Protein 9NJR (pdb70)

Sequence (1776 aa):
ILSVDELQNYGINASDLQKLKSGGIYTVNTVLSTTRRHLCKIKGLSEVKVEKIKEAAGKIIQVGFIPATVQLDIRQRVYSLSTGSKQLDSILGGGIMTMSITEVFGEFRCGKTQMSHTLCVTTQLPREMGGGEGKVAYIDTEGTFRPERIKQIAEGYELDPESCLANVSYARALNSEHQMELVEQLGEELSSGDYRLIVVDSIMANFRVDYELSERQQKLNQHLFKLNRLAEEFNVAVFLTNQVVLAHASATRILLRKGRGDERVAKLQDSPDMPEKECVYVIGEKGITDSSDILSVDELQNYGINASDLQKLKSGGIYTVNTVLSTTRRHLCKIKGLSEVKVEKIKEAAGKIIQVGFIPATVQLDIRQRVYSLSTGSKQLDSILGGGIMTMSITEVFGEFRCGKTQMSHTLCVTTQLPREMGGGEGKVAYIDTEGTFRPERIKQIAEGYELDPESCLANVSYARALNSEHQMELVEQLGEELSSGDYRLIVVDSIMANFRVDYCGRGELSERQKLNQHLFKLNRLAEEFNVAVFLTNQVQHVLAHASATRILLRKGRGDERVAKLQDSPDMPEKECVYVIGEKGITDSSDILSVDELQNYGINASDLQKLKSGGIYTVNTVLSTTRRHLCKIKGLSEVKVEKIKEAAGKIIQVGFIPATVQLDIRQRVYSLSTGSKQLDSILGGGIMTMSITEVFGEFRCGKTQMSHTLCVTTQLPREMGGGEGKVAYIDTEGTFRPERIKQIAEGYELDPESCLANVSYARALNSEHQMELVEQLGEELSSGDYRLIVVDSIMANFRVDYCGRGELSERQQKLNQHLFKLNRLAEEFNVAVFLTNQVPIGGHVLAHASATRILLRKGRGDERVAKLQDSPDMPEKECVYVIGEKGITDSSDILSVDELQNYGINASDLQKLKSGGIYTVNTVLSTTRRHLCKIKGLSEVKVEKIKEAAGKIIQVGFIPATVQLDIRQRVYSLSTGSKQLDSILGGGIMTMSITEVFGEFRCGKTQMSHTLCVTTQLPREMGGGEGKVAYIDTEGTFRPERIKQIAEGYELDPESCLANVSYARALNSEHQMELVEQLGEELSSGDYRLIVVDSIMANFRVDYCGRGELSERQQKLNQHLFKLNRLAEEFNVAVFLTNQVASATRILLRKGRGDERVAKLQDSPDMPEKECVYVIGEKGITDSSDILSVDELQNYGINASDLQKLKSGGIYTVNTVLSTTRRHLCKIKGLSEVKVEKIKEAAGKIIQVGFIPATVQLDIRQRVYSLSTGSKQLDSILGGGIMTMSITEVFGEFRCGKTQMSHTLCVTTQLPREMGGGEGKVAYIDTEGTFRPERIKQIAEGYELDPESCLANVSYARALNSEHQMELVEQLGEELSSGDYRLIVVDSIMANFRVDYLSERQQKLNQHLFKLNRLAEEFNVAVFLTNQVVLAHASATRILLRKGRGDERVAKLQDSPDMPEKECVYVIGEKGITDSSDILSVDELQNYGINASDLQKLKSGGIYTVNTVLSTTRRHLCKIKGLSEVKVEKIKEAAGKIIQVGFIPATVQLDIRQRVYSLSTGSKQLDSILGGGIMTMSITEVFGEFRCGKTQMSHTLCVTTQLPREMGGGEGKVAYIDTEGTFRPERIKQIAEGYELDPESCLANVSYARALNSEHQMELVEQLGEELSSGDYRLIVVDSIMANFRVDYCGRGELSERQKLNQHLFKLNRLAEEFNVAVFLTNQVQHVLAHASATRILLRKGRGDERVAKLQDSPDMPEKECVYVIGEKGITDSSD

Structure (mmCIF, N/CA/C/O backbone):
data_9NJR
#
_entry.id   9NJR
#
_cell.length_a   1.00
_cell.length_b   1.00
_cell.length_c   1.00
_cell.angle_alpha   90.00
_cell.angle_beta   90.00
_cell.angle_gamma   90.00
#
_symmetry.space_group_name_H-M   'P 1'
#
loop_
_entity.id
_entity.type
_entity.pdbx_description
1 polymer 'Meiotic recombination protein DMC1'
2 non-polymer "ADENOSINE-5'-DIPHOSPHATE"
3 non-polymer 'MAGNESIUM ION'
#
loop_
_atom_site.group_PDB
_atom_site.id
_atom_site.type_symbol
_atom_site.label_atom_id
_atom_site.label_alt_id
_atom_site.label_comp_id
_atom_site.label_asym_id
_atom_site.label_entity_id
_atom_site.label_seq_id
_atom_site.pdbx_PDB_ins_code
_atom_site.Cartn_x
_atom_site.Cartn_y
_atom_site.Cartn_z
_atom_site.occupancy
_atom_site.B_iso_or_equiv
_atom_site.auth_seq_id
_atom_site.auth_comp_id
_atom_site.auth_asym_id
_atom_site.auth_atom_id
_atom_site.pdbx_PDB_model_num
ATOM 1 N N . ILE A 1 16 ? 116.305 127.440 209.867 1.00 112.20 16 ILE A N 1
ATOM 2 C CA . ILE A 1 16 ? 116.968 128.690 210.214 1.00 112.20 16 ILE A CA 1
ATOM 3 C C . ILE A 1 16 ? 116.321 129.315 211.448 1.00 112.20 16 ILE A C 1
ATOM 4 O O . ILE A 1 16 ? 115.096 129.348 211.576 1.00 112.20 16 ILE A O 1
ATOM 9 N N . LEU A 1 17 ? 117.155 129.778 212.376 1.00 125.44 17 LEU A N 1
ATOM 10 C CA . LEU A 1 17 ? 116.694 130.410 213.604 1.00 125.44 17 LEU A CA 1
ATOM 11 C C . LEU A 1 17 ? 117.437 131.722 213.793 1.00 125.44 17 LEU A C 1
ATOM 12 O O . LEU A 1 17 ? 118.670 131.752 213.738 1.00 125.44 17 LEU A O 1
ATOM 17 N N . SER A 1 18 ? 116.692 132.799 214.021 1.00 133.48 18 SER A N 1
ATOM 18 C CA . SER A 1 18 ? 117.299 134.100 214.241 1.00 133.48 18 SER A CA 1
ATOM 19 C C . SER A 1 18 ? 117.722 134.253 215.700 1.00 133.48 18 SER A C 1
ATOM 20 O O . SER A 1 18 ? 117.439 133.408 216.553 1.00 133.48 18 SER A O 1
ATOM 23 N N . VAL A 1 19 ? 118.409 135.362 215.986 1.00 139.32 19 VAL A N 1
ATOM 24 C CA . VAL A 1 19 ? 118.924 135.611 217.328 1.00 139.32 19 VAL A CA 1
ATOM 25 C C . VAL A 1 19 ? 117.830 135.838 218.358 1.00 139.32 19 VAL A C 1
ATOM 26 O O . VAL A 1 19 ? 118.121 135.847 219.559 1.00 139.32 19 VAL A O 1
ATOM 30 N N . ASP A 1 20 ? 116.581 136.022 217.923 1.00 146.53 20 ASP A N 1
ATOM 31 C CA . ASP A 1 20 ? 115.494 136.228 218.874 1.00 146.53 20 ASP A CA 1
ATOM 32 C C . ASP A 1 20 ? 115.323 135.019 219.784 1.00 146.53 20 ASP A C 1
ATOM 33 O O . ASP A 1 20 ? 115.110 135.166 220.994 1.00 146.53 20 ASP A O 1
ATOM 38 N N . GLU A 1 21 ? 115.433 133.812 219.223 1.00 150.48 21 GLU A N 1
ATOM 39 C CA . GLU A 1 21 ? 115.365 132.603 220.036 1.00 150.48 21 GLU A CA 1
ATOM 40 C C . GLU A 1 21 ? 116.486 132.537 221.061 1.00 150.48 21 GLU A C 1
ATOM 41 O O . GLU A 1 21 ? 116.383 131.777 222.029 1.00 150.48 21 GLU A O 1
ATOM 47 N N . LEU A 1 22 ? 117.557 133.310 220.867 1.00 157.38 22 LEU A N 1
ATOM 48 C CA . LEU A 1 22 ? 118.630 133.371 221.850 1.00 157.38 22 LEU A CA 1
ATOM 49 C C . LEU A 1 22 ? 118.196 134.065 223.136 1.00 157.38 22 LEU A C 1
ATOM 50 O O . LEU A 1 22 ? 118.838 133.874 224.176 1.00 157.38 22 LEU A O 1
ATOM 55 N N . GLN A 1 23 ? 117.108 134.841 223.094 1.00 158.20 23 GLN A N 1
ATOM 56 C CA . GLN A 1 23 ? 116.726 135.655 224.245 1.00 158.20 23 GLN A CA 1
ATOM 57 C C . GLN A 1 23 ? 116.426 134.796 225.468 1.00 158.20 23 GLN A C 1
ATOM 58 O O . GLN A 1 23 ? 116.731 135.191 226.600 1.00 158.20 23 GLN A O 1
ATOM 64 N N . ASN A 1 24 ? 115.827 133.620 225.265 1.00 162.10 24 ASN A N 1
ATOM 65 C CA . ASN A 1 24 ? 115.506 132.754 226.394 1.00 162.10 24 ASN A CA 1
ATOM 66 C C . ASN A 1 24 ? 116.753 132.214 227.084 1.00 162.10 24 ASN A C 1
ATOM 67 O O . ASN A 1 24 ? 116.663 131.754 228.227 1.00 162.10 24 ASN A O 1
ATOM 72 N N . TYR A 1 25 ? 117.909 132.260 226.418 1.00 159.95 25 TYR A N 1
ATOM 73 C CA . TYR A 1 25 ? 119.151 131.787 227.014 1.00 159.95 25 TYR A CA 1
ATOM 74 C C . TYR A 1 25 ? 119.654 132.693 228.131 1.00 159.95 25 TYR A C 1
ATOM 75 O O . TYR A 1 25 ? 120.598 132.313 228.833 1.00 159.95 25 TYR A O 1
ATOM 84 N N . GLY A 1 26 ? 119.063 133.872 228.308 1.00 160.22 26 GLY A N 1
ATOM 85 C CA . GLY A 1 26 ? 119.469 134.771 229.370 1.00 160.22 26 GLY A CA 1
ATOM 86 C C . GLY A 1 26 ? 119.949 136.116 228.869 1.00 160.22 26 GLY A C 1
ATOM 87 O O . GLY A 1 26 ? 120.500 136.912 229.635 1.00 160.22 26 GLY A O 1
ATOM 88 N N . ILE A 1 27 ? 119.747 136.380 227.584 1.00 157.01 27 ILE A N 1
ATOM 89 C CA . ILE A 1 27 ? 120.207 137.612 226.956 1.00 157.01 27 ILE A CA 1
ATOM 90 C C . ILE A 1 27 ? 119.066 138.618 226.940 1.00 157.01 27 ILE A C 1
ATOM 91 O O . ILE A 1 27 ? 117.942 138.291 226.542 1.00 157.01 27 ILE A O 1
ATOM 96 N N . ASN A 1 28 ? 119.353 139.840 227.377 1.00 153.94 28 ASN A N 1
ATOM 97 C CA . ASN A 1 28 ? 118.368 140.905 227.321 1.00 153.94 28 ASN A CA 1
ATOM 98 C C . ASN A 1 28 ? 118.156 141.356 225.876 1.00 153.94 28 ASN A C 1
ATOM 99 O O . ASN A 1 28 ? 118.884 140.970 224.958 1.00 153.94 28 ASN A O 1
ATOM 104 N N . ALA A 1 29 ? 117.134 142.181 225.678 1.00 151.69 29 ALA A N 1
ATOM 105 C CA . ALA A 1 29 ? 116.854 142.757 224.371 1.00 151.69 29 ALA A CA 1
ATOM 106 C C . ALA A 1 29 ? 117.610 144.056 224.124 1.00 151.69 29 ALA A C 1
ATOM 107 O O . ALA A 1 29 ? 117.492 144.625 223.035 1.00 151.69 29 ALA A O 1
ATOM 109 N N . SER A 1 30 ? 118.378 144.537 225.104 1.00 153.01 30 SER A N 1
ATOM 110 C CA . SER A 1 30 ? 119.077 145.809 224.971 1.00 153.01 30 SER A CA 1
ATOM 111 C C . SER A 1 30 ? 120.310 145.724 224.082 1.00 153.01 30 SER A C 1
ATOM 112 O O . SER A 1 30 ? 120.780 146.760 223.601 1.00 153.01 30 SER A O 1
ATOM 115 N N . ASP A 1 31 ? 120.853 144.528 223.867 1.00 149.57 31 ASP A N 1
ATOM 116 C CA . ASP A 1 31 ? 122.044 144.361 223.046 1.00 149.57 31 ASP A CA 1
ATOM 117 C C . ASP A 1 31 ? 121.751 143.776 221.671 1.00 149.57 31 ASP A C 1
ATOM 118 O O . ASP A 1 31 ? 122.647 143.761 220.821 1.00 149.57 31 ASP A O 1
ATOM 123 N N . LEU A 1 32 ? 120.528 143.299 221.435 1.00 148.60 32 LEU A N 1
ATOM 124 C CA . LEU A 1 32 ? 120.213 142.674 220.155 1.00 148.60 32 LEU A CA 1
ATOM 125 C C . LEU A 1 32 ? 120.285 143.677 219.011 1.00 148.60 32 LEU A C 1
ATOM 126 O O . LEU A 1 32 ? 120.758 143.347 217.918 1.00 148.60 32 LEU A O 1
ATOM 131 N N . GLN A 1 33 ? 119.818 144.906 219.240 1.00 148.61 33 GLN A N 1
ATOM 132 C CA . GLN A 1 33 ? 119.767 145.885 218.157 1.00 148.61 33 GLN A CA 1
ATOM 133 C C . GLN A 1 33 ? 121.164 146.267 217.677 1.00 148.61 33 GLN A C 1
ATOM 134 O O . GLN A 1 33 ? 121.388 146.417 216.471 1.00 148.61 33 GLN A O 1
ATOM 140 N N . LYS A 1 34 ? 122.119 146.419 218.597 1.00 147.11 34 LYS A N 1
ATOM 141 C CA . LYS A 1 34 ? 123.450 146.860 218.190 1.00 147.11 34 LYS A CA 1
ATOM 142 C C . LYS A 1 34 ? 124.220 145.741 217.498 1.00 147.11 34 LYS A C 1
ATOM 143 O O . LYS A 1 34 ? 124.968 145.996 216.547 1.00 147.11 34 LYS A O 1
ATOM 149 N N . LEU A 1 35 ? 124.054 144.495 217.954 1.00 143.15 35 LEU A N 1
ATOM 150 C CA . LEU A 1 35 ? 124.673 143.385 217.238 1.00 143.15 35 LEU A CA 1
ATOM 151 C C . LEU A 1 35 ? 124.021 143.176 215.877 1.00 143.15 35 LEU A C 1
ATOM 152 O O . LEU A 1 35 ? 124.704 142.805 214.916 1.00 143.15 35 LEU A O 1
ATOM 157 N N . LYS A 1 36 ? 122.709 143.407 215.777 1.00 135.65 36 LYS A N 1
ATOM 158 C CA . LYS A 1 36 ? 122.050 143.361 214.477 1.00 135.65 36 LYS A CA 1
ATOM 159 C C . LYS A 1 36 ? 122.593 144.444 213.556 1.00 135.65 36 LYS A C 1
ATOM 160 O O . LYS A 1 36 ? 122.777 144.216 212.355 1.00 135.65 36 LYS A O 1
ATOM 166 N N . SER A 1 37 ? 122.857 145.633 214.102 1.00 139.94 37 SER A N 1
ATOM 167 C CA . SER A 1 37 ? 123.506 146.681 213.324 1.00 139.94 37 SER A CA 1
ATOM 168 C C . SER A 1 37 ? 124.910 146.283 212.893 1.00 139.94 37 SER A C 1
ATOM 169 O O . SER A 1 37 ? 125.437 146.853 211.932 1.00 139.94 37 SER A O 1
ATOM 172 N N . GLY A 1 38 ? 125.524 145.323 213.579 1.00 135.94 38 GLY A N 1
ATOM 173 C CA . GLY A 1 38 ? 126.827 144.810 213.221 1.00 135.94 38 GLY A CA 1
ATOM 174 C C . GLY A 1 38 ? 126.823 143.726 212.171 1.00 135.94 38 GLY A C 1
ATOM 175 O O . GLY A 1 38 ? 127.886 143.191 211.842 1.00 135.94 38 GLY A O 1
ATOM 176 N N . GLY A 1 39 ? 125.658 143.380 211.631 1.00 130.69 39 GLY A N 1
ATOM 177 C CA . GLY A 1 39 ? 125.563 142.367 210.603 1.00 130.69 39 GLY A CA 1
ATOM 178 C C . GLY A 1 39 ? 125.292 140.964 211.094 1.00 130.69 39 GLY A C 1
ATOM 179 O O . GLY A 1 39 ? 125.460 140.014 210.320 1.00 130.69 39 GLY A O 1
ATOM 180 N N . ILE A 1 40 ? 124.881 140.798 212.346 1.00 129.98 40 ILE A N 1
ATOM 181 C CA . ILE A 1 40 ? 124.600 139.488 212.922 1.00 129.98 40 ILE A CA 1
ATOM 182 C C . ILE A 1 40 ? 123.108 139.427 213.218 1.00 129.98 40 ILE A C 1
ATOM 183 O O . ILE A 1 40 ? 122.597 140.200 214.037 1.00 129.98 40 ILE A O 1
ATOM 188 N N . TYR A 1 41 ? 122.405 138.505 212.559 1.00 122.50 41 TYR A N 1
ATOM 189 C CA . TYR A 1 41 ? 120.967 138.371 212.742 1.00 122.50 41 TYR A CA 1
ATOM 190 C C . TYR A 1 41 ? 120.509 136.958 213.064 1.00 122.50 41 TYR A C 1
ATOM 191 O O . TYR A 1 41 ? 119.321 136.770 213.347 1.00 122.50 41 TYR A O 1
ATOM 200 N N . THR A 1 42 ? 121.424 135.987 212.996 1.00 127.00 42 THR A N 1
ATOM 201 C CA . THR A 1 42 ? 121.048 134.569 213.245 1.00 127.00 42 THR A CA 1
ATOM 202 C C . THR A 1 42 ? 122.135 133.877 214.070 1.00 127.00 42 THR A C 1
ATOM 203 O O . THR A 1 42 ? 123.302 134.308 213.994 1.00 127.00 42 THR A O 1
ATOM 207 N N . VAL A 1 43 ? 121.757 132.839 214.818 1.00 128.26 43 VAL A N 1
ATOM 208 C CA . VAL A 1 43 ? 122.721 132.123 215.649 1.00 128.26 43 VAL A CA 1
ATOM 209 C C . VAL A 1 43 ? 123.865 131.579 214.805 1.00 128.26 43 VAL A C 1
ATOM 210 O O . VAL A 1 43 ? 124.999 131.459 215.286 1.00 128.26 43 VAL A O 1
ATOM 214 N N . ASN A 1 44 ? 123.594 131.242 213.543 1.00 122.67 44 ASN A N 1
ATOM 215 C CA . ASN A 1 44 ? 124.654 130.763 212.665 1.00 122.67 44 ASN A CA 1
ATOM 216 C C . ASN A 1 44 ? 125.714 131.834 212.455 1.00 122.67 44 ASN A C 1
ATOM 217 O O . ASN A 1 44 ? 126.915 131.539 212.448 1.00 122.67 44 ASN A O 1
ATOM 222 N N . THR A 1 45 ? 125.289 133.088 212.285 1.00 125.16 45 THR A N 1
ATOM 223 C CA . THR A 1 45 ? 126.250 134.178 212.175 1.00 125.16 45 THR A CA 1
ATOM 224 C C . THR A 1 45 ? 126.993 134.398 213.487 1.00 125.16 45 THR A C 1
ATOM 225 O O . THR A 1 45 ? 128.160 134.805 213.477 1.00 125.16 45 THR A O 1
ATOM 229 N N . VAL A 1 46 ? 126.339 134.134 214.620 1.00 128.65 46 VAL A N 1
ATOM 230 C CA . VAL A 1 46 ? 127.019 134.234 215.909 1.00 128.65 46 VAL A CA 1
ATOM 231 C C . VAL A 1 46 ? 128.150 133.220 215.987 1.00 128.65 46 VAL A C 1
ATOM 232 O O . VAL A 1 46 ? 129.287 133.552 216.344 1.00 128.65 46 VAL A O 1
ATOM 236 N N . LEU A 1 47 ? 127.854 131.964 215.647 1.00 123.91 47 LEU A N 1
ATOM 237 C CA . LEU A 1 47 ? 128.875 130.923 215.704 1.00 123.91 47 LEU A CA 1
ATOM 238 C C . LEU A 1 47 ? 129.986 131.173 214.693 1.00 123.91 47 LEU A C 1
ATOM 239 O O . LEU A 1 47 ? 131.166 130.966 214.999 1.00 123.91 47 LEU A O 1
ATOM 244 N N . SER A 1 48 ? 129.633 131.611 213.483 1.00 125.42 48 SER A N 1
ATOM 245 C CA . SER A 1 48 ? 130.646 131.825 212.455 1.00 125.42 48 SER A CA 1
ATOM 246 C C . SER A 1 48 ? 131.598 132.953 212.832 1.00 125.42 48 SER A C 1
ATOM 247 O O . SER A 1 48 ? 132.809 132.850 212.608 1.00 125.42 48 SER A O 1
ATOM 250 N N . THR A 1 49 ? 131.073 134.035 213.399 1.00 132.60 49 THR A N 1
ATOM 251 C CA . THR A 1 49 ? 131.903 135.184 213.729 1.00 132.60 49 THR A CA 1
ATOM 252 C C . THR A 1 49 ? 132.792 134.892 214.933 1.00 132.60 49 THR A C 1
ATOM 253 O O . THR A 1 49 ? 132.471 134.062 215.788 1.00 132.60 49 THR A O 1
ATOM 257 N N . THR A 1 50 ? 133.923 135.587 214.992 1.00 144.27 50 THR A N 1
ATOM 258 C CA . THR A 1 50 ? 134.905 135.420 216.053 1.00 144.27 50 THR A CA 1
ATOM 259 C C . THR A 1 50 ? 134.698 136.460 217.150 1.00 144.27 50 THR A C 1
ATOM 260 O O . THR A 1 50 ? 133.934 137.417 217.005 1.00 144.27 50 THR A O 1
ATOM 264 N N . ARG A 1 51 ? 135.402 136.257 218.267 1.00 147.01 51 ARG A N 1
ATOM 265 C CA . ARG A 1 51 ? 135.309 137.194 219.383 1.00 147.01 51 ARG A CA 1
ATOM 266 C C . ARG A 1 51 ? 135.825 138.573 218.996 1.00 147.01 51 ARG A C 1
ATOM 267 O O . ARG A 1 51 ? 135.231 139.592 219.368 1.00 147.01 51 ARG A O 1
ATOM 275 N N . ARG A 1 52 ? 136.933 138.627 218.254 1.00 149.06 52 ARG A N 1
ATOM 276 C CA . ARG A 1 52 ? 137.528 139.913 217.902 1.00 149.06 52 ARG A CA 1
ATOM 277 C C . ARG A 1 52 ? 136.585 140.749 217.045 1.00 149.06 52 ARG A C 1
ATOM 278 O O . ARG A 1 52 ? 136.435 141.957 217.271 1.00 149.06 52 ARG A O 1
ATOM 286 N N . HIS A 1 53 ? 135.942 140.127 216.055 1.00 149.52 53 HIS A N 1
ATOM 287 C CA . HIS A 1 53 ? 135.040 140.872 215.184 1.00 149.52 53 HIS A CA 1
ATOM 288 C C . HIS A 1 53 ? 133.821 141.380 215.942 1.00 149.52 53 HIS A C 1
ATOM 289 O O . HIS A 1 53 ? 133.307 142.459 215.630 1.00 149.52 53 HIS A O 1
ATOM 296 N N . LEU A 1 54 ? 133.344 140.622 216.930 1.00 150.64 54 LEU A N 1
ATOM 297 C CA . LEU A 1 54 ? 132.315 141.147 217.819 1.00 150.64 54 LEU A CA 1
ATOM 298 C C . LEU A 1 54 ? 132.848 142.296 218.665 1.00 150.64 54 LEU A C 1
ATOM 299 O O . LEU A 1 54 ? 132.099 143.225 218.990 1.00 150.64 54 LEU A O 1
ATOM 304 N N . CYS A 1 55 ? 134.131 142.248 219.034 1.00 152.76 55 CYS A N 1
ATOM 305 C CA . CYS A 1 55 ? 134.722 143.341 219.798 1.00 152.76 55 CYS A CA 1
ATOM 306 C C . CYS A 1 55 ? 134.771 144.627 218.983 1.00 152.76 55 CYS A C 1
ATOM 307 O O . CYS A 1 55 ? 134.522 145.715 219.517 1.00 152.76 55 CYS A O 1
ATOM 310 N N . LYS A 1 56 ? 135.095 144.529 217.689 1.00 151.55 56 LYS A N 1
ATOM 311 C CA . LYS A 1 56 ? 135.103 145.731 216.858 1.00 151.55 56 LYS A CA 1
ATOM 312 C C . LYS A 1 56 ? 133.726 146.370 216.730 1.00 151.55 56 LYS A C 1
ATOM 313 O O . LYS A 1 56 ? 133.640 147.548 216.368 1.00 151.55 56 LYS A O 1
ATOM 319 N N . ILE A 1 57 ? 132.653 145.631 217.010 1.00 153.92 57 ILE 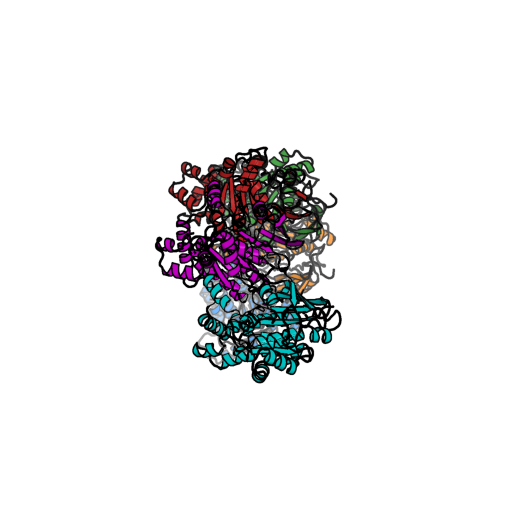A N 1
ATOM 320 C CA . ILE A 1 57 ? 131.317 146.211 216.941 1.00 153.92 57 ILE A CA 1
ATOM 321 C C . ILE A 1 57 ? 131.133 147.184 218.097 1.00 153.92 57 ILE A C 1
ATOM 322 O O . ILE A 1 57 ? 131.382 146.845 219.262 1.00 153.92 57 ILE A O 1
ATOM 327 N N . LYS A 1 58 ? 130.699 148.400 217.778 1.00 151.30 58 LYS A N 1
ATOM 328 C CA . LYS A 1 58 ? 130.537 149.430 218.794 1.00 151.30 58 LYS A CA 1
ATOM 329 C C . LYS A 1 58 ? 129.407 149.072 219.751 1.00 151.30 58 LYS A C 1
ATOM 330 O O . LYS A 1 58 ? 128.356 148.572 219.341 1.00 151.30 58 LYS A O 1
ATOM 336 N N . GLY A 1 59 ? 129.633 149.330 221.038 1.00 150.48 59 GLY A N 1
ATOM 337 C CA . GLY A 1 59 ? 128.654 149.066 222.065 1.00 150.48 59 GLY A CA 1
ATOM 338 C C . GLY A 1 59 ? 128.722 147.683 222.676 1.00 150.48 59 GLY A C 1
ATOM 339 O O . GLY A 1 59 ? 128.149 147.467 223.749 1.00 150.48 59 GLY A O 1
ATOM 340 N N . LEU A 1 60 ? 129.409 146.743 222.031 1.00 150.79 60 LEU A N 1
ATOM 341 C CA . LEU A 1 60 ? 129.547 145.379 222.534 1.00 150.79 60 LEU A CA 1
ATOM 342 C C . LEU A 1 60 ? 130.884 145.269 223.259 1.00 150.79 60 LEU A C 1
ATOM 343 O O . LEU A 1 60 ? 131.945 145.258 222.630 1.00 150.79 60 LEU A O 1
ATOM 348 N N . SER A 1 61 ? 130.829 145.191 224.585 1.00 154.18 61 SER A N 1
ATOM 349 C CA . SER A 1 61 ? 132.035 144.996 225.370 1.00 154.18 61 SER A CA 1
ATOM 350 C C . SER A 1 61 ? 132.504 143.547 225.261 1.00 154.18 61 SER A C 1
ATOM 351 O O . SER A 1 61 ? 131.768 142.655 224.829 1.00 154.18 61 SER A O 1
ATOM 354 N N . GLU A 1 62 ? 133.756 143.318 225.668 1.00 155.78 62 GLU A N 1
ATOM 355 C CA . GLU A 1 62 ? 134.327 141.977 225.585 1.00 155.78 62 GLU A CA 1
ATOM 356 C C . GLU A 1 62 ? 133.542 140.988 226.439 1.00 155.78 62 GLU A C 1
ATOM 357 O O . GLU A 1 62 ? 133.376 139.823 226.058 1.00 155.78 62 GLU A O 1
ATOM 363 N N . VAL A 1 63 ? 133.055 141.435 227.599 1.00 152.62 63 VAL A N 1
ATOM 364 C CA . VAL A 1 63 ? 132.208 140.580 228.428 1.00 152.62 63 VAL A CA 1
ATOM 365 C C . VAL A 1 63 ? 130.940 140.207 227.673 1.00 152.62 63 VAL A C 1
ATOM 366 O O . VAL A 1 63 ? 130.528 139.042 227.649 1.00 152.62 63 VAL A O 1
ATOM 370 N N . LYS A 1 64 ? 130.309 141.193 227.031 1.00 150.89 64 LYS A N 1
ATOM 371 C CA . LYS A 1 64 ? 129.145 140.904 226.200 1.00 150.89 64 LYS A CA 1
ATOM 372 C C . LYS A 1 64 ? 129.518 139.994 225.039 1.00 150.89 64 LYS A C 1
ATOM 373 O O . LYS A 1 64 ? 128.753 139.092 224.673 1.00 150.89 64 LYS A O 1
ATOM 379 N N . VAL A 1 65 ? 130.696 140.216 224.450 1.00 153.19 65 VAL A N 1
ATOM 380 C CA . VAL A 1 65 ? 131.129 139.423 223.303 1.00 153.19 65 VAL A CA 1
ATOM 381 C C . VAL A 1 65 ? 131.228 137.951 223.681 1.00 153.19 65 VAL A C 1
ATOM 382 O O . VAL A 1 65 ? 130.727 137.073 222.969 1.00 153.19 65 VAL A O 1
ATOM 386 N N . GLU A 1 66 ? 131.869 137.659 224.815 1.00 151.85 66 GLU A N 1
ATOM 387 C CA . GLU A 1 66 ? 132.001 136.267 225.235 1.00 151.85 66 GLU A CA 1
ATOM 388 C C . GLU A 1 66 ? 130.667 135.700 225.706 1.00 151.85 66 GLU A C 1
ATOM 389 O O . GLU A 1 66 ? 130.365 134.525 225.461 1.00 151.85 66 GLU A O 1
ATOM 395 N N . LYS A 1 67 ? 129.850 136.520 226.377 1.00 150.97 67 LYS A N 1
ATOM 396 C CA . LYS A 1 67 ? 128.570 136.039 226.885 1.00 150.97 67 LYS A CA 1
ATOM 397 C C . LYS A 1 67 ? 127.646 135.614 225.753 1.00 150.97 67 LYS A C 1
ATOM 398 O O . LYS A 1 67 ? 127.008 134.556 225.826 1.00 150.97 67 LYS A O 1
ATOM 404 N N . ILE A 1 68 ? 127.569 136.420 224.691 1.00 149.48 68 ILE A N 1
ATOM 405 C CA . ILE A 1 68 ? 126.667 136.106 223.585 1.00 149.48 68 ILE A CA 1
ATOM 406 C C . ILE A 1 68 ? 127.055 134.781 222.944 1.00 149.48 68 ILE A C 1
ATOM 407 O O . ILE A 1 68 ? 126.207 133.910 222.709 1.00 149.48 68 ILE A O 1
ATOM 412 N N . LYS A 1 69 ? 128.348 134.602 222.664 1.00 146.00 69 LYS A N 1
ATOM 413 C CA . LYS A 1 69 ? 128.791 133.384 221.996 1.00 146.00 69 LYS A CA 1
ATOM 414 C C . LYS A 1 69 ? 128.636 132.165 222.895 1.00 146.00 69 LYS A C 1
ATOM 415 O O . LYS A 1 69 ? 128.216 131.099 222.431 1.00 146.00 69 LYS A O 1
ATOM 421 N N . GLU A 1 70 ? 128.968 132.293 224.184 1.00 150.75 70 GLU A N 1
ATOM 422 C CA . GLU A 1 70 ? 128.836 131.144 225.073 1.00 150.75 70 GLU A CA 1
ATOM 423 C C . GLU A 1 70 ? 127.377 130.780 225.302 1.00 150.75 70 GLU A C 1
ATOM 424 O O . GLU A 1 70 ? 127.064 129.610 225.552 1.00 150.75 70 GLU A O 1
ATOM 430 N N . ALA A 1 71 ? 126.471 131.757 225.218 1.00 150.19 71 ALA A N 1
ATOM 431 C CA . ALA A 1 71 ? 125.053 131.445 225.334 1.00 150.19 71 ALA A CA 1
ATOM 432 C C . ALA A 1 71 ? 124.524 130.793 224.065 1.00 150.19 71 ALA A C 1
ATOM 433 O O . ALA A 1 71 ? 123.723 129.853 224.130 1.00 150.19 71 ALA A O 1
ATOM 435 N N . ALA A 1 72 ? 124.961 131.274 222.899 1.00 147.30 72 ALA A N 1
ATOM 436 C CA . ALA A 1 72 ? 124.464 130.736 221.640 1.00 147.30 72 ALA A CA 1
ATOM 437 C C . ALA A 1 72 ? 125.088 129.397 221.274 1.00 147.30 72 ALA A C 1
ATOM 438 O O . ALA A 1 72 ? 124.508 128.662 220.469 1.00 147.30 72 ALA A O 1
ATOM 440 N N . GLY A 1 73 ? 126.244 129.059 221.842 1.00 148.79 73 GLY A N 1
ATOM 441 C CA . GLY A 1 73 ? 126.914 127.837 221.450 1.00 148.79 73 GLY A CA 1
ATOM 442 C C . GLY A 1 73 ? 126.390 126.559 222.058 1.00 148.79 73 GLY A C 1
ATOM 443 O O . GLY A 1 73 ? 126.869 125.480 221.701 1.00 148.79 73 GLY A O 1
ATOM 444 N N . LYS A 1 74 ? 125.416 126.632 222.960 1.00 149.26 74 LYS A N 1
ATOM 445 C CA . LYS A 1 74 ? 124.857 125.430 223.562 1.00 149.26 74 LYS A CA 1
ATOM 446 C C . LYS A 1 74 ? 123.771 124.789 222.708 1.00 149.26 74 LYS A C 1
ATOM 447 O O . LYS A 1 74 ? 123.120 123.844 223.166 1.00 149.26 74 LYS A O 1
ATOM 453 N N . ILE A 1 75 ? 123.565 125.271 221.483 1.00 145.22 75 ILE A N 1
ATOM 454 C CA . ILE A 1 75 ? 122.602 124.672 220.577 1.00 145.22 75 ILE A CA 1
ATOM 455 C C . ILE A 1 75 ? 123.269 123.868 219.462 1.00 145.22 75 ILE A C 1
ATOM 456 O O . ILE A 1 75 ? 122.658 122.923 218.948 1.00 145.22 75 ILE A O 1
ATOM 461 N N . ILE A 1 76 ? 124.504 124.199 219.083 1.00 135.83 76 ILE A N 1
ATOM 462 C CA . ILE A 1 76 ? 125.225 123.503 218.022 1.00 135.83 76 ILE A CA 1
ATOM 463 C C . ILE A 1 76 ? 126.654 123.250 218.486 1.00 135.83 76 ILE A C 1
ATOM 464 O O . ILE A 1 76 ? 127.287 124.130 219.081 1.00 135.83 76 ILE A O 1
ATOM 469 N N . GLN A 1 77 ? 127.160 122.050 218.217 1.00 126.13 77 GLN A N 1
ATOM 470 C CA . GLN A 1 77 ? 128.493 121.648 218.642 1.00 126.13 77 GLN A CA 1
ATOM 471 C C . GLN A 1 77 ? 129.524 121.930 217.553 1.00 126.13 77 GLN A C 1
ATOM 472 O O . GLN A 1 77 ? 129.190 122.181 216.393 1.00 126.13 77 GLN A O 1
ATOM 478 N N . VAL A 1 78 ? 130.793 121.885 217.951 1.00 121.10 78 VAL A N 1
ATOM 479 C CA . VAL A 1 78 ? 131.921 122.056 217.042 1.00 121.10 78 VAL A CA 1
ATOM 480 C C . VAL A 1 78 ? 132.944 120.969 217.350 1.00 121.10 78 VAL A C 1
ATOM 481 O O . VAL A 1 78 ? 133.394 120.842 218.495 1.00 121.10 78 VAL A O 1
ATOM 485 N N . GLY A 1 79 ? 133.306 120.190 216.337 1.00 108.31 79 GLY A N 1
ATOM 486 C CA . GLY A 1 79 ? 134.290 119.136 216.509 1.00 108.31 79 GLY A CA 1
ATOM 487 C C . GLY A 1 79 ? 134.415 118.331 215.235 1.00 108.31 79 GLY A C 1
ATOM 488 O O . GLY A 1 79 ? 133.760 118.615 214.226 1.00 108.31 79 GLY A O 1
ATOM 489 N N . PHE A 1 80 ? 135.277 117.316 215.291 1.00 88.88 80 PHE A N 1
ATOM 490 C CA . PHE A 1 80 ? 135.446 116.425 214.149 1.00 88.88 80 PHE A CA 1
ATOM 491 C C . PHE A 1 80 ? 134.147 115.675 213.882 1.00 88.88 80 PHE A C 1
ATOM 492 O O . PHE A 1 80 ? 133.503 115.165 214.803 1.00 88.88 80 PHE A O 1
ATOM 500 N N . ILE A 1 81 ? 133.758 115.613 212.606 1.00 82.33 81 ILE A N 1
ATOM 501 C CA . ILE A 1 81 ? 132.427 115.194 212.211 1.00 82.33 81 ILE A CA 1
ATOM 502 C C . ILE A 1 81 ? 132.488 113.968 211.297 1.00 82.33 81 ILE A C 1
ATOM 503 O O . ILE A 1 81 ? 132.855 114.095 210.127 1.00 82.33 81 ILE A O 1
ATOM 508 N N . PRO A 1 82 ? 132.169 112.775 211.784 1.00 85.25 82 PRO A N 1
ATOM 509 C CA . PRO A 1 82 ? 131.839 111.682 210.863 1.00 85.25 82 PRO A CA 1
ATOM 510 C C . PRO A 1 82 ? 130.551 111.994 210.109 1.00 85.25 82 PRO A C 1
ATOM 511 O O . PRO A 1 82 ? 129.673 112.703 210.607 1.00 85.25 82 PRO A O 1
ATOM 515 N N . ALA A 1 83 ? 130.439 111.445 208.901 1.00 89.44 83 ALA A N 1
ATOM 516 C CA . ALA A 1 83 ? 129.362 111.783 207.975 1.00 89.44 83 ALA A CA 1
ATOM 517 C C . ALA A 1 83 ? 128.055 111.070 208.287 1.00 89.44 83 ALA A C 1
ATOM 518 O O . ALA A 1 83 ? 127.204 110.962 207.399 1.00 89.44 83 ALA A O 1
ATOM 520 N N . THR A 1 84 ? 127.886 110.566 209.509 1.00 88.10 84 THR A N 1
ATOM 521 C CA . THR A 1 84 ? 126.678 109.820 209.847 1.00 88.10 84 THR A CA 1
ATOM 522 C C . THR A 1 84 ? 125.426 110.681 209.722 1.00 88.10 84 THR A C 1
ATOM 523 O O . THR A 1 84 ? 124.417 110.239 209.160 1.00 88.10 84 THR A O 1
ATOM 527 N N . VAL A 1 85 ? 125.470 111.912 210.234 1.00 84.84 85 VAL A N 1
ATOM 528 C CA . VAL A 1 85 ? 124.266 112.735 210.293 1.00 84.84 85 VAL A CA 1
ATOM 529 C C . VAL A 1 85 ? 124.282 113.808 209.211 1.00 84.84 85 VAL A C 1
ATOM 530 O O . VAL A 1 85 ? 123.226 114.244 208.740 1.00 84.84 85 VAL A O 1
ATOM 534 N N . GLN A 1 86 ? 125.472 114.238 208.786 1.00 83.46 86 GLN A N 1
ATOM 535 C CA . GLN A 1 86 ? 125.572 115.336 207.830 1.00 83.46 86 GLN A CA 1
ATOM 536 C C . GLN A 1 86 ? 124.848 115.043 206.524 1.00 83.46 86 GLN A C 1
ATOM 537 O O . GLN A 1 86 ? 124.344 115.975 205.889 1.00 83.46 86 GLN A O 1
ATOM 543 N N . LEU A 1 87 ? 124.769 113.773 206.118 1.00 84.24 87 LEU A N 1
ATOM 544 C CA . LEU A 1 87 ? 124.031 113.433 204.906 1.00 84.24 87 LEU A CA 1
ATOM 545 C C . LEU A 1 87 ? 122.586 113.896 204.988 1.00 84.24 87 LEU A C 1
ATOM 546 O O . LEU A 1 87 ? 122.019 114.342 203.984 1.00 84.24 87 LEU A O 1
ATOM 551 N N . ASP A 1 88 ? 121.975 113.796 206.170 1.00 84.68 88 ASP A N 1
ATOM 552 C CA . ASP A 1 88 ? 120.629 114.325 206.357 1.00 84.68 88 ASP A CA 1
ATOM 553 C C . ASP A 1 88 ? 120.613 115.839 206.183 1.00 84.68 88 ASP A C 1
ATOM 554 O O . ASP A 1 88 ? 119.711 116.387 205.540 1.00 84.68 88 ASP A O 1
ATOM 559 N N . ILE A 1 89 ? 121.606 116.531 206.740 1.00 81.24 89 ILE A N 1
ATOM 560 C CA . ILE A 1 89 ? 121.701 117.972 206.541 1.00 81.24 89 ILE A CA 1
ATOM 561 C C . ILE A 1 89 ? 122.104 118.295 205.109 1.00 81.24 89 ILE A C 1
ATOM 562 O O . ILE A 1 89 ? 121.737 119.350 204.580 1.00 81.24 89 ILE A O 1
ATOM 567 N N . ARG A 1 90 ? 122.863 117.408 204.462 1.00 81.83 90 ARG A N 1
ATOM 568 C CA . ARG A 1 90 ? 123.299 117.669 203.096 1.00 81.83 90 ARG A CA 1
ATOM 569 C C . ARG A 1 90 ? 122.145 117.576 202.107 1.00 81.83 90 ARG A C 1
ATOM 570 O O . ARG A 1 90 ? 122.133 118.297 201.104 1.00 81.83 90 ARG A O 1
ATOM 578 N N . GLN A 1 91 ? 121.168 116.706 202.364 1.00 80.81 91 GLN A N 1
ATOM 579 C CA . GLN A 1 91 ? 120.023 116.609 201.468 1.00 80.81 91 GLN A CA 1
ATOM 580 C C . GLN A 1 91 ? 119.110 117.824 201.553 1.00 80.81 91 GLN A C 1
ATOM 581 O O . GLN A 1 91 ? 118.208 117.960 200.719 1.00 80.81 91 GLN A O 1
ATOM 587 N N . ARG A 1 92 ? 119.318 118.704 202.535 1.00 80.73 92 ARG A N 1
ATOM 588 C CA . ARG A 1 92 ? 118.585 119.962 202.596 1.00 80.73 92 ARG A CA 1
ATOM 589 C C . ARG A 1 92 ? 119.032 120.938 201.518 1.00 80.73 92 ARG A C 1
ATOM 590 O O . ARG A 1 92 ? 118.382 121.970 201.325 1.00 80.73 92 ARG A O 1
ATOM 598 N N . VAL A 1 93 ? 120.133 120.643 200.828 1.00 72.72 93 VAL A N 1
ATOM 599 C CA . VAL A 1 93 ? 120.599 121.487 199.736 1.00 72.72 93 VAL A CA 1
ATOM 600 C C . VAL A 1 93 ? 119.605 121.419 198.588 1.00 72.72 93 VAL A C 1
ATOM 601 O O . VAL A 1 93 ? 119.175 120.332 198.183 1.00 72.72 93 VAL A O 1
ATOM 605 N N . TYR A 1 94 ? 119.227 122.581 198.064 1.00 70.62 94 TYR A N 1
ATOM 606 C CA . TYR A 1 94 ? 118.325 122.625 196.927 1.00 70.62 94 TYR A CA 1
ATOM 607 C C . TYR A 1 94 ? 119.098 122.611 195.614 1.00 70.62 94 TYR A C 1
ATOM 608 O O . TYR A 1 94 ? 120.283 122.945 195.550 1.00 70.62 94 TYR A O 1
ATOM 617 N N . SER A 1 95 ? 118.399 122.217 194.557 1.00 70.14 95 SER A N 1
ATOM 618 C CA . SER A 1 95 ? 118.955 122.118 193.212 1.00 70.14 95 SER A CA 1
ATOM 619 C C . SER A 1 95 ? 118.166 123.065 192.316 1.00 70.14 95 SER A C 1
ATOM 620 O O . SER A 1 95 ? 117.088 122.713 191.828 1.00 70.14 95 SER A O 1
ATOM 623 N N . LEU A 1 96 ? 118.700 124.263 192.097 1.00 61.78 96 LEU A N 1
ATOM 624 C CA . LEU A 1 96 ? 117.996 125.273 191.320 1.00 61.78 96 LEU A CA 1
ATOM 625 C C . LEU A 1 96 ? 118.232 125.025 189.838 1.00 61.78 96 LEU A C 1
ATOM 626 O O . LEU A 1 96 ? 119.354 125.187 189.348 1.00 61.78 96 LEU A O 1
ATOM 631 N N . SER A 1 97 ? 117.177 124.637 189.126 1.00 68.41 97 SER A N 1
ATOM 632 C CA . SER A 1 97 ? 117.303 124.321 187.711 1.00 68.41 97 SER A CA 1
ATOM 633 C C . SER A 1 97 ? 117.667 125.560 186.909 1.00 68.41 97 SER A C 1
ATOM 634 O O . SER A 1 97 ? 117.106 126.639 187.109 1.00 68.41 97 SER A O 1
ATOM 637 N N . THR A 1 98 ? 118.616 125.400 185.991 1.00 72.88 98 THR A N 1
ATOM 638 C CA . THR A 1 98 ? 118.960 126.486 185.087 1.00 72.88 98 THR A CA 1
ATOM 639 C C . THR A 1 98 ? 117.905 126.685 184.010 1.00 72.88 98 THR A C 1
ATOM 640 O O . THR A 1 98 ? 117.809 127.779 183.444 1.00 72.88 98 THR A O 1
ATOM 644 N N . GLY A 1 99 ? 117.097 125.664 183.739 1.00 79.72 99 GLY A N 1
ATOM 645 C CA . GLY A 1 99 ? 116.151 125.665 182.647 1.00 79.72 99 GLY A CA 1
ATOM 646 C C . GLY A 1 99 ? 116.511 124.713 181.530 1.00 79.72 99 GLY A C 1
ATOM 647 O O . GLY A 1 99 ? 115.621 124.297 180.777 1.00 79.72 99 GLY A O 1
ATOM 648 N N . SER A 1 100 ? 117.783 124.349 181.407 1.00 89.22 100 SER A N 1
ATOM 649 C CA . SER A 1 100 ? 118.245 123.373 180.431 1.00 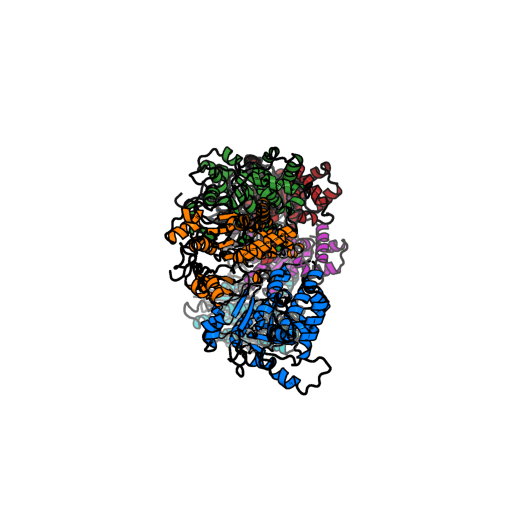89.22 100 SER A CA 1
ATOM 650 C C . SER A 1 100 ? 118.476 122.052 181.148 1.00 89.22 100 SER A C 1
ATOM 651 O O . SER A 1 100 ? 119.212 122.003 182.139 1.00 89.22 100 SER A O 1
ATOM 654 N N . LYS A 1 101 ? 117.848 120.986 180.647 1.00 90.84 101 LYS A N 1
ATOM 655 C CA . LYS A 1 101 ? 118.025 119.674 181.262 1.00 90.84 101 LYS A CA 1
ATOM 656 C C . LYS A 1 101 ? 119.473 119.213 181.169 1.00 90.84 101 LYS A C 1
ATOM 657 O O . LYS A 1 101 ? 120.015 118.650 182.127 1.00 90.84 101 LYS A O 1
ATOM 663 N N . GLN A 1 102 ? 120.116 119.440 180.022 1.00 91.56 102 GLN A N 1
ATOM 664 C CA . GLN A 1 102 ? 121.519 119.068 179.874 1.00 91.56 102 GLN A CA 1
ATOM 665 C C . GLN A 1 102 ? 122.405 119.856 180.831 1.00 91.56 102 GLN A C 1
ATOM 666 O O . GLN A 1 102 ? 123.287 119.286 181.489 1.00 91.56 102 GLN A O 1
ATOM 672 N N . LEU A 1 103 ? 122.189 121.171 180.916 1.00 82.90 103 LEU A N 1
ATOM 673 C CA . LEU A 1 103 ? 123.021 122.004 181.774 1.00 82.90 103 LEU A CA 1
ATOM 674 C C . LEU A 1 103 ? 122.830 121.658 183.242 1.00 82.90 103 LEU A C 1
ATOM 675 O O . LEU A 1 103 ? 123.796 121.672 184.010 1.00 82.90 103 LEU A O 1
ATOM 680 N N . ASP A 1 104 ? 121.601 121.347 183.649 1.00 81.00 104 ASP A N 1
ATOM 681 C CA . ASP A 1 104 ? 121.385 120.850 185.002 1.00 81.00 104 ASP A CA 1
ATOM 682 C C . ASP A 1 104 ? 122.071 119.508 185.205 1.00 81.00 104 ASP A C 1
ATOM 683 O O . ASP A 1 104 ? 122.634 119.246 186.275 1.00 81.00 104 ASP A O 1
ATOM 688 N N . SER A 1 105 ? 122.035 118.646 184.187 1.00 86.09 105 SER A N 1
ATOM 689 C CA . SER A 1 105 ? 122.623 117.316 184.305 1.00 86.09 105 SER A CA 1
ATOM 690 C C . SER A 1 105 ? 124.124 117.394 184.546 1.00 86.09 105 SER A C 1
ATOM 691 O O . SER A 1 105 ? 124.658 116.711 185.426 1.00 86.09 105 SER A O 1
ATOM 694 N N . ILE A 1 106 ? 124.827 118.225 183.772 1.00 81.81 106 ILE A N 1
ATOM 695 C CA . ILE A 1 106 ? 126.267 118.334 183.990 1.00 81.81 106 ILE A CA 1
ATOM 696 C C . ILE A 1 106 ? 126.559 119.064 185.292 1.00 81.81 106 ILE A C 1
ATOM 697 O O . ILE A 1 106 ? 127.634 118.895 185.879 1.00 81.81 106 ILE A O 1
ATOM 702 N N . LEU A 1 107 ? 125.622 119.887 185.764 1.00 78.89 107 LEU A N 1
ATOM 703 C CA . LEU A 1 107 ? 125.762 120.547 187.054 1.00 78.89 107 LEU A CA 1
ATOM 704 C C . LEU A 1 107 ? 125.210 119.717 188.203 1.00 78.89 107 LEU A C 1
ATOM 705 O O . LEU A 1 107 ? 125.291 120.155 189.355 1.00 78.89 107 LEU A O 1
ATOM 710 N N . GLY A 1 108 ? 124.662 118.538 187.923 1.00 77.63 108 GLY A N 1
ATOM 711 C CA . GLY A 1 108 ? 124.114 117.700 188.965 1.00 77.63 108 GLY A CA 1
ATOM 712 C C . GLY A 1 108 ? 122.682 117.998 189.335 1.00 77.63 108 GLY A C 1
ATOM 713 O O . GLY A 1 108 ? 122.277 117.727 190.470 1.00 77.63 108 GLY A O 1
ATOM 714 N N . GLY A 1 109 ? 121.899 118.546 188.412 1.00 75.03 109 GLY A N 1
ATOM 715 C CA . GLY A 1 109 ? 120.512 118.894 188.675 1.00 75.03 109 GLY A CA 1
ATOM 716 C C . GLY A 1 109 ? 120.225 120.379 188.693 1.00 75.03 109 GLY A C 1
ATOM 717 O O . GLY A 1 109 ? 119.055 120.759 188.826 1.00 75.03 109 GLY A O 1
ATOM 718 N N . GLY A 1 110 ? 121.224 121.238 188.574 1.00 71.47 110 GLY A N 1
ATOM 719 C CA . GLY A 1 110 ? 121.033 122.672 188.556 1.00 71.47 110 GLY A CA 1
ATOM 720 C C . GLY A 1 110 ? 122.019 123.374 189.463 1.00 71.47 110 GLY A C 1
ATOM 721 O O . GLY A 1 110 ? 122.983 122.787 189.961 1.00 71.47 110 GLY A O 1
ATOM 722 N N . ILE A 1 111 ? 121.764 124.663 189.679 1.00 61.21 111 ILE A N 1
ATOM 723 C CA . ILE A 1 111 ? 122.631 125.478 190.523 1.00 61.21 111 ILE A CA 1
ATOM 724 C C . ILE A 1 111 ? 122.516 124.994 191.962 1.00 61.21 111 ILE A C 1
ATOM 725 O O . ILE A 1 111 ? 121.411 124.825 192.489 1.00 61.21 111 ILE A O 1
ATOM 730 N N . MET A 1 112 ? 123.658 124.764 192.602 1.00 64.84 112 MET A N 1
ATOM 731 C CA . MET A 1 112 ? 123.691 124.265 193.968 1.00 64.84 112 MET A CA 1
ATOM 732 C C . MET A 1 112 ? 123.663 125.421 194.954 1.00 64.84 112 MET A C 1
ATOM 733 O O . MET A 1 112 ? 124.279 126.464 194.723 1.00 64.84 112 MET A O 1
ATOM 738 N N . THR A 1 113 ? 122.948 125.230 196.059 1.00 59.53 113 THR A N 1
ATOM 739 C CA . THR A 1 113 ? 123.014 126.190 197.146 1.00 59.53 113 THR A CA 1
ATOM 740 C C . THR A 1 113 ? 124.258 125.919 197.987 1.00 59.53 113 THR A C 1
ATOM 741 O O . THR A 1 113 ? 125.090 125.069 197.658 1.00 59.53 113 THR A O 1
ATOM 745 N N . MET A 1 114 ? 124.399 126.666 199.081 1.00 62.13 114 MET A N 1
ATOM 746 C CA . MET A 1 114 ? 125.535 126.555 199.994 1.00 62.13 114 MET A CA 1
ATOM 747 C C . MET A 1 114 ? 126.866 126.830 199.303 1.00 62.13 114 MET A C 1
ATOM 748 O O . MET A 1 114 ? 127.924 126.478 199.832 1.00 62.13 114 MET A O 1
ATOM 753 N N . SER A 1 115 ? 126.845 127.453 198.128 1.00 57.05 115 SER A N 1
ATOM 754 C CA . SER A 1 115 ? 128.072 127.687 197.381 1.00 57.05 115 SER A CA 1
ATOM 755 C C . SER A 1 115 ? 127.843 128.809 196.382 1.00 57.05 115 SER A C 1
ATOM 756 O O . SER A 1 115 ? 126.707 129.196 196.105 1.00 57.05 115 SER A O 1
ATOM 759 N N . ILE A 1 116 ? 128.943 129.322 195.843 1.00 60.01 116 ILE A N 1
ATOM 760 C CA . ILE A 1 116 ? 128.916 130.405 194.868 1.00 60.01 116 ILE A CA 1
ATOM 761 C C . ILE A 1 116 ? 129.163 129.816 193.489 1.00 60.01 116 ILE A C 1
ATOM 762 O O . ILE A 1 116 ? 130.217 129.219 193.240 1.00 60.01 116 ILE A O 1
ATOM 767 N N . THR A 1 117 ? 128.205 129.997 192.590 1.00 56.44 117 THR A N 1
ATOM 768 C CA . THR A 1 117 ? 128.362 129.637 191.191 1.00 56.44 117 THR A CA 1
ATOM 769 C C . THR A 1 117 ? 128.695 130.886 190.391 1.00 56.44 117 THR A C 1
ATOM 770 O O . THR A 1 117 ? 128.075 131.935 190.578 1.00 56.44 117 THR A O 1
ATOM 774 N N . GLU A 1 118 ? 129.686 130.775 189.513 1.00 72.00 118 GLU A N 1
ATOM 775 C CA . GLU A 1 118 ? 130.121 131.886 188.681 1.00 72.00 118 GLU A CA 1
ATOM 776 C C . GLU A 1 118 ? 130.080 131.471 187.222 1.00 72.00 118 GLU A C 1
ATOM 777 O O . GLU A 1 118 ? 130.639 130.435 186.856 1.00 72.00 118 GLU A O 1
ATOM 783 N N . VAL A 1 119 ? 129.431 132.277 186.393 1.00 63.09 119 VAL A N 1
ATOM 784 C CA . VAL A 1 119 ? 129.459 132.084 184.952 1.00 63.09 119 VAL A CA 1
ATOM 785 C C . VAL A 1 119 ? 130.141 133.295 184.337 1.00 63.09 119 VAL A C 1
ATOM 786 O O . VAL A 1 119 ? 129.942 134.435 184.768 1.00 63.09 119 VAL A O 1
ATOM 790 N N . PHE A 1 120 ? 130.995 133.040 183.354 1.00 74.23 120 PHE A N 1
ATOM 791 C CA . PHE A 1 120 ? 131.726 134.130 182.733 1.00 74.23 120 PHE A CA 1
ATOM 792 C C . PHE A 1 120 ? 131.747 133.926 181.230 1.00 74.23 120 PHE A C 1
ATOM 793 O O . PHE A 1 120 ? 131.711 132.797 180.737 1.00 74.23 120 PHE A O 1
ATOM 801 N N . GLY A 1 121 ? 131.791 135.038 180.512 1.00 78.41 121 GLY A N 1
ATOM 802 C CA . GLY A 1 121 ? 131.802 134.989 179.065 1.00 78.41 121 GLY A CA 1
ATOM 803 C C . GLY A 1 121 ? 131.940 136.385 178.511 1.00 78.41 121 GLY A C 1
ATOM 804 O O . GLY A 1 121 ? 131.879 137.379 179.241 1.00 78.41 121 GLY A O 1
ATOM 805 N N . GLU A 1 122 ? 132.128 136.450 177.200 1.00 87.09 122 GLU A N 1
ATOM 806 C CA . GLU A 1 122 ? 132.298 137.728 176.528 1.00 87.09 122 GLU A CA 1
ATOM 807 C C . GLU A 1 122 ? 130.920 138.332 176.260 1.00 87.09 122 GLU A C 1
ATOM 808 O O . GLU A 1 122 ? 129.904 137.890 176.802 1.00 87.09 122 GLU A O 1
ATOM 814 N N . PHE A 1 123 ? 130.873 139.373 175.437 1.00 90.90 123 PHE A N 1
ATOM 815 C CA . PHE A 1 123 ? 129.642 140.127 175.250 1.00 90.90 123 PHE A CA 1
ATOM 816 C C . PHE A 1 123 ? 128.594 139.285 174.527 1.00 90.90 123 PHE A C 1
ATOM 817 O O . PHE A 1 123 ? 128.893 138.595 173.550 1.00 90.90 123 PHE A O 1
ATOM 825 N N . ARG A 1 124 ? 127.356 139.341 175.025 1.00 81.76 124 ARG A N 1
ATOM 826 C CA . ARG A 1 124 ? 126.221 138.606 174.452 1.00 81.76 124 ARG A CA 1
ATOM 827 C C . ARG A 1 124 ? 126.414 137.094 174.532 1.00 81.76 124 ARG A C 1
ATOM 828 O O . ARG A 1 124 ? 126.244 136.378 173.545 1.00 81.76 124 ARG A O 1
ATOM 836 N N . CYS A 1 125 ? 126.758 136.595 175.716 1.00 78.81 125 CYS A N 1
ATOM 837 C CA . CYS A 1 125 ? 126.860 135.158 175.924 1.00 78.81 125 CYS A CA 1
ATOM 838 C C . CYS A 1 125 ? 125.631 134.558 176.592 1.00 78.81 125 CYS A C 1
ATOM 839 O O . CYS A 1 125 ? 125.522 133.330 176.660 1.00 78.81 125 CYS A O 1
ATOM 842 N N . GLY A 1 126 ? 124.709 135.380 177.076 1.00 70.51 126 GLY A N 1
ATOM 843 C CA . GLY A 1 126 ? 123.512 134.890 177.725 1.00 70.51 126 GLY A CA 1
ATOM 844 C C . GLY A 1 126 ? 123.547 134.836 179.237 1.00 70.51 126 GLY A C 1
ATOM 845 O O . GLY A 1 126 ? 122.707 134.149 179.827 1.00 70.51 126 GLY A O 1
ATOM 846 N N . LYS A 1 127 ? 124.489 135.529 179.881 1.00 66.17 127 LYS A N 1
ATOM 847 C CA . LYS A 1 127 ? 124.566 135.490 181.338 1.00 66.17 127 LYS A CA 1
ATOM 848 C C . LYS A 1 127 ? 123.380 136.199 181.979 1.00 66.17 127 LYS A C 1
ATOM 849 O O . LYS A 1 127 ? 122.813 135.707 182.961 1.00 66.17 127 LYS A O 1
ATOM 855 N N . THR A 1 128 ? 122.996 137.361 181.446 1.00 53.38 128 THR A N 1
ATOM 856 C CA . THR A 1 128 ? 121.831 138.066 181.970 1.00 53.38 128 THR A CA 1
ATOM 857 C C . THR A 1 128 ? 120.558 137.258 181.755 1.00 53.38 128 THR A C 1
ATOM 858 O O . THR A 1 128 ? 119.688 137.201 182.633 1.00 53.38 128 THR A O 1
ATOM 862 N N . GLN A 1 129 ? 120.432 136.624 180.588 1.00 59.24 129 GLN A N 1
ATOM 863 C CA . GLN A 1 129 ? 119.289 135.756 180.335 1.00 59.24 129 GLN A CA 1
ATOM 864 C C . GLN A 1 129 ? 119.279 134.574 181.293 1.00 59.24 129 GLN A C 1
ATOM 865 O O . GLN A 1 129 ? 118.215 134.154 181.762 1.00 59.24 129 GLN A O 1
ATOM 871 N N . MET A 1 130 ? 120.456 134.018 181.586 1.00 61.32 130 MET A N 1
ATOM 872 C CA . MET A 1 130 ? 120.534 132.920 182.542 1.00 61.32 130 MET A CA 1
ATOM 873 C C . MET A 1 130 ? 120.103 133.373 183.928 1.00 61.32 130 MET A C 1
ATOM 874 O O . MET A 1 130 ? 119.393 132.648 184.633 1.00 61.32 130 MET A O 1
ATOM 879 N N . SER A 1 131 ? 120.515 134.577 184.332 1.00 52.60 131 SER A N 1
ATOM 880 C CA . SER A 1 131 ? 120.090 135.117 185.618 1.00 52.60 131 SER A CA 1
ATOM 881 C C . SER A 1 131 ? 118.580 135.301 185.666 1.00 52.60 131 SER A C 1
ATOM 882 O O . SER A 1 131 ? 117.935 134.972 186.668 1.00 52.60 131 SER A O 1
ATOM 885 N N . HIS A 1 132 ? 117.999 135.831 184.589 1.00 49.82 132 HIS A N 1
ATOM 886 C CA . HIS A 1 132 ? 116.553 136.025 184.553 1.00 49.82 132 HIS A CA 1
ATOM 887 C C . HIS A 1 132 ? 115.816 134.697 184.628 1.00 49.82 132 HIS A C 1
ATOM 888 O O . HIS A 1 132 ? 114.818 134.573 185.344 1.00 49.82 132 HIS A O 1
ATOM 895 N N . THR A 1 133 ? 116.291 133.692 183.893 1.00 53.82 133 THR A N 1
ATOM 896 C CA . THR A 1 133 ? 115.663 132.377 183.946 1.00 53.82 133 THR A CA 1
ATOM 897 C C . THR A 1 133 ? 115.756 131.783 185.344 1.00 53.82 133 THR A C 1
ATOM 898 O O . THR A 1 133 ? 114.785 131.208 185.852 1.00 53.82 133 THR A O 1
ATOM 902 N N . LEU A 1 134 ? 116.919 131.918 185.980 1.00 53.33 134 LEU A N 1
ATOM 903 C CA . LEU A 1 134 ? 117.118 131.395 187.321 1.00 53.33 134 LEU A CA 1
ATOM 904 C C . LEU A 1 134 ? 116.311 132.159 188.362 1.00 53.33 134 LEU A C 1
ATOM 905 O O . LEU A 1 134 ? 116.051 131.624 189.443 1.00 53.33 134 LEU A O 1
ATOM 910 N N . CYS A 1 135 ? 115.918 133.400 188.064 1.00 49.63 135 CYS A N 1
ATOM 911 C CA . CYS A 1 135 ? 114.974 134.109 188.923 1.00 49.63 135 CYS A CA 1
ATOM 912 C C . CYS A 1 135 ? 113.604 133.446 188.946 1.00 49.63 135 CYS A C 1
ATOM 913 O O . CYS A 1 135 ? 112.895 133.545 189.951 1.00 49.63 135 CYS A O 1
ATOM 916 N N . VAL A 1 136 ? 113.214 132.779 187.865 1.00 53.62 136 VAL A N 1
ATOM 917 C CA . VAL A 1 136 ? 111.905 132.156 187.764 1.00 53.62 136 VAL A CA 1
ATOM 918 C C . VAL A 1 136 ? 111.944 130.695 188.190 1.00 53.62 136 VAL A C 1
ATOM 919 O O . VAL A 1 136 ? 111.029 130.220 188.862 1.00 53.62 136 VAL A O 1
ATOM 923 N N . THR A 1 137 ? 112.997 129.967 187.807 1.00 54.79 137 THR A N 1
ATOM 924 C CA . THR A 1 137 ? 113.057 128.546 188.138 1.00 54.79 137 THR A CA 1
ATOM 925 C C . THR A 1 137 ? 113.143 128.319 189.641 1.00 54.79 137 THR A C 1
ATOM 926 O O . THR A 1 137 ? 112.749 127.255 190.128 1.00 54.79 137 THR A O 1
ATOM 930 N N . THR A 1 138 ? 113.651 129.297 190.388 1.00 52.40 138 THR A N 1
ATOM 931 C CA . THR A 1 138 ? 113.645 129.193 191.842 1.00 52.40 138 THR A CA 1
ATOM 932 C C . THR A 1 138 ? 112.226 129.150 192.390 1.00 52.40 138 THR A C 1
ATOM 933 O O . THR A 1 138 ? 111.965 128.462 193.383 1.00 52.40 138 THR A O 1
ATOM 937 N N . GLN A 1 139 ? 111.298 129.868 191.750 1.00 57.77 139 GLN A N 1
ATOM 938 C CA . GLN A 1 139 ? 109.918 129.921 192.225 1.00 57.77 139 GLN A CA 1
ATOM 939 C C . GLN A 1 139 ? 109.274 128.544 192.241 1.00 57.77 139 GLN A C 1
ATOM 940 O O . GLN A 1 139 ? 108.363 128.294 193.037 1.00 57.77 139 GLN A O 1
ATOM 946 N N . LEU A 1 140 ? 109.727 127.648 191.372 1.00 62.56 140 LEU A N 1
ATOM 947 C CA . LEU A 1 140 ? 109.182 126.309 191.314 1.00 62.56 140 LEU A CA 1
ATOM 948 C C . LEU A 1 140 ? 109.449 125.574 192.624 1.00 62.56 140 LEU A C 1
ATOM 949 O O . LEU A 1 140 ? 110.421 125.864 193.325 1.00 62.56 140 LEU A O 1
ATOM 954 N N . PRO A 1 141 ? 108.593 124.623 192.982 1.00 68.73 141 PRO A N 1
ATOM 955 C CA . PRO A 1 141 ? 108.874 123.795 194.161 1.00 68.73 141 PRO A CA 1
ATOM 956 C C . PRO A 1 141 ? 110.041 122.855 193.911 1.00 68.73 141 PRO A C 1
ATOM 957 O O . PRO A 1 141 ? 110.680 122.919 192.856 1.00 68.73 141 PRO A O 1
ATOM 961 N N . ARG A 1 142 ? 110.327 121.973 194.860 1.00 81.02 142 ARG A N 1
ATOM 962 C CA . ARG A 1 142 ? 111.343 120.953 194.642 1.00 81.02 142 ARG A CA 1
ATOM 963 C C . ARG A 1 142 ? 110.784 119.934 193.647 1.00 81.02 142 ARG A C 1
ATOM 964 O O . ARG A 1 142 ? 109.712 120.121 193.066 1.00 81.02 142 ARG A O 1
ATOM 972 N N . GLU A 1 143 ? 111.549 118.869 193.395 1.00 87.11 143 GLU A N 1
ATOM 973 C CA . GLU A 1 143 ? 111.240 117.812 192.430 1.00 87.11 143 GLU A CA 1
ATOM 974 C C . GLU A 1 143 ? 110.928 118.386 191.050 1.00 87.11 143 GLU A C 1
ATOM 975 O O . GLU A 1 143 ? 110.417 117.682 190.174 1.00 87.11 143 GLU A O 1
ATOM 981 N N . MET A 1 144 ? 111.256 119.661 190.847 1.00 82.22 144 MET A N 1
ATOM 982 C CA . MET A 1 144 ? 111.153 120.295 189.544 1.00 82.22 144 MET A CA 1
ATOM 983 C C . MET A 1 144 ? 112.320 121.226 189.257 1.00 82.22 144 MET A C 1
ATOM 984 O O . MET A 1 144 ? 112.301 121.911 188.230 1.00 82.22 144 MET A O 1
ATOM 989 N N . GLY A 1 145 ? 113.324 121.274 190.123 1.00 74.37 145 GLY A N 1
ATOM 990 C CA . GLY A 1 145 ? 114.466 122.133 189.938 1.00 74.37 145 GLY A CA 1
ATOM 991 C C . GLY A 1 145 ? 114.367 123.498 190.577 1.00 74.37 145 GLY A C 1
ATOM 992 O O . GLY A 1 145 ? 115.088 124.408 190.157 1.00 74.37 145 GLY A O 1
ATOM 993 N N . GLY A 1 146 ? 113.505 123.672 191.578 1.00 71.48 146 GLY A N 1
ATOM 994 C CA . GLY A 1 146 ? 113.317 124.948 192.225 1.00 71.48 146 GLY A CA 1
ATOM 995 C C . GLY A 1 146 ? 113.663 124.908 193.704 1.00 71.48 146 GLY A C 1
ATOM 996 O O . GLY A 1 146 ? 114.225 123.938 194.216 1.00 71.48 146 GLY A O 1
ATOM 997 N N . GLY A 1 147 ? 113.323 126.002 194.378 1.00 60.43 147 GLY A N 1
ATOM 998 C CA . GLY A 1 147 ? 113.526 126.107 195.807 1.00 60.43 147 GLY A CA 1
ATOM 999 C C . GLY A 1 147 ? 112.304 126.638 196.524 1.00 60.43 147 GLY A C 1
ATOM 1000 O O . GLY A 1 147 ? 112.248 126.634 197.757 1.00 60.43 147 GLY A O 1
ATOM 1001 N N . GLU A 1 148 ? 111.319 127.099 195.751 1.00 60.12 148 GLU A N 1
ATOM 1002 C CA . GLU A 1 148 ? 110.072 127.656 196.277 1.00 60.12 148 GLU A CA 1
ATOM 1003 C C . GLU A 1 148 ? 110.348 128.809 197.244 1.00 60.12 148 GLU A C 1
ATOM 1004 O O . GLU A 1 148 ? 109.916 128.810 198.397 1.00 60.12 148 GLU A O 1
ATOM 1006 N N . GLY A 1 149 ? 111.080 129.802 196.748 1.00 51.02 149 GLY A N 1
ATOM 1007 C CA . GLY A 1 149 ? 111.462 130.913 197.595 1.00 51.02 149 GLY A CA 1
ATOM 1008 C C . GLY A 1 149 ? 111.820 132.140 196.787 1.00 51.02 149 GLY A C 1
ATOM 1009 O O . GLY A 1 149 ? 111.781 132.140 195.556 1.00 51.02 149 GLY A O 1
ATOM 1010 N N . LYS A 1 150 ? 112.184 133.192 197.511 1.00 52.56 150 LYS A N 1
ATOM 1011 C CA . LYS A 1 150 ? 112.441 134.492 196.921 1.00 52.56 150 LYS A CA 1
ATOM 1012 C C . LYS A 1 150 ? 113.821 134.535 196.274 1.00 52.56 150 LYS A C 1
ATOM 1013 O O . LYS A 1 150 ? 114.678 133.680 196.506 1.00 52.56 150 LYS A O 1
ATOM 1019 N N . VAL A 1 151 ? 114.031 135.562 195.452 1.00 48.47 151 VAL A N 1
ATOM 1020 C CA . VAL A 1 151 ? 115.276 135.765 194.724 1.00 48.47 151 VAL A CA 1
ATOM 1021 C C . VAL A 1 151 ? 115.764 137.186 194.968 1.00 48.47 151 VAL A C 1
ATOM 1022 O O . VAL A 1 151 ? 114.984 138.140 194.891 1.00 48.47 151 VAL A O 1
ATOM 1026 N N . ALA A 1 152 ? 117.053 137.328 195.259 1.00 50.73 152 ALA A N 1
ATOM 1027 C CA . ALA A 1 152 ? 117.680 138.626 195.467 1.00 50.73 152 ALA A CA 1
ATOM 1028 C C . ALA A 1 152 ? 118.566 138.943 194.271 1.00 50.73 152 ALA A C 1
ATOM 1029 O O . ALA A 1 152 ? 119.570 138.263 194.043 1.00 50.73 152 ALA A O 1
ATOM 1031 N N . TYR A 1 153 ? 118.204 139.980 193.524 1.00 41.85 153 TYR A N 1
ATOM 1032 C CA . TYR A 1 153 ? 118.906 140.365 192.308 1.00 41.85 153 TYR A CA 1
ATOM 1033 C C . TYR A 1 153 ? 119.706 141.630 192.579 1.00 41.85 153 TYR A C 1
ATOM 1034 O O . TYR A 1 153 ? 119.136 142.653 192.969 1.00 41.85 153 TYR A O 1
ATOM 1043 N N . ILE A 1 154 ? 121.017 141.562 192.371 1.00 42.32 154 ILE A N 1
ATOM 1044 C CA . ILE A 1 154 ? 121.906 142.709 192.514 1.00 42.32 154 ILE A CA 1
ATOM 1045 C C . ILE A 1 154 ? 122.469 143.009 191.134 1.00 42.32 154 ILE A C 1
ATOM 1046 O O . ILE A 1 154 ? 123.249 142.220 190.589 1.00 42.32 154 ILE A O 1
ATOM 1051 N N . ASP A 1 155 ? 122.091 144.152 190.575 1.00 47.27 155 ASP A N 1
ATOM 1052 C CA . ASP A 1 155 ? 122.378 144.485 189.188 1.00 47.27 155 ASP A CA 1
ATOM 1053 C C . ASP A 1 155 ? 123.408 145.604 189.136 1.00 47.27 155 ASP A C 1
ATOM 1054 O O . ASP A 1 155 ? 123.218 146.656 189.753 1.00 47.27 155 ASP A O 1
ATOM 1059 N N . THR A 1 156 ? 124.492 145.373 188.398 1.00 51.89 156 THR A N 1
ATOM 1060 C CA . THR A 1 156 ? 125.578 146.335 188.286 1.00 51.89 156 THR A CA 1
ATOM 1061 C C . THR A 1 156 ? 125.737 146.898 186.882 1.00 51.89 156 THR A C 1
ATOM 1062 O O . THR A 1 156 ? 126.583 147.772 186.673 1.00 51.89 156 THR A O 1
ATOM 1066 N N . GLU A 1 157 ? 124.954 146.423 185.913 1.00 51.75 157 GLU A N 1
ATOM 1067 C CA . GLU A 1 157 ? 125.024 146.932 184.554 1.00 51.75 157 GLU A CA 1
ATOM 1068 C C . GLU A 1 157 ? 123.702 147.483 184.042 1.00 51.75 157 GLU A C 1
ATOM 1069 O O . GLU A 1 157 ? 123.661 147.995 182.919 1.00 51.75 157 GLU A O 1
ATOM 1075 N N . GLY A 1 158 ? 122.627 147.398 184.821 1.00 48.14 158 GLY A N 1
ATOM 1076 C CA . GLY A 1 158 ? 121.357 147.941 184.389 1.00 48.14 158 GLY A CA 1
ATOM 1077 C C . GLY A 1 158 ? 120.643 147.137 183.331 1.00 48.14 158 GLY A C 1
ATOM 1078 O O . GLY A 1 158 ? 119.854 147.703 182.570 1.00 48.14 158 GLY A O 1
ATOM 1079 N N . THR A 1 159 ? 120.896 145.833 183.254 1.00 48.60 159 THR A N 1
ATOM 1080 C CA . THR A 1 159 ? 120.296 144.974 182.243 1.00 48.60 159 THR A CA 1
ATOM 1081 C C . THR A 1 159 ? 119.130 144.150 182.777 1.00 48.60 159 THR A C 1
ATOM 1082 O O . THR A 1 159 ? 118.641 143.263 182.073 1.00 48.60 159 THR A O 1
ATOM 1086 N N . PHE A 1 160 ? 118.678 144.414 183.998 1.00 47.96 160 PHE A N 1
ATOM 1087 C CA . PHE A 1 160 ? 117.547 143.691 184.558 1.00 47.96 160 PHE A CA 1
ATOM 1088 C C . PHE A 1 160 ? 116.257 144.147 183.889 1.00 47.96 160 PHE A C 1
ATOM 1089 O O . PHE A 1 160 ? 116.073 145.339 183.627 1.00 47.96 160 PHE A O 1
ATOM 1097 N N . ARG A 1 161 ? 115.370 143.199 183.608 1.00 48.91 161 ARG A N 1
ATOM 1098 C CA . ARG A 1 161 ? 114.089 143.486 182.965 1.00 48.91 161 ARG A CA 1
ATOM 1099 C C . ARG A 1 161 ? 112.983 142.693 183.644 1.00 48.91 161 ARG A C 1
ATOM 1100 O O . ARG A 1 161 ? 112.903 141.462 183.452 1.00 48.91 161 ARG A O 1
ATOM 1108 N N . PRO A 1 162 ? 112.119 143.334 184.430 1.00 52.03 162 PRO A N 1
ATOM 1109 C CA . PRO A 1 162 ? 110.982 142.602 185.008 1.00 52.03 162 PRO A CA 1
ATOM 1110 C C . PRO A 1 162 ? 110.073 141.985 183.964 1.00 52.03 162 PRO A C 1
ATOM 1111 O O . PRO A 1 162 ? 109.462 140.942 184.226 1.00 52.03 162 PRO A O 1
ATOM 1115 N N . GLU A 1 163 ? 109.950 142.603 182.789 1.00 62.81 163 GLU A N 1
ATOM 1116 C CA . GLU A 1 163 ? 109.145 142.023 181.720 1.00 62.81 163 GLU A CA 1
ATOM 1117 C C . GLU A 1 163 ? 109.726 140.714 181.201 1.00 62.81 163 GLU A C 1
ATOM 1118 O O . GLU A 1 163 ? 108.967 139.839 180.769 1.00 62.81 163 GLU A O 1
ATOM 1124 N N . ARG A 1 164 ? 111.049 140.551 181.241 1.00 55.53 164 ARG A N 1
ATOM 1125 C CA . ARG A 1 164 ? 111.631 139.256 180.909 1.00 55.53 164 ARG A CA 1
ATOM 1126 C C . ARG A 1 164 ? 111.215 138.195 181.920 1.00 55.53 164 ARG A C 1
ATOM 1127 O O . ARG A 1 164 ? 110.947 137.047 181.550 1.00 55.53 164 ARG A O 1
ATOM 1135 N N . ILE A 1 165 ? 111.162 138.559 183.204 1.00 56.01 165 ILE A N 1
ATOM 1136 C CA . ILE A 1 165 ? 110.662 137.638 184.220 1.00 56.01 165 ILE A CA 1
ATOM 1137 C C . ILE A 1 165 ? 109.199 137.311 183.957 1.00 56.01 165 ILE A C 1
ATOM 1138 O O . ILE A 1 165 ? 108.764 136.168 184.122 1.00 56.01 165 ILE A O 1
ATOM 1143 N N . LYS A 1 166 ? 108.417 138.316 183.560 1.00 60.51 166 LYS A N 1
ATOM 1144 C CA . LYS A 1 166 ? 107.041 138.078 183.132 1.00 60.51 166 LYS A CA 1
ATOM 1145 C C . LYS A 1 166 ? 106.988 137.006 182.054 1.00 60.51 166 LYS A C 1
ATOM 1146 O O . LYS A 1 166 ? 106.235 136.030 182.160 1.00 60.51 166 LYS A O 1
ATOM 1152 N N . GLN A 1 167 ? 107.794 137.178 181.007 1.00 63.27 167 GLN A N 1
ATOM 1153 C CA . GLN A 1 167 ? 107.764 136.258 179.876 1.00 63.27 167 GLN A CA 1
ATOM 1154 C C . GLN A 1 167 ? 108.180 134.852 180.290 1.00 63.27 167 GLN A C 1
ATOM 1155 O O . GLN A 1 167 ? 107.545 133.868 179.892 1.00 63.27 167 GLN A O 1
ATOM 1161 N N . ILE A 1 168 ? 109.233 134.735 181.101 1.00 58.02 168 ILE A N 1
ATOM 1162 C CA . ILE A 1 168 ? 109.709 133.413 181.502 1.00 58.02 168 ILE A CA 1
ATOM 1163 C C . ILE A 1 168 ? 108.701 132.728 182.417 1.00 58.02 168 ILE A C 1
ATOM 1164 O O . ILE A 1 168 ? 108.449 131.524 182.290 1.00 58.02 168 ILE A O 1
ATOM 1169 N N . ALA A 1 169 ? 108.110 133.474 183.354 1.00 63.77 169 ALA A N 1
ATOM 1170 C CA . ALA A 1 169 ? 107.100 132.896 184.232 1.00 63.77 169 ALA A CA 1
ATOM 1171 C C . ALA A 1 169 ? 105.891 132.429 183.439 1.00 63.77 169 ALA A C 1
ATOM 1172 O O . ALA A 1 169 ? 105.312 131.378 183.735 1.00 63.77 169 ALA A O 1
ATOM 1174 N N . GLU A 1 170 ? 105.487 133.204 182.430 1.00 70.35 170 GLU A N 1
ATOM 1175 C CA . GLU A 1 170 ? 104.452 132.733 181.519 1.00 70.35 170 GLU A CA 1
ATOM 1176 C C . GLU A 1 170 ? 104.892 131.471 180.794 1.00 70.35 170 GLU A C 1
ATOM 1177 O O . GLU A 1 170 ? 104.067 130.593 180.516 1.00 70.35 170 GLU A O 1
ATOM 1183 N N . GLY A 1 171 ? 106.184 131.362 180.483 1.00 69.09 171 GLY A N 1
ATOM 1184 C CA . GLY A 1 171 ? 106.678 130.166 179.821 1.00 69.09 171 GLY A CA 1
ATOM 1185 C C . GLY A 1 171 ? 106.576 128.924 180.685 1.00 69.09 171 GLY A C 1
ATOM 1186 O O . GLY A 1 171 ? 106.326 127.826 180.182 1.00 69.09 171 GLY A O 1
ATOM 1187 N N . TYR A 1 172 ? 106.768 129.075 181.993 1.00 68.16 172 TYR A N 1
ATOM 1188 C CA . TYR A 1 172 ? 106.752 127.952 182.921 1.00 68.16 172 TYR A CA 1
ATOM 1189 C C . TYR A 1 172 ? 105.370 127.675 183.492 1.00 68.16 172 TYR A C 1
ATOM 1190 O O . TYR A 1 172 ? 105.244 126.836 184.390 1.00 68.16 172 TYR A O 1
ATOM 1199 N N . GLU A 1 173 ? 104.338 128.361 182.997 1.00 72.22 173 GLU A N 1
ATOM 1200 C CA . GLU A 1 173 ? 102.969 128.238 183.496 1.00 72.22 173 GLU A CA 1
ATOM 1201 C C . GLU A 1 173 ? 102.928 128.578 184.991 1.00 72.22 173 GLU A C 1
ATOM 1202 O O . GLU A 1 173 ? 102.666 127.752 185.862 1.00 72.22 173 GLU A O 1
ATOM 1208 N N . LEU A 1 174 ? 103.255 129.840 185.260 1.00 69.11 174 LEU A N 1
ATOM 1209 C CA . LEU A 1 174 ? 103.309 130.364 186.615 1.00 69.11 174 LEU A CA 1
ATOM 1210 C C . LEU A 1 174 ? 102.641 131.728 186.646 1.00 69.11 174 LEU A C 1
ATOM 1211 O O . LEU A 1 174 ? 102.497 132.392 185.617 1.00 69.11 174 LEU A O 1
ATOM 1216 N N . ASP A 1 175 ? 102.233 132.142 187.840 1.00 69.12 175 ASP A N 1
ATOM 1217 C CA . ASP A 1 175 ? 101.680 133.477 188.014 1.00 69.12 175 ASP A CA 1
ATOM 1218 C C . ASP A 1 175 ? 102.797 134.501 187.878 1.00 69.12 175 ASP A C 1
ATOM 1219 O O . ASP A 1 175 ? 103.726 134.498 188.692 1.00 69.12 175 ASP A O 1
ATOM 1224 N N . PRO A 1 176 ? 102.748 135.389 186.884 1.00 65.81 176 PRO A N 1
ATOM 1225 C CA . PRO A 1 176 ? 103.884 136.301 186.685 1.00 65.81 176 PRO A CA 1
ATOM 1226 C C . PRO A 1 176 ? 103.956 137.402 187.726 1.00 65.81 176 PRO A C 1
ATOM 1227 O O . PRO A 1 176 ? 105.058 137.778 188.150 1.00 65.81 176 PRO A O 1
ATOM 1231 N N . GLU A 1 177 ? 102.810 137.937 188.151 1.00 67.39 177 GLU A N 1
ATOM 1232 C CA . GLU A 1 177 ? 102.826 138.990 189.159 1.00 67.39 177 GLU A CA 1
ATOM 1233 C C . GLU A 1 177 ? 103.392 138.479 190.477 1.00 67.39 177 GLU A C 1
ATOM 1234 O O . GLU A 1 177 ? 104.172 139.174 191.136 1.00 67.39 177 GLU A O 1
ATOM 1240 N N . SER A 1 178 ? 103.023 137.260 190.872 1.00 63.32 178 SER A N 1
ATOM 1241 C CA . SER A 1 178 ? 103.620 136.662 192.063 1.00 63.32 178 SER A CA 1
ATOM 1242 C C . SER A 1 178 ? 105.116 136.445 191.873 1.00 63.32 178 SER A C 1
ATOM 1243 O O . SER A 1 178 ? 105.905 136.637 192.807 1.00 63.32 178 SER A O 1
ATOM 1246 N N . CYS A 1 179 ? 105.523 136.045 190.666 1.00 63.27 179 CYS A N 1
ATOM 1247 C CA . CYS A 1 179 ? 106.940 135.838 190.396 1.00 63.27 179 CYS A CA 1
ATOM 1248 C C . CYS A 1 179 ? 107.732 137.125 190.583 1.00 63.27 179 CYS A C 1
ATOM 1249 O O . CYS A 1 179 ? 108.815 137.111 191.179 1.00 63.27 179 CYS A O 1
ATOM 1252 N N . LEU A 1 180 ? 107.212 138.252 190.090 1.00 56.87 180 LEU A N 1
ATOM 1253 C CA . LEU A 1 180 ? 107.886 139.518 190.364 1.00 56.87 180 LEU A CA 1
ATOM 1254 C C . LEU A 1 180 ? 107.769 139.913 191.828 1.00 56.87 180 LEU A C 1
ATOM 1255 O O . LEU A 1 180 ? 108.649 140.602 192.353 1.00 56.87 180 LEU A O 1
ATOM 1260 N N . ALA A 1 181 ? 106.687 139.513 192.495 1.00 58.65 181 ALA A N 1
ATOM 1261 C CA . ALA A 1 181 ? 106.563 139.788 193.919 1.00 58.65 181 ALA A CA 1
ATOM 1262 C C . ALA A 1 181 ? 107.629 139.071 194.729 1.00 58.65 181 ALA A C 1
ATOM 1263 O O . ALA A 1 181 ? 108.010 139.557 195.799 1.00 58.65 181 ALA A O 1
ATOM 1265 N N . ASN A 1 182 ? 108.122 137.938 194.240 1.00 54.85 182 ASN A N 1
ATOM 1266 C CA . ASN A 1 182 ? 109.109 137.146 194.958 1.00 54.85 182 ASN A CA 1
ATOM 1267 C C . ASN A 1 182 ? 110.541 137.468 194.558 1.00 54.85 182 ASN A C 1
ATOM 1268 O O . ASN A 1 182 ? 111.458 136.760 194.977 1.00 54.85 182 ASN A O 1
ATOM 1273 N N . VAL A 1 183 ? 110.763 138.508 193.762 1.00 51.82 183 VAL A N 1
ATOM 1274 C CA . VAL A 1 183 ? 112.105 138.902 193.345 1.00 51.82 183 VAL A CA 1
ATOM 1275 C C . VAL A 1 183 ? 112.383 140.291 193.898 1.00 51.82 183 VAL A C 1
ATOM 1276 O O . VAL A 1 183 ? 111.752 141.271 193.484 1.00 51.82 183 VAL A O 1
ATOM 1280 N N . SER A 1 184 ? 113.337 140.384 194.818 1.00 49.40 184 SER A N 1
ATOM 1281 C CA . SER A 1 184 ? 113.745 141.662 195.383 1.00 49.40 184 SER A CA 1
ATOM 1282 C C . SER A 1 184 ? 114.940 142.186 194.599 1.00 49.40 184 SER A C 1
ATOM 1283 O O . SER A 1 184 ? 115.965 141.506 194.495 1.00 49.40 184 SER A O 1
ATOM 1286 N N . TYR A 1 185 ? 114.809 143.388 194.054 1.00 49.30 185 TYR A N 1
ATOM 1287 C CA . TYR A 1 185 ? 115.795 143.953 193.148 1.00 49.30 185 TYR A CA 1
ATOM 1288 C C . TYR A 1 185 ? 116.543 145.102 193.811 1.00 49.30 185 TYR A C 1
ATOM 1289 O O . TYR A 1 185 ? 115.984 145.849 194.615 1.00 49.30 185 TYR A O 1
ATOM 1298 N N . ALA A 1 186 ? 117.819 145.235 193.459 1.00 46.38 186 ALA A N 1
ATOM 1299 C CA . ALA A 1 186 ? 118.647 146.327 193.958 1.00 46.38 186 ALA A CA 1
ATOM 1300 C C . ALA A 1 186 ? 119.740 146.607 192.941 1.00 46.38 186 ALA A C 1
ATOM 1301 O O . ALA A 1 186 ? 120.465 145.692 192.546 1.00 46.38 186 ALA A O 1
ATOM 1303 N N . ARG A 1 187 ? 119.861 147.863 192.528 1.00 50.53 187 ARG A N 1
ATOM 1304 C CA . ARG A 1 187 ? 120.846 148.259 191.531 1.00 50.53 187 ARG A CA 1
ATOM 1305 C C . ARG A 1 187 ? 122.094 148.770 192.235 1.00 50.53 187 ARG A C 1
ATOM 1306 O O . ARG A 1 187 ? 122.025 149.728 193.011 1.00 50.53 187 ARG A O 1
ATOM 1314 N N . ALA A 1 188 ? 123.230 148.135 191.964 1.00 59.69 188 ALA A N 1
ATOM 1315 C CA . ALA A 1 188 ? 124.498 148.505 192.583 1.00 59.69 188 ALA A CA 1
ATOM 1316 C C . ALA A 1 188 ? 125.159 149.579 191.730 1.00 59.69 188 ALA A C 1
ATOM 1317 O O . ALA A 1 188 ? 125.724 149.282 190.674 1.00 59.69 188 ALA A O 1
ATOM 1319 N N . LEU A 1 189 ? 125.091 150.829 192.191 1.00 60.94 189 LEU A N 1
ATOM 1320 C CA . LEU A 1 189 ? 125.574 151.939 191.377 1.00 60.94 189 LEU A CA 1
ATOM 1321 C C . LEU A 1 189 ? 127.092 151.930 191.259 1.00 60.94 189 LEU A C 1
ATOM 1322 O O . LEU A 1 189 ? 127.635 152.199 190.182 1.00 60.94 189 LEU A O 1
ATOM 1327 N N . ASN A 1 190 ? 127.795 151.631 192.350 1.00 72.28 190 ASN A N 1
ATOM 1328 C CA . ASN A 1 190 ? 129.248 151.547 192.335 1.00 72.28 190 ASN A CA 1
ATOM 1329 C C . ASN A 1 190 ? 129.691 150.463 193.309 1.00 72.28 190 ASN A C 1
ATOM 1330 O O . ASN A 1 190 ? 128.871 149.797 193.949 1.00 72.28 190 ASN A O 1
ATOM 1335 N N . SER A 1 191 ? 131.011 150.291 193.419 1.00 71.90 191 SER A N 1
ATOM 1336 C CA . SER A 1 191 ? 131.555 149.197 194.216 1.00 71.90 191 SER A CA 1
ATOM 1337 C C . SER A 1 191 ? 131.190 149.334 195.688 1.00 71.90 191 SER A C 1
ATOM 1338 O O . SER A 1 191 ? 130.837 148.345 196.341 1.00 71.90 191 SER A O 1
ATOM 1341 N N . GLU A 1 192 ? 131.280 150.548 196.237 1.00 78.52 192 GLU A N 1
ATOM 1342 C CA . GLU A 1 192 ? 130.968 150.726 197.651 1.00 78.52 192 GLU A CA 1
ATOM 1343 C C . GLU A 1 192 ? 129.500 150.432 197.938 1.00 78.52 192 GLU A C 1
ATOM 1344 O O . GLU A 1 192 ? 129.179 149.752 198.920 1.00 78.52 192 GLU A O 1
ATOM 1350 N N . HIS A 1 193 ? 128.594 150.916 197.085 1.00 70.15 193 HIS A N 1
ATOM 1351 C CA . HIS A 1 193 ? 127.186 150.585 197.261 1.00 70.15 193 HIS A CA 1
ATOM 1352 C C . HIS A 1 193 ? 126.938 149.102 197.046 1.00 70.15 193 HIS A C 1
ATOM 1353 O O . HIS A 1 193 ? 126.057 148.524 197.687 1.00 70.15 193 HIS A O 1
ATOM 1360 N N . GLN A 1 194 ? 127.703 148.474 196.152 1.00 66.52 194 GLN A N 1
ATOM 1361 C CA . GLN A 1 194 ? 127.593 147.033 195.958 1.00 66.52 194 GLN A CA 1
ATOM 1362 C C . GLN A 1 194 ? 127.933 146.282 197.240 1.00 66.52 194 GLN A C 1
ATOM 1363 O O . GLN A 1 194 ? 127.203 145.371 197.658 1.00 66.52 194 GLN A O 1
ATOM 1369 N N . MET A 1 195 ? 129.025 146.675 197.896 1.00 73.11 195 MET A N 1
ATOM 1370 C CA . MET A 1 195 ? 129.406 146.038 199.150 1.00 73.11 195 MET A CA 1
ATOM 1371 C C . MET A 1 195 ? 128.389 146.315 200.247 1.00 73.11 195 MET A C 1
ATOM 1372 O O . MET A 1 195 ? 128.118 145.445 201.079 1.00 73.11 195 MET A O 1
ATOM 1377 N N . GLU A 1 196 ? 127.839 147.530 200.292 1.00 73.86 196 GLU A N 1
ATOM 1378 C CA . GLU A 1 196 ? 126.791 147.807 201.272 1.00 73.86 196 GLU A CA 1
ATOM 1379 C C . GLU A 1 196 ? 125.573 146.923 201.036 1.00 73.86 196 GLU A C 1
ATOM 1380 O O . GLU A 1 196 ? 125.005 146.359 201.982 1.00 73.86 196 GLU A O 1
ATOM 1386 N N . LEU A 1 197 ? 125.160 146.784 199.777 1.00 67.68 197 LEU A N 1
ATOM 1387 C CA . LEU A 1 197 ? 124.057 145.891 199.450 1.00 67.68 197 LEU A CA 1
ATOM 1388 C C . LEU A 1 197 ? 124.336 144.491 199.969 1.00 67.68 197 LEU A C 1
ATOM 1389 O O . LEU A 1 197 ? 123.498 143.886 200.644 1.00 67.68 197 LEU A O 1
ATOM 1394 N N . VAL A 1 198 ? 125.538 143.981 199.700 1.00 70.17 198 VAL A N 1
ATOM 1395 C CA . VAL A 1 198 ? 125.872 142.627 200.129 1.00 70.17 198 VAL A CA 1
ATOM 1396 C C . VAL A 1 198 ? 125.877 142.518 201.652 1.00 70.17 198 VAL A C 1
ATOM 1397 O O . VAL A 1 198 ? 125.341 141.558 202.217 1.00 70.17 198 VAL A O 1
ATOM 1401 N N . GLU A 1 199 ? 126.469 143.495 202.341 1.00 76.12 199 GLU A N 1
ATOM 1402 C CA . GLU A 1 199 ? 126.657 143.361 203.782 1.00 76.12 199 GLU A CA 1
ATOM 1403 C C . GLU A 1 199 ? 125.337 143.466 204.540 1.00 76.12 199 GLU A C 1
ATOM 1404 O O . GLU A 1 199 ? 125.101 142.699 205.480 1.00 76.12 199 GLU A O 1
ATOM 1410 N N . GLN A 1 200 ? 124.458 144.399 204.162 1.00 78.68 200 GLN A N 1
ATOM 1411 C CA . GLN A 1 200 ? 123.134 144.400 204.782 1.00 78.68 200 GLN A CA 1
ATOM 1412 C C . GLN A 1 200 ? 122.118 143.515 204.069 1.00 78.68 200 GLN A C 1
ATOM 1413 O O . GLN A 1 200 ? 120.933 143.573 204.407 1.00 78.68 200 GLN A O 1
ATOM 1419 N N . LEU A 1 201 ? 122.539 142.696 203.104 1.00 74.19 201 LEU A N 1
ATOM 1420 C CA . LEU A 1 201 ? 121.651 141.671 202.564 1.00 74.19 201 LEU A CA 1
ATOM 1421 C C . LEU A 1 201 ? 121.280 140.618 203.604 1.00 74.19 201 LEU A C 1
ATOM 1422 O O . LEU A 1 201 ? 120.255 139.934 203.454 1.00 74.19 201 LEU A O 1
ATOM 1427 N N . GLY A 1 202 ? 122.089 140.479 204.657 1.00 79.32 202 GLY A N 1
ATOM 1428 C CA . GLY A 1 202 ? 121.793 139.507 205.693 1.00 79.32 202 GLY A CA 1
ATOM 1429 C C . GLY A 1 202 ? 120.499 139.788 206.426 1.00 79.32 202 GLY A C 1
ATOM 1430 O O . GLY A 1 202 ? 119.800 138.859 206.833 1.00 79.32 202 GLY A O 1
ATOM 1431 N N . GLU A 1 203 ? 120.158 141.066 206.610 1.00 86.80 203 GLU A N 1
ATOM 1432 C CA . GLU A 1 203 ? 118.920 141.394 207.310 1.00 86.80 203 GLU A CA 1
ATOM 1433 C C . GLU A 1 203 ? 117.701 140.924 206.525 1.00 86.80 203 GLU A C 1
ATOM 1434 O O . GLU A 1 203 ? 116.705 140.492 207.118 1.00 86.80 203 GLU A O 1
ATOM 1440 N N . GLU A 1 204 ? 117.759 140.992 205.193 1.00 82.14 204 GLU A N 1
ATOM 1441 C CA . GLU A 1 204 ? 116.660 140.472 204.388 1.00 82.14 204 GLU A CA 1
ATOM 1442 C C . GLU A 1 204 ? 116.667 138.950 204.365 1.00 82.14 204 GLU A C 1
ATOM 1443 O O . GLU A 1 204 ? 115.608 138.320 204.465 1.00 82.14 204 GLU A O 1
ATOM 1449 N N . LEU A 1 205 ? 117.848 138.338 204.238 1.00 72.86 205 LEU A N 1
ATOM 1450 C CA . LEU A 1 205 ? 117.905 136.877 204.247 1.00 72.86 205 LEU A CA 1
ATOM 1451 C C . LEU A 1 205 ? 117.551 136.280 205.603 1.00 72.86 205 LEU A C 1
ATOM 1452 O O . LEU A 1 205 ? 117.275 135.078 205.681 1.00 72.86 205 LEU A O 1
ATOM 1457 N N . SER A 1 206 ? 117.547 137.086 206.667 1.00 84.41 206 SER A N 1
ATOM 1458 C CA . SER A 1 206 ? 117.178 136.581 207.984 1.00 84.41 206 SER A CA 1
ATOM 1459 C C . SER A 1 206 ? 115.767 136.010 208.013 1.00 84.41 206 SER A C 1
ATOM 1460 O O . SER A 1 206 ? 115.457 135.200 208.893 1.00 84.41 206 SER A O 1
ATOM 1463 N N . SER A 1 207 ? 114.905 136.416 207.078 1.00 77.73 207 SER A N 1
ATOM 1464 C CA . SER A 1 207 ? 113.599 135.780 206.961 1.00 77.73 207 SER A CA 1
ATOM 1465 C C . SER A 1 207 ? 113.733 134.307 206.602 1.00 77.73 207 SER A C 1
ATOM 1466 O O . SER A 1 207 ? 112.888 133.493 206.990 1.00 77.73 207 SER A O 1
ATOM 1469 N N . GLY A 1 208 ? 114.784 133.948 205.869 1.00 76.19 208 GLY A N 1
ATOM 1470 C CA . GLY A 1 208 ? 115.060 132.567 205.543 1.00 76.19 208 GLY A CA 1
ATOM 1471 C C . GLY A 1 208 ? 114.308 132.011 204.356 1.00 76.19 208 GLY A C 1
ATOM 1472 O O . GLY A 1 208 ? 114.430 130.812 204.078 1.00 76.19 208 GLY A O 1
ATOM 1473 N N . ASP A 1 209 ? 113.533 132.830 203.649 1.00 70.87 209 ASP A N 1
ATOM 1474 C CA . ASP A 1 209 ? 112.745 132.348 202.525 1.00 70.87 209 ASP A CA 1
ATOM 1475 C C . ASP A 1 209 ? 113.505 132.461 201.207 1.00 70.87 209 ASP A C 1
ATOM 1476 O O . ASP A 1 209 ? 113.129 131.812 200.228 1.00 70.87 209 ASP A O 1
ATOM 1481 N N . TYR A 1 210 ? 114.595 133.222 201.171 1.00 60.25 210 TYR A N 1
ATOM 1482 C CA . TYR A 1 210 ? 115.346 133.391 199.936 1.00 60.25 210 TYR A CA 1
ATOM 1483 C C . TYR A 1 210 ? 116.020 132.086 199.532 1.00 60.25 210 TYR A C 1
ATOM 1484 O O . TYR A 1 210 ? 116.315 131.229 200.367 1.00 60.25 210 TYR A O 1
ATOM 1493 N N . ARG A 1 211 ? 116.259 131.938 198.229 1.00 59.65 211 ARG A N 1
ATOM 1494 C CA . ARG A 1 211 ? 116.995 130.787 197.730 1.00 59.65 211 ARG A CA 1
ATOM 1495 C C . ARG A 1 211 ? 118.049 131.143 196.696 1.00 59.65 211 ARG A C 1
ATOM 1496 O O . ARG A 1 211 ? 118.756 130.243 196.239 1.00 59.65 211 ARG A O 1
ATOM 1504 N N . LEU A 1 212 ? 118.184 132.409 196.313 1.00 45.86 212 LEU A N 1
ATOM 1505 C CA . LEU A 1 212 ? 119.130 132.777 195.274 1.00 45.86 212 LEU A CA 1
ATOM 1506 C C . LEU A 1 212 ? 119.583 134.212 195.484 1.00 45.86 212 LEU A C 1
ATOM 1507 O O . LEU A 1 212 ? 118.831 135.048 195.987 1.00 45.86 212 LEU A O 1
ATOM 1512 N N . ILE A 1 213 ? 120.831 134.482 195.107 1.00 43.50 213 ILE A N 1
ATOM 1513 C CA . ILE A 1 213 ? 121.402 135.824 195.121 1.00 43.50 213 ILE A CA 1
ATOM 1514 C C . ILE A 1 213 ? 122.157 135.997 193.811 1.00 43.50 213 ILE A C 1
ATOM 1515 O O . ILE A 1 213 ? 123.113 135.262 193.544 1.00 43.50 213 ILE A O 1
ATOM 1520 N N . VAL A 1 214 ? 121.743 136.965 193.001 1.00 45.14 214 VAL A N 1
ATOM 1521 C CA . VAL A 1 214 ? 122.322 137.196 191.683 1.00 45.14 214 VAL A CA 1
ATOM 1522 C C . VAL A 1 214 ? 123.087 138.508 191.710 1.00 45.14 214 VAL A C 1
ATOM 1523 O O . VAL A 1 214 ? 122.532 139.548 192.080 1.00 45.14 214 VAL A O 1
ATOM 1527 N N . VAL A 1 215 ? 124.356 138.463 191.316 1.00 47.92 215 VAL A N 1
ATOM 1528 C CA . VAL A 1 215 ? 125.176 139.657 191.145 1.00 47.92 215 VAL A CA 1
ATOM 1529 C C . VAL A 1 215 ? 125.672 139.653 189.708 1.00 47.92 215 VAL A C 1
ATOM 1530 O O . VAL A 1 215 ? 126.505 138.819 189.334 1.00 47.92 215 VAL A O 1
ATOM 1534 N N . ASP A 1 216 ? 125.174 140.588 188.904 1.00 54.83 216 ASP A N 1
ATOM 1535 C CA . ASP A 1 216 ? 125.458 140.621 187.472 1.00 54.83 216 ASP A CA 1
ATOM 1536 C C . ASP A 1 216 ? 125.706 142.064 187.062 1.00 54.83 216 ASP A C 1
ATOM 1537 O O . ASP A 1 216 ? 124.759 142.850 186.970 1.00 54.83 216 ASP A O 1
ATOM 1542 N N . SER A 1 217 ? 126.965 142.415 186.814 1.00 53.14 217 SER A N 1
ATOM 1543 C CA . SER A 1 217 ? 128.083 141.487 186.931 1.00 53.14 217 SER A CA 1
ATOM 1544 C C . SER A 1 217 ? 128.995 141.888 188.084 1.00 53.14 217 SER A C 1
ATOM 1545 O O . SER A 1 217 ? 128.993 143.038 188.517 1.00 53.14 217 SER A O 1
ATOM 1548 N N . ILE A 1 218 ? 129.782 140.928 188.570 1.00 52.02 218 ILE A N 1
ATOM 1549 C CA . ILE A 1 218 ? 130.557 141.137 189.789 1.00 52.02 218 ILE A CA 1
ATOM 1550 C C . ILE A 1 218 ? 131.673 142.154 189.568 1.00 52.02 218 ILE A C 1
ATOM 1551 O O . ILE A 1 218 ? 131.947 142.990 190.436 1.00 52.02 218 ILE A O 1
ATOM 1556 N N . MET A 1 219 ? 132.326 142.108 188.411 1.00 66.46 219 MET A N 1
ATOM 1557 C CA . MET A 1 219 ? 133.529 142.889 188.155 1.00 66.46 219 MET A CA 1
ATOM 1558 C C . MET A 1 219 ? 133.257 144.207 187.443 1.00 66.46 219 MET A C 1
ATOM 1559 O O . MET A 1 219 ? 134.203 144.953 187.174 1.00 66.46 219 MET A O 1
ATOM 1564 N N . ALA A 1 220 ? 131.998 144.512 187.128 1.00 63.77 220 ALA A N 1
ATOM 1565 C CA . ALA A 1 220 ? 131.699 145.710 186.350 1.00 63.77 220 ALA A CA 1
ATOM 1566 C C . ALA A 1 220 ? 132.066 146.977 187.111 1.00 63.77 220 ALA A C 1
ATOM 1567 O O . ALA A 1 220 ? 132.674 147.895 186.550 1.00 63.77 220 ALA A O 1
ATOM 1569 N N . ASN A 1 221 ? 131.702 147.049 188.392 1.00 69.17 221 ASN A N 1
ATOM 1570 C CA . ASN A 1 221 ? 131.950 148.267 189.154 1.00 69.17 221 ASN A CA 1
ATOM 1571 C C . ASN A 1 221 ? 133.435 148.472 189.418 1.00 69.17 221 ASN A C 1
ATOM 1572 O O . ASN A 1 221 ? 133.938 149.595 189.314 1.00 69.17 221 ASN A O 1
ATOM 1577 N N . PHE A 1 222 ? 134.156 147.403 189.756 1.00 71.40 222 PHE A N 1
ATOM 1578 C CA . PHE A 1 222 ? 135.548 147.558 190.162 1.00 71.40 222 PHE A CA 1
ATOM 1579 C C . PHE A 1 222 ? 136.446 147.952 188.997 1.00 71.40 222 PHE A C 1
ATOM 1580 O O . PHE A 1 222 ? 137.448 148.645 189.201 1.00 71.40 222 PHE A O 1
ATOM 1588 N N . ARG A 1 223 ? 136.111 147.526 187.778 1.00 77.03 223 ARG A N 1
ATOM 1589 C CA . ARG A 1 223 ? 136.969 147.823 186.635 1.00 77.03 223 ARG A CA 1
ATOM 1590 C C . ARG A 1 223 ? 137.061 149.320 186.364 1.00 77.03 223 ARG A C 1
ATOM 1591 O O . ARG A 1 223 ? 138.035 149.779 185.757 1.00 77.03 223 ARG A O 1
ATOM 1599 N N . VAL A 1 224 ? 136.073 150.097 186.801 1.00 76.19 224 VAL A N 1
ATOM 1600 C CA . VAL A 1 224 ? 136.065 151.530 186.533 1.00 76.19 224 VAL A CA 1
ATOM 1601 C C . VAL A 1 224 ? 136.346 152.305 187.813 1.00 76.19 224 VAL A C 1
ATOM 1602 O O . VAL A 1 224 ? 136.872 153.423 187.770 1.00 76.19 224 VAL A O 1
ATOM 1606 N N . ASP A 1 225 ? 136.000 151.722 188.961 1.00 83.27 225 ASP A N 1
ATOM 1607 C CA . ASP A 1 225 ? 136.238 152.400 190.230 1.00 83.27 225 ASP A CA 1
ATOM 1608 C C . ASP A 1 225 ? 137.709 152.410 190.616 1.00 83.27 225 ASP A C 1
ATOM 1609 O O . ASP A 1 225 ? 138.124 153.275 191.395 1.00 83.27 225 ASP A O 1
ATOM 1614 N N . TYR A 1 226 ? 138.504 151.486 190.088 1.00 83.98 226 TYR A N 1
ATOM 1615 C CA . TYR A 1 226 ? 139.907 151.378 190.464 1.00 83.98 226 TYR A CA 1
ATOM 1616 C C . TYR A 1 226 ? 140.799 151.242 189.235 1.00 83.98 226 TYR A C 1
ATOM 1617 O O . TYR A 1 226 ? 140.867 152.146 188.403 1.00 83.98 226 TYR A O 1
ATOM 1626 N N . GLU A 1 231 ? 147.157 150.817 192.074 1.00 101.25 231 GLU A N 1
ATOM 1627 C CA . GLU A 1 231 ? 145.764 150.908 192.496 1.00 101.25 231 GLU A CA 1
ATOM 1628 C C . GLU A 1 231 ? 145.112 149.531 192.529 1.00 101.25 231 GLU A C 1
ATOM 1629 O O . GLU A 1 231 ? 144.026 149.361 193.078 1.00 101.25 231 GLU A O 1
ATOM 1635 N N . LEU A 1 232 ? 145.783 148.547 191.928 1.00 99.87 232 LEU A N 1
ATOM 1636 C CA . LEU A 1 232 ? 145.239 147.194 191.898 1.00 99.87 232 LEU A CA 1
ATOM 1637 C C . LEU A 1 232 ? 145.211 146.574 193.290 1.00 99.87 232 LEU A C 1
ATOM 1638 O O . LEU A 1 232 ? 144.294 145.812 193.620 1.00 99.87 232 LEU A O 1
ATOM 1643 N N . SER A 1 233 ? 146.216 146.874 194.116 1.00 103.91 233 SER A N 1
ATOM 1644 C CA . SER A 1 233 ? 146.300 146.247 195.431 1.00 103.91 233 SER A CA 1
ATOM 1645 C C . SER A 1 233 ? 145.025 146.469 196.232 1.00 103.91 233 SER A C 1
ATOM 1646 O O . SER A 1 233 ? 144.426 145.513 196.739 1.00 103.91 233 SER A O 1
ATOM 1649 N N . GLU A 1 234 ? 144.570 147.720 196.321 1.00 100.20 234 GLU A N 1
ATOM 1650 C CA . GLU A 1 234 ? 143.332 148.001 197.039 1.00 100.20 234 GLU A CA 1
ATOM 1651 C C . GLU A 1 234 ? 142.132 147.389 196.327 1.00 100.20 234 GLU A C 1
ATOM 1652 O O . GLU A 1 234 ? 141.165 146.972 196.975 1.00 100.20 234 GLU A O 1
ATOM 1658 N N . ARG A 1 235 ? 142.179 147.314 194.993 1.00 93.52 235 ARG A N 1
ATOM 1659 C CA . ARG A 1 235 ? 141.055 146.755 194.249 1.00 93.52 235 ARG A CA 1
ATOM 1660 C C . ARG A 1 235 ? 140.806 145.305 194.641 1.00 93.52 235 ARG A C 1
ATOM 1661 O O . ARG A 1 235 ? 139.702 144.947 195.068 1.00 93.52 235 ARG A O 1
ATOM 1669 N N . GLN A 1 236 ? 141.832 144.458 194.532 1.00 92.58 236 GLN A N 1
ATOM 1670 C CA . GLN A 1 236 ? 141.663 143.070 194.953 1.00 92.58 236 GLN A CA 1
ATOM 1671 C C . GLN A 1 236 ? 141.518 142.927 196.463 1.00 92.58 236 GLN A C 1
ATOM 1672 O O . GLN A 1 236 ? 140.850 141.994 196.921 1.00 92.58 236 GLN A O 1
ATOM 1678 N N . GLN A 1 237 ? 142.091 143.838 197.255 1.00 93.77 237 GLN A N 1
ATOM 1679 C CA . GLN A 1 237 ? 141.880 143.769 198.697 1.00 93.77 237 GLN A CA 1
ATOM 1680 C C . GLN A 1 237 ? 140.405 143.933 199.042 1.00 93.77 237 GLN A C 1
ATOM 1681 O O . GLN A 1 237 ? 139.870 143.208 199.887 1.00 93.77 237 GLN A O 1
ATOM 1687 N N . LYS A 1 238 ? 139.730 144.881 198.390 1.00 88.11 238 LYS A N 1
ATOM 1688 C CA . LYS A 1 238 ? 138.299 145.066 198.610 1.00 88.11 238 LYS A CA 1
ATOM 1689 C C . LYS A 1 238 ? 137.491 143.929 197.992 1.00 88.11 238 LYS A C 1
ATOM 1690 O O . LYS A 1 238 ? 136.504 143.462 198.580 1.00 88.11 238 LYS A O 1
ATOM 1696 N N . LEU A 1 239 ? 137.894 143.474 196.803 1.00 81.80 239 LEU A N 1
ATOM 1697 C CA . LEU A 1 239 ? 137.140 142.441 196.103 1.00 81.80 239 LEU A CA 1
ATOM 1698 C C . LEU A 1 239 ? 137.140 141.128 196.874 1.00 81.80 239 LEU A C 1
ATOM 1699 O O . LEU A 1 239 ? 136.124 140.426 196.915 1.00 81.80 239 LEU A O 1
ATOM 1704 N N . ASN A 1 240 ? 138.273 140.769 197.482 1.00 83.57 240 ASN A N 1
ATOM 1705 C CA . ASN A 1 240 ? 138.331 139.523 198.236 1.00 83.57 240 ASN A CA 1
ATOM 1706 C C . ASN A 1 240 ? 137.447 139.582 199.474 1.00 83.57 240 ASN A C 1
ATOM 1707 O O . ASN A 1 240 ? 136.826 138.582 199.843 1.00 83.57 240 ASN A O 1
ATOM 1712 N N . GLN A 1 241 ? 137.379 140.740 200.132 1.00 83.28 241 GLN A N 1
ATOM 1713 C CA . GLN A 1 241 ? 136.448 140.895 201.244 1.00 83.28 241 GLN A CA 1
ATOM 1714 C C . GLN A 1 241 ? 135.008 140.748 200.775 1.00 83.28 241 GLN A C 1
ATOM 1715 O O . GLN A 1 241 ? 134.189 140.091 201.433 1.00 83.28 241 GLN A O 1
ATOM 1721 N N . HIS A 1 242 ? 134.686 141.353 199.630 1.00 76.32 242 HIS A N 1
ATOM 1722 C CA . HIS A 1 242 ? 133.349 141.221 199.061 1.00 76.32 242 HIS A CA 1
ATOM 1723 C C . HIS A 1 242 ? 133.006 139.755 198.809 1.00 76.32 242 HIS A C 1
ATOM 1724 O O . HIS A 1 242 ? 131.928 139.276 199.187 1.00 76.32 242 HIS A O 1
ATOM 1731 N N . LEU A 1 243 ? 133.931 139.024 198.186 1.00 73.55 243 LEU A N 1
ATOM 1732 C CA . LEU A 1 243 ? 133.700 137.616 197.880 1.00 73.55 243 LEU A CA 1
ATOM 1733 C C . LEU A 1 243 ? 133.583 136.776 199.145 1.00 73.55 243 LEU A C 1
ATOM 1734 O O . LEU A 1 243 ? 132.769 135.852 199.209 1.00 73.55 243 LEU A O 1
ATOM 1739 N N . PHE A 1 244 ? 134.401 137.070 200.155 1.00 76.66 244 PHE A N 1
ATOM 1740 C CA . PHE A 1 244 ? 134.303 136.364 201.428 1.00 76.66 244 PHE A CA 1
ATOM 1741 C C . PHE A 1 244 ? 132.927 136.549 202.051 1.00 76.66 244 PHE A C 1
ATOM 1742 O O . PHE A 1 244 ? 132.306 135.578 202.518 1.00 76.66 244 PHE A O 1
ATOM 1750 N N . LYS A 1 245 ? 132.426 137.788 202.049 1.00 73.63 245 LYS A N 1
ATOM 1751 C CA . LYS A 1 245 ? 131.103 138.036 202.607 1.00 73.63 245 LYS A CA 1
ATOM 1752 C C . LYS A 1 245 ? 130.028 137.303 201.816 1.00 73.63 245 LYS A C 1
ATOM 1753 O O . LYS A 1 245 ? 129.110 136.712 202.399 1.00 73.63 245 LYS A O 1
ATOM 1759 N N . LEU A 1 246 ? 130.132 137.318 200.484 1.00 68.54 246 LEU A N 1
ATOM 1760 C CA . LEU A 1 246 ? 129.167 136.589 199.666 1.00 68.54 246 LEU A CA 1
ATOM 1761 C C . LEU A 1 246 ? 129.188 135.101 199.980 1.00 68.54 246 LEU A C 1
ATOM 1762 O O . LEU A 1 246 ? 128.132 134.463 200.089 1.00 68.54 246 LEU A O 1
ATOM 1767 N N . ASN A 1 247 ? 130.386 134.532 200.123 1.00 71.67 247 ASN A N 1
ATOM 1768 C CA . ASN A 1 247 ? 130.507 133.101 200.366 1.00 71.67 247 ASN A CA 1
ATOM 1769 C C . ASN A 1 247 ? 129.879 132.713 201.695 1.00 71.67 247 ASN A C 1
ATOM 1770 O O . ASN A 1 247 ? 129.171 131.702 201.782 1.00 71.67 247 ASN A O 1
ATOM 1775 N N . ARG A 1 248 ? 130.119 133.501 202.746 1.00 76.22 248 ARG A N 1
ATOM 1776 C CA . ARG A 1 248 ? 129.469 133.197 204.023 1.00 76.22 248 ARG A CA 1
ATOM 1777 C C . ARG A 1 248 ? 127.952 133.390 203.959 1.00 76.22 248 ARG A C 1
ATOM 1778 O O . ARG A 1 248 ? 127.191 132.607 204.547 1.00 76.22 248 ARG A O 1
ATOM 1786 N N . LEU A 1 249 ? 127.483 134.431 203.269 1.00 70.82 249 LEU A N 1
ATOM 1787 C CA . LEU A 1 249 ? 126.040 134.560 203.078 1.00 70.82 249 LEU A CA 1
ATOM 1788 C C . LEU A 1 249 ? 125.466 133.280 202.485 1.00 70.82 249 LEU A C 1
ATOM 1789 O O . LEU A 1 249 ? 124.531 132.683 203.035 1.00 70.82 249 LEU A O 1
ATOM 1794 N N . ALA A 1 250 ? 126.063 132.818 201.384 1.00 65.14 250 ALA A N 1
ATOM 1795 C CA . ALA A 1 250 ? 125.623 131.580 200.753 1.00 65.14 250 ALA A CA 1
ATOM 1796 C C . ALA A 1 250 ? 125.752 130.392 201.691 1.00 65.14 250 ALA A C 1
ATOM 1797 O O . ALA A 1 250 ? 124.956 129.450 201.613 1.00 65.14 250 ALA A O 1
ATOM 1799 N N . GLU A 1 251 ? 126.745 130.413 202.579 1.00 73.65 251 GLU A N 1
ATOM 1800 C CA . GLU A 1 251 ? 127.000 129.260 203.432 1.00 73.65 251 GLU A CA 1
ATOM 1801 C C . GLU A 1 251 ? 125.932 129.107 204.505 1.00 73.65 251 GLU A C 1
ATOM 1802 O O . GLU A 1 251 ? 125.194 128.118 204.519 1.00 73.65 251 GLU A O 1
ATOM 1808 N N . GLU A 1 252 ? 125.817 130.077 205.412 1.00 84.41 252 GLU A N 1
ATOM 1809 C CA . GLU A 1 252 ? 124.830 129.859 206.470 1.00 84.41 252 GLU A CA 1
ATOM 1810 C C . GLU A 1 252 ? 123.420 130.318 206.121 1.00 84.41 252 GLU A C 1
ATOM 1811 O O . GLU A 1 252 ? 122.535 130.201 206.974 1.00 84.41 252 GLU A O 1
ATOM 1817 N N . PHE A 1 253 ? 123.162 130.826 204.916 1.00 74.69 253 PHE A N 1
ATOM 1818 C CA . PHE A 1 253 ? 121.784 131.154 204.574 1.00 74.69 253 PHE A CA 1
ATOM 1819 C C . PHE A 1 253 ? 121.129 130.148 203.634 1.00 74.69 253 PHE A C 1
ATOM 1820 O O . PHE A 1 253 ? 119.969 130.341 203.261 1.00 74.69 253 PHE A O 1
ATOM 1828 N N . ASN A 1 254 ? 121.823 129.065 203.277 1.00 67.44 254 ASN A N 1
ATOM 1829 C CA . ASN A 1 254 ? 121.261 128.016 202.421 1.00 67.44 254 ASN A CA 1
ATOM 1830 C C . ASN A 1 254 ? 120.733 128.593 201.109 1.00 67.44 254 ASN A C 1
ATOM 1831 O O . ASN A 1 254 ? 119.654 128.232 200.639 1.00 67.44 254 ASN A O 1
ATOM 1836 N N . VAL A 1 255 ? 121.497 129.506 200.517 1.00 56.32 255 VAL A N 1
ATOM 1837 C CA . VAL A 1 255 ? 121.136 130.129 199.253 1.00 56.32 255 VAL A CA 1
ATOM 1838 C C . VAL A 1 255 ? 122.292 129.957 198.278 1.00 56.32 255 VAL A C 1
ATOM 1839 O O . VAL A 1 255 ? 123.430 129.693 198.663 1.00 56.32 255 VAL A O 1
ATOM 1843 N N . ALA A 1 256 ? 121.980 130.105 196.997 1.00 48.32 256 ALA A N 1
ATOM 1844 C CA . ALA A 1 256 ? 122.966 130.032 195.932 1.00 48.32 256 ALA A CA 1
ATOM 1845 C C . ALA A 1 256 ? 123.294 131.439 195.464 1.00 48.32 256 ALA A C 1
ATOM 1846 O O . ALA A 1 256 ? 122.392 132.209 195.126 1.00 48.32 256 ALA A O 1
ATOM 1848 N N . VAL A 1 257 ? 124.578 131.775 195.449 1.00 48.12 257 VAL A N 1
ATOM 1849 C CA . VAL A 1 257 ? 125.039 133.077 194.986 1.00 48.12 257 VAL A CA 1
ATOM 1850 C C . VAL A 1 257 ? 125.523 132.922 193.554 1.00 48.12 257 VAL A C 1
ATOM 1851 O O . VAL A 1 257 ? 126.495 132.206 193.292 1.00 48.12 257 VAL A O 1
ATOM 1855 N N . PHE A 1 258 ? 124.865 133.610 192.633 1.00 47.28 258 PHE A N 1
ATOM 1856 C CA . PHE A 1 258 ? 125.139 133.496 191.209 1.00 47.28 258 PHE A CA 1
ATOM 1857 C C . PHE A 1 258 ? 125.837 134.764 190.742 1.00 47.28 258 PHE A C 1
ATOM 1858 O O . PHE A 1 258 ? 125.278 135.859 190.854 1.00 47.28 258 PHE A O 1
ATOM 1866 N N . LEU A 1 259 ? 127.051 134.615 190.222 1.00 49.64 259 LEU A N 1
ATOM 1867 C CA . LEU A 1 259 ? 127.850 135.731 189.742 1.00 49.64 259 LEU A CA 1
ATOM 1868 C C . LEU A 1 259 ? 128.071 135.591 188.245 1.00 49.64 259 LEU A C 1
ATOM 1869 O O . LEU A 1 259 ? 128.133 134.480 187.717 1.00 49.64 259 LEU A O 1
ATOM 1874 N N . THR A 1 260 ? 128.185 136.723 187.561 1.00 58.24 260 THR A N 1
ATOM 1875 C CA . THR A 1 260 ? 128.492 136.742 186.140 1.00 58.24 260 THR A CA 1
ATOM 1876 C C . THR A 1 260 ? 129.704 137.627 185.899 1.00 58.24 260 THR A C 1
ATOM 1877 O O . THR A 1 260 ? 129.937 138.597 186.624 1.00 58.24 260 THR A O 1
ATOM 1881 N N . ASN A 1 261 ? 130.485 137.280 184.880 1.00 69.59 261 ASN A N 1
ATOM 1882 C CA . ASN A 1 261 ? 131.697 138.023 184.573 1.00 69.59 261 ASN A CA 1
ATOM 1883 C C . ASN A 1 261 ? 131.865 138.204 183.072 1.00 69.59 261 ASN A C 1
ATOM 1884 O O . ASN A 1 261 ? 131.464 137.354 182.272 1.00 69.59 261 ASN A O 1
ATOM 1889 N N . GLN A 1 262 ? 132.489 139.318 182.707 1.00 75.24 262 GLN A N 1
ATOM 1890 C CA . GLN A 1 262 ? 132.856 139.628 181.335 1.00 75.24 262 GLN A CA 1
ATOM 1891 C C . GLN A 1 262 ? 134.318 139.275 181.090 1.00 75.24 262 GLN A C 1
ATOM 1892 O O . GLN A 1 262 ? 135.174 139.431 181.963 1.00 75.24 262 GLN A O 1
ATOM 1898 N N . VAL A 1 263 ? 134.596 138.793 179.883 1.00 82.53 263 VAL A N 1
ATOM 1899 C CA . VAL A 1 263 ? 135.965 138.481 179.490 1.00 82.53 263 VAL A CA 1
ATOM 1900 C C . VAL A 1 263 ? 136.269 139.099 178.131 1.00 82.53 263 VAL A C 1
ATOM 1901 O O . VAL A 1 263 ? 136.706 140.246 178.045 1.00 82.53 263 VAL A O 1
ATOM 1905 N N . VAL A 1 286 ? 141.842 135.787 191.004 1.00 93.45 286 VAL A N 1
ATOM 1906 C CA . VAL A 1 286 ? 141.521 135.603 192.413 1.00 93.45 286 VAL A CA 1
ATOM 1907 C C . VAL A 1 286 ? 140.049 135.234 192.560 1.00 93.45 286 VAL A C 1
ATOM 1908 O O . VAL A 1 286 ? 139.623 134.726 193.598 1.00 93.45 286 VAL A O 1
ATOM 1912 N N . LEU A 1 287 ? 139.274 135.492 191.505 1.00 90.76 287 LEU A N 1
ATOM 1913 C CA . LEU A 1 287 ? 137.852 135.168 191.535 1.00 90.76 287 LEU A CA 1
ATOM 1914 C C . LEU A 1 287 ? 137.618 133.664 191.569 1.00 90.76 287 LEU A C 1
ATOM 1915 O O . LEU A 1 287 ? 136.651 133.202 192.184 1.00 90.76 287 LEU A O 1
ATOM 1920 N N . ALA A 1 288 ? 138.488 132.889 190.916 1.00 96.87 288 ALA A N 1
ATOM 1921 C CA . ALA A 1 288 ? 138.269 131.450 190.811 1.00 96.87 288 ALA A CA 1
ATOM 1922 C C . ALA A 1 288 ? 138.299 130.765 192.171 1.00 96.87 288 ALA A C 1
ATOM 1923 O O . ALA A 1 288 ? 137.566 129.794 192.390 1.00 96.87 288 ALA A O 1
ATOM 1925 N N . HIS A 1 289 ? 139.136 131.246 193.091 1.00 97.99 289 HIS A N 1
ATOM 1926 C CA . HIS A 1 289 ? 139.251 130.595 194.392 1.00 97.99 289 HIS A CA 1
ATOM 1927 C C . HIS A 1 289 ? 137.974 130.749 195.210 1.00 97.99 289 HIS A C 1
ATOM 1928 O O . HIS A 1 289 ? 137.567 129.819 195.916 1.00 97.99 289 HIS A O 1
ATOM 1935 N N . ALA A 1 290 ? 137.330 131.914 195.132 1.00 91.20 290 ALA A N 1
ATOM 1936 C CA . ALA A 1 290 ? 136.115 132.132 195.910 1.00 91.20 290 ALA A CA 1
ATOM 1937 C C . ALA A 1 290 ? 134.939 131.346 195.341 1.00 91.20 290 ALA A C 1
ATOM 1938 O O . ALA A 1 290 ? 134.166 130.744 196.096 1.00 91.20 290 ALA A O 1
ATOM 1940 N N . SER A 1 291 ? 134.789 131.335 194.019 1.00 80.91 291 SER A N 1
ATOM 1941 C CA . SER A 1 291 ? 133.658 130.657 193.398 1.00 80.91 291 SER A CA 1
ATOM 1942 C C . SER A 1 291 ? 133.864 129.148 193.422 1.00 80.91 291 SER A C 1
ATOM 1943 O O . SER A 1 291 ? 134.872 128.642 192.919 1.00 80.91 291 SER A O 1
ATOM 1946 N N . ALA A 1 292 ? 132.905 128.425 194.003 1.00 74.89 292 ALA A N 1
ATOM 1947 C CA . ALA A 1 292 ? 133.029 126.974 194.065 1.00 74.89 292 ALA A CA 1
ATOM 1948 C C . ALA A 1 292 ? 132.861 126.351 192.686 1.00 74.89 292 ALA A C 1
ATOM 1949 O O . ALA A 1 292 ? 133.587 125.417 192.328 1.00 74.89 292 ALA A O 1
ATOM 1951 N N . THR A 1 293 ? 131.920 126.858 191.897 1.00 67.34 293 THR A N 1
ATOM 1952 C CA . THR A 1 293 ? 131.646 126.349 190.562 1.00 67.34 293 THR A CA 1
ATOM 1953 C C . THR A 1 293 ? 131.845 127.463 189.545 1.00 67.34 293 THR A C 1
ATOM 1954 O O . THR A 1 293 ? 131.478 128.614 189.795 1.00 67.34 293 THR A O 1
ATOM 1958 N N . ARG A 1 294 ? 132.436 127.120 188.405 1.00 79.11 294 ARG A N 1
ATOM 1959 C CA . ARG A 1 294 ? 132.657 128.068 187.325 1.00 79.11 294 ARG A CA 1
ATOM 1960 C C . ARG A 1 294 ? 132.134 127.483 186.023 1.00 79.11 294 ARG A C 1
ATOM 1961 O O . ARG A 1 294 ? 132.304 126.291 185.757 1.00 79.11 294 ARG A O 1
ATOM 1969 N N . ILE A 1 295 ? 131.485 128.322 185.222 1.00 74.95 295 ILE A N 1
ATOM 1970 C CA . ILE A 1 295 ? 130.956 127.932 183.921 1.00 74.95 295 ILE A CA 1
ATOM 1971 C C . ILE A 1 295 ? 131.361 128.984 182.901 1.00 74.95 295 ILE A C 1
ATOM 1972 O O . ILE A 1 295 ? 131.266 130.187 183.164 1.00 74.95 295 ILE A O 1
ATOM 1977 N N . LEU A 1 296 ? 131.821 128.530 181.742 1.00 79.53 296 LEU A N 1
ATOM 1978 C CA . LEU A 1 296 ? 132.177 129.408 180.638 1.00 79.53 296 LEU A CA 1
ATOM 1979 C C . LEU A 1 296 ? 131.079 129.337 179.587 1.00 79.53 296 LEU A C 1
ATOM 1980 O O . LEU A 1 296 ? 130.710 128.247 179.139 1.00 79.53 296 LEU A O 1
ATOM 1985 N N . LEU A 1 297 ? 130.558 130.496 179.203 1.00 84.59 297 LEU A N 1
ATOM 1986 C CA . LEU A 1 297 ? 129.570 130.607 178.139 1.00 84.59 297 LEU A CA 1
ATOM 1987 C C . LEU A 1 297 ? 130.246 131.232 176.929 1.00 84.59 297 LEU A C 1
ATOM 1988 O O . LEU A 1 297 ? 130.856 132.300 177.038 1.00 84.59 297 LEU A O 1
ATOM 1993 N N . ARG A 1 298 ? 130.145 130.564 175.786 1.00 101.80 298 ARG A N 1
ATOM 1994 C CA . ARG A 1 298 ? 130.815 131.010 174.574 1.00 101.80 298 ARG A CA 1
ATOM 1995 C C . ARG A 1 298 ? 129.850 130.943 173.399 1.00 101.80 298 ARG A C 1
ATOM 1996 O O . ARG A 1 298 ? 128.945 130.106 173.365 1.00 101.80 298 ARG A O 1
ATOM 2004 N N . LYS A 1 299 ? 130.036 131.848 172.443 1.00 111.44 299 LYS A N 1
ATOM 2005 C CA . LYS A 1 299 ? 129.256 131.841 171.212 1.00 111.44 299 LYS A CA 1
ATOM 2006 C C . LYS A 1 299 ? 129.922 130.909 170.209 1.00 111.44 299 LYS A C 1
ATOM 2007 O O . LYS A 1 299 ? 131.052 131.158 169.776 1.00 111.44 299 LYS A O 1
ATOM 2013 N N . GLY A 1 300 ? 129.224 129.840 169.844 1.00 134.70 300 GLY A N 1
ATOM 2014 C CA . GLY A 1 300 ? 129.730 128.863 168.904 1.00 134.70 300 GLY A CA 1
ATOM 2015 C C . GLY A 1 300 ? 129.355 129.191 167.475 1.00 134.70 300 GLY A C 1
ATOM 2016 O O . GLY A 1 300 ? 129.086 130.341 167.119 1.00 134.70 300 GLY A O 1
ATOM 2017 N N . ARG A 1 301 ? 129.346 128.154 166.642 1.00 151.16 301 ARG A N 1
ATOM 2018 C CA . ARG A 1 301 ? 128.974 128.324 165.244 1.00 151.16 301 ARG A CA 1
ATOM 2019 C C . ARG A 1 301 ? 127.509 128.722 165.130 1.00 151.16 301 ARG A C 1
ATOM 2020 O O . ARG A 1 301 ? 126.637 128.119 165.763 1.00 151.16 301 ARG A O 1
ATOM 2028 N N . GLY A 1 302 ? 127.242 129.737 164.312 1.00 154.90 302 GLY A N 1
ATOM 2029 C CA . GLY A 1 302 ? 125.875 130.196 164.129 1.00 154.90 302 GLY A CA 1
ATOM 2030 C C . GLY A 1 302 ? 125.288 130.725 165.423 1.00 154.90 302 GLY A C 1
ATOM 2031 O O . GLY A 1 302 ? 125.915 131.506 166.146 1.00 154.90 302 GLY A O 1
ATOM 2032 N N . ASP A 1 303 ? 124.065 130.295 165.722 1.00 148.46 303 ASP A N 1
ATOM 2033 C CA . ASP A 1 303 ? 123.355 130.724 166.919 1.00 148.46 303 ASP A CA 1
ATOM 2034 C C . ASP A 1 303 ? 123.583 129.801 168.110 1.00 148.46 303 ASP A C 1
ATOM 2035 O O . ASP A 1 303 ? 123.047 130.066 169.190 1.00 148.46 303 ASP A O 1
ATOM 2040 N N . GLU A 1 304 ? 124.356 128.732 167.941 1.00 135.61 304 GLU A N 1
ATOM 2041 C CA . GLU A 1 304 ? 124.597 127.805 169.037 1.00 135.61 304 GLU A CA 1
ATOM 2042 C C . GLU A 1 304 ? 125.469 128.449 170.107 1.00 135.61 304 GLU A C 1
ATOM 2043 O O . GLU A 1 304 ? 126.386 129.217 169.806 1.00 135.61 304 GLU A O 1
ATOM 2049 N N . ARG A 1 305 ? 125.175 128.132 171.364 1.00 102.63 305 ARG A N 1
ATOM 2050 C CA . ARG A 1 305 ? 125.932 128.635 172.500 1.00 102.63 305 ARG A CA 1
ATOM 2051 C C . ARG A 1 305 ? 126.415 127.473 173.355 1.00 102.63 305 ARG A C 1
ATOM 2052 O O . ARG A 1 305 ? 125.692 126.492 173.558 1.00 102.63 305 ARG A O 1
ATOM 2060 N N . VAL A 1 306 ? 127.640 127.597 173.857 1.00 97.29 306 VAL A N 1
ATOM 2061 C CA . VAL A 1 306 ? 128.341 126.529 174.557 1.00 97.29 306 VAL A CA 1
ATOM 2062 C C . VAL A 1 306 ? 128.442 126.893 176.029 1.00 97.29 306 VAL A C 1
ATOM 2063 O O . VAL A 1 306 ? 128.855 128.008 176.372 1.00 97.29 306 VAL A O 1
ATOM 2067 N N . ALA A 1 307 ? 128.075 125.951 176.893 1.00 89.00 307 ALA A N 1
ATOM 2068 C CA . ALA A 1 307 ? 128.143 126.110 178.343 1.00 89.00 307 ALA A CA 1
ATOM 2069 C C . ALA A 1 307 ? 129.086 125.042 178.894 1.00 89.00 307 ALA A C 1
ATOM 2070 O O . ALA A 1 307 ? 128.662 123.946 179.260 1.00 89.00 307 ALA A O 1
ATOM 2072 N N . LYS A 1 308 ? 130.372 125.374 178.956 1.00 87.62 308 LYS A N 1
ATOM 2073 C CA . LYS A 1 308 ? 131.374 124.447 179.461 1.00 87.62 308 LYS A CA 1
ATOM 2074 C C . LYS A 1 308 ? 131.513 124.581 180.971 1.00 87.62 308 LYS A C 1
ATOM 2075 O O . LYS A 1 308 ? 131.536 125.689 181.509 1.00 87.62 308 LYS A O 1
ATOM 2081 N N . LEU A 1 309 ? 131.605 123.447 181.657 1.00 83.25 309 LEU A N 1
ATOM 2082 C CA . LEU A 1 309 ? 131.800 123.439 183.105 1.00 83.25 309 LEU A CA 1
ATOM 2083 C C . LEU A 1 309 ? 133.292 123.593 183.372 1.00 83.25 309 LEU A C 1
ATOM 2084 O O . LEU A 1 309 ? 134.035 122.611 183.398 1.00 83.25 309 LEU A O 1
ATOM 2089 N N . GLN A 1 310 ? 133.732 124.836 183.571 1.00 85.68 310 GLN A N 1
ATOM 2090 C CA . GLN A 1 310 ? 135.158 125.104 183.730 1.00 85.68 310 GLN A CA 1
ATOM 2091 C C . GLN A 1 310 ? 135.715 124.472 185.000 1.00 85.68 310 GLN A C 1
ATOM 2092 O O . GLN A 1 310 ? 136.819 123.917 184.987 1.00 85.68 310 GLN A O 1
ATOM 2098 N N . ASP A 1 311 ? 134.976 124.548 186.105 1.00 86.60 311 ASP A N 1
ATOM 2099 C CA . ASP A 1 311 ? 135.485 124.059 187.380 1.00 86.60 311 ASP A CA 1
ATOM 2100 C C . ASP A 1 311 ? 134.322 123.773 188.315 1.00 86.60 311 ASP A C 1
ATOM 2101 O O . ASP A 1 311 ? 133.427 124.608 188.466 1.00 86.60 311 ASP A O 1
ATOM 2106 N N . SER A 1 312 ? 134.345 122.602 188.942 1.00 86.61 312 SER A N 1
ATOM 2107 C CA . SER A 1 312 ? 133.356 122.196 189.924 1.00 86.61 312 SER A CA 1
ATOM 2108 C C . SER A 1 312 ? 134.057 121.593 191.130 1.00 86.61 312 SER A C 1
ATOM 2109 O O . SER A 1 312 ? 135.130 120.997 190.993 1.00 86.61 312 SER A O 1
ATOM 2112 N N . PRO A 1 313 ? 133.486 121.747 192.325 1.00 90.39 313 PRO A N 1
ATOM 2113 C CA . PRO A 1 313 ? 134.094 121.105 193.499 1.00 90.39 313 PRO A CA 1
ATOM 2114 C C . PRO A 1 313 ? 134.151 119.593 193.400 1.00 90.39 313 PRO A C 1
ATOM 2115 O O . PRO A 1 313 ? 135.119 118.989 193.878 1.00 90.39 313 PRO A O 1
ATOM 2119 N N . ASP A 1 314 ? 133.147 118.956 192.796 1.00 95.29 314 ASP A N 1
ATOM 2120 C CA . ASP A 1 314 ? 133.106 117.499 192.774 1.00 95.29 314 ASP A CA 1
ATOM 2121 C C . ASP A 1 314 ? 132.924 116.918 191.376 1.00 95.29 314 ASP A C 1
ATOM 2122 O O . ASP A 1 314 ? 133.527 115.892 191.046 1.00 95.29 314 ASP A O 1
ATOM 2127 N N . MET A 1 315 ? 132.104 117.565 190.544 1.00 94.75 315 MET A N 1
ATOM 2128 C CA . MET A 1 315 ? 131.771 116.846 189.324 1.00 94.75 315 MET A CA 1
ATOM 2129 C C . MET A 1 315 ? 132.725 117.198 188.188 1.00 94.75 315 MET A C 1
ATOM 2130 O O . MET A 1 315 ? 133.253 118.311 188.130 1.00 94.75 315 MET A O 1
ATOM 2135 N N . PRO A 1 316 ? 132.963 116.258 187.278 1.00 94.45 316 PRO A N 1
ATOM 2136 C CA . PRO A 1 316 ? 133.946 116.488 186.217 1.00 94.45 316 PRO A CA 1
ATOM 2137 C C . PRO A 1 316 ? 133.458 117.489 185.183 1.00 94.45 316 PRO A C 1
ATOM 2138 O O . PRO A 1 316 ? 132.260 117.711 184.999 1.00 94.45 316 PRO A O 1
ATOM 2142 N N . GLU A 1 317 ? 134.427 118.096 184.503 1.00 92.08 317 GLU A N 1
ATOM 2143 C CA . GLU A 1 317 ? 134.145 118.992 183.390 1.00 92.08 317 GLU A CA 1
ATOM 2144 C C . GLU A 1 317 ? 133.369 118.261 182.303 1.00 92.08 317 GLU A C 1
ATOM 2145 O O . GLU A 1 317 ? 133.727 117.144 181.920 1.00 92.08 317 GLU A O 1
ATOM 2151 N N . LYS A 1 318 ? 132.306 118.889 181.808 1.00 88.21 318 LYS A N 1
ATOM 2152 C CA . LYS A 1 318 ? 131.492 118.323 180.742 1.00 88.21 318 LYS A CA 1
ATOM 2153 C C . LYS A 1 318 ? 131.105 119.419 179.756 1.00 88.21 318 LYS A C 1
ATOM 2154 O O . LYS A 1 318 ? 131.621 120.540 179.798 1.00 88.21 318 LYS A O 1
ATOM 2160 N N . GLU A 1 319 ? 130.182 119.081 178.860 1.00 93.81 319 GLU A N 1
ATOM 2161 C CA . GLU A 1 319 ? 129.862 119.910 177.709 1.00 93.81 319 GLU A CA 1
ATOM 2162 C C . GLU A 1 319 ? 128.354 119.963 177.517 1.00 93.81 319 GLU A C 1
ATOM 2163 O O . GLU A 1 319 ? 127.650 118.978 177.751 1.00 93.81 319 GLU A O 1
ATOM 2169 N N . CYS A 1 320 ? 127.866 121.122 177.081 1.00 94.23 320 CYS A N 1
ATOM 2170 C CA . CYS A 1 320 ? 126.445 121.310 176.823 1.00 94.23 320 CYS A CA 1
ATOM 2171 C C . CYS A 1 320 ? 126.265 122.373 175.751 1.00 94.23 320 CYS A C 1
ATOM 2172 O O . CYS A 1 320 ? 127.165 123.168 175.471 1.00 94.23 320 CYS A O 1
ATOM 2175 N N . VAL A 1 321 ? 125.077 122.372 175.157 1.00 101.86 321 VAL A N 1
ATOM 2176 C CA . VAL A 1 321 ? 124.643 123.412 174.236 1.00 101.86 321 VAL A CA 1
ATOM 2177 C C . VAL A 1 321 ? 123.264 123.882 174.675 1.00 101.86 321 VAL A C 1
ATOM 2178 O O . VAL A 1 321 ? 122.389 123.068 174.991 1.00 101.86 321 VAL A O 1
ATOM 2182 N N . TYR A 1 322 ? 123.080 125.198 174.731 1.00 90.47 322 TYR A N 1
ATOM 2183 C CA . TYR A 1 322 ? 121.829 125.777 175.192 1.00 90.47 322 TYR A CA 1
ATOM 2184 C C . TYR A 1 322 ? 121.388 126.858 174.219 1.00 90.47 322 TYR A C 1
ATOM 2185 O O . TYR A 1 322 ? 122.179 127.370 173.423 1.00 90.47 322 TYR A O 1
ATOM 2194 N N . VAL A 1 323 ? 120.104 127.191 174.289 1.00 90.41 323 VAL A N 1
ATOM 2195 C CA . VAL A 1 323 ? 119.506 128.211 173.439 1.00 90.41 323 VAL A CA 1
ATOM 2196 C C . VAL A 1 323 ? 118.668 129.136 174.312 1.00 90.41 323 VAL A C 1
ATOM 2197 O O . VAL A 1 323 ? 118.013 128.695 175.264 1.00 90.41 323 VAL A O 1
ATOM 2201 N N . ILE A 1 324 ? 118.708 130.428 174.000 1.00 79.44 324 ILE A N 1
ATOM 2202 C CA . ILE A 1 324 ? 117.911 131.423 174.705 1.00 79.44 324 ILE A CA 1
ATOM 2203 C C . ILE A 1 324 ? 116.571 131.513 173.983 1.00 79.44 324 ILE A C 1
ATOM 2204 O O . ILE A 1 324 ? 116.451 132.159 172.942 1.00 79.44 324 ILE A O 1
ATOM 2209 N N . GLY A 1 325 ? 115.558 130.856 174.543 1.00 74.89 325 GLY A N 1
ATOM 2210 C CA . GLY A 1 325 ? 114.225 130.867 173.994 1.00 74.89 325 GLY A CA 1
ATOM 2211 C C . GLY A 1 325 ? 113.276 131.726 174.805 1.00 74.89 325 GLY A C 1
ATOM 2212 O O . GLY A 1 325 ? 113.652 132.372 175.784 1.00 74.89 325 GLY A O 1
ATOM 2213 N N . GLU A 1 326 ? 112.012 131.721 174.377 1.00 70.44 326 GLU A N 1
ATOM 2214 C CA . GLU A 1 326 ? 110.997 132.503 175.074 1.00 70.44 326 GLU A CA 1
ATOM 2215 C C . GLU A 1 326 ? 110.791 132.021 176.503 1.00 70.44 326 GLU A C 1
ATOM 2216 O O . GLU A 1 326 ? 110.282 132.778 177.336 1.00 70.44 326 GLU A O 1
ATOM 2222 N N . LYS A 1 327 ? 111.193 130.789 176.808 1.00 68.33 327 LYS A N 1
ATOM 2223 C CA . LYS A 1 327 ? 111.090 130.223 178.144 1.00 68.33 327 LYS A CA 1
ATOM 2224 C C . LYS A 1 327 ? 112.336 130.498 178.980 1.00 68.33 327 LYS A C 1
ATOM 2225 O O . LYS A 1 327 ? 112.433 130.027 180.117 1.00 68.33 327 LYS A O 1
ATOM 2231 N N . GLY A 1 328 ? 113.289 131.253 178.441 1.00 70.94 328 GLY A N 1
ATOM 2232 C CA . GLY A 1 328 ? 114.520 131.546 179.147 1.00 70.94 328 GLY A CA 1
ATOM 2233 C C . GLY A 1 328 ? 115.708 130.813 178.563 1.00 70.94 328 GLY A C 1
ATOM 2234 O O . GLY A 1 328 ? 116.037 130.991 177.388 1.00 70.94 328 GLY A O 1
ATOM 2235 N N . ILE A 1 329 ? 116.363 129.989 179.372 1.00 73.09 329 ILE A N 1
ATOM 2236 C CA . ILE A 1 329 ? 117.433 129.115 178.911 1.00 73.09 329 ILE A CA 1
ATOM 2237 C C . ILE A 1 329 ? 116.843 127.725 178.742 1.00 73.09 329 ILE A C 1
ATOM 2238 O O . ILE A 1 329 ? 116.310 127.151 179.699 1.00 73.09 329 ILE A O 1
ATOM 2243 N N . THR A 1 330 ? 116.925 127.180 177.528 1.00 93.68 330 THR A N 1
ATOM 2244 C CA . THR A 1 330 ? 116.346 125.879 177.231 1.00 93.68 330 THR A CA 1
ATOM 2245 C C . THR A 1 330 ? 117.336 125.066 176.414 1.00 93.68 330 THR A C 1
ATOM 2246 O O . THR A 1 330 ? 118.314 125.591 175.878 1.00 93.68 330 THR A O 1
ATOM 2250 N N . ASP A 1 331 ? 117.078 123.765 176.331 1.00 108.47 331 ASP A N 1
ATOM 2251 C CA . ASP A 1 331 ? 117.927 122.884 175.547 1.00 108.47 331 ASP A CA 1
ATOM 2252 C C . ASP A 1 331 ? 117.782 123.188 174.060 1.00 108.47 331 ASP A C 1
ATOM 2253 O O . ASP A 1 331 ? 116.762 123.707 173.601 1.00 108.47 331 ASP A O 1
ATOM 2258 N N . SER A 1 332 ? 118.831 122.855 173.303 1.00 122.65 332 SER A N 1
ATOM 2259 C CA . SER A 1 332 ? 118.830 123.136 171.871 1.00 122.65 332 SER A CA 1
ATOM 2260 C C . SER A 1 332 ? 117.689 122.409 171.171 1.00 122.65 332 SER A C 1
ATOM 2261 O O . SER A 1 332 ? 116.986 122.989 170.336 1.00 122.65 332 SER A O 1
ATOM 2264 N N . SER A 1 333 ? 117.489 121.133 171.503 1.00 131.68 333 SER A N 1
ATOM 2265 C CA . SER A 1 333 ? 116.344 120.407 170.966 1.00 131.68 333 SER A CA 1
ATOM 2266 C C . SER A 1 333 ? 115.042 120.863 171.610 1.00 131.68 333 SER A C 1
ATOM 2267 O O . SER A 1 333 ? 114.004 120.914 170.940 1.00 131.68 333 SER A O 1
ATOM 2270 N N . ASP A 1 334 ? 115.077 121.201 172.895 1.00 132.06 334 ASP A N 1
ATOM 2271 C CA . ASP A 1 334 ? 113.888 121.640 173.614 1.00 132.06 334 ASP A CA 1
ATOM 2272 C C . ASP A 1 334 ? 113.613 123.120 173.366 1.00 132.06 334 ASP A C 1
ATOM 2273 O O . ASP A 1 334 ? 112.813 123.744 174.063 1.00 132.06 334 ASP A O 1
ATOM 2279 N N . ILE B 1 16 ? 113.887 163.474 188.141 1.00 87.13 16 ILE B N 1
ATOM 2280 C CA . ILE B 1 16 ? 115.218 164.053 188.262 1.00 87.13 16 ILE B CA 1
ATOM 2281 C C . ILE B 1 16 ? 115.218 165.160 189.307 1.00 87.13 16 ILE B C 1
ATOM 2282 O O . ILE B 1 16 ? 114.525 166.164 189.157 1.00 87.13 16 ILE B O 1
ATOM 2287 N N . LEU B 1 17 ? 116.000 164.972 190.367 1.00 93.09 17 LEU B N 1
ATOM 2288 C CA . LEU B 1 17 ? 116.113 165.946 191.445 1.00 93.09 17 LEU B CA 1
ATOM 2289 C C . LEU B 1 17 ? 117.555 166.424 191.514 1.00 93.09 17 LEU B C 1
ATOM 2290 O O . LEU B 1 17 ? 118.469 165.619 191.716 1.00 93.09 17 LEU B O 1
ATOM 2295 N N . SER B 1 18 ? 117.755 167.728 191.355 1.00 101.80 18 SER B N 1
ATOM 2296 C CA . SER B 1 18 ? 119.095 168.289 191.388 1.00 101.80 18 SER B CA 1
ATOM 2297 C C . SER B 1 18 ? 119.656 168.260 192.807 1.00 101.80 18 SER B C 1
ATOM 2298 O O . SER B 1 18 ? 118.926 168.120 193.792 1.00 101.80 18 SER B O 1
ATOM 2301 N N . VAL B 1 19 ? 120.981 168.399 192.903 1.00 107.07 19 VAL B N 1
ATOM 2302 C CA . VAL B 1 19 ? 121.642 168.404 194.204 1.00 107.07 19 VAL B CA 1
ATOM 2303 C C . VAL B 1 19 ? 121.284 169.620 195.040 1.00 107.07 19 VAL B C 1
ATOM 2304 O O . VAL B 1 19 ? 121.665 169.684 196.215 1.00 107.07 19 VAL B O 1
ATOM 2308 N N . ASP B 1 20 ? 120.561 170.587 194.470 1.00 112.40 20 ASP B N 1
ATOM 2309 C CA . ASP B 1 20 ? 120.092 171.724 195.252 1.00 112.40 20 ASP B CA 1
ATOM 2310 C C . ASP B 1 20 ? 119.137 171.295 196.356 1.00 112.40 20 ASP B C 1
ATOM 2311 O O . ASP B 1 20 ? 118.901 172.066 197.293 1.00 112.40 20 ASP B O 1
ATOM 2316 N N . GLU B 1 21 ? 118.587 170.083 196.267 1.00 115.05 21 GLU B N 1
ATOM 2317 C CA . GLU B 1 21 ? 117.782 169.518 197.341 1.00 115.05 21 GLU B CA 1
ATOM 2318 C C . GLU B 1 21 ? 118.599 169.211 198.587 1.00 115.05 21 GLU B C 1
ATOM 2319 O O . GLU B 1 21 ? 118.011 168.902 199.629 1.00 115.05 21 GLU B O 1
ATOM 2325 N N . LEU B 1 22 ? 119.928 169.260 198.504 1.00 118.87 22 LEU B N 1
ATOM 2326 C CA . LEU B 1 22 ? 120.773 169.034 199.668 1.00 118.87 22 LEU B CA 1
ATOM 2327 C C . LEU B 1 22 ? 120.991 170.290 200.501 1.00 118.87 22 LEU B C 1
ATOM 2328 O O . LEU B 1 22 ? 121.521 170.188 201.613 1.00 118.87 22 LEU B O 1
ATOM 2333 N N . GLN B 1 23 ? 120.605 171.464 199.995 1.00 122.74 23 GLN B N 1
ATOM 2334 C CA . GLN B 1 23 ? 120.846 172.702 200.731 1.00 122.74 23 GLN B CA 1
ATOM 2335 C C . GLN B 1 23 ? 120.085 172.725 202.050 1.00 122.74 23 GLN B C 1
ATOM 2336 O O . GLN B 1 23 ? 120.640 173.101 203.089 1.00 122.74 23 GLN B O 1
ATOM 2342 N N . ASN B 1 24 ? 118.814 172.322 202.032 1.00 122.49 24 ASN B N 1
ATOM 2343 C CA . ASN B 1 24 ? 118.007 172.340 203.245 1.00 122.49 24 ASN B CA 1
ATOM 2344 C C . ASN B 1 24 ? 118.275 171.144 204.147 1.00 122.49 24 ASN B C 1
ATOM 2345 O O . ASN B 1 24 ? 117.791 171.123 205.283 1.00 122.49 24 ASN B O 1
ATOM 2350 N N . TYR B 1 25 ? 119.028 170.152 203.672 1.00 121.85 25 TYR B N 1
ATOM 2351 C CA . TYR B 1 25 ? 119.313 168.970 204.473 1.00 121.85 25 TYR B CA 1
ATOM 2352 C C . TYR B 1 25 ? 120.538 169.133 205.362 1.00 121.85 25 TYR B C 1
ATOM 2353 O O . TYR B 1 25 ? 120.838 168.223 206.142 1.00 121.85 25 TYR B O 1
ATOM 2362 N N . GLY B 1 26 ? 121.249 170.253 205.267 1.00 125.65 26 GLY B N 1
ATOM 2363 C CA . GLY B 1 26 ? 122.393 170.486 206.125 1.00 125.65 26 GLY B CA 1
ATOM 2364 C C . GLY B 1 26 ? 123.696 170.685 205.381 1.00 125.65 26 GLY B C 1
ATOM 2365 O O . GLY B 1 26 ? 124.773 170.420 205.924 1.00 125.65 26 GLY B O 1
ATOM 2366 N N . ILE B 1 27 ? 123.615 171.149 204.138 1.00 125.47 27 ILE B N 1
ATOM 2367 C CA . ILE B 1 27 ? 124.787 171.422 203.315 1.00 125.47 27 ILE B CA 1
ATOM 2368 C C . ILE B 1 27 ? 124.738 172.880 202.880 1.00 125.47 27 ILE B C 1
ATOM 2369 O O . ILE B 1 27 ? 123.705 173.354 202.394 1.00 125.47 27 ILE B O 1
ATOM 2374 N N . ASN B 1 28 ? 125.851 173.587 203.063 1.00 128.36 28 ASN B N 1
ATOM 2375 C CA . ASN B 1 28 ? 125.932 174.987 202.684 1.00 128.36 28 ASN B CA 1
ATOM 2376 C C . ASN B 1 28 ? 126.018 175.133 201.163 1.00 128.36 28 ASN B C 1
ATOM 2377 O O . ASN B 1 28 ? 126.205 174.164 200.422 1.00 128.36 28 ASN B O 1
ATOM 2382 N N . ALA B 1 29 ? 125.876 176.377 200.702 1.00 129.07 29 ALA B N 1
ATOM 2383 C CA . ALA B 1 29 ? 125.873 176.640 199.267 1.00 129.07 29 ALA B CA 1
ATOM 2384 C C . ALA B 1 29 ? 127.255 176.469 198.650 1.00 129.07 29 ALA B C 1
ATOM 2385 O O . ALA B 1 29 ? 127.360 176.178 197.454 1.00 129.07 29 ALA B O 1
ATOM 2387 N N . SER B 1 30 ? 128.321 176.663 199.431 1.00 129.85 30 SER B N 1
ATOM 2388 C CA . SER B 1 30 ? 129.667 176.518 198.885 1.00 129.85 30 SER B CA 1
ATOM 2389 C C . SER B 1 30 ? 129.939 175.082 198.453 1.00 129.85 30 SER B C 1
ATOM 2390 O O . SER B 1 30 ? 130.512 174.843 197.383 1.00 129.85 30 SER B O 1
ATOM 2393 N N . ASP B 1 31 ? 129.533 174.109 199.273 1.00 126.80 31 ASP B N 1
ATOM 2394 C CA . ASP B 1 31 ? 129.715 172.710 198.903 1.00 126.80 31 ASP B CA 1
ATOM 2395 C C . ASP B 1 31 ? 128.892 172.355 197.672 1.00 126.80 31 ASP B C 1
ATOM 2396 O O . ASP B 1 31 ? 129.358 171.618 196.796 1.00 126.80 31 ASP B O 1
ATOM 2401 N N . LEU B 1 32 ? 127.662 172.866 197.590 1.00 121.34 32 LEU B N 1
ATOM 2402 C CA . LEU B 1 32 ? 126.842 172.616 196.410 1.00 121.34 32 LEU B CA 1
ATOM 2403 C C . LEU B 1 32 ? 127.482 173.211 195.163 1.00 121.34 32 LEU B C 1
ATOM 2404 O O . LEU B 1 32 ? 127.485 172.583 194.099 1.00 121.34 32 LEU B O 1
ATOM 2409 N N . GLN B 1 33 ? 128.032 174.422 195.274 1.00 121.61 33 GLN B N 1
ATOM 2410 C CA . GLN B 1 33 ? 128.702 175.038 194.134 1.00 121.61 33 GLN B CA 1
ATOM 2411 C C . GLN B 1 33 ? 129.929 174.239 193.718 1.00 121.61 33 GLN B C 1
ATOM 2412 O O . GLN B 1 33 ? 130.209 174.093 192.523 1.00 121.61 33 GLN B O 1
ATOM 2418 N N . LYS B 1 34 ? 130.683 173.725 194.692 1.00 121.91 34 LYS B N 1
ATOM 2419 C CA . LYS B 1 34 ? 131.820 172.873 194.360 1.00 121.91 34 LYS B CA 1
ATOM 2420 C C . LYS B 1 34 ? 131.363 171.597 193.665 1.00 121.91 34 LYS B C 1
ATOM 2421 O O . LYS B 1 34 ? 132.021 171.115 192.736 1.00 121.91 34 LYS B O 1
ATOM 2427 N N . LEU B 1 35 ? 130.236 171.034 194.107 1.00 116.29 35 LEU B N 1
ATOM 2428 C CA . LEU B 1 35 ? 129.671 169.869 193.433 1.00 116.29 35 LEU B CA 1
ATOM 2429 C C . LEU B 1 35 ? 129.307 170.195 191.991 1.00 116.29 35 LEU B C 1
ATOM 2430 O O . LEU B 1 35 ? 129.548 169.390 191.084 1.00 116.29 35 LEU B O 1
ATOM 2435 N N . LYS B 1 36 ? 128.718 171.371 191.763 1.00 111.52 36 LYS B N 1
ATOM 2436 C CA . LYS B 1 36 ? 128.444 171.803 190.396 1.00 111.52 36 LYS B CA 1
ATOM 2437 C C . LYS B 1 36 ? 129.733 171.904 189.592 1.00 111.52 36 LYS B C 1
ATOM 2438 O O . LYS B 1 36 ? 129.791 171.472 188.435 1.00 111.52 36 LYS B O 1
ATOM 2444 N N . SER B 1 37 ? 130.779 172.476 190.193 1.00 114.73 37 SER B N 1
ATOM 2445 C CA . SER B 1 37 ? 132.069 172.569 189.518 1.00 114.73 37 SER B CA 1
ATOM 2446 C C . SER B 1 37 ? 132.682 171.195 189.291 1.00 114.73 37 SER B C 1
ATOM 2447 O O . SER B 1 37 ? 133.406 170.995 188.310 1.00 114.73 37 SER B O 1
ATOM 2450 N N . GLY B 1 38 ? 132.405 170.243 190.178 1.00 111.83 38 GLY B N 1
ATOM 2451 C CA . GLY B 1 38 ? 132.902 168.893 190.035 1.00 111.83 38 GLY B CA 1
ATOM 2452 C C . GLY B 1 38 ? 132.143 168.029 189.059 1.00 111.83 38 GLY B C 1
ATOM 2453 O O . GLY B 1 38 ? 132.502 166.865 188.864 1.00 111.83 38 GLY B O 1
ATOM 2454 N N . GLY B 1 39 ? 131.100 168.567 188.433 1.00 105.61 39 GLY B N 1
ATOM 2455 C CA . GLY B 1 39 ? 130.298 167.817 187.492 1.00 105.61 39 GLY B CA 1
ATOM 2456 C C . GLY B 1 39 ? 129.155 167.036 188.095 1.00 105.61 39 GLY B C 1
ATOM 2457 O O . GLY B 1 39 ? 128.463 166.320 187.362 1.00 105.61 39 GLY B O 1
ATOM 2458 N N . ILE B 1 40 ? 128.931 167.150 189.400 1.00 100.02 40 ILE B N 1
ATOM 2459 C CA . ILE B 1 40 ? 127.841 166.459 190.077 1.00 100.02 40 ILE B CA 1
ATOM 2460 C C . ILE B 1 40 ? 126.658 167.412 190.149 1.00 100.02 40 ILE B C 1
ATOM 2461 O O . ILE B 1 40 ? 126.764 168.503 190.721 1.00 100.02 40 ILE B O 1
ATOM 2466 N N . TYR B 1 41 ? 125.530 167.004 189.570 1.00 94.28 41 TYR B N 1
ATOM 2467 C CA . TYR B 1 41 ? 124.375 167.879 189.442 1.00 94.28 41 TYR B CA 1
ATOM 2468 C C . TYR B 1 41 ? 123.075 167.260 189.929 1.00 94.28 41 TYR B C 1
ATOM 2469 O O . TYR B 1 41 ? 122.072 167.976 190.020 1.00 94.28 41 TYR B O 1
ATOM 2478 N N . THR B 1 42 ? 123.057 165.969 190.246 1.00 91.17 42 THR B N 1
ATOM 2479 C CA . THR B 1 42 ? 121.841 165.264 190.617 1.00 91.17 42 THR B CA 1
ATOM 2480 C C . THR B 1 42 ? 122.149 164.352 191.795 1.00 91.17 42 THR B C 1
ATOM 2481 O O . THR B 1 42 ? 123.272 163.861 191.935 1.00 91.17 42 THR B O 1
ATOM 2485 N N . VAL B 1 43 ? 121.150 164.140 192.655 1.00 89.56 43 VAL B N 1
ATOM 2486 C CA . VAL B 1 43 ? 121.320 163.201 193.761 1.00 89.56 43 VAL B CA 1
ATOM 2487 C C . VAL B 1 43 ? 121.619 161.806 193.226 1.00 89.56 43 VAL B C 1
ATOM 2488 O O . VAL B 1 43 ? 122.385 161.041 193.828 1.00 89.56 43 VAL B O 1
ATOM 2492 N N . ASN B 1 44 ? 121.030 161.458 192.080 1.00 84.27 44 ASN B N 1
ATOM 2493 C CA . ASN B 1 44 ? 121.378 160.207 191.420 1.00 84.27 44 ASN B CA 1
ATOM 2494 C C . ASN B 1 44 ? 122.850 160.191 191.039 1.00 84.27 44 ASN B C 1
ATOM 2495 O O . ASN B 1 44 ? 123.527 159.166 191.180 1.00 84.27 44 ASN B O 1
ATOM 2500 N N . THR B 1 45 ? 123.363 161.324 190.557 1.00 82.79 45 THR B N 1
ATOM 2501 C CA . THR B 1 45 ? 124.785 161.416 190.250 1.00 82.79 45 THR B CA 1
ATOM 2502 C C . THR B 1 45 ? 125.624 161.273 191.512 1.00 82.79 45 THR B C 1
ATOM 2503 O O . THR B 1 45 ? 126.697 160.663 191.484 1.00 82.79 45 THR B O 1
ATOM 2507 N N . VAL B 1 46 ? 125.148 161.827 192.629 1.00 86.36 46 VAL B N 1
ATOM 2508 C CA . VAL B 1 46 ? 125.865 161.690 193.894 1.00 86.36 46 VAL B CA 1
ATOM 2509 C C . VAL B 1 46 ? 125.970 160.223 194.284 1.00 86.36 46 VAL B C 1
ATOM 2510 O O . VAL B 1 46 ? 127.049 159.728 194.631 1.00 86.36 46 VAL B O 1
ATOM 2514 N N . LEU B 1 47 ? 124.849 159.504 194.224 1.00 82.18 47 LEU B N 1
ATOM 2515 C CA . LEU B 1 47 ? 124.856 158.097 194.611 1.00 82.18 47 LEU B CA 1
ATOM 2516 C C . LEU B 1 47 ? 125.682 157.257 193.645 1.00 82.18 47 LEU B C 1
ATOM 2517 O O . LEU B 1 47 ? 126.306 156.270 194.051 1.00 82.18 47 LEU B O 1
ATOM 2522 N N . SER B 1 48 ? 125.696 157.629 192.365 1.00 76.44 48 SER B N 1
ATOM 2523 C CA . SER B 1 48 ? 126.423 156.843 191.374 1.00 76.44 48 SER B CA 1
ATOM 2524 C C . SER B 1 48 ? 127.927 156.866 191.621 1.00 76.44 48 SER B C 1
ATOM 2525 O O . SER B 1 48 ? 128.597 155.836 191.488 1.00 76.44 48 SER B O 1
ATOM 2528 N N . THR B 1 49 ? 128.476 158.023 191.975 1.00 83.80 49 THR B N 1
ATOM 2529 C CA . THR B 1 49 ? 129.920 158.194 192.041 1.00 83.80 49 THR B CA 1
ATOM 2530 C C . THR B 1 49 ? 130.476 157.791 193.403 1.00 83.80 49 THR B C 1
ATOM 2531 O O . THR B 1 49 ? 129.812 157.917 194.435 1.00 83.80 49 THR B O 1
ATOM 2535 N N . THR B 1 50 ? 131.713 157.300 193.387 1.00 92.17 50 THR B N 1
ATOM 2536 C CA . THR B 1 50 ? 132.388 156.827 194.584 1.00 92.17 50 THR B CA 1
ATOM 2537 C C . THR B 1 50 ? 132.969 157.989 195.381 1.00 92.17 50 THR B C 1
ATOM 2538 O O . THR B 1 50 ? 133.330 159.035 194.835 1.00 92.17 50 THR B O 1
ATOM 2542 N N . ARG B 1 51 ? 133.082 157.778 196.695 1.00 95.98 51 ARG B N 1
ATOM 2543 C CA . ARG B 1 51 ? 133.627 158.808 197.573 1.00 95.98 51 ARG B CA 1
ATOM 2544 C C . ARG B 1 51 ? 135.058 159.170 197.200 1.00 95.98 51 ARG B C 1
ATOM 2545 O O . ARG B 1 51 ? 135.477 160.318 197.393 1.00 95.98 51 ARG B O 1
ATOM 2553 N N . ARG B 1 52 ? 135.822 158.211 196.671 1.00 101.86 52 ARG B N 1
ATOM 2554 C CA . ARG B 1 52 ? 137.171 158.518 196.212 1.00 101.86 52 ARG B CA 1
ATOM 2555 C C . ARG B 1 52 ? 137.157 159.517 195.066 1.00 101.86 52 ARG B C 1
ATOM 2556 O O . ARG B 1 52 ? 138.107 160.289 194.904 1.00 101.86 52 ARG B O 1
ATOM 2564 N N . HIS B 1 53 ? 136.103 159.512 194.250 1.00 106.73 53 HIS B N 1
ATOM 2565 C CA . HIS B 1 53 ? 136.020 160.496 193.179 1.00 106.73 53 HIS B CA 1
ATOM 2566 C C . HIS B 1 53 ? 135.613 161.864 193.711 1.00 106.73 53 HIS B C 1
ATOM 2567 O O . HIS B 1 53 ? 136.049 162.889 193.174 1.00 106.73 53 HIS B O 1
ATOM 2574 N N . LEU B 1 54 ? 134.781 161.904 194.755 1.00 111.91 54 LEU B N 1
ATOM 2575 C CA . LEU B 1 54 ? 134.422 163.185 195.357 1.00 111.91 54 LEU B CA 1
ATOM 2576 C C . LEU B 1 54 ? 135.610 163.815 196.072 1.00 111.91 54 LEU B C 1
ATOM 2577 O O . LEU B 1 54 ? 135.794 165.036 196.020 1.00 111.91 54 LEU B O 1
ATOM 2582 N N . CYS B 1 55 ? 136.421 163.005 196.757 1.00 116.84 55 CYS B N 1
ATOM 2583 C CA . CYS B 1 55 ? 137.559 163.561 197.480 1.00 116.84 55 CYS B CA 1
ATOM 2584 C C . CYS B 1 55 ? 138.614 164.130 196.540 1.00 116.84 55 CYS B C 1
ATOM 2585 O O . CYS B 1 55 ? 139.436 164.944 196.975 1.00 116.84 55 CYS B O 1
ATOM 2588 N N . LYS B 1 56 ? 138.612 163.725 195.268 1.00 118.10 56 LYS B N 1
ATOM 2589 C CA . LYS B 1 56 ? 139.500 164.344 194.292 1.00 118.10 56 LYS B CA 1
ATOM 2590 C C . LYS B 1 56 ? 139.094 165.777 193.976 1.00 118.10 56 LYS B C 1
ATOM 2591 O O . LYS B 1 56 ? 139.920 166.544 193.469 1.00 118.10 56 LYS B O 1
ATOM 2597 N N . ILE B 1 57 ? 137.845 166.151 194.257 1.00 124.22 57 ILE B N 1
ATOM 2598 C CA . ILE B 1 57 ? 137.395 167.514 194.010 1.00 124.22 57 ILE B CA 1
ATOM 2599 C C . ILE B 1 57 ? 138.088 168.462 194.977 1.00 124.22 57 ILE B C 1
ATOM 2600 O O . ILE B 1 57 ? 138.200 168.185 196.179 1.00 124.22 57 ILE B O 1
ATOM 2605 N N . LYS B 1 58 ? 138.567 169.587 194.449 1.00 128.28 58 LYS B N 1
ATOM 2606 C CA . LYS B 1 58 ? 139.280 170.554 195.270 1.00 128.28 58 LYS B CA 1
ATOM 2607 C C . LYS B 1 58 ? 138.353 171.149 196.322 1.00 128.28 58 LYS B C 1
ATOM 2608 O O . LYS B 1 58 ? 137.199 171.484 196.042 1.00 128.28 58 LYS B O 1
ATOM 2614 N N . GLY B 1 59 ? 138.866 171.277 197.543 1.00 130.77 59 GLY B N 1
ATOM 2615 C CA . GLY B 1 59 ? 138.098 171.845 198.630 1.00 130.77 59 GLY B CA 1
ATOM 2616 C C . GLY B 1 59 ? 137.138 170.897 199.309 1.00 130.77 59 GLY B C 1
ATOM 2617 O O . GLY B 1 59 ? 136.351 171.340 200.154 1.00 130.77 59 GLY B O 1
ATOM 2618 N N . LEU B 1 60 ? 137.172 169.612 198.974 1.00 128.51 60 LEU B N 1
ATOM 2619 C CA . LEU B 1 60 ? 136.277 168.620 199.554 1.00 128.51 60 LEU B CA 1
ATOM 2620 C C . LEU B 1 60 ? 137.080 167.643 200.400 1.00 128.51 60 LEU B C 1
ATOM 2621 O O . LEU B 1 60 ? 138.064 167.066 199.924 1.00 128.51 60 LEU B O 1
ATOM 2626 N N . SER B 1 61 ? 136.662 167.462 201.649 1.00 128.24 61 SER B N 1
ATOM 2627 C CA . SER B 1 61 ? 137.311 166.536 202.564 1.00 128.24 61 SER B CA 1
ATOM 2628 C C . SER B 1 61 ? 136.484 165.263 202.703 1.00 128.24 61 SER B C 1
ATOM 2629 O O . SER B 1 61 ? 135.328 165.189 202.282 1.00 128.24 61 SER B O 1
ATOM 2632 N N . GLU B 1 62 ? 137.102 164.249 203.313 1.00 126.73 62 GLU B N 1
ATOM 2633 C CA . GLU B 1 62 ? 136.454 162.945 203.432 1.00 126.73 62 GLU B CA 1
ATOM 2634 C C . GLU B 1 62 ? 135.185 163.022 204.275 1.00 126.73 62 GLU B C 1
ATOM 2635 O O . GLU B 1 62 ? 134.167 162.413 203.929 1.00 126.73 62 GLU B O 1
ATOM 2641 N N . VAL B 1 63 ? 135.227 163.759 205.386 1.00 123.11 63 VAL B N 1
ATOM 2642 C CA . VAL B 1 63 ? 134.047 163.883 206.240 1.00 123.11 63 VAL B CA 1
ATOM 2643 C C . VAL B 1 63 ? 132.930 164.612 205.505 1.00 123.11 63 VAL B C 1
ATOM 2644 O O . VAL B 1 63 ? 131.753 164.236 205.596 1.00 123.11 63 VAL B O 1
ATOM 2648 N N . LYS B 1 64 ? 133.279 165.672 204.774 1.00 123.80 64 LYS B N 1
ATOM 2649 C CA . LYS B 1 64 ? 132.282 166.402 203.999 1.00 123.80 64 LYS B CA 1
ATOM 2650 C C . LYS B 1 64 ? 131.656 165.509 202.937 1.00 123.80 64 LYS B C 1
ATOM 2651 O O . LYS B 1 64 ? 130.431 165.500 202.760 1.00 123.80 64 LYS B O 1
ATOM 2657 N N . VAL B 1 65 ? 132.486 164.739 202.233 1.00 118.33 65 VAL B N 1
ATOM 2658 C CA . VAL B 1 65 ? 131.987 163.820 201.215 1.00 118.33 65 VAL B CA 1
ATOM 2659 C C . VAL B 1 65 ? 131.041 162.807 201.843 1.00 118.33 65 VAL B C 1
ATOM 2660 O O . VAL B 1 65 ? 129.966 162.511 201.304 1.00 118.33 65 VAL B O 1
ATOM 2664 N N . GLU B 1 66 ? 131.430 162.263 202.997 1.00 117.78 66 GLU B N 1
ATOM 2665 C CA . GLU B 1 66 ? 130.602 161.264 203.660 1.00 117.78 66 GLU B CA 1
ATOM 2666 C C . GLU B 1 66 ? 129.261 161.847 204.083 1.00 117.78 66 GLU B C 1
ATOM 2667 O O . GLU B 1 66 ? 128.222 161.195 203.935 1.00 117.78 66 GLU B O 1
ATOM 2673 N N . LYS B 1 67 ? 129.255 163.073 204.616 1.00 118.91 67 LYS B N 1
ATOM 2674 C CA . LYS B 1 67 ? 127.976 163.627 205.047 1.00 118.91 67 LYS B CA 1
ATOM 2675 C C . LYS B 1 67 ? 127.099 163.971 203.851 1.00 118.91 67 LYS B C 1
ATOM 2676 O O . LYS B 1 67 ? 125.872 163.842 203.930 1.00 118.91 67 LYS B O 1
ATOM 2682 N N . ILE B 1 68 ? 127.701 164.393 202.735 1.00 115.64 68 ILE B N 1
ATOM 2683 C CA . ILE B 1 68 ? 126.917 164.637 201.525 1.00 115.64 68 ILE B CA 1
ATOM 2684 C C . ILE B 1 68 ? 126.287 163.339 201.033 1.00 115.64 68 ILE B C 1
ATOM 2685 O O . ILE B 1 68 ? 125.110 163.305 200.655 1.00 115.64 68 ILE B O 1
ATOM 2690 N N . LYS B 1 69 ? 127.064 162.251 201.030 1.00 106.59 69 LYS B N 1
ATOM 2691 C CA . LYS B 1 69 ? 126.516 160.958 200.625 1.00 106.59 69 LYS B CA 1
ATOM 2692 C C . LYS B 1 69 ? 125.387 160.525 201.551 1.00 106.59 69 LYS B C 1
ATOM 2693 O O . LYS B 1 69 ? 124.351 160.026 201.092 1.00 106.59 69 LYS B O 1
ATOM 2699 N N . GLU B 1 70 ? 125.571 160.708 202.860 1.00 113.97 70 GLU B N 1
ATOM 2700 C CA . GLU B 1 70 ? 124.533 160.343 203.816 1.00 113.97 70 GLU B CA 1
ATOM 2701 C C . GLU B 1 70 ? 123.260 161.146 203.583 1.00 113.97 70 GLU B C 1
ATOM 2702 O O . GLU B 1 70 ? 122.156 160.591 203.596 1.00 113.97 70 GLU B O 1
ATOM 2708 N N . ALA B 1 71 ? 123.396 162.456 203.364 1.00 114.97 71 ALA B N 1
ATOM 2709 C CA . ALA B 1 71 ? 122.226 163.290 203.116 1.00 114.97 71 ALA B CA 1
ATOM 2710 C C . ALA B 1 71 ? 121.526 162.892 201.823 1.00 114.97 71 ALA B C 1
ATOM 2711 O O . ALA B 1 71 ? 120.292 162.840 201.770 1.00 114.97 71 ALA B O 1
ATOM 2713 N N . ALA B 1 72 ? 122.297 162.605 200.772 1.00 112.00 72 ALA B N 1
ATOM 2714 C CA . ALA B 1 72 ? 121.699 162.217 199.500 1.00 112.00 72 ALA B CA 1
ATOM 2715 C C . ALA B 1 72 ? 120.993 160.873 199.595 1.00 112.00 72 ALA B C 1
ATOM 2716 O O . ALA B 1 72 ? 119.976 160.662 198.925 1.00 112.00 72 ALA B O 1
ATOM 2718 N N . GLY B 1 73 ? 121.513 159.958 200.416 1.00 110.78 73 GLY B N 1
ATOM 2719 C CA . GLY B 1 73 ? 120.883 158.656 200.550 1.00 110.78 73 GLY B CA 1
ATOM 2720 C C . GLY B 1 73 ? 119.466 158.727 201.082 1.00 110.78 73 GLY B C 1
ATOM 2721 O O . GLY B 1 73 ? 118.628 157.888 200.744 1.00 110.78 73 GLY B O 1
ATOM 2722 N N . LYS B 1 74 ? 119.177 159.723 201.919 1.00 113.16 74 LYS B N 1
ATOM 2723 C CA . LYS B 1 74 ? 117.840 159.867 202.480 1.00 113.16 74 LYS B CA 1
ATOM 2724 C C . LYS B 1 74 ? 116.829 160.398 201.473 1.00 113.16 74 LYS B C 1
ATOM 2725 O O . LYS B 1 74 ? 115.633 160.119 201.616 1.00 113.16 74 LYS B O 1
ATOM 2731 N N . ILE B 1 75 ? 117.273 161.155 200.468 1.00 110.40 75 ILE B N 1
ATOM 2732 C CA . ILE B 1 75 ? 116.339 161.742 199.512 1.00 110.40 75 ILE B CA 1
ATOM 2733 C C . ILE B 1 75 ? 115.671 160.653 198.679 1.00 110.40 75 ILE B C 1
ATOM 2734 O O . ILE B 1 75 ? 114.443 160.625 198.535 1.00 110.40 75 ILE B O 1
ATOM 2739 N N . ILE B 1 76 ? 116.464 159.739 198.126 1.00 101.53 76 ILE B N 1
ATOM 2740 C CA . ILE B 1 76 ? 115.951 158.614 197.353 1.00 101.53 76 ILE B CA 1
ATOM 2741 C C . ILE B 1 76 ? 116.562 157.331 197.898 1.00 101.53 76 ILE B C 1
ATOM 2742 O O . ILE B 1 76 ? 117.778 157.253 198.105 1.00 101.53 76 ILE B O 1
ATOM 2747 N N . GLN B 1 77 ? 115.716 156.335 198.145 1.00 91.32 77 GLN B N 1
ATOM 2748 C CA . GLN B 1 77 ? 116.170 155.081 198.723 1.00 91.32 77 GLN B CA 1
ATOM 2749 C C . GLN B 1 77 ? 116.867 154.222 197.676 1.00 91.32 77 GLN B C 1
ATOM 2750 O O . GLN B 1 77 ? 116.451 154.164 196.515 1.00 91.32 77 GLN B O 1
ATOM 2756 N N . VAL B 1 78 ? 117.945 153.564 198.094 1.00 80.85 78 VAL B N 1
ATOM 2757 C CA . VAL B 1 78 ? 118.685 152.629 197.247 1.00 80.85 78 VAL B CA 1
ATOM 2758 C C . VAL B 1 78 ? 118.822 151.322 198.028 1.00 80.85 78 VAL B C 1
ATOM 2759 O O . VAL B 1 78 ? 119.712 151.156 198.868 1.00 80.85 78 VAL B O 1
ATOM 2763 N N . GLY B 1 79 ? 117.916 150.389 197.770 1.00 65.35 79 GLY B N 1
ATOM 2764 C CA . GLY B 1 79 ? 117.900 149.142 198.494 1.00 65.35 79 GLY B CA 1
ATOM 2765 C C . GLY B 1 79 ? 117.090 148.105 197.754 1.00 65.35 79 GLY B C 1
ATOM 2766 O O . GLY B 1 79 ? 116.690 148.302 196.606 1.00 65.35 79 GLY B O 1
ATOM 2767 N N . PHE B 1 80 ? 116.846 146.990 198.434 1.00 57.61 80 PHE B N 1
ATOM 2768 C CA . PHE B 1 80 ? 116.144 145.870 197.824 1.00 57.61 80 PHE B CA 1
ATOM 2769 C C . PHE B 1 80 ? 114.644 146.134 197.839 1.00 57.61 80 PHE B C 1
ATOM 2770 O O . PHE B 1 80 ? 114.049 146.319 198.905 1.00 57.61 80 PHE B O 1
ATOM 2778 N N . ILE B 1 81 ? 114.038 146.145 196.657 1.00 57.97 81 ILE B N 1
ATOM 2779 C CA . ILE B 1 81 ? 112.611 146.411 196.503 1.00 57.97 81 ILE B CA 1
ATOM 2780 C C . ILE B 1 81 ? 112.005 145.290 195.668 1.00 57.97 81 ILE B C 1
ATOM 2781 O O . ILE B 1 81 ? 112.724 144.650 194.889 1.00 57.97 81 ILE B O 1
ATOM 2786 N N . PRO B 1 82 ? 110.710 145.009 195.795 1.00 53.47 82 PRO B N 1
ATOM 2787 C CA . PRO B 1 82 ? 110.102 143.974 194.954 1.00 53.47 82 PRO B CA 1
ATOM 2788 C C . PRO B 1 82 ? 110.197 144.338 193.481 1.00 53.47 82 PRO B C 1
ATOM 2789 O O . PRO B 1 82 ? 110.273 145.510 193.110 1.00 53.47 82 PRO B O 1
ATOM 2793 N N . ALA B 1 83 ? 110.217 143.307 192.636 1.00 53.43 83 ALA B N 1
ATOM 2794 C CA . ALA B 1 83 ? 110.350 143.525 191.203 1.00 53.43 83 ALA B CA 1
ATOM 2795 C C . ALA B 1 83 ? 109.102 144.129 190.573 1.00 53.43 83 ALA B C 1
ATOM 2796 O O . ALA B 1 83 ? 109.171 144.570 189.424 1.00 53.43 83 ALA B O 1
ATOM 2798 N N . THR B 1 84 ? 107.968 144.152 191.276 1.00 53.93 84 THR B N 1
ATOM 2799 C CA . THR B 1 84 ? 106.826 144.920 190.787 1.00 53.93 84 THR B CA 1
ATOM 2800 C C . THR B 1 84 ? 107.136 146.413 190.779 1.00 53.93 84 THR B C 1
ATOM 2801 O O . THR B 1 84 ? 106.807 147.123 189.819 1.00 53.93 84 THR B O 1
ATOM 2805 N N . VAL B 1 85 ? 107.774 146.904 191.841 1.00 59.36 85 VAL B N 1
ATOM 2806 C CA . VAL B 1 85 ? 108.184 148.302 191.878 1.00 59.36 85 VAL B CA 1
ATOM 2807 C C . VAL B 1 85 ? 109.188 148.587 190.771 1.00 59.36 85 VAL B C 1
ATOM 2808 O O . VAL B 1 85 ? 109.167 149.658 190.154 1.00 59.36 85 VAL B O 1
ATOM 2812 N N . GLN B 1 86 ? 110.077 147.632 190.493 1.00 58.75 86 GLN B N 1
ATOM 2813 C CA . GLN B 1 86 ? 111.030 147.834 189.409 1.00 58.75 86 GLN B CA 1
ATOM 2814 C C . GLN B 1 86 ? 110.348 147.782 188.048 1.00 58.75 86 GLN B C 1
ATOM 2815 O O . GLN B 1 86 ? 110.786 148.459 187.116 1.00 58.75 86 GLN B O 1
ATOM 2821 N N . LEU B 1 87 ? 109.275 147.004 187.914 1.00 58.96 87 LEU B N 1
ATOM 2822 C CA . LEU B 1 87 ? 108.475 147.063 186.695 1.00 58.96 87 LEU B CA 1
ATOM 2823 C C . LEU B 1 87 ? 107.858 148.443 186.521 1.00 58.96 87 LEU B C 1
ATOM 2824 O O . LEU B 1 87 ? 107.851 149.002 185.417 1.00 58.96 87 LEU B O 1
ATOM 2829 N N . ASP B 1 88 ? 107.347 149.013 187.613 1.00 62.25 88 ASP B N 1
ATOM 2830 C CA . ASP B 1 88 ? 106.815 150.371 187.554 1.00 62.25 88 ASP B CA 1
ATOM 2831 C C . ASP B 1 88 ? 107.896 151.369 187.155 1.00 62.25 88 ASP B C 1
ATOM 2832 O O . ASP B 1 88 ? 107.646 152.282 186.361 1.00 62.25 88 ASP B O 1
ATOM 2837 N N . ILE B 1 89 ? 109.104 151.211 187.698 1.00 62.42 89 ILE B N 1
ATOM 2838 C CA . ILE B 1 89 ? 110.206 152.102 187.340 1.00 62.42 89 ILE B CA 1
ATOM 2839 C C . ILE B 1 89 ? 110.563 151.951 185.865 1.00 62.42 89 ILE B C 1
ATOM 2840 O O . ILE B 1 89 ? 110.801 152.941 185.164 1.00 62.42 89 ILE B O 1
ATOM 2845 N N . ARG B 1 90 ? 110.619 150.711 185.375 1.00 64.09 90 ARG B N 1
ATOM 2846 C CA . ARG B 1 90 ? 110.913 150.462 183.969 1.00 64.09 90 ARG B CA 1
ATOM 2847 C C . ARG B 1 90 ? 109.817 150.980 183.051 1.00 64.09 90 ARG B C 1
ATOM 2848 O O . ARG B 1 90 ? 110.078 151.221 181.869 1.00 64.09 90 ARG B O 1
ATOM 2856 N N . GLN B 1 91 ? 108.599 151.151 183.564 1.00 67.48 91 GLN B N 1
ATOM 2857 C CA . GLN B 1 91 ? 107.533 151.739 182.760 1.00 67.48 91 GLN B CA 1
ATOM 2858 C C . GLN B 1 91 ? 107.810 153.189 182.380 1.00 67.48 91 GLN B C 1
ATOM 2859 O O . GLN B 1 91 ? 107.108 153.728 181.519 1.00 67.48 91 GLN B O 1
ATOM 2865 N N . ARG B 1 92 ? 108.797 153.830 182.999 1.00 67.77 92 ARG B N 1
ATOM 2866 C CA . ARG B 1 92 ? 109.133 155.216 182.711 1.00 67.77 92 ARG B CA 1
ATOM 2867 C C . ARG B 1 92 ? 110.101 155.374 181.548 1.00 67.77 92 ARG B C 1
ATOM 2868 O O . ARG B 1 92 ? 110.474 156.506 181.229 1.00 67.77 92 ARG B O 1
ATOM 2876 N N . VAL B 1 93 ? 110.534 154.283 180.920 1.00 64.03 93 VAL B N 1
ATOM 2877 C CA . VAL B 1 93 ? 111.396 154.398 179.750 1.00 64.03 93 VAL B CA 1
ATOM 2878 C C . VAL B 1 93 ? 110.581 154.954 178.593 1.00 64.03 93 VAL B C 1
ATOM 2879 O O . VAL B 1 93 ? 109.360 154.777 178.518 1.00 64.03 93 VAL B O 1
ATOM 2883 N N . TYR B 1 94 ? 111.263 155.635 177.681 1.00 63.08 94 TYR B N 1
ATOM 2884 C CA . TYR B 1 94 ? 110.613 156.256 176.540 1.00 63.08 94 TYR B CA 1
ATOM 2885 C C . TYR B 1 94 ? 110.859 155.430 175.287 1.00 63.08 94 TYR B C 1
ATOM 2886 O O . TYR B 1 94 ? 111.991 155.029 175.005 1.00 63.08 94 TYR B O 1
ATOM 2895 N N . SER B 1 95 ? 109.787 155.168 174.548 1.00 62.01 95 SER B N 1
ATOM 2896 C CA . SER B 1 95 ? 109.846 154.418 173.297 1.00 62.01 95 SER B CA 1
ATOM 2897 C C . SER B 1 95 ? 109.827 155.431 172.158 1.00 62.01 95 SER B C 1
ATOM 2898 O O . SER B 1 95 ? 108.786 155.703 171.560 1.00 62.01 95 SER B O 1
ATOM 2901 N N . LEU B 1 96 ? 110.994 155.993 171.859 1.00 55.73 96 LEU B N 1
ATOM 2902 C CA . LEU B 1 96 ? 111.106 157.015 170.827 1.00 55.73 96 LEU B CA 1
ATOM 2903 C C . LEU B 1 96 ? 111.084 156.356 169.456 1.00 55.73 96 LEU B C 1
ATOM 2904 O O . LEU B 1 96 ? 111.955 155.538 169.140 1.00 55.73 96 LEU B O 1
ATOM 2909 N N . SER B 1 97 ? 110.095 156.718 168.644 1.00 62.82 97 SER B N 1
ATOM 2910 C CA . SER B 1 97 ? 109.974 156.148 167.311 1.00 62.82 97 SER B CA 1
ATOM 2911 C C . SER B 1 97 ? 111.191 156.502 166.469 1.00 62.82 97 SER B C 1
ATOM 2912 O O . SER B 1 97 ? 111.717 157.613 166.545 1.00 62.82 97 SER B O 1
ATOM 2915 N N . THR B 1 98 ? 111.651 155.541 165.671 1.00 66.13 98 THR B N 1
ATOM 2916 C CA . THR B 1 98 ? 112.793 155.800 164.803 1.00 66.13 98 THR B CA 1
ATOM 2917 C C . THR B 1 98 ? 112.404 156.625 163.585 1.00 66.13 98 THR B C 1
ATOM 2918 O O . THR B 1 98 ? 113.202 157.438 163.109 1.00 66.13 98 THR B O 1
ATOM 2922 N N . GLY B 1 99 ? 111.183 156.453 163.090 1.00 69.04 99 GLY B N 1
ATOM 2923 C CA . GLY B 1 99 ? 110.733 157.146 161.901 1.00 69.04 99 GLY B CA 1
ATOM 2924 C C . GLY B 1 99 ? 110.010 156.202 160.969 1.00 69.04 99 GLY B C 1
ATOM 2925 O O . GLY B 1 99 ? 109.076 156.595 160.264 1.00 69.04 99 GLY B O 1
ATOM 2926 N N . SER B 1 100 ? 110.438 154.944 160.965 1.00 78.92 100 SER B N 1
ATOM 2927 C CA . SER B 1 100 ? 109.777 153.877 160.228 1.00 78.92 100 SER B CA 1
ATOM 2928 C C . SER B 1 100 ? 109.127 152.939 161.235 1.00 78.92 100 SER B C 1
ATOM 2929 O O . SER B 1 100 ? 109.801 152.432 162.137 1.00 78.92 100 SER B O 1
ATOM 2932 N N . LYS B 1 101 ? 107.821 152.714 161.080 1.00 77.25 101 LYS B N 1
ATOM 2933 C CA . LYS B 1 101 ? 107.089 151.921 162.062 1.00 77.25 101 LYS B CA 1
ATOM 2934 C C . LYS B 1 101 ? 107.567 150.477 162.093 1.00 77.25 101 LYS B C 1
ATOM 2935 O O . LYS B 1 101 ? 107.519 149.831 163.146 1.00 77.25 101 LYS B O 1
ATOM 2941 N N . GLN B 1 102 ? 108.026 149.951 160.956 1.00 78.60 102 GLN B N 1
ATOM 2942 C CA . GLN B 1 102 ? 108.522 148.580 160.930 1.00 78.60 102 GLN B CA 1
ATOM 2943 C C . GLN B 1 102 ? 109.763 148.424 161.799 1.00 78.60 102 GLN B C 1
ATOM 2944 O O . GLN B 1 102 ? 109.872 147.462 162.570 1.00 78.60 102 GLN B O 1
ATOM 2950 N N . LEU B 1 103 ? 110.706 149.363 161.697 1.00 74.15 103 LEU B N 1
ATOM 2951 C CA . LEU B 1 103 ? 111.896 149.296 162.538 1.00 74.15 103 LEU B CA 1
ATOM 2952 C C . LEU B 1 103 ? 111.548 149.528 164.001 1.00 74.15 103 LEU B C 1
ATOM 2953 O O . LEU B 1 103 ? 112.213 148.986 164.890 1.00 74.15 103 LEU B O 1
ATOM 2958 N N . ASP B 1 104 ? 110.512 150.323 164.268 1.00 72.86 104 ASP B N 1
ATOM 2959 C CA . ASP B 1 104 ? 110.025 150.468 165.634 1.00 72.86 104 ASP B CA 1
ATOM 2960 C C . ASP B 1 104 ? 109.508 149.141 166.171 1.00 72.86 104 ASP B C 1
ATOM 2961 O O . ASP B 1 104 ? 109.777 148.780 167.323 1.00 72.86 104 ASP B O 1
ATOM 2966 N N . SER B 1 105 ? 108.759 148.403 165.349 1.00 73.96 105 SER B N 1
ATOM 2967 C CA . SER B 1 105 ? 108.270 147.092 165.764 1.00 73.96 105 SER B CA 1
ATOM 2968 C C . SER B 1 105 ? 109.423 146.125 165.992 1.00 73.96 105 SER B C 1
ATOM 2969 O O . SER B 1 105 ? 109.393 145.322 166.932 1.00 73.96 105 SER B O 1
ATOM 2972 N N . ILE B 1 106 ? 110.444 146.180 165.136 1.00 72.86 106 ILE B N 1
ATOM 2973 C CA . ILE B 1 106 ? 111.624 145.343 165.334 1.00 72.86 106 ILE B CA 1
ATOM 2974 C C . ILE B 1 106 ? 112.321 145.706 166.638 1.00 72.86 106 ILE B C 1
ATOM 2975 O O . ILE B 1 106 ? 112.721 144.828 167.411 1.00 72.86 106 ILE B O 1
ATOM 2980 N N . LEU B 1 107 ? 112.475 147.002 166.904 1.00 65.76 107 LEU B N 1
ATOM 2981 C CA . LEU B 1 107 ? 113.090 147.457 168.144 1.00 65.76 107 LEU B CA 1
ATOM 2982 C C . LEU B 1 107 ? 112.179 147.295 169.351 1.00 65.76 107 LEU B C 1
ATOM 2983 O O . LEU B 1 107 ? 112.647 147.451 170.483 1.00 65.76 107 LEU B O 1
ATOM 2988 N N . GLY B 1 108 ? 110.904 146.984 169.144 1.00 69.48 108 GLY B N 1
ATOM 2989 C CA . GLY B 1 108 ? 109.985 146.859 170.257 1.00 69.48 108 GLY B CA 1
ATOM 2990 C C . GLY B 1 108 ? 109.510 148.179 170.816 1.00 69.48 108 GLY B C 1
ATOM 2991 O O . GLY B 1 108 ? 109.182 148.258 172.004 1.00 69.48 108 GLY B O 1
ATOM 2992 N N . GLY B 1 109 ? 109.465 149.221 169.991 1.00 63.60 109 GLY B N 1
ATOM 2993 C CA . GLY B 1 109 ? 109.022 150.525 170.438 1.00 63.60 109 GLY B CA 1
ATOM 2994 C C . GLY B 1 109 ? 109.907 151.644 169.936 1.00 63.60 109 GLY B C 1
ATOM 2995 O O . GLY B 1 109 ? 109.662 152.818 170.221 1.00 63.60 109 GLY B O 1
ATOM 2996 N N . GLY B 1 110 ? 110.944 151.291 169.184 1.00 62.42 110 GLY B N 1
ATOM 2997 C CA . GLY B 1 110 ? 111.877 152.277 168.683 1.00 62.42 110 GLY B CA 1
ATOM 2998 C C . GLY B 1 110 ? 113.080 152.440 169.586 1.00 62.42 110 GLY B C 1
ATOM 2999 O O . GLY B 1 110 ? 113.598 151.457 170.120 1.00 62.42 110 GLY B O 1
ATOM 3000 N N . ILE B 1 111 ? 113.543 153.679 169.757 1.00 58.25 111 ILE B N 1
ATOM 3001 C CA . ILE B 1 111 ? 114.635 153.936 170.683 1.00 58.25 111 ILE B CA 1
ATOM 3002 C C . ILE B 1 111 ? 114.112 153.874 172.110 1.00 58.25 111 ILE B C 1
ATOM 3003 O O . ILE B 1 111 ? 112.973 154.267 172.393 1.00 58.25 111 ILE B O 1
ATOM 3008 N N . MET B 1 112 ? 114.934 153.352 173.019 1.00 61.17 112 MET B N 1
ATOM 3009 C CA . MET B 1 112 ? 114.593 153.291 174.434 1.00 61.17 112 MET B CA 1
ATOM 3010 C C . MET B 1 112 ? 115.641 154.045 175.235 1.00 61.17 112 MET B C 1
ATOM 3011 O O . MET B 1 112 ? 116.840 153.900 174.986 1.00 61.17 112 MET B O 1
ATOM 3016 N N . THR B 1 113 ? 115.186 154.840 176.199 1.00 60.00 113 THR B N 1
ATOM 3017 C CA . THR B 1 113 ? 116.089 155.631 177.019 1.00 60.00 113 THR B CA 1
ATOM 3018 C C . THR B 1 113 ? 116.796 154.747 178.045 1.00 60.00 113 THR B C 1
ATOM 3019 O O . THR B 1 113 ? 116.601 153.531 178.105 1.00 60.00 113 THR B O 1
ATOM 3023 N N . MET B 1 114 ? 117.635 155.381 178.864 1.00 60.90 114 MET B N 1
ATOM 3024 C CA . MET B 1 114 ? 118.571 154.701 179.757 1.00 60.90 114 MET B CA 1
ATOM 3025 C C . MET B 1 114 ? 119.341 153.597 179.047 1.00 60.90 114 MET B C 1
ATOM 3026 O O . MET B 1 114 ? 119.576 152.531 179.620 1.00 60.90 114 MET B O 1
ATOM 3031 N N . SER B 1 115 ? 119.741 153.841 177.802 1.00 56.08 115 SER B N 1
ATOM 3032 C CA . SER B 1 115 ? 120.482 152.864 177.025 1.00 56.08 115 SER B CA 1
ATOM 3033 C C . SER B 1 115 ? 121.263 153.590 175.943 1.00 56.08 115 SER B C 1
ATOM 3034 O O . SER B 1 115 ? 120.977 154.741 175.609 1.00 56.08 115 SER B O 1
ATOM 3037 N N . ILE B 1 116 ? 122.258 152.903 175.399 1.00 62.70 116 ILE B N 1
ATOM 3038 C CA . ILE B 1 116 ? 123.069 153.440 174.315 1.00 62.70 116 ILE B CA 1
ATOM 3039 C C . ILE B 1 116 ? 122.690 152.717 173.033 1.00 62.70 116 ILE B C 1
ATOM 3040 O O . ILE B 1 116 ? 122.949 151.517 172.885 1.00 62.70 116 ILE B O 1
ATOM 3045 N N . THR B 1 117 ? 122.081 153.442 172.106 1.00 59.36 117 THR B N 1
ATOM 3046 C CA . THR B 1 117 ? 121.770 152.920 170.786 1.00 59.36 117 THR B CA 1
ATOM 3047 C C . THR B 1 117 ? 122.821 153.419 169.812 1.00 59.36 117 THR B C 1
ATOM 3048 O O . THR B 1 117 ? 123.045 154.628 169.700 1.00 59.36 117 THR B O 1
ATOM 3052 N N . GLU B 1 118 ? 123.475 152.492 169.122 1.00 66.32 118 GLU B N 1
ATOM 3053 C CA . GLU B 1 118 ? 124.495 152.833 168.143 1.00 66.32 118 GLU B CA 1
ATOM 3054 C C . GLU B 1 118 ? 124.063 152.304 166.791 1.00 66.32 118 GLU B C 1
ATOM 3055 O O . GLU B 1 118 ? 123.904 151.093 166.618 1.00 66.32 118 GLU B O 1
ATOM 3061 N N . VAL B 1 119 ? 123.877 153.201 165.836 1.00 61.19 119 VAL B N 1
ATOM 3062 C CA . VAL B 1 119 ? 123.643 152.816 164.455 1.00 61.19 119 VAL B CA 1
ATOM 3063 C C . VAL B 1 119 ? 124.905 153.123 163.667 1.00 61.19 119 VAL B C 1
ATOM 3064 O O . VAL B 1 119 ? 125.544 154.162 163.870 1.00 61.19 119 VAL B O 1
ATOM 3068 N N . PHE B 1 120 ? 125.294 152.189 162.810 1.00 67.64 120 PHE B N 1
ATOM 3069 C CA . PHE B 1 120 ? 126.531 152.325 162.062 1.00 67.64 120 PHE B CA 1
ATOM 3070 C C . PHE B 1 120 ? 126.339 151.805 160.649 1.00 67.64 120 PHE B C 1
ATOM 3071 O O . PHE B 1 120 ? 125.501 150.941 160.385 1.00 67.64 120 PHE B O 1
ATOM 3079 N N . GLY B 1 121 ? 127.127 152.360 159.739 1.00 75.39 121 GLY B N 1
ATOM 3080 C CA . GLY B 1 121 ? 127.035 152.003 158.338 1.00 75.39 121 GLY B CA 1
ATOM 3081 C C . GLY B 1 121 ? 128.013 152.830 157.538 1.00 75.39 121 GLY B C 1
ATOM 3082 O O . GLY B 1 121 ? 128.732 153.679 158.075 1.00 75.39 121 GLY B O 1
ATOM 3083 N N . GLU B 1 122 ? 128.028 152.570 156.235 1.00 79.53 122 GLU B N 1
ATOM 3084 C CA . GLU B 1 122 ? 128.929 153.278 155.344 1.00 79.53 122 GLU B CA 1
ATOM 3085 C C . GLU B 1 122 ? 1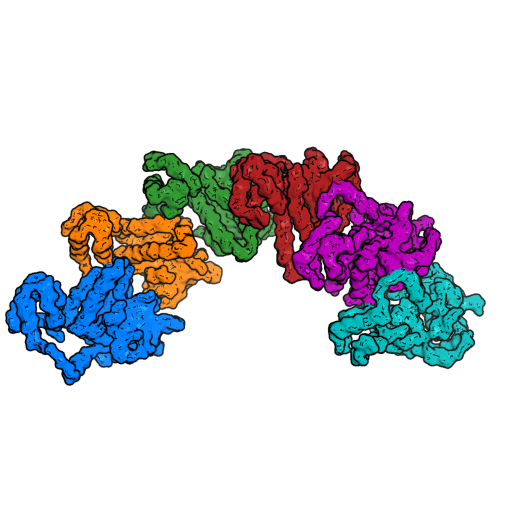28.493 154.733 155.183 1.00 79.53 122 GLU B C 1
ATOM 3086 O O . GLU B 1 122 ? 127.487 155.182 155.739 1.00 79.53 122 GLU B O 1
ATOM 3092 N N . PHE B 1 123 ? 129.279 155.474 154.411 1.00 80.50 123 PHE B N 1
ATOM 3093 C CA . PHE B 1 123 ? 128.910 156.832 154.047 1.00 80.50 123 PHE B CA 1
ATOM 3094 C C . PHE B 1 123 ? 127.661 156.808 153.172 1.00 80.50 123 PHE B C 1
ATOM 3095 O O . PHE B 1 123 ? 127.432 155.864 152.412 1.00 80.50 123 PHE B O 1
ATOM 3103 N N . ARG B 1 124 ? 126.833 157.845 153.308 1.00 80.51 124 ARG B N 1
ATOM 3104 C CA . ARG B 1 124 ? 125.602 158.083 152.562 1.00 80.51 124 ARG B CA 1
ATOM 3105 C C . ARG B 1 124 ? 124.473 157.158 153.039 1.00 80.51 124 ARG B C 1
ATOM 3106 O O . ARG B 1 124 ? 123.347 157.285 152.557 1.00 80.51 124 ARG B O 1
ATOM 3114 N N . CYS B 1 125 ? 124.722 156.267 154.003 1.00 74.76 125 CYS B N 1
ATOM 3115 C CA . CYS B 1 125 ? 123.706 155.299 154.412 1.00 74.76 125 CYS B CA 1
ATOM 3116 C C . CYS B 1 125 ? 122.454 155.985 154.944 1.00 74.76 125 CYS B C 1
ATOM 3117 O O . CYS B 1 125 ? 121.334 155.534 154.682 1.00 74.76 125 CYS B O 1
ATOM 3120 N N . GLY B 1 126 ? 122.619 157.072 155.690 1.00 66.53 126 GLY B N 1
ATOM 3121 C CA . GLY B 1 126 ? 121.474 157.781 156.225 1.00 66.53 126 GLY B CA 1
ATOM 3122 C C . GLY B 1 126 ? 121.502 157.927 157.729 1.00 66.53 126 GLY B C 1
ATOM 3123 O O . GLY B 1 126 ? 120.455 158.066 158.367 1.00 66.53 126 GLY B O 1
ATOM 3124 N N . LYS B 1 127 ? 122.700 157.888 158.310 1.00 61.07 127 LYS B N 1
ATOM 3125 C CA . LYS B 1 127 ? 122.820 158.040 159.754 1.00 61.07 127 LYS B CA 1
ATOM 3126 C C . LYS B 1 127 ? 122.519 159.469 160.192 1.00 61.07 127 LYS B C 1
ATOM 3127 O O . LYS B 1 127 ? 121.881 159.683 161.229 1.00 61.07 127 LYS B O 1
ATOM 3133 N N . THR B 1 128 ? 122.955 160.461 159.413 1.00 55.09 128 THR B N 1
ATOM 3134 C CA . THR B 1 128 ? 122.646 161.848 159.751 1.00 55.09 128 THR B CA 1
ATOM 3135 C C . THR B 1 128 ? 121.175 162.165 159.506 1.00 55.09 128 THR B C 1
ATOM 3136 O O . THR B 1 128 ? 120.550 162.899 160.283 1.00 55.09 128 THR B O 1
ATOM 3140 N N . GLN B 1 129 ? 120.603 161.623 158.430 1.00 57.57 129 GLN B N 1
ATOM 3141 C CA . GLN B 1 129 ? 119.179 161.811 158.182 1.00 57.57 129 GLN B CA 1
ATOM 3142 C C . GLN B 1 129 ? 118.349 161.188 159.294 1.00 57.57 129 GLN B C 1
ATOM 3143 O O . GLN B 1 129 ? 117.353 161.770 159.741 1.00 57.57 129 GLN B O 1
ATOM 3149 N N . MET B 1 130 ? 118.751 160.007 159.760 1.00 56.87 130 MET B N 1
ATOM 3150 C CA . MET B 1 130 ? 118.058 159.391 160.883 1.00 56.87 130 MET B CA 1
ATOM 3151 C C . MET B 1 130 ? 118.269 160.190 162.159 1.00 56.87 130 MET B C 1
ATOM 3152 O O . MET B 1 130 ? 117.376 160.255 163.008 1.00 56.87 130 MET B O 1
ATOM 3157 N N . SER B 1 131 ? 119.437 160.816 162.310 1.00 49.21 131 SER B N 1
ATOM 3158 C CA . SER B 1 131 ? 119.666 161.666 163.472 1.00 49.21 131 SER B CA 1
ATOM 3159 C C . SER B 1 131 ? 118.730 162.867 163.470 1.00 49.21 131 SER B C 1
ATOM 3160 O O . SER B 1 131 ? 118.209 163.255 164.519 1.00 49.21 131 SER B O 1
ATOM 3163 N N . HIS B 1 132 ? 118.505 163.473 162.303 1.00 48.77 132 HIS B N 1
ATOM 3164 C CA . HIS B 1 132 ? 117.555 164.584 162.223 1.00 48.77 132 HIS B CA 1
ATOM 3165 C C . HIS B 1 132 ? 116.125 164.110 162.468 1.00 48.77 132 HIS B C 1
ATOM 3166 O O . HIS B 1 132 ? 115.343 164.778 163.163 1.00 48.77 132 HIS B O 1
ATOM 3173 N N . THR B 1 133 ? 115.767 162.959 161.897 1.00 51.36 133 THR B N 1
ATOM 3174 C CA . THR B 1 133 ? 114.462 162.374 162.176 1.00 51.36 133 THR B CA 1
ATOM 3175 C C . THR B 1 133 ? 114.281 162.153 163.669 1.00 51.36 133 THR B C 1
ATOM 3176 O O . THR B 1 133 ? 113.192 162.360 164.205 1.00 51.36 133 THR B O 1
ATOM 3180 N N . LEU B 1 134 ? 115.343 161.734 164.356 1.00 53.41 134 LEU B N 1
ATOM 3181 C CA . LEU B 1 134 ? 115.267 161.550 165.799 1.00 53.41 134 LEU B CA 1
ATOM 3182 C C . LEU B 1 134 ? 115.136 162.883 166.521 1.00 53.41 134 LEU B C 1
ATOM 3183 O O . LEU B 1 134 ? 114.343 163.008 167.462 1.00 53.41 134 LEU B O 1
ATOM 3188 N N . CYS B 1 135 ? 115.893 163.893 166.082 1.00 51.53 135 CYS B N 1
ATOM 3189 C CA . CYS B 1 135 ? 115.804 165.216 166.691 1.00 51.53 135 CYS B CA 1
ATOM 3190 C C . CYS B 1 135 ? 114.381 165.742 166.651 1.00 51.53 135 CYS B C 1
ATOM 3191 O O . CYS B 1 135 ? 113.933 166.412 167.587 1.00 51.53 135 CYS B O 1
ATOM 3194 N N . VAL B 1 136 ? 113.653 165.452 165.575 1.00 53.98 136 VAL B N 1
ATOM 3195 C CA . VAL B 1 136 ? 112.278 165.940 165.508 1.00 53.98 136 VAL B CA 1
ATOM 3196 C C . VAL B 1 136 ? 111.311 164.994 166.221 1.00 53.98 136 VAL B C 1
ATOM 3197 O O . VAL B 1 136 ? 110.412 165.444 166.938 1.00 53.98 136 VAL B O 1
ATOM 3201 N N . THR B 1 137 ? 111.476 163.679 166.061 1.00 50.96 137 THR B N 1
ATOM 3202 C CA . THR B 1 137 ? 110.493 162.734 166.573 1.00 50.96 137 THR B CA 1
ATOM 3203 C C . THR B 1 137 ? 110.559 162.559 168.083 1.00 50.96 137 THR B C 1
ATOM 3204 O O . THR B 1 137 ? 109.564 162.140 168.683 1.00 50.96 137 THR B O 1
ATOM 3208 N N . THR B 1 138 ? 111.696 162.854 168.714 1.00 49.79 138 THR B N 1
ATOM 3209 C CA . THR B 1 138 ? 111.726 162.861 170.169 1.00 49.79 138 THR B CA 1
ATOM 3210 C C . THR B 1 138 ? 110.828 163.957 170.722 1.00 49.79 138 THR B C 1
ATOM 3211 O O . THR B 1 138 ? 110.167 163.764 171.748 1.00 49.79 138 THR B O 1
ATOM 3215 N N . GLN B 1 139 ? 110.772 165.101 170.037 1.00 57.82 139 GLN B N 1
ATOM 3216 C CA . GLN B 1 139 ? 109.916 166.208 170.448 1.00 57.82 139 GLN B CA 1
ATOM 3217 C C . GLN B 1 139 ? 108.437 165.860 170.374 1.00 57.82 139 GLN B C 1
ATOM 3218 O O . GLN B 1 139 ? 107.613 166.575 170.954 1.00 57.82 139 GLN B O 1
ATOM 3224 N N . LEU B 1 140 ? 108.086 164.796 169.664 1.00 60.26 140 LEU B N 1
ATOM 3225 C CA . LEU B 1 140 ? 106.697 164.379 169.585 1.00 60.26 140 LEU B CA 1
ATOM 3226 C C . LEU B 1 140 ? 106.191 164.010 170.977 1.00 60.26 140 LEU B C 1
ATOM 3227 O O . LEU B 1 140 ? 106.926 163.404 171.764 1.00 60.26 140 LEU B O 1
ATOM 3232 N N . PRO B 1 141 ? 104.965 164.383 171.326 1.00 65.90 141 PRO B N 1
ATOM 3233 C CA . PRO B 1 141 ? 104.361 163.857 172.551 1.00 65.90 141 PRO B CA 1
ATOM 3234 C C . PRO B 1 141 ? 104.195 162.351 172.462 1.00 65.90 141 PRO B C 1
ATOM 3235 O O . PRO B 1 141 ? 104.033 161.778 171.383 1.00 65.90 141 PRO B O 1
ATOM 3239 N N . ARG B 1 142 ? 104.237 161.705 173.626 1.00 71.33 142 ARG B N 1
ATOM 3240 C CA . ARG B 1 142 ? 104.135 160.255 173.675 1.00 71.33 142 ARG B CA 1
ATOM 3241 C C . ARG B 1 142 ? 102.733 159.816 173.248 1.00 71.33 142 ARG B C 1
ATOM 3242 O O . ARG B 1 142 ? 101.876 160.630 172.891 1.00 71.33 142 ARG B O 1
ATOM 3250 N N . GLU B 1 143 ? 102.509 158.503 173.282 1.00 78.38 143 GLU B N 1
ATOM 3251 C CA . GLU B 1 143 ? 101.340 157.775 172.789 1.00 78.38 143 GLU B CA 1
ATOM 3252 C C . GLU B 1 143 ? 101.391 157.643 171.272 1.00 78.38 143 GLU B C 1
ATOM 3253 O O . GLU B 1 143 ? 100.499 157.015 170.691 1.00 78.38 143 GLU B O 1
ATOM 3259 N N . MET B 1 144 ? 102.397 158.217 170.609 1.00 74.52 144 MET B N 1
ATOM 3260 C CA . MET B 1 144 ? 102.579 158.019 169.177 1.00 74.52 144 MET B CA 1
ATOM 3261 C C . MET B 1 144 ? 104.051 157.859 168.802 1.00 74.52 144 MET B C 1
ATOM 3262 O O . MET B 1 144 ? 104.402 157.990 167.623 1.00 74.52 144 MET B O 1
ATOM 3267 N N . GLY B 1 145 ? 104.911 157.547 169.766 1.00 67.57 145 GLY B N 1
ATOM 3268 C CA . GLY B 1 145 ? 106.305 157.268 169.496 1.00 67.57 145 GLY B CA 1
ATOM 3269 C C . GLY B 1 145 ? 107.288 158.354 169.867 1.00 67.57 145 GLY B C 1
ATOM 3270 O O . GLY B 1 145 ? 108.464 158.241 169.510 1.00 67.57 145 GLY B O 1
ATOM 3271 N N . GLY B 1 146 ? 106.854 159.397 170.574 1.00 62.57 146 GLY B N 1
ATOM 3272 C CA . GLY B 1 146 ? 107.717 160.506 170.908 1.00 62.57 146 GLY B CA 1
ATOM 3273 C C . GLY B 1 146 ? 108.135 160.518 172.372 1.00 62.57 146 GLY B C 1
ATOM 3274 O O . GLY B 1 146 ? 107.754 159.665 173.167 1.00 62.57 146 GLY B O 1
ATOM 3275 N N . GLY B 1 147 ? 108.936 161.524 172.714 1.00 54.48 147 GLY B N 1
ATOM 3276 C CA . GLY B 1 147 ? 109.449 161.661 174.063 1.00 54.48 147 GLY B CA 1
ATOM 3277 C C . GLY B 1 147 ? 109.078 162.969 174.726 1.00 54.48 147 GLY B C 1
ATOM 3278 O O . GLY B 1 147 ? 109.213 163.109 175.945 1.00 54.48 147 GLY B O 1
ATOM 3279 N N . GLU B 1 148 ? 108.614 163.934 173.928 1.00 54.08 148 GLU B N 1
ATOM 3280 C CA . GLU B 1 148 ? 108.162 165.234 174.426 1.00 54.08 148 GLU B CA 1
ATOM 3281 C C . GLU B 1 148 ? 109.263 165.943 175.212 1.00 54.08 148 GLU B C 1
ATOM 3282 O O . GLU B 1 148 ? 109.070 166.372 176.350 1.00 54.08 148 GLU B O 1
ATOM 3284 N N . GLY B 1 149 ? 110.431 166.066 174.592 1.00 51.95 149 GLY B N 1
ATOM 3285 C CA . GLY B 1 149 ? 111.549 166.686 175.272 1.00 51.95 149 GLY B CA 1
ATOM 3286 C C . GLY B 1 149 ? 112.608 167.143 174.295 1.00 51.95 149 GLY B C 1
ATOM 3287 O O . GLY B 1 149 ? 112.513 166.925 173.086 1.00 51.95 149 GLY B O 1
ATOM 3288 N N . LYS B 1 150 ? 113.634 167.781 174.848 1.00 53.00 150 LYS B N 1
ATOM 3289 C CA . LYS B 1 150 ? 114.709 168.359 174.062 1.00 53.00 150 LYS B CA 1
ATOM 3290 C C . LYS B 1 150 ? 115.649 167.273 173.543 1.00 53.00 150 LYS B C 1
ATOM 3291 O O . LYS B 1 150 ? 115.546 166.098 173.894 1.00 53.00 150 LYS B O 1
ATOM 3297 N N . VAL B 1 151 ? 116.574 167.689 172.683 1.00 48.95 151 VAL B N 1
ATOM 3298 C CA . VAL B 1 151 ? 117.580 166.814 172.097 1.00 48.95 151 VAL B CA 1
ATOM 3299 C C . VAL B 1 151 ? 118.931 167.492 172.259 1.00 48.95 151 VAL B C 1
ATOM 3300 O O . VAL B 1 151 ? 119.024 168.719 172.182 1.00 48.95 151 VAL B O 1
ATOM 3304 N N . ALA B 1 152 ? 119.972 166.706 172.509 1.00 58.51 152 ALA B N 1
ATOM 3305 C CA . ALA B 1 152 ? 121.328 167.225 172.674 1.00 58.51 152 ALA B CA 1
ATOM 3306 C C . ALA B 1 152 ? 122.182 166.704 171.524 1.00 58.51 152 ALA B C 1
ATOM 3307 O O . ALA B 1 152 ? 122.723 165.598 171.593 1.00 58.51 152 ALA B O 1
ATOM 3309 N N . TYR B 1 153 ? 122.314 167.508 170.474 1.00 71.85 153 TYR B N 1
ATOM 3310 C CA . TYR B 1 153 ? 122.979 167.100 169.247 1.00 71.85 153 TYR B CA 1
ATOM 3311 C C . TYR B 1 153 ? 124.431 167.552 169.273 1.00 71.85 153 TYR B C 1
ATOM 3312 O O . TYR B 1 153 ? 124.713 168.742 169.450 1.00 71.85 153 TYR B O 1
ATOM 3321 N N . ILE B 1 154 ? 125.346 166.603 169.099 1.00 49.76 154 ILE B N 1
ATOM 3322 C CA . ILE B 1 154 ? 126.773 166.884 169.004 1.00 49.76 154 ILE B CA 1
ATOM 3323 C C . ILE B 1 154 ? 127.241 166.453 167.624 1.00 49.76 154 ILE B C 1
ATOM 3324 O O . ILE B 1 154 ? 127.181 165.265 167.286 1.00 49.76 154 ILE B O 1
ATOM 3329 N N . ASP B 1 155 ? 127.716 167.411 166.837 1.00 54.46 155 ASP B N 1
ATOM 3330 C CA . ASP B 1 155 ? 128.156 167.160 165.473 1.00 54.46 155 ASP B CA 1
ATOM 3331 C C . ASP B 1 155 ? 129.674 167.155 165.418 1.00 54.46 155 ASP B C 1
ATOM 3332 O O . ASP B 1 155 ? 130.322 168.073 165.931 1.00 54.46 155 ASP B O 1
ATOM 3337 N N . THR B 1 156 ? 130.237 166.126 164.791 1.00 54.11 156 THR B N 1
ATOM 3338 C CA . THR B 1 156 ? 131.680 166.000 164.654 1.00 54.11 156 THR B CA 1
ATOM 3339 C C . THR B 1 156 ? 132.136 166.054 163.203 1.00 54.11 156 THR B C 1
ATOM 3340 O O . THR B 1 156 ? 133.310 165.794 162.924 1.00 54.11 156 THR B O 1
ATOM 3344 N N . GLU B 1 157 ? 131.241 166.377 162.272 1.00 54.10 157 GLU B N 1
ATOM 3345 C CA . GLU B 1 157 ? 131.616 166.454 160.868 1.00 54.10 157 GLU B CA 1
ATOM 3346 C C . GLU B 1 157 ? 131.026 167.650 160.135 1.00 54.10 157 GLU B C 1
ATOM 3347 O O . GLU B 1 157 ? 131.281 167.794 158.936 1.00 54.10 157 GLU B O 1
ATOM 3353 N N . GLY B 1 158 ? 130.254 168.505 160.800 1.00 50.41 158 GLY B N 1
ATOM 3354 C CA . GLY B 1 158 ? 129.646 169.636 160.130 1.00 50.41 158 GLY B CA 1
ATOM 3355 C C . GLY B 1 158 ? 128.445 169.301 159.278 1.00 50.41 158 GLY B C 1
ATOM 3356 O O . GLY B 1 158 ? 128.065 170.103 158.421 1.00 50.41 158 GLY B O 1
ATOM 3357 N N . THR B 1 159 ? 127.831 168.140 159.489 1.00 47.98 159 THR B N 1
ATOM 3358 C CA . THR B 1 159 ? 126.729 167.665 158.664 1.00 47.98 159 THR B CA 1
ATOM 3359 C C . THR B 1 159 ? 125.358 168.008 159.230 1.00 47.98 159 THR B C 1
ATOM 3360 O O . THR B 1 159 ? 124.348 167.594 158.654 1.00 47.98 159 THR B O 1
ATOM 3364 N N . PHE B 1 160 ? 125.294 168.747 160.332 1.00 48.56 160 PHE B N 1
ATOM 3365 C CA . PHE B 1 160 ? 124.017 169.081 160.954 1.00 48.56 160 PHE B CA 1
ATOM 3366 C C . PHE B 1 160 ? 123.343 170.201 160.173 1.00 48.56 160 PHE B C 1
ATOM 3367 O O . PHE B 1 160 ? 123.824 171.337 160.164 1.00 48.56 160 PHE B O 1
ATOM 3375 N N . ARG B 1 161 ? 122.225 169.889 159.523 1.00 48.32 161 ARG B N 1
ATOM 3376 C CA . ARG B 1 161 ? 121.474 170.887 158.773 1.00 48.32 161 ARG B CA 1
ATOM 3377 C C . ARG B 1 161 ? 120.223 171.255 159.553 1.00 48.32 161 ARG B C 1
ATOM 3378 O O . ARG B 1 161 ? 119.292 170.440 159.630 1.00 48.32 161 ARG B O 1
ATOM 3386 N N . PRO B 1 162 ? 120.141 172.448 160.145 1.00 50.82 162 PRO B N 1
ATOM 3387 C CA . PRO B 1 162 ? 118.886 172.847 160.804 1.00 50.82 162 PRO B CA 1
ATOM 3388 C C . PRO B 1 162 ? 117.699 172.914 159.857 1.00 50.82 162 PRO B C 1
ATOM 3389 O O . PRO B 1 162 ? 116.565 172.633 160.270 1.00 50.82 162 PRO B O 1
ATOM 3393 N N . GLU B 1 163 ? 117.928 173.286 158.596 1.00 58.32 163 GLU B N 1
ATOM 3394 C CA . GLU B 1 163 ? 116.840 173.337 157.627 1.00 58.32 163 GLU B CA 1
ATOM 3395 C C . GLU B 1 163 ? 116.247 171.960 157.381 1.00 58.32 163 GLU B C 1
ATOM 3396 O O . GLU B 1 163 ? 115.044 171.842 157.127 1.00 58.32 163 GLU B O 1
ATOM 3402 N N . ARG B 1 164 ? 117.070 170.912 157.443 1.00 54.37 164 ARG B N 1
ATOM 3403 C CA . ARG B 1 164 ? 116.551 169.558 157.290 1.00 54.37 164 ARG B CA 1
ATOM 3404 C C . ARG B 1 164 ? 115.579 169.212 158.413 1.00 54.37 164 ARG B C 1
ATOM 3405 O O . ARG B 1 164 ? 114.514 168.631 158.169 1.00 54.37 164 ARG B O 1
ATOM 3413 N N . ILE B 1 165 ? 115.925 169.572 159.650 1.00 49.10 165 ILE B N 1
ATOM 3414 C CA . ILE B 1 165 ? 115.012 169.359 160.768 1.00 49.10 165 ILE B CA 1
ATOM 3415 C C . ILE B 1 165 ? 113.751 170.186 160.583 1.00 49.10 165 ILE B C 1
ATOM 3416 O O . ILE B 1 165 ? 112.643 169.724 160.873 1.00 49.10 165 ILE B O 1
ATOM 3421 N N . LYS B 1 166 ? 113.899 171.426 160.112 1.00 53.95 166 LYS B N 1
ATOM 3422 C CA . LYS B 1 166 ? 112.732 172.259 159.838 1.00 53.95 166 LYS B CA 1
ATOM 3423 C C . LYS B 1 166 ? 111.785 171.567 158.866 1.00 53.95 166 LYS B C 1
ATOM 3424 O O . LYS B 1 166 ? 110.574 171.485 159.103 1.00 53.95 166 LYS B O 1
ATOM 3430 N N . GLN B 1 167 ? 112.334 171.050 157.769 1.00 56.30 167 GLN B N 1
ATOM 3431 C CA . GLN B 1 167 ? 111.514 170.432 156.736 1.00 56.30 167 GLN B CA 1
ATOM 3432 C C . GLN B 1 167 ? 110.860 169.148 157.236 1.00 56.30 167 GLN B C 1
ATOM 3433 O O . GLN B 1 167 ? 109.681 168.895 156.953 1.00 56.30 167 GLN B O 1
ATOM 3439 N N . ILE B 1 168 ? 111.597 168.332 157.994 1.00 51.79 168 ILE B N 1
ATOM 3440 C CA . ILE B 1 168 ? 111.017 167.097 158.519 1.00 51.79 168 ILE B CA 1
ATOM 3441 C C . ILE B 1 168 ? 109.928 167.406 159.540 1.00 51.79 168 ILE B C 1
ATOM 3442 O O . ILE B 1 168 ? 108.883 166.746 159.571 1.00 51.79 168 ILE B O 1
ATOM 3447 N N . ALA B 1 169 ? 110.150 168.411 160.391 1.00 55.77 169 ALA B N 1
ATOM 3448 C CA . ALA B 1 169 ? 109.135 168.810 161.359 1.00 55.77 169 ALA B CA 1
ATOM 3449 C C . ALA B 1 169 ? 107.880 169.312 160.663 1.00 55.77 169 ALA B C 1
ATOM 3450 O O . ALA B 1 169 ? 106.760 169.021 161.100 1.00 55.77 169 ALA B O 1
ATOM 3452 N N . GLU B 1 170 ? 108.047 170.081 159.583 1.00 62.14 170 GLU B N 1
ATOM 3453 C CA . GLU B 1 170 ? 106.897 170.453 158.767 1.00 62.14 170 GLU B CA 1
ATOM 3454 C C . GLU B 1 170 ? 106.199 169.215 158.227 1.00 62.14 170 GLU B C 1
ATOM 3455 O O . GLU B 1 170 ? 104.966 169.163 158.169 1.00 62.14 170 GLU B O 1
ATOM 3461 N N . GLY B 1 171 ? 106.974 168.205 157.829 1.00 59.41 171 GLY B N 1
ATOM 3462 C CA . GLY B 1 171 ? 106.375 166.938 157.449 1.00 59.41 171 GLY B CA 1
ATOM 3463 C C . GLY B 1 171 ? 105.650 166.261 158.595 1.00 59.41 171 GLY B C 1
ATOM 3464 O O . GLY B 1 171 ? 104.697 165.509 158.374 1.00 59.41 171 GLY B O 1
ATOM 3465 N N . TYR B 1 172 ? 106.082 166.516 159.829 1.00 57.33 172 TYR B N 1
ATOM 3466 C CA . TYR B 1 172 ? 105.440 165.976 161.019 1.00 57.33 172 TYR B CA 1
ATOM 3467 C C . TYR B 1 172 ? 104.423 166.943 161.613 1.00 57.33 172 TYR B C 1
ATOM 3468 O O . TYR B 1 172 ? 104.083 166.819 162.794 1.00 57.33 172 TYR B O 1
ATOM 3477 N N . GLU B 1 173 ? 103.940 167.894 160.815 1.00 67.86 173 GLU B N 1
ATOM 3478 C CA . GLU B 1 173 ? 102.971 168.922 161.213 1.00 67.86 173 GLU B CA 1
ATOM 3479 C C . GLU B 1 173 ? 103.275 169.482 162.605 1.00 67.86 173 GLU B C 1
ATOM 3480 O O . GLU B 1 173 ? 102.488 169.374 163.545 1.00 67.86 173 GLU B O 1
ATOM 3486 N N . LEU B 1 174 ? 104.454 170.089 162.716 1.00 66.32 174 LEU B N 1
ATOM 3487 C CA . LEU B 1 174 ? 104.880 170.755 163.937 1.00 66.32 174 LEU B CA 1
ATOM 3488 C C . LEU B 1 174 ? 105.344 172.168 163.610 1.00 66.32 174 LEU B C 1
ATOM 3489 O O . LEU B 1 174 ? 105.513 172.535 162.444 1.00 66.32 174 LEU B O 1
ATOM 3494 N N . ASP B 1 175 ? 105.543 172.965 164.654 1.00 69.60 175 ASP B N 1
ATOM 3495 C CA . ASP B 1 175 ? 106.107 174.292 164.457 1.00 69.60 175 ASP B CA 1
ATOM 3496 C C . ASP B 1 175 ? 107.616 174.170 164.314 1.00 69.60 175 ASP B C 1
ATOM 3497 O O . ASP B 1 175 ? 108.301 173.788 165.271 1.00 69.60 175 ASP B O 1
ATOM 3502 N N . PRO B 1 176 ? 108.169 174.486 163.141 1.00 68.13 176 PRO B N 1
ATOM 3503 C CA . PRO B 1 176 ? 109.617 174.311 162.940 1.00 68.13 176 PRO B CA 1
ATOM 3504 C C . PRO B 1 176 ? 110.477 175.165 163.854 1.00 68.13 176 PRO B C 1
ATOM 3505 O O . PRO B 1 176 ? 111.554 174.709 164.261 1.00 68.13 176 PRO B O 1
ATOM 3509 N N . GLU B 1 177 ? 110.045 176.381 164.194 1.00 67.93 177 GLU B N 1
ATOM 3510 C CA . GLU B 1 177 ? 110.894 177.255 164.995 1.00 67.93 177 GLU B CA 1
ATOM 3511 C C . GLU B 1 177 ? 111.073 176.721 166.411 1.00 67.93 177 GLU B C 1
ATOM 3512 O O . GLU B 1 177 ? 112.201 176.675 166.911 1.00 67.93 177 GLU B O 1
ATOM 3518 N N . SER B 1 178 ? 109.986 176.313 167.070 1.00 64.06 178 SER B N 1
ATOM 3519 C CA . SER B 1 178 ? 110.113 175.707 168.391 1.00 64.06 178 SER B CA 1
ATOM 3520 C C . SER B 1 178 ? 110.873 174.389 168.336 1.00 64.06 178 SER B C 1
ATOM 3521 O O . SER B 1 178 ? 111.668 174.096 169.238 1.00 64.06 178 SER B O 1
ATOM 3524 N N . CYS B 1 179 ? 110.640 173.591 167.292 1.00 59.00 179 CYS B N 1
ATOM 3525 C CA . CYS B 1 179 ? 111.349 172.326 167.154 1.00 59.00 179 CYS B CA 1
ATOM 3526 C C . CYS B 1 179 ? 112.850 172.547 167.047 1.00 59.00 179 CYS B C 1
ATOM 3527 O O . CYS B 1 179 ? 113.637 171.781 167.614 1.00 59.00 179 CYS B O 1
ATOM 3530 N N . LEU B 1 180 ? 113.270 173.581 166.315 1.00 51.38 180 LEU B N 1
ATOM 3531 C CA . LEU B 1 180 ? 114.691 173.912 166.282 1.00 51.38 180 LEU B CA 1
ATOM 3532 C C . LEU B 1 180 ? 115.168 174.490 167.606 1.00 51.38 180 LEU B C 1
ATOM 3533 O O . LEU B 1 180 ? 116.298 174.219 168.024 1.00 51.38 180 LEU B O 1
ATOM 3538 N N . ALA B 1 181 ? 114.337 175.292 168.271 1.00 53.50 181 ALA B N 1
ATOM 3539 C CA . ALA B 1 181 ? 114.755 175.897 169.529 1.00 53.50 181 ALA B CA 1
ATOM 3540 C C . ALA B 1 181 ? 114.970 174.852 170.612 1.00 53.50 181 ALA B C 1
ATOM 3541 O O . ALA B 1 181 ? 115.768 175.071 171.529 1.00 53.50 181 ALA B O 1
ATOM 3543 N N . ASN B 1 182 ? 114.266 173.722 170.531 1.00 54.64 182 ASN B N 1
ATOM 3544 C CA . ASN B 1 182 ? 114.430 172.686 171.547 1.00 54.64 182 ASN B CA 1
ATOM 3545 C C . ASN B 1 182 ? 115.775 171.979 171.420 1.00 54.64 182 ASN B C 1
ATOM 3546 O O . ASN B 1 182 ? 116.486 171.811 172.415 1.00 54.64 182 ASN B O 1
ATOM 3551 N N . VAL B 1 183 ? 116.149 171.569 170.215 1.00 47.27 183 VAL B N 1
ATOM 3552 C CA . VAL B 1 183 ? 117.395 170.835 170.029 1.00 47.27 183 VAL B CA 1
ATOM 3553 C C . VAL B 1 183 ? 118.574 171.770 170.272 1.00 47.27 183 VAL B C 1
ATOM 3554 O O . VAL B 1 183 ? 118.617 172.892 169.754 1.00 47.27 183 VAL B O 1
ATOM 3558 N N . SER B 1 184 ? 119.520 171.319 171.091 1.00 46.26 184 SER B N 1
ATOM 3559 C CA . SER B 1 184 ? 120.696 172.092 171.460 1.00 46.26 184 SER B CA 1
ATOM 3560 C C . SER B 1 184 ? 121.904 171.524 170.731 1.00 46.26 184 SER B C 1
ATOM 3561 O O . SER B 1 184 ? 122.283 170.370 170.958 1.00 46.26 184 SER B O 1
ATOM 3564 N N . TYR B 1 185 ? 122.517 172.339 169.881 1.00 49.67 185 TYR B N 1
ATOM 3565 C CA . TYR B 1 185 ? 123.539 171.890 168.950 1.00 49.67 185 TYR B CA 1
ATOM 3566 C C . TYR B 1 185 ? 124.923 172.273 169.451 1.00 49.67 185 TYR B C 1
ATOM 3567 O O . TYR B 1 185 ? 125.101 173.331 170.059 1.00 49.67 185 TYR B O 1
ATOM 3576 N N . ALA B 1 186 ? 125.901 171.404 169.201 1.00 52.24 186 ALA B N 1
ATOM 3577 C CA . ALA B 1 186 ? 127.287 171.698 169.550 1.00 52.24 186 ALA B CA 1
ATOM 3578 C C . ALA B 1 186 ? 128.216 171.091 168.514 1.00 52.24 186 ALA B C 1
ATOM 3579 O O . ALA B 1 186 ? 128.192 169.877 168.292 1.00 52.24 186 ALA B O 1
ATOM 3581 N N . ARG B 1 187 ? 129.046 171.931 167.900 1.00 53.48 187 ARG B N 1
ATOM 3582 C CA . ARG B 1 187 ? 130.016 171.494 166.902 1.00 53.48 187 ARG B CA 1
ATOM 3583 C C . ARG B 1 187 ? 131.326 171.158 167.603 1.00 53.48 187 ARG B C 1
ATOM 3584 O O . ARG B 1 187 ? 131.990 172.043 168.151 1.00 53.48 187 ARG B O 1
ATOM 3592 N N . ALA B 1 188 ? 131.709 169.886 167.569 1.00 58.84 188 ALA B N 1
ATOM 3593 C CA . ALA B 1 188 ? 132.942 169.428 168.198 1.00 58.84 188 ALA B CA 1
ATOM 3594 C C . ALA B 1 188 ? 134.080 169.557 167.195 1.00 58.84 188 ALA B C 1
ATOM 3595 O O . ALA B 1 188 ? 134.144 168.805 166.218 1.00 58.84 188 ALA B O 1
ATOM 3597 N N . LEU B 1 189 ? 134.980 170.513 167.438 1.00 59.96 189 LEU B N 1
ATOM 3598 C CA . LEU B 1 189 ? 136.095 170.736 166.522 1.00 59.96 189 LEU B CA 1
ATOM 3599 C C . LEU B 1 189 ? 137.120 169.612 166.606 1.00 59.96 189 LEU B C 1
ATOM 3600 O O . LEU B 1 189 ? 137.635 169.154 165.580 1.00 59.96 189 LEU B O 1
ATOM 3605 N N . ASN B 1 190 ? 137.435 169.163 167.817 1.00 64.83 190 ASN B N 1
ATOM 3606 C CA . ASN B 1 190 ? 138.412 168.110 168.035 1.00 64.83 190 ASN B CA 1
ATOM 3607 C C . ASN B 1 190 ? 137.957 167.248 169.204 1.00 64.83 190 ASN B C 1
ATOM 3608 O O . ASN B 1 190 ? 136.979 167.562 169.887 1.00 64.83 190 ASN B O 1
ATOM 3613 N N . SER B 1 191 ? 138.680 166.148 169.431 1.00 65.82 191 SER B N 1
ATOM 3614 C CA . SER B 1 191 ? 138.241 165.167 170.420 1.00 65.82 191 SER B CA 1
ATOM 3615 C C . SER B 1 191 ? 138.193 165.764 171.820 1.00 65.82 191 SER B C 1
ATOM 3616 O O . SER B 1 191 ? 137.262 165.489 172.586 1.00 65.82 191 SER B O 1
ATOM 3619 N N . GLU B 1 192 ? 139.190 166.575 172.179 1.00 71.81 192 GLU B N 1
ATOM 3620 C CA . GLU B 1 192 ? 139.193 167.167 173.513 1.00 71.81 192 GLU B CA 1
ATOM 3621 C C . GLU B 1 192 ? 137.998 168.091 173.709 1.00 71.81 192 GLU B C 1
ATOM 3622 O O . GLU B 1 192 ? 137.387 168.102 174.784 1.00 71.81 192 GLU B O 1
ATOM 3628 N N . HIS B 1 193 ? 137.640 168.863 172.682 1.00 63.88 193 HIS B N 1
ATOM 3629 C CA . HIS B 1 193 ? 136.442 169.691 172.768 1.00 63.88 193 HIS B CA 1
ATOM 3630 C C . HIS B 1 193 ? 135.191 168.835 172.877 1.00 63.88 193 HIS B C 1
ATOM 3631 O O . HIS B 1 193 ? 134.271 169.164 173.632 1.00 63.88 193 HIS B O 1
ATOM 3638 N N . GLN B 1 194 ? 135.140 167.734 172.128 1.00 62.53 194 GLN B N 1
ATOM 3639 C CA . GLN B 1 194 ? 133.989 166.841 172.195 1.00 62.53 194 GLN B CA 1
ATOM 3640 C C . GLN B 1 194 ? 133.800 166.297 173.604 1.00 62.53 194 GLN B C 1
ATOM 3641 O O . GLN B 1 194 ? 132.679 166.279 174.135 1.00 62.53 194 GLN B O 1
ATOM 3647 N N . MET B 1 195 ? 134.892 165.876 174.242 1.00 64.31 195 MET B N 1
ATOM 3648 C CA . MET B 1 195 ? 134.789 165.426 175.624 1.00 64.31 195 MET B CA 1
ATOM 3649 C C . MET B 1 195 ? 134.362 166.563 176.539 1.00 64.31 195 MET B C 1
ATOM 3650 O O . MET B 1 195 ? 133.323 166.471 177.199 1.00 64.31 195 MET B O 1
ATOM 3655 N N . GLU B 1 196 ? 135.061 167.697 176.485 1.00 69.14 196 GLU B N 1
ATOM 3656 C CA . GLU B 1 196 ? 134.694 168.810 177.351 1.00 69.14 196 GLU B CA 1
ATOM 3657 C C . GLU B 1 196 ? 133.203 169.097 177.241 1.00 69.14 196 GLU B C 1
ATOM 3658 O O . GLU B 1 196 ? 132.524 169.311 178.252 1.00 69.14 196 GLU B O 1
ATOM 3664 N N . LEU B 1 197 ? 132.663 169.011 176.025 1.00 63.64 197 LEU B N 1
ATOM 3665 C CA . LEU B 1 197 ? 131.225 169.138 175.831 1.00 63.64 197 LEU B CA 1
ATOM 3666 C C . LEU B 1 197 ? 130.459 168.038 176.556 1.00 63.64 197 LEU B C 1
ATOM 3667 O O . LEU B 1 197 ? 129.432 168.311 177.185 1.00 63.64 197 LEU B O 1
ATOM 3672 N N . VAL B 1 198 ? 130.923 166.786 176.475 1.00 65.92 198 VAL B N 1
ATOM 3673 C CA . VAL B 1 198 ? 130.088 165.720 177.038 1.00 65.92 198 VAL B CA 1
ATOM 3674 C C . VAL B 1 198 ? 130.062 165.784 178.567 1.00 65.92 198 VAL B C 1
ATOM 3675 O O . VAL B 1 198 ? 129.019 165.528 179.180 1.00 65.92 198 VAL B O 1
ATOM 3679 N N . GLU B 1 199 ? 131.189 166.108 179.214 1.00 69.61 199 GLU B N 1
ATOM 3680 C CA . GLU B 1 199 ? 131.129 166.318 180.664 1.00 69.61 199 GLU B CA 1
ATOM 3681 C C . GLU B 1 199 ? 130.365 167.587 181.040 1.00 69.61 199 GLU B C 1
ATOM 3682 O O . GLU B 1 199 ? 129.682 167.609 182.071 1.00 69.61 199 GLU B O 1
ATOM 3688 N N . GLN B 1 200 ? 130.452 168.655 180.241 1.00 70.27 200 GLN B N 1
ATOM 3689 C CA . GLN B 1 200 ? 129.601 169.803 180.549 1.00 70.27 200 GLN B CA 1
ATOM 3690 C C . GLN B 1 200 ? 128.129 169.558 180.238 1.00 70.27 200 GLN B C 1
ATOM 3691 O O . GLN B 1 200 ? 127.289 170.379 180.621 1.00 70.27 200 GLN B O 1
ATOM 3697 N N . LEU B 1 201 ? 127.803 168.467 179.544 1.00 68.22 201 LEU B N 1
ATOM 3698 C CA . LEU B 1 201 ? 126.404 168.122 179.312 1.00 68.22 201 LEU B CA 1
ATOM 3699 C C . LEU B 1 201 ? 125.649 167.906 180.616 1.00 68.22 201 LEU B C 1
ATOM 3700 O O . LEU B 1 201 ? 124.420 168.027 180.644 1.00 68.22 201 LEU B O 1
ATOM 3705 N N . GLY B 1 202 ? 126.357 167.566 181.693 1.00 74.38 202 GLY B N 1
ATOM 3706 C CA . GLY B 1 202 ? 125.683 167.310 182.955 1.00 74.38 202 GLY B CA 1
ATOM 3707 C C . GLY B 1 202 ? 124.926 168.517 183.473 1.00 74.38 202 GLY B C 1
ATOM 3708 O O . GLY B 1 202 ? 123.840 168.382 184.042 1.00 74.38 202 GLY B O 1
ATOM 3709 N N . GLU B 1 203 ? 125.487 169.713 183.285 1.00 78.17 203 GLU B N 1
ATOM 3710 C CA . GLU B 1 203 ? 124.834 170.922 183.774 1.00 78.17 203 GLU B CA 1
ATOM 3711 C C . GLU B 1 203 ? 123.517 171.168 183.049 1.00 78.17 203 GLU B C 1
ATOM 3712 O O . GLU B 1 203 ? 122.485 171.428 183.679 1.00 78.17 203 GLU B O 1
ATOM 3718 N N . GLU B 1 204 ? 123.534 171.084 181.719 1.00 72.74 204 GLU B N 1
ATOM 3719 C CA . GLU B 1 204 ? 122.327 171.330 180.940 1.00 72.74 204 GLU B CA 1
ATOM 3720 C C . GLU B 1 204 ? 121.305 170.215 181.103 1.00 72.74 204 GLU B C 1
ATOM 3721 O O . GLU B 1 204 ? 120.098 170.480 181.090 1.00 72.74 204 GLU B O 1
ATOM 3727 N N . LEU B 1 205 ? 121.763 168.973 181.268 1.00 66.13 205 LEU B N 1
ATOM 3728 C CA . LEU B 1 205 ? 120.852 167.847 181.426 1.00 66.13 205 LEU B CA 1
ATOM 3729 C C . LEU B 1 205 ? 120.146 167.854 182.773 1.00 66.13 205 LEU B C 1
ATOM 3730 O O . LEU B 1 205 ? 119.131 167.167 182.928 1.00 66.13 205 LEU B O 1
ATOM 3735 N N . SER B 1 206 ? 120.658 168.612 183.745 1.00 73.69 206 SER B N 1
ATOM 3736 C CA . SER B 1 206 ? 120.063 168.642 185.075 1.00 73.69 206 SER B CA 1
ATOM 3737 C C . SER B 1 206 ? 118.628 169.146 185.058 1.00 73.69 206 SER B C 1
ATOM 3738 O O . SER B 1 206 ? 117.872 168.864 185.993 1.00 73.69 206 SER B O 1
ATOM 3741 N N . SER B 1 207 ? 118.236 169.887 184.019 1.00 69.31 207 SER B N 1
ATOM 3742 C CA . SER B 1 207 ? 116.863 170.362 183.914 1.00 69.31 207 SER B CA 1
ATOM 3743 C C . SER B 1 207 ? 115.866 169.225 183.752 1.00 69.31 207 SER B C 1
ATOM 3744 O O . SER B 1 207 ? 114.688 169.400 184.079 1.00 69.31 207 SER B O 1
ATOM 3747 N N . GLY B 1 208 ? 116.305 168.070 183.256 1.00 68.80 208 GLY B N 1
ATOM 3748 C CA . GLY B 1 208 ? 115.394 166.970 183.024 1.00 68.80 208 GLY B CA 1
ATOM 3749 C C . GLY B 1 208 ? 114.484 167.145 181.833 1.00 68.80 208 GLY B C 1
ATOM 3750 O O . GLY B 1 208 ? 113.539 166.367 181.673 1.00 68.80 208 GLY B O 1
ATOM 3751 N N . ASP B 1 209 ? 114.735 168.149 180.995 1.00 65.90 209 ASP B N 1
ATOM 3752 C CA . ASP B 1 209 ? 113.910 168.402 179.823 1.00 65.90 209 ASP B CA 1
ATOM 3753 C C . ASP B 1 209 ? 114.286 167.534 178.633 1.00 65.90 209 ASP B C 1
ATOM 3754 O O . ASP B 1 209 ? 113.446 167.322 177.753 1.00 65.90 209 ASP B O 1
ATOM 3759 N N . TYR B 1 210 ? 115.508 167.020 178.590 1.00 60.71 210 TYR B N 1
ATOM 3760 C CA . TYR B 1 210 ? 116.033 166.336 177.422 1.00 60.71 210 TYR B CA 1
ATOM 3761 C C . TYR B 1 210 ? 115.663 164.860 177.457 1.00 60.71 210 TYR B C 1
ATOM 3762 O O . TYR B 1 210 ? 115.497 164.270 178.525 1.00 60.71 210 TYR B O 1
ATOM 3771 N N . ARG B 1 211 ? 115.524 164.270 176.268 1.00 56.89 211 ARG B N 1
ATOM 3772 C CA . ARG B 1 211 ? 115.287 162.838 176.140 1.00 56.89 211 ARG B CA 1
ATOM 3773 C C . ARG B 1 211 ? 116.260 162.131 175.215 1.00 56.89 211 ARG B C 1
ATOM 3774 O O . ARG B 1 211 ? 116.228 160.899 175.154 1.00 56.89 211 ARG B O 1
ATOM 3782 N N . LEU B 1 212 ? 117.114 162.851 174.497 1.00 46.90 212 LEU B N 1
ATOM 3783 C CA . LEU B 1 212 ? 117.957 162.224 173.493 1.00 46.90 212 LEU B CA 1
ATOM 3784 C C . LEU B 1 212 ? 119.264 162.988 173.382 1.00 46.90 212 LEU B C 1
ATOM 3785 O O . LEU B 1 212 ? 119.276 164.219 173.432 1.00 46.90 212 LEU B O 1
ATOM 3790 N N . ILE B 1 213 ? 120.359 162.249 173.239 1.00 44.25 213 ILE B N 1
ATOM 3791 C CA . ILE B 1 213 ? 121.689 162.813 173.044 1.00 44.25 213 ILE B CA 1
ATOM 3792 C C . ILE B 1 213 ? 122.274 162.162 171.802 1.00 44.25 213 ILE B C 1
ATOM 3793 O O . ILE B 1 213 ? 122.709 161.007 171.852 1.00 44.25 213 ILE B O 1
ATOM 3798 N N . VAL B 1 214 ? 122.287 162.892 170.693 1.00 43.25 214 VAL B N 1
ATOM 3799 C CA . VAL B 1 214 ? 122.786 162.382 169.423 1.00 43.25 214 VAL B CA 1
ATOM 3800 C C . VAL B 1 214 ? 124.256 162.743 169.309 1.00 43.25 214 VAL B C 1
ATOM 3801 O O . VAL B 1 214 ? 124.636 163.898 169.537 1.00 43.25 214 VAL B O 1
ATOM 3805 N N . VAL B 1 215 ? 125.085 161.765 168.966 1.00 51.11 215 VAL B N 1
ATOM 3806 C CA . VAL B 1 215 ? 126.504 161.994 168.723 1.00 51.11 215 VAL B CA 1
ATOM 3807 C C . VAL B 1 215 ? 126.802 161.500 167.314 1.00 51.11 215 VAL B C 1
ATOM 3808 O O . VAL B 1 215 ? 126.906 160.290 167.075 1.00 51.11 215 VAL B O 1
ATOM 3812 N N . ASP B 1 216 ? 126.961 162.439 166.383 1.00 59.79 216 ASP B N 1
ATOM 3813 C CA . ASP B 1 216 ? 127.140 162.152 164.961 1.00 59.79 216 ASP B CA 1
ATOM 3814 C C . ASP B 1 216 ? 128.358 162.920 164.458 1.00 59.79 216 ASP B C 1
ATOM 3815 O O . ASP B 1 216 ? 128.281 164.132 164.241 1.00 59.79 216 ASP B O 1
ATOM 3820 N N . SER B 1 217 ? 129.477 162.226 164.270 1.00 56.24 217 SER B N 1
ATOM 3821 C CA . SER B 1 217 ? 129.595 160.815 164.603 1.00 56.24 217 SER B CA 1
ATOM 3822 C C . SER B 1 217 ? 130.560 160.669 165.768 1.00 56.24 217 SER B C 1
ATOM 3823 O O . SER B 1 217 ? 131.335 161.580 166.054 1.00 56.24 217 SER B O 1
ATOM 3826 N N . ILE B 1 218 ? 130.513 159.518 166.439 1.00 57.47 218 ILE B N 1
ATOM 3827 C CA . ILE B 1 218 ? 131.259 159.358 167.682 1.00 57.47 218 ILE B CA 1
ATOM 3828 C C . ILE B 1 218 ? 132.762 159.367 167.424 1.00 57.47 218 ILE B C 1
ATOM 3829 O O . ILE B 1 218 ? 133.530 159.957 168.192 1.00 57.47 218 ILE B O 1
ATOM 3834 N N . MET B 1 219 ? 133.207 158.733 166.341 1.00 65.68 219 MET B N 1
ATOM 3835 C CA . MET B 1 219 ? 134.625 158.498 166.104 1.00 65.68 219 MET B CA 1
ATOM 3836 C C . MET B 1 219 ? 135.231 159.436 165.067 1.00 65.68 219 MET B C 1
ATOM 3837 O O . MET B 1 219 ? 136.355 159.197 164.620 1.00 65.68 219 MET B O 1
ATOM 3842 N N . ALA B 1 220 ? 134.521 160.493 164.673 1.00 62.63 220 ALA B N 1
ATOM 3843 C CA . ALA B 1 220 ? 135.025 161.359 163.611 1.00 62.63 220 ALA B CA 1
ATOM 3844 C C . ALA B 1 220 ? 136.258 162.131 164.063 1.00 62.63 220 ALA B C 1
ATOM 3845 O O . ALA B 1 220 ? 137.268 162.178 163.352 1.00 62.63 220 ALA B O 1
ATOM 3847 N N . ASN B 1 221 ? 136.195 162.748 165.243 1.00 63.68 221 ASN B N 1
ATOM 3848 C CA . ASN B 1 221 ? 137.330 163.526 165.727 1.00 63.68 221 ASN B CA 1
ATOM 3849 C C . ASN B 1 221 ? 138.493 162.633 166.133 1.00 63.68 221 ASN B C 1
ATOM 3850 O O . ASN B 1 221 ? 139.647 163.072 166.111 1.00 63.68 221 ASN B O 1
ATOM 3855 N N . PHE B 1 222 ? 138.212 161.385 166.508 1.00 67.79 222 PHE B N 1
ATOM 3856 C CA . PHE B 1 222 ? 139.270 160.495 166.968 1.00 67.79 222 PHE B CA 1
ATOM 3857 C C . PHE B 1 222 ? 140.146 160.011 165.822 1.00 67.79 222 PHE B C 1
ATOM 3858 O O . PHE B 1 222 ? 141.339 159.760 166.022 1.00 67.79 222 PHE B O 1
ATOM 3866 N N . ARG B 1 223 ? 139.580 159.864 164.623 1.00 79.58 223 ARG B N 1
ATOM 3867 C CA . ARG B 1 223 ? 140.367 159.414 163.483 1.00 79.58 223 ARG B CA 1
ATOM 3868 C C . ARG B 1 223 ? 141.439 160.418 163.081 1.00 79.58 223 ARG B C 1
ATOM 3869 O O . ARG B 1 223 ? 142.445 160.024 162.483 1.00 79.58 223 ARG B O 1
ATOM 3877 N N . VAL B 1 224 ? 141.250 161.700 163.391 1.00 78.18 224 VAL B N 1
ATOM 3878 C CA . VAL B 1 224 ? 142.208 162.724 163.017 1.00 78.18 224 VAL B CA 1
ATOM 3879 C C . VAL B 1 224 ? 143.022 163.230 164.203 1.00 78.18 224 VAL B C 1
ATOM 3880 O O . VAL B 1 224 ? 144.173 163.639 164.015 1.00 78.18 224 VAL B O 1
ATOM 3884 N N . ASP B 1 225 ? 142.465 163.225 165.413 1.00 79.19 225 ASP B N 1
ATOM 3885 C CA . ASP B 1 225 ? 143.202 163.696 166.576 1.00 79.19 225 ASP B CA 1
ATOM 3886 C C . ASP B 1 225 ? 144.226 162.688 167.078 1.00 79.19 225 ASP B C 1
ATOM 3887 O O . ASP B 1 225 ? 145.072 163.047 167.903 1.00 79.19 225 ASP B O 1
ATOM 3892 N N . TYR B 1 226 ? 144.169 161.445 166.609 1.00 91.03 226 TYR B N 1
ATOM 3893 C CA . TYR B 1 226 ? 145.151 160.426 166.949 1.00 91.03 226 TYR B CA 1
ATOM 3894 C C . TYR B 1 226 ? 145.537 159.682 165.681 1.00 91.03 226 TYR B C 1
ATOM 3895 O O . TYR B 1 226 ? 144.666 159.181 164.964 1.00 91.03 226 TYR B O 1
ATOM 3904 N N . CYS B 1 227 ? 146.837 159.612 165.408 1.00 114.06 227 CYS B N 1
ATOM 3905 C CA . CYS B 1 227 ? 147.332 158.946 164.214 1.00 114.06 227 CYS B CA 1
ATOM 3906 C C . CYS B 1 227 ? 148.584 158.160 164.568 1.00 114.06 227 CYS B C 1
ATOM 3907 O O . CYS B 1 227 ? 149.339 158.537 165.469 1.00 114.06 227 CYS B O 1
ATOM 3910 N N . GLY B 1 228 ? 148.796 157.067 163.852 1.00 125.11 228 GLY B N 1
ATOM 3911 C CA . GLY B 1 228 ? 149.930 156.203 164.138 1.00 125.11 228 GLY B CA 1
ATOM 3912 C C . GLY B 1 228 ? 149.607 155.168 165.195 1.00 125.11 228 GLY B C 1
ATOM 3913 O O . GLY B 1 228 ? 148.781 155.375 166.083 1.00 125.11 228 GLY B O 1
ATOM 3914 N N . ARG B 1 229 ? 150.294 154.026 165.102 1.00 125.88 229 ARG B N 1
ATOM 3915 C CA . ARG B 1 229 ? 150.017 152.909 166.000 1.00 125.88 229 ARG B CA 1
ATOM 3916 C C . ARG B 1 229 ? 150.330 153.234 167.454 1.00 125.88 229 ARG B C 1
ATOM 3917 O O . ARG B 1 229 ? 149.848 152.534 168.350 1.00 125.88 229 ARG B O 1
ATOM 3925 N N . GLY B 1 230 ? 151.129 154.272 167.709 1.00 123.77 230 GLY B N 1
ATOM 3926 C CA . GLY B 1 230 ? 151.462 154.622 169.079 1.00 123.77 230 GLY B CA 1
ATOM 3927 C C . GLY B 1 230 ? 150.282 155.126 169.885 1.00 123.77 230 GLY B C 1
ATOM 3928 O O . GLY B 1 230 ? 150.213 154.897 171.096 1.00 123.77 230 GLY B O 1
ATOM 3929 N N . GLU B 1 231 ? 149.346 155.818 169.238 1.00 113.45 231 GLU B N 1
ATOM 3930 C CA . GLU B 1 231 ? 148.262 156.499 169.931 1.00 113.45 231 GLU B CA 1
ATOM 3931 C C . GLU B 1 231 ? 146.959 155.707 169.965 1.00 113.45 231 GLU B C 1
ATOM 3932 O O . GLU B 1 231 ? 145.970 156.199 170.517 1.00 113.45 231 GLU B O 1
ATOM 3938 N N . LEU B 1 232 ? 146.931 154.495 169.404 1.00 113.41 232 LEU B N 1
ATOM 3939 C CA . LEU B 1 232 ? 145.743 153.654 169.533 1.00 113.41 232 LEU B CA 1
ATOM 3940 C C . LEU B 1 232 ? 145.452 153.328 170.991 1.00 113.41 232 LEU B C 1
ATOM 3941 O O . LEU B 1 232 ? 144.287 153.280 171.402 1.00 113.41 232 LEU B O 1
ATOM 3946 N N . SER B 1 233 ? 146.497 153.093 171.786 1.00 111.16 233 SER B N 1
ATOM 3947 C CA . SER B 1 233 ? 146.295 152.791 173.199 1.00 111.16 233 SER B CA 1
ATOM 3948 C C . SER B 1 233 ? 145.634 153.957 173.922 1.00 111.16 233 SER B C 1
ATOM 3949 O O . SER B 1 233 ? 144.756 153.756 174.768 1.00 111.16 233 SER B O 1
ATOM 3952 N N . GLU B 1 234 ? 146.046 155.187 173.605 1.00 103.94 234 GLU B N 1
ATOM 3953 C CA . GLU B 1 234 ? 145.406 156.352 174.205 1.00 103.94 234 GLU B CA 1
ATOM 3954 C C . GLU B 1 234 ? 143.995 156.555 173.668 1.00 103.94 234 GLU B C 1
ATOM 3955 O O . GLU B 1 234 ? 143.119 157.036 174.396 1.00 103.94 234 GLU B O 1
ATOM 3961 N N . ARG B 1 235 ? 143.756 156.203 172.409 1.00 93.38 235 ARG B N 1
ATOM 3962 C CA . ARG B 1 235 ? 142.423 156.322 171.833 1.00 93.38 235 ARG B CA 1
ATOM 3963 C C . ARG B 1 235 ? 141.555 155.136 172.237 1.00 93.38 235 ARG B C 1
ATOM 3964 O O . ARG B 1 235 ? 141.165 155.004 173.396 1.00 93.38 235 ARG B O 1
ATOM 3972 N N . GLN B 1 237 ? 141.703 154.423 175.471 1.00 92.95 237 GLN B N 1
ATOM 3973 C CA . GLN B 1 237 ? 141.148 154.425 176.817 1.00 92.95 237 GLN B CA 1
ATOM 3974 C C . GLN B 1 237 ? 140.413 155.734 177.064 1.00 92.95 237 GLN B C 1
ATOM 3975 O O . GLN B 1 237 ? 139.446 155.785 177.822 1.00 92.95 237 GLN B O 1
ATOM 3981 N N . LYS B 1 238 ? 140.875 156.800 176.412 1.00 87.16 238 LYS B N 1
ATOM 3982 C CA . LYS B 1 238 ? 140.210 158.088 176.563 1.00 87.16 238 LYS B CA 1
ATOM 3983 C C . LYS B 1 238 ? 138.836 158.069 175.899 1.00 87.16 238 LYS B C 1
ATOM 3984 O O . LYS B 1 238 ? 137.855 158.576 176.460 1.00 87.16 238 LYS B O 1
ATOM 3990 N N . LEU B 1 239 ? 138.741 157.454 174.717 1.00 77.14 239 LEU B N 1
ATOM 3991 C CA . LEU B 1 239 ? 137.440 157.207 174.106 1.00 77.14 239 LEU B CA 1
ATOM 3992 C C . LEU B 1 239 ? 136.574 156.313 174.980 1.00 77.14 239 LEU B C 1
ATOM 3993 O O . LEU B 1 239 ? 135.353 156.495 175.039 1.00 77.14 239 LEU B O 1
ATOM 3998 N N . ASN B 1 240 ? 137.181 155.329 175.646 1.00 83.38 240 ASN B N 1
ATOM 3999 C CA . ASN B 1 240 ? 136.419 154.461 176.536 1.00 83.38 240 ASN B CA 1
ATOM 4000 C C . ASN B 1 240 ? 135.827 155.252 177.693 1.00 83.38 240 ASN B C 1
ATOM 4001 O O . ASN B 1 240 ? 134.672 155.039 178.077 1.00 83.38 240 ASN B O 1
ATOM 4006 N N . GLN B 1 241 ? 136.610 156.167 178.264 1.00 79.09 241 GLN B N 1
ATOM 4007 C CA . GLN B 1 241 ? 136.093 157.037 179.315 1.00 79.09 241 GLN B CA 1
ATOM 4008 C C . GLN B 1 241 ? 134.974 157.924 178.784 1.00 79.09 241 GLN B C 1
ATOM 4009 O O . GLN B 1 241 ? 133.979 158.168 179.478 1.00 79.09 241 GLN B O 1
ATOM 4015 N N . HIS B 1 242 ? 135.125 158.414 177.553 1.00 68.64 242 HIS B N 1
ATOM 4016 C CA . HIS B 1 242 ? 134.072 159.202 176.916 1.00 68.64 242 HIS B CA 1
ATOM 4017 C C . HIS B 1 242 ? 132.768 158.412 176.819 1.00 68.64 242 HIS B C 1
ATOM 4018 O O . HIS B 1 242 ? 131.695 158.898 177.206 1.00 68.64 242 HIS B O 1
ATOM 4025 N N . LEU B 1 243 ? 132.848 157.183 176.308 1.00 69.68 243 LEU B N 1
ATOM 4026 C CA . LEU B 1 243 ? 131.658 156.349 176.175 1.00 69.68 243 LEU B CA 1
ATOM 4027 C C . LEU B 1 243 ? 131.067 156.001 177.533 1.00 69.68 243 LEU B C 1
ATOM 4028 O O . LEU B 1 243 ? 129.844 155.922 177.679 1.00 69.68 243 LEU B O 1
ATOM 4033 N N . PHE B 1 244 ? 131.918 155.769 178.534 1.00 73.80 244 PHE B N 1
ATOM 4034 C CA . PHE B 1 244 ? 131.411 155.499 179.874 1.00 73.80 244 PHE B CA 1
ATOM 4035 C C . PHE B 1 244 ? 130.651 156.696 180.423 1.00 73.80 244 PHE B C 1
ATOM 4036 O O . PHE B 1 244 ? 129.607 156.536 181.064 1.00 73.80 244 PHE B O 1
ATOM 4044 N N . LYS B 1 245 ? 131.167 157.905 180.196 1.00 70.67 245 LYS B N 1
ATOM 4045 C CA . LYS B 1 245 ? 130.459 159.100 180.640 1.00 70.67 245 LYS B CA 1
ATOM 4046 C C . LYS B 1 245 ? 129.116 159.235 179.933 1.00 70.67 245 LYS B C 1
ATOM 4047 O O . LYS B 1 245 ? 128.107 159.589 180.558 1.00 70.67 245 LYS B O 1
ATOM 4053 N N . LEU B 1 246 ? 129.084 158.955 178.629 1.00 63.93 246 LEU B N 1
ATOM 4054 C CA . LEU B 1 246 ? 127.816 158.991 177.903 1.00 63.93 246 LEU B CA 1
ATOM 4055 C C . LEU B 1 246 ? 126.828 157.978 178.468 1.00 63.93 246 LEU B C 1
ATOM 4056 O O . LEU B 1 246 ? 125.643 158.286 178.653 1.00 63.93 246 LEU B O 1
ATOM 4061 N N . ASN B 1 247 ? 127.301 156.762 178.744 1.00 68.67 247 ASN B N 1
ATOM 4062 C CA . ASN B 1 247 ? 126.434 155.730 179.301 1.00 68.67 247 ASN B CA 1
ATOM 4063 C C . ASN B 1 247 ? 125.900 156.139 180.662 1.00 68.67 247 ASN B C 1
ATOM 4064 O O . ASN B 1 247 ? 124.721 155.922 180.969 1.00 68.67 247 ASN B O 1
ATOM 4069 N N . ARG B 1 248 ? 126.755 156.729 181.496 1.00 71.84 248 ARG B N 1
ATOM 4070 C CA . ARG B 1 248 ? 126.311 157.186 182.804 1.00 71.84 248 ARG B CA 1
ATOM 4071 C C . ARG B 1 248 ? 125.258 158.277 182.675 1.00 71.84 248 ARG B C 1
ATOM 4072 O O . ARG B 1 248 ? 124.266 158.278 183.412 1.00 71.84 248 ARG B O 1
ATOM 4080 N N . LEU B 1 249 ? 125.455 159.215 181.745 1.00 64.65 249 LEU B N 1
ATOM 4081 C CA . LEU B 1 249 ? 124.451 160.255 181.532 1.00 64.65 249 LEU B CA 1
ATOM 4082 C C . LEU B 1 249 ? 123.120 159.653 181.105 1.00 64.65 249 LEU B C 1
ATOM 4083 O O . LEU B 1 249 ? 122.062 160.038 181.617 1.00 64.65 249 LEU B O 1
ATOM 4088 N N . ALA B 1 250 ? 123.158 158.698 180.174 1.00 60.02 250 ALA B N 1
ATOM 4089 C CA . ALA B 1 250 ? 121.926 158.058 179.723 1.00 60.02 250 ALA B CA 1
ATOM 4090 C C . ALA B 1 250 ? 121.229 157.336 180.868 1.00 60.02 250 ALA B C 1
ATOM 4091 O O . ALA B 1 250 ? 120.000 157.397 180.994 1.00 60.02 250 ALA B O 1
ATOM 4093 N N . GLU B 1 251 ? 121.998 156.646 181.712 1.00 67.75 251 GLU B N 1
ATOM 4094 C CA . GLU B 1 251 ? 121.406 155.903 182.818 1.00 67.75 251 GLU B CA 1
ATOM 4095 C C . GLU B 1 251 ? 120.784 156.837 183.849 1.00 67.75 251 GLU B C 1
ATOM 4096 O O . GLU B 1 251 ? 119.661 156.606 184.311 1.00 67.75 251 GLU B O 1
ATOM 4102 N N . GLU B 1 252 ? 121.494 157.898 184.223 1.00 73.78 252 GLU B N 1
ATOM 4103 C CA . GLU B 1 252 ? 121.031 158.787 185.280 1.00 73.78 252 GLU B CA 1
ATOM 4104 C C . GLU B 1 252 ? 119.927 159.737 184.843 1.00 73.78 252 GLU B C 1
ATOM 4105 O O . GLU B 1 252 ? 119.079 160.090 185.668 1.00 73.78 252 GLU B O 1
ATOM 4111 N N . PHE B 1 253 ? 119.908 160.162 183.581 1.00 64.60 253 PHE B N 1
ATOM 4112 C CA . PHE B 1 253 ? 119.033 161.246 183.162 1.00 64.60 253 PHE B CA 1
ATOM 4113 C C . PHE B 1 253 ? 117.839 160.794 182.334 1.00 64.60 253 PHE B C 1
ATOM 4114 O O . PHE B 1 253 ? 117.103 161.650 181.829 1.00 64.60 253 PHE B O 1
ATOM 4122 N N . ASN B 1 254 ? 117.623 159.486 182.184 1.00 62.15 254 ASN B N 1
ATOM 4123 C CA . ASN B 1 254 ? 116.494 158.951 181.421 1.00 62.15 254 ASN B CA 1
ATOM 4124 C C . ASN B 1 254 ? 116.493 159.470 179.984 1.00 62.15 254 ASN B C 1
ATOM 4125 O O . ASN B 1 254 ? 115.440 159.733 179.400 1.00 62.15 254 ASN B O 1
ATOM 4130 N N . VAL B 1 255 ? 117.682 159.619 179.409 1.00 59.53 255 VAL B N 1
ATOM 4131 C CA . VAL B 1 255 ? 117.841 160.052 178.028 1.00 59.53 255 VAL B CA 1
ATOM 4132 C C . VAL B 1 255 ? 118.452 158.907 177.236 1.00 59.53 255 VAL B C 1
ATOM 4133 O O . VAL B 1 255 ? 119.196 158.086 177.783 1.00 59.53 255 VAL B O 1
ATOM 4137 N N . ALA B 1 256 ? 118.114 158.840 175.955 1.00 55.97 256 ALA B N 1
ATOM 4138 C CA . ALA B 1 256 ? 118.665 157.832 175.066 1.00 55.97 256 ALA B CA 1
ATOM 4139 C C . ALA B 1 256 ? 119.863 158.415 174.338 1.00 55.97 256 ALA B C 1
ATOM 4140 O O . ALA B 1 256 ? 119.755 159.468 173.709 1.00 55.97 256 ALA B O 1
ATOM 4142 N N . VAL B 1 257 ? 121.002 157.743 174.428 1.00 54.00 257 VAL B N 1
ATOM 4143 C CA . VAL B 1 257 ? 122.217 158.197 173.766 1.00 54.00 257 VAL B CA 1
ATOM 4144 C C . VAL B 1 257 ? 122.312 157.472 172.432 1.00 54.00 257 VAL B C 1
ATOM 4145 O O . VAL B 1 257 ? 122.520 156.256 172.382 1.00 54.00 257 VAL B O 1
ATOM 4149 N N . PHE B 1 258 ? 122.159 158.226 171.354 1.00 46.43 258 PHE B N 1
ATOM 4150 C CA . PHE B 1 258 ? 122.101 157.700 169.998 1.00 46.43 258 PHE B CA 1
ATOM 4151 C C . PHE B 1 258 ? 123.414 158.036 169.306 1.00 46.43 258 PHE B C 1
ATOM 4152 O O . PHE B 1 258 ? 123.682 159.204 169.003 1.00 46.43 258 PHE B O 1
ATOM 4160 N N . LEU B 1 259 ? 124.230 157.019 169.062 1.00 48.02 259 LEU B N 1
ATOM 4161 C CA . LEU B 1 259 ? 125.540 157.203 168.460 1.00 48.02 259 LEU B CA 1
ATOM 4162 C C . LEU B 1 259 ? 125.494 156.890 166.972 1.00 48.02 259 LEU B C 1
ATOM 4163 O O . LEU B 1 259 ? 124.688 156.080 166.512 1.00 48.02 259 LEU B O 1
ATOM 4168 N N . THR B 1 260 ? 126.373 157.546 166.224 1.00 53.57 260 THR B N 1
ATOM 4169 C CA . THR B 1 260 ? 126.556 157.284 164.806 1.00 53.57 260 THR B CA 1
ATOM 4170 C C . THR B 1 260 ? 128.004 156.890 164.560 1.00 53.57 260 THR B C 1
ATOM 4171 O O . THR B 1 260 ? 128.922 157.525 165.085 1.00 53.57 260 THR B O 1
ATOM 4175 N N . ASN B 1 261 ? 128.209 155.839 163.770 1.00 65.55 261 ASN B N 1
ATOM 4176 C CA . ASN B 1 261 ? 129.555 155.351 163.511 1.00 65.55 261 ASN B CA 1
ATOM 4177 C C . ASN B 1 261 ? 129.736 155.093 162.024 1.00 65.55 261 ASN B C 1
ATOM 4178 O O . ASN B 1 261 ? 128.782 154.744 161.325 1.00 65.55 261 ASN B O 1
ATOM 4183 N N . GLN B 1 262 ? 130.967 155.267 161.553 1.00 71.26 262 GLN B N 1
ATOM 4184 C CA . GLN B 1 262 ? 131.335 155.016 160.166 1.00 71.26 262 GLN B CA 1
ATOM 4185 C C . GLN B 1 262 ? 132.149 153.734 160.068 1.00 71.26 262 GLN B C 1
ATOM 4186 O O . GLN B 1 262 ? 133.062 153.503 160.865 1.00 71.26 262 GLN B O 1
ATOM 4192 N N . VAL B 1 263 ? 131.816 152.904 159.086 1.00 84.27 263 VAL B N 1
ATOM 4193 C CA . VAL B 1 263 ? 132.509 151.642 158.866 1.00 84.27 263 VAL B CA 1
ATOM 4194 C C . VAL B 1 263 ? 133.406 151.775 157.646 1.00 84.27 263 VAL B C 1
ATOM 4195 O O . VAL B 1 263 ? 133.216 152.654 156.797 1.00 84.27 263 VAL B O 1
ATOM 4199 N N . GLN B 1 264 ? 134.396 150.892 157.566 1.00 95.83 264 GLN B N 1
ATOM 4200 C CA . GLN B 1 264 ? 135.342 150.891 156.458 1.00 95.83 264 GLN B CA 1
ATOM 4201 C C . GLN B 1 264 ? 135.364 149.533 155.764 1.00 95.83 264 GLN B C 1
ATOM 4202 O O . GLN B 1 264 ? 134.781 148.566 156.254 1.00 95.83 264 GLN B O 1
ATOM 4208 N N . HIS B 1 285 ? 135.931 146.803 169.128 1.00 119.61 285 HIS B N 1
ATOM 4209 C CA . HIS B 1 285 ? 135.468 145.751 170.026 1.00 119.61 285 HIS B CA 1
ATOM 4210 C C . HIS B 1 285 ? 134.856 146.341 171.291 1.00 119.61 285 HIS B C 1
ATOM 4211 O O . HIS B 1 285 ? 133.726 146.016 171.655 1.00 119.61 285 HIS B O 1
ATOM 4218 N N . VAL B 1 286 ? 135.617 147.209 171.962 1.00 108.59 286 VAL B N 1
ATOM 4219 C CA . VAL B 1 286 ? 135.130 147.831 173.190 1.00 108.59 286 VAL B CA 1
ATOM 4220 C C . VAL B 1 286 ? 133.956 148.753 172.887 1.00 108.59 286 VAL B C 1
ATOM 4221 O O . VAL B 1 286 ? 133.032 148.898 173.699 1.00 108.59 286 VAL B O 1
ATOM 4225 N N . LEU B 1 287 ? 133.981 149.402 171.720 1.00 100.32 287 LEU B N 1
ATOM 4226 C CA . LEU B 1 287 ? 132.844 150.212 171.296 1.00 100.32 287 LEU B CA 1
ATOM 4227 C C . LEU B 1 287 ? 131.563 149.391 171.242 1.00 100.32 287 LEU B C 1
ATOM 4228 O O . LEU B 1 287 ? 130.493 149.884 171.617 1.00 100.32 287 LEU B O 1
ATOM 4233 N N . ALA B 1 288 ? 131.651 148.139 170.787 1.00 103.65 288 ALA B N 1
ATOM 4234 C CA . ALA B 1 288 ? 130.484 147.264 170.798 1.00 103.65 288 ALA B CA 1
ATOM 4235 C C . ALA B 1 288 ? 130.024 146.980 172.222 1.00 103.65 288 ALA B C 1
ATOM 4236 O O . ALA B 1 288 ? 128.820 146.888 172.487 1.00 103.65 288 ALA B O 1
ATOM 4238 N N . HIS B 1 289 ? 130.971 146.828 173.149 1.00 102.51 289 HIS B N 1
ATOM 4239 C CA . HIS B 1 289 ? 130.613 146.606 174.546 1.00 102.51 289 HIS B CA 1
ATOM 4240 C C . HIS B 1 289 ? 129.886 147.810 175.129 1.00 102.51 289 HIS B C 1
ATOM 4241 O O . HIS B 1 289 ? 128.937 147.654 175.906 1.00 102.51 289 HIS B O 1
ATOM 4248 N N . ALA B 1 290 ? 130.326 149.018 174.771 1.00 95.53 290 ALA B N 1
ATOM 4249 C CA . ALA B 1 290 ? 129.745 150.223 175.356 1.00 95.53 290 ALA B CA 1
ATOM 4250 C C . ALA B 1 290 ? 128.280 150.390 174.968 1.00 95.53 290 ALA B C 1
ATOM 4251 O O . ALA B 1 290 ? 127.445 150.733 175.813 1.00 95.53 290 ALA B O 1
ATOM 4253 N N . SER B 1 291 ? 127.949 150.151 173.702 1.00 86.00 291 SER B N 1
ATOM 4254 C CA . SER B 1 291 ? 126.596 150.380 173.211 1.00 86.00 291 SER B CA 1
ATOM 4255 C C . SER B 1 291 ? 125.662 149.270 173.675 1.00 86.00 291 SER B C 1
ATOM 4256 O O . SER B 1 291 ? 125.977 148.084 173.540 1.00 86.00 291 SER B O 1
ATOM 4259 N N . ALA B 1 292 ? 124.507 149.659 174.222 1.00 77.53 292 ALA B N 1
ATOM 4260 C CA . ALA B 1 292 ? 123.535 148.665 174.666 1.00 77.53 292 ALA B CA 1
ATOM 4261 C C . ALA B 1 292 ? 122.914 147.931 173.485 1.00 77.53 292 ALA B C 1
ATOM 4262 O O . ALA B 1 292 ? 122.853 146.697 173.480 1.00 77.53 292 ALA B O 1
ATOM 4264 N N . THR B 1 293 ? 122.456 148.664 172.473 1.00 71.58 293 THR B N 1
ATOM 4265 C CA . THR B 1 293 ? 121.866 148.063 171.286 1.00 71.58 293 THR B CA 1
ATOM 4266 C C . THR B 1 293 ? 122.507 148.654 170.040 1.00 71.58 293 THR B C 1
ATOM 4267 O O . THR B 1 293 ? 122.977 149.794 170.046 1.00 71.58 293 THR B O 1
ATOM 4271 N N . ARG B 1 294 ? 122.540 147.857 168.975 1.00 70.84 294 ARG B N 1
ATOM 4272 C CA . ARG B 1 294 ? 123.202 148.238 167.737 1.00 70.84 294 ARG B CA 1
ATOM 4273 C C . ARG B 1 294 ? 122.291 147.987 166.546 1.00 70.84 294 ARG B C 1
ATOM 4274 O O . ARG B 1 294 ? 121.488 147.053 166.539 1.00 70.84 294 ARG B O 1
ATOM 4282 N N . ILE B 1 295 ? 122.425 148.847 165.543 1.00 66.95 295 ILE B N 1
ATOM 4283 C CA . ILE B 1 295 ? 121.739 148.704 164.264 1.00 66.95 295 ILE B CA 1
ATOM 4284 C C . ILE B 1 295 ? 122.752 148.970 163.161 1.00 66.95 295 ILE B C 1
ATOM 4285 O O . ILE B 1 295 ? 123.593 149.867 163.281 1.00 66.95 295 ILE B O 1
ATOM 4290 N N . LEU B 1 296 ? 122.691 148.175 162.098 1.00 72.37 296 LEU B N 1
ATOM 4291 C CA . LEU B 1 296 ? 123.594 148.312 160.965 1.00 72.37 296 LEU B CA 1
ATOM 4292 C C . LEU B 1 296 ? 122.773 148.723 159.751 1.00 72.37 296 LEU B C 1
ATOM 4293 O O . LEU B 1 296 ? 121.711 148.149 159.494 1.00 72.37 296 LEU B O 1
ATOM 4298 N N . LEU B 1 297 ? 123.257 149.717 159.015 1.00 72.87 297 LEU B N 1
ATOM 4299 C CA . LEU B 1 297 ? 122.564 150.239 157.844 1.00 72.87 297 LEU B CA 1
ATOM 4300 C C . LEU B 1 297 ? 123.295 149.814 156.580 1.00 72.87 297 LEU B C 1
ATOM 4301 O O . LEU B 1 297 ? 124.525 149.894 156.513 1.00 72.87 297 LEU B O 1
ATOM 4306 N N . ARG B 1 298 ? 122.538 149.361 155.582 1.00 87.36 298 ARG B N 1
ATOM 4307 C CA . ARG B 1 298 ? 123.096 148.985 154.294 1.00 87.36 298 ARG B CA 1
ATOM 4308 C C . ARG B 1 298 ? 122.260 149.575 153.169 1.00 87.36 298 ARG B C 1
ATOM 4309 O O . ARG B 1 298 ? 121.046 149.768 153.300 1.00 87.36 298 ARG B O 1
ATOM 4317 N N . LYS B 1 299 ? 122.935 149.864 152.062 1.00 101.09 299 LYS B N 1
ATOM 4318 C CA . LYS B 1 299 ? 122.257 150.302 150.854 1.00 101.09 299 LYS B CA 1
ATOM 4319 C C . LYS B 1 299 ? 121.684 149.107 150.103 1.00 101.09 299 LYS B C 1
ATOM 4320 O O . LYS B 1 299 ? 122.289 148.033 150.041 1.00 101.09 299 LYS B O 1
ATOM 4326 N N . GLY B 1 300 ? 120.501 149.302 149.530 1.00 122.69 300 GLY B N 1
ATOM 4327 C CA . GLY B 1 300 ? 119.876 148.274 148.724 1.00 122.69 300 GLY B CA 1
ATOM 4328 C C . GLY B 1 300 ? 119.783 148.674 147.268 1.00 122.69 300 GLY B C 1
ATOM 4329 O O . GLY B 1 300 ? 120.540 149.534 146.806 1.00 122.69 300 GLY B O 1
ATOM 4330 N N . ARG B 1 301 ? 118.864 148.058 146.532 1.00 135.88 301 ARG B N 1
ATOM 4331 C CA . ARG B 1 301 ? 118.674 148.411 145.132 1.00 135.88 301 ARG B CA 1
ATOM 4332 C C . ARG B 1 301 ? 118.033 149.789 145.023 1.00 135.88 301 ARG B C 1
ATOM 4333 O O . ARG B 1 301 ? 117.032 150.074 145.687 1.00 135.88 301 ARG B O 1
ATOM 4341 N N . GLY B 1 302 ? 118.608 150.639 144.178 1.00 140.37 302 GLY B N 1
ATOM 4342 C CA . GLY B 1 302 ? 118.105 151.998 144.054 1.00 140.37 302 GLY B CA 1
ATOM 4343 C C . GLY B 1 302 ? 118.269 152.758 145.355 1.00 140.37 302 GLY B C 1
ATOM 4344 O O . GLY B 1 302 ? 119.319 152.706 146.005 1.00 140.37 302 GLY B O 1
ATOM 4345 N N . ASP B 1 303 ? 117.219 153.475 145.749 1.00 132.60 303 ASP B N 1
ATOM 4346 C CA . ASP B 1 303 ? 117.220 154.242 146.987 1.00 132.60 303 ASP B CA 1
ATOM 4347 C C . ASP B 1 303 ? 116.712 153.442 148.179 1.00 132.60 303 ASP B C 1
ATOM 4348 O O . ASP B 1 303 ? 116.632 153.988 149.284 1.00 132.60 303 ASP B O 1
ATOM 4353 N N . GLU B 1 304 ? 116.362 152.174 147.981 1.00 118.47 304 GLU B N 1
ATOM 4354 C CA . GLU B 1 304 ? 115.909 151.333 149.079 1.00 118.47 304 GLU B CA 1
ATOM 4355 C C . GLU B 1 304 ? 117.044 151.091 150.066 1.00 118.47 304 GLU B C 1
ATOM 4356 O O . GLU B 1 304 ? 118.176 150.795 149.674 1.00 118.47 304 GLU B O 1
ATOM 4362 N N . ARG B 1 305 ? 116.740 151.219 151.356 1.00 91.67 305 ARG B N 1
ATOM 4363 C CA . ARG B 1 305 ? 117.737 151.059 152.403 1.00 91.67 305 ARG B CA 1
ATOM 4364 C C . ARG B 1 305 ? 117.273 149.994 153.384 1.00 91.67 305 ARG B C 1
ATOM 4365 O O . ARG B 1 305 ? 116.072 149.828 153.614 1.00 91.67 305 ARG B O 1
ATOM 4373 N N . VAL B 1 306 ? 118.224 149.270 153.970 1.00 86.69 306 VAL B N 1
ATOM 4374 C CA . VAL B 1 306 ? 117.904 148.174 154.875 1.00 86.69 306 VAL B CA 1
ATOM 4375 C C . VAL B 1 306 ? 118.602 148.404 156.209 1.00 86.69 306 VAL B C 1
ATOM 4376 O O . VAL B 1 306 ? 119.757 148.841 156.257 1.00 86.69 306 VAL B O 1
ATOM 4380 N N . ALA B 1 307 ? 117.874 148.143 157.293 1.00 78.64 307 ALA B N 1
ATOM 4381 C CA . ALA B 1 307 ? 118.375 148.288 158.654 1.00 78.64 307 ALA B CA 1
ATOM 4382 C C . ALA B 1 307 ? 118.285 146.941 159.353 1.00 78.64 307 ALA B C 1
ATOM 4383 O O . ALA B 1 307 ? 117.215 146.325 159.386 1.00 78.64 307 ALA B O 1
ATOM 4385 N N . LYS B 1 308 ? 119.398 146.494 159.921 1.00 77.12 308 LYS B N 1
ATOM 4386 C CA . LYS B 1 308 ? 119.497 145.191 160.560 1.00 77.12 308 LYS B CA 1
ATOM 4387 C C . LYS B 1 308 ? 119.782 145.372 162.043 1.00 77.12 308 LYS B C 1
ATOM 4388 O O . LYS B 1 308 ? 120.744 146.051 162.415 1.00 77.12 308 LYS B O 1
ATOM 4394 N N . LEU B 1 309 ? 118.947 144.765 162.885 1.00 73.28 309 LEU B N 1
ATOM 4395 C CA . LEU B 1 309 ? 119.131 144.815 164.335 1.00 73.28 309 LEU B CA 1
ATOM 4396 C C . LEU B 1 309 ? 120.217 143.811 164.708 1.00 73.28 309 LEU B C 1
ATOM 4397 O O . LEU B 1 309 ? 119.957 142.683 165.131 1.00 73.28 309 LEU B O 1
ATOM 4402 N N . GLN B 1 310 ? 121.468 144.242 164.540 1.00 78.51 310 GLN B N 1
ATOM 4403 C CA . GLN B 1 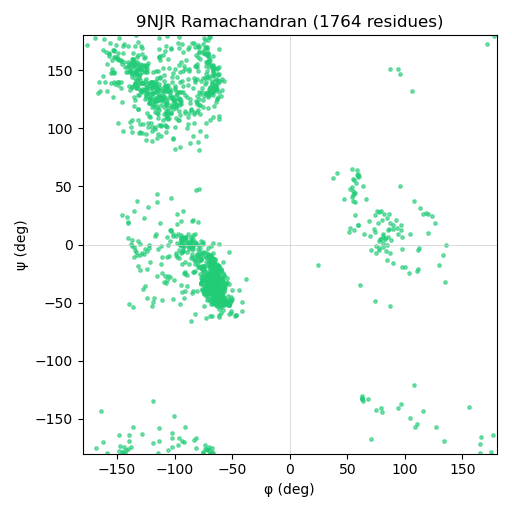310 ? 122.600 143.340 164.733 1.00 78.51 310 GLN B CA 1
ATOM 4404 C C . GLN B 1 310 ? 122.698 142.868 166.178 1.00 78.51 310 GLN B C 1
ATOM 4405 O O . GLN B 1 310 ? 123.015 141.701 166.434 1.00 78.51 310 GLN B O 1
ATOM 4411 N N . ASP B 1 311 ? 122.439 143.754 167.135 1.00 79.57 311 ASP B N 1
ATOM 4412 C CA . ASP B 1 311 ? 122.509 143.398 168.544 1.00 79.57 311 ASP B CA 1
ATOM 4413 C C . ASP B 1 311 ? 121.453 144.187 169.300 1.00 79.57 311 ASP B C 1
ATOM 4414 O O . ASP B 1 311 ? 121.242 145.371 169.027 1.00 79.57 311 ASP B O 1
ATOM 4419 N N . SER B 1 312 ? 120.796 143.526 170.255 1.00 81.02 312 SER B N 1
ATOM 4420 C CA . SER B 1 312 ? 119.744 144.153 171.034 1.00 81.02 312 SER B CA 1
ATOM 4421 C C . SER B 1 312 ? 119.665 143.473 172.389 1.00 81.02 312 SER B C 1
ATOM 4422 O O . SER B 1 312 ? 119.811 142.245 172.461 1.00 81.02 312 SER B O 1
ATOM 4425 N N . PRO B 1 313 ? 119.454 144.227 173.469 1.00 82.46 313 PRO B N 1
ATOM 4426 C CA . PRO B 1 313 ? 119.360 143.591 174.792 1.00 82.46 313 PRO B CA 1
ATOM 4427 C C . PRO B 1 313 ? 118.216 142.600 174.918 1.00 82.46 313 PRO B C 1
ATOM 4428 O O . PRO B 1 313 ? 118.358 141.603 175.637 1.00 82.46 313 PRO B O 1
ATOM 4432 N N . ASP B 1 314 ? 117.083 142.834 174.247 1.00 84.59 314 ASP B N 1
ATOM 4433 C CA . ASP B 1 314 ? 115.934 141.957 174.443 1.00 84.59 314 ASP B CA 1
ATOM 4434 C C . ASP B 1 314 ? 115.163 141.662 173.158 1.00 84.59 314 ASP B C 1
ATOM 4435 O O . ASP B 1 314 ? 114.003 141.242 173.232 1.00 84.59 314 ASP B O 1
ATOM 4440 N N . MET B 1 315 ? 115.764 141.855 171.990 1.00 86.61 315 MET B N 1
ATOM 4441 C CA . MET B 1 315 ? 115.072 141.601 170.737 1.00 86.61 315 MET B CA 1
ATOM 4442 C C . MET B 1 315 ? 115.909 140.710 169.834 1.00 86.61 315 MET B C 1
ATOM 4443 O O . MET B 1 315 ? 117.141 140.724 169.905 1.00 86.61 315 MET B O 1
ATOM 4448 N N . PRO B 1 316 ? 115.265 139.917 168.984 1.00 87.65 316 PRO B N 1
ATOM 4449 C CA . PRO B 1 316 ? 116.006 139.086 168.034 1.00 87.65 316 PRO B CA 1
ATOM 4450 C C . PRO B 1 316 ? 116.432 139.870 166.802 1.00 87.65 316 PRO B C 1
ATOM 4451 O O . PRO B 1 316 ? 115.913 140.945 166.498 1.00 87.65 316 PRO B O 1
ATOM 4455 N N . GLU B 1 317 ? 117.394 139.297 166.084 1.00 86.66 317 GLU B N 1
ATOM 4456 C CA . GLU B 1 317 ? 117.874 139.907 164.853 1.00 86.66 317 GLU B CA 1
ATOM 4457 C C . GLU B 1 317 ? 116.788 139.874 163.786 1.00 86.66 317 GLU B C 1
ATOM 4458 O O . GLU B 1 317 ? 116.176 138.832 163.540 1.00 86.66 317 GLU B O 1
ATOM 4464 N N . LYS B 1 318 ? 116.552 141.019 163.148 1.00 85.62 318 LYS B N 1
ATOM 4465 C CA . LYS B 1 318 ? 115.558 141.129 162.089 1.00 85.62 318 LYS B CA 1
ATOM 4466 C C . LYS B 1 318 ? 116.072 142.083 161.020 1.00 85.62 318 LYS B C 1
ATOM 4467 O O . LYS B 1 318 ? 117.178 142.623 161.115 1.00 85.62 318 LYS B O 1
ATOM 4473 N N . GLU B 1 319 ? 115.254 142.286 159.991 1.00 86.97 319 GLU B N 1
ATOM 4474 C CA . GLU B 1 319 ? 115.576 143.166 158.879 1.00 86.97 319 GLU B CA 1
ATOM 4475 C C . GLU B 1 319 ? 114.405 144.105 158.637 1.00 86.97 319 GLU B C 1
ATOM 4476 O O . GLU B 1 319 ? 113.244 143.698 158.735 1.00 86.97 319 GLU B O 1
ATOM 4482 N N . CYS B 1 320 ? 114.712 145.358 158.317 1.00 86.38 320 CYS B N 1
ATOM 4483 C CA . CYS B 1 320 ? 113.688 146.352 158.045 1.00 86.38 320 CYS B CA 1
ATOM 4484 C C . CYS B 1 320 ? 114.046 147.111 156.778 1.00 86.38 320 CYS B C 1
ATOM 4485 O O . CYS B 1 320 ? 115.221 147.321 156.473 1.00 86.38 320 CYS B O 1
ATOM 4488 N N . VAL B 1 321 ? 113.016 147.530 156.051 1.00 94.06 321 VAL B N 1
ATOM 4489 C CA . VAL B 1 321 ? 113.166 148.333 154.845 1.00 94.06 321 VAL B CA 1
ATOM 4490 C C . VAL B 1 321 ? 112.754 149.763 155.166 1.00 94.06 321 VAL B C 1
ATOM 4491 O O . VAL B 1 321 ? 111.722 149.994 155.809 1.00 94.06 321 VAL B O 1
ATOM 4495 N N . TYR B 1 322 ? 113.584 150.721 154.759 1.00 82.76 322 TYR B N 1
ATOM 4496 C CA . TYR B 1 322 ? 113.305 152.124 155.012 1.00 82.76 322 TYR B CA 1
ATOM 4497 C C . TYR B 1 322 ? 113.898 152.966 153.892 1.00 82.76 322 TYR B C 1
ATOM 4498 O O . TYR B 1 322 ? 114.793 152.530 153.158 1.00 82.76 322 TYR B O 1
ATOM 4507 N N . VAL B 1 323 ? 113.368 154.184 153.770 1.00 83.80 323 VAL B N 1
ATOM 4508 C CA . VAL B 1 323 ? 113.813 155.162 152.789 1.00 83.80 323 VAL B CA 1
ATOM 4509 C C . VAL B 1 323 ? 113.906 156.526 153.459 1.00 83.80 323 VAL B C 1
ATOM 4510 O O . VAL B 1 323 ? 113.298 156.780 154.503 1.00 83.80 323 VAL B O 1
ATOM 4514 N N . ILE B 1 324 ? 114.684 157.406 152.841 1.00 68.05 324 ILE B N 1
ATOM 4515 C CA . ILE B 1 324 ? 114.873 158.770 153.327 1.00 68.05 324 ILE B CA 1
ATOM 4516 C C . ILE B 1 324 ? 113.987 159.659 152.463 1.00 68.05 324 ILE B C 1
ATOM 4517 O O . ILE B 1 324 ? 114.391 160.145 151.407 1.00 68.05 324 ILE B O 1
ATOM 4522 N N . GLY B 1 325 ? 112.757 159.872 152.919 1.00 64.35 325 GLY B N 1
ATOM 4523 C CA . GLY B 1 325 ? 111.815 160.720 152.226 1.00 64.35 325 GLY B CA 1
ATOM 4524 C C . GLY B 1 325 ? 111.836 162.144 152.745 1.00 64.35 325 GLY B C 1
ATOM 4525 O O . GLY B 1 325 ? 112.697 162.545 153.530 1.00 64.35 325 GLY B O 1
ATOM 4526 N N . GLU B 1 326 ? 110.837 162.912 152.305 1.00 63.24 326 GLU B N 1
ATOM 4527 C CA . GLU B 1 326 ? 110.745 164.317 152.681 1.00 63.24 326 GLU B CA 1
ATOM 4528 C C . GLU B 1 326 ? 110.603 164.507 154.185 1.00 63.24 326 GLU B C 1
ATOM 4529 O O . GLU B 1 326 ? 110.880 165.599 154.689 1.00 63.24 326 GLU B O 1
ATOM 4535 N N . LYS B 1 327 ? 110.180 163.477 154.912 1.00 58.73 327 LYS B N 1
ATOM 4536 C CA . LYS B 1 327 ? 110.120 163.515 156.367 1.00 58.73 327 LYS B CA 1
ATOM 4537 C C . LYS B 1 327 ? 111.085 162.506 156.981 1.00 58.73 327 LYS B C 1
ATOM 4538 O O . LYS B 1 327 ? 110.751 161.791 157.927 1.00 58.73 327 LYS B O 1
ATOM 4544 N N . GLY B 1 328 ? 112.298 162.436 156.434 1.00 62.64 328 GLY B N 1
ATOM 4545 C CA . GLY B 1 328 ? 113.341 161.643 157.054 1.00 62.64 328 GLY B CA 1
ATOM 4546 C C . GLY B 1 328 ? 113.141 160.153 156.848 1.00 62.64 328 GLY B C 1
ATOM 4547 O O . GLY B 1 328 ? 112.719 159.697 155.788 1.00 62.64 328 GLY B O 1
ATOM 4548 N N . ILE B 1 329 ? 113.463 159.387 157.887 1.00 67.45 329 ILE B N 1
ATOM 4549 C CA . ILE B 1 329 ? 113.349 157.939 157.809 1.00 67.45 329 ILE B CA 1
ATOM 4550 C C . ILE B 1 329 ? 111.878 157.552 157.805 1.00 67.45 329 ILE B C 1
ATOM 4551 O O . ILE B 1 329 ? 111.109 157.962 158.685 1.00 67.45 329 ILE B O 1
ATOM 4556 N N . THR B 1 330 ? 111.476 156.763 156.812 1.00 82.30 330 THR B N 1
ATOM 4557 C CA . THR B 1 330 ? 110.087 156.345 156.698 1.00 82.30 330 THR B CA 1
ATOM 4558 C C . THR B 1 330 ? 110.026 155.009 155.974 1.00 82.30 330 THR B C 1
ATOM 4559 O O . THR B 1 330 ? 111.010 154.549 155.391 1.00 82.30 330 THR B O 1
ATOM 4563 N N . ASP B 1 331 ? 108.854 154.382 156.030 1.00 99.22 331 ASP B N 1
ATOM 4564 C CA . ASP B 1 331 ? 108.656 153.097 155.376 1.00 99.22 331 ASP B CA 1
ATOM 4565 C C . ASP B 1 331 ? 108.726 153.241 153.860 1.00 99.22 331 ASP B C 1
ATOM 4566 O O . ASP B 1 331 ? 108.396 154.287 153.295 1.00 99.22 331 ASP B O 1
ATOM 4571 N N . SER B 1 332 ? 109.167 152.168 153.201 1.00 115.99 332 SER B N 1
ATOM 4572 C CA . SER B 1 332 ? 109.272 152.181 151.746 1.00 115.99 332 SER B CA 1
ATOM 4573 C C . SER B 1 332 ? 107.904 152.239 151.079 1.00 115.99 332 SER B C 1
ATOM 4574 O O . SER B 1 332 ? 107.775 152.795 149.983 1.00 115.99 332 SER B O 1
ATOM 4577 N N . SER B 1 333 ? 106.880 151.663 151.713 1.00 130.57 333 SER B N 1
ATOM 4578 C CA . SER B 1 333 ? 105.540 151.695 151.136 1.00 130.57 333 SER B CA 1
ATOM 4579 C C . SER B 1 333 ? 105.014 153.121 151.036 1.00 130.57 333 SER B C 1
ATOM 4580 O O . SER B 1 333 ? 104.399 153.495 150.030 1.00 130.57 333 SER B O 1
ATOM 4583 N N . ASP B 1 334 ? 105.245 153.930 152.064 1.00 136.18 334 ASP B N 1
ATOM 4584 C CA . ASP B 1 334 ? 104.772 155.309 152.077 1.00 136.18 334 ASP B CA 1
ATOM 4585 C C . ASP B 1 334 ? 105.814 156.253 151.485 1.00 136.18 334 ASP B C 1
ATOM 4586 O O . ASP B 1 334 ? 105.510 157.395 151.138 1.00 136.18 334 ASP B O 1
ATOM 4592 N N . ILE C 1 16 ? 135.833 186.872 159.759 1.00 80.83 16 ILE C N 1
ATOM 4593 C CA . ILE C 1 16 ? 136.948 186.089 160.274 1.00 80.83 16 ILE C CA 1
ATOM 4594 C C . ILE C 1 16 ? 137.698 186.900 161.326 1.00 80.83 16 ILE C C 1
ATOM 4595 O O . ILE C 1 16 ? 137.828 188.119 161.209 1.00 80.83 16 ILE C O 1
ATOM 4600 N N . LEU C 1 17 ? 138.174 186.224 162.366 1.00 89.87 17 LEU C N 1
ATOM 4601 C CA . LEU C 1 17 ? 138.925 186.856 163.442 1.00 89.87 17 LEU C CA 1
ATOM 4602 C C . LEU C 1 17 ? 140.291 186.192 163.534 1.00 89.87 17 LEU C C 1
ATOM 4603 O O . LEU C 1 17 ? 140.381 184.978 163.747 1.00 89.87 17 LEU C O 1
ATOM 4608 N N . SER C 1 18 ? 141.346 186.986 163.387 1.00 98.50 18 SER C N 1
ATOM 4609 C CA . SER C 1 18 ? 142.707 186.466 163.341 1.00 98.50 18 SER C CA 1
ATOM 4610 C C . SER C 1 18 ? 143.210 186.210 164.760 1.00 98.50 18 SER C C 1
ATOM 4611 O O . SER C 1 18 ? 142.440 186.170 165.722 1.00 98.50 18 SER C O 1
ATOM 4614 N N . VAL C 1 19 ? 144.521 186.000 164.907 1.00 100.39 19 VAL C N 1
ATOM 4615 C CA . VAL C 1 19 ? 145.099 185.791 166.232 1.00 100.39 19 VAL C CA 1
ATOM 4616 C C . VAL C 1 19 ? 145.682 187.060 166.833 1.00 100.39 19 VAL C C 1
ATOM 4617 O O . VAL C 1 19 ? 146.006 187.070 168.030 1.00 100.39 19 VAL C O 1
ATOM 4621 N N . ASP C 1 20 ? 145.830 188.130 166.049 1.00 111.44 20 ASP C N 1
ATOM 4622 C CA . ASP C 1 20 ? 146.490 189.326 166.561 1.00 111.44 20 ASP C CA 1
ATOM 4623 C C . ASP C 1 20 ? 145.665 189.990 167.659 1.00 111.44 20 ASP C C 1
ATOM 4624 O O . ASP C 1 20 ? 146.196 190.323 168.727 1.00 111.44 20 ASP C O 1
ATOM 4629 N N . GLU C 1 21 ? 144.349 190.116 167.449 1.00 113.37 21 GLU C N 1
ATOM 4630 C CA . GLU C 1 21 ? 143.492 190.907 168.331 1.00 113.37 21 GLU C CA 1
ATOM 4631 C C . GLU C 1 21 ? 143.498 190.363 169.754 1.00 113.37 21 GLU C C 1
ATOM 4632 O O . GLU C 1 21 ? 142.825 190.900 170.639 1.00 113.37 21 GLU C O 1
ATOM 4638 N N . LEU C 1 22 ? 144.261 189.295 169.977 1.00 118.39 22 LEU C N 1
ATOM 4639 C CA . LEU C 1 22 ? 144.454 188.733 171.301 1.00 118.39 22 LEU C CA 1
ATOM 4640 C C . LEU C 1 22 ? 145.342 189.591 172.194 1.00 118.39 22 LEU C C 1
ATOM 4641 O O . LEU C 1 22 ? 145.476 189.261 173.377 1.00 118.39 22 LEU C O 1
ATOM 4646 N N . GLN C 1 23 ? 145.955 190.667 171.675 1.00 123.11 23 GLN C N 1
ATOM 4647 C CA . GLN C 1 23 ? 146.950 191.377 172.481 1.00 123.11 23 GLN C CA 1
ATOM 4648 C C . GLN C 1 23 ? 146.335 191.886 173.780 1.00 123.11 23 GLN C C 1
ATOM 4649 O O . GLN C 1 23 ? 147.015 191.963 174.810 1.00 123.11 23 GLN C O 1
ATOM 4655 N N . ASN C 1 24 ? 145.046 192.236 173.749 1.00 123.81 24 ASN C N 1
ATOM 4656 C CA . ASN C 1 24 ? 144.390 192.766 174.938 1.00 123.81 24 ASN C CA 1
ATOM 4657 C C . ASN C 1 24 ? 144.104 191.675 175.961 1.00 123.81 24 ASN C C 1
ATOM 4658 O O . ASN C 1 24 ? 144.083 191.949 177.166 1.00 123.81 24 ASN C O 1
ATOM 4663 N N . TYR C 1 25 ? 143.884 190.440 175.507 1.00 119.89 25 TYR C N 1
ATOM 4664 C CA . TYR C 1 25 ? 143.509 189.369 176.419 1.00 119.89 25 TYR C CA 1
ATOM 4665 C C . TYR C 1 25 ? 144.681 188.853 177.244 1.00 119.89 25 TYR C C 1
ATOM 4666 O O . TYR C 1 25 ? 144.466 188.032 178.141 1.00 119.89 25 TYR C O 1
ATOM 4675 N N . GLY C 1 26 ? 145.901 189.304 176.967 1.00 123.31 26 GLY C N 1
ATOM 4676 C CA . GLY C 1 26 ? 147.039 188.911 177.772 1.00 123.31 26 GLY C CA 1
ATOM 4677 C C . GLY C 1 26 ? 147.975 187.951 177.071 1.00 123.31 26 GLY C C 1
ATOM 4678 O O . GLY C 1 26 ? 148.521 187.037 177.696 1.00 123.31 26 GLY C O 1
ATOM 4679 N N . ILE C 1 27 ? 148.167 188.146 175.770 1.00 122.58 27 ILE C N 1
ATOM 4680 C CA . ILE C 1 27 ? 149.042 187.304 174.964 1.00 122.58 27 ILE C CA 1
ATOM 4681 C C . ILE C 1 27 ? 150.171 188.165 174.421 1.00 122.58 27 ILE C C 1
ATOM 4682 O O . ILE C 1 27 ? 149.925 189.180 173.757 1.00 122.58 27 ILE C O 1
ATOM 4687 N N . ASN C 1 28 ? 151.406 187.762 174.706 1.00 123.00 28 ASN C N 1
ATOM 4688 C CA . ASN C 1 28 ? 152.567 188.509 174.250 1.00 123.00 28 ASN C CA 1
ATOM 4689 C C . ASN C 1 28 ? 152.748 188.359 172.744 1.00 123.00 28 ASN C C 1
ATOM 4690 O O . ASN C 1 28 ? 152.288 187.392 172.132 1.00 123.00 28 ASN C O 1
ATOM 4695 N N . ALA C 1 29 ? 153.430 189.340 172.148 1.00 120.27 29 ALA C N 1
ATOM 4696 C CA . ALA C 1 29 ? 153.681 189.298 170.712 1.00 120.27 29 ALA C CA 1
ATOM 4697 C C . ALA C 1 29 ? 154.541 188.103 170.325 1.00 120.27 29 ALA C C 1
ATOM 4698 O O . ALA C 1 29 ? 154.435 187.603 169.200 1.00 120.27 29 ALA C O 1
ATOM 4700 N N . SER C 1 30 ? 155.401 187.639 171.234 1.00 117.88 30 SER C N 1
ATOM 4701 C CA . SER C 1 30 ? 156.225 186.471 170.939 1.00 117.88 30 SER C CA 1
ATOM 4702 C C . SER C 1 30 ? 155.369 185.227 170.747 1.00 117.88 30 SER C C 1
ATOM 4703 O O . SER C 1 30 ? 155.603 184.438 169.824 1.00 117.88 30 SER C O 1
ATOM 4706 N N . ASP C 1 31 ? 154.368 185.036 171.610 1.00 116.70 31 ASP C N 1
ATOM 4707 C CA . ASP C 1 31 ? 153.476 183.889 171.470 1.00 116.70 31 ASP C CA 1
ATOM 4708 C C . ASP C 1 31 ? 152.674 183.970 170.178 1.00 116.70 31 ASP C C 1
ATOM 4709 O O . ASP C 1 31 ? 152.477 182.959 169.493 1.00 116.70 31 ASP C O 1
ATOM 4714 N N . LEU C 1 32 ? 152.201 185.167 169.830 1.00 111.79 32 LEU C N 1
ATOM 4715 C CA . LEU C 1 32 ? 151.473 185.337 168.578 1.00 111.79 32 LEU C CA 1
ATOM 4716 C C . LEU C 1 32 ? 152.363 185.032 167.381 1.00 111.79 32 LEU C C 1
ATOM 4717 O O . LEU C 1 32 ? 151.922 184.397 166.419 1.00 111.79 32 LEU C O 1
ATOM 4722 N N . GLN C 1 33 ? 153.621 185.475 167.423 1.00 111.67 33 GLN C N 1
ATOM 4723 C CA . GLN C 1 33 ? 154.549 185.170 166.338 1.00 111.67 33 GLN C CA 1
ATOM 4724 C C . GLN C 1 33 ? 154.825 183.675 166.252 1.00 111.67 33 GLN C C 1
ATOM 4725 O O . GLN C 1 33 ? 154.960 183.124 165.153 1.00 111.67 33 GLN C O 1
ATOM 4731 N N . LYS C 1 34 ? 154.924 183.002 167.399 1.00 112.62 34 LYS C N 1
ATOM 4732 C CA . LYS C 1 34 ? 155.093 181.553 167.388 1.00 112.62 34 LYS C CA 1
ATOM 4733 C C . LYS C 1 34 ? 153.885 180.868 166.766 1.00 112.62 34 LYS C C 1
ATOM 4734 O O . LYS C 1 34 ? 154.029 179.904 166.003 1.00 112.62 34 LYS C O 1
ATOM 4740 N N . LEU C 1 35 ? 152.682 181.356 167.079 1.00 104.26 35 LEU C N 1
ATOM 4741 C CA . LEU C 1 35 ? 151.478 180.818 166.453 1.00 104.26 35 LEU C CA 1
ATOM 4742 C C . LEU C 1 35 ? 151.497 181.046 164.947 1.00 104.26 35 LEU C C 1
ATOM 4743 O O . LEU C 1 35 ? 151.122 180.159 164.172 1.00 104.26 35 LEU C O 1
ATOM 4748 N N . LYS C 1 36 ? 151.933 182.232 164.517 1.00 100.61 36 LYS C N 1
ATOM 4749 C CA . LYS C 1 36 ? 152.059 182.513 163.089 1.00 100.61 36 LYS C CA 1
ATOM 4750 C C . LYS C 1 36 ? 153.016 181.530 162.430 1.00 100.61 36 LYS C C 1
ATOM 4751 O O . LYS C 1 36 ? 152.739 181.001 161.348 1.00 100.61 36 LYS C O 1
ATOM 4757 N N . SER C 1 37 ? 154.154 181.278 163.076 1.00 105.32 37 SER C N 1
ATOM 4758 C CA . SER C 1 37 ? 155.129 180.340 162.533 1.00 105.32 37 SER C CA 1
ATOM 4759 C C . SER C 1 37 ? 154.579 178.921 162.491 1.00 105.32 37 SER C C 1
ATOM 4760 O O . SER C 1 37 ? 154.941 178.144 161.600 1.00 105.32 37 SER C O 1
ATOM 4763 N N . GLY C 1 38 ? 153.711 178.566 163.434 1.00 101.15 38 GLY C N 1
ATOM 4764 C CA . GLY C 1 38 ? 153.128 177.242 163.458 1.00 101.15 38 GLY C CA 1
ATOM 4765 C C . GLY C 1 38 ? 151.955 177.028 162.531 1.00 101.15 38 GLY C C 1
ATOM 4766 O O . GLY C 1 38 ? 151.398 175.927 162.496 1.00 101.15 38 GLY C O 1
ATOM 4767 N N . GLY C 1 39 ? 151.564 178.044 161.768 1.00 92.17 39 GLY C N 1
ATOM 4768 C CA . GLY C 1 39 ? 150.397 177.944 160.915 1.00 92.17 39 GLY C CA 1
ATOM 4769 C C . GLY C 1 39 ? 149.094 178.305 161.582 1.00 92.17 39 GLY C C 1
ATOM 4770 O O . GLY C 1 39 ? 148.031 177.936 161.072 1.00 92.17 39 GLY C O 1
ATOM 4771 N N . ILE C 1 40 ? 149.138 179.013 162.702 1.00 88.17 40 ILE C N 1
ATOM 4772 C CA . ILE C 1 40 ? 147.955 179.377 163.469 1.00 88.17 40 ILE C CA 1
ATOM 4773 C C . ILE C 1 40 ? 147.723 180.864 163.240 1.00 88.17 40 ILE C C 1
ATOM 4774 O O . ILE C 1 40 ? 148.380 181.709 163.858 1.00 88.17 40 ILE C O 1
ATOM 4779 N N . TYR C 1 41 ? 146.778 181.193 162.359 1.00 80.88 41 TYR C N 1
ATOM 4780 C CA . TYR C 1 41 ? 146.564 182.567 161.929 1.00 80.88 41 TYR C CA 1
ATOM 4781 C C . TYR C 1 41 ? 145.250 183.169 162.402 1.00 80.88 41 TYR C C 1
ATOM 4782 O O . TYR C 1 41 ? 145.089 184.391 162.321 1.00 80.88 41 TYR C O 1
ATOM 4791 N N . THR C 1 42 ? 144.312 182.320 162.830 1.00 80.98 42 THR C N 1
ATOM 4792 C CA . THR C 1 42 ? 142.969 182.824 163.213 1.00 80.98 42 THR C CA 1
ATOM 4793 C C . THR C 1 42 ? 142.508 182.161 164.510 1.00 80.98 42 THR C C 1
ATOM 4794 O O . THR C 1 42 ? 143.034 181.087 164.849 1.00 80.98 42 THR C O 1
ATOM 4798 N N . VAL C 1 43 ? 141.556 182.784 165.202 1.00 82.42 43 VAL C N 1
ATOM 4799 C CA . VAL C 1 43 ? 141.018 182.211 166.432 1.00 82.42 43 VAL C CA 1
ATOM 4800 C C . VAL C 1 43 ? 140.384 180.855 166.161 1.00 82.42 43 VAL C C 1
ATOM 4801 O O . VAL C 1 43 ? 140.481 179.934 166.985 1.00 82.42 43 VAL C O 1
ATOM 4805 N N . ASN C 1 44 ? 139.739 180.702 165.004 1.00 76.00 44 ASN C N 1
ATOM 4806 C CA . ASN C 1 44 ? 139.076 179.444 164.684 1.00 76.00 44 ASN C CA 1
ATOM 4807 C C . ASN C 1 44 ? 140.068 178.289 164.649 1.00 76.00 44 ASN C C 1
ATOM 4808 O O . ASN C 1 44 ? 139.778 177.202 165.159 1.00 76.00 44 ASN C O 1
ATOM 4813 N N . THR C 1 45 ? 141.246 178.500 164.063 1.00 72.97 45 THR C N 1
ATOM 4814 C CA . THR C 1 45 ? 142.250 177.446 164.083 1.00 72.97 45 THR C CA 1
ATOM 4815 C C . THR C 1 45 ? 142.938 177.327 165.434 1.00 72.97 45 THR C C 1
ATOM 4816 O O . THR C 1 45 ? 143.551 176.290 165.709 1.00 72.97 45 THR C O 1
ATOM 4820 N N . VAL C 1 46 ? 142.856 178.354 166.283 1.00 77.66 46 VAL C N 1
ATOM 4821 C CA . VAL C 1 46 ? 143.294 178.193 167.666 1.00 77.66 46 VAL C CA 1
ATOM 4822 C C . VAL C 1 46 ? 142.404 177.186 168.379 1.00 77.66 46 VAL C C 1
ATOM 4823 O O . VAL C 1 46 ? 142.886 176.267 169.052 1.00 77.66 46 VAL C O 1
ATOM 4827 N N . LEU C 1 47 ? 141.086 177.344 168.237 1.00 70.75 47 LEU C N 1
ATOM 4828 C CA . LEU C 1 47 ? 140.161 176.400 168.858 1.00 70.75 47 LEU C CA 1
ATOM 4829 C C . LEU C 1 47 ? 140.265 175.018 168.224 1.00 70.75 47 LEU C C 1
ATOM 4830 O O . LEU C 1 47 ? 140.272 174.004 168.932 1.00 70.75 47 LEU C O 1
ATOM 4835 N N . SER C 1 48 ? 140.349 174.958 166.895 1.00 68.26 48 SER C N 1
ATOM 4836 C CA . SER C 1 48 ? 140.371 173.672 166.206 1.00 68.26 48 SER C CA 1
ATOM 4837 C C . SER C 1 48 ? 141.598 172.855 166.583 1.00 68.26 48 SER C C 1
ATOM 4838 O O . SER C 1 48 ? 141.500 171.643 166.802 1.00 68.26 48 SER C O 1
ATOM 4841 N N . THR C 1 49 ? 142.761 173.495 166.655 1.00 78.32 49 THR C N 1
ATOM 4842 C CA . THR C 1 49 ? 143.985 172.774 166.972 1.00 78.32 49 THR C CA 1
ATOM 4843 C C . THR C 1 49 ? 143.970 172.326 168.425 1.00 78.32 49 THR C C 1
ATOM 4844 O O . THR C 1 49 ? 143.681 173.114 169.329 1.00 78.32 49 THR C O 1
ATOM 4848 N N . THR C 1 50 ? 144.277 171.052 168.644 1.00 86.39 50 THR C N 1
ATOM 4849 C CA . THR C 1 50 ? 144.262 170.502 169.987 1.00 86.39 50 THR C CA 1
ATOM 4850 C C . THR C 1 50 ? 145.463 170.997 170.781 1.00 86.39 50 THR C C 1
ATOM 4851 O O . THR C 1 50 ? 146.434 171.523 170.232 1.00 86.39 50 THR C O 1
ATOM 4855 N N . ARG C 1 51 ? 145.382 170.829 172.101 1.00 90.48 51 ARG C N 1
ATOM 4856 C CA . ARG C 1 51 ? 146.500 171.201 172.959 1.00 90.48 51 ARG C CA 1
ATOM 4857 C C . ARG C 1 51 ? 147.740 170.380 172.636 1.00 90.48 51 ARG C C 1
ATOM 4858 O O . ARG C 1 51 ? 148.861 170.896 172.703 1.00 90.48 51 ARG C O 1
ATOM 4866 N N . ARG C 1 52 ? 147.560 169.108 172.277 1.00 98.74 52 ARG C N 1
ATOM 4867 C CA . ARG C 1 52 ? 148.694 168.270 171.907 1.00 98.74 52 ARG C CA 1
ATOM 4868 C C . ARG C 1 52 ? 149.406 168.816 170.675 1.00 98.74 52 ARG C C 1
ATOM 4869 O O . ARG C 1 52 ? 150.639 168.882 170.635 1.00 98.74 52 ARG C O 1
ATOM 4877 N N . HIS C 1 53 ? 148.644 169.206 169.651 1.00 97.56 53 HIS C N 1
ATOM 4878 C CA . HIS C 1 53 ? 149.268 169.768 168.458 1.00 97.56 53 HIS C CA 1
ATOM 4879 C C . HIS C 1 53 ? 149.796 171.170 168.718 1.00 97.56 53 HIS C C 1
ATOM 4880 O O . HIS C 1 53 ? 150.768 171.593 168.083 1.00 97.56 53 HIS C O 1
ATOM 4887 N N . LEU C 1 54 ? 149.170 171.902 169.637 1.00 98.83 54 LEU C N 1
ATOM 4888 C CA . LEU C 1 54 ? 149.669 173.222 169.995 1.00 98.83 54 LEU C CA 1
ATOM 4889 C C . LEU C 1 54 ? 150.995 173.139 170.741 1.00 98.83 54 LEU C C 1
ATOM 4890 O O . LEU C 1 54 ? 151.805 174.069 170.666 1.00 98.83 54 LEU C O 1
ATOM 4895 N N . CYS C 1 55 ? 151.227 172.047 171.472 1.00 108.32 55 CYS C N 1
ATOM 4896 C CA . CYS C 1 55 ? 152.453 171.932 172.256 1.00 108.32 55 CYS C CA 1
ATOM 4897 C C . CYS C 1 55 ? 153.688 171.825 171.368 1.00 108.32 55 CYS C C 1
ATOM 4898 O O . CYS C 1 55 ? 154.713 172.456 171.651 1.00 108.32 55 CYS C O 1
ATOM 4901 N N . LYS C 1 56 ? 153.615 171.045 170.287 1.00 107.81 56 LYS C N 1
ATOM 4902 C CA . LYS C 1 56 ? 154.806 170.824 169.473 1.00 107.81 56 LYS C CA 1
ATOM 4903 C C . LYS C 1 56 ? 155.148 172.006 168.575 1.00 107.81 56 LYS C C 1
ATOM 4904 O O . LYS C 1 56 ? 156.098 171.905 167.791 1.00 107.81 56 LYS C O 1
ATOM 4910 N N . ILE C 1 57 ? 154.401 173.109 168.654 1.00 110.13 57 ILE C N 1
ATOM 4911 C CA . ILE C 1 57 ? 154.768 174.304 167.906 1.00 110.13 57 ILE C CA 1
ATOM 4912 C C . ILE C 1 57 ? 156.105 174.812 168.421 1.00 110.13 57 ILE C C 1
ATOM 4913 O O . ILE C 1 57 ? 156.344 174.858 169.634 1.00 110.13 57 ILE C O 1
ATOM 4918 N N . LYS C 1 58 ? 156.991 175.182 167.496 1.00 114.09 58 LYS C N 1
ATOM 4919 C CA . LYS C 1 58 ? 158.338 175.592 167.870 1.00 114.09 58 LYS C CA 1
ATOM 4920 C C . LYS C 1 58 ? 158.298 176.802 168.794 1.00 114.09 58 LYS C C 1
ATOM 4921 O O . LYS C 1 58 ? 157.668 177.818 168.486 1.00 114.09 58 LYS C O 1
ATOM 4927 N N . GLY C 1 59 ? 158.977 176.684 169.932 1.00 116.13 59 GLY C N 1
ATOM 4928 C CA . GLY C 1 59 ? 159.024 177.742 170.914 1.00 116.13 59 GLY C CA 1
ATOM 4929 C C . GLY C 1 59 ? 157.859 177.785 171.876 1.00 116.13 59 GLY C C 1
ATOM 4930 O O . GLY C 1 59 ? 157.882 178.596 172.810 1.00 116.13 59 GLY C O 1
ATOM 4931 N N . LEU C 1 60 ? 156.848 176.940 171.693 1.00 115.11 60 LEU C N 1
ATOM 4932 C CA . LEU C 1 60 ? 155.668 176.939 172.546 1.00 115.11 60 LEU C CA 1
ATOM 4933 C C . LEU C 1 60 ? 155.832 175.916 173.661 1.00 115.11 60 LEU C C 1
ATOM 4934 O O . LEU C 1 60 ? 156.191 174.762 173.406 1.00 115.11 60 LEU C O 1
ATOM 4939 N N . SER C 1 61 ? 155.568 176.345 174.889 1.00 115.50 61 SER C N 1
ATOM 4940 C CA . SER C 1 61 ? 155.659 175.481 176.053 1.00 115.50 61 SER C CA 1
ATOM 4941 C C . SER C 1 61 ? 154.367 174.693 176.235 1.00 115.50 61 SER C C 1
ATOM 4942 O O . SER C 1 61 ? 153.368 174.910 175.545 1.00 115.50 61 SER C O 1
ATOM 4945 N N . GLU C 1 62 ? 154.395 173.765 177.189 1.00 115.52 62 GLU C N 1
ATOM 4946 C CA . GLU C 1 62 ? 153.210 172.985 177.514 1.00 115.52 62 GLU C CA 1
ATOM 4947 C C . GLU C 1 62 ? 152.308 173.685 178.520 1.00 115.52 62 GLU C C 1
ATOM 4948 O O . GLU C 1 62 ? 151.298 173.104 178.928 1.00 115.52 62 GLU C O 1
ATOM 4954 N N . VAL C 1 63 ? 152.653 174.904 178.936 1.00 112.71 63 VAL C N 1
ATOM 4955 C CA . VAL C 1 63 ? 151.797 175.682 179.823 1.00 112.71 63 VAL C CA 1
ATOM 4956 C C . VAL C 1 63 ? 151.197 176.899 179.124 1.00 112.71 63 VAL C C 1
ATOM 4957 O O . VAL C 1 63 ? 150.133 177.379 179.545 1.00 112.71 63 VAL C O 1
ATOM 4961 N N . LYS C 1 64 ? 151.834 177.403 178.065 1.00 110.56 64 LYS C N 1
ATOM 4962 C CA . LYS C 1 64 ? 151.301 178.547 177.335 1.00 110.56 64 LYS C CA 1
ATOM 4963 C C . LYS C 1 64 ? 150.084 178.176 176.497 1.00 110.56 64 LYS C C 1
ATOM 4964 O O . LYS C 1 64 ? 149.158 178.985 176.360 1.00 110.56 64 LYS C O 1
ATOM 4970 N N . VAL C 1 65 ? 150.070 176.966 175.934 1.00 106.82 65 VAL C N 1
ATOM 4971 C CA . VAL C 1 65 ? 149.000 176.578 175.020 1.00 106.82 65 VAL C CA 1
ATOM 4972 C C . VAL C 1 65 ? 147.652 176.618 175.727 1.00 106.82 65 VAL C C 1
ATOM 4973 O O . VAL C 1 65 ? 146.646 177.054 175.154 1.00 106.82 65 VAL C O 1
ATOM 4977 N N . GLU C 1 66 ? 147.615 176.201 176.993 1.00 109.91 66 GLU C N 1
ATOM 4978 C CA . GLU C 1 66 ? 146.363 176.259 177.739 1.00 109.91 66 GLU C CA 1
ATOM 4979 C C . GLU C 1 66 ? 145.866 177.691 177.870 1.00 109.91 66 GLU C C 1
ATOM 4980 O O . GLU C 1 66 ? 144.800 178.024 177.340 1.00 109.91 66 GLU C O 1
ATOM 4986 N N . LYS C 1 67 ? 146.653 178.569 178.499 1.00 106.21 67 LYS C N 1
ATOM 4987 C CA . LYS C 1 67 ? 146.194 179.939 178.712 1.00 106.21 67 LYS C CA 1
ATOM 4988 C C . LYS C 1 67 ? 145.802 180.597 177.395 1.00 106.21 67 LYS C C 1
ATOM 4989 O O . LYS C 1 67 ? 144.841 181.373 177.349 1.00 106.21 67 LYS C O 1
ATOM 4995 N N . ILE C 1 68 ? 146.500 180.259 176.306 1.00 103.96 68 ILE C N 1
ATOM 4996 C CA . ILE C 1 68 ? 146.051 180.689 174.983 1.00 103.96 68 ILE C CA 1
ATOM 4997 C C . ILE C 1 68 ? 144.649 180.164 174.698 1.00 103.96 68 ILE C C 1
ATOM 4998 O O . ILE C 1 68 ? 143.802 180.880 174.152 1.00 103.96 68 ILE C O 1
ATOM 5003 N N . LYS C 1 69 ? 144.382 178.905 175.057 1.00 97.21 69 LYS C N 1
ATOM 5004 C CA . LYS C 1 69 ? 143.078 178.313 174.763 1.00 97.21 69 LYS C CA 1
ATOM 5005 C C . LYS C 1 69 ? 141.959 179.001 175.542 1.00 97.21 69 LYS C C 1
ATOM 5006 O O . LYS C 1 69 ? 140.913 179.339 174.974 1.00 97.21 69 LYS C O 1
ATOM 5012 N N . GLU C 1 70 ? 142.152 179.213 176.849 1.00 101.93 70 GLU C N 1
ATOM 5013 C CA . GLU C 1 70 ? 141.114 179.931 177.596 1.00 101.93 70 GLU C CA 1
ATOM 5014 C C . GLU C 1 70 ? 140.973 181.369 177.111 1.00 101.93 70 GLU C C 1
ATOM 5015 O O . GLU C 1 70 ? 139.865 181.917 177.107 1.00 101.93 70 GLU C O 1
ATOM 5021 N N . ALA C 1 71 ? 142.075 182.002 176.700 1.00 106.23 71 ALA C N 1
ATOM 5022 C CA . ALA C 1 71 ? 141.964 183.344 176.139 1.00 106.23 71 ALA C CA 1
ATOM 5023 C C . ALA C 1 71 ? 141.117 183.339 174.874 1.00 106.23 71 ALA C C 1
ATOM 5024 O O . ALA C 1 71 ? 140.258 184.208 174.688 1.00 106.23 71 ALA C O 1
ATOM 5026 N N . ALA C 1 72 ? 141.334 182.354 174.001 1.00 102.25 72 ALA C N 1
ATOM 5027 C CA . ALA C 1 72 ? 140.597 182.286 172.744 1.00 102.25 72 ALA C CA 1
ATOM 5028 C C . ALA C 1 72 ? 139.134 181.929 172.960 1.00 102.25 72 ALA C C 1
ATOM 5029 O O . ALA C 1 72 ? 138.273 182.363 172.187 1.00 102.25 72 ALA C O 1
ATOM 5031 N N . GLY C 1 73 ? 138.833 181.139 173.991 1.00 102.42 73 GLY C N 1
ATOM 5032 C CA . GLY C 1 73 ? 137.459 180.726 174.216 1.00 102.42 73 GLY C CA 1
ATOM 5033 C C . GLY C 1 73 ? 136.527 181.878 174.536 1.00 102.42 73 GLY C C 1
ATOM 5034 O O . GLY C 1 73 ? 135.315 181.775 174.332 1.00 102.42 73 GLY C O 1
ATOM 5035 N N . LYS C 1 74 ? 137.072 182.987 175.039 1.00 105.73 74 LYS C N 1
ATOM 5036 C CA . LYS C 1 74 ? 136.227 184.101 175.454 1.00 105.73 74 LYS C CA 1
ATOM 5037 C C . LYS C 1 74 ? 135.646 184.858 174.266 1.00 105.73 74 LYS C C 1
ATOM 5038 O O . LYS C 1 74 ? 134.509 185.338 174.342 1.00 105.73 74 LYS C O 1
ATOM 5044 N N . ILE C 1 75 ? 136.397 184.983 173.171 1.00 101.50 75 ILE C N 1
ATOM 5045 C CA . ILE C 1 75 ? 135.937 185.796 172.046 1.00 101.50 75 ILE C CA 1
ATOM 5046 C C . ILE C 1 75 ? 134.721 185.157 171.388 1.00 101.50 75 ILE C C 1
ATOM 5047 O O . ILE C 1 75 ? 133.632 185.741 171.357 1.00 101.50 75 ILE C O 1
ATOM 5052 N N . ILE C 1 76 ? 134.887 183.950 170.857 1.00 91.93 76 ILE C N 1
ATOM 5053 C CA . ILE C 1 76 ? 133.818 183.234 170.173 1.00 91.93 76 ILE C CA 1
ATOM 5054 C C . ILE C 1 76 ? 133.216 182.228 171.144 1.00 91.93 76 ILE C C 1
ATOM 5055 O O . ILE C 1 76 ? 133.941 181.457 171.784 1.00 91.93 76 ILE C O 1
ATOM 5060 N N . GLN C 1 77 ? 131.892 182.254 171.270 1.00 84.31 77 GL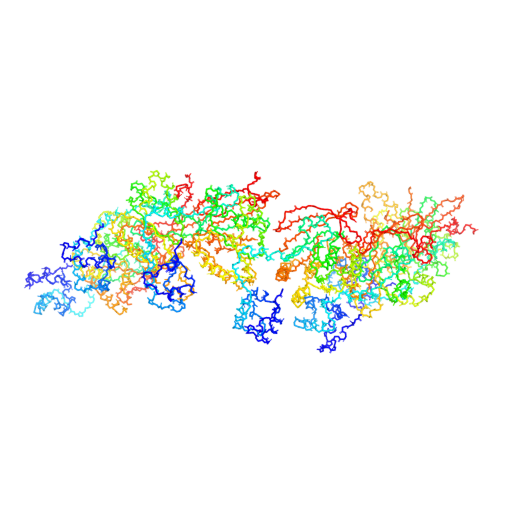N C N 1
ATOM 5061 C CA . GLN C 1 77 ? 131.200 181.363 172.194 1.00 84.31 77 GLN C CA 1
ATOM 5062 C C . GLN C 1 77 ? 131.223 179.947 171.636 1.00 84.31 77 GLN C C 1
ATOM 5063 O O . GLN C 1 77 ? 130.480 179.626 170.704 1.00 84.31 77 GLN C O 1
ATOM 5069 N N . VAL C 1 78 ? 132.074 179.100 172.202 1.00 78.69 78 VAL C N 1
ATOM 5070 C CA . VAL C 1 78 ? 132.214 177.714 171.776 1.00 78.69 78 VAL C CA 1
ATOM 5071 C C . VAL C 1 78 ? 131.591 176.841 172.855 1.00 78.69 78 VAL C C 1
ATOM 5072 O O . VAL C 1 78 ? 132.238 176.522 173.860 1.00 78.69 78 VAL C O 1
ATOM 5076 N N . GLY C 1 79 ? 130.336 176.452 172.650 1.00 69.15 79 GLY C N 1
ATOM 5077 C CA . GLY C 1 79 ? 129.631 175.625 173.609 1.00 69.15 79 GLY C CA 1
ATOM 5078 C C . GLY C 1 79 ? 128.391 174.983 173.025 1.00 69.15 79 GLY C C 1
ATOM 5079 O O . GLY C 1 79 ? 128.379 174.592 171.855 1.00 69.15 79 GLY C O 1
ATOM 5080 N N . PHE C 1 80 ? 127.340 174.869 173.829 1.00 57.36 80 PHE C N 1
ATOM 5081 C CA . PHE C 1 80 ? 126.076 174.295 173.390 1.00 57.36 80 PHE C CA 1
ATOM 5082 C C . PHE C 1 80 ? 125.096 175.428 173.127 1.00 57.36 80 PHE C C 1
ATOM 5083 O O . PHE C 1 80 ? 124.863 176.267 174.003 1.00 57.36 80 PHE C O 1
ATOM 5091 N N . ILE C 1 81 ? 124.527 175.452 171.927 1.00 53.49 81 ILE C N 1
ATOM 5092 C CA . ILE C 1 81 ? 123.627 176.526 171.517 1.00 53.49 81 ILE C CA 1
ATOM 5093 C C . ILE C 1 81 ? 122.363 175.933 170.910 1.00 53.49 81 ILE C C 1
ATOM 5094 O O . ILE C 1 81 ? 122.404 174.824 170.360 1.00 53.49 81 ILE C O 1
ATOM 5099 N N . PRO C 1 82 ? 121.227 176.621 170.989 1.00 49.43 82 PRO C N 1
ATOM 5100 C CA . PRO C 1 82 ? 120.035 176.158 170.276 1.00 49.43 82 PRO C CA 1
ATOM 5101 C C . PRO C 1 82 ? 120.242 176.244 168.775 1.00 49.43 82 PRO C C 1
ATOM 5102 O O . PRO C 1 82 ? 121.030 177.045 168.273 1.00 49.43 82 PRO C O 1
ATOM 5106 N N . ALA C 1 83 ? 119.518 175.394 168.050 1.00 50.37 83 ALA C N 1
ATOM 5107 C CA . ALA C 1 83 ? 119.734 175.300 166.612 1.00 50.37 83 ALA C CA 1
ATOM 5108 C C . ALA C 1 83 ? 119.288 176.541 165.850 1.00 50.37 83 ALA C C 1
ATOM 5109 O O . ALA C 1 83 ? 119.617 176.661 164.668 1.00 50.37 83 ALA C O 1
ATOM 5111 N N . THR C 1 84 ? 118.551 177.458 166.479 1.00 51.09 84 THR C N 1
ATOM 5112 C CA . THR C 1 84 ? 118.157 178.681 165.785 1.00 51.09 84 THR C CA 1
ATOM 5113 C C . THR C 1 84 ? 119.370 179.551 165.481 1.00 51.09 84 THR C C 1
ATOM 5114 O O . THR C 1 84 ? 119.530 180.053 164.360 1.00 51.09 84 THR C O 1
ATOM 5118 N N . VAL C 1 85 ? 120.253 179.732 166.465 1.00 49.66 85 VAL C N 1
ATOM 5119 C CA . VAL C 1 85 ? 121.466 180.485 166.192 1.00 49.66 85 VAL C CA 1
ATOM 5120 C C . VAL C 1 85 ? 122.394 179.708 165.268 1.00 49.66 85 VAL C C 1
ATOM 5121 O O . VAL C 1 85 ? 123.198 180.315 164.559 1.00 49.66 85 VAL C O 1
ATOM 5125 N N . GLN C 1 86 ? 122.286 178.377 165.227 1.00 50.22 86 GLN C N 1
ATOM 5126 C CA . GLN C 1 86 ? 123.043 177.612 164.238 1.00 50.22 86 GLN C CA 1
ATOM 5127 C C . GLN C 1 86 ? 122.518 177.861 162.828 1.00 50.22 86 GLN C C 1
ATOM 5128 O O . GLN C 1 86 ? 123.297 177.916 161.869 1.00 50.22 86 GLN C O 1
ATOM 5134 N N . LEU C 1 87 ? 121.201 178.004 162.681 1.00 51.75 87 LEU C N 1
ATOM 5135 C CA . LEU C 1 87 ? 120.643 178.447 161.408 1.00 51.75 87 LEU C CA 1
ATOM 5136 C C . LEU C 1 87 ? 121.173 179.826 161.044 1.00 51.75 87 LEU C C 1
ATOM 5137 O O . LEU C 1 87 ? 121.533 180.082 159.888 1.00 51.75 87 LEU C O 1
ATOM 5142 N N . ASP C 1 88 ? 121.233 180.726 162.024 1.00 57.00 88 ASP C N 1
ATOM 5143 C CA . ASP C 1 88 ? 121.810 182.042 161.774 1.00 57.00 88 ASP C CA 1
ATOM 5144 C C . ASP C 1 88 ? 123.261 181.929 161.319 1.00 57.00 88 ASP C C 1
ATOM 5145 O O . ASP C 1 88 ? 123.702 182.673 160.437 1.00 57.00 88 ASP C O 1
ATOM 5150 N N . ILE C 1 89 ? 124.021 181.011 161.919 1.00 53.59 89 ILE C N 1
ATOM 5151 C CA . ILE C 1 89 ? 125.414 180.816 161.521 1.00 53.59 89 ILE C CA 1
ATOM 5152 C C . ILE C 1 89 ? 125.500 180.319 160.084 1.00 53.59 89 ILE C C 1
ATOM 5153 O O . ILE C 1 89 ? 126.233 180.877 159.263 1.00 53.59 89 ILE C O 1
ATOM 5158 N N . ARG C 1 90 ? 124.746 179.275 159.752 1.00 52.79 90 ARG C N 1
ATOM 5159 C CA . ARG C 1 90 ? 124.797 178.754 158.392 1.00 52.79 90 ARG C CA 1
ATOM 5160 C C . ARG C 1 90 ? 124.177 179.698 157.374 1.00 52.79 90 ARG C C 1
ATOM 5161 O O . ARG C 1 90 ? 124.309 179.453 156.171 1.00 52.79 90 ARG C O 1
ATOM 5169 N N . GLN C 1 91 ? 123.496 180.754 157.821 1.00 57.62 91 GLN C N 1
ATOM 5170 C CA . GLN C 1 91 ? 123.009 181.764 156.889 1.00 57.62 91 GLN C CA 1
ATOM 5171 C C . GLN C 1 91 ? 124.134 182.523 156.197 1.00 57.62 91 GLN C C 1
ATOM 5172 O O . GLN C 1 91 ? 123.890 183.147 155.160 1.00 57.62 91 GLN C O 1
ATOM 5178 N N . ARG C 1 92 ? 125.353 182.495 156.733 1.00 56.72 92 ARG C N 1
ATOM 5179 C CA . ARG C 1 92 ? 126.432 183.312 156.193 1.00 56.72 92 ARG C CA 1
ATOM 5180 C C . ARG C 1 92 ? 127.310 182.582 155.183 1.00 56.72 92 ARG C C 1
ATOM 5181 O O . ARG C 1 92 ? 128.317 183.146 154.746 1.00 56.72 92 ARG C O 1
ATOM 5189 N N . VAL C 1 93 ? 126.968 181.357 154.798 1.00 52.07 93 VAL C N 1
ATOM 5190 C CA . VAL C 1 93 ? 127.673 180.706 153.700 1.00 52.07 93 VAL C CA 1
ATOM 5191 C C . VAL C 1 93 ? 127.134 181.243 152.381 1.00 52.07 93 VAL C C 1
ATOM 5192 O O . VAL C 1 93 ? 125.966 181.632 152.272 1.00 52.07 93 VAL C O 1
ATOM 5196 N N . TYR C 1 94 ? 127.995 181.284 151.370 1.00 56.81 94 TYR C N 1
ATOM 5197 C CA . TYR C 1 94 ? 127.664 181.862 150.075 1.00 56.81 94 TYR C CA 1
ATOM 5198 C C . TYR C 1 94 ? 127.498 180.757 149.045 1.00 56.81 94 TYR C C 1
ATOM 5199 O O . TYR C 1 94 ? 128.303 179.821 148.994 1.00 56.81 94 TYR C O 1
ATOM 5208 N N . SER C 1 95 ? 126.448 180.867 148.233 1.00 59.07 95 SER C N 1
ATOM 5209 C CA . SER C 1 95 ? 126.201 179.925 147.145 1.00 59.07 95 SER C CA 1
ATOM 5210 C C . SER C 1 95 ? 126.789 180.515 145.868 1.00 59.07 95 SER C C 1
ATOM 5211 O O . SER C 1 95 ? 126.106 181.150 145.063 1.00 59.07 95 SER C O 1
ATOM 5214 N N . LEU C 1 96 ? 128.091 180.298 145.692 1.00 54.30 96 LEU C N 1
ATOM 5215 C CA . LEU C 1 96 ? 128.786 180.822 144.524 1.00 54.30 96 LEU C CA 1
ATOM 5216 C C . LEU C 1 96 ? 128.222 180.210 143.251 1.00 54.30 96 LEU C C 1
ATOM 5217 O O . LEU C 1 96 ? 128.180 178.986 143.102 1.00 54.30 96 LEU C O 1
ATOM 5222 N N . SER C 1 97 ? 127.795 181.069 142.331 1.00 57.76 97 SER C N 1
ATOM 5223 C CA . SER C 1 97 ? 127.214 180.592 141.086 1.00 57.76 97 SER C CA 1
ATOM 5224 C C . SER C 1 97 ? 128.254 179.837 140.274 1.00 57.76 97 SER C C 1
ATOM 5225 O O . SER C 1 97 ? 129.429 180.204 140.247 1.00 57.76 97 SER C O 1
ATOM 5228 N N . THR C 1 98 ? 127.819 178.769 139.619 1.00 62.58 98 THR C N 1
ATOM 5229 C CA . THR C 1 98 ? 128.676 178.024 138.713 1.00 62.58 98 THR C CA 1
ATOM 5230 C C . THR C 1 98 ? 128.453 178.415 137.259 1.00 62.58 98 THR C C 1
ATOM 5231 O O . THR C 1 98 ? 128.850 177.671 136.358 1.00 62.58 98 THR C O 1
ATOM 5235 N N . GLY C 1 99 ? 127.841 179.560 137.019 1.00 66.59 99 GLY C N 1
ATOM 5236 C CA . GLY C 1 99 ? 127.575 180.048 135.672 1.00 66.59 99 GLY C CA 1
ATOM 5237 C C . GLY C 1 99 ? 126.280 179.561 135.069 1.00 66.59 99 GLY C C 1
ATOM 5238 O O . GLY C 1 99 ? 125.470 180.362 134.604 1.00 66.59 99 GLY C O 1
ATOM 5239 N N . SER C 1 100 ? 126.069 178.249 135.071 1.00 79.16 100 SER C N 1
ATOM 5240 C CA . SER C 1 100 ? 124.841 177.663 134.551 1.00 79.16 100 SER C CA 1
ATOM 5241 C C . SER C 1 100 ? 123.731 177.811 135.585 1.00 79.16 100 SER C C 1
ATOM 5242 O O . SER C 1 100 ? 123.847 177.301 136.704 1.00 79.16 100 SER C O 1
ATOM 5245 N N . LYS C 1 101 ? 122.656 178.507 135.210 1.00 79.83 101 LYS C N 1
ATOM 5246 C CA . LYS C 1 101 ? 121.574 178.758 136.155 1.00 79.83 101 LYS C CA 1
ATOM 5247 C C . LYS C 1 101 ? 120.880 177.465 136.560 1.00 79.83 101 LYS C C 1
ATOM 5248 O O . LYS C 1 101 ? 120.498 177.296 137.724 1.00 79.83 101 LYS C O 1
ATOM 5254 N N . GLN C 1 102 ? 120.698 176.543 135.614 1.00 81.79 102 GLN C N 1
ATOM 5255 C CA . GLN C 1 102 ? 120.118 175.249 135.959 1.00 81.79 102 GLN C CA 1
ATOM 5256 C C . GLN C 1 102 ? 121.045 174.460 136.875 1.00 81.79 102 GLN C C 1
ATOM 5257 O O . GLN C 1 102 ? 120.585 173.783 137.802 1.00 81.79 102 GLN C O 1
ATOM 5263 N N . LEU C 1 103 ? 122.354 174.534 136.628 1.00 77.35 103 LEU C N 1
ATOM 5264 C CA . LEU C 1 103 ? 123.310 173.908 137.533 1.00 77.35 103 LEU C CA 1
ATOM 5265 C C . LEU C 1 103 ? 123.320 174.596 138.893 1.00 77.35 103 LEU C C 1
ATOM 5266 O O . LEU C 1 103 ? 123.601 173.952 139.909 1.00 77.35 103 LEU C O 1
ATOM 5271 N N . ASP C 1 104 ? 123.031 175.900 138.932 1.00 73.89 104 ASP C N 1
ATOM 5272 C CA . ASP C 1 104 ? 122.820 176.570 140.212 1.00 73.89 104 ASP C CA 1
ATOM 5273 C C . ASP C 1 104 ? 121.613 175.990 140.937 1.00 73.89 104 ASP C C 1
ATOM 5274 O O . ASP C 1 104 ? 121.669 175.726 142.144 1.00 73.89 104 ASP C O 1
ATOM 5279 N N . SER C 1 105 ? 120.510 175.789 140.214 1.00 76.46 105 SER C N 1
ATOM 5280 C CA . SER C 1 105 ? 119.288 175.290 140.836 1.00 76.46 105 SER C CA 1
ATOM 5281 C C . SER C 1 105 ? 119.457 173.863 141.343 1.00 76.46 105 SER C C 1
ATOM 5282 O O . SER C 1 105 ? 118.977 173.527 142.432 1.00 76.46 105 SER C O 1
ATOM 5285 N N . ILE C 1 106 ? 120.128 173.010 140.566 1.00 78.54 106 ILE C N 1
ATOM 5286 C CA . ILE C 1 106 ? 120.235 171.599 140.930 1.00 78.54 106 ILE C CA 1
ATOM 5287 C C . ILE C 1 106 ? 121.039 171.414 142.212 1.00 78.54 106 ILE C C 1
ATOM 5288 O O . ILE C 1 106 ? 120.749 170.513 143.006 1.00 78.54 106 ILE C O 1
ATOM 5293 N N . LEU C 1 107 ? 122.052 172.247 142.439 1.00 69.85 107 LEU C N 1
ATOM 5294 C CA . LEU C 1 107 ? 122.847 172.187 143.658 1.00 69.85 107 LEU C CA 1
ATOM 5295 C C . LEU C 1 107 ? 122.228 172.966 144.809 1.00 69.85 107 LEU C C 1
ATOM 5296 O O . LEU C 1 107 ? 122.760 172.928 145.922 1.00 69.85 107 LEU C O 1
ATOM 5301 N N . GLY C 1 108 ? 121.118 173.660 144.576 1.00 72.66 108 GLY C N 1
ATOM 5302 C CA . GLY C 1 108 ? 120.557 174.523 145.595 1.00 72.66 108 GLY C CA 1
ATOM 5303 C C . GLY C 1 108 ? 121.203 175.884 145.698 1.00 72.66 108 GLY C C 1
ATOM 5304 O O . GLY C 1 108 ? 121.177 176.491 146.772 1.00 72.66 108 GLY C O 1
ATOM 5305 N N . GLY C 1 109 ? 121.784 176.385 144.612 1.00 65.31 109 GLY C N 1
ATOM 5306 C CA . GLY C 1 109 ? 122.450 177.670 144.628 1.00 65.31 109 GLY C CA 1
ATOM 5307 C C . GLY C 1 109 ? 123.839 177.597 144.033 1.00 65.31 109 GLY C C 1
ATOM 5308 O O . GLY C 1 109 ? 124.423 178.621 143.665 1.00 65.31 109 GLY C O 1
ATOM 5309 N N . GLY C 1 110 ? 124.377 176.384 143.931 1.00 61.47 110 GLY C N 1
ATOM 5310 C CA . GLY C 1 110 ? 125.700 176.180 143.379 1.00 61.47 110 GLY C CA 1
ATOM 5311 C C . GLY C 1 110 ? 126.703 175.741 144.422 1.00 61.47 110 GLY C C 1
ATOM 5312 O O . GLY C 1 110 ? 126.328 175.154 145.440 1.00 61.47 110 GLY C O 1
ATOM 5313 N N . ILE C 1 111 ? 127.982 176.025 144.185 1.00 53.45 111 ILE C N 1
ATOM 5314 C CA . ILE C 1 111 ? 129.021 175.660 145.139 1.00 53.45 111 ILE C CA 1
ATOM 5315 C C . ILE C 1 111 ? 128.859 176.504 146.394 1.00 53.45 111 ILE C C 1
ATOM 5316 O O . ILE C 1 111 ? 128.719 177.731 146.322 1.00 53.45 111 ILE C O 1
ATOM 5321 N N . MET C 1 112 ? 128.872 175.852 147.549 1.00 56.27 112 MET C N 1
ATOM 5322 C CA . MET C 1 112 ? 128.659 176.518 148.825 1.00 56.27 112 MET C CA 1
ATOM 5323 C C . MET C 1 112 ? 129.976 176.646 149.573 1.00 56.27 112 MET C C 1
ATOM 5324 O O . MET C 1 112 ? 130.775 175.707 149.610 1.00 56.27 112 MET C O 1
ATOM 5329 N N . THR C 1 113 ? 130.197 177.811 150.172 1.00 52.32 113 THR C N 1
ATOM 5330 C CA . THR C 1 113 ? 131.376 177.987 151.000 1.00 52.32 113 THR C CA 1
ATOM 5331 C C . THR C 1 113 ? 131.235 177.185 152.289 1.00 52.32 113 THR C C 1
ATOM 5332 O O . THR C 1 113 ? 130.148 176.726 152.650 1.00 52.32 113 THR C O 1
ATOM 5336 N N . MET C 1 114 ? 132.364 177.004 152.974 1.00 56.53 114 MET C N 1
ATOM 5337 C CA . MET C 1 114 ? 132.514 176.240 154.211 1.00 56.53 114 MET C CA 1
ATOM 5338 C C . MET C 1 114 ? 132.365 174.741 153.967 1.00 56.53 114 MET C C 1
ATOM 5339 O O . MET C 1 114 ? 132.598 173.946 154.882 1.00 56.53 114 MET C O 1
ATOM 5344 N N . SER C 1 115 ? 132.037 174.325 152.749 1.00 56.18 115 SER C N 1
ATOM 5345 C CA . SER C 1 115 ? 131.891 172.921 152.412 1.00 56.18 115 SER C CA 1
ATOM 5346 C C . SER C 1 115 ? 132.780 172.599 151.223 1.00 56.18 115 SER C C 1
ATOM 5347 O O . SER C 1 115 ? 133.213 173.486 150.485 1.00 56.18 115 SER C O 1
ATOM 5350 N N . ILE C 1 116 ? 133.049 171.312 151.045 1.00 58.27 116 ILE C N 1
ATOM 5351 C CA . ILE C 1 116 ? 133.906 170.827 149.971 1.00 58.27 116 ILE C CA 1
ATOM 5352 C C . ILE C 1 116 ? 133.047 170.253 148.850 1.00 58.27 116 ILE C C 1
ATOM 5353 O O . ILE C 1 116 ? 132.164 169.411 149.082 1.00 58.27 116 ILE C O 1
ATOM 5358 N N . THR C 1 117 ? 133.289 170.735 147.635 1.00 58.64 117 THR C N 1
ATOM 5359 C CA . THR C 1 117 ? 132.574 170.306 146.446 1.00 58.64 117 THR C CA 1
ATOM 5360 C C . THR C 1 117 ? 133.577 169.938 145.366 1.00 58.64 117 THR C C 1
ATOM 5361 O O . THR C 1 117 ? 134.514 170.691 145.095 1.00 58.64 117 THR C O 1
ATOM 5365 N N . GLU C 1 118 ? 133.373 168.781 144.750 1.00 64.68 118 GLU C N 1
ATOM 5366 C CA . GLU C 1 118 ? 134.272 168.254 143.741 1.00 64.68 118 GLU C CA 1
ATOM 5367 C C . GLU C 1 118 ? 133.530 168.080 142.426 1.00 64.68 118 GLU C C 1
ATOM 5368 O O . GLU C 1 118 ? 132.366 167.665 142.405 1.00 64.68 118 GLU C O 1
ATOM 5374 N N . VAL C 1 119 ? 134.206 168.420 141.336 1.00 62.14 119 VAL C N 1
ATOM 5375 C CA . VAL C 1 119 ? 133.741 168.141 139.987 1.00 62.14 119 VAL C CA 1
ATOM 5376 C C . VAL C 1 119 ? 134.703 167.138 139.370 1.00 62.14 119 VAL C C 1
ATOM 5377 O O . VAL C 1 119 ? 135.918 167.229 139.570 1.00 62.14 119 VAL C O 1
ATOM 5381 N N . PHE C 1 120 ? 134.163 166.156 138.657 1.00 73.77 120 PHE C N 1
ATOM 5382 C CA . PHE C 1 120 ? 135.013 165.131 138.077 1.00 73.77 120 PHE C CA 1
ATOM 5383 C C . PHE C 1 120 ? 134.358 164.566 136.827 1.00 73.77 120 PHE C C 1
ATOM 5384 O O . PHE C 1 120 ? 133.154 164.712 136.604 1.00 73.77 120 PHE C O 1
ATOM 5392 N N . GLY C 1 121 ? 135.184 163.929 136.009 1.00 80.07 121 GLY C N 1
ATOM 5393 C CA . GLY C 1 121 ? 134.746 163.418 134.729 1.00 80.07 121 GLY C CA 1
ATOM 5394 C C . GLY C 1 121 ? 135.951 163.074 133.880 1.00 80.07 121 GLY C C 1
ATOM 5395 O O . GLY C 1 121 ? 137.089 163.096 134.352 1.00 80.07 121 GLY C O 1
ATOM 5396 N N . GLU C 1 122 ? 135.682 162.754 132.620 1.00 87.48 122 GLU C N 1
ATOM 5397 C CA . GLU C 1 122 ? 136.759 162.471 131.687 1.00 87.48 122 GLU C CA 1
ATOM 5398 C C . GLU C 1 122 ? 137.468 163.768 131.308 1.00 87.48 122 GLU C C 1
ATOM 5399 O O . GLU C 1 122 ? 137.085 164.867 131.720 1.00 87.48 122 GLU C O 1
ATOM 5405 N N . PHE C 1 123 ? 138.526 163.642 130.516 1.00 84.30 123 PHE C N 1
ATOM 5406 C CA . PHE C 1 123 ? 139.125 164.814 129.906 1.00 84.30 123 PHE C CA 1
ATOM 5407 C C . PHE C 1 123 ? 138.142 165.402 128.899 1.00 84.30 123 PHE C C 1
ATOM 5408 O O . PHE C 1 123 ? 137.176 164.752 128.493 1.00 84.30 123 PHE C O 1
ATOM 5416 N N . ARG C 1 124 ? 138.368 166.663 128.535 1.00 83.01 124 ARG C N 1
ATOM 5417 C CA . ARG C 1 124 ? 137.596 167.376 127.521 1.00 83.01 124 ARG C CA 1
ATOM 5418 C C . ARG C 1 124 ? 136.175 167.686 127.973 1.00 83.01 124 ARG C C 1
ATOM 5419 O O . ARG C 1 124 ? 135.370 168.170 127.169 1.00 83.01 124 ARG C O 1
ATOM 5427 N N . CYS C 1 125 ? 135.838 167.428 129.235 1.00 81.81 125 CYS C N 1
ATOM 5428 C CA . CYS C 1 125 ? 134.463 167.551 129.699 1.00 81.81 125 CYS C CA 1
ATOM 5429 C C . CYS C 1 125 ? 134.085 168.958 130.134 1.00 81.81 125 CYS C C 1
ATOM 5430 O O . CYS C 1 125 ? 132.896 169.221 130.338 1.00 81.81 125 CYS C O 1
ATOM 5433 N N . GLY C 1 126 ? 135.049 169.863 130.279 1.00 68.91 126 GLY C N 1
ATOM 5434 C CA . GLY C 1 126 ? 134.740 171.222 130.677 1.00 68.91 126 GLY C CA 1
ATOM 5435 C C . GLY C 1 126 ? 134.888 171.475 132.163 1.00 68.91 126 GLY C C 1
ATOM 5436 O O . GLY C 1 126 ? 133.972 172.002 132.799 1.00 68.91 126 GLY C O 1
ATOM 5437 N N . LYS C 1 127 ? 136.031 171.094 132.731 1.00 60.82 127 LYS C N 1
ATOM 5438 C CA . LYS C 1 127 ? 136.293 171.291 134.155 1.00 60.82 127 LYS C CA 1
ATOM 5439 C C . LYS C 1 127 ? 137.076 172.575 134.419 1.00 60.82 127 LYS C C 1
ATOM 5440 O O . LYS C 1 127 ? 136.689 173.386 135.268 1.00 60.82 127 LYS C O 1
ATOM 5446 N N . THR C 1 128 ? 138.187 172.748 133.705 1.00 54.88 128 THR C N 1
ATOM 5447 C CA . THR C 1 128 ? 138.990 173.984 133.872 1.00 54.88 128 THR C CA 1
ATOM 5448 C C . THR C 1 128 ? 138.108 175.187 133.530 1.00 54.88 128 THR C C 1
ATOM 5449 O O . THR C 1 128 ? 138.228 176.214 134.221 1.00 54.88 128 THR C O 1
ATOM 5453 N N . GLN C 1 129 ? 137.246 175.054 132.517 1.00 54.32 129 GLN C N 1
ATOM 5454 C CA . GLN C 1 129 ? 136.355 176.154 132.174 1.00 54.32 129 GLN C CA 1
ATOM 5455 C C . GLN C 1 129 ? 135.392 176.452 133.313 1.00 54.32 129 GLN C C 1
ATOM 5456 O O . GLN C 1 129 ? 135.062 177.616 133.558 1.00 54.32 129 GLN C O 1
ATOM 5462 N N . MET C 1 130 ? 134.939 175.419 134.022 1.00 59.45 130 MET C N 1
ATOM 5463 C CA . MET C 1 130 ? 134.139 175.647 135.220 1.00 59.45 130 MET C CA 1
ATOM 5464 C C . MET C 1 130 ? 134.940 176.403 136.270 1.00 59.45 130 MET C C 1
ATOM 5465 O O . MET C 1 130 ? 134.421 177.313 136.927 1.00 59.45 130 MET C O 1
ATOM 5470 N N . SER C 1 131 ? 136.211 176.033 136.444 1.00 48.53 131 SER C N 1
ATOM 5471 C CA . SER C 1 131 ? 137.065 176.730 137.400 1.00 48.53 131 SER C CA 1
ATOM 5472 C C . SER C 1 131 ? 137.211 178.200 137.034 1.00 48.53 131 SER C C 1
ATOM 5473 O O . SER C 1 131 ? 137.112 179.077 137.899 1.00 48.53 131 SER C O 1
ATOM 5476 N N . HIS C 1 132 ? 137.444 178.487 135.754 1.00 46.12 132 HIS C N 1
ATOM 5477 C CA . HIS C 1 132 ? 137.581 179.871 135.312 1.00 46.12 132 HIS C CA 1
ATOM 5478 C C . HIS C 1 132 ? 136.275 180.637 135.483 1.00 46.12 132 HIS C C 1
ATOM 5479 O O . HIS C 1 132 ? 136.278 181.810 135.883 1.00 46.12 132 HIS C O 1
ATOM 5486 N N . THR C 1 133 ? 135.144 179.991 135.189 1.00 51.00 133 THR C N 1
ATOM 5487 C CA . THR C 1 133 ? 133.853 180.640 135.380 1.00 51.00 133 THR C CA 1
ATOM 5488 C C . THR C 1 133 ? 133.630 180.987 136.842 1.00 51.00 133 THR C C 1
ATOM 5489 O O . THR C 1 133 ? 133.133 182.072 137.160 1.00 51.00 133 THR C O 1
ATOM 5493 N N . LEU C 1 134 ? 133.980 180.070 137.746 1.00 46.89 134 LEU C N 1
ATOM 5494 C CA . LEU C 1 134 ? 133.883 180.364 139.171 1.00 46.89 134 LEU C CA 1
ATOM 5495 C C . LEU C 1 134 ? 134.796 181.519 139.553 1.00 46.89 134 LEU C C 1
ATOM 5496 O O . LEU C 1 134 ? 134.396 182.413 140.304 1.00 46.89 134 LEU C O 1
ATOM 5501 N N . CYS C 1 135 ? 136.023 181.517 139.031 1.00 43.95 135 CYS C N 1
ATOM 5502 C CA . CYS C 1 135 ? 136.962 182.592 139.321 1.00 43.95 135 CYS C CA 1
ATOM 5503 C C . CYS C 1 135 ? 136.399 183.939 138.902 1.00 43.95 135 CYS C C 1
ATOM 5504 O O . CYS C 1 135 ? 136.653 184.958 139.554 1.00 43.95 135 CYS C O 1
ATOM 5507 N N . VAL C 1 136 ? 135.639 183.966 137.809 1.00 47.13 136 VAL C N 1
ATOM 5508 C CA . VAL C 1 136 ? 135.146 185.243 137.302 1.00 47.13 136 VAL C CA 1
ATOM 5509 C C . VAL C 1 136 ? 133.876 185.676 138.027 1.00 47.13 136 VAL C C 1
ATOM 5510 O O . VAL C 1 136 ? 133.702 186.859 138.337 1.00 47.13 136 VAL C O 1
ATOM 5514 N N . THR C 1 137 ? 132.970 184.743 138.306 1.00 48.15 137 THR C N 1
ATOM 5515 C CA . THR C 1 137 ? 131.704 185.087 138.939 1.00 48.15 137 THR C CA 1
ATOM 5516 C C . THR C 1 137 ? 131.799 185.218 140.450 1.00 48.15 137 THR C C 1
ATOM 5517 O O . THR C 1 137 ? 130.855 185.719 141.067 1.00 48.15 137 THR C O 1
ATOM 5521 N N . THR C 1 138 ? 132.920 184.804 141.043 1.00 50.60 138 THR C N 1
ATOM 5522 C CA . THR C 1 138 ? 133.047 184.850 142.527 1.00 50.60 138 THR C CA 1
ATOM 5523 C C . THR C 1 138 ? 133.158 186.311 142.982 1.00 50.60 138 THR C C 1
ATOM 5524 O O . THR C 1 138 ? 132.755 186.600 144.124 1.00 50.60 138 THR C O 1
ATOM 5528 N N . GLN C 1 139 ? 133.658 187.200 142.119 1.00 53.47 139 GLN C N 1
ATOM 5529 C CA . GLN C 1 139 ? 133.739 188.603 142.481 1.00 53.47 139 GLN C CA 1
ATOM 5530 C C . GLN C 1 139 ? 132.450 189.356 142.201 1.00 53.47 139 GLN C C 1
ATOM 5531 O O . GLN C 1 139 ? 132.394 190.566 142.439 1.00 53.47 139 GLN C O 1
ATOM 5537 N N . LEU C 1 140 ? 131.422 188.680 141.701 1.00 53.44 140 LEU C N 1
ATOM 5538 C CA . LEU C 1 140 ? 130.120 189.313 141.587 1.00 53.44 140 LEU C CA 1
ATOM 5539 C C . LEU C 1 140 ? 129.505 189.482 142.973 1.00 53.44 140 LEU C C 1
ATOM 5540 O O . LEU C 1 140 ? 129.672 188.616 143.836 1.00 53.44 140 LEU C O 1
ATOM 5545 N N . PRO C 1 141 ? 128.786 190.572 143.214 1.00 67.13 141 PRO C N 1
ATOM 5546 C CA . PRO C 1 141 ? 128.238 190.807 144.555 1.00 67.13 141 PRO C CA 1
ATOM 5547 C C . PRO C 1 141 ? 127.072 189.886 144.860 1.00 67.13 141 PRO C C 1
ATOM 5548 O O . PRO C 1 141 ? 126.802 188.946 144.107 1.00 67.13 141 PRO C O 1
ATOM 5552 N N . ARG C 1 142 ? 126.406 190.118 145.984 1.00 69.36 142 ARG C N 1
ATOM 5553 C CA . ARG C 1 142 ? 125.276 189.289 146.362 1.00 69.36 142 ARG C CA 1
ATOM 5554 C C . ARG C 1 142 ? 124.093 189.539 145.430 1.00 69.36 142 ARG C C 1
ATOM 5555 O O . ARG C 1 142 ? 124.016 190.560 144.741 1.00 69.36 142 ARG C O 1
ATOM 5563 N N . GLU C 1 143 ? 123.173 188.576 145.414 1.00 72.66 143 GLU C N 1
ATOM 5564 C CA . GLU C 1 143 ? 121.886 188.567 144.712 1.00 72.66 143 GLU C CA 1
ATOM 5565 C C . GLU C 1 143 ? 121.998 188.201 143.233 1.00 72.66 143 GLU C C 1
ATOM 5566 O O . GLU C 1 143 ? 120.961 188.133 142.562 1.00 72.66 143 GLU C O 1
ATOM 5572 N N . MET C 1 144 ? 123.196 187.965 142.697 1.00 69.61 144 MET C N 1
ATOM 5573 C CA . MET C 1 144 ? 123.344 187.345 141.384 1.00 69.61 144 MET C CA 1
ATOM 5574 C C . MET C 1 144 ? 124.375 186.217 141.403 1.00 69.61 144 MET C C 1
ATOM 5575 O O . MET C 1 144 ? 125.113 186.015 140.436 1.00 69.61 144 MET C O 1
ATOM 5580 N N . GLY C 1 145 ? 124.411 185.454 142.494 1.00 61.47 145 GLY C N 1
ATOM 5581 C CA . GLY C 1 145 ? 125.163 184.221 142.547 1.00 61.47 145 GLY C CA 1
ATOM 5582 C C . GLY C 1 145 ? 126.627 184.361 142.888 1.00 61.47 145 GLY C C 1
ATOM 5583 O O . GLY C 1 145 ? 127.331 183.346 142.946 1.00 61.47 145 GLY C O 1
ATOM 5584 N N . GLY C 1 146 ? 127.113 185.572 143.106 1.00 61.35 146 GLY C N 1
ATOM 5585 C CA . GLY C 1 146 ? 128.494 185.757 143.490 1.00 61.35 146 GLY C CA 1
ATOM 5586 C C . GLY C 1 146 ? 128.671 185.823 144.991 1.00 61.35 146 GLY C C 1
ATOM 5587 O O . GLY C 1 146 ? 127.710 185.856 145.756 1.00 61.35 146 GLY C O 1
ATOM 5588 N N . GLY C 1 147 ? 129.932 185.837 145.409 1.00 56.42 147 GLY C N 1
ATOM 5589 C CA . GLY C 1 147 ? 130.247 185.945 146.818 1.00 56.42 147 GLY C CA 1
ATOM 5590 C C . GLY C 1 147 ? 130.879 187.268 147.190 1.00 56.42 147 GLY C C 1
ATOM 5591 O O . GLY C 1 147 ? 131.007 187.591 148.375 1.00 56.42 147 GLY C O 1
ATOM 5592 N N . GLU C 1 148 ? 131.266 188.046 146.181 1.00 49.81 148 GLU C N 1
ATOM 5593 C CA . GLU C 1 148 ? 132.016 189.282 146.385 1.00 49.81 148 GLU C CA 1
ATOM 5594 C C . GLU C 1 148 ? 133.278 189.019 147.198 1.00 49.81 148 GLU C C 1
ATOM 5595 O O . GLU C 1 148 ? 133.676 189.822 148.043 1.00 49.81 148 GLU C O 1
ATOM 5597 N N . GLY C 1 149 ? 133.912 187.876 146.939 1.00 48.55 149 GLY C N 1
ATOM 5598 C CA . GLY C 1 149 ? 135.141 187.522 147.608 1.00 48.55 149 GLY C CA 1
ATOM 5599 C C . GLY C 1 149 ? 136.174 187.047 146.606 1.00 48.55 149 GLY C C 1
ATOM 5600 O O . GLY C 1 149 ? 135.850 186.593 145.510 1.00 48.55 149 GLY C O 1
ATOM 5601 N N . LYS C 1 150 ? 137.436 187.156 147.009 1.00 46.12 150 LYS C N 1
ATOM 5602 C CA . LYS C 1 150 ? 138.538 186.835 146.115 1.00 46.12 150 LYS C CA 1
ATOM 5603 C C . LYS C 1 150 ? 138.613 185.326 145.889 1.00 46.12 150 LYS C C 1
ATOM 5604 O O . LYS C 1 150 ? 137.860 184.538 146.466 1.00 46.12 150 LYS C O 1
ATOM 5610 N N . VAL C 1 151 ? 139.537 184.922 145.027 1.00 33.89 151 VAL C N 1
ATOM 5611 C CA . VAL C 1 151 ? 139.702 183.527 144.648 1.00 33.89 151 VAL C CA 1
ATOM 5612 C C . VAL C 1 151 ? 141.170 183.163 144.770 1.00 33.89 151 VAL C C 1
ATOM 5613 O O . VAL C 1 151 ? 142.049 183.955 144.416 1.00 33.89 151 VAL C O 1
ATOM 5617 N N . ALA C 1 152 ? 141.435 181.970 145.285 1.00 26.86 152 ALA C N 1
ATOM 5618 C CA . ALA C 1 152 ? 142.752 181.362 145.209 1.00 26.86 152 ALA C CA 1
ATOM 5619 C C . ALA C 1 152 ? 142.691 180.232 144.196 1.00 26.86 152 ALA C C 1
ATOM 5620 O O . ALA C 1 152 ? 141.890 179.305 144.342 1.00 26.86 152 ALA C O 1
ATOM 5622 N N . TYR C 1 153 ? 143.516 180.321 143.161 1.00 37.73 153 TYR C N 1
ATOM 5623 C CA . TYR C 1 153 ? 143.604 179.288 142.142 1.00 37.73 153 TYR C CA 1
ATOM 5624 C C . TYR C 1 153 ? 144.938 178.579 142.293 1.00 37.73 153 TYR C C 1
ATOM 5625 O O . TYR C 1 153 ? 145.989 179.226 142.334 1.00 37.73 153 TYR C O 1
ATOM 5634 N N . ILE C 1 154 ? 144.895 177.258 142.381 1.00 39.66 154 ILE C N 1
ATOM 5635 C CA . ILE C 1 154 ? 146.088 176.430 142.322 1.00 39.66 154 ILE C CA 1
ATOM 5636 C C . ILE C 1 154 ? 146.074 175.730 140.976 1.00 39.66 154 ILE C C 1
ATOM 5637 O O . ILE C 1 154 ? 145.116 175.022 140.646 1.00 39.66 154 ILE C O 1
ATOM 5642 N N . ASP C 1 155 ? 147.116 175.949 140.188 1.00 42.36 155 ASP C N 1
ATOM 5643 C CA . ASP C 1 155 ? 147.217 175.385 138.847 1.00 42.36 155 ASP C CA 1
ATOM 5644 C C . ASP C 1 155 ? 148.147 174.183 138.911 1.00 42.36 155 ASP C C 1
ATOM 5645 O O . ASP C 1 155 ? 149.361 174.311 138.748 1.00 42.36 155 ASP C O 1
ATOM 5650 N N . THR C 1 156 ? 147.571 173.014 139.145 1.00 47.66 156 THR C N 1
ATOM 5651 C CA . THR C 1 156 ? 148.339 171.783 139.141 1.00 47.66 156 THR C CA 1
ATOM 5652 C C . THR C 1 156 ? 148.611 171.285 137.727 1.00 47.66 156 THR C C 1
ATOM 5653 O O . THR C 1 156 ? 149.459 170.406 137.540 1.00 47.66 156 THR C O 1
ATOM 5657 N N . GLU C 1 157 ? 147.939 171.851 136.725 1.00 51.67 157 GLU C N 1
ATOM 5658 C CA . GLU C 1 157 ? 148.103 171.444 135.338 1.00 51.67 157 GLU C CA 1
ATOM 5659 C C . GLU C 1 157 ? 148.770 172.504 134.473 1.00 51.67 157 GLU C C 1
ATOM 5660 O O . GLU C 1 157 ? 148.984 172.264 133.281 1.00 51.67 157 GLU C O 1
ATOM 5666 N N . GLY C 1 158 ? 149.099 173.665 135.030 1.00 47.21 158 GLY C N 1
ATOM 5667 C CA . GLY C 1 158 ? 149.706 174.709 134.231 1.00 47.21 158 GLY C CA 1
ATOM 5668 C C . GLY C 1 158 ? 148.785 175.323 133.206 1.00 47.21 158 GLY C C 1
ATOM 5669 O O . GLY C 1 158 ? 149.260 175.943 132.253 1.00 47.21 158 GLY C O 1
ATOM 5670 N N . THR C 1 159 ? 147.475 175.182 133.385 1.00 46.12 159 THR C N 1
ATOM 5671 C CA . THR C 1 159 ? 146.499 175.553 132.373 1.00 46.12 159 THR C CA 1
ATOM 5672 C C . THR C 1 159 ? 145.825 176.891 132.642 1.00 46.12 159 THR C C 1
ATOM 5673 O O . THR C 1 159 ? 144.887 177.248 131.925 1.00 46.12 159 THR C O 1
ATOM 5677 N N . PHE C 1 160 ? 146.271 177.637 133.650 1.00 42.76 160 PHE C N 1
ATOM 5678 C CA . PHE C 1 160 ? 145.686 178.946 133.917 1.00 42.76 160 PHE C CA 1
ATOM 5679 C C . PHE C 1 160 ? 145.913 179.877 132.734 1.00 42.76 160 PHE C C 1
ATOM 5680 O O . PHE C 1 160 ? 147.044 180.067 132.282 1.00 42.76 160 PHE C O 1
ATOM 5688 N N . ARG C 1 161 ? 144.827 180.469 132.243 1.00 45.88 161 ARG C N 1
ATOM 5689 C CA . ARG C 1 161 ? 144.854 181.353 131.081 1.00 45.88 161 ARG C CA 1
ATOM 5690 C C . ARG C 1 161 ? 144.233 182.677 131.498 1.00 45.88 161 ARG C C 1
ATOM 5691 O O . ARG C 1 161 ? 143.018 182.870 131.370 1.00 45.88 161 ARG C O 1
ATOM 5699 N N . PRO C 1 162 ? 145.038 183.614 132.003 1.00 47.09 162 PRO C N 1
ATOM 5700 C CA . PRO C 1 162 ? 144.468 184.862 132.539 1.00 47.09 162 PRO C CA 1
ATOM 5701 C C . PRO C 1 162 ? 143.658 185.650 131.530 1.00 47.09 162 PRO C C 1
ATOM 5702 O O . PRO C 1 162 ? 142.693 186.330 131.911 1.00 47.09 162 PRO C O 1
ATOM 5706 N N . GLU C 1 163 ? 144.018 185.585 130.248 1.00 54.98 163 GLU C N 1
ATOM 5707 C CA . GLU C 1 163 ? 143.225 186.277 129.241 1.00 54.98 163 GLU C CA 1
ATOM 5708 C C . GLU C 1 163 ? 141.813 185.719 129.172 1.00 54.98 163 GLU C C 1
ATOM 5709 O O . GLU C 1 163 ? 140.874 186.458 128.875 1.00 54.98 163 GLU C O 1
ATOM 5715 N N . ARG C 1 164 ? 141.639 184.427 129.450 1.00 55.74 164 ARG C N 1
ATOM 5716 C CA . ARG C 1 164 ? 140.290 183.879 129.519 1.00 55.74 164 ARG C CA 1
ATOM 5717 C C . ARG C 1 164 ? 139.499 184.510 130.655 1.00 55.74 164 ARG C C 1
ATOM 5718 O O . ARG C 1 164 ? 138.311 184.808 130.496 1.00 55.74 164 ARG C O 1
ATOM 5726 N N . ILE C 1 165 ? 140.131 184.708 131.814 1.00 49.29 165 ILE C N 1
ATOM 5727 C CA . ILE C 1 165 ? 139.445 185.370 132.920 1.00 49.29 165 ILE C CA 1
ATOM 5728 C C . ILE C 1 165 ? 139.067 186.792 132.537 1.00 49.29 165 ILE C C 1
ATOM 5729 O O . ILE C 1 165 ? 137.956 187.250 132.829 1.00 49.29 165 ILE C O 1
ATOM 5734 N N . LYS C 1 166 ? 139.973 187.511 131.869 1.00 58.94 166 LYS C N 1
ATOM 5735 C CA . LYS C 1 166 ? 139.644 188.863 131.415 1.00 58.94 166 LYS C CA 1
ATOM 5736 C C . LYS C 1 166 ? 138.490 188.846 130.415 1.00 58.94 166 LYS C C 1
ATOM 5737 O O . LYS C 1 166 ? 137.612 189.718 130.446 1.00 58.94 166 LYS C O 1
ATOM 5743 N N . GLN C 1 167 ? 138.481 187.858 129.520 1.00 61.55 167 GLN C N 1
ATOM 5744 C CA . GLN C 1 167 ? 137.404 187.713 128.547 1.00 61.55 167 GLN C CA 1
ATOM 5745 C C . GLN C 1 167 ? 136.064 187.504 129.236 1.00 61.55 167 GLN C C 1
ATOM 5746 O O . GLN C 1 167 ? 135.081 188.194 128.942 1.00 61.55 167 GLN C O 1
ATOM 5752 N N . ILE C 1 168 ? 136.009 186.544 130.158 1.00 52.02 168 ILE C N 1
ATOM 5753 C CA . ILE C 1 168 ? 134.761 186.263 130.855 1.00 52.02 168 ILE C CA 1
ATOM 5754 C C . ILE C 1 168 ? 134.335 187.467 131.683 1.00 52.02 168 ILE C C 1
ATOM 5755 O O . ILE C 1 168 ? 133.140 187.757 131.808 1.00 52.02 168 ILE C O 1
ATOM 5760 N N . ALA C 1 169 ? 135.300 188.196 132.248 1.00 55.12 169 ALA C N 1
ATOM 5761 C CA . ALA C 1 169 ? 134.969 189.414 132.975 1.00 55.12 169 ALA C CA 1
ATOM 5762 C C . ALA C 1 169 ? 134.327 190.451 132.066 1.00 55.12 169 ALA C C 1
ATOM 5763 O O . ALA C 1 169 ? 133.351 191.100 132.461 1.00 55.12 169 ALA C O 1
ATOM 5765 N N . GLU C 1 170 ? 134.857 190.627 130.852 1.00 62.53 170 GLU C N 1
ATOM 5766 C CA . GLU C 1 170 ? 134.182 191.478 129.874 1.00 62.53 170 GLU C CA 1
ATOM 5767 C C . GLU C 1 170 ? 132.776 190.970 129.587 1.00 62.53 170 GLU C C 1
ATOM 5768 O O . GLU C 1 170 ? 131.839 191.763 129.440 1.00 62.53 170 GLU C O 1
ATOM 5774 N N . GLY C 1 171 ? 132.610 189.649 129.505 1.00 58.51 171 GLY C N 1
ATOM 5775 C CA . GLY C 1 171 ? 131.283 189.090 129.329 1.00 58.51 171 GLY C CA 1
ATOM 5776 C C . GLY C 1 171 ? 130.343 189.414 130.472 1.00 58.51 171 GLY C C 1
ATOM 5777 O O . GLY C 1 171 ? 129.132 189.536 130.268 1.00 58.51 171 GLY C O 1
ATOM 5778 N N . TYR C 1 172 ? 130.878 189.559 131.681 1.00 56.41 172 TYR C N 1
ATOM 5779 C CA . TYR C 1 172 ? 130.067 189.839 132.858 1.00 56.41 172 TYR C CA 1
ATOM 5780 C C . TYR C 1 172 ? 129.976 191.322 133.180 1.00 56.41 172 TYR C C 1
ATOM 5781 O O . TYR C 1 172 ? 129.402 191.674 134.216 1.00 56.41 172 TYR C O 1
ATOM 5790 N N . GLU C 1 173 ? 130.529 192.188 132.332 1.00 69.80 173 GLU C N 1
ATOM 5791 C CA . GLU C 1 173 ? 130.433 193.640 132.492 1.00 69.80 173 GLU C CA 1
ATOM 5792 C C . GLU C 1 173 ? 131.018 194.085 133.834 1.00 69.80 173 GLU C C 1
ATOM 5793 O O . GLU C 1 173 ? 130.342 194.663 134.687 1.00 69.80 173 GLU C O 1
ATOM 5799 N N . LEU C 1 174 ? 132.300 193.786 134.011 1.00 70.12 174 LEU C N 1
ATOM 5800 C CA . LEU C 1 174 ? 133.066 194.237 135.160 1.00 70.12 174 LEU C CA 1
ATOM 5801 C C . LEU C 1 174 ? 134.439 194.683 134.687 1.00 70.12 174 LEU C C 1
ATOM 5802 O O . LEU C 1 174 ? 134.913 194.253 133.632 1.00 70.12 174 LEU C O 1
ATOM 5807 N N . ASP C 1 175 ? 135.068 195.558 135.467 1.00 70.54 175 ASP C N 1
ATOM 5808 C CA . ASP C 1 175 ? 136.400 196.037 135.123 1.00 70.54 175 ASP C CA 1
ATOM 5809 C C . ASP C 1 175 ? 137.357 194.851 135.094 1.00 70.54 175 ASP C C 1
ATOM 5810 O O . ASP C 1 175 ? 137.692 194.296 136.148 1.00 70.54 175 ASP C O 1
ATOM 5815 N N . PRO C 1 176 ? 137.809 194.432 133.909 1.00 67.63 176 PRO C N 1
ATOM 5816 C CA . PRO C 1 176 ? 138.573 193.179 133.819 1.00 67.63 176 PRO C CA 1
ATOM 5817 C C . PRO C 1 176 ? 139.868 193.193 134.606 1.00 67.63 176 PRO C C 1
ATOM 5818 O O . PRO C 1 176 ? 140.255 192.155 135.157 1.00 67.63 176 PRO C O 1
ATOM 5822 N N . GLU C 1 177 ? 140.554 194.336 134.675 1.00 64.17 177 GLU C N 1
ATOM 5823 C CA . GLU C 1 177 ? 141.799 194.390 135.432 1.00 64.17 177 GLU C CA 1
ATOM 5824 C C . GLU C 1 177 ? 141.541 194.171 136.917 1.00 64.17 177 GLU C C 1
ATOM 5825 O O . GLU C 1 177 ? 142.336 193.518 137.603 1.00 64.17 177 GLU C O 1
ATOM 5831 N N . SER C 1 178 ? 140.430 194.702 137.430 1.00 59.46 178 SER C N 1
ATOM 5832 C CA . SER C 1 178 ? 140.079 194.469 138.825 1.00 59.46 178 SER C CA 1
ATOM 5833 C C . SER C 1 178 ? 139.827 192.991 139.078 1.00 59.46 178 SER C C 1
ATOM 5834 O O . SER C 1 178 ? 140.312 192.425 140.064 1.00 59.46 178 SER C O 1
ATOM 5837 N N . CYS C 1 179 ? 139.077 192.344 138.185 1.00 55.30 179 CYS C N 1
ATOM 5838 C CA . CYS C 1 179 ? 138.809 190.919 138.338 1.00 55.30 179 CYS C CA 1
ATOM 5839 C C . CYS C 1 179 ? 140.089 190.104 138.264 1.00 55.30 179 CYS C C 1
ATOM 5840 O O . CYS C 1 179 ? 140.213 189.079 138.940 1.00 55.30 179 CYS C O 1
ATOM 5843 N N . LEU C 1 180 ? 141.047 190.539 137.449 1.00 49.83 180 LEU C N 1
ATOM 5844 C CA . LEU C 1 180 ? 142.302 189.807 137.336 1.00 49.83 180 LEU C CA 1
ATOM 5845 C C . LEU C 1 180 ? 143.170 190.003 138.574 1.00 49.83 180 LEU C C 1
ATOM 5846 O O . LEU C 1 180 ? 143.861 189.076 139.009 1.00 49.83 180 LEU C O 1
ATOM 5851 N N . ALA C 1 181 ? 143.150 191.204 139.154 1.00 50.49 181 ALA C N 1
ATOM 5852 C CA . ALA C 1 181 ? 143.920 191.443 140.371 1.00 50.49 181 ALA C CA 1
ATOM 5853 C C . ALA C 1 181 ? 143.308 190.725 141.568 1.00 50.49 181 ALA C C 1
ATOM 5854 O O . ALA C 1 181 ? 144.031 190.271 142.462 1.00 50.49 181 ALA C O 1
ATOM 5856 N N . ASN C 1 182 ? 141.978 190.618 141.608 1.00 53.98 182 ASN C N 1
ATOM 5857 C CA . ASN C 1 182 ? 141.311 189.983 142.742 1.00 53.98 182 ASN C CA 1
ATOM 5858 C C . ASN C 1 182 ? 141.584 188.485 142.792 1.00 53.98 182 ASN C C 1
ATOM 5859 O O . ASN C 1 182 ? 141.805 187.927 143.871 1.00 53.98 182 ASN C O 1
ATOM 5864 N N . VAL C 1 183 ? 141.565 187.814 141.650 1.00 44.98 183 VAL C N 1
ATOM 5865 C CA . VAL C 1 183 ? 141.859 186.388 141.611 1.00 44.98 183 VAL C CA 1
ATOM 5866 C C . VAL C 1 183 ? 143.339 186.181 141.892 1.00 44.98 183 VAL C C 1
ATOM 5867 O O . VAL C 1 183 ? 144.193 186.894 141.352 1.00 44.98 183 VAL C O 1
ATOM 5871 N N . SER C 1 184 ? 143.642 185.234 142.770 1.00 39.76 184 SER C N 1
ATOM 5872 C CA . SER C 1 184 ? 145.016 184.837 143.027 1.00 39.76 184 SER C CA 1
ATOM 5873 C C . SER C 1 184 ? 145.354 183.601 142.201 1.00 39.76 184 SER C C 1
ATOM 5874 O O . SER C 1 184 ? 144.499 183.009 141.541 1.00 39.76 184 SER C O 1
ATOM 5877 N N . TYR C 1 185 ? 146.623 183.215 142.234 1.00 41.39 185 TYR C N 1
ATOM 5878 C CA . TYR C 1 185 ? 147.073 182.155 141.349 1.00 41.39 185 TYR C CA 1
ATOM 5879 C C . TYR C 1 185 ? 148.374 181.564 141.863 1.00 41.39 185 TYR C C 1
ATOM 5880 O O . TYR C 1 185 ? 149.258 182.291 142.318 1.00 41.39 185 TYR C O 1
ATOM 5889 N N . ALA C 1 186 ? 148.485 180.244 141.770 1.00 40.74 186 ALA C N 1
ATOM 5890 C CA . ALA C 1 186 ? 149.733 179.557 142.053 1.00 40.74 186 ALA C CA 1
ATOM 5891 C C . ALA C 1 186 ? 149.885 178.416 141.067 1.00 40.74 186 ALA C C 1
ATOM 5892 O O . ALA C 1 186 ? 148.894 177.838 140.618 1.00 40.74 186 ALA C O 1
ATOM 5894 N N . ARG C 1 187 ? 151.127 178.104 140.732 1.00 47.41 187 ARG C N 1
ATOM 5895 C CA . ARG C 1 187 ? 151.450 176.985 139.858 1.00 47.41 187 ARG C CA 1
ATOM 5896 C C . ARG C 1 187 ? 152.077 175.905 140.728 1.00 47.41 187 ARG C C 1
ATOM 5897 O O . ARG C 1 187 ? 153.242 176.004 141.118 1.00 47.41 187 ARG C O 1
ATOM 5905 N N . ALA C 1 188 ? 151.298 174.875 141.042 1.00 50.41 188 ALA C N 1
ATOM 5906 C CA . ALA C 1 188 ? 151.800 173.791 141.871 1.00 50.41 188 ALA C CA 1
ATOM 5907 C C . ALA C 1 188 ? 152.767 172.937 141.068 1.00 50.41 188 ALA C C 1
ATOM 5908 O O . ALA C 1 188 ? 152.356 171.998 140.380 1.00 50.41 188 ALA C O 1
ATOM 5910 N N . LEU C 1 189 ? 154.058 173.258 141.159 1.00 54.94 189 LEU C N 1
ATOM 5911 C CA . LEU C 1 189 ? 155.059 172.560 140.362 1.00 54.94 189 LEU C CA 1
ATOM 5912 C C . LEU C 1 189 ? 155.141 171.085 140.726 1.00 54.94 189 LEU C C 1
ATOM 5913 O O . LEU C 1 189 ? 155.504 170.259 139.882 1.00 54.94 189 LEU C O 1
ATOM 5918 N N . ASN C 1 190 ? 154.807 170.735 141.964 1.00 61.72 190 ASN C N 1
ATOM 5919 C CA . ASN C 1 190 ? 154.772 169.346 142.392 1.00 61.72 190 ASN C CA 1
ATOM 5920 C C . ASN C 1 190 ? 153.823 169.231 143.577 1.00 61.72 190 ASN C C 1
ATOM 5921 O O . ASN C 1 190 ? 153.332 170.234 144.101 1.00 61.72 190 ASN C O 1
ATOM 5926 N N . SER C 1 191 ? 153.570 167.992 144.003 1.00 63.75 191 SER C N 1
ATOM 5927 C CA . SER C 1 191 ? 152.607 167.760 145.075 1.00 63.75 191 SER C CA 1
ATOM 5928 C C . SER C 1 191 ? 153.025 168.464 146.356 1.00 63.75 191 SER C C 1
ATOM 5929 O O . SER C 1 191 ? 152.185 169.024 147.068 1.00 63.75 191 SER C O 1
ATOM 5932 N N . GLU C 1 192 ? 154.320 168.440 146.671 1.00 67.21 192 GLU C N 1
ATOM 5933 C CA . GLU C 1 192 ? 154.801 169.102 147.877 1.00 67.21 192 GLU C CA 1
ATOM 5934 C C . GLU C 1 192 ? 154.677 170.616 147.785 1.00 67.21 192 GLU C C 1
ATOM 5935 O O . GLU C 1 192 ? 154.408 171.268 148.797 1.00 67.21 192 GLU C O 1
ATOM 5941 N N . HIS C 1 193 ? 154.867 171.195 146.598 1.00 55.80 193 HIS C N 1
ATOM 5942 C CA . HIS C 1 193 ? 154.633 172.628 146.446 1.00 55.80 193 HIS C CA 1
ATOM 5943 C C . HIS C 1 193 ? 153.167 172.969 146.681 1.00 55.80 193 HIS C C 1
ATOM 5944 O O . HIS C 1 193 ? 152.849 173.975 147.325 1.00 55.80 193 HIS C O 1
ATOM 5951 N N . GLN C 1 194 ? 152.258 172.140 146.168 1.00 59.44 194 GLN C N 1
ATOM 5952 C CA . GLN C 1 194 ? 150.836 172.351 146.410 1.00 59.44 194 GLN C CA 1
ATOM 5953 C C . GLN C 1 194 ? 150.505 172.227 147.893 1.00 59.44 194 GLN C C 1
ATOM 5954 O O . GLN C 1 194 ? 149.708 173.009 148.427 1.00 59.44 194 GLN C O 1
ATOM 5960 N N . MET C 1 195 ? 151.103 171.246 148.571 1.00 61.89 195 MET C N 1
ATOM 5961 C CA . MET C 1 195 ? 150.892 171.101 150.007 1.00 61.89 195 MET C CA 1
ATOM 5962 C C . MET C 1 195 ? 151.396 172.323 150.757 1.00 61.89 195 MET C C 1
ATOM 5963 O O . MET C 1 195 ? 150.725 172.836 151.659 1.00 61.89 195 MET C O 1
ATOM 5968 N N . GLU C 1 196 ? 152.586 172.800 150.400 1.00 61.50 196 GLU C N 1
ATOM 5969 C CA . GLU C 1 196 ? 153.127 173.989 151.042 1.00 61.50 196 GLU C CA 1
ATOM 5970 C C . GLU C 1 196 ? 152.222 175.187 150.805 1.00 61.50 196 GLU C C 1
ATOM 5971 O O . GLU C 1 196 ? 152.014 176.006 151.706 1.00 61.50 196 GLU C O 1
ATOM 5977 N N . LEU C 1 197 ? 151.659 175.295 149.601 1.00 57.26 197 LEU C N 1
ATOM 5978 C CA . LEU C 1 197 ? 150.762 176.404 149.294 1.00 57.26 197 LEU C CA 1
ATOM 5979 C C . LEU C 1 197 ? 149.509 176.354 150.158 1.00 57.26 197 LEU C C 1
ATOM 5980 O O . LEU C 1 197 ? 149.129 177.355 150.778 1.00 57.26 197 LEU C O 1
ATOM 5985 N N . VAL C 1 198 ? 148.851 175.192 150.207 1.00 55.87 198 VAL C N 1
ATOM 5986 C CA . VAL C 1 198 ? 147.630 175.086 151.000 1.00 55.87 198 VAL C CA 1
ATOM 5987 C C . VAL C 1 198 ? 147.930 175.277 152.477 1.00 55.87 198 VAL C C 1
ATOM 5988 O O . VAL C 1 198 ? 147.077 175.758 153.231 1.00 55.87 198 VAL C O 1
ATOM 5992 N N . GLU C 1 199 ? 149.135 174.915 152.919 1.00 63.54 199 GLU C N 1
ATOM 5993 C CA . GLU C 1 199 ? 149.508 175.175 154.303 1.00 63.54 199 GLU C CA 1
ATOM 5994 C C . GLU C 1 199 ? 149.747 176.661 154.534 1.00 63.54 199 GLU C C 1
ATOM 5995 O O . GLU C 1 199 ? 149.483 177.175 155.626 1.00 63.54 199 GLU C O 1
ATOM 6001 N N . GLN C 1 200 ? 150.232 177.370 153.518 1.00 61.68 200 GLN C N 1
ATOM 6002 C CA . GLN C 1 200 ? 150.537 178.786 153.649 1.00 61.68 200 GLN C CA 1
ATOM 6003 C C . GLN C 1 200 ? 149.309 179.676 153.467 1.00 61.68 200 GLN C C 1
ATOM 6004 O O . GLN C 1 200 ? 149.350 180.842 153.864 1.00 61.68 200 GLN C O 1
ATOM 6010 N N . LEU C 1 201 ? 148.196 179.141 152.948 1.00 55.02 201 LEU C N 1
ATOM 6011 C CA . LEU C 1 201 ? 146.972 179.947 152.814 1.00 55.02 201 LEU C CA 1
ATOM 6012 C C . LEU C 1 201 ? 146.501 180.651 154.083 1.00 55.02 201 LEU C C 1
ATOM 6013 O O . LEU C 1 201 ? 145.539 181.425 154.028 1.00 55.02 201 LEU C O 1
ATOM 6015 N N . GLY C 1 202 ? 147.134 180.386 155.225 1.00 61.33 202 GLY C N 1
ATOM 6016 C CA . GLY C 1 202 ? 146.699 181.030 156.453 1.00 61.33 202 GLY C CA 1
ATOM 6017 C C . GLY C 1 202 ? 146.717 182.546 156.371 1.00 61.33 202 GLY C C 1
ATOM 6018 O O . GLY C 1 202 ? 145.708 183.203 156.638 1.00 61.33 202 GLY C O 1
ATOM 6019 N N . GLU C 1 203 ? 147.851 183.124 155.963 1.00 67.20 203 GLU C N 1
ATOM 6020 C CA . GLU C 1 203 ? 147.983 184.576 156.017 1.00 67.20 203 GLU C CA 1
ATOM 6021 C C . GLU C 1 203 ? 147.316 185.291 154.849 1.00 67.20 203 GLU C C 1
ATOM 6022 O O . GLU C 1 203 ? 147.247 186.524 154.865 1.00 67.20 203 GLU C O 1
ATOM 6028 N N . GLU C 1 204 ? 146.849 184.568 153.834 1.00 57.57 204 GLU C N 1
ATOM 6029 C CA . GLU C 1 204 ? 146.030 185.193 152.803 1.00 57.57 204 GLU C CA 1
ATOM 6030 C C . GLU C 1 204 ? 144.554 185.102 153.142 1.00 57.57 204 GLU C C 1
ATOM 6031 O O . GLU C 1 204 ? 143.830 186.095 153.025 1.00 57.57 204 GLU C O 1
ATOM 6037 N N . LEU C 1 205 ? 144.092 183.926 153.569 1.00 51.50 205 LEU C N 1
ATOM 6038 C CA . LEU C 1 205 ? 142.700 183.777 153.954 1.00 51.50 205 LEU C CA 1
ATOM 6039 C C . LEU C 1 205 ? 142.378 184.522 155.241 1.00 51.50 205 LEU C C 1
ATOM 6040 O O . LEU C 1 205 ? 141.202 184.794 155.503 1.00 51.50 205 LEU C O 1
ATOM 6045 N N . SER C 1 206 ? 143.391 184.868 156.043 1.00 58.80 206 SER C N 1
ATOM 6046 C CA . SER C 1 206 ? 143.130 185.577 157.288 1.00 58.80 206 SER C CA 1
ATOM 6047 C C . SER C 1 206 ? 142.567 186.969 157.046 1.00 58.80 206 SER C C 1
ATOM 6048 O O . SER C 1 206 ? 141.779 187.463 157.860 1.00 58.80 206 SER C O 1
ATOM 6051 N N . SER C 1 207 ? 142.949 187.617 155.945 1.00 58.49 207 SER C N 1
ATOM 6052 C CA . SER C 1 207 ? 142.484 188.976 155.695 1.00 58.49 207 SER C CA 1
ATOM 6053 C C . SER C 1 207 ? 140.995 189.045 155.386 1.00 58.49 207 SER C C 1
ATOM 6054 O O . SER C 1 207 ? 140.438 190.147 155.366 1.00 58.49 207 SER C O 1
ATOM 6057 N N . GLY C 1 208 ? 140.343 187.912 155.142 1.00 52.02 208 GLY C N 1
ATOM 6058 C CA . GLY C 1 208 ? 138.918 187.889 154.900 1.00 52.02 208 GLY C CA 1
ATOM 6059 C C . GLY C 1 208 ? 138.492 188.306 153.512 1.00 52.02 208 GLY C C 1
ATOM 6060 O O . GLY C 1 208 ? 137.284 188.402 153.259 1.00 52.02 208 GLY C O 1
ATOM 6061 N N . ASP C 1 209 ? 139.436 188.559 152.606 1.00 56.50 209 ASP C N 1
ATOM 6062 C CA . ASP C 1 209 ? 139.088 188.970 151.254 1.00 56.50 209 ASP C CA 1
ATOM 6063 C C . ASP C 1 209 ? 138.857 187.791 150.320 1.00 56.50 209 ASP C C 1
ATOM 6064 O O . ASP C 1 209 ? 138.245 187.969 149.263 1.00 56.50 209 ASP C O 1
ATOM 6069 N N . TYR C 1 210 ? 139.310 186.599 150.689 1.00 47.75 210 TYR C N 1
ATOM 6070 C CA . TYR C 1 210 ? 139.253 185.436 149.818 1.00 47.75 210 TYR C CA 1
ATOM 6071 C C . TYR C 1 210 ? 138.128 184.520 150.275 1.00 47.75 210 TYR C C 1
ATOM 6072 O O . TYR C 1 210 ? 138.047 184.174 151.456 1.00 47.75 210 TYR C O 1
ATOM 6081 N N . ARG C 1 211 ? 137.260 184.137 149.340 1.00 49.51 211 ARG C N 1
ATOM 6082 C CA . ARG C 1 211 ? 136.060 183.368 149.644 1.00 49.51 211 ARG C CA 1
ATOM 6083 C C . ARG C 1 211 ? 135.865 182.225 148.654 1.00 49.51 211 ARG C C 1
ATOM 6084 O O . ARG C 1 211 ? 134.739 181.811 148.377 1.00 49.51 211 ARG C O 1
ATOM 6092 N N . LEU C 1 212 ? 136.967 181.714 148.115 1.00 34.62 212 LEU C N 1
ATOM 6093 C CA . LEU C 1 212 ? 136.955 180.593 147.190 1.00 34.62 212 LEU C CA 1
ATOM 6094 C C . LEU C 1 212 ? 138.366 180.053 147.025 1.00 34.62 212 LEU C C 1
ATOM 6095 O O . LEU C 1 212 ? 139.303 180.819 146.780 1.00 34.62 212 LEU C O 1
ATOM 6100 N N . ILE C 1 213 ? 138.531 178.745 147.157 1.00 36.60 213 ILE C N 1
ATOM 6101 C CA . ILE C 1 213 ? 139.739 178.054 146.741 1.00 36.60 213 ILE C CA 1
ATOM 6102 C C . ILE C 1 213 ? 139.336 177.085 145.647 1.00 36.60 213 ILE C C 1
ATOM 6103 O O . ILE C 1 213 ? 138.395 176.309 145.824 1.00 36.60 213 ILE C O 1
ATOM 6108 N N . VAL C 1 214 ? 140.006 177.167 144.504 1.00 31.56 214 VAL C N 1
ATOM 6109 C CA . VAL C 1 214 ? 139.803 176.239 143.401 1.00 31.56 214 VAL C CA 1
ATOM 6110 C C . VAL C 1 214 ? 141.119 175.533 143.126 1.00 31.56 214 VAL C C 1
ATOM 6111 O O . VAL C 1 214 ? 142.171 176.174 143.026 1.00 31.56 214 VAL C O 1
ATOM 6115 N N . VAL C 1 215 ? 141.064 174.210 143.051 1.00 47.20 215 VAL C N 1
ATOM 6116 C CA . VAL C 1 215 ? 142.221 173.386 142.742 1.00 47.20 215 VAL C CA 1
ATOM 6117 C C . VAL C 1 215 ? 141.920 172.661 141.442 1.00 47.20 215 VAL C C 1
ATOM 6118 O O . VAL C 1 215 ? 140.894 171.981 141.330 1.00 47.20 215 VAL C O 1
ATOM 6122 N N . ASP C 1 216 ? 142.794 172.829 140.455 1.00 55.03 216 ASP C N 1
ATOM 6123 C CA . ASP C 1 216 ? 142.557 172.299 139.114 1.00 55.03 216 ASP C CA 1
ATOM 6124 C C . ASP C 1 216 ? 143.893 171.856 138.530 1.00 55.03 216 ASP C C 1
ATOM 6125 O O . ASP C 1 216 ? 144.649 172.677 138.004 1.00 55.03 216 ASP C O 1
ATOM 6130 N N . SER C 1 217 ? 144.181 170.564 138.631 1.00 53.56 217 SER C N 1
ATOM 6131 C CA . SER C 1 217 ? 143.304 169.641 139.332 1.00 53.56 217 SER C CA 1
ATOM 6132 C C . SER C 1 217 ? 143.818 169.454 140.749 1.00 53.56 217 SER C C 1
ATOM 6133 O O . SER C 1 217 ? 144.739 170.143 141.169 1.00 53.56 217 SER C O 1
ATOM 6136 N N . ILE C 1 218 ? 143.219 168.528 141.489 1.00 53.66 218 ILE C N 1
ATOM 6137 C CA . ILE C 1 218 ? 143.703 168.220 142.829 1.00 53.66 218 ILE C CA 1
ATOM 6138 C C . ILE C 1 218 ? 144.667 167.041 142.811 1.00 53.66 218 ILE C C 1
ATOM 6139 O O . ILE C 1 218 ? 145.635 167.011 143.575 1.00 53.66 218 ILE C O 1
ATOM 6144 N N . MET C 1 219 ? 144.438 166.071 141.932 1.00 65.70 219 MET C N 1
ATOM 6145 C CA . MET C 1 219 ? 145.135 164.798 141.988 1.00 65.70 219 MET C CA 1
ATOM 6146 C C . MET C 1 219 ? 146.306 164.694 141.023 1.00 65.70 219 MET C C 1
ATOM 6147 O O . MET C 1 219 ? 147.047 163.711 141.091 1.00 65.70 219 MET C O 1
ATOM 6152 N N . ALA C 1 220 ? 146.504 165.676 140.140 1.00 63.13 220 ALA C N 1
ATOM 6153 C CA . ALA C 1 220 ? 147.482 165.511 139.067 1.00 63.13 220 ALA C CA 1
ATOM 6154 C C . ALA C 1 220 ? 148.891 165.322 139.617 1.00 63.13 220 ALA C C 1
ATOM 6155 O O . ALA C 1 220 ? 149.573 164.346 139.282 1.00 63.13 220 ALA C O 1
ATOM 6157 N N . ASN C 1 221 ? 149.340 166.235 140.482 1.00 62.12 221 ASN C N 1
ATOM 6158 C CA . ASN C 1 221 ? 150.682 166.105 141.039 1.00 62.12 221 ASN C CA 1
ATOM 6159 C C . ASN C 1 221 ? 150.801 164.882 141.936 1.00 62.12 221 ASN C C 1
ATOM 6160 O O . ASN C 1 221 ? 151.884 164.298 142.041 1.00 62.12 221 ASN C O 1
ATOM 6165 N N . PHE C 1 222 ? 149.711 164.485 142.592 1.00 67.98 222 PHE C N 1
ATOM 6166 C CA . PHE C 1 222 ? 149.741 163.269 143.395 1.00 67.98 222 PHE C CA 1
ATOM 6167 C C . PHE C 1 222 ? 149.970 162.042 142.524 1.00 67.98 222 PHE C C 1
ATOM 6168 O O . PHE C 1 222 ? 150.721 161.136 142.900 1.00 67.98 222 PHE C O 1
ATOM 6176 N N . ARG C 1 223 ? 149.327 161.992 141.358 1.00 77.59 223 ARG C N 1
ATOM 6177 C CA . ARG C 1 223 ? 149.551 160.877 140.448 1.00 77.59 223 ARG C CA 1
ATOM 6178 C C . ARG C 1 223 ? 150.933 160.941 139.812 1.00 77.59 223 ARG C C 1
ATOM 6179 O O . ARG C 1 223 ? 151.515 159.897 139.497 1.00 77.59 223 ARG C O 1
ATOM 6187 N N . VAL C 1 224 ? 151.475 162.144 139.615 1.00 75.65 224 VAL C N 1
ATOM 6188 C CA . VAL C 1 224 ? 152.787 162.265 138.983 1.00 75.65 224 VAL C CA 1
ATOM 6189 C C . VAL C 1 224 ? 153.896 161.864 139.949 1.00 75.65 224 VAL C C 1
ATOM 6190 O O . VAL C 1 224 ? 154.746 161.027 139.626 1.00 75.65 224 VAL C O 1
ATOM 6194 N N . ASP C 1 225 ? 153.914 162.458 141.143 1.00 81.27 225 ASP C N 1
ATOM 6195 C CA . ASP C 1 225 ? 155.018 162.215 142.067 1.00 81.27 225 ASP C CA 1
ATOM 6196 C C . ASP C 1 225 ? 154.989 160.795 142.615 1.00 81.27 225 ASP C C 1
ATOM 6197 O O . ASP C 1 225 ? 156.035 160.145 142.724 1.00 81.27 225 ASP C O 1
ATOM 6202 N N . TYR C 1 226 ? 153.810 160.297 142.966 1.00 87.59 226 TYR C N 1
ATOM 6203 C CA . TYR C 1 226 ? 153.657 158.967 143.544 1.00 87.59 226 TYR C CA 1
ATOM 6204 C C . TYR C 1 226 ? 153.206 158.006 142.451 1.00 87.59 226 TYR C C 1
ATOM 6205 O O . TYR C 1 226 ? 152.024 157.970 142.094 1.00 87.59 226 TYR C O 1
ATOM 6214 N N . CYS C 1 227 ? 154.148 157.230 141.923 1.00 104.80 227 CYS C N 1
ATOM 6215 C CA . CYS C 1 227 ? 153.880 156.246 140.885 1.00 104.80 227 CYS C CA 1
ATOM 6216 C C . CYS C 1 227 ? 154.265 154.862 141.385 1.00 104.80 227 CYS C C 1
ATOM 6217 O O . CYS C 1 227 ? 155.292 154.693 142.049 1.00 104.80 227 CYS C O 1
ATOM 6220 N N . GLY C 1 228 ? 153.442 153.880 141.060 1.00 122.65 228 GLY C N 1
ATOM 6221 C CA . GLY C 1 228 ? 153.652 152.531 141.540 1.00 122.65 228 GLY C CA 1
ATOM 6222 C C . GLY C 1 228 ? 152.842 152.247 142.790 1.00 122.65 228 GLY C C 1
ATOM 6223 O O . GLY C 1 228 ? 152.619 153.121 143.636 1.00 122.65 228 GLY C O 1
ATOM 6224 N N . ARG C 1 229 ? 152.406 150.995 142.922 1.00 129.44 229 ARG C N 1
ATOM 6225 C CA . ARG C 1 229 ? 151.510 150.604 144.004 1.00 129.44 229 ARG C CA 1
ATOM 6226 C C . ARG C 1 229 ? 152.178 150.620 145.372 1.00 129.44 229 ARG C C 1
ATOM 6227 O O . ARG C 1 229 ? 151.478 150.472 146.380 1.00 129.44 229 ARG C O 1
ATOM 6235 N N . GLY C 1 230 ? 153.496 150.800 145.440 1.00 125.95 230 GLY C N 1
ATOM 6236 C CA . GLY C 1 230 ? 154.194 150.770 146.710 1.00 125.95 230 GLY C CA 1
ATOM 6237 C C . GLY C 1 230 ? 154.083 152.025 147.547 1.00 125.95 230 GLY C C 1
ATOM 6238 O O . GLY C 1 230 ? 154.615 152.054 148.661 1.00 125.95 230 GLY C O 1
ATOM 6239 N N . GLU C 1 231 ? 153.412 153.063 147.046 1.00 110.13 231 GLU C N 1
ATOM 6240 C CA . GLU C 1 231 ? 153.266 154.296 147.807 1.00 110.13 231 GLU C CA 1
ATOM 6241 C C . GLU C 1 231 ? 151.870 154.901 147.748 1.00 110.13 231 GLU C C 1
ATOM 6242 O O . GLU C 1 231 ? 151.667 155.976 148.324 1.00 110.13 231 GLU C O 1
ATOM 6248 N N . LEU C 1 232 ? 150.904 154.246 147.093 1.00 105.53 232 LEU C N 1
ATOM 6249 C CA . LEU C 1 232 ? 149.551 154.790 147.005 1.00 105.53 232 LEU C CA 1
ATOM 6250 C C . LEU C 1 232 ? 149.009 155.149 148.380 1.00 105.53 232 LEU C C 1
ATOM 6251 O O . LEU C 1 232 ? 148.534 156.269 148.599 1.00 105.53 232 LEU C O 1
ATOM 6256 N N . SER C 1 233 ? 149.100 154.212 149.328 1.00 103.44 233 SER C N 1
ATOM 6257 C CA . SER C 1 233 ? 148.659 154.486 150.691 1.00 103.44 233 SER C CA 1
ATOM 6258 C C . SER C 1 233 ? 149.307 155.757 151.219 1.00 103.44 233 SER C C 1
ATOM 6259 O O . SER C 1 233 ? 148.622 156.648 151.739 1.00 103.44 233 SER C O 1
ATOM 6262 N N . GLU C 1 234 ? 150.629 155.868 151.060 1.00 96.72 234 GLU C N 1
ATOM 6263 C CA . GLU C 1 234 ? 151.326 157.110 151.372 1.00 96.72 234 GLU C CA 1
ATOM 6264 C C . GLU C 1 234 ? 150.599 158.296 150.755 1.00 96.72 234 GLU C C 1
ATOM 6265 O O . GLU C 1 234 ? 150.097 159.176 151.467 1.00 96.72 234 GLU C O 1
ATOM 6271 N N . ARG C 1 235 ? 150.492 158.297 149.422 1.00 90.23 235 ARG C N 1
ATOM 6272 C CA . ARG C 1 235 ? 149.695 159.288 148.712 1.00 90.23 235 ARG C CA 1
ATOM 6273 C C . ARG C 1 235 ? 148.384 159.532 149.439 1.00 90.23 235 ARG C C 1
ATOM 6274 O O . ARG C 1 235 ? 148.107 160.647 149.901 1.00 90.23 235 ARG C O 1
ATOM 6282 N N . GLN C 1 236 ? 147.616 158.455 149.626 1.00 93.37 236 GLN C N 1
ATOM 6283 C CA . GLN C 1 236 ? 146.301 158.573 150.237 1.00 93.37 236 GLN C CA 1
ATOM 6284 C C . GLN C 1 236 ? 146.383 159.314 151.560 1.00 93.37 236 GLN C C 1
ATOM 6285 O O . GLN C 1 236 ? 145.676 160.306 151.771 1.00 93.37 236 GLN C O 1
ATOM 6291 N N . GLN C 1 237 ? 147.284 158.885 152.449 1.00 91.20 237 GLN C N 1
ATOM 6292 C CA . GLN C 1 237 ? 147.319 159.532 153.753 1.00 91.20 237 GLN C CA 1
ATOM 6293 C C . GLN C 1 237 ? 147.762 160.980 153.611 1.00 91.20 237 GLN C C 1
ATOM 6294 O O . GLN C 1 237 ? 147.151 161.880 154.203 1.00 91.20 237 GLN C O 1
ATOM 6300 N N . LYS C 1 238 ? 148.755 161.238 152.753 1.00 86.94 238 LYS C N 1
ATOM 6301 C CA . LYS C 1 238 ? 149.087 162.621 152.432 1.00 86.94 238 LYS C CA 1
ATOM 6302 C C . LYS C 1 238 ? 147.857 163.337 151.900 1.00 86.94 238 LYS C C 1
ATOM 6303 O O . LYS C 1 238 ? 147.482 164.408 152.397 1.00 86.94 238 LYS C O 1
ATOM 6309 N N . LEU C 1 239 ? 147.174 162.711 150.938 1.00 76.86 239 LEU C N 1
ATOM 6310 C CA . LEU C 1 239 ? 145.927 163.264 150.430 1.00 76.86 239 LEU C CA 1
ATOM 6311 C C . LEU C 1 239 ? 144.986 163.584 151.577 1.00 76.86 239 LEU C C 1
ATOM 6312 O O . LEU C 1 239 ? 144.461 164.700 151.668 1.00 76.86 239 LEU C O 1
ATOM 6317 N N . ASN C 1 240 ? 144.811 162.627 152.498 1.00 83.06 240 ASN C N 1
ATOM 6318 C CA . ASN C 1 240 ? 143.992 162.874 153.677 1.00 83.06 240 ASN C CA 1
ATOM 6319 C C . ASN C 1 240 ? 144.357 164.208 154.301 1.00 83.06 240 ASN C C 1
ATOM 6320 O O . ASN C 1 240 ? 143.542 165.140 154.324 1.00 83.06 240 ASN C O 1
ATOM 6325 N N . GLN C 1 241 ? 145.618 164.344 154.722 1.00 76.32 241 GLN C N 1
ATOM 6326 C CA . GLN C 1 241 ? 146.049 165.594 155.329 1.00 76.32 241 GLN C CA 1
ATOM 6327 C C . GLN C 1 241 ? 145.705 166.762 154.424 1.00 76.32 241 GLN C C 1
ATOM 6328 O O . GLN C 1 241 ? 144.986 167.683 154.834 1.00 76.32 241 GLN C O 1
ATOM 6334 N N . HIS C 1 242 ? 146.117 166.679 153.157 1.00 66.96 242 HIS C N 1
ATOM 6335 C CA . HIS C 1 242 ? 145.794 167.722 152.195 1.00 66.96 242 HIS C CA 1
ATOM 6336 C C . HIS C 1 242 ? 144.301 168.004 152.216 1.00 66.96 242 HIS C C 1
ATOM 6337 O O . HIS C 1 242 ? 143.865 169.108 152.570 1.00 66.96 242 HIS C O 1
ATOM 6344 N N . LEU C 1 243 ? 143.500 166.973 151.941 1.00 66.30 243 LEU C N 1
ATOM 6345 C CA . LEU C 1 243 ? 142.057 167.159 151.915 1.00 66.30 243 LEU C CA 1
ATOM 6346 C C . LEU C 1 243 ? 141.574 167.703 153.247 1.00 66.30 243 LEU C C 1
ATOM 6347 O O . LEU C 1 243 ? 140.822 168.685 153.292 1.00 66.30 243 LEU C O 1
ATOM 6352 N N . PHE C 1 244 ? 142.068 167.127 154.348 1.00 66.92 244 PHE C N 1
ATOM 6353 C CA . PHE C 1 244 ? 141.651 167.600 155.659 1.00 66.92 244 PHE C CA 1
ATOM 6354 C C . PHE C 1 244 ? 141.905 169.091 155.783 1.00 66.92 244 PHE C C 1
ATOM 6355 O O . PHE C 1 244 ? 140.991 169.863 156.103 1.00 66.92 244 PHE C O 1
ATOM 6363 N N . LYS C 1 245 ? 143.123 169.522 155.443 1.00 59.37 245 LYS C N 1
ATOM 6364 C CA . LYS C 1 245 ? 143.445 170.937 155.553 1.00 59.37 245 LYS C CA 1
ATOM 6365 C C . LYS C 1 245 ? 142.467 171.759 154.735 1.00 59.37 245 LYS C C 1
ATOM 6366 O O . LYS C 1 245 ? 141.890 172.733 155.232 1.00 59.37 245 LYS C O 1
ATOM 6372 N N . LEU C 1 246 ? 142.203 171.324 153.500 1.00 53.37 246 LEU C N 1
ATOM 6373 C CA . LEU C 1 246 ? 141.254 172.043 152.662 1.00 53.37 246 LEU C CA 1
ATOM 6374 C C . LEU C 1 246 ? 139.912 172.152 153.366 1.00 53.37 246 LEU C C 1
ATOM 6375 O O . LEU C 1 246 ? 139.383 173.255 153.552 1.00 53.37 246 LEU C O 1
ATOM 6380 N N . ASN C 1 247 ? 139.393 171.022 153.851 1.00 59.19 247 ASN C N 1
ATOM 6381 C CA . ASN C 1 247 ? 138.126 171.058 154.566 1.00 59.19 247 ASN C CA 1
ATOM 6382 C C . ASN C 1 247 ? 138.225 171.981 155.765 1.00 59.19 247 ASN C C 1
ATOM 6383 O O . ASN C 1 247 ? 137.336 172.808 155.998 1.00 59.19 247 ASN C O 1
ATOM 6388 N N . ARG C 1 248 ? 139.332 171.896 156.504 1.00 60.02 248 ARG C N 1
ATOM 6389 C CA . ARG C 1 248 ? 139.513 172.781 157.644 1.00 60.02 248 ARG C CA 1
ATOM 6390 C C . ARG C 1 248 ? 139.529 174.232 157.187 1.00 60.02 248 ARG C C 1
ATOM 6391 O O . ARG C 1 248 ? 138.838 175.083 157.760 1.00 60.02 248 ARG C O 1
ATOM 6399 N N . LEU C 1 249 ? 140.259 174.516 156.103 1.00 53.79 249 LEU C N 1
ATOM 6400 C CA . LEU C 1 249 ? 140.283 175.875 155.577 1.00 53.79 249 LEU C CA 1
ATOM 6401 C C . LEU C 1 249 ? 138.900 176.311 155.135 1.00 53.79 249 LEU C C 1
ATOM 6402 O O . LEU C 1 249 ? 138.579 177.503 155.184 1.00 53.79 249 LEU C O 1
ATOM 6407 N N . ALA C 1 250 ? 138.070 175.362 154.701 1.00 54.57 250 ALA C N 1
ATOM 6408 C CA . ALA C 1 250 ? 136.699 175.705 154.358 1.00 54.57 250 ALA C CA 1
ATOM 6409 C C . ALA C 1 250 ? 135.927 176.152 155.589 1.00 54.57 250 ALA C C 1
ATOM 6410 O O . ALA C 1 250 ? 135.212 177.158 155.548 1.00 54.57 250 ALA C O 1
ATOM 6412 N N . GLU C 1 251 ? 136.085 175.436 156.703 1.00 60.04 251 GLU C N 1
ATOM 6413 C CA . GLU C 1 251 ? 135.238 175.683 157.862 1.00 60.04 251 GLU C CA 1
ATOM 6414 C C . GLU C 1 251 ? 135.654 176.930 158.627 1.00 60.04 251 GLU C C 1
ATOM 6415 O O . GLU C 1 251 ? 134.810 177.575 159.258 1.00 60.04 251 GLU C O 1
ATOM 6421 N N . GLU C 1 252 ? 136.936 177.285 158.581 1.00 62.59 252 GLU C N 1
ATOM 6422 C CA . GLU C 1 252 ? 137.433 178.400 159.377 1.00 62.59 252 GLU C CA 1
ATOM 6423 C C . GLU C 1 252 ? 137.157 179.733 158.697 1.00 62.59 252 GLU C C 1
ATOM 6424 O O . GLU C 1 252 ? 136.460 180.593 159.245 1.00 62.59 252 GLU C O 1
ATOM 6430 N N . PHE C 1 253 ? 137.693 179.917 157.495 1.00 54.16 253 PHE C N 1
ATOM 6431 C CA . PHE C 1 253 ? 137.575 181.175 156.774 1.00 54.16 253 PHE C CA 1
ATOM 6432 C C . PHE C 1 253 ? 136.301 181.268 155.948 1.00 54.16 253 PHE C C 1
ATOM 6433 O O . PHE C 1 253 ? 136.088 182.293 155.291 1.00 54.16 253 PHE C O 1
ATOM 6441 N N . ASN C 1 254 ? 135.466 180.228 155.960 1.00 54.37 254 ASN C N 1
ATOM 6442 C CA . ASN C 1 254 ? 134.198 180.211 155.231 1.00 54.37 254 ASN C CA 1
ATOM 6443 C C . ASN C 1 254 ? 134.435 180.389 153.731 1.00 54.37 254 ASN C C 1
ATOM 6444 O O . ASN C 1 254 ? 133.957 181.337 153.107 1.00 54.37 254 ASN C O 1
ATOM 6449 N N . VAL C 1 255 ? 135.204 179.471 153.155 1.00 53.81 255 VAL C N 1
ATOM 6450 C CA . VAL C 1 255 ? 135.525 179.499 151.735 1.00 53.81 255 VAL C CA 1
ATOM 6451 C C . VAL C 1 255 ? 135.133 178.166 151.117 1.00 53.81 255 VAL C C 1
ATOM 6452 O O . VAL C 1 255 ? 135.272 177.103 151.732 1.00 53.81 255 VAL C O 1
ATOM 6456 N N . ALA C 1 256 ? 134.618 178.228 149.894 1.00 51.30 256 ALA C N 1
ATOM 6457 C CA . ALA C 1 256 ? 134.251 177.033 149.152 1.00 51.30 256 ALA C CA 1
ATOM 6458 C C . ALA C 1 256 ? 135.500 176.414 148.555 1.00 51.30 256 ALA C C 1
ATOM 6459 O O . ALA C 1 256 ? 136.296 177.110 147.920 1.00 51.30 256 ALA C O 1
ATOM 6461 N N . VAL C 1 257 ? 135.668 175.115 148.747 1.00 44.63 257 VAL C N 1
ATOM 6462 C CA . VAL C 1 257 ? 136.796 174.390 148.183 1.00 44.63 257 VAL C CA 1
ATOM 6463 C C . VAL C 1 257 ? 136.274 173.611 146.985 1.00 44.63 257 VAL C C 1
ATOM 6464 O O . VAL C 1 257 ? 135.467 172.688 147.132 1.00 44.63 257 VAL C O 1
ATOM 6468 N N . PHE C 1 258 ? 136.730 173.990 145.796 1.00 42.01 258 PHE C N 1
ATOM 6469 C CA . PHE C 1 258 ? 136.261 173.444 144.530 1.00 42.01 258 PHE C CA 1
ATOM 6470 C C . PHE C 1 258 ? 137.397 172.643 143.907 1.00 42.01 258 PHE C C 1
ATOM 6471 O O . PHE C 1 258 ? 138.334 173.217 143.342 1.00 42.01 258 PHE C O 1
ATOM 6479 N N . LEU C 1 259 ? 137.315 171.325 144.015 1.00 43.95 259 LEU C N 1
ATOM 6480 C CA . LEU C 1 259 ? 138.325 170.430 143.478 1.00 43.95 259 LEU C CA 1
ATOM 6481 C C . LEU C 1 259 ? 137.977 170.032 142.053 1.00 43.95 259 LEU C C 1
ATOM 6482 O O . LEU C 1 259 ? 136.807 169.980 141.668 1.00 43.95 259 LEU C O 1
ATOM 6487 N N . THR C 1 260 ? 139.011 169.757 141.271 1.00 53.91 260 THR C N 1
ATOM 6488 C CA . THR C 1 260 ? 138.862 169.181 139.946 1.00 53.91 260 THR C CA 1
ATOM 6489 C C . THR C 1 260 ? 139.634 167.873 139.891 1.00 53.91 260 THR C C 1
ATOM 6490 O O . THR C 1 260 ? 140.741 167.777 140.425 1.00 53.91 260 THR C O 1
ATOM 6494 N N . ASN C 1 261 ? 139.043 166.863 139.261 1.00 68.44 261 ASN C N 1
ATOM 6495 C CA . ASN C 1 261 ? 139.680 165.560 139.180 1.00 68.44 261 ASN C CA 1
ATOM 6496 C C . ASN C 1 261 ? 139.343 164.915 137.845 1.00 68.44 261 ASN C C 1
ATOM 6497 O O . ASN C 1 261 ? 138.325 165.222 137.221 1.00 68.44 261 ASN C O 1
ATOM 6502 N N . GLN C 1 262 ? 140.222 164.015 137.417 1.00 79.17 262 GLN C N 1
ATOM 6503 C CA . GLN C 1 262 ? 140.031 163.210 136.224 1.00 79.17 262 GLN C CA 1
ATOM 6504 C C . GLN C 1 262 ? 139.462 161.854 136.637 1.00 79.17 262 GLN C C 1
ATOM 6505 O O . GLN C 1 262 ? 139.259 161.576 137.820 1.00 79.17 262 GLN C O 1
ATOM 6511 N N . VAL C 1 263 ? 139.201 160.998 135.653 1.00 87.60 263 VAL C N 1
ATOM 6512 C CA . VAL C 1 263 ? 138.744 159.638 135.933 1.00 87.60 263 VAL C CA 1
ATOM 6513 C C . VAL C 1 263 ? 139.454 158.655 135.012 1.00 87.60 263 VAL C C 1
ATOM 6514 O O . VAL C 1 263 ? 140.035 159.052 134.002 1.00 87.60 263 VAL C O 1
ATOM 6518 N N . PRO C 1 281 ? 134.706 156.710 139.010 1.00 110.16 281 PRO C N 1
ATOM 6519 C CA . PRO C 1 281 ? 135.604 157.807 139.383 1.00 110.16 281 PRO C CA 1
ATOM 6520 C C . PRO C 1 281 ? 136.872 157.323 140.079 1.00 110.16 281 PRO C C 1
ATOM 6521 O O . PRO C 1 281 ? 136.968 156.150 140.442 1.00 110.16 281 PRO C O 1
ATOM 6525 N N . ILE C 1 282 ? 137.834 158.226 140.258 1.00 105.52 282 ILE C N 1
ATOM 6526 C CA . ILE C 1 282 ? 139.079 157.902 140.944 1.00 105.52 282 ILE C CA 1
ATOM 6527 C C . ILE C 1 282 ? 139.143 158.687 142.246 1.00 105.52 282 ILE C C 1
ATOM 6528 O O . ILE C 1 282 ? 138.246 159.481 142.551 1.00 105.52 282 ILE C O 1
ATOM 6533 N N . GLY C 1 283 ? 140.201 158.468 143.022 1.00 110.96 283 GLY C N 1
ATOM 6534 C CA . GLY C 1 283 ? 140.337 159.030 144.344 1.00 110.96 283 GLY C CA 1
ATOM 6535 C C . GLY C 1 283 ? 139.938 158.087 145.458 1.00 110.96 283 GLY C C 1
ATOM 6536 O O . GLY C 1 283 ? 140.336 158.304 146.609 1.00 110.96 283 GLY C O 1
ATOM 6537 N N . GLY C 1 284 ? 139.162 157.053 145.145 1.00 116.05 284 GLY C N 1
ATOM 6538 C CA . GLY C 1 284 ? 138.857 156.004 146.090 1.00 116.05 284 GLY C CA 1
ATOM 6539 C C . GLY C 1 284 ? 137.939 156.446 147.219 1.00 116.05 284 GLY C C 1
ATOM 6540 O O . GLY C 1 284 ? 137.321 157.516 147.204 1.00 116.05 284 GLY C O 1
ATOM 6541 N N . HIS C 1 285 ? 137.866 155.570 148.225 1.00 112.65 285 HIS C N 1
ATOM 6542 C CA . HIS C 1 285 ? 137.065 155.860 149.407 1.00 112.65 285 HIS C CA 1
ATOM 6543 C C . HIS C 1 285 ? 137.568 157.102 150.127 1.00 112.65 285 HIS C C 1
ATOM 6544 O O . HIS C 1 285 ? 136.774 157.831 150.727 1.00 112.65 285 HIS C O 1
ATOM 6551 N N . VAL C 1 286 ? 138.874 157.368 150.061 1.00 107.32 286 VAL C N 1
ATOM 6552 C CA . VAL C 1 286 ? 139.431 158.556 150.702 1.00 107.32 286 VAL C CA 1
ATOM 6553 C C . VAL C 1 286 ? 138.792 159.816 150.135 1.00 107.32 286 VAL C C 1
ATOM 6554 O O . VAL C 1 286 ? 138.269 160.661 150.874 1.00 107.32 286 VAL C O 1
ATOM 6558 N N . LEU C 1 287 ? 138.796 159.946 148.808 1.00 99.88 287 LEU C N 1
ATOM 6559 C CA . LEU C 1 287 ? 138.243 161.143 148.191 1.00 99.88 287 LEU C CA 1
ATOM 6560 C C . LEU C 1 287 ? 136.723 161.154 148.265 1.00 99.88 287 LEU C C 1
ATOM 6561 O O . LEU C 1 287 ? 136.118 162.226 148.374 1.00 99.88 287 LEU C O 1
ATOM 6566 N N . ALA C 1 288 ? 136.092 159.978 148.210 1.00 101.75 288 ALA C N 1
ATOM 6567 C CA . ALA C 1 288 ? 134.640 159.918 148.341 1.00 101.75 288 ALA C CA 1
ATOM 6568 C C . ALA C 1 288 ? 134.188 160.406 149.713 1.00 101.75 288 ALA C C 1
ATOM 6569 O O . ALA C 1 288 ? 133.213 161.158 149.822 1.00 101.75 288 ALA C O 1
ATOM 6571 N N . HIS C 1 289 ? 134.887 159.991 150.772 1.00 103.10 289 HIS C N 1
ATOM 6572 C CA . HIS C 1 289 ? 134.523 160.418 152.117 1.00 103.10 289 HIS C CA 1
ATOM 6573 C C . HIS C 1 289 ? 134.892 161.875 152.354 1.00 103.10 289 HIS C C 1
ATOM 6574 O O . HIS C 1 289 ? 134.152 162.608 153.020 1.00 103.10 289 HIS C O 1
ATOM 6581 N N . ALA C 1 290 ? 136.040 162.310 151.829 1.00 92.79 290 ALA C N 1
ATOM 6582 C CA . ALA C 1 290 ? 136.444 163.700 152.010 1.00 92.79 290 ALA C CA 1
ATOM 6583 C C . ALA C 1 290 ? 135.483 164.655 151.314 1.00 92.79 290 ALA C C 1
ATOM 6584 O O . ALA C 1 290 ? 135.111 165.688 151.880 1.00 92.79 290 ALA C O 1
ATOM 6586 N N . SER C 1 291 ? 135.058 164.320 150.098 1.00 87.47 291 SER C N 1
ATOM 6587 C CA . SER C 1 291 ? 134.243 165.220 149.291 1.00 87.47 291 SER C CA 1
ATOM 6588 C C . SER C 1 291 ? 132.788 165.169 149.744 1.00 87.47 291 SER C C 1
ATOM 6589 O O . SER C 1 291 ? 132.130 164.130 149.628 1.00 87.47 291 SER C O 1
ATOM 6592 N N . ALA C 1 292 ? 132.287 166.295 150.254 1.00 73.95 292 ALA C N 1
ATOM 6593 C CA . ALA C 1 292 ? 130.894 166.363 150.682 1.00 73.95 292 ALA C CA 1
ATOM 6594 C C . ALA C 1 292 ? 129.947 166.392 149.490 1.00 73.95 292 ALA C C 1
ATOM 6595 O O . ALA C 1 292 ? 128.931 165.689 149.486 1.00 73.95 292 ALA C O 1
ATOM 6597 N N . THR C 1 293 ? 130.251 167.195 148.473 1.00 71.11 293 THR C N 1
ATOM 6598 C CA . THR C 1 293 ? 129.423 167.271 147.277 1.00 71.11 293 THR C CA 1
ATOM 6599 C C . THR C 1 293 ? 130.218 166.791 146.070 1.00 71.11 293 THR C C 1
ATOM 6600 O O . THR C 1 293 ? 131.409 167.081 145.955 1.00 71.11 293 THR C O 1
ATOM 6604 N N . ARG C 1 294 ? 129.568 166.049 145.174 1.00 73.63 294 ARG C N 1
ATOM 6605 C CA . ARG C 1 294 ? 130.252 165.503 144.007 1.00 73.63 294 ARG C CA 1
ATOM 6606 C C . ARG C 1 294 ? 129.396 165.658 142.759 1.00 73.63 294 ARG C C 1
ATOM 6607 O O . ARG C 1 294 ? 128.194 165.375 142.781 1.00 73.63 294 ARG C O 1
ATOM 6615 N N . ILE C 1 295 ? 130.029 166.084 141.667 1.00 68.26 295 ILE C N 1
ATOM 6616 C CA . ILE C 1 295 ? 129.373 166.241 140.375 1.00 68.26 295 ILE C CA 1
ATOM 6617 C C . ILE C 1 295 ? 130.179 165.493 139.323 1.00 68.26 295 ILE C C 1
ATOM 6618 O O . ILE C 1 295 ? 131.413 165.526 139.336 1.00 68.26 295 ILE C O 1
ATOM 6623 N N . LEU C 1 296 ? 129.483 164.805 138.425 1.00 78.10 296 LEU C N 1
ATOM 6624 C CA . LEU C 1 296 ? 130.080 164.158 137.268 1.00 78.10 296 LEU C CA 1
ATOM 6625 C C . LEU C 1 296 ? 129.706 164.918 136.006 1.00 78.10 296 LEU C C 1
ATOM 6626 O O . LEU C 1 296 ? 128.556 165.329 135.836 1.00 78.10 296 LEU C O 1
ATOM 6631 N N . LEU C 1 297 ? 130.680 165.110 135.127 1.00 78.03 297 LEU C N 1
ATOM 6632 C CA . LEU C 1 297 ? 130.451 165.749 133.840 1.00 78.03 297 LEU C CA 1
ATOM 6633 C C . LEU C 1 297 ? 130.659 164.731 132.730 1.00 78.03 297 LEU C C 1
ATOM 6634 O O . LEU C 1 297 ? 131.536 163.868 132.829 1.00 78.03 297 LEU C O 1
ATOM 6639 N N . ARG C 1 298 ? 129.850 164.823 131.675 1.00 91.91 298 ARG C N 1
ATOM 6640 C CA . ARG C 1 298 ? 130.073 163.996 130.502 1.00 91.91 298 ARG C CA 1
ATOM 6641 C C . ARG C 1 298 ? 129.623 164.740 129.253 1.00 91.91 298 ARG C C 1
ATOM 6642 O O . ARG C 1 298 ? 128.835 165.692 129.308 1.00 91.91 298 ARG C O 1
ATOM 6650 N N . LYS C 1 299 ? 130.163 164.296 128.123 1.00 99.08 299 LYS C N 1
ATOM 6651 C CA . LYS C 1 299 ? 129.939 164.960 126.851 1.00 99.08 299 LYS C CA 1
ATOM 6652 C C . LYS C 1 299 ? 128.512 164.740 126.366 1.00 99.08 299 LYS C C 1
ATOM 6653 O O . LYS C 1 299 ? 127.886 163.713 126.639 1.00 99.08 299 LYS C O 1
ATOM 6659 N N . GLY C 1 300 ? 127.998 165.728 125.640 1.00 115.44 300 GLY C N 1
ATOM 6660 C CA . GLY C 1 300 ? 126.712 165.604 124.987 1.00 115.44 300 GLY C CA 1
ATOM 6661 C C . GLY C 1 300 ? 126.840 165.727 123.484 1.00 115.44 300 GLY C C 1
ATOM 6662 O O . GLY C 1 300 ? 127.728 165.119 122.879 1.00 115.44 300 GLY C O 1
ATOM 6663 N N . ARG C 1 301 ? 125.962 166.512 122.867 1.00 119.00 301 ARG C N 1
ATOM 6664 C CA . ARG C 1 301 ? 126.004 166.738 121.429 1.00 119.00 301 ARG C CA 1
ATOM 6665 C C . ARG C 1 301 ? 126.708 168.062 121.157 1.00 119.00 301 ARG C C 1
ATOM 6666 O O . ARG C 1 301 ? 126.263 169.114 121.629 1.00 119.00 301 ARG C O 1
ATOM 6674 N N . GLY C 1 302 ? 127.795 168.008 120.393 1.00 121.31 302 GLY C N 1
ATOM 6675 C CA . GLY C 1 302 ? 128.546 169.218 120.104 1.00 121.31 302 GLY C CA 1
ATOM 6676 C C . GLY C 1 302 ? 129.117 169.826 121.370 1.00 121.31 302 GLY C C 1
ATOM 6677 O O . GLY C 1 302 ? 129.756 169.148 122.182 1.00 121.31 302 GLY C O 1
ATOM 6678 N N . ASP C 1 303 ? 128.889 171.127 121.542 1.00 116.13 303 ASP C N 1
ATOM 6679 C CA . ASP C 1 303 ? 129.360 171.853 122.714 1.00 116.13 303 ASP C CA 1
ATOM 6680 C C . ASP C 1 303 ? 128.422 171.731 123.910 1.00 116.13 303 ASP C C 1
ATOM 6681 O O . ASP C 1 303 ? 128.752 172.237 124.989 1.00 116.13 303 ASP C O 1
ATOM 6686 N N . GLU C 1 304 ? 127.277 171.074 123.750 1.00 109.37 304 GLU C N 1
ATOM 6687 C CA . GLU C 1 304 ? 126.408 170.757 124.875 1.00 109.37 304 GLU C CA 1
ATOM 6688 C C . GLU C 1 304 ? 127.012 169.646 125.723 1.00 109.37 304 GLU C C 1
ATOM 6689 O O . GLU C 1 304 ? 127.435 168.611 125.202 1.00 109.37 304 GLU C O 1
ATOM 6695 N N . ARG C 1 305 ? 127.059 169.869 127.039 1.00 94.24 305 ARG C N 1
ATOM 6696 C CA . ARG C 1 305 ? 127.548 168.878 127.986 1.00 94.24 305 ARG C CA 1
ATOM 6697 C C . ARG C 1 305 ? 126.481 168.653 129.046 1.00 94.24 305 ARG C C 1
ATOM 6698 O O . ARG C 1 305 ? 125.661 169.537 129.318 1.00 94.24 305 ARG C O 1
ATOM 6706 N N . VAL C 1 306 ? 126.486 167.461 129.645 1.00 88.37 306 VAL C N 1
ATOM 6707 C CA . VAL C 1 306 ? 125.462 167.090 130.615 1.00 88.37 306 VAL C CA 1
ATOM 6708 C C . VAL C 1 306 ? 126.128 166.657 131.916 1.00 88.37 306 VAL C C 1
ATOM 6709 O O . VAL C 1 306 ? 127.119 165.914 131.907 1.00 88.37 306 VAL C O 1
ATOM 6713 N N . ALA C 1 307 ? 125.589 167.144 133.031 1.00 81.28 307 ALA C N 1
ATOM 6714 C CA . ALA C 1 307 ? 126.150 166.940 134.356 1.00 81.28 307 ALA C CA 1
ATOM 6715 C C . ALA C 1 307 ? 125.163 166.187 135.235 1.00 81.28 307 ALA C C 1
ATOM 6716 O O . ALA C 1 307 ? 123.945 166.335 135.102 1.00 81.28 307 ALA C O 1
ATOM 6718 N N . LYS C 1 308 ? 125.710 165.388 136.146 1.00 79.90 308 LYS C N 1
ATOM 6719 C CA . LYS C 1 308 ? 124.924 164.580 137.073 1.00 79.90 308 LYS C CA 1
ATOM 6720 C C . LYS C 1 308 ? 125.486 164.779 138.470 1.00 79.90 308 LYS C C 1
ATOM 6721 O O . LYS C 1 308 ? 126.640 164.431 138.727 1.00 79.90 308 LYS C O 1
ATOM 6727 N N . LEU C 1 309 ? 124.684 165.337 139.368 1.00 77.83 309 LEU C N 1
ATOM 6728 C CA . LEU C 1 309 ? 125.043 165.281 140.775 1.00 77.83 309 LEU C CA 1
ATOM 6729 C C . LEU C 1 309 ? 125.098 163.824 141.210 1.00 77.83 309 LEU C C 1
ATOM 6730 O O . LEU C 1 309 ? 124.179 163.047 140.939 1.00 77.83 309 LEU C O 1
ATOM 6735 N N . GLN C 1 310 ? 126.181 163.442 141.878 1.00 79.75 310 GLN C N 1
ATOM 6736 C CA . GLN C 1 310 ? 126.358 162.060 142.303 1.00 79.75 310 GLN C CA 1
ATOM 6737 C C . GLN C 1 310 ? 126.231 161.880 143.804 1.00 79.75 310 GLN C C 1
ATOM 6738 O O . GLN C 1 310 ? 125.749 160.841 144.260 1.00 79.75 310 GLN C O 1
ATOM 6744 N N . ASP C 1 311 ? 126.636 162.875 144.584 1.00 78.93 311 ASP C N 1
ATOM 6745 C CA . ASP C 1 311 ? 126.536 162.810 146.032 1.00 78.93 311 ASP C CA 1
ATOM 6746 C C . ASP C 1 311 ? 126.403 164.224 146.570 1.00 78.93 311 ASP C C 1
ATOM 6747 O O . ASP C 1 311 ? 127.081 165.139 146.097 1.00 78.93 311 ASP C O 1
ATOM 6752 N N . SER C 1 312 ? 125.523 164.396 147.553 1.00 79.39 312 SER C N 1
ATOM 6753 C CA . SER C 1 312 ? 125.345 165.685 148.207 1.00 79.39 312 SER C CA 1
ATOM 6754 C C . SER C 1 312 ? 124.554 165.507 149.495 1.00 79.39 312 SER C C 1
ATOM 6755 O O . SER C 1 312 ? 123.588 164.734 149.532 1.00 79.39 312 SER C O 1
ATOM 6758 N N . PRO C 1 313 ? 124.924 166.207 150.570 1.00 78.19 313 PRO C N 1
ATOM 6759 C CA . PRO C 1 313 ? 124.192 166.065 151.835 1.00 78.19 313 PRO C CA 1
ATOM 6760 C C . PRO C 1 313 ? 122.844 166.763 151.855 1.00 78.19 313 PRO C C 1
ATOM 6761 O O . PRO C 1 313 ? 122.177 166.742 152.895 1.00 78.19 313 PRO C O 1
ATOM 6765 N N . ASP C 1 314 ? 122.417 167.381 150.756 1.00 81.98 314 ASP C N 1
ATOM 6766 C CA . ASP C 1 314 ? 121.190 168.167 150.776 1.00 81.98 314 ASP C CA 1
ATOM 6767 C C . ASP C 1 314 ? 120.209 167.732 149.697 1.00 81.98 314 ASP C C 1
ATOM 6768 O O . ASP C 1 314 ? 118.994 167.751 149.914 1.00 81.98 314 ASP C O 1
ATOM 6773 N N . MET C 1 315 ? 120.719 167.338 148.535 1.00 85.25 315 MET C N 1
ATOM 6774 C CA . MET C 1 315 ? 119.867 167.118 147.380 1.00 85.25 315 MET C CA 1
ATOM 6775 C C . MET C 1 315 ? 120.062 165.719 146.819 1.00 85.25 315 MET C C 1
ATOM 6776 O O . MET C 1 315 ? 121.135 165.126 146.970 1.00 85.25 315 MET C O 1
ATOM 6781 N N . PRO C 1 316 ? 119.039 165.167 146.175 1.00 88.25 316 PRO C N 1
ATOM 6782 C CA . PRO C 1 316 ? 119.189 163.876 145.500 1.00 88.25 316 PRO C CA 1
ATOM 6783 C C . PRO C 1 316 ? 119.810 164.047 144.120 1.00 88.25 316 PRO C C 1
ATOM 6784 O O . PRO C 1 316 ? 119.952 165.154 143.599 1.00 88.25 316 PRO C O 1
ATOM 6788 N N . GLU C 1 317 ? 120.176 162.915 143.528 1.00 86.05 317 GLU C N 1
ATOM 6789 C CA . GLU C 1 317 ? 120.784 162.928 142.206 1.00 86.05 317 GLU C CA 1
ATOM 6790 C C . GLU C 1 317 ? 119.780 163.386 141.157 1.00 86.05 317 GLU C C 1
ATOM 6791 O O . GLU C 1 317 ? 118.614 162.984 141.172 1.00 86.05 317 GLU C O 1
ATOM 6797 N N . LYS C 1 318 ? 120.243 164.227 140.240 1.00 83.83 318 LYS C N 1
ATOM 6798 C CA . LYS C 1 318 ? 119.420 164.738 139.149 1.00 83.83 318 LYS C CA 1
ATOM 6799 C C . LYS C 1 318 ? 120.328 164.955 137.942 1.00 83.83 318 LYS C C 1
ATOM 6800 O O . LYS C 1 318 ? 121.447 164.436 137.891 1.00 83.83 318 LYS C O 1
ATOM 6806 N N . GLU C 1 319 ? 119.847 165.720 136.965 1.00 87.38 319 GLU C N 1
ATOM 6807 C CA . GLU C 1 319 ? 120.582 165.983 135.737 1.00 87.38 319 GLU C CA 1
ATOM 6808 C C . GLU C 1 319 ? 120.550 167.471 135.421 1.00 87.38 319 GLU C C 1
ATOM 6809 O O . GLU C 1 319 ? 119.647 168.198 135.839 1.00 87.38 319 GLU C O 1
ATOM 6815 N N . CYS C 1 320 ? 121.551 167.916 134.666 1.00 87.23 320 CYS C N 1
ATOM 6816 C CA . CYS C 1 320 ? 121.605 169.303 134.231 1.00 87.23 320 CYS C CA 1
ATOM 6817 C C . CYS C 1 320 ? 122.315 169.389 132.891 1.00 87.23 320 CYS C C 1
ATOM 6818 O O . CYS C 1 320 ? 123.081 168.500 132.512 1.00 87.23 320 CYS C O 1
ATOM 6821 N N . VAL C 1 321 ? 122.071 170.494 132.192 1.00 91.22 321 VAL C N 1
ATOM 6822 C CA . VAL C 1 321 ? 122.605 170.734 130.860 1.00 91.22 321 VAL C CA 1
ATOM 6823 C C . VAL C 1 321 ? 123.329 172.072 130.856 1.00 91.22 321 VAL C C 1
ATOM 6824 O O . VAL C 1 321 ? 122.815 173.075 131.362 1.00 91.22 321 VAL C O 1
ATOM 6828 N N . TYR C 1 322 ? 124.534 172.088 130.287 1.00 84.50 322 TYR C N 1
ATOM 6829 C CA . TYR C 1 322 ? 125.311 173.317 130.241 1.00 84.50 322 TYR C CA 1
ATOM 6830 C C . TYR C 1 322 ? 126.095 173.380 128.937 1.00 84.50 322 TYR C C 1
ATOM 6831 O O . TYR C 1 322 ? 126.160 172.413 128.171 1.00 84.50 322 TYR C O 1
ATOM 6840 N N . VAL C 1 323 ? 126.688 174.546 128.693 1.00 87.01 323 VAL C N 1
ATOM 6841 C CA . VAL C 1 323 ? 127.458 174.806 127.487 1.00 87.01 323 VAL C CA 1
ATOM 6842 C C . VAL C 1 323 ? 128.649 175.681 127.853 1.00 87.01 323 VAL C C 1
ATOM 6843 O O . VAL C 1 323 ? 128.616 176.435 128.832 1.00 87.01 323 VAL C O 1
ATOM 6847 N N . ILE C 1 324 ? 129.713 175.563 127.067 1.00 77.26 324 ILE C N 1
ATOM 6848 C CA . ILE C 1 324 ? 130.940 176.324 127.256 1.00 77.26 324 ILE C CA 1
ATOM 6849 C C . ILE C 1 324 ? 130.999 177.356 126.139 1.00 77.26 324 ILE C C 1
ATOM 6850 O O . ILE C 1 324 ? 131.238 177.015 124.976 1.00 77.26 324 ILE C O 1
ATOM 6855 N N . GLY C 1 325 ? 130.794 178.623 126.482 1.00 68.27 325 GLY C N 1
ATOM 6856 C CA . GLY C 1 325 ? 130.779 179.665 125.480 1.00 68.27 325 GLY C CA 1
ATOM 6857 C C . GLY C 1 325 ? 131.689 180.839 125.770 1.00 68.27 325 GLY C C 1
ATOM 6858 O O . GLY C 1 325 ? 132.585 180.758 126.616 1.00 68.27 325 GLY C O 1
ATOM 6859 N N . GLU C 1 326 ? 131.435 181.951 125.076 1.00 66.92 326 GLU C N 1
ATOM 6860 C CA . GLU C 1 326 ? 132.285 183.133 125.179 1.00 66.92 326 GLU C CA 1
ATOM 6861 C C . GLU C 1 326 ? 132.347 183.659 126.606 1.00 66.92 326 GLU C C 1
ATOM 6862 O O . GLU C 1 326 ? 133.299 184.360 126.968 1.00 66.92 326 GLU C O 1
ATOM 6868 N N . LYS C 1 327 ? 131.353 183.332 127.428 1.00 65.32 327 LYS C N 1
ATOM 6869 C CA . LYS C 1 327 ? 131.322 183.737 128.827 1.00 65.32 327 LYS C CA 1
ATOM 6870 C C . LYS C 1 327 ? 131.393 182.538 129.772 1.00 65.32 327 LYS C C 1
ATOM 6871 O O . LYS C 1 327 ? 130.762 182.535 130.831 1.00 65.32 327 LYS C O 1
ATOM 6877 N N . GLY C 1 328 ? 132.159 181.516 129.404 1.00 65.33 328 GLY C N 1
ATOM 6878 C CA . GLY C 1 328 ? 132.386 180.402 130.303 1.00 65.33 328 GLY C CA 1
ATOM 6879 C C . GLY C 1 328 ? 131.247 179.408 130.341 1.00 65.33 328 GLY C C 1
ATOM 6880 O O . GLY C 1 328 ? 130.619 179.146 129.314 1.00 65.33 328 GLY C O 1
ATOM 6881 N N . ILE C 1 329 ? 130.978 178.838 131.511 1.00 66.79 329 ILE C N 1
ATOM 6882 C CA . ILE C 1 329 ? 129.909 177.856 131.654 1.00 66.79 329 ILE C CA 1
ATOM 6883 C C . ILE C 1 329 ? 128.579 178.583 131.775 1.00 66.79 329 ILE C C 1
ATOM 6884 O O . ILE C 1 329 ? 128.393 179.412 132.672 1.00 66.79 329 ILE C O 1
ATOM 6889 N N . THR C 1 330 ? 127.647 178.271 130.878 1.00 82.38 330 THR C N 1
ATOM 6890 C CA . THR C 1 330 ? 126.323 178.877 130.908 1.00 82.38 330 THR C CA 1
ATOM 6891 C C . THR C 1 330 ? 125.286 177.833 130.530 1.00 82.38 330 THR C C 1
ATOM 6892 O O . THR C 1 330 ? 125.600 176.662 130.312 1.00 82.38 330 THR C O 1
ATOM 6896 N N . ASP C 1 331 ? 124.033 178.276 130.461 1.00 97.46 331 ASP C N 1
ATOM 6897 C CA . ASP C 1 331 ? 122.961 177.416 129.991 1.00 97.46 331 ASP C CA 1
ATOM 6898 C C . ASP C 1 331 ? 122.991 177.320 128.468 1.00 97.46 331 ASP C C 1
ATOM 6899 O O . ASP C 1 331 ? 123.561 178.167 127.776 1.00 97.46 331 ASP C O 1
ATOM 6904 N N . SER C 1 332 ? 122.359 176.267 127.945 1.00 109.12 332 SER C N 1
ATOM 6905 C CA . SER C 1 332 ? 122.332 176.069 126.499 1.00 109.12 332 SER C CA 1
ATOM 6906 C C . SER C 1 332 ? 121.599 177.205 125.797 1.00 109.12 332 SER C C 1
ATOM 6907 O O . SER C 1 332 ? 121.973 177.605 124.689 1.00 109.12 332 SER C O 1
ATOM 6910 N N . SER C 1 333 ? 120.548 177.737 126.425 1.00 118.39 333 SER C N 1
ATOM 6911 C CA . SER C 1 333 ? 119.813 178.849 125.836 1.00 118.39 333 SER C CA 1
ATOM 6912 C C . SER C 1 333 ? 120.633 180.133 125.796 1.00 118.39 333 SER C C 1
ATOM 6913 O O . SER C 1 333 ? 120.293 181.046 125.036 1.00 118.39 333 SER C O 1
ATOM 6916 N N . ASP C 1 334 ? 121.695 180.226 126.592 1.00 115.74 334 ASP C N 1
ATOM 6917 C CA . ASP C 1 334 ? 122.542 181.414 126.607 1.00 115.74 334 ASP C CA 1
ATOM 6918 C C . ASP C 1 334 ? 123.303 181.567 125.294 1.00 115.74 334 ASP C C 1
ATOM 6919 O O . ASP C 1 334 ? 123.712 182.667 124.924 1.00 115.74 334 ASP C O 1
ATOM 6925 N N . ILE D 1 16 ? 165.681 182.675 131.150 1.00 68.95 16 ILE D N 1
ATOM 6926 C CA . ILE D 1 16 ? 166.113 181.386 131.672 1.00 68.95 16 ILE D CA 1
ATOM 6927 C C . ILE D 1 16 ? 167.229 181.591 132.683 1.00 68.95 16 ILE D C 1
ATOM 6928 O O . ILE D 1 16 ? 168.198 182.300 132.414 1.00 68.95 16 ILE D O 1
ATOM 6933 N N . LEU D 1 17 ? 167.089 180.969 133.852 1.00 78.31 17 LEU D N 1
ATOM 6934 C CA . LEU D 1 17 ? 167.999 181.179 134.973 1.00 78.31 17 LEU D CA 1
ATOM 6935 C C . LEU D 1 17 ? 168.647 179.843 135.316 1.00 78.31 17 LEU D C 1
ATOM 6936 O O . LEU D 1 17 ? 168.032 179.005 135.982 1.00 78.31 17 LEU D O 1
ATOM 6941 N N . SER D 1 18 ? 169.888 179.652 134.878 1.00 86.04 18 SER D N 1
ATOM 6942 C CA . SER D 1 18 ? 170.553 178.366 135.013 1.00 86.04 18 SER D CA 1
ATOM 6943 C C . SER D 1 18 ? 170.984 178.127 136.459 1.00 86.04 18 SER D C 1
ATOM 6944 O O . SER D 1 18 ? 170.808 178.973 137.340 1.00 86.04 18 SER D O 1
ATOM 6947 N N . VAL D 1 19 ? 171.569 176.948 136.704 1.00 89.94 19 VAL D N 1
ATOM 6948 C CA . VAL D 1 19 ? 172.005 176.566 138.047 1.00 89.94 19 VAL D CA 1
ATOM 6949 C C . VAL D 1 19 ? 173.272 177.273 138.490 1.00 89.94 19 VAL D C 1
ATOM 6950 O O . VAL D 1 19 ? 173.753 177.013 139.600 1.00 89.94 19 VAL D O 1
ATOM 6954 N N . ASP D 1 20 ? 173.838 178.148 137.658 1.00 100.57 20 ASP D N 1
ATOM 6955 C CA . ASP D 1 20 ? 175.038 178.872 138.062 1.00 100.57 20 ASP D CA 1
ATOM 6956 C C . ASP D 1 20 ? 174.764 179.752 139.272 1.00 100.57 20 ASP D C 1
ATOM 6957 O O . ASP D 1 20 ? 175.586 179.832 140.194 1.00 100.57 20 ASP D O 1
ATOM 6962 N N . GLU D 1 21 ? 173.601 180.402 139.302 1.00 102.43 21 GLU D N 1
ATOM 6963 C CA . GLU D 1 21 ? 173.264 181.321 140.380 1.00 102.43 21 GLU D CA 1
ATOM 6964 C C . GLU D 1 21 ? 173.055 180.627 141.715 1.00 102.43 21 GLU D C 1
ATOM 6965 O O . GLU D 1 21 ? 172.759 181.307 142.701 1.00 102.43 21 GLU D O 1
ATOM 6971 N N . LEU D 1 22 ? 173.173 179.303 141.777 1.00 110.01 22 LEU D N 1
ATOM 6972 C CA . LEU D 1 22 ? 173.208 178.637 143.071 1.00 110.01 22 LEU D CA 1
ATOM 6973 C C . LEU D 1 22 ? 174.566 178.794 143.742 1.00 110.01 22 LEU D C 1
ATOM 6974 O O . LEU D 1 22 ? 174.637 178.882 144.974 1.00 110.01 22 LEU D O 1
ATOM 6979 N N . GLN D 1 23 ? 175.642 178.850 142.950 1.00 115.73 23 GLN D N 1
ATOM 6980 C CA . GLN D 1 23 ? 176.989 178.865 143.512 1.00 115.73 23 GLN D CA 1
ATOM 6981 C C . GLN D 1 23 ? 177.195 180.066 144.424 1.00 115.73 23 GLN D C 1
ATOM 6982 O O . GLN D 1 23 ? 177.691 179.930 145.548 1.00 115.73 23 GLN D O 1
ATOM 6988 N N . ASN D 1 24 ? 176.809 181.255 143.959 1.00 110.04 24 ASN D N 1
ATOM 6989 C CA . ASN D 1 24 ? 176.953 182.448 144.781 1.00 110.04 24 ASN D CA 1
ATOM 6990 C C . ASN D 1 24 ? 175.891 182.535 145.868 1.00 110.04 24 ASN D C 1
ATOM 6991 O O . A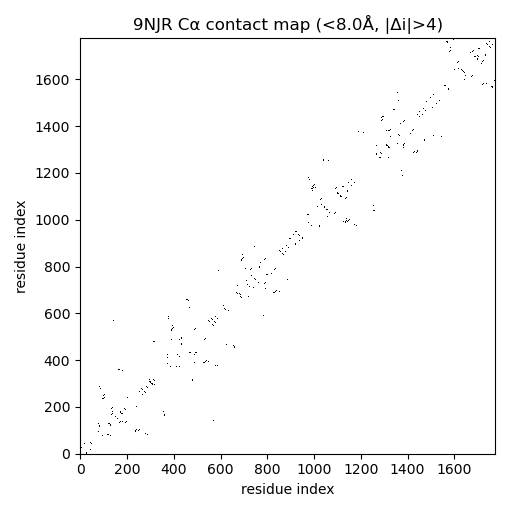SN D 1 24 ? 175.983 183.409 146.737 1.00 110.04 24 ASN D O 1
ATOM 6996 N N . TYR D 1 25 ? 174.889 181.659 145.842 1.00 110.65 25 TYR D N 1
ATOM 6997 C CA . TYR D 1 25 ? 173.875 181.626 146.887 1.00 110.65 25 TYR D CA 1
ATOM 6998 C C . TYR D 1 25 ? 174.196 180.634 147.997 1.00 110.65 25 TYR D C 1
ATOM 6999 O O . TYR D 1 25 ? 173.404 180.502 148.936 1.00 110.65 25 TYR D O 1
ATOM 7008 N N . GLY D 1 26 ? 175.328 179.939 147.918 1.00 116.59 26 GLY D N 1
ATOM 7009 C CA . GLY D 1 26 ? 175.733 179.055 148.991 1.00 116.59 26 GLY D CA 1
ATOM 7010 C C . GLY D 1 26 ? 175.731 177.588 148.617 1.00 116.59 26 GLY D C 1
ATOM 7011 O O . GLY D 1 26 ? 175.490 176.727 149.468 1.00 116.59 26 GLY D O 1
ATOM 7012 N N . ILE D 1 27 ? 176.000 177.288 147.351 1.00 117.31 27 ILE D N 1
ATOM 7013 C CA . ILE D 1 27 ? 176.011 175.921 146.846 1.00 117.31 27 ILE D CA 1
ATOM 7014 C C . ILE D 1 27 ? 177.405 175.616 146.320 1.00 117.31 27 ILE D C 1
ATOM 7015 O O . ILE D 1 27 ? 177.976 176.407 145.560 1.00 117.31 27 ILE D O 1
ATOM 7020 N N . ASN D 1 28 ? 177.952 174.473 146.727 1.00 118.45 28 ASN D N 1
ATOM 7021 C CA . ASN D 1 28 ? 179.296 174.095 146.325 1.00 118.45 28 ASN D CA 1
ATOM 7022 C C . ASN D 1 28 ? 179.341 173.736 144.842 1.00 118.45 28 ASN D C 1
ATOM 7023 O O . ASN D 1 28 ? 178.332 173.383 144.226 1.00 118.45 28 ASN D O 1
ATOM 7028 N N . ALA D 1 29 ? 180.542 173.840 144.269 1.00 115.68 29 ALA D N 1
ATOM 7029 C CA . ALA D 1 29 ? 180.729 173.487 142.865 1.00 115.68 29 ALA D CA 1
ATOM 7030 C C . ALA D 1 29 ? 180.506 171.998 142.636 1.00 115.68 29 ALA D C 1
ATOM 7031 O O . ALA D 1 29 ? 179.979 171.598 141.591 1.00 115.68 29 ALA D O 1
ATOM 7033 N N . SER D 1 30 ? 180.908 171.163 143.596 1.00 115.34 30 SER D N 1
ATOM 7034 C CA . SER D 1 30 ? 180.633 169.735 143.492 1.00 115.34 30 SER D CA 1
ATOM 7035 C C . SER D 1 30 ? 179.135 169.468 143.481 1.00 115.34 30 SER D C 1
ATOM 7036 O O . SER D 1 30 ? 178.650 168.621 142.721 1.00 115.34 30 SER D O 1
ATOM 7039 N N . ASP D 1 31 ? 178.384 170.185 144.320 1.00 114.86 31 ASP D N 1
ATOM 7040 C CA . ASP D 1 31 ? 176.933 170.040 144.326 1.00 114.86 31 ASP D CA 1
ATOM 7041 C C . ASP D 1 31 ? 176.337 170.451 142.987 1.00 114.86 31 ASP D C 1
ATOM 7042 O O . ASP D 1 31 ? 175.441 169.779 142.463 1.00 114.86 31 ASP D O 1
ATOM 7047 N N . LEU D 1 32 ? 176.824 171.556 142.417 1.00 104.90 32 LEU D N 1
ATOM 7048 C CA . LEU D 1 32 ? 176.332 171.990 141.116 1.00 104.90 32 LEU D CA 1
ATOM 7049 C C . LEU D 1 32 ? 176.634 170.958 140.042 1.00 104.90 32 LEU D C 1
ATOM 7050 O O . LEU D 1 32 ? 175.796 170.691 139.177 1.00 104.90 32 LEU D O 1
ATOM 7055 N N . GLN D 1 33 ? 177.829 170.370 140.076 1.00 108.77 33 GLN D N 1
ATOM 7056 C CA . GLN D 1 33 ? 178.169 169.371 139.071 1.00 108.77 33 GLN D CA 1
ATOM 7057 C C . GLN D 1 33 ? 177.324 168.114 139.241 1.00 108.77 33 GLN D C 1
ATOM 7058 O O . GLN D 1 33 ? 176.951 167.471 138.253 1.00 108.77 33 GLN D O 1
ATOM 7064 N N . LYS D 1 34 ? 177.010 167.750 140.486 1.00 108.83 34 LYS D N 1
ATOM 7065 C CA . LYS D 1 34 ? 176.108 166.626 140.717 1.00 108.83 34 LYS D CA 1
ATOM 7066 C C . LYS D 1 34 ? 174.712 166.928 140.187 1.00 108.83 34 LYS D C 1
ATOM 7067 O O . LYS D 1 34 ? 174.046 166.048 139.628 1.00 108.83 34 LYS D O 1
ATOM 7073 N N . LEU D 1 35 ? 174.251 168.170 140.359 1.00 100.67 35 LEU D N 1
ATOM 7074 C CA . LEU D 1 35 ? 172.980 168.579 139.766 1.00 100.67 35 LEU D CA 1
ATOM 7075 C C . LEU D 1 35 ? 173.030 168.476 138.248 1.00 100.67 35 LEU D C 1
ATOM 7076 O O . LEU D 1 35 ? 172.069 168.023 137.615 1.00 100.67 35 LEU D O 1
ATOM 7081 N N . LYS D 1 36 ? 174.145 168.897 137.649 1.00 93.30 36 LYS D N 1
ATOM 7082 C CA . LYS D 1 36 ? 174.323 168.750 136.209 1.00 93.30 36 LYS D CA 1
ATOM 7083 C C . LYS D 1 36 ? 174.225 167.287 135.800 1.00 93.30 36 LYS D C 1
ATOM 7084 O O . LYS D 1 36 ? 173.599 166.956 134.786 1.00 93.30 36 LYS D O 1
ATOM 7090 N N . SER D 1 37 ? 174.845 166.396 136.575 1.00 101.10 37 SER D N 1
ATOM 7091 C CA . SER D 1 37 ? 174.683 164.969 136.329 1.00 101.10 37 SER D CA 1
ATOM 7092 C C . SER D 1 37 ? 173.260 164.513 136.622 1.00 101.10 37 SER D C 1
ATOM 7093 O O . SER D 1 37 ? 172.790 163.534 136.032 1.00 101.10 37 SER D O 1
ATOM 7096 N N . GLY D 1 38 ? 172.563 165.208 137.518 1.00 95.36 38 GLY D N 1
ATOM 7097 C CA . GLY D 1 38 ? 171.208 164.863 137.886 1.00 95.36 38 GLY D CA 1
ATOM 7098 C C . GLY D 1 38 ? 170.133 165.344 136.944 1.00 95.36 38 GLY D C 1
ATOM 7099 O O . GLY D 1 38 ? 168.949 165.105 137.194 1.00 95.36 38 GLY D O 1
ATOM 7100 N N . GLY D 1 39 ? 170.507 166.014 135.860 1.00 86.28 39 GLY D N 1
ATOM 7101 C CA . GLY D 1 39 ? 169.542 166.527 134.915 1.00 86.28 39 GLY D CA 1
ATOM 7102 C C . GLY D 1 39 ? 168.971 167.884 135.249 1.00 86.28 39 GLY D C 1
ATOM 7103 O O . GLY D 1 39 ? 168.060 168.341 134.550 1.00 86.28 39 GLY D O 1
ATOM 7104 N N . ILE D 1 40 ? 169.473 168.544 136.287 1.00 80.39 40 ILE D N 1
ATOM 7105 C CA . ILE D 1 40 ? 168.992 169.859 136.691 1.00 80.39 40 ILE D CA 1
ATOM 7106 C C . ILE D 1 40 ? 169.977 170.904 136.190 1.00 80.39 40 ILE D C 1
ATOM 7107 O O . ILE D 1 40 ? 171.140 170.925 136.610 1.00 80.39 40 ILE D O 1
ATOM 7112 N N . TYR D 1 41 ? 169.513 171.778 135.299 1.00 80.72 41 TYR D N 1
ATOM 7113 C CA . TYR D 1 41 ? 170.367 172.804 134.727 1.00 80.72 41 TYR D CA 1
ATOM 7114 C C . TYR D 1 41 ? 169.823 174.215 134.872 1.00 80.72 41 TYR D C 1
ATOM 7115 O O . TYR D 1 41 ? 170.520 175.160 134.487 1.00 80.72 41 TYR D O 1
ATOM 7124 N N . THR D 1 42 ? 168.621 174.394 135.412 1.00 74.79 42 THR D N 1
ATOM 7125 C CA . THR D 1 42 ? 168.040 175.713 135.599 1.00 74.79 42 THR D CA 1
ATOM 7126 C C . THR D 1 42 ? 167.423 175.821 136.986 1.00 74.79 42 THR D C 1
ATOM 7127 O O . THR D 1 42 ? 167.069 174.822 137.615 1.00 74.79 42 THR D O 1
ATOM 7131 N N . VAL D 1 43 ? 167.303 177.065 137.453 1.00 75.33 43 VAL D N 1
ATOM 7132 C CA . VAL D 1 43 ? 166.673 177.325 138.743 1.00 75.33 43 VAL D CA 1
ATOM 7133 C C . VAL D 1 43 ? 165.220 176.871 138.726 1.00 75.33 43 VAL D C 1
ATOM 7134 O O . VAL D 1 43 ? 164.709 176.326 139.712 1.00 75.33 43 VAL D O 1
ATOM 7138 N N . ASN D 1 44 ? 164.529 177.088 137.608 1.00 69.51 44 ASN D N 1
ATOM 7139 C CA . ASN D 1 44 ? 163.148 176.634 137.507 1.00 69.51 44 ASN D CA 1
ATOM 7140 C C . ASN D 1 44 ? 163.050 175.116 137.592 1.00 69.51 44 ASN D C 1
ATOM 7141 O O . ASN D 1 44 ? 162.116 174.589 138.208 1.00 69.51 44 ASN D O 1
ATOM 7146 N N . THR D 1 45 ? 164.001 174.399 136.990 1.00 73.18 45 THR D N 1
ATOM 7147 C CA . THR D 1 45 ? 163.971 172.941 137.036 1.00 73.18 45 THR D CA 1
ATOM 7148 C C . THR D 1 45 ? 164.135 172.428 138.461 1.00 73.18 45 THR D C 1
ATOM 7149 O O . THR D 1 45 ? 163.421 171.516 138.888 1.00 73.18 45 THR D O 1
ATOM 7153 N N . VAL D 1 46 ? 165.081 172.996 139.212 1.00 74.14 46 VAL D N 1
ATOM 7154 C CA . VAL D 1 46 ? 165.275 172.543 140.586 1.00 74.14 46 VAL D CA 1
ATOM 7155 C C . VAL D 1 46 ? 164.098 172.955 141.462 1.00 74.14 46 VAL D C 1
ATOM 7156 O O . VAL D 1 46 ? 163.713 172.220 142.379 1.00 74.14 46 VAL D O 1
ATOM 7160 N N . LEU D 1 47 ? 163.501 174.119 141.200 1.00 67.38 47 LEU D N 1
ATOM 7161 C CA . LEU D 1 47 ? 162.301 174.507 141.932 1.00 67.38 47 LEU D CA 1
ATOM 7162 C C . LEU D 1 47 ? 161.120 173.611 141.592 1.00 67.38 47 LEU D C 1
ATOM 7163 O O . LEU D 1 47 ? 160.177 173.507 142.383 1.00 67.38 47 LEU D O 1
ATOM 7168 N N . SER D 1 48 ? 161.143 172.967 140.429 1.00 66.04 48 SER D N 1
ATOM 7169 C CA . SER D 1 48 ? 160.056 172.093 140.011 1.00 66.04 48 SER D CA 1
ATOM 7170 C C . SER D 1 48 ? 160.335 170.617 140.268 1.00 66.04 48 SER D C 1
ATOM 7171 O O . SER D 1 48 ? 159.552 169.771 139.826 1.00 66.04 48 SER D O 1
ATOM 7174 N N . THR D 1 49 ? 161.421 170.284 140.958 1.00 76.35 49 THR D N 1
ATOM 7175 C CA . THR D 1 49 ? 161.740 168.899 141.275 1.00 76.35 49 THR D CA 1
ATOM 7176 C C . THR D 1 49 ? 161.422 168.615 142.736 1.00 76.35 49 THR D C 1
ATOM 7177 O O . THR D 1 49 ? 161.763 169.406 143.619 1.00 76.35 49 THR D O 1
ATOM 7181 N N . THR D 1 50 ? 160.761 167.490 142.982 1.00 85.99 50 THR D N 1
ATOM 7182 C CA . THR D 1 50 ? 160.368 167.117 144.332 1.00 85.99 50 THR D CA 1
ATOM 7183 C C . THR D 1 50 ? 161.589 166.728 145.163 1.00 85.99 50 THR D C 1
ATOM 7184 O O . THR D 1 50 ? 162.553 166.151 144.655 1.00 85.99 50 THR D O 1
ATOM 7188 N N . ARG D 1 51 ? 161.540 167.062 146.458 1.00 93.42 51 ARG D N 1
ATOM 7189 C CA . ARG D 1 51 ? 162.624 166.710 147.373 1.00 93.42 51 ARG D CA 1
ATOM 7190 C C . ARG D 1 51 ? 162.935 165.220 147.316 1.00 93.42 51 ARG D C 1
ATOM 7191 O O . ARG D 1 51 ? 164.101 164.820 147.221 1.00 93.42 51 ARG D O 1
ATOM 7199 N N . ARG D 1 52 ? 161.899 164.381 147.378 1.00 99.23 52 ARG D N 1
ATOM 7200 C CA . ARG D 1 52 ? 162.120 162.946 147.238 1.00 99.23 52 ARG D CA 1
ATOM 7201 C C . ARG D 1 52 ? 162.713 162.621 145.874 1.00 99.23 52 ARG D C 1
ATOM 7202 O O . ARG D 1 52 ? 163.598 161.768 145.765 1.00 99.23 52 ARG D O 1
ATOM 7210 N N . HIS D 1 53 ? 162.244 163.294 144.820 1.00 100.19 53 HIS D N 1
ATOM 7211 C CA . HIS D 1 53 ? 162.828 163.086 143.501 1.00 100.19 53 HIS D CA 1
ATOM 7212 C C . HIS D 1 53 ? 164.238 163.653 143.413 1.00 100.19 53 HIS D C 1
ATOM 7213 O O . HIS D 1 53 ? 165.090 163.084 142.721 1.00 100.19 53 HIS D O 1
ATOM 7220 N N . LEU D 1 54 ? 164.504 164.768 144.094 1.00 103.50 54 LEU D N 1
ATOM 7221 C CA . LEU D 1 54 ? 165.824 165.381 144.012 1.00 103.50 54 LEU D CA 1
ATOM 7222 C C . LEU D 1 54 ? 166.880 164.574 144.752 1.00 103.50 54 LEU D C 1
ATOM 7223 O O . LEU D 1 54 ? 168.042 164.556 144.334 1.00 103.50 54 LEU D O 1
ATOM 7228 N N . CYS D 1 55 ? 166.508 163.909 145.848 1.00 109.99 55 CYS D N 1
ATOM 7229 C CA . CYS D 1 55 ? 167.480 163.109 146.583 1.00 109.99 55 CYS D CA 1
ATOM 7230 C C . CYS D 1 55 ? 167.736 161.757 145.927 1.00 109.99 55 CYS D C 1
ATOM 7231 O O . CYS D 1 55 ? 168.710 161.088 146.287 1.00 109.99 55 CYS D O 1
ATOM 7234 N N . LYS D 1 56 ? 166.891 161.339 144.980 1.00 111.86 56 LYS D N 1
ATOM 7235 C CA . LYS D 1 56 ? 167.119 160.078 144.281 1.00 111.86 56 LYS D CA 1
ATOM 7236 C C . LYS D 1 56 ? 168.387 160.094 143.440 1.00 111.86 56 LYS D C 1
ATOM 7237 O O . LYS D 1 56 ? 168.897 159.023 143.093 1.00 111.86 56 LYS D O 1
ATOM 7243 N N . ILE D 1 57 ? 168.902 161.274 143.098 1.00 119.20 57 ILE D N 1
ATOM 7244 C CA . ILE D 1 57 ? 170.091 161.359 142.260 1.00 119.20 57 ILE D CA 1
ATOM 7245 C C . ILE D 1 57 ? 171.295 160.845 143.035 1.00 119.20 57 ILE D C 1
ATOM 7246 O O . ILE D 1 57 ? 171.506 161.209 144.200 1.00 119.20 57 ILE D O 1
ATOM 7251 N N . LYS D 1 58 ? 172.087 159.990 142.391 1.00 122.64 58 LYS D N 1
ATOM 7252 C CA . LYS D 1 58 ? 173.238 159.387 143.050 1.00 122.64 58 LYS D CA 1
ATOM 7253 C C . LYS D 1 58 ? 174.247 160.456 143.450 1.00 122.64 58 LYS D C 1
ATOM 7254 O O . LYS D 1 58 ? 174.474 161.426 142.722 1.00 122.64 58 LYS D O 1
ATOM 7260 N N . GLY D 1 59 ? 174.852 160.273 144.621 1.00 124.81 59 GLY D N 1
ATOM 7261 C CA . GLY D 1 59 ? 175.767 161.250 145.166 1.00 124.81 59 GLY D CA 1
ATOM 7262 C C . GLY D 1 59 ? 175.110 162.415 145.871 1.00 124.81 59 GLY D C 1
ATOM 7263 O O . GLY D 1 59 ? 175.821 163.303 146.358 1.00 124.81 59 GLY D O 1
ATOM 7264 N N . LEU D 1 60 ? 173.783 162.440 145.949 1.00 124.04 60 LEU D N 1
ATOM 7265 C CA . LEU D 1 60 ? 173.046 163.515 146.596 1.00 124.04 60 LEU D CA 1
ATOM 7266 C C . LEU D 1 60 ? 172.401 162.990 147.871 1.00 124.04 60 LEU D C 1
ATOM 7267 O O . LEU D 1 60 ? 171.664 161.999 147.837 1.00 124.04 60 LEU D O 1
ATOM 7272 N N . SER D 1 61 ? 172.680 163.653 148.988 1.00 130.17 61 SER D N 1
ATOM 7273 C CA . SER D 1 61 ? 172.104 163.276 150.268 1.00 130.17 61 SER D CA 1
ATOM 7274 C C . SER D 1 61 ? 170.869 164.119 150.565 1.00 130.17 61 SER D C 1
ATOM 7275 O O . SER D 1 61 ? 170.721 165.245 150.085 1.00 130.17 61 SER D O 1
ATOM 7278 N N . GLU D 1 62 ? 169.975 163.552 151.376 1.00 129.92 62 GLU D N 1
ATOM 7279 C CA . GLU D 1 62 ? 168.704 164.206 151.667 1.00 129.92 62 GLU D CA 1
ATOM 7280 C C . GLU D 1 62 ? 168.865 165.484 152.483 1.00 129.92 62 GLU D C 1
ATOM 7281 O O . GLU D 1 62 ? 167.918 166.273 152.563 1.00 129.92 62 GLU D O 1
ATOM 7287 N N . VAL D 1 63 ? 170.028 165.707 153.097 1.00 125.27 63 VAL D N 1
ATOM 7288 C CA . VAL D 1 63 ? 170.216 166.917 153.891 1.00 125.27 63 VAL D CA 1
ATOM 7289 C C . VAL D 1 63 ? 170.536 168.108 152.994 1.00 125.27 63 VAL D C 1
ATOM 7290 O O . VAL D 1 63 ? 170.058 169.224 153.229 1.00 125.27 63 VAL D O 1
ATOM 7294 N N . LYS D 1 64 ? 171.351 167.898 151.958 1.00 120.94 64 LYS D N 1
ATOM 7295 C CA . LYS D 1 64 ? 171.780 169.005 151.113 1.00 120.94 64 LYS D CA 1
ATOM 7296 C C . LYS D 1 64 ? 170.712 169.444 150.120 1.00 120.94 64 LYS D C 1
ATOM 7297 O O . LYS D 1 64 ? 170.721 170.604 149.691 1.00 120.94 64 LYS D O 1
ATOM 7303 N N . VAL D 1 65 ? 169.796 168.550 149.746 1.00 117.92 65 VAL D N 1
ATOM 7304 C CA . VAL D 1 65 ? 168.743 168.922 148.805 1.00 117.92 65 VAL D CA 1
ATOM 7305 C C . VAL D 1 65 ? 167.870 170.019 149.400 1.00 117.92 65 VAL D C 1
ATOM 7306 O O . VAL D 1 65 ? 167.367 170.890 148.685 1.00 117.92 65 VAL D O 1
ATOM 7310 N N . GLU D 1 66 ? 167.685 169.999 150.721 1.00 112.79 66 GLU D N 1
ATOM 7311 C CA . GLU D 1 66 ? 166.878 171.025 151.376 1.00 112.79 66 GLU D CA 1
ATOM 7312 C C . GLU D 1 66 ? 167.494 172.412 151.214 1.00 112.79 66 GLU D C 1
ATOM 7313 O O . GLU D 1 66 ? 166.834 173.336 150.714 1.00 112.79 66 GLU D O 1
ATOM 7319 N N . LYS D 1 67 ? 168.773 172.560 151.567 1.00 114.23 67 LYS D N 1
ATOM 7320 C CA . LYS D 1 67 ? 169.435 173.850 151.404 1.00 114.23 67 LYS D CA 1
ATOM 7321 C C . LYS D 1 67 ? 169.499 174.261 149.939 1.00 114.23 67 LYS D C 1
ATOM 7322 O O . LYS D 1 67 ? 169.363 175.448 149.622 1.00 114.23 67 LYS D O 1
ATOM 7328 N N . ILE D 1 68 ? 169.688 173.299 149.028 1.00 112.19 68 ILE D N 1
ATOM 7329 C CA . ILE D 1 68 ? 169.577 173.613 147.605 1.00 112.19 68 ILE D CA 1
ATOM 7330 C C . ILE D 1 68 ? 168.203 174.195 147.292 1.00 112.19 68 ILE D C 1
ATOM 7331 O O . ILE D 1 68 ? 168.078 175.149 146.513 1.00 112.19 68 ILE D O 1
ATOM 7336 N N . LYS D 1 69 ? 167.151 173.630 147.889 1.00 101.79 69 LYS D N 1
ATOM 7337 C CA . LYS D 1 69 ? 165.797 174.084 147.594 1.00 101.79 69 LYS D CA 1
ATOM 7338 C C . LYS D 1 69 ? 165.589 175.530 148.016 1.00 101.79 69 LYS D C 1
ATOM 7339 O O . LYS D 1 69 ? 165.092 176.346 147.233 1.00 101.79 69 LYS D O 1
ATOM 7345 N N . GLU D 1 70 ? 165.965 175.882 149.250 1.00 107.32 70 GLU D N 1
ATOM 7346 C CA . GLU D 1 70 ? 165.787 177.300 149.590 1.00 107.32 70 GLU D CA 1
ATOM 7347 C C . GLU D 1 70 ? 166.770 178.206 148.860 1.00 107.32 70 GLU D C 1
ATOM 7348 O O . GLU D 1 70 ? 166.437 179.365 148.588 1.00 107.32 70 GLU D O 1
ATOM 7354 N N . ALA D 1 71 ? 167.960 177.717 148.506 1.00 108.46 71 ALA D N 1
ATOM 7355 C CA . ALA D 1 71 ? 168.849 178.542 147.698 1.00 108.46 71 ALA D CA 1
ATOM 7356 C C . ALA D 1 71 ? 168.200 178.882 146.365 1.00 108.46 71 ALA D C 1
ATOM 7357 O O . ALA D 1 71 ? 168.283 180.021 145.893 1.00 108.46 71 ALA D O 1
ATOM 7359 N N . ALA D 1 72 ? 167.536 177.903 145.751 1.00 102.20 72 ALA D N 1
ATOM 7360 C CA . ALA D 1 72 ? 166.791 178.167 144.526 1.00 102.20 72 ALA D CA 1
ATOM 7361 C C . ALA D 1 72 ? 165.606 179.088 144.786 1.00 102.20 72 ALA D C 1
ATOM 7362 O O . ALA D 1 72 ? 165.273 179.934 143.950 1.00 102.20 72 ALA D O 1
ATOM 7364 N N . GLY D 1 73 ? 164.950 178.931 145.936 1.00 103.42 73 GLY D N 1
ATOM 7365 C CA . GLY D 1 73 ? 163.752 179.703 146.211 1.00 103.42 73 GLY D CA 1
ATOM 7366 C C . GLY D 1 73 ? 163.998 181.167 146.507 1.00 103.42 73 GLY D C 1
ATOM 7367 O O . GLY D 1 73 ? 163.101 181.987 146.287 1.00 103.42 73 GLY D O 1
ATOM 7368 N N . LYS D 1 74 ? 165.182 181.518 147.016 1.00 106.39 74 LYS D N 1
ATOM 7369 C CA . LYS D 1 74 ? 165.431 182.929 147.314 1.00 106.39 74 LYS D CA 1
ATOM 7370 C C . LYS D 1 74 ? 165.550 183.778 146.053 1.00 106.39 74 LYS D C 1
ATOM 7371 O O . LYS D 1 74 ? 165.147 184.946 146.062 1.00 106.39 74 LYS D O 1
ATOM 7377 N N . ILE D 1 75 ? 166.101 183.228 144.967 1.00 101.67 75 ILE D N 1
ATOM 7378 C CA . ILE D 1 75 ? 166.357 184.053 143.788 1.00 101.67 75 ILE D CA 1
ATOM 7379 C C . ILE D 1 75 ? 165.051 184.453 143.107 1.00 101.67 75 ILE D C 1
ATOM 7380 O O . ILE D 1 75 ? 164.903 185.592 142.650 1.00 101.67 75 ILE D O 1
ATOM 7385 N N . ILE D 1 76 ? 164.088 183.539 143.026 1.00 91.91 76 ILE D N 1
ATOM 7386 C CA . ILE D 1 76 ? 162.771 183.841 142.477 1.00 91.91 76 ILE D CA 1
ATOM 7387 C C . ILE D 1 76 ? 161.719 183.202 143.371 1.00 91.91 76 ILE D C 1
ATOM 7388 O O . ILE D 1 76 ? 161.855 182.046 143.783 1.00 91.91 76 ILE D O 1
ATOM 7393 N N . GLN D 1 77 ? 160.672 183.960 143.677 1.00 74.28 77 GLN D N 1
ATOM 7394 C CA . GLN D 1 77 ? 159.650 183.490 144.598 1.00 74.28 77 GLN D CA 1
ATOM 7395 C C . GLN D 1 77 ? 158.652 182.601 143.870 1.00 74.28 77 GLN D C 1
ATOM 7396 O O . GLN D 1 77 ? 158.294 182.856 142.718 1.00 74.28 77 GLN D O 1
ATOM 7402 N N . VAL D 1 78 ? 158.212 181.545 144.550 1.00 65.89 78 VAL D N 1
ATOM 7403 C CA . VAL D 1 78 ? 157.168 180.657 144.054 1.00 65.89 78 VAL D CA 1
ATOM 7404 C C . VAL D 1 78 ? 156.052 180.622 145.090 1.00 65.89 78 VAL D C 1
ATOM 7405 O O . VAL D 1 78 ? 156.308 180.435 146.287 1.00 65.89 78 VAL D O 1
ATOM 7409 N N . GLY D 1 79 ? 154.821 180.831 144.635 1.00 56.11 79 GLY D N 1
ATOM 7410 C CA . GLY D 1 79 ? 153.685 180.906 145.528 1.00 56.11 79 GLY D CA 1
ATOM 7411 C C . GLY D 1 79 ? 152.542 181.695 144.929 1.00 56.11 79 GLY D C 1
ATOM 7412 O O . GLY D 1 79 ? 152.257 181.576 143.734 1.00 56.11 79 GLY D O 1
ATOM 7413 N N . PHE D 1 80 ? 151.881 182.509 145.746 1.00 47.23 80 PHE D N 1
ATOM 7414 C CA . PHE D 1 80 ? 150.758 183.314 145.279 1.00 47.23 80 PHE D CA 1
ATOM 7415 C C . PHE D 1 80 ? 151.270 184.615 144.684 1.00 47.23 80 PHE D C 1
ATOM 7416 O O . PHE D 1 80 ? 151.856 185.445 145.385 1.00 47.23 80 PHE D O 1
ATOM 7424 N N . ILE D 1 81 ? 151.033 184.790 143.389 1.00 47.50 81 ILE D N 1
ATOM 7425 C CA . ILE D 1 81 ? 151.400 185.997 142.664 1.00 47.50 81 ILE D CA 1
ATOM 7426 C C . ILE D 1 81 ? 150.129 186.506 141.996 1.00 47.50 81 ILE D C 1
ATOM 7427 O O . ILE D 1 81 ? 149.382 185.713 141.427 1.00 47.50 81 ILE D O 1
ATOM 7432 N N . PRO D 1 82 ? 149.811 187.799 142.093 1.00 48.16 82 PRO D N 1
ATOM 7433 C CA . PRO D 1 82 ? 148.553 188.285 141.517 1.00 48.16 82 PRO D CA 1
ATOM 7434 C C . PRO D 1 82 ? 148.463 187.970 140.034 1.00 48.16 82 PRO D C 1
ATOM 7435 O O . PRO D 1 82 ? 149.446 188.072 139.299 1.00 48.16 82 PRO D O 1
ATOM 7439 N N . ALA D 1 83 ? 147.259 187.597 139.596 1.00 46.78 83 ALA D N 1
ATOM 7440 C CA . ALA D 1 83 ? 147.078 187.147 138.222 1.00 46.78 83 ALA D CA 1
ATOM 7441 C C . ALA D 1 83 ? 147.437 188.225 137.213 1.00 46.78 83 ALA D C 1
ATOM 7442 O O . ALA D 1 83 ? 147.667 187.907 136.044 1.00 46.78 83 ALA D O 1
ATOM 7444 N N . THR D 1 84 ? 147.484 189.490 137.630 1.00 47.56 84 THR D N 1
ATOM 7445 C CA . THR D 1 84 ? 148.003 190.528 136.752 1.00 47.56 84 THR D CA 1
ATOM 7446 C C . THR D 1 84 ? 149.468 190.278 136.430 1.00 47.56 84 THR D C 1
ATOM 7447 O O . THR D 1 84 ? 149.895 190.412 135.276 1.00 47.56 84 THR D O 1
ATOM 7451 N N . VAL D 1 85 ? 150.254 189.903 137.439 1.00 48.79 85 VAL D N 1
ATOM 7452 C CA . VAL D 1 85 ? 151.661 189.597 137.203 1.00 48.79 85 VAL D CA 1
ATOM 7453 C C . VAL D 1 85 ? 151.796 188.326 136.377 1.00 48.79 85 VAL D C 1
ATOM 7454 O O . VAL D 1 85 ? 152.690 188.211 135.533 1.00 48.79 85 VAL D O 1
ATOM 7458 N N . GLN D 1 86 ? 150.917 187.351 136.603 1.00 49.24 86 GLN D N 1
ATOM 7459 C CA . GLN D 1 86 ? 150.931 186.153 135.773 1.00 49.24 86 GLN D CA 1
ATOM 7460 C C . GLN D 1 86 ? 150.604 186.486 134.325 1.00 49.24 86 GLN D C 1
ATOM 7461 O O . GLN D 1 86 ? 151.155 185.876 133.406 1.00 49.24 86 GLN D O 1
ATOM 7467 N N . LEU D 1 87 ? 149.709 187.449 134.099 1.00 51.42 87 LEU D N 1
ATOM 7468 C CA . LEU D 1 87 ? 149.428 187.889 132.737 1.00 51.42 87 LEU D CA 1
ATOM 7469 C C . LEU D 1 87 ? 150.630 188.599 132.129 1.00 51.42 87 LEU D C 1
ATOM 7470 O O . LEU D 1 87 ? 150.941 188.408 130.948 1.00 51.42 87 LEU D O 1
ATOM 7475 N N . ASP D 1 88 ? 151.316 189.424 132.920 1.00 58.74 88 ASP D N 1
ATOM 7476 C CA . ASP D 1 88 ? 152.534 190.062 132.427 1.00 58.74 88 ASP D CA 1
ATOM 7477 C C . ASP D 1 88 ? 153.583 189.022 132.050 1.00 58.74 88 ASP D C 1
ATOM 7478 O O . ASP D 1 88 ? 154.278 189.166 131.037 1.00 58.74 88 ASP D O 1
ATOM 7483 N N . ILE D 1 89 ? 153.717 187.972 132.860 1.00 57.72 89 ILE D N 1
ATOM 7484 C CA . ILE D 1 89 ? 154.616 186.874 132.522 1.00 57.72 89 ILE D CA 1
ATOM 7485 C C . ILE D 1 89 ? 154.153 186.184 131.248 1.00 57.72 89 ILE D C 1
ATOM 7486 O O . ILE D 1 89 ? 154.957 185.882 130.365 1.00 57.72 89 ILE D O 1
ATOM 7491 N N . ARG D 1 90 ? 152.853 185.928 131.128 1.00 55.44 90 ARG D N 1
ATOM 7492 C CA . ARG D 1 90 ? 152.329 185.284 129.932 1.00 55.44 90 ARG D CA 1
ATOM 7493 C C . ARG D 1 90 ? 152.559 186.124 128.687 1.00 55.44 90 ARG D C 1
ATOM 7494 O O . ARG D 1 90 ? 152.594 185.579 127.580 1.00 55.44 90 ARG D O 1
ATOM 7502 N N . GLN D 1 91 ? 152.712 187.436 128.844 1.00 62.40 91 GLN D N 1
ATOM 7503 C CA . GLN D 1 91 ? 152.927 188.295 127.689 1.00 62.40 91 GLN D CA 1
ATOM 7504 C C . GLN D 1 91 ? 154.253 188.027 126.987 1.00 62.40 91 GLN D C 1
ATOM 7505 O O . GLN D 1 91 ? 154.435 188.486 125.855 1.00 62.40 91 GLN D O 1
ATOM 7511 N N . ARG D 1 92 ? 155.186 187.307 127.619 1.00 68.63 92 ARG D N 1
ATOM 7512 C CA . ARG D 1 92 ? 156.470 187.056 126.969 1.00 68.63 92 ARG D CA 1
ATOM 7513 C C . ARG D 1 92 ? 156.386 185.950 125.930 1.00 68.63 92 ARG D C 1
ATOM 7514 O O . ARG D 1 92 ? 157.277 185.854 125.080 1.00 68.63 92 ARG D O 1
ATOM 7522 N N . VAL D 1 93 ? 155.345 185.114 125.981 1.00 62.80 93 VAL D N 1
ATOM 7523 C CA . VAL D 1 93 ? 155.247 184.006 125.045 1.00 62.80 93 VAL D CA 1
ATOM 7524 C C . VAL D 1 93 ? 155.157 184.547 123.624 1.00 62.80 93 VAL D C 1
ATOM 7525 O O . VAL D 1 93 ? 154.601 185.624 123.374 1.00 62.80 93 VAL D O 1
ATOM 7529 N N . TYR D 1 94 ? 155.737 183.807 122.686 1.00 70.16 94 TYR D N 1
ATOM 7530 C CA . TYR D 1 94 ? 155.778 184.209 121.290 1.00 70.16 94 TYR D CA 1
ATOM 7531 C C . TYR D 1 94 ? 155.006 183.207 120.449 1.00 70.16 94 TYR D C 1
ATOM 7532 O O . TYR D 1 94 ? 155.116 181.994 120.652 1.00 70.16 94 TYR D O 1
ATOM 7541 N N . SER D 1 95 ? 154.220 183.723 119.511 1.00 72.83 95 SER D N 1
ATOM 7542 C CA . SER D 1 95 ? 153.436 182.894 118.604 1.00 72.83 95 SER D CA 1
ATOM 7543 C C . SER D 1 95 ? 154.335 182.457 117.456 1.00 72.83 95 SER D C 1
ATOM 7544 O O . SER D 1 95 ? 154.777 183.287 116.654 1.00 72.83 95 SER D O 1
ATOM 7547 N N . LEU D 1 96 ? 154.610 181.159 117.377 1.00 65.93 96 LEU D N 1
ATOM 7548 C CA . LEU D 1 96 ? 155.461 180.625 116.320 1.00 65.93 96 LEU D CA 1
ATOM 7549 C C . LEU D 1 96 ? 154.614 180.420 115.073 1.00 65.93 96 LEU D C 1
ATOM 7550 O O . LEU D 1 96 ? 153.830 179.470 114.997 1.00 65.93 96 LEU D O 1
ATOM 7555 N N . SER D 1 97 ? 154.769 181.309 114.095 1.00 71.15 97 SER D N 1
ATOM 7556 C CA . SER D 1 97 ? 153.902 181.295 112.926 1.00 71.15 97 SER D CA 1
ATOM 7557 C C . SER D 1 97 ? 154.140 180.051 112.088 1.00 71.15 97 SER D C 1
ATOM 7558 O O . SER D 1 97 ? 155.282 179.716 111.762 1.00 71.15 97 SER D O 1
ATOM 7561 N N . THR D 1 98 ? 153.052 179.375 111.726 1.00 72.82 98 THR D N 1
ATOM 7562 C CA . THR D 1 98 ? 153.142 178.251 110.810 1.00 72.82 98 THR D CA 1
ATOM 7563 C C . THR D 1 98 ? 153.487 178.685 109.394 1.00 72.82 98 THR D C 1
ATOM 7564 O O . THR D 1 98 ? 153.887 177.842 108.587 1.00 72.82 98 THR D O 1
ATOM 7568 N N . GLY D 1 99 ? 153.367 179.974 109.084 1.00 80.66 99 GLY D N 1
ATOM 7569 C CA . GLY D 1 99 ? 153.508 180.481 107.741 1.00 80.66 99 GLY D CA 1
ATOM 7570 C C . GLY D 1 99 ? 152.192 180.742 107.039 1.00 80.66 99 GLY D C 1
ATOM 7571 O O . GLY D 1 99 ? 152.164 181.497 106.060 1.00 80.66 99 GLY D O 1
ATOM 7572 N N . SER D 1 100 ? 151.105 180.147 107.520 1.00 88.14 100 SER D N 1
ATOM 7573 C CA . SER D 1 100 ? 149.769 180.384 106.994 1.00 88.14 100 SER D CA 1
ATOM 7574 C C . SER D 1 100 ? 149.087 181.438 107.856 1.00 88.14 100 SER D C 1
ATOM 7575 O O . SER D 1 100 ? 148.828 181.200 109.040 1.00 88.14 100 SER D O 1
ATOM 7578 N N . LYS D 1 101 ? 148.796 182.596 107.259 1.00 91.50 101 LYS D N 1
ATOM 7579 C CA . LYS D 1 101 ? 148.207 183.695 108.019 1.00 91.50 101 LYS D CA 1
ATOM 7580 C C . LYS D 1 101 ? 146.848 183.308 108.585 1.00 91.50 101 LYS D C 1
ATOM 7581 O O . LYS D 1 101 ? 146.539 183.613 109.742 1.00 91.50 101 LYS D O 1
ATOM 7587 N N . GLN D 1 102 ? 146.021 182.637 107.783 1.00 94.11 102 GLN D N 1
ATOM 7588 C CA . GLN D 1 102 ? 144.725 182.186 108.277 1.00 94.11 102 GLN D CA 1
ATOM 7589 C C . GLN D 1 102 ? 144.879 181.130 109.366 1.00 94.11 102 GLN D C 1
ATOM 7590 O O . GLN D 1 102 ? 144.179 181.178 110.386 1.00 94.11 102 GLN D O 1
ATOM 7596 N N . LEU D 1 103 ? 145.793 180.174 109.178 1.00 87.50 103 LEU D N 1
ATOM 7597 C CA . LEU D 1 103 ? 146.020 179.176 110.217 1.00 87.50 103 LEU D CA 1
ATOM 7598 C C . LEU D 1 103 ? 146.695 179.792 111.434 1.00 87.50 103 LEU D C 1
ATOM 7599 O O . LEU D 1 103 ? 146.508 179.311 112.556 1.00 87.50 103 LEU D O 1
ATOM 7604 N N . ASP D 1 104 ? 147.485 180.848 111.234 1.00 87.29 104 ASP D N 1
ATOM 7605 C CA . ASP D 1 104 ? 147.971 181.621 112.370 1.00 87.29 104 ASP D CA 1
ATOM 7606 C C . ASP D 1 104 ? 146.807 182.225 113.140 1.00 87.29 104 ASP D C 1
ATOM 7607 O O . ASP D 1 104 ? 146.788 182.206 114.376 1.00 87.29 104 ASP D O 1
ATOM 7612 N N . SER D 1 105 ? 145.823 182.764 112.417 1.00 89.48 105 SER D N 1
ATOM 7613 C CA . SER D 1 105 ? 144.660 183.361 113.061 1.00 89.48 105 SER D CA 1
ATOM 7614 C C . SER D 1 105 ? 143.864 182.325 113.842 1.00 89.48 105 SER D C 1
ATOM 7615 O O . SER D 1 105 ? 143.434 182.588 114.971 1.00 89.48 105 SER D O 1
ATOM 7618 N N . ILE D 1 106 ? 143.658 181.139 113.265 1.00 86.95 106 ILE D N 1
ATOM 7619 C CA . ILE D 1 106 ? 142.858 180.128 113.950 1.00 86.95 106 ILE D CA 1
ATOM 7620 C C . ILE D 1 106 ? 143.573 179.531 115.151 1.00 86.95 106 ILE D C 1
ATOM 7621 O O . ILE D 1 106 ? 142.961 178.767 115.905 1.00 86.95 106 ILE D O 1
ATOM 7626 N N . LEU D 1 107 ? 144.851 179.848 115.346 1.00 82.34 107 LEU D N 1
ATOM 7627 C CA . LEU D 1 107 ? 145.582 179.464 116.546 1.00 82.34 107 LEU D CA 1
ATOM 7628 C C . LEU D 1 107 ? 146.061 180.658 117.357 1.00 82.34 107 LEU D C 1
ATOM 7629 O O . LEU D 1 107 ? 146.806 180.472 118.324 1.00 82.34 107 LEU D O 1
ATOM 7634 N N . GLY D 1 108 ? 145.655 181.871 116.998 1.00 79.90 108 GLY D N 1
ATOM 7635 C CA . GLY D 1 108 ? 146.088 183.050 117.718 1.00 79.90 108 GLY D CA 1
ATOM 7636 C C . GLY D 1 108 ? 147.474 183.537 117.376 1.00 79.90 108 GLY D C 1
ATOM 7637 O O . GLY D 1 108 ? 148.130 184.142 118.231 1.00 79.90 108 GLY D O 1
ATOM 7638 N N . GLY D 1 109 ? 147.944 183.295 116.158 1.00 79.59 109 GLY D N 1
ATOM 7639 C CA . GLY D 1 109 ? 149.283 183.674 115.745 1.00 79.59 109 GLY D CA 1
ATOM 7640 C C . GLY D 1 109 ? 150.212 182.510 115.486 1.00 79.59 109 GLY D C 1
ATOM 7641 O O . GLY D 1 109 ? 151.360 182.733 115.075 1.00 79.59 109 GLY D O 1
ATOM 7642 N N . GLY D 1 110 ? 149.772 181.275 115.710 1.00 71.20 110 GLY D N 1
ATOM 7643 C CA . GLY D 1 110 ? 150.609 180.121 115.461 1.00 71.20 110 GLY D CA 1
ATOM 7644 C C . GLY D 1 110 ? 150.715 179.197 116.653 1.00 71.20 110 GLY D C 1
ATOM 7645 O O . GLY D 1 110 ? 149.841 179.189 117.525 1.00 71.20 110 GLY D O 1
ATOM 7646 N N . ILE D 1 111 ? 151.787 178.409 116.698 1.00 61.21 111 ILE D N 1
ATOM 7647 C CA . ILE D 1 111 ? 152.002 177.492 117.808 1.00 61.21 111 ILE D CA 1
ATOM 7648 C C . ILE D 1 111 ? 152.401 178.284 119.044 1.00 61.21 111 ILE D C 1
ATOM 7649 O O . ILE D 1 111 ? 153.305 179.129 118.998 1.00 61.21 111 ILE D O 1
ATOM 7654 N N . MET D 1 112 ? 151.720 178.022 120.155 1.00 64.86 112 MET D N 1
ATOM 7655 C CA . MET D 1 112 ? 152.013 178.709 121.401 1.00 64.86 112 MET D CA 1
ATOM 7656 C C . MET D 1 112 ? 153.172 178.035 122.121 1.00 64.86 112 MET D C 1
ATOM 7657 O O . MET D 1 112 ? 153.316 176.810 122.088 1.00 64.86 112 MET D O 1
ATOM 7662 N N . THR D 1 113 ? 154.007 178.846 122.769 1.00 59.38 113 THR D N 1
ATOM 7663 C CA . THR D 1 113 ? 155.060 178.312 123.615 1.00 59.38 113 THR D CA 1
ATOM 7664 C C . THR D 1 113 ? 154.447 177.809 124.919 1.00 59.38 113 THR D C 1
ATOM 7665 O O . THR D 1 113 ? 153.230 177.851 125.117 1.00 59.38 113 THR D O 1
ATOM 7669 N N . MET D 1 114 ? 155.294 177.318 125.821 1.00 60.53 114 MET D N 1
ATOM 7670 C CA . MET D 1 114 ? 154.877 176.812 127.125 1.00 60.53 114 MET D CA 1
ATOM 7671 C C . MET D 1 114 ? 153.888 175.658 127.023 1.00 60.53 114 MET D C 1
ATOM 7672 O O . MET D 1 114 ? 153.216 175.340 128.011 1.00 60.53 114 MET D O 1
ATOM 7677 N N . SER D 1 115 ? 153.772 175.019 125.862 1.00 56.93 115 SER D N 1
ATOM 7678 C CA . SER D 1 115 ? 152.697 174.066 125.631 1.00 56.93 115 SER D CA 1
ATOM 7679 C C . SER D 1 115 ? 153.122 173.052 124.580 1.00 56.93 115 SER D C 1
ATOM 7680 O O . SER D 1 115 ? 154.125 173.224 123.884 1.00 56.93 115 SER D O 1
ATOM 7683 N N . ILE D 1 116 ? 152.332 171.988 124.466 1.00 57.65 116 ILE D N 1
ATOM 7684 C CA . ILE D 1 116 ? 152.607 170.876 123.565 1.00 57.65 116 ILE D CA 1
ATOM 7685 C C . ILE D 1 116 ? 151.611 170.922 122.417 1.00 57.65 116 ILE D C 1
ATOM 7686 O O . ILE D 1 116 ? 150.402 171.065 122.637 1.00 57.65 116 ILE D O 1
ATOM 7691 N N . THR D 1 117 ? 152.120 170.798 121.195 1.00 61.05 117 THR D N 1
ATOM 7692 C CA . THR D 1 117 ? 151.298 170.763 119.994 1.00 61.05 117 THR D CA 1
ATOM 7693 C C . THR D 1 117 ? 151.432 169.399 119.338 1.00 61.05 117 THR D C 1
ATOM 7694 O O . THR D 1 117 ? 152.543 168.889 119.175 1.00 61.05 117 THR D O 1
ATOM 7698 N N . GLU D 1 118 ? 150.301 168.813 118.968 1.00 67.15 118 GLU D N 1
ATOM 7699 C CA . GLU D 1 118 ? 150.234 167.501 118.353 1.00 67.15 118 GLU D CA 1
ATOM 7700 C C . GLU D 1 118 ? 149.500 167.618 117.028 1.00 67.15 118 GLU D C 1
ATOM 7701 O O . GLU D 1 118 ? 148.455 168.266 116.948 1.00 67.15 118 GLU D O 1
ATOM 7707 N N . VAL D 1 119 ? 150.052 167.009 115.984 1.00 64.50 119 VAL D N 1
ATOM 7708 C CA . VAL D 1 119 ? 149.454 167.037 114.656 1.00 64.50 119 VAL D CA 1
ATOM 7709 C C . VAL D 1 119 ? 149.368 165.609 114.143 1.00 64.50 119 VAL D C 1
ATOM 7710 O O . VAL D 1 119 ? 150.348 164.860 114.217 1.00 64.50 119 VAL D O 1
ATOM 7714 N N . PHE D 1 120 ? 148.198 165.230 113.632 1.00 75.77 120 PHE D N 1
ATOM 7715 C CA . PHE D 1 120 ? 147.987 163.877 113.144 1.00 75.77 120 PHE D CA 1
ATOM 7716 C C . PHE D 1 120 ? 147.148 163.903 111.875 1.00 75.77 120 PHE D C 1
ATOM 7717 O O . PHE D 1 120 ? 146.407 164.852 111.607 1.00 75.77 120 PHE D O 1
ATOM 7725 N N . GLY D 1 121 ? 147.285 162.842 111.097 1.00 84.04 121 GLY D N 1
ATOM 7726 C CA . GLY D 1 121 ? 146.547 162.704 109.861 1.00 84.04 121 GLY D CA 1
ATOM 7727 C C . GLY D 1 121 ? 147.147 161.608 109.009 1.00 84.04 121 GLY D C 1
ATOM 7728 O O . GLY D 1 121 ? 148.114 160.949 109.388 1.00 84.04 121 GLY D O 1
ATOM 7729 N N . GLU D 1 122 ? 146.539 161.422 107.842 1.00 91.83 122 GLU D N 1
ATOM 7730 C CA . GLU D 1 122 ? 147.073 160.483 106.871 1.00 91.83 122 GLU D CA 1
ATOM 7731 C C . GLU D 1 122 ? 148.348 161.047 106.247 1.00 91.83 122 GLU D C 1
ATOM 7732 O O . GLU D 1 122 ? 148.680 162.224 106.398 1.00 91.83 122 GLU D O 1
ATOM 7738 N N . PHE D 1 123 ? 149.068 160.187 105.535 1.00 89.76 123 PHE D N 1
ATOM 7739 C CA . PHE D 1 123 ? 150.365 160.574 105.005 1.00 89.76 123 PHE D CA 1
ATOM 7740 C C . PHE D 1 123 ? 150.234 161.603 103.887 1.00 89.76 123 PHE D C 1
ATOM 7741 O O . PHE D 1 123 ? 149.188 161.748 103.249 1.00 89.76 123 PHE D O 1
ATOM 7749 N N . ARG D 1 124 ? 151.331 162.327 103.667 1.00 87.91 124 ARG D N 1
ATOM 7750 C CA . ARG D 1 124 ? 151.397 163.415 102.693 1.00 87.91 124 ARG D CA 1
ATOM 7751 C C . ARG D 1 124 ? 150.331 164.473 102.974 1.00 87.91 124 ARG D C 1
ATOM 7752 O O . ARG D 1 124 ? 149.649 164.955 102.068 1.00 87.91 124 ARG D O 1
ATOM 7760 N N . CYS D 1 125 ? 150.185 164.838 104.248 1.00 84.34 125 CYS D N 1
ATOM 7761 C CA . CYS D 1 125 ? 149.272 165.896 104.654 1.00 84.34 125 CYS D CA 1
ATOM 7762 C C . CYS D 1 125 ? 149.989 167.183 105.037 1.00 84.34 125 CYS D C 1
ATOM 7763 O O . CYS D 1 125 ? 149.326 168.161 105.392 1.00 84.34 125 CYS D O 1
ATOM 7766 N N . GLY D 1 126 ? 151.318 167.208 104.978 1.00 68.68 126 GLY D N 1
ATOM 7767 C CA . GLY D 1 126 ? 152.072 168.417 105.239 1.00 68.68 126 GLY D CA 1
ATOM 7768 C C . GLY D 1 126 ? 152.628 168.566 106.637 1.00 68.68 126 GLY D C 1
ATOM 7769 O O . GLY D 1 126 ? 153.171 169.632 106.954 1.00 68.68 126 GLY D O 1
ATOM 7770 N N . LYS D 1 127 ? 152.517 167.539 107.483 1.00 59.77 127 LYS D N 1
ATOM 7771 C CA . LYS D 1 127 ? 153.006 167.649 108.854 1.00 59.77 127 LYS D CA 1
ATOM 7772 C C . LYS D 1 127 ? 154.519 167.829 108.895 1.00 59.77 127 LYS D C 1
ATOM 7773 O O . LYS D 1 127 ? 155.031 168.670 109.642 1.00 59.77 127 LYS D O 1
ATOM 7779 N N . THR D 1 128 ? 155.253 167.052 108.096 1.00 58.44 128 THR D N 1
ATOM 7780 C CA . THR D 1 128 ? 156.692 167.261 107.980 1.00 58.44 128 THR D CA 1
ATOM 7781 C C . THR D 1 128 ? 156.991 168.633 107.389 1.00 58.44 128 THR D C 1
ATOM 7782 O O . THR D 1 128 ? 157.928 169.320 107.818 1.00 58.44 128 THR D O 1
ATOM 7786 N N . GLN D 1 129 ? 156.189 169.054 106.411 1.00 60.62 129 GLN D N 1
ATOM 7787 C CA . GLN D 1 129 ? 156.323 170.403 105.877 1.00 60.62 129 GLN D CA 1
ATOM 7788 C C . GLN D 1 129 ? 156.043 171.445 106.950 1.00 60.62 129 GLN D C 1
ATOM 7789 O O . GLN D 1 129 ? 156.720 172.476 107.010 1.00 60.62 129 GLN D O 1
ATOM 7795 N N . MET D 1 130 ? 155.045 171.198 107.804 1.00 62.91 130 MET D N 1
ATOM 7796 C CA . MET D 1 130 ? 154.780 172.113 108.911 1.00 62.91 130 MET D CA 1
ATOM 7797 C C . MET D 1 130 ? 155.976 172.204 109.846 1.00 62.91 130 MET D C 1
ATOM 7798 O O . MET D 1 130 ? 156.346 173.298 110.292 1.00 62.91 130 MET D O 1
ATOM 7803 N N . SER D 1 131 ? 156.586 171.061 110.164 1.00 51.87 131 SER D N 1
ATOM 7804 C CA . SER D 1 131 ? 157.766 171.065 111.019 1.00 51.87 131 SER D CA 1
ATOM 7805 C C . SER D 1 131 ? 158.884 171.885 110.396 1.00 51.87 131 SER D C 1
ATOM 7806 O O . SER D 1 131 ? 159.525 172.692 111.075 1.00 51.87 131 SER D O 1
ATOM 7809 N N . HIS D 1 132 ? 159.121 171.699 109.098 1.00 52.59 132 HIS D N 1
ATOM 7810 C CA . HIS D 1 132 ? 160.170 172.458 108.427 1.00 52.59 132 HIS D CA 1
ATOM 7811 C C . HIS D 1 132 ? 159.862 173.951 108.429 1.00 52.59 132 HIS D C 1
ATOM 7812 O O . HIS D 1 132 ? 160.754 174.779 108.655 1.00 52.59 132 HIS D O 1
ATOM 7819 N N . THR D 1 133 ? 158.603 174.314 108.178 1.00 58.16 133 THR D N 1
ATOM 7820 C CA . THR D 1 133 ? 158.238 175.726 108.136 1.00 58.16 133 THR D CA 1
ATOM 7821 C C . THR D 1 133 ? 158.423 176.385 109.493 1.00 58.16 133 THR D C 1
ATOM 7822 O O . THR D 1 133 ? 158.909 177.516 109.577 1.00 58.16 133 THR D O 1
ATOM 7826 N N . LEU D 1 134 ? 158.021 175.704 110.567 1.00 53.03 134 LEU D N 1
ATOM 7827 C CA . LEU D 1 134 ? 158.281 176.233 111.901 1.00 53.03 134 LEU D CA 1
ATOM 7828 C C . LEU D 1 134 ? 159.777 176.329 112.162 1.00 53.03 134 LEU D C 1
ATOM 7829 O O . LEU D 1 134 ? 160.259 177.315 112.734 1.00 53.03 134 LEU D O 1
ATOM 7834 N N . CYS D 1 135 ? 160.529 175.311 111.733 1.00 59.08 135 CYS D N 1
ATOM 7835 C CA . CYS D 1 135 ? 161.973 175.292 111.922 1.00 59.08 135 CYS D CA 1
ATOM 7836 C C . CYS D 1 135 ? 162.650 176.457 111.218 1.00 59.08 135 CYS D C 1
ATOM 7837 O O . CYS D 1 135 ? 163.734 176.884 111.625 1.00 59.08 135 CYS D O 1
ATOM 7840 N N . VAL D 1 136 ? 162.041 176.972 110.157 1.00 58.90 136 VAL D N 1
ATOM 7841 C CA . VAL D 1 136 ? 162.615 178.124 109.468 1.00 58.90 136 VAL D CA 1
ATOM 7842 C C . VAL D 1 136 ? 162.089 179.440 110.031 1.00 58.90 136 VAL D C 1
ATOM 7843 O O . VAL D 1 136 ? 162.844 180.406 110.168 1.00 58.90 136 VAL D O 1
ATOM 7847 N N . THR D 1 137 ? 160.798 179.514 110.364 1.00 57.13 137 THR D N 1
ATOM 7848 C CA . THR D 1 137 ? 160.227 180.770 110.839 1.00 57.13 137 THR D CA 1
ATOM 7849 C C . THR D 1 137 ? 160.618 181.091 112.273 1.00 57.13 137 THR D C 1
ATOM 7850 O O . THR D 1 137 ? 160.497 182.249 112.683 1.00 57.13 137 THR D O 1
ATOM 7854 N N . THR D 1 138 ? 161.078 180.104 113.046 1.00 59.28 138 THR D N 1
ATOM 7855 C CA . THR D 1 138 ? 161.532 180.397 114.401 1.00 59.28 138 THR D CA 1
ATOM 7856 C C . THR D 1 138 ? 162.663 181.415 114.401 1.00 59.28 138 THR D C 1
ATOM 7857 O O . THR D 1 138 ? 162.777 182.217 115.333 1.00 59.28 138 THR D O 1
ATOM 7861 N N . GLN D 1 139 ? 163.503 181.404 113.367 1.00 59.38 139 GLN D N 1
ATOM 7862 C CA . GLN D 1 139 ? 164.590 182.368 113.290 1.00 59.38 139 GLN D CA 1
ATOM 7863 C C . GLN D 1 139 ? 164.094 183.776 113.002 1.00 59.38 139 GLN D C 1
ATOM 7864 O O . GLN D 1 139 ? 164.833 184.737 113.238 1.00 59.38 139 GLN D O 1
ATOM 7870 N N . LEU D 1 140 ? 162.874 183.919 112.495 1.00 64.38 140 LEU D N 1
ATOM 7871 C CA . LEU D 1 140 ? 162.348 185.240 112.205 1.00 64.38 140 LEU D CA 1
ATOM 7872 C C . LEU D 1 140 ? 162.224 186.049 113.494 1.00 64.38 140 LEU D C 1
ATOM 7873 O O . LEU D 1 140 ? 161.951 185.493 114.562 1.00 64.38 140 LEU D O 1
ATOM 7878 N N . PRO D 1 141 ? 162.428 187.362 113.428 1.00 75.82 141 PRO D N 1
ATOM 7879 C CA . PRO D 1 141 ? 162.313 188.183 114.640 1.00 75.82 141 PRO D CA 1
ATOM 7880 C C . PRO D 1 141 ? 160.879 188.286 115.127 1.00 75.82 141 PRO D C 1
ATOM 7881 O O . PRO D 1 141 ? 159.965 187.717 114.522 1.00 75.82 141 PRO D O 1
ATOM 7885 N N . ARG D 1 142 ? 160.675 189.013 116.222 1.00 81.25 142 ARG D N 1
ATOM 7886 C CA . ARG D 1 142 ? 159.336 189.253 116.733 1.00 81.25 142 ARG D CA 1
ATOM 7887 C C . ARG D 1 142 ? 158.512 190.014 115.693 1.00 81.25 142 ARG D C 1
ATOM 7888 O O . ARG D 1 142 ? 159.026 190.477 114.671 1.00 81.25 142 ARG D O 1
ATOM 7896 N N . GLU D 1 143 ? 157.205 190.091 115.937 1.00 84.31 143 GLU D N 1
ATOM 7897 C CA . GLU D 1 143 ? 156.200 190.699 115.063 1.00 84.31 143 GLU D CA 1
ATOM 7898 C C . GLU D 1 143 ? 156.274 190.174 113.634 1.00 84.31 143 GLU D C 1
ATOM 7899 O O . GLU D 1 143 ? 155.621 190.726 112.741 1.00 84.31 143 GLU D O 1
ATOM 7905 N N . MET D 1 144 ? 157.052 189.117 113.395 1.00 82.52 144 MET D N 1
ATOM 7906 C CA . MET D 1 144 ? 157.124 188.468 112.093 1.00 82.52 144 MET D CA 1
ATOM 7907 C C . MET D 1 144 ? 156.864 186.971 112.218 1.00 82.52 144 MET D C 1
ATOM 7908 O O . MET D 1 144 ? 157.290 186.195 111.357 1.00 82.52 144 MET D O 1
ATOM 7913 N N . GLY D 1 145 ? 156.185 186.557 113.282 1.00 72.29 145 GLY D N 1
ATOM 7914 C CA . GLY D 1 145 ? 155.803 185.178 113.471 1.00 72.29 145 GLY D CA 1
ATOM 7915 C C . GLY D 1 145 ? 156.868 184.279 114.048 1.00 72.29 145 GLY D C 1
ATOM 7916 O O . GLY D 1 145 ? 156.641 183.066 114.145 1.00 72.29 145 GLY D O 1
ATOM 7917 N N . GLY D 1 146 ? 158.014 184.820 114.441 1.00 70.97 146 GLY D N 1
ATOM 7918 C CA . GLY D 1 146 ? 159.097 184.021 114.973 1.00 70.97 146 GLY D CA 1
ATOM 7919 C C . GLY D 1 146 ? 159.626 184.588 116.275 1.00 70.97 146 GLY D C 1
ATOM 7920 O O . GLY D 1 146 ? 159.543 185.790 116.527 1.00 70.97 146 GLY D O 1
ATOM 7921 N N . GLY D 1 147 ? 160.184 183.708 117.096 1.00 66.84 147 GLY D N 1
ATOM 7922 C CA . GLY D 1 147 ? 160.762 184.100 118.360 1.00 66.84 147 GLY D CA 1
ATOM 7923 C C . GLY D 1 147 ? 162.192 184.571 118.303 1.00 66.84 147 GLY D C 1
ATOM 7924 O O . GLY D 1 147 ? 162.794 184.806 119.354 1.00 66.84 147 GLY D O 1
ATOM 7925 N N . GLU D 1 148 ? 162.758 184.710 117.106 1.00 66.52 148 GLU D N 1
ATOM 7926 C CA . GLU D 1 148 ? 164.157 185.095 116.930 1.00 66.52 148 GLU D CA 1
ATOM 7927 C C . GLU D 1 148 ? 165.078 184.165 117.718 1.00 66.52 148 GLU D C 1
ATOM 7928 O O . GLU D 1 148 ? 166.056 184.589 118.336 1.00 66.52 148 GLU D O 1
ATOM 7930 N N . GLY D 1 149 ? 164.752 182.870 117.687 1.00 60.31 149 GLY D N 1
ATOM 7931 C CA . GLY D 1 149 ? 165.457 181.898 118.493 1.00 60.31 149 GLY D CA 1
ATOM 7932 C C . GLY D 1 149 ? 165.817 180.664 117.691 1.00 60.31 149 GLY D C 1
ATOM 7933 O O . GLY D 1 149 ? 165.379 180.483 116.555 1.00 60.31 149 GLY D O 1
ATOM 7934 N N . LYS D 1 150 ? 166.626 179.813 118.315 1.00 52.78 150 LYS D N 1
ATOM 7935 C CA . LYS D 1 150 ? 167.136 178.627 117.654 1.00 52.78 150 LYS D CA 1
ATOM 7936 C C . LYS D 1 150 ? 166.081 177.526 117.642 1.00 52.78 150 LYS D C 1
ATOM 7937 O O . LYS D 1 150 ? 165.036 177.617 118.290 1.00 52.78 150 LYS D O 1
ATOM 7943 N N . VAL D 1 151 ? 166.369 176.469 116.885 1.00 49.95 151 VAL D N 1
ATOM 7944 C CA . VAL D 1 151 ? 165.476 175.328 116.743 1.00 49.95 151 VAL D CA 1
ATOM 7945 C C . VAL D 1 151 ? 166.239 174.069 117.120 1.00 49.95 151 VAL D C 1
ATOM 7946 O O . VAL D 1 151 ? 167.457 173.983 116.942 1.00 49.95 151 VAL D O 1
ATOM 7950 N N . ALA D 1 152 ? 165.520 173.094 117.659 1.00 50.17 152 ALA D N 1
ATOM 7951 C CA . ALA D 1 152 ? 166.045 171.759 117.895 1.00 50.17 152 ALA D CA 1
ATOM 7952 C C . ALA D 1 152 ? 165.114 170.762 117.230 1.00 50.17 152 ALA D C 1
ATOM 7953 O O . ALA D 1 152 ? 163.909 170.762 117.502 1.00 50.17 152 ALA D O 1
ATOM 7955 N N . TYR D 1 153 ? 165.662 169.915 116.365 1.00 48.19 153 TYR D N 1
ATOM 7956 C CA . TYR D 1 153 ? 164.853 169.001 115.572 1.00 48.19 153 TYR D CA 1
ATOM 7957 C C . TYR D 1 153 ? 165.222 167.589 116.004 1.00 48.19 153 TYR D C 1
ATOM 7958 O O . TYR D 1 153 ? 166.404 167.224 115.997 1.00 48.19 153 TYR D O 1
ATOM 7967 N N . ILE D 1 154 ? 164.224 166.819 116.415 1.00 45.74 154 ILE D N 1
ATOM 7968 C CA . ILE D 1 154 ? 164.396 165.444 116.867 1.00 45.74 154 ILE D CA 1
ATOM 7969 C C . ILE D 1 154 ? 163.687 164.560 115.851 1.00 45.74 154 ILE D C 1
ATOM 7970 O O . ILE D 1 154 ? 162.457 164.454 115.854 1.00 45.74 154 ILE D O 1
ATOM 7975 N N . ASP D 1 155 ? 164.457 163.916 114.986 1.00 47.07 155 ASP D N 1
ATOM 7976 C CA . ASP D 1 155 ? 163.914 163.202 113.841 1.00 47.07 155 ASP D CA 1
ATOM 7977 C C . ASP D 1 155 ? 163.777 161.723 114.167 1.00 47.07 155 ASP D C 1
ATOM 7978 O O . ASP D 1 155 ? 164.750 161.079 114.568 1.00 47.07 155 ASP D O 1
ATOM 7983 N N . THR D 1 156 ? 162.572 161.190 113.990 1.00 51.95 156 THR D N 1
ATOM 7984 C CA . THR D 1 156 ? 162.322 159.767 114.169 1.00 51.95 156 THR D CA 1
ATOM 7985 C C . THR D 1 156 ? 162.095 159.026 112.864 1.00 51.95 156 THR D C 1
ATOM 7986 O O . THR D 1 156 ? 162.475 157.859 112.757 1.00 51.95 156 THR D O 1
ATOM 7990 N N . GLU D 1 157 ? 161.487 159.674 111.874 1.00 55.11 157 GLU D N 1
ATOM 7991 C CA . GLU D 1 157 ? 161.212 159.053 110.588 1.00 55.11 157 GLU D CA 1
ATOM 7992 C C . GLU D 1 157 ? 162.313 159.284 109.562 1.00 55.11 157 GLU D C 1
ATOM 7993 O O . GLU D 1 157 ? 162.249 158.708 108.471 1.00 55.11 157 GLU D O 1
ATOM 7999 N N . GLY D 1 158 ? 163.316 160.095 109.879 1.00 47.97 158 GLY D N 1
ATOM 8000 C CA . GLY D 1 158 ? 164.405 160.336 108.948 1.00 47.97 158 GLY D CA 1
ATOM 8001 C C . GLY D 1 158 ? 164.002 161.076 107.693 1.00 47.97 158 GLY D C 1
ATOM 8002 O O . GLY D 1 158 ? 164.492 160.752 106.605 1.00 47.97 158 GLY D O 1
ATOM 8003 N N . THR D 1 159 ? 163.121 162.068 107.816 1.00 52.52 159 THR D N 1
ATOM 8004 C CA . THR D 1 159 ? 162.636 162.840 106.679 1.00 52.52 159 THR D CA 1
ATOM 8005 C C . THR D 1 159 ? 163.113 164.288 106.713 1.00 52.52 159 THR D C 1
ATOM 8006 O O . THR D 1 159 ? 162.528 165.145 106.046 1.00 52.52 159 THR D O 1
ATOM 8010 N N . PHE D 1 160 ? 164.157 164.579 107.481 1.00 52.29 160 PHE D N 1
ATOM 8011 C CA . PHE D 1 160 ? 164.706 165.925 107.545 1.00 52.29 160 PHE D CA 1
ATOM 8012 C C . PHE D 1 160 ? 165.470 166.251 106.272 1.00 52.29 160 PHE D C 1
ATOM 8013 O O . PHE D 1 160 ? 166.228 165.425 105.757 1.00 52.29 160 PHE D O 1
ATOM 8021 N N . ARG D 1 161 ? 165.283 167.472 105.777 1.00 55.62 161 ARG D N 1
ATOM 8022 C CA . ARG D 1 161 ? 165.916 167.930 104.542 1.00 55.62 161 ARG D CA 1
ATOM 8023 C C . ARG D 1 161 ? 166.428 169.351 104.735 1.00 55.62 161 ARG D C 1
ATOM 8024 O O . ARG D 1 161 ? 165.654 170.313 104.585 1.00 55.62 161 ARG D O 1
ATOM 8032 N N . PRO D 1 162 ? 167.714 169.532 105.046 1.00 54.40 162 PRO D N 1
ATOM 8033 C CA . PRO D 1 162 ? 168.247 170.899 105.169 1.00 54.40 162 PRO D CA 1
ATOM 8034 C C . PRO D 1 162 ? 168.083 171.719 103.904 1.00 54.40 162 PRO D C 1
ATOM 8035 O O . PRO D 1 162 ? 168.053 172.956 103.968 1.00 54.40 162 PRO D O 1
ATOM 8039 N N . GLU D 1 163 ? 167.982 171.063 102.748 1.00 60.73 163 GLU D N 1
ATOM 8040 C CA . GLU D 1 163 ? 167.685 171.779 101.515 1.00 60.73 163 GLU D CA 1
ATOM 8041 C C . GLU D 1 163 ? 166.339 172.484 101.607 1.00 60.73 163 GLU D C 1
ATOM 8042 O O . GLU D 1 163 ? 166.174 173.593 101.088 1.00 60.73 163 GLU D O 1
ATOM 8048 N N . ARG D 1 164 ? 165.365 171.857 102.268 1.00 57.88 164 ARG D N 1
ATOM 8049 C CA . ARG D 1 164 ? 164.071 172.501 102.455 1.00 57.88 164 ARG D CA 1
ATOM 8050 C C . ARG D 1 164 ? 164.191 173.742 103.329 1.00 57.88 164 ARG D C 1
ATOM 8051 O O . ARG D 1 164 ? 163.547 174.760 103.059 1.00 57.88 164 ARG D O 1
ATOM 8059 N N . ILE D 1 165 ? 165.004 173.677 104.388 1.00 57.93 165 ILE D N 1
ATOM 8060 C CA . ILE D 1 165 ? 165.225 174.857 105.223 1.00 57.93 165 ILE D CA 1
ATOM 8061 C C . ILE D 1 165 ? 165.884 175.972 104.424 1.00 57.93 165 ILE D C 1
ATOM 8062 O O . ILE D 1 165 ? 165.501 177.142 104.541 1.00 57.93 165 ILE D O 1
ATOM 8067 N N . LYS D 1 166 ? 166.878 175.640 103.600 1.00 60.68 166 LYS D N 1
ATOM 8068 C CA . LYS D 1 166 ? 167.485 176.672 102.765 1.00 60.68 166 LYS D CA 1
ATOM 8069 C C . LYS D 1 166 ? 166.468 177.262 101.796 1.00 60.68 166 LYS D C 1
ATOM 8070 O O . LYS D 1 166 ? 166.438 178.479 101.577 1.00 60.68 166 LYS D O 1
ATOM 8076 N N . GLN D 1 167 ? 165.616 176.416 101.214 1.00 66.63 167 GLN D N 1
ATOM 8077 C CA . GLN D 1 167 ? 164.608 176.903 100.278 1.00 66.63 167 GLN D CA 1
ATOM 8078 C C . GLN D 1 167 ? 163.617 177.837 100.963 1.00 66.63 167 GLN D C 1
ATOM 8079 O O . GLN D 1 167 ? 163.257 178.883 100.411 1.00 66.63 167 GLN D O 1
ATOM 8085 N N . ILE D 1 168 ? 163.169 177.483 102.169 1.00 62.22 168 ILE D N 1
ATOM 8086 C CA . ILE D 1 168 ? 162.216 178.332 102.877 1.00 62.22 168 ILE D CA 1
ATOM 8087 C C . ILE D 1 168 ? 162.878 179.633 103.317 1.00 62.22 168 ILE D C 1
ATOM 8088 O O . ILE D 1 168 ? 162.258 180.702 103.278 1.00 62.22 168 ILE D O 1
ATOM 8093 N N . ALA D 1 169 ? 164.143 179.571 103.741 1.00 63.74 169 ALA D N 1
ATOM 8094 C CA . ALA D 1 169 ? 164.859 180.793 104.090 1.00 63.74 169 ALA D CA 1
ATOM 8095 C C . ALA D 1 169 ? 165.006 181.698 102.877 1.00 63.74 169 ALA D C 1
ATOM 8096 O O . ALA D 1 169 ? 164.984 182.927 103.001 1.00 63.74 169 ALA D O 1
ATOM 8098 N N . GLU D 1 170 ? 165.174 181.105 101.695 1.00 70.66 170 GLU D N 1
ATOM 8099 C CA . GLU D 1 170 ? 165.112 181.888 100.467 1.00 70.66 170 GLU D CA 1
ATOM 8100 C C . GLU D 1 170 ? 163.725 182.487 100.274 1.00 70.66 170 GLU D C 1
ATOM 8101 O O . GLU D 1 170 ? 163.589 183.629 99.821 1.00 70.66 170 GLU D O 1
ATOM 8107 N N . GLY D 1 171 ? 162.682 181.726 100.612 1.00 71.35 171 GLY D N 1
ATOM 8108 C CA . GLY D 1 171 ? 161.325 182.205 100.406 1.00 71.35 171 GLY D CA 1
ATOM 8109 C C . GLY D 1 171 ? 160.965 183.389 101.285 1.00 71.35 171 GLY D C 1
ATOM 8110 O O . GLY D 1 171 ? 160.267 184.306 100.845 1.00 71.35 171 GLY D O 1
ATOM 8111 N N . TYR D 1 172 ? 161.424 183.384 102.533 1.00 72.41 172 TYR D N 1
ATOM 8112 C CA . TYR D 1 172 ? 161.154 184.466 103.472 1.00 72.41 172 TYR D CA 1
ATOM 8113 C C . TYR D 1 172 ? 162.204 185.567 103.422 1.00 72.41 172 TYR D C 1
ATOM 8114 O O . TYR D 1 172 ? 162.165 186.479 104.254 1.00 72.41 172 TYR D O 1
ATOM 8123 N N . GLU D 1 173 ? 163.134 185.498 102.468 1.00 73.36 173 GLU D N 1
ATOM 8124 C CA . GLU D 1 173 ? 164.254 186.433 102.370 1.00 73.36 173 GLU D CA 1
ATOM 8125 C C . GLU D 1 173 ? 165.104 186.386 103.639 1.00 73.36 173 GLU D C 1
ATOM 8126 O O . GLU D 1 173 ? 165.286 187.383 104.340 1.00 73.36 173 GLU D O 1
ATOM 8132 N N . LEU D 1 174 ? 165.607 185.194 103.946 1.00 73.55 174 LEU D N 1
ATOM 8133 C CA . LEU D 1 174 ? 166.549 184.977 105.031 1.00 73.55 174 LEU D CA 1
ATOM 8134 C C . LEU D 1 174 ? 167.793 184.293 104.487 1.00 73.55 174 LEU D C 1
ATOM 8135 O O . LEU D 1 174 ? 167.738 183.587 103.476 1.00 73.55 174 LEU D O 1
ATOM 8140 N N . ASP D 1 175 ? 168.910 184.507 105.164 1.00 75.71 175 ASP D N 1
ATOM 8141 C CA . ASP D 1 175 ? 170.152 183.857 104.774 1.00 75.71 175 ASP D CA 1
ATOM 8142 C C . ASP D 1 175 ? 170.008 182.356 104.985 1.00 75.71 175 ASP D C 1
ATOM 8143 O O . ASP D 1 175 ? 169.780 181.921 106.121 1.00 75.71 175 ASP D O 1
ATOM 8148 N N . PRO D 1 176 ? 170.119 181.535 103.938 1.00 71.61 176 PRO D N 1
ATOM 8149 C CA . PRO D 1 176 ? 169.997 180.085 104.149 1.00 71.61 176 PRO D CA 1
ATOM 8150 C C . PRO D 1 176 ? 171.033 179.543 105.110 1.00 71.61 176 PRO D C 1
ATOM 8151 O O . PRO D 1 176 ? 170.722 178.661 105.918 1.00 71.61 176 PRO D O 1
ATOM 8155 N N . GLU D 1 177 ? 172.258 180.067 105.063 1.00 75.83 177 GLU D N 1
ATOM 8156 C CA . GLU D 1 177 ? 173.297 179.591 105.968 1.00 75.83 177 GLU D CA 1
ATOM 8157 C C . GLU D 1 177 ? 172.986 179.963 107.411 1.00 75.83 177 GLU D C 1
ATOM 8158 O O . GLU D 1 177 ? 173.243 179.175 108.327 1.00 75.83 177 GLU D O 1
ATOM 8164 N N . SER D 1 178 ? 172.434 181.157 107.635 1.00 73.65 178 SER D N 1
ATOM 8165 C CA . SER D 1 178 ? 172.141 181.589 108.998 1.00 73.65 178 SER D CA 1
ATOM 8166 C C . SER D 1 178 ? 171.042 180.741 109.627 1.00 73.65 178 SER D C 1
ATOM 8167 O O . SER D 1 178 ? 171.210 180.216 110.733 1.00 73.65 178 SER D O 1
ATOM 8170 N N . CYS D 1 179 ? 169.911 180.585 108.934 1.00 73.28 179 CYS D N 1
ATOM 8171 C CA . CYS D 1 179 ? 168.826 179.771 109.475 1.00 73.28 179 CYS D CA 1
ATOM 8172 C C . CYS D 1 179 ? 169.232 178.307 109.576 1.00 73.28 179 CYS D C 1
ATOM 8173 O O . CYS D 1 179 ? 168.871 177.617 110.536 1.00 73.28 179 CYS D O 1
ATOM 8176 N N . LEU D 1 180 ? 169.979 177.815 108.588 1.00 67.74 180 LEU D N 1
ATOM 8177 C CA . LEU D 1 180 ? 170.478 176.449 108.632 1.00 67.74 180 LEU D CA 1
ATOM 8178 C C . LEU D 1 180 ? 171.438 176.256 109.800 1.00 67.74 180 LEU D C 1
ATOM 8179 O O . LEU D 1 180 ? 171.568 175.144 110.321 1.00 67.74 180 LEU D O 1
ATOM 8184 N N . ALA D 1 181 ? 172.116 177.327 110.221 1.00 65.62 181 ALA D N 1
ATOM 8185 C CA . ALA D 1 181 ? 173.063 177.246 111.326 1.00 65.62 181 ALA D CA 1
ATOM 8186 C C . ALA D 1 181 ? 172.372 177.205 112.681 1.00 65.62 181 ALA D C 1
ATOM 8187 O O . ALA D 1 181 ? 172.871 176.557 113.606 1.00 65.62 181 ALA D O 1
ATOM 8189 N N . ASN D 1 182 ? 171.237 177.881 112.821 1.00 61.47 182 ASN D N 1
ATOM 8190 C CA . ASN D 1 182 ? 170.554 177.969 114.101 1.00 61.47 182 ASN D CA 1
ATOM 8191 C C . ASN D 1 182 ? 169.654 176.781 114.372 1.00 61.47 182 ASN D C 1
ATOM 8192 O O . ASN D 1 182 ? 168.736 176.897 115.193 1.00 61.47 182 ASN D O 1
ATOM 8197 N N . VAL D 1 183 ? 169.883 175.651 113.710 1.00 52.18 183 VAL D N 1
ATOM 8198 C CA . VAL D 1 183 ? 169.085 174.446 113.896 1.00 52.18 183 VAL D CA 1
ATOM 8199 C C . VAL D 1 183 ? 169.999 173.338 114.396 1.00 52.18 183 VAL D C 1
ATOM 8200 O O . VAL D 1 183 ? 170.960 172.965 113.715 1.00 52.18 183 VAL D O 1
ATOM 8204 N N . SER D 1 184 ? 169.703 172.817 115.578 1.00 52.18 184 SER D N 1
ATOM 8205 C CA . SER D 1 184 ? 170.441 171.703 116.150 1.00 52.18 184 SER D CA 1
ATOM 8206 C C . SER D 1 184 ? 169.651 170.430 115.887 1.00 52.18 184 SER D C 1
ATOM 8207 O O . SER D 1 184 ? 168.513 170.298 116.341 1.00 52.18 184 SER D O 1
ATOM 8210 N N . TYR D 1 185 ? 170.258 169.497 115.167 1.00 51.28 185 TYR D N 1
ATOM 8211 C CA . TYR D 1 185 ? 169.556 168.330 114.658 1.00 51.28 185 TYR D CA 1
ATOM 8212 C C . TYR D 1 185 ? 170.053 167.061 115.327 1.00 51.28 185 TYR D C 1
ATOM 8213 O O . TYR D 1 185 ? 171.243 166.927 115.620 1.00 51.28 185 TYR D O 1
ATOM 8222 N N . ALA D 1 186 ? 169.133 166.129 115.561 1.00 49.08 186 ALA D N 1
ATOM 8223 C CA . ALA D 1 186 ? 169.501 164.825 116.093 1.00 49.08 186 ALA D CA 1
ATOM 8224 C C . ALA D 1 186 ? 168.443 163.816 115.684 1.00 49.08 186 ALA D C 1
ATOM 8225 O O . ALA D 1 186 ? 167.250 164.127 115.715 1.00 49.08 186 ALA D O 1
ATOM 8227 N N . ARG D 1 187 ? 168.873 162.618 115.304 1.00 45.85 187 ARG D N 1
ATOM 8228 C CA . ARG D 1 187 ? 167.944 161.564 114.928 1.00 45.85 187 ARG D CA 1
ATOM 8229 C C . ARG D 1 187 ? 167.551 160.764 116.157 1.00 45.85 187 ARG D C 1
ATOM 8230 O O . ARG D 1 187 ? 168.416 160.280 116.889 1.00 45.85 187 ARG D O 1
ATOM 8238 N N . ALA D 1 188 ? 166.247 160.625 116.379 1.00 55.06 188 ALA D N 1
ATOM 8239 C CA . ALA D 1 188 ? 165.727 159.779 117.451 1.00 55.06 188 ALA D CA 1
ATOM 8240 C C . ALA D 1 188 ? 165.609 158.372 116.888 1.00 55.06 188 ALA D C 1
ATOM 8241 O O . ALA D 1 188 ? 164.562 157.967 116.381 1.00 55.06 188 ALA D O 1
ATOM 8243 N N . LEU D 1 189 ? 166.708 157.617 116.976 1.00 54.23 189 LEU D N 1
ATOM 8244 C CA . LEU D 1 189 ? 166.767 156.316 116.323 1.00 54.23 189 LEU D CA 1
ATOM 8245 C C . LEU D 1 189 ? 165.711 155.366 116.871 1.00 54.23 189 LEU D C 1
ATOM 8246 O O . LEU D 1 189 ? 165.019 154.690 116.102 1.00 54.23 189 LEU D O 1
ATOM 8251 N N . ASN D 1 190 ? 165.560 155.314 118.192 1.00 69.94 190 ASN D N 1
ATOM 8252 C CA . ASN D 1 190 ? 164.617 154.418 118.848 1.00 69.94 190 ASN D CA 1
ATOM 8253 C C . ASN D 1 190 ? 163.793 155.186 119.869 1.00 69.94 190 ASN D C 1
ATOM 8254 O O . ASN D 1 190 ? 164.037 156.364 120.138 1.00 69.94 190 ASN D O 1
ATOM 8259 N N . SER D 1 191 ? 162.815 154.489 120.447 1.00 71.52 191 SER D N 1
ATOM 8260 C CA . SER D 1 191 ? 161.951 155.115 121.440 1.00 71.52 191 SER D CA 1
ATOM 8261 C C . SER D 1 191 ? 162.751 155.582 122.648 1.00 71.52 191 SER D C 1
ATOM 8262 O O . SER D 1 191 ? 162.626 156.732 123.082 1.00 71.52 191 SER D O 1
ATOM 8265 N N . GLU D 1 192 ? 163.549 154.663 123.198 1.00 73.39 192 GLU D N 1
ATOM 8266 C CA . GLU D 1 192 ? 164.391 155.001 124.372 1.00 73.39 192 GLU D CA 1
ATOM 8267 C C . GLU D 1 192 ? 165.296 156.171 123.992 1.00 73.39 192 GLU D C 1
ATOM 8268 O O . GLU D 1 192 ? 165.244 157.205 124.681 1.00 73.39 192 GLU D O 1
ATOM 8274 N N . HIS D 1 193 ? 166.080 156.010 122.924 1.00 64.29 193 HIS D N 1
ATOM 8275 C CA . HIS D 1 193 ? 167.003 157.065 122.526 1.00 64.29 193 HIS D CA 1
ATOM 8276 C C . HIS D 1 193 ? 166.274 158.385 122.387 1.00 64.29 193 HIS D C 1
ATOM 8277 O O . HIS D 1 193 ? 166.831 159.437 122.709 1.00 64.29 193 HIS D O 1
ATOM 8284 N N . GLN D 1 194 ? 165.016 158.343 121.945 1.00 65.17 194 GLN D N 1
ATOM 8285 C CA . GLN D 1 194 ? 164.173 159.531 121.978 1.00 65.17 194 GLN D CA 1
ATOM 8286 C C . GLN D 1 194 ? 163.990 160.029 123.406 1.00 65.17 194 GLN D C 1
ATOM 8287 O O . GLN D 1 194 ? 164.059 161.238 123.662 1.00 65.17 194 GLN D O 1
ATOM 8293 N N . MET D 1 195 ? 163.780 159.112 124.356 1.00 67.11 195 MET D N 1
ATOM 8294 C CA . MET D 1 195 ? 163.595 159.522 125.747 1.00 67.11 195 MET D CA 1
ATOM 8295 C C . MET D 1 195 ? 164.809 160.276 126.274 1.00 67.11 195 MET D C 1
ATOM 8296 O O . MET D 1 195 ? 164.679 161.390 126.790 1.00 67.11 195 MET D O 1
ATOM 8301 N N . GLU D 1 196 ? 166.006 159.693 126.159 1.00 65.93 196 GLU D N 1
ATOM 8302 C CA . GLU D 1 196 ? 167.143 160.435 126.710 1.00 65.93 196 GLU D CA 1
ATOM 8303 C C . GLU D 1 196 ? 167.580 161.601 125.835 1.00 65.93 196 GLU D C 1
ATOM 8304 O O . GLU D 1 196 ? 168.205 162.529 126.354 1.00 65.93 196 GLU D O 1
ATOM 8310 N N . LEU D 1 197 ? 167.255 161.606 124.543 1.00 58.61 197 LEU D N 1
ATOM 8311 C CA . LEU D 1 197 ? 167.536 162.793 123.748 1.00 58.61 197 LEU D CA 1
ATOM 8312 C C . LEU D 1 197 ? 166.655 163.953 124.189 1.00 58.61 197 LEU D C 1
ATOM 8313 O O . LEU D 1 197 ? 167.085 165.111 124.169 1.00 58.61 197 LEU D O 1
ATOM 8318 N N . VAL D 1 198 ? 165.419 163.657 124.597 1.00 61.30 198 VAL D N 1
ATOM 8319 C CA . VAL D 1 198 ? 164.584 164.668 125.237 1.00 61.30 198 VAL D CA 1
ATOM 8320 C C . VAL D 1 198 ? 165.147 165.039 126.604 1.00 61.30 198 VAL D C 1
ATOM 8321 O O . VAL D 1 198 ? 165.173 166.215 126.983 1.00 61.30 198 VAL D O 1
ATOM 8325 N N . GLU D 1 199 ? 165.617 164.042 127.358 1.00 67.78 199 GLU D N 1
ATOM 8326 C CA . GLU D 1 199 ? 166.115 164.283 128.709 1.00 67.78 199 GLU D CA 1
ATOM 8327 C C . GLU D 1 199 ? 167.307 165.231 128.707 1.00 67.78 199 GLU D C 1
ATOM 8328 O O . GLU D 1 199 ? 167.402 166.123 129.557 1.00 67.78 199 GLU D O 1
ATOM 8334 N N . GLN D 1 200 ? 168.227 165.054 127.763 1.00 67.35 200 GLN D N 1
ATOM 8335 C CA . GLN D 1 200 ? 169.452 165.836 127.724 1.00 67.35 200 GLN D CA 1
ATOM 8336 C C . GLN D 1 200 ? 169.281 167.168 127.008 1.00 67.35 200 GLN D C 1
ATOM 8337 O O . GLN D 1 200 ? 170.273 167.749 126.558 1.00 67.35 200 GLN D O 1
ATOM 8343 N N . LEU D 1 201 ? 168.052 167.664 126.884 1.00 62.10 201 LEU D N 1
ATOM 8344 C CA . LEU D 1 201 ? 167.847 168.985 126.307 1.00 62.10 201 LEU D CA 1
ATOM 8345 C C . LEU D 1 201 ? 168.133 170.112 127.289 1.00 62.10 201 LEU D C 1
ATOM 8346 O O . LEU D 1 201 ? 168.095 171.281 126.889 1.00 62.10 201 LEU D O 1
ATOM 8351 N N . GLY D 1 202 ? 168.401 169.792 128.556 1.00 65.44 202 GLY D N 1
ATOM 8352 C CA . GLY D 1 202 ? 168.676 170.836 129.529 1.00 65.44 202 GLY D CA 1
ATOM 8353 C C . GLY D 1 202 ? 169.902 171.652 129.173 1.00 65.44 202 GLY D C 1
ATOM 8354 O O . GLY D 1 202 ? 169.886 172.881 129.249 1.00 65.44 202 GLY D O 1
ATOM 8355 N N . GLU D 1 203 ? 170.982 170.979 128.769 1.00 72.97 203 GLU D N 1
ATOM 8356 C CA . GLU D 1 203 ? 172.197 171.693 128.390 1.00 72.97 203 GLU D CA 1
ATOM 8357 C C . GLU D 1 203 ? 171.928 172.652 127.239 1.00 72.97 203 GLU D C 1
ATOM 8358 O O . GLU D 1 203 ? 172.363 173.809 127.262 1.00 72.97 203 GLU D O 1
ATOM 8364 N N . GLU D 1 204 ? 171.208 172.183 126.220 1.00 70.00 204 GLU D N 1
ATOM 8365 C CA . GLU D 1 204 ? 170.960 173.009 125.045 1.00 70.00 204 GLU D CA 1
ATOM 8366 C C . GLU D 1 204 ? 170.065 174.194 125.381 1.00 70.00 204 GLU D C 1
ATOM 8367 O O . GLU D 1 204 ? 170.363 175.334 125.004 1.00 70.00 204 GLU D O 1
ATOM 8373 N N . LEU D 1 205 ? 168.970 173.953 126.100 1.00 64.38 205 LEU D N 1
ATOM 8374 C CA . LEU D 1 205 ? 168.038 175.032 126.399 1.00 64.38 205 LEU D CA 1
ATOM 8375 C C . LEU D 1 205 ? 168.526 175.955 127.508 1.00 64.38 205 LEU D C 1
ATOM 8376 O O . LEU D 1 205 ? 167.950 177.033 127.687 1.00 64.38 205 LEU D O 1
ATOM 8381 N N . SER D 1 206 ? 169.564 175.567 128.254 1.00 69.76 206 SER D N 1
ATOM 8382 C CA . SER D 1 206 ? 170.091 176.439 129.297 1.00 69.76 206 SER D CA 1
ATOM 8383 C C . SER D 1 206 ? 170.688 177.716 128.729 1.00 69.76 206 SER D C 1
ATOM 8384 O O . SER D 1 206 ? 170.823 178.702 129.461 1.00 69.76 206 SER D O 1
ATOM 8387 N N . SER D 1 207 ? 171.056 177.719 127.448 1.00 67.37 207 SER D N 1
ATOM 8388 C CA . SER D 1 207 ? 171.462 178.961 126.807 1.00 67.37 207 SER D CA 1
ATOM 8389 C C . SER D 1 207 ? 170.304 179.945 126.732 1.00 67.37 207 SER D C 1
ATOM 8390 O O . SER D 1 207 ? 170.520 181.161 126.783 1.00 67.37 207 SER D O 1
ATOM 8393 N N . GLY D 1 208 ? 169.077 179.441 126.611 1.00 63.78 208 GLY D N 1
ATOM 8394 C CA . GLY D 1 208 ? 167.895 180.271 126.588 1.00 63.78 208 GLY D CA 1
ATOM 8395 C C . GLY D 1 208 ? 167.508 180.803 125.228 1.00 63.78 208 GLY D C 1
ATOM 8396 O O . GLY D 1 208 ? 166.431 181.398 125.098 1.00 63.78 208 GLY D O 1
ATOM 8397 N N . ASP D 1 209 ? 168.344 180.606 124.207 1.00 60.62 209 ASP D N 1
ATOM 8398 C CA . ASP D 1 209 ? 168.022 181.128 122.885 1.00 60.62 209 ASP D CA 1
ATOM 8399 C C . ASP D 1 209 ? 166.941 180.305 122.202 1.00 60.62 209 ASP D C 1
ATOM 8400 O O . ASP D 1 209 ? 166.258 180.809 121.305 1.00 60.62 209 ASP D O 1
ATOM 8405 N N . TYR D 1 210 ? 166.767 179.051 122.607 1.00 58.48 210 TYR D N 1
ATOM 8406 C CA . TYR D 1 210 ? 165.829 178.175 121.921 1.00 58.48 210 TYR D CA 1
ATOM 8407 C C . TYR D 1 210 ? 164.397 178.649 122.117 1.00 58.48 210 TYR D C 1
ATOM 8408 O O . TYR D 1 210 ? 164.036 179.186 123.166 1.00 58.48 210 TYR D O 1
ATOM 8417 N N . ARG D 1 211 ? 163.579 178.441 121.089 1.00 57.60 211 ARG D N 1
ATOM 8418 C CA . ARG D 1 211 ? 162.165 178.746 121.158 1.00 57.60 211 ARG D CA 1
ATOM 8419 C C . ARG D 1 211 ? 161.291 177.628 120.616 1.00 57.60 211 ARG D C 1
ATOM 8420 O O . ARG D 1 211 ? 160.066 177.708 120.750 1.00 57.60 211 ARG D O 1
ATOM 8428 N N . LEU D 1 212 ? 161.876 176.587 120.027 1.00 46.01 212 LEU D N 1
ATOM 8429 C CA . LEU D 1 212 ? 161.095 175.523 119.417 1.00 46.01 212 LEU D CA 1
ATOM 8430 C C . LEU D 1 212 ? 161.844 174.203 119.517 1.00 46.01 212 LEU D C 1
ATOM 8431 O O . LEU D 1 212 ? 163.063 174.154 119.344 1.00 46.01 212 LEU D O 1
ATOM 8436 N N . ILE D 1 213 ? 161.099 173.141 119.809 1.00 42.40 213 ILE D N 1
ATOM 8437 C CA . ILE D 1 213 ? 161.591 171.769 119.789 1.00 42.40 213 ILE D CA 1
ATOM 8438 C C . ILE D 1 213 ? 160.569 170.956 119.015 1.00 42.40 213 ILE D C 1
ATOM 8439 O O . ILE D 1 213 ? 159.376 171.015 119.323 1.00 42.40 213 ILE D O 1
ATOM 8444 N N . VAL D 1 214 ? 161.018 170.202 118.020 1.00 42.58 214 VAL D N 1
ATOM 8445 C CA . VAL D 1 214 ? 160.119 169.463 117.144 1.00 42.58 214 VAL D CA 1
ATOM 8446 C C . VAL D 1 214 ? 160.486 167.986 117.152 1.00 42.58 214 VAL D C 1
ATOM 8447 O O . VAL D 1 214 ? 161.651 167.622 116.972 1.00 42.58 214 VAL D O 1
ATOM 8451 N N . VAL D 1 215 ? 159.484 167.139 117.376 1.00 46.70 215 VAL D N 1
ATOM 8452 C CA . VAL D 1 215 ? 159.634 165.691 117.322 1.00 46.70 215 VAL D CA 1
ATOM 8453 C C . VAL D 1 215 ? 158.648 165.155 116.295 1.00 46.70 215 VAL D C 1
ATOM 8454 O O . VAL D 1 215 ? 157.441 165.409 116.392 1.00 46.70 215 VAL D O 1
ATOM 8458 N N . ASP D 1 216 ? 159.163 164.408 115.320 1.00 55.29 216 ASP D N 1
ATOM 8459 C CA . ASP D 1 216 ? 158.367 163.973 114.176 1.00 55.29 216 ASP D CA 1
ATOM 8460 C C . ASP D 1 216 ? 158.948 162.629 113.750 1.00 55.29 216 ASP D C 1
ATOM 8461 O O . ASP D 1 216 ? 160.018 162.588 113.138 1.00 55.29 216 ASP D O 1
ATOM 8466 N N . SER D 1 217 ? 158.247 161.543 114.066 1.00 55.42 217 SER D N 1
ATOM 8467 C CA . SER D 1 217 ? 156.954 161.594 114.740 1.00 55.42 217 SER D CA 1
ATOM 8468 C C . SER D 1 217 ? 157.035 160.997 116.141 1.00 55.42 217 SER D C 1
ATOM 8469 O O . SER D 1 217 ? 157.962 160.255 116.453 1.00 55.42 217 SER D O 1
ATOM 8472 N N . ILE D 1 218 ? 156.050 161.320 116.980 1.00 52.26 218 ILE D N 1
ATOM 8473 C CA . ILE D 1 218 ? 156.125 160.944 118.389 1.00 52.26 218 ILE D CA 1
ATOM 8474 C C . ILE D 1 218 ? 155.940 159.440 118.569 1.00 52.26 218 ILE D C 1
ATOM 8475 O O . ILE D 1 218 ? 156.658 158.806 119.350 1.00 52.26 218 ILE D O 1
ATOM 8480 N N . MET D 1 219 ? 154.987 158.844 117.854 1.00 65.81 219 MET D N 1
ATOM 8481 C CA . MET D 1 219 ? 154.622 157.449 118.066 1.00 65.81 219 MET D CA 1
ATOM 8482 C C . MET D 1 219 ? 155.354 156.475 117.155 1.00 65.81 219 MET D C 1
ATOM 8483 O O . MET D 1 219 ? 155.204 155.262 117.332 1.00 65.81 219 MET D O 1
ATOM 8488 N N . ALA D 1 220 ? 156.129 156.965 116.186 1.00 61.24 220 ALA D N 1
ATOM 8489 C CA . ALA D 1 220 ? 156.730 156.072 115.201 1.00 61.24 220 ALA D CA 1
ATOM 8490 C C . ALA D 1 220 ? 157.673 155.073 115.856 1.00 61.24 220 ALA D C 1
ATOM 8491 O O . ALA D 1 220 ? 157.664 153.885 115.517 1.00 61.24 220 ALA D O 1
ATOM 8493 N N . ASN D 1 221 ? 158.493 155.534 116.800 1.00 67.12 221 ASN D N 1
ATOM 8494 C CA . ASN D 1 221 ? 159.441 154.636 117.449 1.00 67.12 221 ASN D CA 1
ATOM 8495 C C . ASN D 1 221 ? 158.744 153.711 118.438 1.00 67.12 221 ASN D C 1
ATOM 8496 O O . ASN D 1 221 ? 159.070 152.520 118.519 1.00 67.12 221 ASN D O 1
ATOM 8501 N N . PHE D 1 222 ? 157.782 154.237 119.198 1.00 66.17 222 PHE D N 1
ATOM 8502 C CA . PHE D 1 222 ? 157.132 153.428 120.224 1.00 66.17 222 PHE D CA 1
ATOM 8503 C C . PHE D 1 222 ? 156.269 152.334 119.612 1.00 66.17 222 PHE D C 1
ATOM 8504 O O . PHE D 1 222 ? 156.205 151.220 120.144 1.00 66.17 222 PHE D O 1
ATOM 8512 N N . ARG D 1 223 ? 155.599 152.626 118.495 1.00 71.98 223 ARG D N 1
ATOM 8513 C CA . ARG D 1 223 ? 154.722 151.635 117.883 1.00 71.98 223 ARG D CA 1
ATOM 8514 C C . ARG D 1 223 ? 155.499 150.415 117.406 1.00 71.98 223 ARG D C 1
ATOM 8515 O O . ARG D 1 223 ? 154.983 149.294 117.457 1.00 71.98 223 ARG D O 1
ATOM 8523 N N . VAL D 1 224 ? 156.733 150.606 116.949 1.00 72.96 224 VAL D N 1
ATOM 8524 C CA . VAL D 1 224 ? 157.523 149.480 116.469 1.00 72.96 224 VAL D CA 1
ATOM 8525 C C . VAL D 1 224 ? 158.368 148.857 117.578 1.00 72.96 224 VAL D C 1
ATOM 8526 O O . VAL D 1 224 ? 158.713 147.674 117.496 1.00 72.96 224 VAL D O 1
ATOM 8530 N N . ASP D 1 225 ? 158.715 149.621 118.615 1.00 77.56 225 ASP D N 1
ATOM 8531 C CA . ASP D 1 225 ? 159.522 149.058 119.691 1.00 77.56 225 ASP D CA 1
ATOM 8532 C C . ASP D 1 225 ? 158.708 148.172 120.624 1.00 77.56 225 ASP D C 1
ATOM 8533 O O . ASP D 1 225 ? 159.266 147.258 121.242 1.00 77.56 225 ASP D O 1
ATOM 8538 N N . TYR D 1 226 ? 157.407 148.417 120.745 1.00 83.39 226 TYR D N 1
ATOM 8539 C CA . TYR D 1 226 ? 156.527 147.617 121.594 1.00 83.39 226 TYR D CA 1
ATOM 8540 C C . TYR D 1 226 ? 155.377 147.106 120.734 1.00 83.39 226 TYR D C 1
ATOM 8541 O O . TYR D 1 226 ? 154.372 147.800 120.554 1.00 83.39 226 TYR D O 1
ATOM 8550 N N . CYS D 1 227 ? 155.519 145.890 120.215 1.00 101.61 227 CYS D N 1
ATOM 8551 C CA . CYS D 1 227 ? 154.515 145.277 119.359 1.00 101.61 227 CYS D CA 1
ATOM 8552 C C . CYS D 1 227 ? 153.979 144.016 120.022 1.00 101.61 227 CYS D C 1
ATOM 8553 O O . CYS D 1 227 ? 154.743 143.218 120.573 1.00 101.61 227 CYS D O 1
ATOM 8556 N N . GLY D 1 228 ? 152.661 143.845 119.968 1.00 113.95 228 GLY D N 1
ATOM 8557 C CA . GLY D 1 228 ? 152.013 142.727 120.624 1.00 113.95 228 GLY D CA 1
ATOM 8558 C C . GLY D 1 228 ? 151.270 143.154 121.872 1.00 113.95 228 GLY D C 1
ATOM 8559 O O . GLY D 1 228 ? 151.826 143.864 122.715 1.00 113.95 228 GLY D O 1
ATOM 8560 N N . ARG D 1 229 ? 150.022 142.704 122.017 1.00 118.34 229 ARG D N 1
ATOM 8561 C CA . ARG D 1 229 ? 149.145 143.170 123.087 1.00 118.34 229 ARG D CA 1
ATOM 8562 C C . ARG D 1 229 ? 149.627 142.748 124.471 1.00 118.34 229 ARG D C 1
ATOM 8563 O O . ARG D 1 229 ? 148.975 143.049 125.476 1.00 118.34 229 ARG D O 1
ATOM 8571 N N . GLY D 1 230 ? 150.766 142.056 124.538 1.00 118.38 230 GLY D N 1
ATOM 8572 C CA . GLY D 1 230 ? 151.294 141.619 125.816 1.00 118.38 230 GLY D CA 1
ATOM 8573 C C . GLY D 1 230 ? 151.920 142.721 126.645 1.00 118.38 230 GLY D C 1
ATOM 8574 O O . GLY D 1 230 ? 152.092 142.545 127.856 1.00 118.38 230 GLY D O 1
ATOM 8575 N N . GLU D 1 231 ? 152.267 143.854 126.028 1.00 109.19 231 GLU D N 1
ATOM 8576 C CA . GLU D 1 231 ? 152.944 144.917 126.757 1.00 109.19 231 GLU D CA 1
ATOM 8577 C C . GLU D 1 231 ? 152.442 146.323 126.454 1.00 109.19 231 GLU D C 1
ATOM 8578 O O . GLU D 1 231 ? 152.952 147.271 127.061 1.00 109.19 231 GLU D O 1
ATOM 8584 N N . LEU D 1 232 ? 151.467 146.492 125.550 1.00 105.04 232 LEU D N 1
ATOM 8585 C CA . LEU D 1 232 ? 150.926 147.816 125.245 1.00 105.04 232 LEU D CA 1
ATOM 8586 C C . LEU D 1 232 ? 150.731 148.661 126.494 1.00 105.04 232 LEU D C 1
ATOM 8587 O O . LEU D 1 232 ? 151.180 149.812 126.553 1.00 105.04 232 LEU D O 1
ATOM 8592 N N . SER D 1 233 ? 150.085 148.086 127.511 1.00 103.42 233 SER D N 1
ATOM 8593 C CA . SER D 1 233 ? 149.847 148.795 128.763 1.00 103.42 233 SER D CA 1
ATOM 8594 C C . SER D 1 233 ? 151.114 149.484 129.253 1.00 103.42 233 SER D C 1
ATOM 8595 O O . SER D 1 233 ? 151.169 150.717 129.344 1.00 103.42 233 SER D O 1
ATOM 8598 N N . GLU D 1 234 ? 152.166 148.706 129.521 1.00 98.70 234 GLU D N 1
ATOM 8599 C CA . GLU D 1 234 ? 153.395 149.320 130.011 1.00 98.70 234 GLU D CA 1
ATOM 8600 C C . GLU D 1 234 ? 153.965 150.275 128.972 1.00 98.70 234 GLU D C 1
ATOM 8601 O O . GLU D 1 234 ? 154.401 151.382 129.312 1.00 98.70 234 GLU D O 1
ATOM 8607 N N . ARG D 1 235 ? 153.898 149.897 127.691 1.00 93.65 235 ARG D N 1
ATOM 8608 C CA . ARG D 1 235 ? 154.328 150.805 126.636 1.00 93.65 235 ARG D CA 1
ATOM 8609 C C . ARG D 1 235 ? 153.678 152.163 126.821 1.00 93.65 235 ARG D C 1
ATOM 8610 O O . ARG D 1 235 ? 154.359 153.197 126.832 1.00 93.65 235 ARG D O 1
ATOM 8618 N N . GLN D 1 236 ? 152.364 152.163 127.063 1.00 92.38 236 GLN D N 1
ATOM 8619 C CA . GLN D 1 236 ? 151.641 153.415 127.227 1.00 92.38 236 GLN D CA 1
ATOM 8620 C C . GLN D 1 236 ? 152.303 154.286 128.282 1.00 92.38 236 GLN D C 1
ATOM 8621 O O . GLN D 1 236 ? 152.667 155.437 128.009 1.00 92.38 236 GLN D O 1
ATOM 8627 N N . GLN D 1 237 ? 152.541 153.732 129.476 1.00 89.31 237 GLN D N 1
ATOM 8628 C CA . GLN D 1 237 ? 153.058 154.588 130.538 1.00 89.31 237 GLN D CA 1
ATOM 8629 C C . GLN D 1 237 ? 154.440 155.100 130.171 1.00 89.31 237 GLN D C 1
ATOM 8630 O O . GLN D 1 237 ? 154.768 156.262 130.445 1.00 89.31 237 GLN D O 1
ATOM 8636 N N . LYS D 1 238 ? 155.233 154.275 129.481 1.00 82.01 238 LYS D N 1
ATOM 8637 C CA . LYS D 1 238 ? 156.501 154.757 128.950 1.00 82.01 238 LYS D CA 1
ATOM 8638 C C . LYS D 1 238 ? 156.264 156.012 128.128 1.00 82.01 238 LYS D C 1
ATOM 8639 O O . LYS D 1 238 ? 156.725 157.105 128.483 1.00 82.01 238 LYS D O 1
ATOM 8645 N N . LEU D 1 239 ? 155.453 155.884 127.074 1.00 74.43 239 LEU D N 1
ATOM 8646 C CA . LEU D 1 239 ? 155.091 157.050 126.283 1.00 74.43 239 LEU D CA 1
ATOM 8647 C C . LEU D 1 239 ? 154.587 158.162 127.185 1.00 74.43 239 LEU D C 1
ATOM 8648 O O . LEU D 1 239 ? 155.043 159.309 127.086 1.00 74.43 239 LEU D O 1
ATOM 8653 N N . ASN D 1 240 ? 153.713 157.816 128.134 1.00 79.60 240 ASN D N 1
ATOM 8654 C CA . ASN D 1 240 ? 153.133 158.829 129.004 1.00 79.60 240 ASN D CA 1
ATOM 8655 C C . ASN D 1 240 ? 154.219 159.603 129.730 1.00 79.60 240 ASN D C 1
ATOM 8656 O O . ASN D 1 240 ? 154.247 160.839 129.683 1.00 79.60 240 ASN D O 1
ATOM 8661 N N . GLN D 1 241 ? 155.168 158.895 130.352 1.00 76.21 241 GLN D N 1
ATOM 8662 C CA . GLN D 1 241 ? 156.196 159.621 131.085 1.00 76.21 241 GLN D CA 1
ATOM 8663 C C . GLN D 1 241 ? 157.010 160.476 130.128 1.00 76.21 241 GLN D C 1
ATOM 8664 O O . GLN D 1 241 ? 157.315 161.637 130.430 1.00 76.21 241 GLN D O 1
ATOM 8670 N N . HIS D 1 242 ? 157.293 159.945 128.935 1.00 65.21 242 HIS D N 1
ATOM 8671 C CA . HIS D 1 242 ? 157.909 160.750 127.891 1.00 65.21 242 HIS D CA 1
ATOM 8672 C C . HIS D 1 242 ? 157.127 162.037 127.704 1.00 65.21 242 HIS D C 1
ATOM 8673 O O . HIS D 1 242 ? 157.657 163.139 127.895 1.00 65.21 242 HIS D O 1
ATOM 8680 N N . LEU D 1 243 ? 155.830 161.900 127.415 1.00 64.34 243 LEU D N 1
ATOM 8681 C CA . LEU D 1 243 ? 154.988 163.073 127.237 1.00 64.34 243 LEU D CA 1
ATOM 8682 C C . LEU D 1 243 ? 155.095 163.993 128.438 1.00 64.34 243 LEU D C 1
ATOM 8683 O O . LEU D 1 243 ? 155.279 165.208 128.283 1.00 64.34 243 LEU D O 1
ATOM 8688 N N . PHE D 1 244 ? 155.049 163.422 129.645 1.00 67.76 244 PHE D N 1
ATOM 8689 C CA . PHE D 1 244 ? 155.132 164.243 130.845 1.00 67.76 244 PHE D CA 1
ATOM 8690 C C . PHE D 1 244 ? 156.372 165.118 130.795 1.00 67.76 244 PHE D C 1
ATOM 8691 O O . PHE D 1 244 ? 156.284 166.347 130.909 1.00 67.76 244 PHE D O 1
ATOM 8699 N N . LYS D 1 245 ? 157.530 164.506 130.535 1.00 61.80 245 LYS D N 1
ATOM 8700 C CA . LYS D 1 245 ? 158.755 165.286 130.433 1.00 61.80 245 LYS D CA 1
ATOM 8701 C C . LYS D 1 245 ? 158.596 166.384 129.396 1.00 61.80 245 LYS D C 1
ATOM 8702 O O . LYS D 1 245 ? 158.816 167.565 129.690 1.00 61.80 245 LYS D O 1
ATOM 8708 N N . LEU D 1 246 ? 158.134 166.019 128.196 1.00 57.45 246 LEU D N 1
ATOM 8709 C CA . LEU D 1 246 ? 157.937 167.017 127.152 1.00 57.45 246 LEU D CA 1
ATOM 8710 C C . LEU D 1 246 ? 157.119 168.178 127.683 1.00 57.45 246 LEU D C 1
ATOM 8711 O O . LEU D 1 246 ? 157.514 169.343 127.551 1.00 57.45 246 LEU D O 1
ATOM 8716 N N . ASN D 1 247 ? 156.011 167.870 128.363 1.00 60.85 247 ASN D N 1
ATOM 8717 C CA . ASN D 1 247 ? 155.150 168.928 128.870 1.00 60.85 247 ASN D CA 1
ATOM 8718 C C . ASN D 1 247 ? 155.928 169.850 129.794 1.00 60.85 247 ASN D C 1
ATOM 8719 O O . ASN D 1 247 ? 155.973 171.068 129.581 1.00 60.85 247 ASN D O 1
ATOM 8724 N N . ARG D 1 248 ? 156.610 169.280 130.789 1.00 62.05 248 ARG D N 1
ATOM 8725 C CA . ARG D 1 248 ? 157.391 170.144 131.661 1.00 62.05 248 ARG D CA 1
ATOM 8726 C C . ARG D 1 248 ? 158.542 170.767 130.894 1.00 62.05 248 ARG D C 1
ATOM 8727 O O . ARG D 1 248 ? 158.846 171.945 131.093 1.00 62.05 248 ARG D O 1
ATOM 8735 N N . LEU D 1 249 ? 159.129 170.030 129.949 1.00 56.27 249 LEU D N 1
ATOM 8736 C CA . LEU D 1 249 ? 160.210 170.600 129.160 1.00 56.27 249 LEU D CA 1
ATOM 8737 C C . LEU D 1 249 ? 159.734 171.798 128.355 1.00 56.27 249 LEU D C 1
ATOM 8738 O O . LEU D 1 249 ? 160.558 172.607 127.916 1.00 56.27 249 LEU D O 1
ATOM 8743 N N . ALA D 1 250 ? 158.420 171.939 128.168 1.00 57.57 250 ALA D N 1
ATOM 8744 C CA . ALA D 1 250 ? 157.902 173.084 127.437 1.00 57.57 250 ALA D CA 1
ATOM 8745 C C . ALA D 1 250 ? 157.738 174.312 128.318 1.00 57.57 250 ALA D C 1
ATOM 8746 O O . ALA D 1 250 ? 157.750 175.434 127.805 1.00 57.57 250 ALA D O 1
ATOM 8748 N N . GLU D 1 251 ? 157.595 174.134 129.633 1.00 61.69 251 GLU D N 1
ATOM 8749 C CA . GLU D 1 251 ? 157.116 175.235 130.464 1.00 61.69 251 GLU D CA 1
ATOM 8750 C C . GLU D 1 251 ? 158.246 176.157 130.915 1.00 61.69 251 GLU D C 1
ATOM 8751 O O . GLU D 1 251 ? 158.295 177.325 130.519 1.00 61.69 251 GLU D O 1
ATOM 8757 N N . GLU D 1 252 ? 159.171 175.655 131.739 1.00 63.16 252 GLU D N 1
ATOM 8758 C CA . GLU D 1 252 ? 160.181 176.544 132.309 1.00 63.16 252 GLU D CA 1
ATOM 8759 C C . GLU D 1 252 ? 161.093 177.150 131.255 1.00 63.16 252 GLU D C 1
ATOM 8760 O O . GLU D 1 252 ? 161.666 178.218 131.494 1.00 63.16 252 GLU D O 1
ATOM 8766 N N . PHE D 1 253 ? 161.243 176.504 130.107 1.00 60.29 253 PHE D N 1
ATOM 8767 C CA . PHE D 1 253 ? 162.163 176.984 129.090 1.00 60.29 253 PHE D CA 1
ATOM 8768 C C . PHE D 1 253 ? 161.496 177.890 128.068 1.00 60.29 253 PHE D C 1
ATOM 8769 O O . PHE D 1 253 ? 162.183 178.401 127.179 1.00 60.29 253 PHE D O 1
ATOM 8777 N N . ASN D 1 254 ? 160.190 178.122 128.194 1.00 60.73 254 ASN D N 1
ATOM 8778 C CA . ASN D 1 254 ? 159.448 178.971 127.267 1.00 60.73 254 ASN D CA 1
ATOM 8779 C C . ASN D 1 254 ? 159.672 178.529 125.827 1.00 60.73 254 ASN D C 1
ATOM 8780 O O . ASN D 1 254 ? 159.981 179.331 124.945 1.00 60.73 254 ASN D O 1
ATOM 8785 N N . VAL D 1 255 ? 159.540 177.231 125.593 1.00 58.05 255 VAL D N 1
ATOM 8786 C CA . VAL D 1 255 ? 159.679 176.674 124.261 1.00 58.05 255 VAL D CA 1
ATOM 8787 C C . VAL D 1 255 ? 158.332 176.124 123.821 1.00 58.05 255 VAL D C 1
ATOM 8788 O O . VAL D 1 255 ? 157.428 175.887 124.626 1.00 58.05 255 VAL D O 1
ATOM 8792 N N . ALA D 1 256 ? 158.199 175.933 122.516 1.00 55.35 256 ALA D N 1
ATOM 8793 C CA . ALA D 1 256 ? 157.036 175.287 121.929 1.00 55.35 256 ALA D CA 1
ATOM 8794 C C . ALA D 1 256 ? 157.473 173.934 121.393 1.00 55.35 256 ALA D C 1
ATOM 8795 O O . ALA D 1 256 ? 158.400 173.855 120.584 1.00 55.35 256 ALA D O 1
ATOM 8797 N N . VAL D 1 257 ? 156.820 172.876 121.851 1.00 47.41 257 VAL D N 1
ATOM 8798 C CA . VAL D 1 257 ? 157.122 171.523 121.412 1.00 47.41 257 VAL D CA 1
ATOM 8799 C C . VAL D 1 257 ? 156.074 171.119 120.387 1.00 47.41 257 VAL D C 1
ATOM 8800 O O . VAL D 1 257 ? 154.870 171.170 120.661 1.00 47.41 257 VAL D O 1
ATOM 8804 N N . PHE D 1 258 ? 156.535 170.729 119.207 1.00 49.91 258 PHE D N 1
ATOM 8805 C CA . PHE D 1 258 ? 155.675 170.343 118.097 1.00 49.91 258 PHE D CA 1
ATOM 8806 C C . PHE D 1 258 ? 155.809 168.842 117.892 1.00 49.91 258 PHE D C 1
ATOM 8807 O O . PHE D 1 258 ? 156.835 168.365 117.400 1.00 49.91 258 PHE D O 1
ATOM 8815 N N . LEU D 1 259 ? 154.772 168.108 118.270 1.00 52.99 259 LEU D N 1
ATOM 8816 C CA . LEU D 1 259 ? 154.739 166.659 118.153 1.00 52.99 259 LEU D CA 1
ATOM 8817 C C . LEU D 1 259 ? 153.948 166.281 116.911 1.00 52.99 259 LEU D C 1
ATOM 8818 O O . LEU D 1 259 ? 152.859 166.814 116.682 1.00 52.99 259 LEU D O 1
ATOM 8823 N N . THR D 1 260 ? 154.492 165.374 116.111 1.00 53.99 260 THR D N 1
ATOM 8824 C CA . THR D 1 260 ? 153.796 164.888 114.929 1.00 53.99 260 THR D CA 1
ATOM 8825 C C . THR D 1 260 ? 153.331 163.458 115.170 1.00 53.99 260 THR D C 1
ATOM 8826 O O . THR D 1 260 ? 154.073 162.650 115.736 1.00 53.99 260 THR D O 1
ATOM 8830 N N . ASN D 1 261 ? 152.104 163.150 114.754 1.00 67.65 261 ASN D N 1
ATOM 8831 C CA . ASN D 1 261 ? 151.501 161.850 115.006 1.00 67.65 261 ASN D CA 1
ATOM 8832 C C . ASN D 1 261 ? 151.005 161.220 113.712 1.00 67.65 261 ASN D C 1
ATOM 8833 O O . ASN D 1 261 ? 150.699 161.912 112.737 1.00 67.65 261 ASN D O 1
ATOM 8838 N N . GLN D 1 262 ? 150.929 159.894 113.721 1.00 79.07 262 GLN D N 1
ATOM 8839 C CA . GLN D 1 262 ? 150.427 159.107 112.606 1.00 79.07 262 GLN D CA 1
ATOM 8840 C C . GLN D 1 262 ? 149.159 158.374 113.021 1.00 79.07 262 GLN D C 1
ATOM 8841 O O . GLN D 1 262 ? 149.105 157.770 114.097 1.00 79.07 262 GLN D O 1
ATOM 8847 N N . VAL D 1 263 ? 148.141 158.427 112.169 1.00 82.51 263 VAL D N 1
ATOM 8848 C CA . VAL D 1 263 ? 146.891 157.725 112.441 1.00 82.51 263 VAL D CA 1
ATOM 8849 C C . VAL D 1 263 ? 146.559 156.764 111.306 1.00 82.51 263 VAL D C 1
ATOM 8850 O O . VAL D 1 263 ? 147.048 156.914 110.188 1.00 82.51 263 VAL D O 1
ATOM 8854 N N . ALA D 1 290 ? 147.348 164.574 127.154 1.00 80.27 290 ALA D N 1
ATOM 8855 C CA . ALA D 1 290 ? 148.584 165.231 127.563 1.00 80.27 290 ALA D CA 1
ATOM 8856 C C . ALA D 1 290 ? 148.943 166.371 126.614 1.00 80.27 290 ALA D C 1
ATOM 8857 O O . ALA D 1 290 ? 149.484 167.393 127.036 1.00 80.27 290 ALA D O 1
ATOM 8859 N N . SER D 1 291 ? 148.643 166.189 125.330 1.00 75.41 291 SER D N 1
ATOM 8860 C CA . SER D 1 291 ? 148.929 167.213 124.334 1.00 75.41 291 SER D CA 1
ATOM 8861 C C . SER D 1 291 ? 147.923 168.352 124.456 1.00 75.41 291 SER D C 1
ATOM 8862 O O . SER D 1 291 ? 146.718 168.146 124.280 1.00 75.41 291 SER D O 1
ATOM 8865 N N . ALA D 1 292 ? 148.421 169.553 124.756 1.00 69.62 292 ALA D N 1
ATOM 8866 C CA . ALA D 1 292 ? 147.535 170.689 124.993 1.00 69.62 292 ALA D CA 1
ATOM 8867 C C . ALA D 1 292 ? 146.811 171.120 123.723 1.00 69.62 292 ALA D C 1
ATOM 8868 O O . ALA D 1 292 ? 145.664 171.571 123.783 1.00 69.62 292 ALA D O 1
ATOM 8870 N N . THR D 1 293 ? 147.471 171.040 122.572 1.00 70.59 293 THR D N 1
ATOM 8871 C CA . THR D 1 293 ? 146.840 171.350 121.297 1.00 70.59 293 THR D CA 1
ATOM 8872 C C . THR D 1 293 ? 146.868 170.123 120.398 1.00 70.59 293 THR D C 1
ATOM 8873 O O . THR D 1 293 ? 147.868 169.407 120.352 1.00 70.59 293 THR D O 1
ATOM 8877 N N . ARG D 1 294 ? 145.764 169.875 119.693 1.00 73.73 294 ARG D N 1
ATOM 8878 C CA . ARG D 1 294 ? 145.674 168.757 118.764 1.00 73.73 294 ARG D CA 1
ATOM 8879 C C . ARG D 1 294 ? 145.089 169.235 117.443 1.00 73.73 294 ARG D C 1
ATOM 8880 O O . ARG D 1 294 ? 144.095 169.966 117.420 1.00 73.73 294 ARG D O 1
ATOM 8888 N N . ILE D 1 295 ? 145.704 168.805 116.345 1.00 69.88 295 ILE D N 1
ATOM 8889 C CA . ILE D 1 295 ? 145.320 169.225 115.004 1.00 69.88 295 ILE D CA 1
ATOM 8890 C C . ILE D 1 295 ? 145.194 167.995 114.116 1.00 69.88 295 ILE D C 1
ATOM 8891 O O . ILE D 1 295 ? 146.016 167.074 114.189 1.00 69.88 295 ILE D O 1
ATOM 8896 N N . LEU D 1 296 ? 144.142 167.972 113.302 1.00 83.99 296 LEU D N 1
ATOM 8897 C CA . LEU D 1 296 ? 143.916 166.950 112.289 1.00 83.99 296 LEU D CA 1
ATOM 8898 C C . LEU D 1 296 ? 144.142 167.547 110.908 1.00 83.99 296 LEU D C 1
ATOM 8899 O O . LEU D 1 296 ? 143.651 168.641 110.610 1.00 83.99 296 LEU D O 1
ATOM 8904 N N . LEU D 1 297 ? 144.887 166.832 110.073 1.00 86.47 297 LEU D N 1
ATOM 8905 C CA . LEU D 1 297 ? 145.134 167.244 108.699 1.00 86.47 297 LEU D CA 1
ATOM 8906 C C . LEU D 1 297 ? 144.575 166.190 107.757 1.00 86.47 297 LEU D C 1
ATOM 8907 O O . LEU D 1 297 ? 144.848 164.997 107.924 1.00 86.47 297 LEU D O 1
ATOM 8912 N N . ARG D 1 298 ? 143.799 166.630 106.769 1.00 99.01 298 ARG D N 1
ATOM 8913 C CA . ARG D 1 298 ? 143.150 165.729 105.831 1.00 99.01 298 ARG D CA 1
ATOM 8914 C C . ARG D 1 298 ? 143.479 166.137 104.404 1.00 99.01 298 ARG D C 1
ATOM 8915 O O . ARG D 1 298 ? 143.700 167.315 104.111 1.00 99.01 298 ARG D O 1
ATOM 8923 N N . LYS D 1 299 ? 143.501 165.145 103.518 1.00 111.51 299 LYS D N 1
ATOM 8924 C CA . LYS D 1 299 ? 143.738 165.385 102.103 1.00 111.51 299 LYS D CA 1
ATOM 8925 C C . LYS D 1 299 ? 142.487 165.948 101.442 1.00 111.51 299 LYS D C 1
ATOM 8926 O O . LYS D 1 299 ? 141.375 165.460 101.665 1.00 111.51 299 LYS D O 1
ATOM 8932 N N . GLY D 1 300 ? 142.675 166.981 100.625 1.00 123.81 300 GLY D N 1
ATOM 8933 C CA . GLY D 1 300 ? 141.571 167.600 99.919 1.00 123.81 300 GLY D CA 1
ATOM 8934 C C . GLY D 1 300 ? 141.648 167.405 98.419 1.00 123.81 300 GLY D C 1
ATOM 8935 O O . GLY D 1 300 ? 142.458 166.612 97.931 1.00 123.81 300 GLY D O 1
ATOM 8936 N N . ARG D 1 301 ? 140.809 168.123 97.677 1.00 126.45 301 ARG D N 1
ATOM 8937 C CA . ARG D 1 301 ? 140.802 167.999 96.226 1.00 126.45 301 ARG D CA 1
ATOM 8938 C C . ARG D 1 301 ? 142.082 168.583 95.644 1.00 126.45 301 ARG D C 1
ATOM 8939 O O . ARG D 1 301 ? 142.472 169.706 95.976 1.00 126.45 301 ARG D O 1
ATOM 8947 N N . GLY D 1 302 ? 142.730 167.827 94.766 1.00 129.66 302 GLY D N 1
ATOM 8948 C CA . GLY D 1 302 ? 143.958 168.313 94.160 1.00 129.66 302 GLY D CA 1
ATOM 8949 C C . GLY D 1 302 ? 145.074 168.420 95.182 1.00 129.66 302 GLY D C 1
ATOM 8950 O O . GLY D 1 302 ? 145.308 167.503 95.977 1.00 129.66 302 GLY D O 1
ATOM 8951 N N . ASP D 1 303 ? 145.772 169.553 95.168 1.00 127.93 303 ASP D N 1
ATOM 8952 C CA . ASP D 1 303 ? 146.962 169.748 95.987 1.00 127.93 303 ASP D CA 1
ATOM 8953 C C . ASP D 1 303 ? 146.686 170.451 97.311 1.00 127.93 303 ASP D C 1
ATOM 8954 O O . ASP D 1 303 ? 147.626 170.665 98.084 1.00 127.93 303 ASP D O 1
ATOM 8959 N N . GLU D 1 304 ? 145.441 170.817 97.597 1.00 118.14 304 GLU D N 1
ATOM 8960 C CA . GLU D 1 304 ? 145.115 171.483 98.850 1.00 118.14 304 GLU D CA 1
ATOM 8961 C C . GLU D 1 304 ? 144.725 170.470 99.919 1.00 118.14 304 GLU D C 1
ATOM 8962 O O . GLU D 1 304 ? 144.248 169.373 99.622 1.00 118.14 304 GLU D O 1
ATOM 8968 N N . ARG D 1 305 ? 144.937 170.854 101.175 1.00 104.40 305 ARG D N 1
ATOM 8969 C CA . ARG D 1 305 ? 144.572 170.038 102.321 1.00 104.40 305 ARG D CA 1
ATOM 8970 C C . ARG D 1 305 ? 143.748 170.859 103.304 1.00 104.40 305 ARG D C 1
ATOM 8971 O O . ARG D 1 305 ? 143.722 172.093 103.253 1.00 104.40 305 ARG D O 1
ATOM 8979 N N . VAL D 1 306 ? 143.085 170.152 104.215 1.00 98.38 306 VAL D N 1
ATOM 8980 C CA . VAL D 1 306 ? 142.164 170.746 105.175 1.00 98.38 306 VAL D CA 1
ATOM 8981 C C . VAL D 1 306 ? 142.732 170.558 106.574 1.00 98.38 306 VAL D C 1
ATOM 8982 O O . VAL D 1 306 ? 143.201 169.467 106.919 1.00 98.38 306 VAL D O 1
ATOM 8986 N N . ALA D 1 307 ? 142.695 171.620 107.372 1.00 93.75 307 ALA D N 1
ATOM 8987 C CA . ALA D 1 307 ? 143.162 171.605 108.748 1.00 93.75 307 ALA D CA 1
ATOM 8988 C C . ALA D 1 307 ? 141.985 171.798 109.694 1.00 93.75 307 ALA D C 1
ATOM 8989 O O . ALA D 1 307 ? 141.121 172.651 109.462 1.00 93.75 307 ALA D O 1
ATOM 8991 N N . LYS D 1 308 ? 141.953 170.997 110.756 1.00 88.26 308 LYS D N 1
ATOM 8992 C CA . LYS D 1 308 ? 140.900 171.057 111.756 1.00 88.26 308 LYS D CA 1
ATOM 8993 C C . LYS D 1 308 ? 141.542 171.015 113.134 1.00 88.26 308 LYS D C 1
ATOM 8994 O O . LYS D 1 308 ? 142.548 170.337 113.341 1.00 88.26 308 LYS D O 1
ATOM 9000 N N . LEU D 1 309 ? 140.966 171.753 114.074 1.00 79.89 309 LEU D N 1
ATOM 9001 C CA . LEU D 1 309 ? 141.462 171.786 115.441 1.00 79.89 309 LEU D CA 1
ATOM 9002 C C . LEU D 1 309 ? 140.577 170.915 116.321 1.00 79.89 309 LEU D C 1
ATOM 9003 O O . LEU D 1 309 ? 139.351 170.912 116.169 1.00 79.89 309 LEU D O 1
ATOM 9008 N N . GLN D 1 310 ? 141.196 170.171 117.235 1.00 80.93 310 GLN D N 1
ATOM 9009 C CA . GLN D 1 310 ? 140.471 169.293 118.142 1.00 80.93 310 GLN D CA 1
ATOM 9010 C C . GLN D 1 310 ? 140.504 169.775 119.583 1.00 80.93 310 GLN D C 1
ATOM 9011 O O . GLN D 1 310 ? 139.463 169.819 120.244 1.00 80.93 310 GLN D O 1
ATOM 9017 N N . ASP D 1 311 ? 141.677 170.138 120.094 1.00 80.51 311 ASP D N 1
ATOM 9018 C CA . ASP D 1 311 ? 141.818 170.566 121.477 1.00 80.51 311 ASP D CA 1
ATOM 9019 C C . ASP D 1 311 ? 142.652 171.832 121.562 1.00 80.51 311 ASP D C 1
ATOM 9020 O O . ASP D 1 311 ? 143.648 171.982 120.849 1.00 80.51 311 ASP D O 1
ATOM 9025 N N . SER D 1 312 ? 142.240 172.736 122.444 1.00 79.99 312 SER D N 1
ATOM 9026 C CA . SER D 1 312 ? 142.949 173.983 122.694 1.00 79.99 312 SER D CA 1
ATOM 9027 C C . SER D 1 312 ? 142.457 174.599 123.995 1.00 79.99 312 SER D C 1
ATOM 9028 O O . SER D 1 312 ? 141.244 174.693 124.220 1.00 79.99 312 SER D O 1
ATOM 9031 N N . PRO D 1 313 ? 143.361 175.016 124.882 1.00 77.48 313 PRO D N 1
ATOM 9032 C CA . PRO D 1 313 ? 142.949 175.701 126.110 1.00 77.48 313 PRO D CA 1
ATOM 9033 C C . PRO D 1 313 ? 142.719 177.195 125.952 1.00 77.48 313 PRO D C 1
ATOM 9034 O O . PRO D 1 313 ? 142.457 177.867 126.954 1.00 77.48 313 PRO D O 1
ATOM 9038 N N . ASP D 1 314 ? 142.806 177.731 124.742 1.00 78.56 314 ASP D N 1
ATOM 9039 C CA . ASP D 1 314 ? 142.640 179.164 124.525 1.00 78.56 314 ASP D CA 1
ATOM 9040 C C . ASP D 1 314 ? 141.455 179.505 123.636 1.00 78.56 314 ASP D C 1
ATOM 9041 O O . ASP D 1 314 ? 140.688 180.411 123.970 1.00 78.56 314 ASP D O 1
ATOM 9046 N N . MET D 1 315 ? 141.286 178.810 122.515 1.00 79.32 315 MET D N 1
ATOM 9047 C CA . MET D 1 315 ? 140.248 179.126 121.548 1.00 79.32 315 MET D CA 1
ATOM 9048 C C . MET D 1 315 ? 139.468 177.874 121.178 1.00 79.32 315 MET D C 1
ATOM 9049 O O . MET D 1 315 ? 139.981 176.758 121.299 1.00 79.32 315 MET D O 1
ATOM 9054 N N . PRO D 1 316 ? 138.223 178.030 120.736 1.00 81.25 316 PRO D N 1
ATOM 9055 C CA . PRO D 1 316 ? 137.441 176.870 120.297 1.00 81.25 316 PRO D CA 1
ATOM 9056 C C . PRO D 1 316 ? 137.942 176.334 118.964 1.00 81.25 316 PRO D C 1
ATOM 9057 O O . PRO D 1 316 ? 138.763 176.943 118.276 1.00 81.25 316 PRO D O 1
ATOM 9061 N N . GLU D 1 317 ? 137.417 175.167 118.602 1.00 87.61 317 GLU D N 1
ATOM 9062 C CA . GLU D 1 317 ? 137.798 174.512 117.360 1.00 87.61 317 GLU D CA 1
ATOM 9063 C C . GLU D 1 317 ? 137.326 175.315 116.153 1.00 87.61 317 GLU D C 1
ATOM 9064 O O . GLU D 1 317 ? 136.331 176.042 116.211 1.00 87.61 317 GLU D O 1
ATOM 9070 N N . LYS D 1 318 ? 138.055 175.174 115.050 1.00 88.71 318 LYS D N 1
ATOM 9071 C CA . LYS D 1 318 ? 137.755 175.882 113.812 1.00 88.71 318 LYS D CA 1
ATOM 9072 C C . LYS D 1 318 ? 138.156 174.992 112.640 1.00 88.71 318 LYS D C 1
ATOM 9073 O O . LYS D 1 318 ? 138.538 173.833 112.820 1.00 88.71 318 LYS D O 1
ATOM 9079 N N . GLU D 1 319 ? 138.069 175.540 111.430 1.00 95.86 319 GLU D N 1
ATOM 9080 C CA . GLU D 1 319 ? 138.456 174.830 110.221 1.00 95.86 319 GLU D CA 1
ATOM 9081 C C . GLU D 1 319 ? 139.276 175.766 109.346 1.00 95.86 319 GLU D C 1
ATOM 9082 O O . GLU D 1 319 ? 139.193 176.990 109.469 1.00 95.86 319 GLU D O 1
ATOM 9088 N N . CYS D 1 320 ? 140.074 175.178 108.458 1.00 100.47 320 CYS D N 1
ATOM 9089 C CA . CYS D 1 320 ? 140.923 175.980 107.588 1.00 100.47 320 CYS D CA 1
ATOM 9090 C C . CYS D 1 320 ? 141.388 175.134 106.413 1.00 100.47 320 CYS D C 1
ATOM 9091 O O . CYS D 1 320 ? 141.257 173.909 106.414 1.00 100.47 320 CYS D O 1
ATOM 9094 N N . VAL D 1 321 ? 141.950 175.810 105.415 1.00 100.75 321 VAL D N 1
ATOM 9095 C CA . VAL D 1 321 ? 142.503 175.165 104.233 1.00 100.75 321 VAL D CA 1
ATOM 9096 C C . VAL D 1 321 ? 143.925 175.669 104.035 1.00 100.75 321 VAL D C 1
ATOM 9097 O O . VAL D 1 321 ? 144.249 176.810 104.379 1.00 100.75 321 VAL D O 1
ATOM 9101 N N . TYR D 1 322 ? 144.786 174.808 103.495 1.00 96.09 322 TYR D N 1
ATOM 9102 C CA . TYR D 1 322 ? 146.165 175.207 103.255 1.00 96.09 322 TYR D CA 1
ATOM 9103 C C . TYR D 1 322 ? 146.725 174.460 102.055 1.00 96.09 322 TYR D C 1
ATOM 9104 O O . TYR D 1 322 ? 146.202 173.423 101.640 1.00 96.09 322 TYR D O 1
ATOM 9113 N N . VAL D 1 323 ? 147.808 175.009 101.505 1.00 95.03 323 VAL D N 1
ATOM 9114 C CA . VAL D 1 323 ? 148.558 174.389 100.424 1.00 95.03 323 VAL D CA 1
ATOM 9115 C C . VAL D 1 323 ? 150.028 174.373 100.816 1.00 95.03 323 VAL D C 1
ATOM 9116 O O . VAL D 1 323 ? 150.438 174.976 101.810 1.00 95.03 323 VAL D O 1
ATOM 9120 N N . ILE D 1 324 ? 150.825 173.671 100.019 1.00 82.59 324 ILE D N 1
ATOM 9121 C CA . ILE D 1 324 ? 152.263 173.558 100.256 1.00 82.59 324 ILE D CA 1
ATOM 9122 C C . ILE D 1 324 ? 152.954 174.230 99.073 1.00 82.59 324 ILE D C 1
ATOM 9123 O O . ILE D 1 324 ? 153.229 173.609 98.045 1.00 82.59 324 ILE D O 1
ATOM 9128 N N . GLY D 1 325 ? 153.239 175.522 99.224 1.00 79.61 325 GLY D N 1
ATOM 9129 C CA . GLY D 1 325 ? 153.934 176.285 98.211 1.00 79.61 325 GLY D CA 1
ATOM 9130 C C . GLY D 1 325 ? 155.436 176.281 98.416 1.00 79.61 325 GLY D C 1
ATOM 9131 O O . GLY D 1 325 ? 155.986 175.551 99.242 1.00 79.61 325 GLY D O 1
ATOM 9132 N N . GLU D 1 326 ? 156.108 177.140 97.647 1.00 78.33 326 GLU D N 1
ATOM 9133 C CA . GLU D 1 326 ? 157.564 177.214 97.662 1.00 78.33 326 GLU D CA 1
ATOM 9134 C C . GLU D 1 326 ? 158.124 177.623 99.017 1.00 78.33 326 GLU D C 1
ATOM 9135 O O . GLU D 1 326 ? 159.248 177.230 99.345 1.00 78.33 326 GLU D O 1
ATOM 9141 N N . LYS D 1 327 ? 157.367 178.367 99.817 1.00 76.15 327 LYS D N 1
ATOM 9142 C CA . LYS D 1 327 ? 157.788 178.768 101.151 1.00 76.15 327 LYS D CA 1
ATOM 9143 C C . LYS D 1 327 ? 157.334 177.787 102.220 1.00 76.15 327 LYS D C 1
ATOM 9144 O O . LYS D 1 327 ? 157.522 178.052 103.411 1.00 76.15 327 LYS D O 1
ATOM 9150 N N . GLY D 1 328 ? 156.733 176.669 101.826 1.00 82.03 328 GLY D N 1
ATOM 9151 C CA . GLY D 1 328 ? 156.216 175.708 102.779 1.00 82.03 328 GLY D CA 1
ATOM 9152 C C . GLY D 1 328 ? 154.707 175.759 102.894 1.00 82.03 328 GLY D C 1
ATOM 9153 O O . GLY D 1 328 ? 154.023 176.075 101.919 1.00 82.03 328 GLY D O 1
ATOM 9154 N N . ILE D 1 329 ? 154.170 175.444 104.069 1.00 84.68 329 ILE D N 1
ATOM 9155 C CA . ILE D 1 329 ? 152.729 175.530 104.270 1.00 84.68 329 ILE D CA 1
ATOM 9156 C C . ILE D 1 329 ? 152.301 176.992 104.201 1.00 84.68 329 ILE D C 1
ATOM 9157 O O . ILE D 1 329 ? 152.885 177.860 104.860 1.00 84.68 329 ILE D O 1
ATOM 9162 N N . THR D 1 330 ? 151.297 177.273 103.369 1.00 95.82 330 THR D N 1
ATOM 9163 C CA . THR D 1 330 ? 150.788 178.624 103.163 1.00 95.82 330 THR D CA 1
ATOM 9164 C C . THR D 1 330 ? 149.299 178.554 102.853 1.00 95.82 330 THR D C 1
ATOM 9165 O O . THR D 1 330 ? 148.708 177.474 102.760 1.00 95.82 330 THR D O 1
ATOM 9169 N N . ASP D 1 331 ? 148.694 179.728 102.695 1.00 115.71 331 ASP D N 1
ATOM 9170 C CA . ASP D 1 331 ? 147.333 179.824 102.196 1.00 115.71 331 ASP D CA 1
ATOM 9171 C C . ASP D 1 331 ? 147.297 179.515 100.701 1.00 115.71 331 ASP D C 1
ATOM 9172 O O . ASP D 1 331 ? 148.299 179.635 99.990 1.00 115.71 331 ASP D O 1
ATOM 9177 N N . SER D 1 332 ? 146.117 179.105 100.227 1.00 122.38 332 SER D N 1
ATOM 9178 C CA . SER D 1 332 ? 145.968 178.727 98.824 1.00 122.38 332 SER D CA 1
ATOM 9179 C C . SER D 1 332 ? 146.288 179.891 97.895 1.00 122.38 332 SER D C 1
ATOM 9180 O O . SER D 1 332 ? 146.962 179.711 96.874 1.00 122.38 332 SER D O 1
ATOM 9183 N N . SER D 1 333 ? 145.811 181.092 98.228 1.00 130.10 333 SER D N 1
ATOM 9184 C CA . SER D 1 333 ? 146.103 182.253 97.394 1.00 130.10 333 SER D CA 1
ATOM 9185 C C . SER D 1 333 ? 147.572 182.646 97.469 1.00 130.10 333 SER D C 1
ATOM 9186 O O . SER D 1 333 ? 148.107 183.221 96.515 1.00 130.10 333 SER D O 1
ATOM 9189 N N . ASP D 1 334 ? 148.233 182.352 98.585 1.00 129.87 334 ASP D N 1
ATOM 9190 C CA . ASP D 1 334 ? 149.639 182.696 98.768 1.00 129.87 334 ASP D CA 1
ATOM 9191 C C . ASP D 1 334 ? 150.527 181.985 97.751 1.00 129.87 334 ASP D C 1
ATOM 9192 O O . ASP D 1 334 ? 151.602 182.472 97.398 1.00 129.87 334 ASP D O 1
ATOM 9198 N N . ILE E 1 16 ? 180.502 153.887 106.762 1.00 80.78 16 ILE E N 1
ATOM 9199 C CA . ILE E 1 16 ? 180.032 152.678 107.426 1.00 80.78 16 ILE E CA 1
ATOM 9200 C C . ILE E 1 16 ? 181.198 151.983 108.111 1.00 80.78 16 ILE E C 1
ATOM 9201 O O . ILE E 1 16 ? 182.186 151.632 107.468 1.00 80.78 16 ILE E O 1
ATOM 9206 N N . LEU E 1 17 ? 181.081 151.787 109.420 1.00 84.46 17 LEU E N 1
ATOM 9207 C CA . LEU E 1 17 ? 182.128 151.172 110.222 1.00 84.46 17 LEU E CA 1
ATOM 9208 C C . LEU E 1 17 ? 181.598 149.895 110.853 1.00 84.46 17 LEU E C 1
ATOM 9209 O O . LEU E 1 17 ? 180.527 149.900 111.467 1.00 84.46 17 LEU E O 1
ATOM 9214 N N . SER E 1 18 ? 182.351 148.810 110.709 1.00 95.88 18 SER E N 1
ATOM 9215 C CA . SER E 1 18 ? 181.975 147.561 111.345 1.00 95.88 18 SER E CA 1
ATOM 9216 C C . SER E 1 18 ? 182.161 147.663 112.856 1.00 95.88 18 SER E C 1
ATOM 9217 O O . SER E 1 18 ? 182.848 148.549 113.368 1.00 95.88 18 SER E O 1
ATOM 9220 N N . VAL E 1 19 ? 181.542 146.728 113.571 1.00 101.61 19 VAL E N 1
ATOM 9221 C CA . VAL E 1 19 ? 181.567 146.727 115.029 1.00 101.61 19 VAL E CA 1
ATOM 9222 C C . VAL E 1 19 ? 182.953 146.348 115.536 1.00 101.61 19 VAL E C 1
ATOM 9223 O O . VAL E 1 19 ? 183.201 146.343 116.747 1.00 101.61 19 VAL E O 1
ATOM 9227 N N . ASP E 1 20 ? 183.866 146.031 114.615 1.00 113.14 20 ASP E N 1
ATOM 9228 C CA . ASP E 1 20 ? 185.205 145.609 115.011 1.00 113.14 20 ASP E CA 1
ATOM 9229 C C . ASP E 1 20 ? 185.965 146.721 115.724 1.00 113.14 20 ASP E C 1
ATOM 9230 O O . ASP E 1 20 ? 186.733 146.446 116.653 1.00 113.14 20 ASP E O 1
ATOM 9235 N N . GLU E 1 21 ? 185.769 147.976 115.309 1.00 114.44 21 GLU E N 1
ATOM 9236 C CA . GLU E 1 21 ? 186.360 149.093 116.040 1.00 114.44 21 GLU E CA 1
ATOM 9237 C C . GLU E 1 21 ? 185.853 149.141 117.474 1.00 114.44 21 GLU E C 1
ATOM 9238 O O . GLU E 1 21 ? 186.577 149.573 118.380 1.00 114.44 21 GLU E O 1
ATOM 9244 N N . LEU E 1 22 ? 184.616 148.697 117.692 1.00 112.80 22 LEU E N 1
ATOM 9245 C CA . LEU E 1 22 ? 184.065 148.548 119.031 1.00 112.80 22 LEU E CA 1
ATOM 9246 C C . LEU E 1 22 ? 184.940 147.659 119.909 1.00 112.80 22 LEU E C 1
ATOM 9247 O O . LEU E 1 22 ? 185.058 147.912 121.116 1.00 112.80 22 LEU E O 1
ATOM 9252 N N . GLN E 1 23 ? 185.594 146.656 119.312 1.00 119.71 23 GLN E N 1
ATOM 9253 C CA . GLN E 1 23 ? 186.515 145.791 120.045 1.00 119.71 23 GLN E CA 1
ATOM 9254 C C . GLN E 1 23 ? 187.592 146.597 120.759 1.00 119.71 23 GLN E C 1
ATOM 9255 O O . GLN E 1 23 ? 188.093 146.184 121.811 1.00 119.71 23 GLN E O 1
ATOM 9261 N N . ASN E 1 24 ? 187.946 147.762 120.213 1.00 115.61 24 ASN E N 1
ATOM 9262 C CA . ASN E 1 24 ? 189.020 148.553 120.801 1.00 115.61 24 ASN E CA 1
ATOM 9263 C C . ASN E 1 24 ? 188.654 149.088 122.180 1.00 115.61 24 ASN E C 1
ATOM 9264 O O . ASN E 1 24 ? 189.533 149.569 122.904 1.00 115.61 24 ASN E O 1
ATOM 9269 N N . TYR E 1 25 ? 187.381 149.020 122.567 1.00 115.31 25 TYR E N 1
ATOM 9270 C CA . TYR E 1 25 ? 186.919 149.690 123.783 1.00 115.31 25 TYR E CA 1
ATOM 9271 C C . TYR E 1 25 ? 186.715 148.724 124.945 1.00 115.31 25 TYR E C 1
ATOM 9272 O O . TYR E 1 25 ? 185.749 148.848 125.703 1.00 115.31 25 TYR E O 1
ATOM 9281 N N . GLY E 1 26 ? 187.605 147.748 125.103 1.00 122.49 26 GLY E N 1
ATOM 9282 C CA . GLY E 1 26 ? 187.540 146.839 126.229 1.00 122.49 26 GLY E CA 1
ATOM 9283 C C . GLY E 1 26 ? 186.462 145.788 126.138 1.00 122.49 26 GLY E C 1
ATOM 9284 O O . GLY E 1 26 ? 185.957 145.348 127.178 1.00 122.49 26 GLY E O 1
ATOM 9285 N N . ILE E 1 27 ? 186.091 145.375 124.933 1.00 121.48 27 ILE E N 1
ATOM 9286 C CA . ILE E 1 27 ? 184.919 144.545 124.703 1.00 121.48 27 ILE E CA 1
ATOM 9287 C C . ILE E 1 27 ? 185.377 143.218 124.121 1.00 121.48 27 ILE E C 1
ATOM 9288 O O . ILE E 1 27 ? 186.032 143.187 123.074 1.00 121.48 27 ILE E O 1
ATOM 9293 N N . ASN E 1 28 ? 185.024 142.121 124.786 1.00 125.95 28 ASN E N 1
ATOM 9294 C CA . ASN E 1 28 ? 185.507 140.816 124.364 1.00 125.95 28 ASN E CA 1
ATOM 9295 C C . ASN E 1 28 ? 184.925 140.435 123.006 1.00 125.95 28 ASN E C 1
ATOM 9296 O O . ASN E 1 28 ? 183.858 140.903 122.598 1.00 125.95 28 ASN E O 1
ATOM 9301 N N . ALA E 1 29 ? 185.655 139.570 122.298 1.00 124.92 29 ALA E N 1
ATOM 9302 C CA . ALA E 1 29 ? 185.232 139.133 120.973 1.00 124.92 29 ALA E CA 1
ATOM 9303 C C . ALA E 1 29 ? 183.929 138.347 121.007 1.00 124.92 29 ALA E C 1
ATOM 9304 O O . ALA E 1 29 ? 183.233 138.285 119.988 1.00 124.92 29 ALA E O 1
ATOM 9306 N N . SER E 1 30 ? 183.589 137.744 122.149 1.00 123.00 30 SER E N 1
ATOM 9307 C CA . SER E 1 30 ? 182.312 137.047 122.260 1.00 123.00 30 SER E CA 1
ATOM 9308 C C . SER E 1 30 ? 181.149 138.006 122.044 1.00 123.00 30 SER E C 1
ATOM 9309 O O . SER E 1 30 ? 180.132 137.636 121.447 1.00 123.00 30 SER E O 1
ATOM 9312 N N . ASP E 1 31 ? 181.286 139.247 122.519 1.00 125.86 31 ASP E N 1
ATOM 9313 C CA . ASP E 1 31 ? 180.267 140.256 122.249 1.00 125.86 31 ASP E CA 1
ATOM 9314 C C . ASP E 1 31 ? 180.126 140.510 120.757 1.00 125.86 31 ASP E C 1
ATOM 9315 O O . ASP E 1 31 ? 179.009 140.618 120.242 1.00 125.86 31 ASP E O 1
ATOM 9320 N N . LEU E 1 32 ? 181.251 140.626 120.048 1.00 115.27 32 LEU E N 1
ATOM 9321 C CA . LEU E 1 32 ? 181.189 140.863 118.611 1.00 115.27 32 LEU E CA 1
ATOM 9322 C C . LEU E 1 32 ? 180.529 139.696 117.894 1.00 115.27 32 LEU E C 1
ATOM 9323 O O . LEU E 1 32 ? 179.693 139.897 117.005 1.00 115.27 32 LEU E O 1
ATOM 9328 N N . GLN E 1 33 ? 180.879 138.466 118.276 1.00 114.79 33 GLN E N 1
ATOM 9329 C CA . GLN E 1 33 ? 180.256 137.303 117.654 1.00 114.79 33 GLN E CA 1
ATOM 9330 C C . GLN E 1 33 ? 178.758 137.266 117.927 1.00 114.79 33 GLN E C 1
ATOM 9331 O O . GLN E 1 33 ? 177.964 136.989 117.021 1.00 114.79 33 GLN E O 1
ATOM 9337 N N . LYS E 1 34 ? 178.351 137.552 119.166 1.00 114.65 34 LYS E N 1
ATOM 9338 C CA . LYS E 1 34 ? 176.930 137.543 119.495 1.00 114.65 34 LYS E CA 1
ATOM 9339 C C . LYS E 1 34 ? 176.179 138.622 118.728 1.00 114.65 34 LYS E C 1
ATOM 9340 O O . LYS E 1 34 ? 175.084 138.377 118.208 1.00 114.65 34 LYS E O 1
ATOM 9346 N N . LEU E 1 35 ? 176.753 139.825 118.647 1.00 106.42 35 LEU E N 1
ATOM 9347 C CA . LEU E 1 35 ? 176.104 140.911 117.922 1.00 106.42 35 LEU E CA 1
ATOM 9348 C C . LEU E 1 35 ? 175.969 140.577 116.444 1.00 106.42 35 LEU E C 1
ATOM 9349 O O . LEU E 1 35 ? 174.920 140.820 115.836 1.00 106.42 35 LEU E O 1
ATOM 9354 N N . LYS E 1 36 ? 177.022 140.014 115.849 1.00 97.11 36 LYS E N 1
ATOM 9355 C CA . LYS E 1 36 ? 176.966 139.649 114.440 1.00 97.11 36 LYS E CA 1
ATOM 9356 C C . LYS E 1 36 ? 175.958 138.531 114.203 1.00 97.11 36 LYS E C 1
ATOM 9357 O O . LYS E 1 36 ? 175.266 138.516 113.178 1.00 97.11 36 LYS E O 1
ATOM 9363 N N . SER E 1 37 ? 175.858 137.587 115.141 1.00 104.81 37 SER E N 1
ATOM 9364 C CA . SER E 1 37 ? 174.871 136.521 115.017 1.00 104.81 37 SER E CA 1
ATOM 9365 C C . SER E 1 37 ? 173.452 137.051 115.170 1.00 104.81 37 SER E C 1
ATOM 9366 O O . SER E 1 37 ? 172.522 136.512 114.561 1.00 104.81 37 SER E O 1
ATOM 9369 N N . GLY E 1 38 ? 173.268 138.096 115.970 1.00 101.06 38 GLY E N 1
ATOM 9370 C CA . GLY E 1 38 ? 171.958 138.670 116.188 1.00 101.06 38 GLY E CA 1
ATOM 9371 C C . GLY E 1 38 ? 171.488 139.634 115.129 1.00 101.06 38 GLY E C 1
ATOM 9372 O O . GLY E 1 38 ? 170.401 140.202 115.259 1.00 101.06 38 GLY E O 1
ATOM 9373 N N . GLY E 1 39 ? 172.274 139.837 114.076 1.00 94.73 39 GLY E N 1
ATOM 9374 C CA . GLY E 1 39 ? 171.915 140.758 113.021 1.00 94.73 39 GLY E CA 1
ATOM 9375 C C . GLY E 1 39 ? 172.468 142.155 113.171 1.00 94.73 39 GLY E C 1
ATOM 9376 O O . GLY E 1 39 ? 172.072 143.044 112.409 1.00 94.73 39 GLY E O 1
ATOM 9377 N N . ILE E 1 40 ? 173.370 142.378 114.121 1.00 90.14 40 ILE E N 1
ATOM 9378 C CA . ILE E 1 40 ? 173.991 143.678 114.335 1.00 90.14 40 ILE E CA 1
ATOM 9379 C C . ILE E 1 40 ? 175.391 143.620 113.743 1.00 90.14 40 ILE E C 1
ATOM 9380 O O . ILE E 1 40 ? 176.227 142.825 114.187 1.00 90.14 40 ILE E O 1
ATOM 9385 N N . TYR E 1 41 ? 175.656 144.461 112.745 1.00 82.64 41 TYR E N 1
ATOM 9386 C CA . TYR E 1 41 ? 176.888 144.361 111.980 1.00 82.64 41 TYR E CA 1
ATOM 9387 C C . TYR E 1 41 ? 177.639 145.675 111.841 1.00 82.64 41 TYR E C 1
ATOM 9388 O O . TYR E 1 41 ? 178.679 145.702 111.176 1.00 82.64 41 TYR E O 1
ATOM 9397 N N . THR E 1 42 ? 177.107 146.751 112.422 1.00 84.09 42 THR E N 1
ATOM 9398 C CA . THR E 1 42 ? 177.767 148.080 112.311 1.00 84.09 42 THR E CA 1
ATOM 9399 C C . THR E 1 42 ? 177.377 148.957 113.501 1.00 84.09 42 THR E C 1
ATOM 9400 O O . THR E 1 42 ? 176.267 148.772 114.035 1.00 84.09 42 THR E O 1
ATOM 9404 N N . VAL E 1 43 ? 178.260 149.879 113.888 1.00 79.52 43 VAL E N 1
ATOM 9405 C CA . VAL E 1 43 ? 177.982 150.739 115.036 1.00 79.52 43 VAL E CA 1
ATOM 9406 C C . VAL E 1 43 ? 176.655 151.460 114.859 1.00 79.52 43 VAL E C 1
ATOM 9407 O O . VAL E 1 43 ? 175.945 151.725 115.838 1.00 79.52 43 VAL E O 1
ATOM 9411 N N . ASN E 1 44 ? 176.295 151.783 113.616 1.00 77.23 44 ASN E N 1
ATOM 9412 C CA . ASN E 1 44 ? 175.009 152.419 113.361 1.00 77.23 44 ASN E CA 1
ATOM 9413 C C . ASN E 1 44 ? 173.864 151.518 113.798 1.00 77.23 44 ASN E C 1
ATOM 9414 O O . ASN E 1 44 ? 172.879 151.987 114.380 1.00 77.23 44 ASN E O 1
ATOM 9419 N N . THR E 1 45 ? 173.978 150.216 113.528 1.00 74.58 45 THR E N 1
ATOM 9420 C CA . THR E 1 45 ? 172.933 149.285 113.936 1.00 74.58 45 THR E CA 1
ATOM 9421 C C . THR E 1 45 ? 172.866 149.160 115.452 1.00 74.58 45 THR E C 1
ATOM 9422 O O . THR E 1 45 ? 171.778 149.013 116.020 1.00 74.58 45 THR E O 1
ATOM 9426 N N . VAL E 1 46 ? 174.017 149.217 116.126 1.00 76.30 46 VAL E N 1
ATOM 9427 C CA . VAL E 1 46 ? 174.020 149.198 117.586 1.00 76.30 46 VAL E CA 1
ATOM 9428 C C . VAL E 1 46 ? 173.284 150.415 118.124 1.00 76.30 46 VAL E C 1
ATOM 9429 O O . VAL E 1 46 ? 172.442 150.310 119.022 1.00 76.30 46 VAL E O 1
ATOM 9433 N N . LEU E 1 47 ? 173.586 151.591 117.570 1.00 77.32 47 LEU E N 1
ATOM 9434 C CA . LEU E 1 47 ? 172.929 152.811 118.025 1.00 77.32 47 LEU E CA 1
ATOM 9435 C C . LEU E 1 47 ? 171.439 152.798 117.717 1.00 77.32 47 LEU E C 1
ATOM 9436 O O . LEU E 1 47 ? 170.647 153.374 118.470 1.00 77.32 47 LEU E O 1
ATOM 9441 N N . SER E 1 48 ? 171.038 152.148 116.630 1.00 70.96 48 SER E N 1
ATOM 9442 C CA . SER E 1 48 ? 169.639 152.087 116.238 1.00 70.96 48 SER E CA 1
ATOM 9443 C C . SER E 1 48 ? 168.907 150.883 116.815 1.00 70.96 48 SER E C 1
ATOM 9444 O O . SER E 1 48 ? 167.747 150.658 116.460 1.00 70.96 48 SER E O 1
ATOM 9447 N N . THR E 1 49 ? 169.550 150.098 117.675 1.00 80.91 49 THR E N 1
ATOM 9448 C CA . THR E 1 49 ? 168.928 148.940 118.303 1.00 80.91 49 THR E CA 1
ATOM 9449 C C . THR E 1 49 ? 168.705 149.222 119.783 1.00 80.91 49 THR E C 1
ATOM 9450 O O . THR E 1 49 ? 169.591 149.750 120.460 1.00 80.91 49 THR E O 1
ATOM 9454 N N . THR E 1 50 ? 167.518 148.877 120.273 1.00 87.08 50 THR E N 1
ATOM 9455 C CA . THR E 1 50 ? 167.103 149.196 121.629 1.00 87.08 50 THR E CA 1
ATOM 9456 C C . THR E 1 50 ? 167.702 148.214 122.636 1.00 87.08 50 THR E C 1
ATOM 9457 O O . THR E 1 50 ? 168.148 147.118 122.289 1.00 87.08 50 THR E O 1
ATOM 9461 N N . ARG E 1 51 ? 167.708 148.625 123.908 1.00 95.30 51 ARG E N 1
ATOM 9462 C CA . ARG E 1 51 ? 168.195 147.744 124.966 1.00 95.30 51 ARG E CA 1
ATOM 9463 C C . ARG E 1 51 ? 167.340 146.489 125.054 1.00 95.30 51 ARG E C 1
ATOM 9464 O O . ARG E 1 51 ? 167.856 145.379 125.223 1.00 95.30 51 ARG E O 1
ATOM 9472 N N . ARG E 1 52 ? 166.019 146.655 124.954 1.00 97.82 52 ARG E N 1
ATOM 9473 C CA . ARG E 1 52 ? 165.104 145.532 125.123 1.00 97.82 52 ARG E CA 1
ATOM 9474 C C . ARG E 1 52 ? 165.327 144.464 124.061 1.00 97.82 52 ARG E C 1
ATOM 9475 O O . ARG E 1 52 ? 165.360 143.269 124.372 1.00 97.82 52 ARG E O 1
ATOM 9483 N N . HIS E 1 53 ? 165.487 144.872 122.801 1.00 102.55 53 HIS E N 1
ATOM 9484 C CA . HIS E 1 53 ? 165.719 143.898 121.741 1.00 102.55 53 HIS E CA 1
ATOM 9485 C C . HIS E 1 53 ? 167.136 143.343 121.774 1.00 102.55 53 HIS E C 1
ATOM 9486 O O . HIS E 1 53 ? 167.356 142.199 121.364 1.00 102.55 53 HIS E O 1
ATOM 9493 N N . LEU E 1 54 ? 168.104 144.128 122.249 1.00 102.65 54 LEU E N 1
ATOM 9494 C CA . LEU E 1 54 ? 169.468 143.627 122.368 1.00 102.65 54 LEU E CA 1
ATOM 9495 C C . LEU E 1 54 ? 169.602 142.605 123.489 1.00 102.65 54 LEU E C 1
ATOM 9496 O O . LEU E 1 54 ? 170.437 141.699 123.400 1.00 102.65 54 LEU E O 1
ATOM 9501 N N . CYS E 1 55 ? 168.800 142.737 124.548 1.00 111.32 55 CYS E N 1
ATOM 9502 C CA . CYS E 1 55 ? 168.814 141.744 125.616 1.00 111.32 55 CYS E CA 1
ATOM 9503 C C . CYS E 1 55 ? 168.184 140.432 125.169 1.00 111.32 55 CYS E C 1
ATOM 9504 O O . CYS E 1 55 ? 168.520 139.371 125.708 1.00 111.32 55 CYS E O 1
ATOM 9507 N N . LYS E 1 56 ? 167.275 140.480 124.193 1.00 109.59 56 LYS E N 1
ATOM 9508 C CA . LYS E 1 56 ? 166.713 139.254 123.641 1.00 109.59 56 LYS E CA 1
ATOM 9509 C C . LYS E 1 56 ? 167.772 138.402 122.956 1.00 109.59 56 LYS E C 1
ATOM 9510 O O . LYS E 1 56 ? 167.538 137.210 122.726 1.00 109.59 56 LYS E O 1
ATOM 9516 N N . ILE E 1 57 ? 168.922 138.986 122.622 1.00 116.18 57 ILE E N 1
ATOM 9517 C CA . ILE E 1 57 ? 170.021 138.220 122.049 1.00 116.18 57 ILE E CA 1
ATOM 9518 C C . ILE E 1 57 ? 170.578 137.280 123.108 1.00 116.18 57 ILE E C 1
ATOM 9519 O O . ILE E 1 57 ? 170.841 137.686 124.247 1.00 116.18 57 ILE E O 1
ATOM 9524 N N . LYS E 1 58 ? 170.749 136.013 122.738 1.00 120.68 58 LYS E N 1
ATOM 9525 C CA . LYS E 1 58 ? 171.247 135.020 123.678 1.00 120.68 58 LYS E CA 1
ATOM 9526 C C . LYS E 1 58 ? 172.670 135.356 124.109 1.00 120.68 58 LYS E C 1
ATOM 9527 O O . LYS E 1 58 ? 173.514 135.731 123.291 1.00 120.68 58 LYS E O 1
ATOM 9533 N N . GLY E 1 59 ? 172.932 135.215 125.407 1.00 125.89 59 GLY E N 1
ATOM 9534 C CA . GLY E 1 59 ? 174.246 135.490 125.951 1.00 125.89 59 GLY E CA 1
ATOM 9535 C C . GLY E 1 59 ? 174.515 136.931 126.317 1.00 125.89 59 GLY E C 1
ATOM 9536 O O . GLY E 1 59 ? 175.674 137.282 126.565 1.00 125.89 59 GLY E O 1
ATOM 9537 N N . LEU E 1 60 ? 173.491 137.779 126.359 1.00 124.89 60 LEU E N 1
ATOM 9538 C CA . LEU E 1 60 ? 173.651 139.192 126.668 1.00 124.89 60 LEU E CA 1
ATOM 9539 C C . LEU E 1 60 ? 172.732 139.578 127.820 1.00 124.89 60 LEU E C 1
ATOM 9540 O O . LEU E 1 60 ? 171.548 139.226 127.826 1.00 124.89 60 LEU E O 1
ATOM 9545 N N . SER E 1 61 ? 173.281 140.303 128.790 1.00 127.09 61 SER E N 1
ATOM 9546 C CA . SER E 1 61 ? 172.550 140.746 129.969 1.00 127.09 61 SER E CA 1
ATOM 9547 C C . SER E 1 61 ? 172.286 142.247 129.886 1.00 127.09 61 SER E C 1
ATOM 9548 O O . SER E 1 61 ? 172.809 142.948 129.017 1.00 127.09 61 SER E O 1
ATOM 9551 N N . GLU E 1 62 ? 171.466 142.740 130.819 1.00 127.39 62 GLU E N 1
ATOM 9552 C CA . GLU E 1 62 ? 171.014 144.128 130.759 1.00 127.39 62 GLU E CA 1
ATOM 9553 C C . GLU E 1 62 ? 172.176 145.102 130.918 1.00 127.39 62 GLU E C 1
ATOM 9554 O O . GLU E 1 62 ? 172.329 146.037 130.124 1.00 127.39 62 GLU E O 1
ATOM 9560 N N . VAL E 1 63 ? 173.005 144.903 131.945 1.00 124.54 63 VAL E N 1
ATOM 9561 C CA . VAL E 1 63 ? 174.150 145.786 132.146 1.00 124.54 63 VAL E CA 1
ATOM 9562 C C . VAL E 1 63 ? 175.167 145.606 131.024 1.00 124.54 63 VAL E C 1
ATOM 9563 O O . VAL E 1 63 ? 175.841 146.560 130.615 1.00 124.54 63 VAL E O 1
ATOM 9567 N N . LYS E 1 64 ? 175.288 144.383 130.505 1.00 119.01 64 LYS E N 1
ATOM 9568 C CA . LYS E 1 64 ? 176.183 144.133 129.381 1.00 119.01 64 LYS E CA 1
ATOM 9569 C C . LYS E 1 64 ? 175.751 144.942 128.164 1.00 119.01 64 LYS E C 1
ATOM 9570 O O . LYS E 1 64 ? 176.575 145.571 127.487 1.00 119.01 64 LYS E O 1
ATOM 9576 N N . VAL E 1 65 ? 174.445 144.948 127.887 1.00 113.18 65 VAL E N 1
ATOM 9577 C CA . VAL E 1 65 ? 173.911 145.718 126.769 1.00 113.18 65 VAL E CA 1
ATOM 9578 C C . VAL E 1 65 ? 174.073 147.211 127.023 1.00 113.18 65 VAL E C 1
ATOM 9579 O O . VAL E 1 65 ? 174.375 147.983 126.105 1.00 113.18 65 VAL E O 1
ATOM 9583 N N . GLU E 1 66 ? 173.891 147.643 128.272 1.00 111.41 66 GLU E N 1
ATOM 9584 C CA . GLU E 1 66 ? 174.102 149.050 128.598 1.00 111.41 66 GLU E CA 1
ATOM 9585 C C . GLU E 1 66 ? 175.535 149.470 128.292 1.00 111.41 66 GLU E C 1
ATOM 9586 O O . GLU E 1 66 ? 175.772 150.526 127.688 1.00 111.41 66 GLU E O 1
ATOM 9592 N N . LYS E 1 67 ? 176.504 148.639 128.676 1.00 110.88 67 LYS E N 1
ATOM 9593 C CA . LYS E 1 67 ? 177.900 149.014 128.489 1.00 110.88 67 LYS E CA 1
ATOM 9594 C C . LYS E 1 67 ? 178.287 148.956 127.015 1.00 110.88 67 LYS E C 1
ATOM 9595 O O . LYS E 1 67 ? 179.039 149.812 126.530 1.00 110.88 67 LYS E O 1
ATOM 9601 N N . ILE E 1 68 ? 177.766 147.971 126.275 1.00 105.97 68 ILE E N 1
ATOM 9602 C CA . ILE E 1 68 ? 178.076 147.890 124.849 1.00 105.97 68 ILE E CA 1
ATOM 9603 C C . ILE E 1 68 ? 177.483 149.092 124.118 1.00 105.97 68 ILE E C 1
ATOM 9604 O O . ILE E 1 68 ? 178.115 149.676 123.227 1.00 105.97 68 ILE E O 1
ATOM 9609 N N . LYS E 1 69 ? 176.275 149.508 124.517 1.00 96.76 69 LYS E N 1
ATOM 9610 C CA . LYS E 1 69 ? 175.644 150.674 123.907 1.00 96.76 69 LYS E CA 1
ATOM 9611 C C . LYS E 1 69 ? 176.415 151.950 124.204 1.00 96.76 69 LYS E C 1
ATOM 9612 O O . LYS E 1 69 ? 176.595 152.790 123.315 1.00 96.76 69 LYS E O 1
ATOM 9618 N N . GLU E 1 70 ? 176.863 152.133 125.449 1.00 107.32 70 GLU E N 1
ATOM 9619 C CA . GLU E 1 70 ? 177.599 153.356 125.756 1.00 107.32 70 GLU E CA 1
ATOM 9620 C C . GLU E 1 70 ? 178.954 153.369 125.058 1.00 107.32 70 GLU E C 1
ATOM 9621 O O . GLU E 1 70 ? 179.423 154.429 124.629 1.00 107.32 70 GLU E O 1
ATOM 9627 N N . ALA E 1 71 ? 179.588 152.203 124.904 1.00 104.68 71 ALA E N 1
ATOM 9628 C CA . ALA E 1 71 ? 180.825 152.146 124.131 1.00 104.68 71 ALA E CA 1
ATOM 9629 C C . ALA E 1 71 ? 180.583 152.521 122.672 1.00 104.68 71 ALA E C 1
ATOM 9630 O O . ALA E 1 71 ? 181.358 153.285 122.078 1.00 104.68 71 ALA E O 1
ATOM 9632 N N . ALA E 1 72 ? 179.507 151.998 122.078 1.00 100.00 72 ALA E N 1
ATOM 9633 C CA . ALA E 1 72 ? 179.191 152.347 120.696 1.00 100.00 72 ALA E CA 1
ATOM 9634 C C . ALA E 1 72 ? 178.894 153.835 120.555 1.00 100.00 72 ALA E C 1
ATOM 9635 O O . ALA E 1 72 ? 179.318 154.468 119.582 1.00 100.00 72 ALA E O 1
ATOM 9637 N N . GLY E 1 73 ? 178.162 154.408 121.511 1.00 100.43 73 GLY E N 1
ATOM 9638 C CA . GLY E 1 73 ? 177.927 155.842 121.488 1.00 100.43 73 GLY E CA 1
ATOM 9639 C C . GLY E 1 73 ? 179.210 156.637 121.631 1.00 100.43 73 GLY E C 1
ATOM 9640 O O . GLY E 1 73 ? 179.348 157.723 121.062 1.00 100.43 73 GLY E O 1
ATOM 9641 N N . LYS E 1 74 ? 180.162 156.108 122.401 1.00 102.89 74 LYS E N 1
ATOM 9642 C CA . LYS E 1 74 ? 181.487 156.711 122.460 1.00 102.89 74 LYS E CA 1
ATOM 9643 C C . LYS E 1 74 ? 182.173 156.658 121.102 1.00 102.89 74 LYS E C 1
ATOM 9644 O O . LYS E 1 74 ? 182.914 157.582 120.746 1.00 102.89 74 LYS E O 1
ATOM 9650 N N . ILE E 1 75 ? 181.936 155.597 120.327 1.00 100.79 75 ILE E N 1
ATOM 9651 C CA . ILE E 1 75 ? 182.486 155.538 118.973 1.00 100.79 75 ILE E CA 1
ATOM 9652 C C . ILE E 1 75 ? 181.935 156.679 118.127 1.00 100.79 75 ILE E C 1
ATOM 9653 O O . ILE E 1 75 ? 182.684 157.540 117.651 1.00 100.79 75 ILE E O 1
ATOM 9658 N N . ILE E 1 76 ? 180.619 156.702 117.928 1.00 91.82 76 ILE E N 1
ATOM 9659 C CA . ILE E 1 76 ? 179.956 157.719 117.121 1.00 91.82 76 ILE E CA 1
ATOM 9660 C C . ILE E 1 76 ? 178.912 158.419 117.976 1.00 91.82 76 ILE E C 1
ATOM 9661 O O . ILE E 1 76 ? 177.996 157.774 118.499 1.00 91.82 76 ILE E O 1
ATOM 9666 N N . GLN E 1 77 ? 179.047 159.735 118.106 1.00 86.11 77 GLN E N 1
ATOM 9667 C CA . GLN E 1 77 ? 178.126 160.510 118.924 1.00 86.11 77 GLN E CA 1
ATOM 9668 C C . GLN E 1 77 ? 176.777 160.658 118.232 1.00 86.11 77 GLN E C 1
ATOM 9669 O O . GLN E 1 77 ? 176.697 160.797 117.008 1.00 86.11 77 GLN E O 1
ATOM 9675 N N . VAL E 1 78 ? 175.712 160.621 119.027 1.00 71.50 78 VAL E N 1
ATOM 9676 C CA . VAL E 1 78 ? 174.344 160.772 118.542 1.00 71.50 78 VAL E CA 1
ATOM 9677 C C . VAL E 1 78 ? 173.651 161.822 119.409 1.00 71.50 78 VAL E C 1
ATOM 9678 O O . VAL E 1 78 ? 173.163 161.527 120.506 1.00 71.50 78 VAL E O 1
ATOM 9682 N N . GLY E 1 79 ? 173.621 163.056 118.924 1.00 57.62 79 GLY E N 1
ATOM 9683 C CA . GLY E 1 79 ? 173.063 164.153 119.690 1.00 57.62 79 GLY E CA 1
ATOM 9684 C C . GLY E 1 79 ? 172.916 165.366 118.804 1.00 57.62 79 GLY E C 1
ATOM 9685 O O . GLY E 1 79 ? 173.283 165.350 117.627 1.00 57.62 79 GLY E O 1
ATOM 9686 N N . PHE E 1 80 ? 172.373 166.431 119.391 1.00 52.65 80 PHE E N 1
ATOM 9687 C CA . PHE E 1 80 ? 172.065 167.635 118.631 1.00 52.65 80 PHE E CA 1
ATOM 9688 C C . PHE E 1 80 ? 173.319 168.255 118.027 1.00 52.65 80 PHE E C 1
ATOM 9689 O O . PHE E 1 80 ? 174.171 168.788 118.744 1.00 52.65 80 PHE E O 1
ATOM 9697 N N . ILE E 1 81 ? 173.432 168.185 116.706 1.00 52.92 81 ILE E N 1
ATOM 9698 C CA . ILE E 1 81 ? 174.540 168.783 115.971 1.00 52.92 81 ILE E CA 1
ATOM 9699 C C . ILE E 1 81 ? 173.988 169.973 115.197 1.00 52.92 81 ILE E C 1
ATOM 9700 O O . ILE E 1 81 ? 172.795 169.981 114.861 1.00 52.92 81 ILE E O 1
ATOM 9705 N N . PRO E 1 82 ? 174.787 170.998 114.911 1.00 55.23 82 PRO E N 1
ATOM 9706 C CA . PRO E 1 82 ? 174.300 172.077 114.046 1.00 55.23 82 PRO E CA 1
ATOM 9707 C C . PRO E 1 82 ? 173.898 171.522 112.690 1.00 55.23 82 PRO E C 1
ATOM 9708 O O . PRO E 1 82 ? 174.536 170.611 112.159 1.00 55.23 82 PRO E O 1
ATOM 9712 N N . ALA E 1 83 ? 172.819 172.070 112.134 1.00 57.38 83 ALA E N 1
ATOM 9713 C CA . ALA E 1 83 ? 172.268 171.503 110.912 1.00 57.38 83 ALA E CA 1
ATOM 9714 C C . ALA E 1 83 ? 173.167 171.711 109.700 1.00 57.38 83 ALA E C 1
ATOM 9715 O O . ALA E 1 83 ? 172.918 171.093 108.661 1.00 57.38 83 ALA E O 1
ATOM 9717 N N . THR E 1 84 ? 174.196 172.555 109.797 1.00 61.20 84 THR E N 1
ATOM 9718 C CA . THR E 1 84 ? 175.194 172.615 108.732 1.00 61.20 84 THR E CA 1
ATOM 9719 C C . THR E 1 84 ? 175.942 171.292 108.610 1.00 61.20 84 THR E C 1
ATOM 9720 O O . THR E 1 84 ? 176.194 170.807 107.499 1.00 61.20 84 THR E O 1
ATOM 9724 N N . VAL E 1 85 ? 176.298 170.691 109.746 1.00 56.22 85 VAL E N 1
ATOM 9725 C CA . VAL E 1 85 ? 176.905 169.366 109.730 1.00 56.22 85 VAL E CA 1
ATOM 9726 C C . VAL E 1 85 ? 175.940 168.350 109.145 1.00 56.22 85 VAL E C 1
ATOM 9727 O O . VAL E 1 85 ? 176.353 167.409 108.455 1.00 56.22 85 VAL E O 1
ATOM 9731 N N . GLN E 1 86 ? 174.642 168.514 109.408 1.00 59.72 86 GLN E N 1
ATOM 9732 C CA . GLN E 1 86 ? 173.667 167.605 108.823 1.00 59.72 86 GLN E CA 1
ATOM 9733 C C . GLN E 1 86 ? 173.572 167.786 107.317 1.00 59.72 86 GLN E C 1
ATOM 9734 O O . GLN E 1 86 ? 173.371 166.808 106.592 1.00 59.72 86 GLN E O 1
ATOM 9740 N N . LEU E 1 87 ? 173.710 169.017 106.825 1.00 59.54 87 LEU E N 1
ATOM 9741 C CA . LEU E 1 87 ? 173.779 169.220 105.383 1.00 59.54 87 LEU E CA 1
ATOM 9742 C C . LEU E 1 87 ? 175.014 168.553 104.795 1.00 59.54 87 LEU E C 1
ATOM 9743 O O . LEU E 1 87 ? 174.941 167.919 103.736 1.00 59.54 87 LEU E O 1
ATOM 9748 N N . ASP E 1 88 ? 176.159 168.687 105.469 1.00 65.75 88 ASP E N 1
ATOM 9749 C CA . ASP E 1 88 ? 177.383 168.053 104.984 1.00 65.75 88 ASP E CA 1
ATOM 9750 C C . ASP E 1 88 ? 177.224 166.541 104.902 1.00 65.75 88 ASP E C 1
ATOM 9751 O O . ASP E 1 88 ? 177.546 165.926 103.880 1.00 65.75 88 ASP E O 1
ATOM 9756 N N . ILE E 1 89 ? 176.717 165.922 105.970 1.00 66.75 89 ILE E N 1
ATOM 9757 C CA . ILE E 1 89 ? 176.502 164.481 105.947 1.00 66.75 89 ILE E CA 1
ATOM 9758 C C . ILE E 1 89 ? 175.388 164.106 104.978 1.00 66.75 89 ILE E C 1
ATOM 9759 O O . ILE E 1 89 ? 175.312 162.953 104.538 1.00 66.75 89 ILE E O 1
ATOM 9764 N N . ARG E 1 90 ? 174.517 165.055 104.634 1.00 63.85 90 ARG E N 1
ATOM 9765 C CA . ARG E 1 90 ? 173.508 164.845 103.606 1.00 63.85 90 ARG E CA 1
ATOM 9766 C C . ARG E 1 90 ? 174.081 164.979 102.201 1.00 63.85 90 ARG E C 1
ATOM 9767 O O . ARG E 1 90 ? 173.475 164.485 101.246 1.00 63.85 90 ARG E O 1
ATOM 9775 N N . GLN E 1 91 ? 175.241 165.625 102.056 1.00 71.33 91 GLN E N 1
ATOM 9776 C CA . GLN E 1 91 ? 175.851 165.763 100.738 1.00 71.33 91 GLN E CA 1
ATOM 9777 C C . GLN E 1 91 ? 176.336 164.424 100.201 1.00 71.33 91 GLN E C 1
ATOM 9778 O O . GLN E 1 91 ? 176.342 164.211 98.984 1.00 71.33 91 GLN E O 1
ATOM 9784 N N . ARG E 1 92 ? 176.740 163.511 101.085 1.00 73.36 92 ARG E N 1
ATOM 9785 C CA . ARG E 1 92 ? 177.182 162.191 100.658 1.00 73.36 92 ARG E CA 1
ATOM 9786 C C . ARG E 1 92 ? 176.040 161.323 100.152 1.00 73.36 92 ARG E C 1
ATOM 9787 O O . ARG E 1 92 ? 176.301 160.235 99.629 1.00 73.36 92 ARG E O 1
ATOM 9795 N N . VAL E 1 93 ? 174.790 161.763 100.313 1.00 68.81 93 VAL E N 1
ATOM 9796 C CA . VAL E 1 93 ? 173.663 161.004 99.790 1.00 68.81 93 VAL E CA 1
ATOM 9797 C C . VAL E 1 93 ? 173.758 160.928 98.274 1.00 68.81 93 VAL E C 1
ATOM 9798 O O . VAL E 1 93 ? 174.023 161.926 97.592 1.00 68.81 93 VAL E O 1
ATOM 9802 N N . TYR E 1 94 ? 173.547 159.729 97.742 1.00 67.14 94 TYR E N 1
ATOM 9803 C CA . TYR E 1 94 ? 173.760 159.431 96.335 1.00 67.14 94 TYR E CA 1
ATOM 9804 C C . TYR E 1 94 ? 172.461 159.548 95.551 1.00 67.14 94 TYR E C 1
ATOM 9805 O O . TYR E 1 94 ? 171.395 159.152 96.029 1.00 67.14 94 TYR E O 1
ATOM 9814 N N . SER E 1 95 ? 172.561 160.104 94.347 1.00 74.48 95 SER E N 1
ATOM 9815 C CA . SER E 1 95 ? 171.443 160.217 93.418 1.00 74.48 95 SER E CA 1
ATOM 9816 C C . SER E 1 95 ? 171.759 159.348 92.209 1.00 74.48 95 SER E C 1
ATOM 9817 O O . SER E 1 95 ? 172.638 159.684 91.409 1.00 74.48 95 SER E O 1
ATOM 9820 N N . LEU E 1 96 ? 171.044 158.237 92.075 1.00 71.20 96 LEU E N 1
ATOM 9821 C CA . LEU E 1 96 ? 171.323 157.250 91.043 1.00 71.20 96 LEU E CA 1
ATOM 9822 C C . LEU E 1 96 ? 170.364 157.460 89.879 1.00 71.20 96 LEU E C 1
ATOM 9823 O O . LEU E 1 96 ? 169.144 157.367 90.051 1.00 71.20 96 LEU E O 1
ATOM 9828 N N . SER E 1 97 ? 170.919 157.739 88.702 1.00 80.81 97 SER E N 1
ATOM 9829 C CA . SER E 1 97 ? 170.099 157.990 87.526 1.00 80.81 97 SER E CA 1
ATOM 9830 C C . SER E 1 97 ? 169.318 156.743 87.137 1.00 80.81 97 SER E C 1
ATOM 9831 O O . SER E 1 97 ? 169.829 155.622 87.204 1.00 80.81 97 SER E O 1
ATOM 9834 N N . THR E 1 98 ? 168.067 156.945 86.729 1.00 83.35 98 THR E N 1
ATOM 9835 C CA . THR E 1 98 ? 167.220 155.848 86.284 1.00 83.35 98 THR E CA 1
ATOM 9836 C C . THR E 1 98 ? 167.418 155.508 84.815 1.00 83.35 98 THR E C 1
ATOM 9837 O O . THR E 1 98 ? 166.778 154.574 84.322 1.00 83.35 98 THR E O 1
ATOM 9841 N N . GLY E 1 99 ? 168.279 156.234 84.109 1.00 88.95 99 GLY E N 1
ATOM 9842 C CA . GLY E 1 99 ? 168.504 156.033 82.699 1.00 88.95 99 GLY E CA 1
ATOM 9843 C C . GLY E 1 99 ? 167.846 157.064 81.807 1.00 88.95 99 GLY E C 1
ATOM 9844 O O . GLY E 1 99 ? 168.316 157.279 80.684 1.00 88.95 99 GLY E O 1
ATOM 9845 N N . SER E 1 100 ? 166.784 157.708 82.276 1.00 96.78 100 SER E N 1
ATOM 9846 C CA . SER E 1 100 ? 166.104 158.759 81.532 1.00 96.78 100 SER E CA 1
ATOM 9847 C C . SER E 1 100 ? 166.312 160.086 82.245 1.00 96.78 100 SER E C 1
ATOM 9848 O O . SER E 1 100 ? 166.027 160.203 83.441 1.00 96.78 100 SER E O 1
ATOM 9851 N N . LYS E 1 101 ? 166.804 161.083 81.507 1.00 101.07 101 LYS E N 1
ATOM 9852 C CA . LYS E 1 101 ? 167.132 162.365 82.123 1.00 101.07 101 LYS E CA 1
ATOM 9853 C C . LYS E 1 101 ? 165.885 163.074 82.635 1.00 101.07 101 LYS E C 1
ATOM 9854 O O . LYS E 1 101 ? 165.939 163.776 83.650 1.00 101.07 101 LYS E O 1
ATOM 9860 N N . GLN E 1 102 ? 164.755 162.908 81.947 1.00 101.05 102 GLN E N 1
ATOM 9861 C CA . GLN E 1 102 ? 163.535 163.597 82.355 1.00 101.05 102 GLN E CA 1
ATOM 9862 C C . GLN E 1 102 ? 163.045 163.102 83.711 1.00 101.05 102 GLN E C 1
ATOM 9863 O O . GLN E 1 102 ? 162.757 163.904 84.609 1.00 101.05 102 GLN E O 1
ATOM 9869 N N . LEU E 1 103 ? 162.945 161.781 83.879 1.00 93.40 103 LEU E N 1
ATOM 9870 C CA . LEU E 1 103 ? 162.465 161.236 85.145 1.00 93.40 103 LEU E CA 1
ATOM 9871 C C . LEU E 1 103 ? 163.442 161.533 86.274 1.00 93.40 103 LEU E C 1
ATOM 9872 O O . LEU E 1 103 ? 163.029 161.812 87.405 1.00 93.40 103 LEU E O 1
ATOM 9877 N N . ASP E 1 104 ? 164.743 161.479 85.987 1.00 90.12 104 ASP E N 1
ATOM 9878 C CA . ASP E 1 104 ? 165.730 161.858 86.991 1.00 90.12 104 ASP E CA 1
ATOM 9879 C C . ASP E 1 104 ? 165.564 163.317 87.397 1.00 90.12 104 ASP E C 1
ATOM 9880 O O . ASP E 1 104 ? 165.675 163.657 88.580 1.00 90.12 104 ASP E O 1
ATOM 9885 N N . SER E 1 105 ? 165.298 164.193 86.425 1.00 95.20 105 SER E N 1
ATOM 9886 C CA . SER E 1 105 ? 165.104 165.608 86.725 1.00 95.20 105 SER E CA 1
ATOM 9887 C C . SER E 1 105 ? 163.872 165.824 87.594 1.00 95.20 105 SER E C 1
ATOM 9888 O O . SER E 1 105 ? 163.915 166.586 88.566 1.00 95.20 105 SER E O 1
ATOM 9891 N N . ILE E 1 106 ? 162.761 165.161 87.263 1.00 94.68 106 ILE E N 1
ATOM 9892 C CA . ILE E 1 106 ? 161.574 165.294 88.099 1.00 94.68 106 ILE E CA 1
ATOM 9893 C C . ILE E 1 106 ? 161.739 164.548 89.416 1.00 94.68 106 ILE E C 1
ATOM 9894 O O . ILE E 1 106 ? 160.962 164.771 90.350 1.00 94.68 106 ILE E O 1
ATOM 9899 N N . LEU E 1 107 ? 162.728 163.661 89.512 1.00 90.28 107 LEU E N 1
ATOM 9900 C CA . LEU E 1 107 ? 163.094 163.023 90.769 1.00 90.28 107 LEU E CA 1
ATOM 9901 C C . LEU E 1 107 ? 164.199 163.763 91.506 1.00 90.28 107 LEU E C 1
ATOM 9902 O O . LEU E 1 107 ? 164.559 163.363 92.617 1.00 90.28 107 LEU E O 1
ATOM 9907 N N . GLY E 1 108 ? 164.743 164.825 90.923 1.00 88.60 108 GLY E N 1
ATOM 9908 C CA . GLY E 1 108 ? 165.821 165.558 91.550 1.00 88.60 108 GLY E CA 1
ATOM 9909 C C . GLY E 1 108 ? 167.206 165.019 91.289 1.00 88.60 108 GLY E C 1
ATOM 9910 O O . GLY E 1 108 ? 168.151 165.431 91.971 1.00 88.60 108 GLY E O 1
ATOM 9911 N N . GLY E 1 109 ? 167.364 164.114 90.327 1.00 82.27 109 GLY E N 1
ATOM 9912 C CA . GLY E 1 109 ? 168.670 163.569 90.012 1.00 82.27 109 GLY E CA 1
ATOM 9913 C C . GLY E 1 109 ? 168.713 162.057 90.051 1.00 82.27 109 GLY E C 1
ATOM 9914 O O . GLY E 1 109 ? 169.789 161.460 90.147 1.00 82.27 109 GLY E O 1
ATOM 9915 N N . GLY E 1 110 ? 167.552 161.429 89.975 1.00 80.87 110 GLY E N 1
ATOM 9916 C CA . GLY E 1 110 ? 167.438 159.992 90.051 1.00 80.87 110 GLY E CA 1
ATOM 9917 C C . GLY E 1 110 ? 166.810 159.538 91.353 1.00 80.87 110 GLY E C 1
ATOM 9918 O O . GLY E 1 110 ? 166.092 160.279 92.029 1.00 80.87 110 GLY E O 1
ATOM 9919 N N . ILE E 1 111 ? 167.089 158.291 91.707 1.00 72.87 111 ILE E N 1
ATOM 9920 C CA . ILE E 1 111 ? 166.588 157.754 92.965 1.00 72.87 111 ILE E CA 1
ATOM 9921 C C . ILE E 1 111 ? 167.480 158.235 94.099 1.00 72.87 111 ILE E C 1
ATOM 9922 O O . ILE E 1 111 ? 168.654 158.568 93.903 1.00 72.87 111 ILE E O 1
ATOM 9927 N N . MET E 1 112 ? 166.914 158.286 95.299 1.00 71.36 112 MET E N 1
ATOM 9928 C CA . MET E 1 112 ? 167.586 158.835 96.467 1.00 71.36 112 MET E CA 1
ATOM 9929 C C . MET E 1 112 ? 167.849 157.728 97.474 1.00 71.36 112 MET E C 1
ATOM 9930 O O . MET E 1 112 ? 166.928 156.998 97.851 1.00 71.36 112 MET E O 1
ATOM 9935 N N . THR E 1 113 ? 169.097 157.615 97.919 1.00 62.42 113 THR E N 1
ATOM 9936 C CA . THR E 1 113 ? 169.418 156.674 98.978 1.00 62.42 113 THR E CA 1
ATOM 9937 C C . THR E 1 113 ? 168.810 157.149 100.296 1.00 62.42 113 THR E C 1
ATOM 9938 O O . THR E 1 113 ? 168.134 158.178 100.368 1.00 62.42 113 THR E O 1
ATOM 9942 N N . MET E 1 114 ? 169.041 156.369 101.352 1.00 70.66 114 MET E N 1
ATOM 9943 C CA . MET E 1 114 ? 168.440 156.615 102.662 1.00 70.66 114 MET E CA 1
ATOM 9944 C C . MET E 1 114 ? 166.918 156.662 102.577 1.00 70.66 114 MET E C 1
ATOM 9945 O O . MET E 1 114 ? 166.258 157.285 103.411 1.00 70.66 114 MET E O 1
ATOM 9950 N N . SER E 1 115 ? 166.348 156.004 101.571 1.00 64.71 115 SER E N 1
ATOM 9951 C CA . SER E 1 115 ? 164.922 156.116 101.309 1.00 64.71 115 SER E CA 1
ATOM 9952 C C . SER E 1 115 ? 164.453 154.892 100.541 1.00 64.71 115 SER E C 1
ATOM 9953 O O . SER E 1 115 ? 165.253 154.144 99.976 1.00 64.71 115 SER E O 1
ATOM 9956 N N . ILE E 1 116 ? 163.136 154.704 100.528 1.00 69.25 116 ILE E N 1
ATOM 9957 C CA . ILE E 1 116 ? 162.492 153.577 99.868 1.00 69.25 116 ILE E CA 1
ATOM 9958 C C . ILE E 1 116 ? 161.770 154.112 98.640 1.00 69.25 116 ILE E C 1
ATOM 9959 O O . ILE E 1 116 ? 160.849 154.932 98.760 1.00 69.25 116 ILE E O 1
ATOM 9964 N N . THR E 1 117 ? 162.175 153.649 97.464 1.00 64.63 117 THR E N 1
ATOM 9965 C CA . THR E 1 117 ? 161.546 154.039 96.209 1.00 64.63 117 THR E CA 1
ATOM 9966 C C . THR E 1 117 ? 160.723 152.868 95.695 1.00 64.63 117 THR E C 1
ATOM 9967 O O . THR E 1 117 ? 161.248 151.762 95.527 1.00 64.63 117 THR E O 1
ATOM 9971 N N . GLU E 1 118 ? 159.438 153.111 95.454 1.00 71.77 118 GLU E N 1
ATOM 9972 C CA . GLU E 1 118 ? 158.509 152.097 94.977 1.00 71.77 118 GLU E CA 1
ATOM 9973 C C . GLU E 1 118 ? 157.917 152.543 93.652 1.00 71.77 118 GLU E C 1
ATOM 9974 O O . GLU E 1 118 ? 157.372 153.645 93.558 1.00 71.77 118 GLU E O 1
ATOM 9980 N N . VAL E 1 119 ? 158.007 151.689 92.639 1.00 66.62 119 VAL E N 1
ATOM 9981 C CA . VAL E 1 119 ? 157.374 151.941 91.352 1.00 66.62 119 VAL E CA 1
ATOM 9982 C C . VAL E 1 119 ? 156.380 150.824 91.082 1.00 66.62 119 VAL E C 1
ATOM 9983 O O . VAL E 1 119 ? 156.657 149.651 91.355 1.00 66.62 119 VAL E O 1
ATOM 9987 N N . PHE E 1 120 ? 155.205 151.193 90.583 1.00 78.84 120 PHE E N 1
ATOM 9988 C CA . PHE E 1 120 ? 154.155 150.208 90.369 1.00 78.84 120 PHE E CA 1
ATOM 9989 C C . PHE E 1 120 ? 153.333 150.590 89.151 1.00 78.84 120 PHE E C 1
ATOM 9990 O O . PHE E 1 120 ? 153.318 151.745 88.728 1.00 78.84 120 PHE E O 1
ATOM 9998 N N . GLY E 1 121 ? 152.651 149.600 88.588 1.00 82.46 121 GLY E N 1
ATOM 9999 C CA . GLY E 1 121 ? 151.843 149.845 87.411 1.00 82.46 121 GLY E CA 1
ATOM 10000 C C . GLY E 1 121 ? 151.221 148.566 86.896 1.00 82.46 121 GLY E C 1
ATOM 10001 O O . GLY E 1 121 ? 151.172 147.550 87.591 1.00 82.46 121 GLY E O 1
ATOM 10002 N N . GLU E 1 122 ? 150.750 148.635 85.652 1.00 87.58 122 GLU E N 1
ATOM 10003 C CA . GLU E 1 122 ? 150.138 147.491 84.994 1.00 87.58 122 GLU E CA 1
ATOM 10004 C C . GLU E 1 122 ? 151.187 146.409 84.748 1.00 87.58 122 GLU E C 1
ATOM 10005 O O . GLU E 1 122 ? 152.363 146.549 85.093 1.00 87.58 122 GLU E O 1
ATOM 10011 N N . PHE E 1 123 ? 150.756 145.309 84.139 1.00 89.15 123 PHE E N 1
ATOM 10012 C CA . PHE E 1 123 ? 151.694 144.251 83.800 1.00 89.15 123 PHE E CA 1
ATOM 10013 C C . PHE E 1 123 ? 152.605 144.709 82.669 1.00 89.15 123 PHE E C 1
ATOM 10014 O O . PHE E 1 123 ? 152.138 145.218 81.646 1.00 89.15 123 PHE E O 1
ATOM 10022 N N . ARG E 1 124 ? 153.902 144.512 82.859 1.00 81.26 124 ARG E N 1
ATOM 10023 C CA . ARG E 1 124 ? 154.941 144.889 81.905 1.00 81.26 124 ARG E CA 1
ATOM 10024 C C . ARG E 1 124 ? 154.805 146.371 81.540 1.00 81.26 124 ARG E C 1
ATOM 10025 O O . ARG E 1 124 ? 154.480 146.751 80.415 1.00 81.26 124 ARG E O 1
ATOM 10033 N N . CYS E 1 125 ? 155.022 147.206 82.543 1.00 84.42 125 CYS E N 1
ATOM 10034 C CA . CYS E 1 125 ? 155.203 148.639 82.343 1.00 84.42 125 CYS E CA 1
ATOM 10035 C C . CYS E 1 125 ? 156.651 149.028 82.244 1.00 84.42 125 CYS E C 1
ATOM 10036 O O . CYS E 1 125 ? 156.954 150.222 82.164 1.00 84.42 125 CYS E O 1
ATOM 10039 N N . GLY E 1 126 ? 157.556 148.056 82.244 1.00 73.68 126 GLY E N 1
ATOM 10040 C CA . GLY E 1 126 ? 158.974 148.339 82.267 1.00 73.68 126 GLY E CA 1
ATOM 10041 C C . GLY E 1 126 ? 159.616 148.283 83.632 1.00 73.68 126 GLY E C 1
ATOM 10042 O O . GLY E 1 126 ? 160.754 148.740 83.781 1.00 73.68 126 GLY E O 1
ATOM 10043 N N . LYS E 1 127 ? 158.923 147.741 84.636 1.00 64.46 127 LYS E N 1
ATOM 10044 C CA . LYS E 1 127 ? 159.471 147.721 85.988 1.00 64.46 127 LYS E CA 1
ATOM 10045 C C . LYS E 1 127 ? 160.742 146.883 86.066 1.00 64.46 127 LYS E C 1
ATOM 10046 O O . LYS E 1 127 ? 161.724 147.294 86.693 1.00 64.46 127 LYS E O 1
ATOM 10052 N N . THR E 1 128 ? 160.748 145.710 85.432 1.00 59.21 128 THR E N 1
ATOM 10053 C CA . THR E 1 128 ? 161.943 144.871 85.455 1.00 59.21 128 THR E CA 1
ATOM 10054 C C . THR E 1 128 ? 163.060 145.471 84.610 1.00 59.21 128 THR E C 1
ATOM 10055 O O . THR E 1 128 ? 164.232 145.446 85.006 1.00 59.21 128 THR E O 1
ATOM 10059 N N . GLN E 1 129 ? 162.723 146.010 83.439 1.00 65.25 129 GLN E N 1
ATOM 10060 C CA . GLN E 1 129 ? 163.739 146.650 82.613 1.00 65.25 129 GLN E CA 1
ATOM 10061 C C . GLN E 1 129 ? 164.325 147.865 83.313 1.00 65.25 129 GLN E C 1
ATOM 10062 O O . GLN E 1 129 ? 165.541 148.092 83.272 1.00 65.25 129 GLN E O 1
ATOM 10068 N N . MET E 1 130 ? 163.480 148.658 83.971 1.00 65.60 130 MET E N 1
ATOM 10069 C CA . MET E 1 130 ? 164.004 149.804 84.696 1.00 65.60 130 MET E CA 1
ATOM 10070 C C . MET E 1 130 ? 164.794 149.356 85.916 1.00 65.60 130 MET E C 1
ATOM 10071 O O . MET E 1 130 ? 165.735 150.040 86.328 1.00 65.60 130 MET E O 1
ATOM 10076 N N . SER E 1 131 ? 164.460 148.192 86.476 1.00 54.97 131 SER E N 1
ATOM 10077 C CA . SER E 1 131 ? 165.284 147.621 87.536 1.00 54.97 131 SER E CA 1
ATOM 10078 C C . SER E 1 131 ? 166.666 147.252 87.019 1.00 54.97 131 SER E C 1
ATOM 10079 O O . SER E 1 131 ? 167.667 147.463 87.706 1.00 54.97 131 SER E O 1
ATOM 10082 N N . HIS E 1 132 ? 166.743 146.691 85.812 1.00 57.48 132 HIS E N 1
ATOM 10083 C CA . HIS E 1 132 ? 168.050 146.387 85.225 1.00 57.48 132 HIS E CA 1
ATOM 10084 C C . HIS E 1 132 ? 168.840 147.662 84.940 1.00 57.48 132 HIS E C 1
ATOM 10085 O O . HIS E 1 132 ? 170.062 147.709 85.146 1.00 57.48 132 HIS E O 1
ATOM 10092 N N . THR E 1 133 ? 168.162 148.702 84.454 1.00 63.25 133 THR E N 1
ATOM 10093 C CA . THR E 1 133 ? 168.840 149.977 84.234 1.00 63.25 133 THR E CA 1
ATOM 10094 C C . THR E 1 133 ? 169.357 150.556 85.543 1.00 63.25 133 THR E C 1
ATOM 10095 O O . THR E 1 133 ? 170.464 151.097 85.593 1.00 63.25 133 THR E O 1
ATOM 10099 N N . LEU E 1 134 ? 168.566 150.465 86.612 1.00 55.62 134 LEU E N 1
ATOM 10100 C CA . LEU E 1 134 ? 169.045 150.889 87.921 1.00 55.62 134 LEU E CA 1
ATOM 10101 C C . LEU E 1 134 ? 170.191 150.013 88.403 1.00 55.62 134 LEU E C 1
ATOM 10102 O O . LEU E 1 134 ? 171.069 150.483 89.132 1.00 55.62 134 LEU E O 1
ATOM 10107 N N . CYS E 1 135 ? 170.189 148.742 88.012 1.00 61.51 135 CYS E N 1
ATOM 10108 C CA . CYS E 1 135 ? 171.259 147.830 88.392 1.00 61.51 135 CYS E CA 1
ATOM 10109 C C . CYS E 1 135 ? 172.575 148.214 87.732 1.00 61.51 135 CYS E C 1
ATOM 10110 O O . CYS E 1 135 ? 173.646 148.058 88.329 1.00 61.51 135 CYS E O 1
ATOM 10113 N N . VAL E 1 136 ? 172.518 148.708 86.501 1.00 65.95 136 VAL E N 1
ATOM 10114 C CA . VAL E 1 136 ? 173.750 149.054 85.791 1.00 65.95 136 VAL E CA 1
ATOM 10115 C C . VAL E 1 136 ? 174.181 150.496 86.058 1.00 65.95 136 VAL E C 1
ATOM 10116 O O . VAL E 1 136 ? 175.377 150.777 86.154 1.00 65.95 136 VAL E O 1
ATOM 10120 N N . THR E 1 137 ? 173.235 151.432 86.192 1.00 67.64 137 THR E N 1
ATOM 10121 C CA . THR E 1 137 ? 173.596 152.840 86.351 1.00 67.64 137 THR E CA 1
ATOM 10122 C C . THR E 1 137 ? 174.247 153.102 87.700 1.00 67.64 137 THR E C 1
ATOM 10123 O O . THR E 1 137 ? 175.085 154.001 87.827 1.00 67.64 137 THR E O 1
ATOM 10127 N N . THR E 1 138 ? 173.859 152.344 88.722 1.00 62.03 138 THR E N 1
ATOM 10128 C CA . THR E 1 138 ? 174.431 152.546 90.045 1.00 62.03 138 THR E CA 1
ATOM 10129 C C . THR E 1 138 ? 175.931 152.280 90.050 1.00 62.03 138 THR E C 1
ATOM 10130 O O . THR E 1 138 ? 176.675 152.936 90.787 1.00 62.03 138 THR E O 1
ATOM 10134 N N . GLN E 1 139 ? 176.399 151.347 89.219 1.00 70.72 139 GLN E N 1
ATOM 10135 C CA . GLN E 1 139 ? 177.830 151.081 89.132 1.00 70.72 139 GLN E CA 1
ATOM 10136 C C . GLN E 1 139 ? 178.606 152.248 88.538 1.00 70.72 139 GLN E C 1
ATOM 10137 O O . GLN E 1 139 ? 179.832 152.299 88.683 1.00 70.72 139 GLN E O 1
ATOM 10143 N N . LEU E 1 140 ? 177.930 153.173 87.865 1.00 77.78 140 LEU E N 1
ATOM 10144 C CA . LEU E 1 140 ? 178.611 154.325 87.306 1.00 77.78 140 LEU E CA 1
ATOM 10145 C C . LEU E 1 140 ? 179.144 155.203 88.435 1.00 77.78 140 LEU E C 1
ATOM 10146 O O . LEU E 1 140 ? 178.589 155.216 89.537 1.00 77.78 140 LEU E O 1
ATOM 10151 N N . PRO E 1 141 ? 180.232 155.930 88.199 1.00 82.34 141 PRO E N 1
ATOM 10152 C CA . PRO E 1 141 ? 180.704 156.896 89.196 1.00 82.34 141 PRO E CA 1
ATOM 10153 C C . PRO E 1 141 ? 179.753 158.078 89.310 1.00 82.34 141 PRO E C 1
ATOM 10154 O O . PRO E 1 141 ? 178.751 158.187 88.601 1.00 82.34 141 PRO E O 1
ATOM 10158 N N . ARG E 1 142 ? 180.093 158.990 90.218 1.00 85.62 142 ARG E N 1
ATOM 10159 C CA . ARG E 1 142 ? 179.360 160.242 90.329 1.00 85.62 142 ARG E CA 1
ATOM 10160 C C . ARG E 1 142 ? 179.661 161.105 89.097 1.00 85.62 142 ARG E C 1
ATOM 10161 O O . ARG E 1 142 ? 180.331 160.675 88.153 1.00 85.62 142 ARG E O 1
ATOM 10169 N N . GLU E 1 143 ? 179.115 162.324 89.090 1.00 90.92 143 GLU E N 1
ATOM 10170 C CA . GLU E 1 143 ? 179.300 163.333 88.049 1.00 90.92 143 GLU E CA 1
ATOM 10171 C C . GLU E 1 143 ? 178.494 162.990 86.804 1.00 90.92 143 GLU E C 1
ATOM 10172 O O . GLU E 1 143 ? 178.427 163.788 85.863 1.00 90.92 143 GLU E O 1
ATOM 10178 N N . MET E 1 144 ? 177.884 161.806 86.782 1.00 89.89 144 MET E N 1
ATOM 10179 C CA . MET E 1 144 ? 176.971 161.441 85.707 1.00 89.89 144 MET E CA 1
ATOM 10180 C C . MET E 1 144 ? 175.834 160.560 86.215 1.00 89.89 144 MET E C 1
ATOM 10181 O O . MET E 1 144 ? 175.242 159.797 85.445 1.00 89.89 144 MET E O 1
ATOM 10186 N N . GLY E 1 145 ? 175.512 160.665 87.502 1.00 83.26 145 GLY E N 1
ATOM 10187 C CA . GLY E 1 145 ? 174.324 160.043 88.054 1.00 83.26 145 GLY E CA 1
ATOM 10188 C C . GLY E 1 145 ? 174.478 158.634 88.578 1.00 83.26 145 GLY E C 1
ATOM 10189 O O . GLY E 1 145 ? 173.465 157.957 88.779 1.00 83.26 145 GLY E O 1
ATOM 10190 N N . GLY E 1 146 ? 175.704 158.168 88.818 1.00 77.80 146 GLY E N 1
ATOM 10191 C CA . GLY E 1 146 ? 175.940 156.829 89.310 1.00 77.80 146 GLY E CA 1
ATOM 10192 C C . GLY E 1 146 ? 176.099 156.773 90.820 1.00 77.80 146 GLY E C 1
ATOM 10193 O O . GLY E 1 146 ? 175.770 157.709 91.551 1.00 77.80 146 GLY E O 1
ATOM 10194 N N . GLY E 1 147 ? 176.595 155.631 91.290 1.00 68.43 147 GLY E N 1
ATOM 10195 C CA . GLY E 1 147 ? 176.886 155.450 92.699 1.00 68.43 147 GLY E CA 1
ATOM 10196 C C . GLY E 1 147 ? 178.225 154.788 92.944 1.00 68.43 147 GLY E C 1
ATOM 10197 O O . GLY E 1 147 ? 178.701 154.739 94.083 1.00 68.43 147 GLY E O 1
ATOM 10198 N N . GLU E 1 148 ? 178.835 154.270 91.874 1.00 71.77 148 GLU E N 1
ATOM 10199 C CA . GLU E 1 148 ? 180.163 153.654 91.922 1.00 71.77 148 GLU E CA 1
ATOM 10200 C C . GLU E 1 148 ? 180.229 152.541 92.966 1.00 71.77 148 GLU E C 1
ATOM 10201 O O . GLU E 1 148 ? 181.068 152.552 93.868 1.00 71.77 148 GLU E O 1
ATOM 10203 N N . GLY E 1 149 ? 179.335 151.568 92.836 1.00 63.42 149 GLY E N 1
ATOM 10204 C CA . GLY E 1 149 ? 179.294 150.490 93.806 1.00 63.42 149 GLY E CA 1
ATOM 10205 C C . GLY E 1 149 ? 178.415 149.358 93.326 1.00 63.42 149 GLY E C 1
ATOM 10206 O O . GLY E 1 149 ? 177.904 149.365 92.204 1.00 63.42 149 GLY E O 1
ATOM 10207 N N . LYS E 1 150 ? 178.242 148.380 94.207 1.00 57.98 150 LYS E N 1
ATOM 10208 C CA . LYS E 1 150 ? 177.521 147.159 93.892 1.00 57.98 150 LYS E CA 1
ATOM 10209 C C . LYS E 1 150 ? 176.027 147.322 94.170 1.00 57.98 150 LYS E C 1
ATOM 10210 O O . LYS E 1 150 ? 175.581 148.284 94.795 1.00 57.98 150 LYS E O 1
ATOM 10216 N N . VAL E 1 151 ? 175.250 146.351 93.696 1.00 50.12 151 VAL E N 1
ATOM 10217 C CA . VAL E 1 151 ? 173.796 146.365 93.805 1.00 50.12 151 VAL E CA 1
ATOM 10218 C C . VAL E 1 151 ? 173.295 144.968 94.149 1.00 50.12 151 VAL E C 1
ATOM 10219 O O . VAL E 1 151 ? 173.756 143.974 93.579 1.00 50.12 151 VAL E O 1
ATOM 10223 N N . ALA E 1 152 ? 172.352 144.893 95.089 1.00 50.15 152 ALA E N 1
ATOM 10224 C CA . ALA E 1 152 ? 171.775 143.630 95.541 1.00 50.15 152 ALA E CA 1
ATOM 10225 C C . ALA E 1 152 ? 170.366 143.498 94.977 1.00 50.15 152 ALA E C 1
ATOM 10226 O O . ALA E 1 152 ? 169.466 144.256 95.349 1.00 50.15 152 ALA E O 1
ATOM 10228 N N . TYR E 1 153 ? 170.178 142.512 94.107 1.00 44.01 153 TYR E N 1
ATOM 10229 C CA . TYR E 1 153 ? 168.954 142.327 93.336 1.00 44.01 153 TYR E CA 1
ATOM 10230 C C . TYR E 1 153 ? 168.200 141.122 93.883 1.00 44.01 153 TYR E C 1
ATOM 10231 O O . TYR E 1 153 ? 168.661 139.984 93.749 1.00 44.01 153 TYR E O 1
ATOM 10240 N N . ILE E 1 154 ? 167.033 141.367 94.471 1.00 42.85 154 ILE E N 1
ATOM 10241 C CA . ILE E 1 154 ? 166.181 140.310 95.003 1.00 42.85 154 ILE E CA 1
ATOM 10242 C C . ILE E 1 154 ? 165.034 140.102 94.023 1.00 42.85 154 ILE E C 1
ATOM 10243 O O . ILE E 1 154 ? 164.172 140.972 93.864 1.00 42.85 154 ILE E O 1
ATOM 10248 N N . ASP E 1 155 ? 165.011 138.941 93.379 1.00 46.85 155 ASP E N 1
ATOM 10249 C CA . ASP E 1 155 ? 164.035 138.622 92.347 1.00 46.85 155 ASP E CA 1
ATOM 10250 C C . ASP E 1 155 ? 163.015 137.636 92.893 1.00 46.85 155 ASP E C 1
ATOM 10251 O O . ASP E 1 155 ? 163.386 136.622 93.490 1.00 46.85 155 ASP E O 1
ATOM 10256 N N . THR E 1 156 ? 161.734 137.928 92.678 1.00 50.48 156 THR E N 1
ATOM 10257 C CA . THR E 1 156 ? 160.665 137.060 93.151 1.00 50.48 156 THR E CA 1
ATOM 10258 C C . THR E 1 156 ? 159.851 136.419 92.039 1.00 50.48 156 THR E C 1
ATOM 10259 O O . THR E 1 156 ? 159.295 135.341 92.249 1.00 50.48 156 THR E O 1
ATOM 10263 N N . GLU E 1 157 ? 159.767 137.042 90.866 1.00 52.83 157 GLU E N 1
ATOM 10264 C CA . GLU E 1 157 ? 159.012 136.489 89.751 1.00 52.83 157 GLU E CA 1
ATOM 10265 C C . GLU E 1 157 ? 159.872 135.714 88.765 1.00 52.83 157 GLU E C 1
ATOM 10266 O O . GLU E 1 157 ? 159.329 135.118 87.831 1.00 52.83 157 GLU E O 1
ATOM 10272 N N . GLY E 1 158 ? 161.189 135.701 88.941 1.00 49.11 158 GLY E N 1
ATOM 10273 C CA . GLY E 1 158 ? 162.054 135.014 88.003 1.00 49.11 158 GLY E CA 1
ATOM 10274 C C . GLY E 1 158 ? 162.362 135.779 86.739 1.00 49.11 158 GLY E C 1
ATOM 10275 O O . GLY E 1 158 ? 162.745 135.169 85.737 1.00 49.11 158 GLY E O 1
ATOM 10276 N N . THR E 1 159 ? 162.211 137.101 86.753 1.00 53.14 159 THR E N 1
ATOM 10277 C CA . THR E 1 159 ? 162.402 137.928 85.570 1.00 53.14 159 THR E CA 1
ATOM 10278 C C . THR E 1 159 ? 163.811 138.494 85.446 1.00 53.14 159 THR E C 1
ATOM 10279 O O . THR E 1 159 ? 164.077 139.243 84.501 1.00 53.14 159 THR E O 1
ATOM 10283 N N . PHE E 1 160 ? 164.711 138.164 86.368 1.00 51.45 160 PHE E N 1
ATOM 10284 C CA . PHE E 1 160 ? 166.081 138.654 86.292 1.00 51.45 160 PHE E CA 1
ATOM 10285 C C . PHE E 1 160 ? 166.792 138.060 85.084 1.00 51.45 160 PHE E C 1
ATOM 10286 O O . PHE E 1 160 ? 166.751 136.847 84.862 1.00 51.45 160 PHE E O 1
ATOM 10294 N N . ARG E 1 161 ? 167.453 138.911 84.308 1.00 55.27 161 ARG E N 1
ATOM 10295 C CA . ARG E 1 161 ? 168.193 138.477 83.124 1.00 55.27 161 ARG E CA 1
ATOM 10296 C C . ARG E 1 161 ? 169.585 139.089 83.137 1.00 55.27 161 ARG E C 1
ATOM 10297 O O . ARG E 1 161 ? 169.723 140.306 82.898 1.00 55.27 161 ARG E O 1
ATOM 10305 N N . PRO E 1 162 ? 170.631 138.305 83.406 1.00 62.01 162 PRO E N 1
ATOM 10306 C CA . PRO E 1 162 ? 171.994 138.857 83.349 1.00 62.01 162 PRO E CA 1
ATOM 10307 C C . PRO E 1 162 ? 172.376 139.380 81.978 1.00 62.01 162 PRO E C 1
ATOM 10308 O O . PRO E 1 162 ? 173.150 140.341 81.881 1.00 62.01 162 PRO E O 1
ATOM 10312 N N . GLU E 1 163 ? 171.863 138.765 80.911 1.00 70.04 163 GLU E N 1
ATOM 10313 C CA . GLU E 1 163 ? 172.209 139.204 79.565 1.00 70.04 163 GLU E CA 1
ATOM 10314 C C . GLU E 1 163 ? 171.708 140.613 79.287 1.00 70.04 163 GLU E C 1
ATOM 10315 O O . GLU E 1 163 ? 172.366 141.369 78.566 1.00 70.04 163 GLU E O 1
ATOM 10321 N N . ARG E 1 164 ? 170.553 140.984 79.840 1.00 70.19 164 ARG E N 1
ATOM 10322 C CA . ARG E 1 164 ? 170.066 142.349 79.673 1.00 70.19 164 ARG E CA 1
ATOM 10323 C C . ARG E 1 164 ? 171.000 143.354 80.339 1.00 70.19 164 ARG E C 1
ATOM 10324 O O . ARG E 1 164 ? 171.294 144.415 79.772 1.00 70.19 164 ARG E O 1
ATOM 10332 N N . ILE E 1 165 ? 171.477 143.036 81.545 1.00 67.39 165 ILE E N 1
ATOM 10333 C CA . ILE E 1 165 ? 172.449 143.896 82.213 1.00 67.39 165 ILE E CA 1
ATOM 10334 C C . ILE E 1 165 ? 173.716 144.000 81.384 1.00 67.39 165 ILE E C 1
ATOM 10335 O O . ILE E 1 165 ? 174.287 145.084 81.231 1.00 67.39 165 ILE E O 1
ATOM 10340 N N . LYS E 1 166 ? 174.183 142.872 80.848 1.00 73.48 166 LYS E N 1
ATOM 10341 C CA . LYS E 1 166 ? 175.383 142.890 80.021 1.00 73.48 166 LYS E CA 1
ATOM 10342 C C . LYS E 1 166 ? 175.194 143.784 78.803 1.00 73.48 166 LYS E C 1
ATOM 10343 O O . LYS E 1 166 ? 176.079 144.578 78.460 1.00 73.48 166 LYS E O 1
ATOM 10349 N N . GLN E 1 167 ? 174.036 143.682 78.150 1.00 79.55 167 GLN E N 1
ATOM 10350 C CA . GLN E 1 167 ? 173.777 144.484 76.961 1.00 79.55 167 GLN E CA 1
ATOM 10351 C C . GLN E 1 167 ? 173.715 145.971 77.294 1.00 79.55 167 GLN E C 1
ATOM 10352 O O . GLN E 1 167 ? 174.287 146.799 76.576 1.00 79.55 167 GLN E O 1
ATOM 10358 N N . ILE E 1 168 ? 173.045 146.333 78.391 1.00 77.53 168 ILE E N 1
ATOM 10359 C CA . ILE E 1 168 ? 172.960 147.748 78.749 1.00 77.53 168 ILE E CA 1
ATOM 10360 C C . ILE E 1 168 ? 174.326 148.281 79.173 1.00 77.53 168 ILE E C 1
ATOM 10361 O O . ILE E 1 168 ? 174.678 149.431 78.879 1.00 77.53 168 ILE E O 1
ATOM 10366 N N . ALA E 1 169 ? 175.117 147.460 79.868 1.00 82.55 169 ALA E N 1
ATOM 10367 C CA . ALA E 1 169 ? 176.465 147.868 80.245 1.00 82.55 169 ALA E CA 1
ATOM 10368 C C . ALA E 1 169 ? 177.326 148.115 79.015 1.00 82.55 169 ALA E C 1
ATOM 10369 O O . ALA E 1 169 ? 178.079 149.095 78.961 1.00 82.55 169 ALA E O 1
ATOM 10371 N N . GLU E 1 170 ? 177.232 147.233 78.016 1.00 87.46 170 GLU E N 1
ATOM 10372 C CA . GLU E 1 170 ? 177.888 147.498 76.742 1.00 87.46 170 GLU E CA 1
ATOM 10373 C C . GLU E 1 170 ? 177.360 148.777 76.110 1.00 87.46 170 GLU E C 1
ATOM 10374 O O . GLU E 1 170 ? 178.108 149.494 75.437 1.00 87.46 170 GLU E O 1
ATOM 10380 N N . GLY E 1 171 ? 176.077 149.074 76.314 1.00 87.70 171 GLY E N 1
ATOM 10381 C CA . GLY E 1 171 ? 175.527 150.327 75.828 1.00 87.70 171 GLY E CA 1
ATOM 10382 C C . GLY E 1 171 ? 176.164 151.547 76.463 1.00 87.70 171 GLY E C 1
ATOM 10383 O O . GLY E 1 171 ? 176.420 152.543 75.781 1.00 87.70 171 GLY E O 1
ATOM 10384 N N . TYR E 1 172 ? 176.424 151.495 77.768 1.00 88.30 172 TYR E N 1
ATOM 10385 C CA . TYR E 1 172 ? 177.105 152.579 78.469 1.00 88.30 172 TYR E CA 1
ATOM 10386 C C . TYR E 1 172 ? 178.620 152.526 78.324 1.00 88.30 172 TYR E C 1
ATOM 10387 O O . TYR E 1 172 ? 179.318 153.283 79.007 1.00 88.30 172 TYR E O 1
ATOM 10396 N N . GLU E 1 173 ? 179.139 151.652 77.462 1.00 91.83 173 GLU E N 1
ATOM 10397 C CA . GLU E 1 173 ? 180.566 151.582 77.152 1.00 91.83 173 GLU E CA 1
ATOM 10398 C C . GLU E 1 173 ? 181.393 151.303 78.409 1.00 91.83 173 GLU E C 1
ATOM 10399 O O . GLU E 1 173 ? 182.243 152.094 78.820 1.00 91.83 173 GLU E O 1
ATOM 10405 N N . LEU E 1 174 ? 181.120 150.153 79.021 1.00 87.72 174 LEU E N 1
ATOM 10406 C CA . LEU E 1 174 ? 181.901 149.703 80.162 1.00 87.72 174 LEU E CA 1
ATOM 10407 C C . LEU E 1 174 ? 182.008 148.187 80.110 1.00 87.72 174 LEU E C 1
ATOM 10408 O O . LEU E 1 174 ? 181.281 147.519 79.370 1.00 87.72 174 LEU E O 1
ATOM 10413 N N . ASP E 1 175 ? 182.935 147.653 80.894 1.00 86.74 175 ASP E N 1
ATOM 10414 C CA . ASP E 1 175 ? 183.255 146.235 80.836 1.00 86.74 175 ASP E CA 1
ATOM 10415 C C . ASP E 1 175 ? 182.050 145.395 81.242 1.00 86.74 175 ASP E C 1
ATOM 10416 O O . ASP E 1 175 ? 181.502 145.598 82.336 1.00 86.74 175 ASP E O 1
ATOM 10421 N N . PRO E 1 176 ? 181.609 144.454 80.409 1.00 84.05 176 PRO E N 1
ATOM 10422 C CA . PRO E 1 176 ? 180.424 143.653 80.747 1.00 84.05 176 PRO E CA 1
ATOM 10423 C C . PRO E 1 176 ? 180.635 142.705 81.917 1.00 84.05 176 PRO E C 1
ATOM 10424 O O . PRO E 1 176 ? 179.836 142.695 82.858 1.00 84.05 176 PRO E O 1
ATOM 10428 N N . GLU E 1 177 ? 181.699 141.901 81.870 1.00 83.58 177 GLU E N 1
ATOM 10429 C CA . GLU E 1 177 ? 181.885 140.864 82.882 1.00 83.58 177 GLU E CA 1
ATOM 10430 C C . GLU E 1 177 ? 182.150 141.464 84.258 1.00 83.58 177 GLU E C 1
ATOM 10431 O O . GLU E 1 177 ? 181.708 140.915 85.274 1.00 83.58 177 GLU E O 1
ATOM 10437 N N . SER E 1 178 ? 182.873 142.586 84.317 1.00 81.72 178 SER E N 1
ATOM 10438 C CA . SER E 1 178 ? 183.039 143.277 85.592 1.00 81.72 178 SER E CA 1
ATOM 10439 C C . SER E 1 178 ? 181.701 143.782 86.113 1.00 81.72 178 SER E C 1
ATOM 10440 O O . SER E 1 178 ? 181.439 143.736 87.320 1.00 81.72 178 SER E O 1
ATOM 10443 N N . CYS E 1 179 ? 180.845 144.275 85.215 1.00 76.05 179 CYS E N 1
ATOM 10444 C CA . CYS E 1 179 ? 179.516 144.718 85.619 1.00 76.05 179 CYS E CA 1
ATOM 10445 C C . CYS E 1 179 ? 178.692 143.565 86.176 1.00 76.05 179 CYS E C 1
ATOM 10446 O O . CYS E 1 179 ? 178.003 143.718 87.191 1.00 76.05 179 CYS E O 1
ATOM 10449 N N . LEU E 1 180 ? 178.740 142.403 85.520 1.00 70.62 180 LEU E N 1
ATOM 10450 C CA . LEU E 1 180 ? 177.999 141.250 86.021 1.00 70.62 180 LEU E CA 1
ATOM 10451 C C . LEU E 1 180 ? 178.537 140.789 87.368 1.00 70.62 180 LEU E C 1
ATOM 10452 O O . LEU E 1 180 ? 177.763 140.483 88.280 1.00 70.62 180 LEU E O 1
ATOM 10457 N N . ALA E 1 181 ? 179.861 140.747 87.521 1.00 71.15 181 ALA E N 1
ATOM 10458 C CA . ALA E 1 181 ? 180.440 140.357 88.801 1.00 71.15 181 ALA E CA 1
ATOM 10459 C C . ALA E 1 181 ? 180.194 141.393 89.883 1.00 71.15 181 ALA E C 1
ATOM 10460 O O . ALA E 1 181 ? 180.476 141.125 91.055 1.00 71.15 181 ALA E O 1
ATOM 10462 N N . ASN E 1 182 ? 179.674 142.556 89.512 1.00 63.71 182 ASN E N 1
ATOM 10463 C CA . ASN E 1 182 ? 179.454 143.673 90.414 1.00 63.71 182 ASN E CA 1
ATOM 10464 C C . ASN E 1 182 ? 178.043 143.681 90.994 1.00 63.71 182 ASN E C 1
ATOM 10465 O O . ASN E 1 182 ? 177.671 144.639 91.676 1.00 63.71 182 ASN E O 1
ATOM 10470 N N . VAL E 1 183 ? 177.254 142.638 90.736 1.00 55.45 183 VAL E N 1
ATOM 10471 C CA . VAL E 1 183 ? 175.857 142.560 91.152 1.00 55.45 183 VAL E CA 1
ATOM 10472 C C . VAL E 1 183 ? 175.657 141.293 91.970 1.00 55.45 183 VAL E C 1
ATOM 10473 O O . VAL E 1 183 ? 176.035 140.202 91.530 1.00 55.45 183 VAL E O 1
ATOM 10477 N N . SER E 1 184 ? 175.047 141.430 93.142 1.00 54.72 184 SER E N 1
ATOM 10478 C CA . SER E 1 184 ? 174.770 140.302 94.021 1.00 54.72 184 SER E CA 1
ATOM 10479 C C . SER E 1 184 ? 173.283 139.976 93.944 1.00 54.72 184 SER E C 1
ATOM 10480 O O . SER E 1 184 ? 172.449 140.764 94.397 1.00 54.72 184 SER E O 1
ATOM 10483 N N . TYR E 1 185 ? 172.954 138.812 93.387 1.00 50.94 185 TYR E N 1
ATOM 10484 C CA . TYR E 1 185 ? 171.585 138.470 93.025 1.00 50.94 185 TYR E CA 1
ATOM 10485 C C . TYR E 1 185 ? 171.080 137.300 93.857 1.00 50.94 185 TYR E C 1
ATOM 10486 O O . TYR E 1 185 ? 171.837 136.377 94.166 1.00 50.94 185 TYR E O 1
ATOM 10495 N N . ALA E 1 186 ? 169.795 137.340 94.213 1.00 48.18 186 ALA E N 1
ATOM 10496 C CA . ALA E 1 186 ? 169.162 136.250 94.943 1.00 48.18 186 ALA E CA 1
ATOM 10497 C C . ALA E 1 186 ? 167.703 136.118 94.537 1.00 48.18 186 ALA E C 1
ATOM 10498 O O . ALA E 1 186 ? 166.979 137.113 94.463 1.00 48.18 186 ALA E O 1
ATOM 10500 N N . ARG E 1 187 ? 167.271 134.882 94.305 1.00 50.97 187 ARG E N 1
ATOM 10501 C CA . ARG E 1 187 ? 165.901 134.581 93.909 1.00 50.97 187 ARG E CA 1
ATOM 10502 C C . ARG E 1 187 ? 165.109 134.135 95.132 1.00 50.97 187 ARG E C 1
ATOM 10503 O O . ARG E 1 187 ? 165.446 133.126 95.758 1.00 50.97 187 ARG E O 1
ATOM 10511 N N . ALA E 1 188 ? 164.055 134.875 95.460 1.00 54.46 188 ALA E N 1
ATOM 10512 C CA . ALA E 1 188 ? 163.221 134.562 96.613 1.00 54.46 188 ALA E CA 1
ATOM 10513 C C . ALA E 1 188 ? 162.133 133.585 96.191 1.00 54.46 188 ALA E C 1
ATOM 10514 O O . ALA E 1 188 ? 161.243 133.937 95.410 1.00 54.46 188 ALA E O 1
ATOM 10516 N N . LEU E 1 189 ? 162.204 132.359 96.711 1.00 58.79 189 LEU E N 1
ATOM 10517 C CA . LEU E 1 189 ? 161.273 131.316 96.296 1.00 58.79 189 LEU E CA 1
ATOM 10518 C C . LEU E 1 189 ? 159.896 131.500 96.924 1.00 58.79 189 LEU E C 1
ATOM 10519 O O . LEU E 1 189 ? 158.877 131.263 96.267 1.00 58.79 189 LEU E O 1
ATOM 10524 N N . ASN E 1 190 ? 159.843 131.918 98.185 1.00 63.63 190 ASN E N 1
ATOM 10525 C CA . ASN E 1 190 ? 158.579 132.146 98.869 1.00 63.63 190 ASN E CA 1
ATOM 10526 C C . ASN E 1 190 ? 158.770 133.272 99.876 1.00 63.63 190 ASN E C 1
ATOM 10527 O O . ASN E 1 190 ? 159.848 133.863 99.976 1.00 63.63 190 ASN E O 1
ATOM 10532 N N . SER E 1 191 ? 157.706 133.569 100.626 1.00 66.12 191 SER E N 1
ATOM 10533 C CA . SER E 1 191 ? 157.726 134.729 101.512 1.00 66.12 191 SER E CA 1
ATOM 10534 C C . SER E 1 191 ? 158.785 134.593 102.598 1.00 66.12 191 SER E C 1
ATOM 10535 O O . SER E 1 191 ? 159.501 135.555 102.896 1.00 66.12 191 SER E O 1
ATOM 10538 N N . GLU E 1 192 ? 158.899 133.410 103.206 1.00 73.64 192 GLU E N 1
ATOM 10539 C CA . GLU E 1 192 ? 159.870 133.237 104.281 1.00 73.64 192 GLU E CA 1
ATOM 10540 C C . GLU E 1 192 ? 161.296 133.390 103.767 1.00 73.64 192 GLU E C 1
ATOM 10541 O O . GLU E 1 192 ? 162.149 133.984 104.440 1.00 73.64 192 GLU E O 1
ATOM 10547 N N . HIS E 1 193 ? 161.575 132.865 102.572 1.00 60.81 193 HIS E N 1
ATOM 10548 C CA . HIS E 1 193 ? 162.880 133.082 101.964 1.00 60.81 193 HIS E CA 1
ATOM 10549 C C . HIS E 1 193 ? 163.102 134.558 101.682 1.00 60.81 193 HIS E C 1
ATOM 10550 O O . HIS E 1 193 ? 164.207 135.077 101.873 1.00 60.81 193 HIS E O 1
ATOM 10557 N N . GLN E 1 194 ? 162.053 135.252 101.240 1.00 59.74 194 GLN E N 1
ATOM 10558 C CA . GLN E 1 194 ? 162.154 136.685 100.995 1.00 59.74 194 GLN E CA 1
ATOM 10559 C C . GLN E 1 194 ? 162.544 137.435 102.262 1.00 59.74 194 GLN E C 1
ATOM 10560 O O . GLN E 1 194 ? 163.385 138.339 102.220 1.00 59.74 194 GLN E O 1
ATOM 10566 N N . MET E 1 195 ? 161.945 137.076 103.399 1.00 64.76 195 MET E N 1
ATOM 10567 C CA . MET E 1 195 ? 162.315 137.727 104.652 1.00 64.76 195 MET E CA 1
ATOM 10568 C C . MET E 1 195 ? 163.739 137.384 105.064 1.00 64.76 195 MET E C 1
ATOM 10569 O O . MET E 1 195 ? 164.514 138.270 105.444 1.00 64.76 195 MET E O 1
ATOM 10574 N N . GLU E 1 196 ? 164.101 136.100 105.023 1.00 66.64 196 GLU E N 1
ATOM 10575 C CA . GLU E 1 196 ? 165.428 135.732 105.502 1.00 66.64 196 GLU E CA 1
ATOM 10576 C C . GLU E 1 196 ? 166.521 136.334 104.630 1.00 66.64 196 GLU E C 1
ATOM 10577 O O . GLU E 1 196 ? 167.617 136.620 105.123 1.00 66.64 196 GLU E O 1
ATOM 10583 N N . LEU E 1 197 ? 166.235 136.576 103.350 1.00 57.21 197 LEU E N 1
ATOM 10584 C CA . LEU E 1 197 ? 167.218 137.231 102.495 1.00 57.21 197 LEU E CA 1
ATOM 10585 C C . LEU E 1 197 ? 167.518 138.643 102.984 1.00 57.21 197 LEU E C 1
ATOM 10586 O O . LEU E 1 197 ? 168.685 139.040 103.100 1.00 57.21 197 LEU E O 1
ATOM 10591 N N . VAL E 1 198 ? 166.476 139.420 103.289 1.00 59.35 198 VAL E N 1
ATOM 10592 C CA . VAL E 1 198 ? 166.716 140.790 103.730 1.00 59.35 198 VAL E CA 1
ATOM 10593 C C . VAL E 1 198 ? 167.307 140.801 105.133 1.00 59.35 198 VAL E C 1
ATOM 10594 O O . VAL E 1 198 ? 168.029 141.732 105.506 1.00 59.35 198 VAL E O 1
ATOM 10598 N N . GLU E 1 199 ? 167.015 139.773 105.935 1.00 65.32 199 GLU E N 1
ATOM 10599 C CA . GLU E 1 199 ? 167.703 139.664 107.218 1.00 65.32 199 GLU E CA 1
ATOM 10600 C C . GLU E 1 199 ? 169.196 139.421 107.037 1.00 65.32 199 GLU E C 1
ATOM 10601 O O . GLU E 1 199 ? 170.007 140.026 107.745 1.00 65.32 199 GLU E O 1
ATOM 10607 N N . GLN E 1 200 ? 169.582 138.553 106.099 1.00 65.61 200 GLN E N 1
ATOM 10608 C CA . GLN E 1 200 ? 171.004 138.297 105.884 1.00 65.61 200 GLN E CA 1
ATOM 10609 C C . GLN E 1 200 ? 171.692 139.399 105.088 1.00 65.61 200 GLN E C 1
ATOM 10610 O O . GLN E 1 200 ? 172.922 139.384 104.984 1.00 65.61 200 GLN E O 1
ATOM 10616 N N . LEU E 1 201 ? 170.937 140.337 104.508 1.00 62.43 201 LEU E N 1
ATOM 10617 C CA . LEU E 1 201 ? 171.580 141.453 103.812 1.00 62.43 201 LEU E CA 1
ATOM 10618 C C . LEU E 1 201 ? 172.530 142.240 104.704 1.00 62.43 201 LEU E C 1
ATOM 10619 O O . LEU E 1 201 ? 173.464 142.866 104.194 1.00 62.43 201 LEU E O 1
ATOM 10624 N N . GLY E 1 202 ? 172.301 142.257 106.017 1.00 64.90 202 GLY E N 1
ATOM 10625 C CA . GLY E 1 202 ? 173.160 143.043 106.888 1.00 64.90 202 GLY E CA 1
ATOM 10626 C C . GLY E 1 202 ? 174.607 142.591 106.851 1.00 64.90 202 GLY E C 1
ATOM 10627 O O . GLY E 1 202 ? 175.525 143.413 106.775 1.00 64.90 202 GLY E O 1
ATOM 10628 N N . GLU E 1 203 ? 174.830 141.275 106.887 1.00 70.40 203 GLU E N 1
ATOM 10629 C CA . GLU E 1 203 ? 176.190 140.747 106.888 1.00 70.40 203 GLU E CA 1
ATOM 10630 C C . GLU E 1 203 ? 176.932 141.121 105.614 1.00 70.40 203 GLU E C 1
ATOM 10631 O O . GLU E 1 203 ? 178.105 141.510 105.659 1.00 70.40 203 GLU E O 1
ATOM 10637 N N . GLU E 1 204 ? 176.266 141.012 104.466 1.00 67.42 204 GLU E N 1
ATOM 10638 C CA . GLU E 1 204 ? 176.914 141.325 103.200 1.00 67.42 204 GLU E CA 1
ATOM 10639 C C . GLU E 1 204 ? 177.066 142.826 102.993 1.00 67.42 204 GLU E C 1
ATOM 10640 O O . GLU E 1 204 ? 178.019 143.263 102.340 1.00 67.42 204 GLU E O 1
ATOM 10646 N N . LEU E 1 205 ? 176.150 143.624 103.541 1.00 64.16 205 LEU E N 1
ATOM 10647 C CA . LEU E 1 205 ? 176.207 145.070 103.392 1.00 64.16 205 LEU E CA 1
ATOM 10648 C C . LEU E 1 205 ? 177.151 145.728 104.384 1.00 64.16 205 LEU E C 1
ATOM 10649 O O . LEU E 1 205 ? 177.476 146.908 104.217 1.00 64.16 205 LEU E O 1
ATOM 10654 N N . SER E 1 206 ? 177.589 144.998 105.414 1.00 69.74 206 SER E N 1
ATOM 10655 C CA . SER E 1 206 ? 178.543 145.562 106.363 1.00 69.74 206 SER E CA 1
ATOM 10656 C C . SER E 1 206 ? 179.815 146.036 105.674 1.00 69.74 206 SER E C 1
ATOM 10657 O O . SER E 1 206 ? 180.494 146.936 106.179 1.00 69.74 206 SER E O 1
ATOM 10660 N N . SER E 1 207 ? 180.157 145.447 104.525 1.00 65.56 207 SER E N 1
ATOM 10661 C CA . SER E 1 207 ? 181.304 145.922 103.762 1.00 65.56 207 SER E CA 1
ATOM 10662 C C . SER E 1 207 ? 181.098 147.338 103.242 1.00 65.56 207 SER E C 1
ATOM 10663 O O . SER E 1 207 ? 182.081 148.041 102.987 1.00 65.56 207 SER E O 1
ATOM 10666 N N . GLY E 1 208 ? 179.851 147.767 103.072 1.00 63.18 208 GLY E N 1
ATOM 10667 C CA . GLY E 1 208 ? 179.561 149.133 102.690 1.00 63.18 208 GLY E CA 1
ATOM 10668 C C . GLY E 1 208 ? 179.736 149.453 101.225 1.00 63.18 208 GLY E C 1
ATOM 10669 O O . GLY E 1 208 ? 179.589 150.619 100.842 1.00 63.18 208 GLY E O 1
ATOM 10670 N N . ASP E 1 209 ? 180.045 148.461 100.390 1.00 64.22 209 ASP E N 1
ATOM 10671 C CA . ASP E 1 209 ? 180.257 148.724 98.972 1.00 64.22 209 ASP E CA 1
ATOM 10672 C C . ASP E 1 209 ? 178.952 148.935 98.218 1.00 64.22 209 ASP E C 1
ATOM 10673 O O . ASP E 1 209 ? 178.931 149.671 97.226 1.00 64.22 209 ASP E O 1
ATOM 10678 N N . TYR E 1 210 ? 177.866 148.311 98.663 1.00 60.00 210 TYR E N 1
ATOM 10679 C CA . TYR E 1 210 ? 176.632 148.342 97.897 1.00 60.00 210 TYR E CA 1
ATOM 10680 C C . TYR E 1 210 ? 176.004 149.729 97.937 1.00 60.00 210 TYR E C 1
ATOM 10681 O O . TYR E 1 210 ? 176.264 150.535 98.832 1.00 60.00 210 TYR E O 1
ATOM 10690 N N . ARG E 1 211 ? 175.163 150.001 96.941 1.00 58.45 211 ARG E N 1
ATOM 10691 C CA . ARG E 1 211 ? 174.418 151.250 96.873 1.00 58.45 211 ARG E CA 1
ATOM 10692 C C . ARG E 1 211 ? 172.929 151.071 96.632 1.00 58.45 211 ARG E C 1
ATOM 10693 O O . ARG E 1 211 ? 172.164 151.985 96.960 1.00 58.45 211 ARG E O 1
ATOM 10701 N N . LEU E 1 212 ? 172.488 149.943 96.080 1.00 49.83 212 LEU E N 1
ATOM 10702 C CA . LEU E 1 212 ? 171.101 149.763 95.681 1.00 49.83 212 LEU E CA 1
ATOM 10703 C C . LEU E 1 212 ? 170.622 148.379 96.092 1.00 49.83 212 LEU E C 1
ATOM 10704 O O . LEU E 1 212 ? 171.391 147.416 96.100 1.00 49.83 212 LEU E O 1
ATOM 10709 N N . ILE E 1 213 ? 169.338 148.293 96.434 1.00 51.24 213 ILE E N 1
ATOM 10710 C CA . ILE E 1 213 ? 168.700 147.059 96.884 1.00 51.24 213 ILE E CA 1
ATOM 10711 C C . ILE E 1 213 ? 167.416 146.923 96.074 1.00 51.24 213 ILE E C 1
ATOM 10712 O O . ILE E 1 213 ? 166.390 147.508 96.432 1.00 51.24 213 ILE E O 1
ATOM 10717 N N . VAL E 1 214 ? 167.457 146.161 94.988 1.00 43.92 214 VAL E N 1
ATOM 10718 C CA . VAL E 1 214 ? 166.304 146.024 94.106 1.00 43.92 214 VAL E CA 1
ATOM 10719 C C . VAL E 1 214 ? 165.463 144.843 94.563 1.00 43.92 214 VAL E C 1
ATOM 10720 O O . VAL E 1 214 ? 165.981 143.737 94.750 1.00 43.92 214 VAL E O 1
ATOM 10724 N N . VAL E 1 215 ? 164.164 145.070 94.737 1.00 47.54 215 VAL E N 1
ATOM 10725 C CA . VAL E 1 215 ? 163.222 144.008 95.073 1.00 47.54 215 VAL E CA 1
ATOM 10726 C C . VAL E 1 215 ? 162.126 144.003 94.016 1.00 47.54 215 VAL E C 1
ATOM 10727 O O . VAL E 1 215 ? 161.313 144.937 93.943 1.00 47.54 215 VAL E O 1
ATOM 10731 N N . ASP E 1 216 ? 162.079 142.931 93.224 1.00 49.35 216 ASP E N 1
ATOM 10732 C CA . ASP E 1 216 ? 161.181 142.828 92.075 1.00 49.35 216 ASP E CA 1
ATOM 10733 C C . ASP E 1 216 ? 160.590 141.421 92.041 1.00 49.35 216 ASP E C 1
ATOM 10734 O O . ASP E 1 216 ? 161.256 140.479 91.602 1.00 49.35 216 ASP E O 1
ATOM 10739 N N . SER E 1 217 ? 159.349 141.278 92.500 1.00 52.55 217 SER E N 1
ATOM 10740 C CA . SER E 1 217 ? 158.595 142.371 93.099 1.00 52.55 217 SER E CA 1
ATOM 10741 C C . SER E 1 217 ? 158.360 142.074 94.572 1.00 52.55 217 SER E C 1
ATOM 10742 O O . SER E 1 217 ? 158.591 140.957 95.027 1.00 52.55 217 SER E O 1
ATOM 10745 N N . ILE E 1 218 ? 157.892 143.078 95.312 1.00 56.43 218 ILE E N 1
ATOM 10746 C CA . ILE E 1 218 ? 157.861 142.978 96.768 1.00 56.43 218 ILE E CA 1
ATOM 10747 C C . ILE E 1 218 ? 156.899 141.887 97.228 1.00 56.43 218 ILE E C 1
ATOM 10748 O O . ILE E 1 218 ? 157.228 141.084 98.108 1.00 56.43 218 ILE E O 1
ATOM 10753 N N . MET E 1 219 ? 155.704 141.830 96.642 1.00 65.18 219 MET E N 1
ATOM 10754 C CA . MET E 1 219 ? 154.636 140.995 97.177 1.00 65.18 219 MET E CA 1
ATOM 10755 C C . MET E 1 219 ? 154.122 139.984 96.156 1.00 65.18 219 MET E C 1
ATOM 10756 O O . MET E 1 219 ? 152.946 139.623 96.166 1.00 65.18 219 MET E O 1
ATOM 10761 N N . ALA E 1 220 ? 155.002 139.504 95.277 1.00 55.52 220 ALA E N 1
ATOM 10762 C CA . ALA E 1 220 ? 154.631 138.407 94.394 1.00 55.52 220 ALA E CA 1
ATOM 10763 C C . ALA E 1 220 ? 154.577 137.077 95.130 1.00 55.52 220 ALA E C 1
ATOM 10764 O O . ALA E 1 220 ? 153.964 136.130 94.629 1.00 55.52 220 ALA E O 1
ATOM 10766 N N . ASN E 1 221 ? 155.209 136.984 96.297 1.00 62.98 221 ASN E N 1
ATOM 10767 C CA . ASN E 1 221 ? 155.165 135.771 97.100 1.00 62.98 221 ASN E CA 1
ATOM 10768 C C . ASN E 1 221 ? 154.164 135.866 98.239 1.00 62.98 221 ASN E C 1
ATOM 10769 O O . ASN E 1 221 ? 153.596 134.844 98.643 1.00 62.98 221 ASN E O 1
ATOM 10774 N N . PHE E 1 222 ? 153.941 137.070 98.767 1.00 67.93 222 PHE E N 1
ATOM 10775 C CA . PHE E 1 222 ? 152.958 137.242 99.830 1.00 67.93 222 PHE E CA 1
ATOM 10776 C C . PHE E 1 222 ? 151.555 136.921 99.335 1.00 67.93 222 PHE E C 1
ATOM 10777 O O . PHE E 1 222 ? 150.749 136.338 100.067 1.00 67.93 222 PHE E O 1
ATOM 10785 N N . ARG E 1 223 ? 151.242 137.307 98.097 1.00 69.90 223 ARG E N 1
ATOM 10786 C CA . ARG E 1 223 ? 149.929 137.005 97.540 1.00 69.90 223 ARG E CA 1
ATOM 10787 C C . ARG E 1 223 ? 149.713 135.503 97.414 1.00 69.90 223 ARG E C 1
ATOM 10788 O O . ARG E 1 223 ? 148.631 134.995 97.728 1.00 69.90 223 ARG E O 1
ATOM 10796 N N . VAL E 1 224 ? 150.730 134.777 96.953 1.00 68.96 224 VAL E N 1
ATOM 10797 C CA . VAL E 1 224 ? 150.595 133.337 96.764 1.00 68.96 224 VAL E CA 1
ATOM 10798 C C . VAL E 1 224 ? 150.533 132.608 98.099 1.00 68.96 224 VAL E C 1
ATOM 10799 O O . VAL E 1 224 ? 149.697 131.720 98.294 1.00 68.96 224 VAL E O 1
ATOM 10803 N N . ASP E 1 225 ? 151.405 132.968 99.041 1.00 73.67 225 ASP E N 1
ATOM 10804 C CA . ASP E 1 225 ? 151.524 132.208 100.279 1.00 73.67 225 ASP E CA 1
ATOM 10805 C C . ASP E 1 225 ? 150.365 132.432 101.241 1.00 73.67 225 ASP E C 1
ATOM 10806 O O . ASP E 1 225 ? 150.292 131.738 102.260 1.00 73.67 225 ASP E O 1
ATOM 10811 N N . TYR E 1 226 ? 149.471 133.372 100.957 1.00 74.20 226 TYR E N 1
ATOM 10812 C CA . TYR E 1 226 ? 148.350 133.641 101.849 1.00 74.20 226 TYR E CA 1
ATOM 10813 C C . TYR E 1 226 ? 147.051 133.808 101.072 1.00 74.20 226 TYR E C 1
ATOM 10814 O O . TYR E 1 226 ? 147.045 133.791 99.842 1.00 74.20 226 TYR E O 1
ATOM 10823 N N . LEU E 1 232 ? 145.403 136.831 105.823 1.00 97.84 232 LEU E N 1
ATOM 10824 C CA . LEU E 1 232 ? 145.563 138.199 105.344 1.00 97.84 232 LEU E CA 1
ATOM 10825 C C . LEU E 1 232 ? 146.160 139.098 106.417 1.00 97.84 232 LEU E C 1
ATOM 10826 O O . LEU E 1 232 ? 147.130 139.810 106.164 1.00 97.84 232 LEU E O 1
ATOM 10831 N N . SER E 1 233 ? 145.571 139.069 107.615 1.00 99.89 233 SER E N 1
ATOM 10832 C CA . SER E 1 233 ? 146.095 139.879 108.710 1.00 99.89 233 SER E CA 1
ATOM 10833 C C . SER E 1 233 ? 147.521 139.473 109.057 1.00 99.89 233 SER E C 1
ATOM 10834 O O . SER E 1 233 ? 148.394 140.331 109.240 1.00 99.89 233 SER E O 1
ATOM 10837 N N . GLU E 1 234 ? 147.777 138.166 109.144 1.00 94.31 234 GLU E N 1
ATOM 10838 C CA . GLU E 1 234 ? 149.141 137.698 109.355 1.00 94.31 234 GLU E CA 1
ATOM 10839 C C . GLU E 1 234 ? 150.032 138.073 108.179 1.00 94.31 234 GLU E C 1
ATOM 10840 O O . GLU E 1 234 ? 151.183 138.483 108.368 1.00 94.31 234 GLU E O 1
ATOM 10846 N N . ARG E 1 235 ? 149.512 137.947 106.955 1.00 87.09 235 ARG E N 1
ATOM 10847 C CA . ARG E 1 235 ? 150.273 138.365 105.783 1.00 87.09 235 ARG E CA 1
ATOM 10848 C C . ARG E 1 235 ? 150.592 139.851 105.836 1.00 87.09 235 ARG E C 1
ATOM 10849 O O . ARG E 1 235 ? 151.716 140.262 105.533 1.00 87.09 235 ARG E O 1
ATOM 10857 N N . GLN E 1 236 ? 149.609 140.673 106.206 1.00 90.23 236 GLN E N 1
ATOM 10858 C CA . GLN E 1 236 ? 149.842 142.111 106.269 1.00 90.23 236 GLN E CA 1
ATOM 10859 C C . GLN E 1 236 ? 150.878 142.456 107.327 1.00 90.23 236 GLN E C 1
ATOM 10860 O O . GLN E 1 236 ? 151.759 143.290 107.091 1.00 90.23 236 GLN E O 1
ATOM 10866 N N . GLN E 1 237 ? 150.797 141.823 108.500 1.00 89.99 237 GLN E N 1
ATOM 10867 C CA . GLN E 1 237 ? 151.784 142.092 109.541 1.00 89.99 237 GLN E CA 1
ATOM 10868 C C . GLN E 1 237 ? 153.176 141.647 109.110 1.00 89.99 237 GLN E C 1
ATOM 10869 O O . GLN E 1 237 ? 154.167 142.347 109.359 1.00 89.99 237 GLN E O 1
ATOM 10875 N N . LYS E 1 238 ? 153.270 140.485 108.461 1.00 83.56 238 LYS E N 1
ATOM 10876 C CA . LYS E 1 238 ? 154.563 139.987 108.008 1.00 83.56 238 LYS E CA 1
ATOM 10877 C C . LYS E 1 238 ? 155.164 140.903 106.948 1.00 83.56 238 LYS E C 1
ATOM 10878 O O . LYS E 1 238 ? 156.362 141.211 106.986 1.00 83.56 238 LYS E O 1
ATOM 10884 N N . LEU E 1 239 ? 154.343 141.366 106.004 1.00 76.60 239 LEU E N 1
ATOM 10885 C CA . LEU E 1 239 ? 154.817 142.309 104.999 1.00 76.60 239 LEU E CA 1
ATOM 10886 C C . LEU E 1 239 ? 155.217 143.639 105.621 1.00 76.60 239 LEU E C 1
ATOM 10887 O O . LEU E 1 239 ? 156.177 144.269 105.165 1.00 76.60 239 LEU E O 1
ATOM 10892 N N . ASN E 1 240 ? 154.491 144.089 106.646 1.00 82.52 240 ASN E N 1
ATOM 10893 C CA . ASN E 1 240 ? 154.874 145.314 107.337 1.00 82.52 240 ASN E CA 1
ATOM 10894 C C . ASN E 1 240 ? 156.236 145.163 107.998 1.00 82.52 240 ASN E C 1
ATOM 10895 O O . ASN E 1 240 ? 157.069 146.074 107.934 1.00 82.52 240 ASN E O 1
ATOM 10900 N N . GLN E 1 241 ? 156.479 144.017 108.637 1.00 77.86 241 GLN E N 1
ATOM 10901 C CA . GLN E 1 241 ? 157.796 143.759 109.212 1.00 77.86 241 GLN E CA 1
ATOM 10902 C C . GLN E 1 241 ? 158.872 143.744 108.134 1.00 77.86 241 GLN E C 1
ATOM 10903 O O . GLN E 1 241 ? 159.966 144.294 108.321 1.00 77.86 241 GLN E O 1
ATOM 10909 N N . HIS E 1 242 ? 158.573 143.112 106.999 1.00 68.96 242 HIS E N 1
ATOM 10910 C CA . HIS E 1 242 ? 159.501 143.070 105.873 1.00 68.96 242 HIS E CA 1
ATOM 10911 C C . HIS E 1 242 ? 159.883 144.475 105.424 1.00 68.96 242 HIS E C 1
ATOM 10912 O O . HIS E 1 242 ? 161.070 144.807 105.293 1.00 68.96 242 HIS E O 1
ATOM 10919 N N . LEU E 1 243 ? 158.877 145.318 105.192 1.00 69.67 243 LEU E N 1
ATOM 10920 C CA . LEU E 1 243 ? 159.124 146.671 104.713 1.00 69.67 243 LEU E CA 1
ATOM 10921 C C . LEU E 1 243 ? 159.856 147.505 105.756 1.00 69.67 243 LEU E C 1
ATOM 10922 O O . LEU E 1 243 ? 160.716 148.322 105.409 1.00 69.67 243 LEU E O 1
ATOM 10927 N N . PHE E 1 244 ? 159.525 147.323 107.036 1.00 72.96 244 PHE E N 1
ATOM 10928 C CA . PHE E 1 244 ? 160.236 148.045 108.085 1.00 72.96 244 PHE E CA 1
ATOM 10929 C C . PHE E 1 244 ? 161.710 147.670 108.108 1.00 72.96 244 PHE E C 1
ATOM 10930 O O . PHE E 1 244 ? 162.578 148.542 108.242 1.00 72.96 244 PHE E O 1
ATOM 10938 N N . LYS E 1 245 ? 162.013 146.375 107.988 1.00 66.37 245 LYS E N 1
ATOM 10939 C CA . LYS E 1 245 ? 163.410 145.955 107.960 1.00 66.37 245 LYS E CA 1
ATOM 10940 C C . LYS E 1 245 ? 164.130 146.535 106.751 1.00 66.37 245 LYS E C 1
ATOM 10941 O O . LYS E 1 245 ? 165.271 147.002 106.862 1.00 66.37 245 LYS E O 1
ATOM 10947 N N . LEU E 1 246 ? 163.474 146.523 105.589 1.00 61.90 246 LEU E N 1
ATOM 10948 C CA . LEU E 1 246 ? 164.088 147.096 104.396 1.00 61.90 246 LEU E CA 1
ATOM 10949 C C . LEU E 1 246 ? 164.376 148.580 104.585 1.00 61.90 246 LEU E C 1
ATOM 10950 O O . LEU E 1 246 ? 165.458 149.062 104.230 1.00 61.90 246 LEU E O 1
ATOM 10955 N N . ASN E 1 247 ? 163.417 149.318 105.150 1.00 66.19 247 ASN E N 1
ATOM 10956 C CA . ASN E 1 247 ? 163.595 150.751 105.358 1.00 66.19 247 ASN E CA 1
ATOM 10957 C C . ASN E 1 247 ? 164.736 151.029 106.326 1.00 66.19 247 ASN E C 1
ATOM 10958 O O . ASN E 1 247 ? 165.567 151.915 106.084 1.00 66.19 247 ASN E O 1
ATOM 10963 N N . ARG E 1 248 ? 164.792 150.282 107.431 1.00 68.18 248 ARG E N 1
ATOM 10964 C CA . ARG E 1 248 ? 165.866 150.485 108.395 1.00 68.18 248 ARG E CA 1
ATOM 10965 C C . ARG E 1 248 ? 167.221 150.183 107.773 1.00 68.18 248 ARG E C 1
ATOM 10966 O O . ARG E 1 248 ? 168.193 150.913 107.999 1.00 68.18 248 ARG E O 1
ATOM 10974 N N . LEU E 1 249 ? 167.302 149.113 106.981 1.00 62.51 249 LEU E N 1
ATOM 10975 C CA . LEU E 1 249 ? 168.558 148.775 106.323 1.00 62.51 249 LEU E CA 1
ATOM 10976 C C . LEU E 1 249 ? 168.984 149.870 105.352 1.00 62.51 249 LEU E C 1
ATOM 10977 O O . LEU E 1 249 ? 170.166 150.233 105.290 1.00 62.51 249 LEU E O 1
ATOM 10982 N N . ALA E 1 250 ? 168.030 150.412 104.590 1.00 62.88 250 ALA E N 1
ATOM 10983 C CA . ALA E 1 250 ? 168.344 151.501 103.671 1.00 62.88 250 ALA E CA 1
ATOM 10984 C C . ALA E 1 250 ? 168.861 152.719 104.419 1.00 62.88 250 ALA E C 1
ATOM 10985 O O . ALA E 1 250 ? 169.817 153.369 103.978 1.00 62.88 250 ALA E O 1
ATOM 10987 N N . GLU E 1 251 ? 168.229 153.055 105.545 1.00 66.96 251 GLU E N 1
ATOM 10988 C CA . GLU E 1 251 ? 168.690 154.195 106.329 1.00 66.96 251 GLU E CA 1
ATOM 10989 C C . GLU E 1 251 ? 170.094 153.965 106.873 1.00 66.96 251 GLU E C 1
ATOM 10990 O O . GLU E 1 251 ? 170.935 154.870 106.836 1.00 66.96 251 GLU E O 1
ATOM 10996 N N . GLU E 1 252 ? 170.370 152.762 107.376 1.00 70.88 252 GLU E N 1
ATOM 10997 C CA . GLU E 1 252 ? 171.644 152.532 108.045 1.00 70.88 252 GLU E CA 1
ATOM 10998 C C . GLU E 1 252 ? 172.811 152.370 107.080 1.00 70.88 252 GLU E C 1
ATOM 10999 O O . GLU E 1 252 ? 173.928 152.788 107.404 1.00 70.88 252 GLU E O 1
ATOM 11005 N N . PHE E 1 253 ? 172.597 151.777 105.905 1.00 60.90 253 PHE E N 1
ATOM 11006 C CA . PHE E 1 253 ? 173.713 151.380 105.053 1.00 60.90 253 PHE E CA 1
ATOM 11007 C C . PHE E 1 253 ? 173.933 152.297 103.856 1.00 60.90 253 PHE E C 1
ATOM 11008 O O . PHE E 1 253 ? 174.694 151.936 102.953 1.00 60.90 253 PHE E O 1
ATOM 11016 N N . ASN E 1 254 ? 173.303 153.474 103.831 1.00 64.85 254 ASN E N 1
ATOM 11017 C CA . ASN E 1 254 ? 173.501 154.454 102.758 1.00 64.85 254 ASN E CA 1
ATOM 11018 C C . ASN E 1 254 ? 173.217 153.846 101.386 1.00 64.85 254 ASN E C 1
ATOM 11019 O O . ASN E 1 254 ? 173.967 154.048 100.429 1.00 64.85 254 ASN E O 1
ATOM 11024 N N . VAL E 1 255 ? 172.126 153.089 101.290 1.00 59.36 255 VAL E N 1
ATOM 11025 C CA . VAL E 1 255 ? 171.706 152.474 100.040 1.00 59.36 255 VAL E CA 1
ATOM 11026 C C . VAL E 1 255 ? 170.248 152.827 99.792 1.00 59.36 255 VAL E C 1
ATOM 11027 O O . VAL E 1 255 ? 169.475 153.079 100.718 1.00 59.36 255 VAL E O 1
ATOM 11031 N N . ALA E 1 256 ? 169.881 152.849 98.517 1.00 56.06 256 ALA E N 1
ATOM 11032 C CA . ALA E 1 256 ? 168.508 153.074 98.098 1.00 56.06 256 ALA E CA 1
ATOM 11033 C C . ALA E 1 256 ? 167.848 151.727 97.860 1.00 56.06 256 ALA E C 1
ATOM 11034 O O . ALA E 1 256 ? 168.373 150.908 97.105 1.00 56.06 256 ALA E O 1
ATOM 11036 N N . VAL E 1 257 ? 166.716 151.490 98.509 1.00 56.32 257 VAL E N 1
ATOM 11037 C CA . VAL E 1 257 ? 165.973 150.250 98.324 1.00 56.32 257 VAL E CA 1
ATOM 11038 C C . VAL E 1 257 ? 164.850 150.532 97.339 1.00 56.32 257 VAL E C 1
ATOM 11039 O O . VAL E 1 257 ? 163.876 151.221 97.661 1.00 56.32 257 VAL E O 1
ATOM 11043 N N . PHE E 1 258 ? 164.990 149.985 96.141 1.00 52.22 258 PHE E N 1
ATOM 11044 C CA . PHE E 1 258 ? 164.088 150.237 95.030 1.00 52.22 258 PHE E CA 1
ATOM 11045 C C . PHE E 1 258 ? 163.133 149.060 94.885 1.00 52.22 258 PHE E C 1
ATOM 11046 O O . PHE E 1 258 ? 163.567 147.928 94.644 1.00 52.22 258 PHE E O 1
ATOM 11054 N N . LEU E 1 259 ? 161.840 149.332 95.018 1.00 53.95 259 LEU E N 1
ATOM 11055 C CA . LEU E 1 259 ? 160.805 148.312 94.990 1.00 53.95 259 LEU E CA 1
ATOM 11056 C C . LEU E 1 259 ? 160.067 148.359 93.661 1.00 53.95 259 LEU E C 1
ATOM 11057 O O . LEU E 1 259 ? 159.970 149.411 93.026 1.00 53.95 259 LEU E O 1
ATOM 11062 N N . THR E 1 260 ? 159.543 147.212 93.240 1.00 54.18 260 THR E N 1
ATOM 11063 C CA . THR E 1 260 ? 158.563 147.184 92.165 1.00 54.18 260 THR E CA 1
ATOM 11064 C C . THR E 1 260 ? 157.310 146.483 92.664 1.00 54.18 260 THR E C 1
ATOM 11065 O O . THR E 1 260 ? 157.374 145.615 93.537 1.00 54.18 260 THR E O 1
ATOM 11069 N N . ASN E 1 261 ? 156.164 146.869 92.109 1.00 65.13 261 ASN E N 1
ATOM 11070 C CA . ASN E 1 261 ? 154.896 146.340 92.585 1.00 65.13 261 ASN E CA 1
ATOM 11071 C C . ASN E 1 261 ? 153.944 146.161 91.413 1.00 65.13 261 ASN E C 1
ATOM 11072 O O . ASN E 1 261 ? 154.089 146.794 90.365 1.00 65.13 261 ASN E O 1
ATOM 11077 N N . GLN E 1 262 ? 152.967 145.282 91.606 1.00 71.31 262 GLN E N 1
ATOM 11078 C CA . GLN E 1 262 ? 151.924 145.020 90.630 1.00 71.31 262 GLN E CA 1
ATOM 11079 C C . GLN E 1 262 ? 150.638 145.730 91.049 1.00 71.31 262 GLN E C 1
ATOM 11080 O O . GLN E 1 262 ? 150.606 146.495 92.016 1.00 71.31 262 GLN E O 1
ATOM 11086 N N . VAL E 1 263 ? 149.561 145.482 90.313 1.00 77.37 263 VAL E N 1
ATOM 11087 C CA . VAL E 1 263 ? 148.275 146.094 90.617 1.00 77.37 263 VAL E CA 1
ATOM 11088 C C . VAL E 1 263 ? 147.168 145.046 90.610 1.00 77.37 263 VAL E C 1
ATOM 11089 O O . VAL E 1 263 ? 147.298 143.995 89.982 1.00 77.37 263 VAL E O 1
ATOM 11093 N N . VAL E 1 286 ? 148.774 150.495 102.073 1.00 98.74 286 VAL E N 1
ATOM 11094 C CA . VAL E 1 286 ? 149.531 149.872 103.151 1.00 98.74 286 VAL E CA 1
ATOM 11095 C C . VAL E 1 286 ? 151.023 149.951 102.857 1.00 98.74 286 VAL E C 1
ATOM 11096 O O . VAL E 1 286 ? 151.816 150.350 103.710 1.00 98.74 286 VAL E O 1
ATOM 11100 N N . LEU E 1 287 ? 151.404 149.568 101.637 1.00 91.61 287 LEU E N 1
ATOM 11101 C CA . LEU E 1 287 ? 152.814 149.599 101.269 1.00 91.61 287 LEU E CA 1
ATOM 11102 C C . LEU E 1 287 ? 153.298 151.022 101.033 1.00 91.61 287 LEU E C 1
ATOM 11103 O O . LEU E 1 287 ? 154.506 151.282 101.088 1.00 91.61 287 LEU E O 1
ATOM 11108 N N . ALA E 1 288 ? 152.378 151.952 100.767 1.00 98.52 288 ALA E N 1
ATOM 11109 C CA . ALA E 1 288 ? 152.762 153.349 100.601 1.00 98.52 288 ALA E CA 1
ATOM 11110 C C . ALA E 1 288 ? 153.348 153.924 101.882 1.00 98.52 288 ALA E C 1
ATOM 11111 O O . ALA E 1 288 ? 154.109 154.897 101.835 1.00 98.52 288 ALA E O 1
ATOM 11113 N N . HIS E 1 289 ? 153.001 153.343 103.033 1.00 96.68 289 HIS E N 1
ATOM 11114 C CA . HIS E 1 289 ? 153.503 153.854 104.303 1.00 96.68 289 HIS E CA 1
ATOM 11115 C C . HIS E 1 289 ? 155.016 153.725 104.402 1.00 96.68 289 HIS E C 1
ATOM 11116 O O . HIS E 1 289 ? 155.698 154.655 104.850 1.00 96.68 289 HIS E O 1
ATOM 11123 N N . ALA E 1 290 ? 155.562 152.582 103.989 1.00 93.15 290 ALA E N 1
ATOM 11124 C CA . ALA E 1 290 ? 156.998 152.368 104.119 1.00 93.15 290 ALA E CA 1
ATOM 11125 C C . ALA E 1 290 ? 157.786 153.137 103.065 1.00 93.15 290 ALA E C 1
ATOM 11126 O O . ALA E 1 290 ? 158.855 153.680 103.363 1.00 93.15 290 ALA E O 1
ATOM 11128 N N . SER E 1 291 ? 157.276 153.200 101.838 1.00 84.65 291 SER E N 1
ATOM 11129 C CA . SER E 1 291 ? 158.028 153.784 100.736 1.00 84.65 291 SER E CA 1
ATOM 11130 C C . SER E 1 291 ? 158.064 155.302 100.850 1.00 84.65 291 SER E C 1
ATOM 11131 O O . SER E 1 291 ? 157.022 155.950 100.994 1.00 84.65 291 SER E O 1
ATOM 11134 N N . ALA E 1 292 ? 159.270 155.868 100.784 1.00 76.54 292 ALA E N 1
ATOM 11135 C CA . ALA E 1 292 ? 159.406 157.319 100.818 1.00 76.54 292 ALA E CA 1
ATOM 11136 C C . ALA E 1 292 ? 158.910 157.946 99.522 1.00 76.54 292 ALA E C 1
ATOM 11137 O O . ALA E 1 292 ? 158.140 158.912 99.543 1.00 76.54 292 ALA E O 1
ATOM 11139 N N . THR E 1 293 ? 159.327 157.401 98.384 1.00 78.00 293 THR E N 1
ATOM 11140 C CA . THR E 1 293 ? 158.967 157.937 97.079 1.00 78.00 293 THR E CA 1
ATOM 11141 C C . THR E 1 293 ? 158.184 156.891 96.300 1.00 78.00 293 THR E C 1
ATOM 11142 O O . THR E 1 293 ? 158.504 155.700 96.353 1.00 78.00 293 THR E O 1
ATOM 11146 N N . ARG E 1 294 ? 157.152 157.338 95.587 1.00 83.98 294 ARG E N 1
ATOM 11147 C CA . ARG E 1 294 ? 156.301 156.458 94.801 1.00 83.98 294 ARG E CA 1
ATOM 11148 C C . ARG E 1 294 ? 156.212 156.964 93.370 1.00 83.98 294 ARG E C 1
ATOM 11149 O O . ARG E 1 294 ? 156.115 158.170 93.132 1.00 83.98 294 ARG E O 1
ATOM 11157 N N . ILE E 1 295 ? 156.256 156.034 92.422 1.00 76.01 295 ILE E N 1
ATOM 11158 C CA . ILE E 1 295 ? 156.123 156.338 91.003 1.00 76.01 295 ILE E CA 1
ATOM 11159 C C . ILE E 1 295 ? 155.165 155.330 90.386 1.00 76.01 295 ILE E C 1
ATOM 11160 O O . ILE E 1 295 ? 155.214 154.134 90.696 1.00 76.01 295 ILE E O 1
ATOM 11165 N N . LEU E 1 296 ? 154.283 155.817 89.522 1.00 87.20 296 LEU E N 1
ATOM 11166 C CA . LEU E 1 296 ? 153.347 154.979 88.793 1.00 87.20 296 LEU E CA 1
ATOM 11167 C C . LEU E 1 296 ? 153.760 154.939 87.328 1.00 87.20 296 LEU E C 1
ATOM 11168 O O . LEU E 1 296 ? 154.203 155.941 86.763 1.00 87.20 296 LEU E O 1
ATOM 11173 N N . LEU E 1 297 ? 153.638 153.766 86.723 1.00 89.53 297 LEU E N 1
ATOM 11174 C CA . LEU E 1 297 ? 153.983 153.564 85.326 1.00 89.53 297 LEU E CA 1
ATOM 11175 C C . LEU E 1 297 ? 152.736 153.186 84.541 1.00 89.53 297 LEU E C 1
ATOM 11176 O O . LEU E 1 297 ? 151.971 152.309 84.954 1.00 89.53 297 LEU E O 1
ATOM 11181 N N . ARG E 1 298 ? 152.534 153.855 83.409 1.00 101.36 298 ARG E N 1
ATOM 11182 C CA . ARG E 1 298 ? 151.375 153.634 82.560 1.00 101.36 298 ARG E CA 1
ATOM 11183 C C . ARG E 1 298 ? 151.825 153.360 81.135 1.00 101.36 298 ARG E C 1
ATOM 11184 O O . ARG E 1 298 ? 152.754 154.000 80.630 1.00 101.36 298 ARG E O 1
ATOM 11192 N N . LYS E 1 299 ? 151.161 152.404 80.494 1.00 111.38 299 LYS E N 1
ATOM 11193 C CA . LYS E 1 299 ? 151.446 152.103 79.100 1.00 111.38 299 LYS E CA 1
ATOM 11194 C C . LYS E 1 299 ? 150.897 153.208 78.207 1.00 111.38 299 LYS E C 1
ATOM 11195 O O . LYS E 1 299 ? 149.736 153.607 78.335 1.00 111.38 299 LYS E O 1
ATOM 11201 N N . GLY E 1 300 ? 151.736 153.703 77.303 1.00 122.79 300 GLY E N 1
ATOM 11202 C CA . GLY E 1 300 ? 151.351 154.722 76.355 1.00 122.79 300 GLY E CA 1
ATOM 11203 C C . GLY E 1 300 ? 151.050 154.147 74.987 1.00 122.79 300 GLY E C 1
ATOM 11204 O O . GLY E 1 300 ? 150.565 153.018 74.846 1.00 122.79 300 GLY E O 1
ATOM 11205 N N . ARG E 1 301 ? 151.339 154.940 73.961 1.00 125.62 301 ARG E N 1
ATOM 11206 C CA . ARG E 1 301 ? 151.126 154.507 72.587 1.00 125.62 301 ARG E CA 1
ATOM 11207 C C . ARG E 1 301 ? 152.358 153.755 72.101 1.00 125.62 301 ARG E C 1
ATOM 11208 O O . ARG E 1 301 ? 153.465 154.303 72.096 1.00 125.62 301 ARG E O 1
ATOM 11216 N N . GLY E 1 302 ? 152.164 152.506 71.686 1.00 128.81 302 GLY E N 1
ATOM 11217 C CA . GLY E 1 302 ? 153.292 151.695 71.259 1.00 128.81 302 GLY E CA 1
ATOM 11218 C C . GLY E 1 302 ? 154.262 151.462 72.400 1.00 128.81 302 GLY E C 1
ATOM 11219 O O . GLY E 1 302 ? 153.872 151.091 73.513 1.00 128.81 302 GLY E O 1
ATOM 11220 N N . ASP E 1 303 ? 155.548 151.685 72.129 1.00 125.05 303 ASP E N 1
ATOM 11221 C CA . ASP E 1 303 ? 156.589 151.486 73.129 1.00 125.05 303 ASP E CA 1
ATOM 11222 C C . ASP E 1 303 ? 156.716 152.653 74.100 1.00 125.05 303 ASP E C 1
ATOM 11223 O O . ASP E 1 303 ? 157.454 152.539 75.085 1.00 125.05 303 ASP E O 1
ATOM 11228 N N . GLU E 1 304 ? 156.020 153.758 73.849 1.00 120.84 304 GLU E N 1
ATOM 11229 C CA . GLU E 1 304 ? 156.066 154.908 74.741 1.00 120.84 304 GLU E CA 1
ATOM 11230 C C . GLU E 1 304 ? 155.416 154.577 76.080 1.00 120.84 304 GLU E C 1
ATOM 11231 O O . GLU E 1 304 ? 154.400 153.880 76.137 1.00 120.84 304 GLU E O 1
ATOM 11237 N N . ARG E 1 305 ? 156.010 155.075 77.167 1.00 108.04 305 ARG E N 1
ATOM 11238 C CA . ARG E 1 305 ? 155.492 154.838 78.506 1.00 108.04 305 ARG E CA 1
ATOM 11239 C C . ARG E 1 305 ? 155.485 156.151 79.276 1.00 108.04 305 ARG E C 1
ATOM 11240 O O . ARG E 1 305 ? 156.262 157.065 78.990 1.00 108.04 305 ARG E O 1
ATOM 11248 N N . VAL E 1 306 ? 154.609 156.228 80.275 1.00 104.79 306 VAL E N 1
ATOM 11249 C CA . VAL E 1 306 ? 154.453 157.419 81.100 1.00 104.79 306 VAL E CA 1
ATOM 11250 C C . VAL E 1 306 ? 154.838 157.070 82.529 1.00 104.79 306 VAL E C 1
ATOM 11251 O O . VAL E 1 306 ? 154.379 156.057 83.069 1.00 104.79 306 VAL E O 1
ATOM 11255 N N . ALA E 1 307 ? 155.682 157.901 83.136 1.00 99.27 307 ALA E N 1
ATOM 11256 C CA . ALA E 1 307 ? 156.058 157.758 84.537 1.00 99.27 307 ALA E CA 1
ATOM 11257 C C . ALA E 1 307 ? 155.546 158.970 85.299 1.00 99.27 307 ALA E C 1
ATOM 11258 O O . ALA E 1 307 ? 155.944 160.103 85.011 1.00 99.27 307 ALA E O 1
ATOM 11260 N N . LYS E 1 308 ? 154.674 158.727 86.270 1.00 94.37 308 LYS E N 1
ATOM 11261 C CA . LYS E 1 308 ? 154.033 159.774 87.050 1.00 94.37 308 LYS E CA 1
ATOM 11262 C C . LYS E 1 308 ? 154.552 159.731 88.478 1.00 94.37 308 LYS E C 1
ATOM 11263 O O . LYS E 1 308 ? 154.548 158.672 89.113 1.00 94.37 308 LYS E O 1
ATOM 11269 N N . LEU E 1 309 ? 154.994 160.880 88.980 1.00 96.08 309 LEU E N 1
ATOM 11270 C CA . LEU E 1 309 ? 155.421 160.999 90.371 1.00 96.08 309 LEU E CA 1
ATOM 11271 C C . LEU E 1 309 ? 154.167 161.141 91.222 1.00 96.08 309 LEU E C 1
ATOM 11272 O O . LEU E 1 309 ? 153.690 162.243 91.492 1.00 96.08 309 LEU E O 1
ATOM 11277 N N . GLN E 1 310 ? 153.616 160.002 91.642 1.00 95.57 310 GLN E N 1
ATOM 11278 C CA . GLN E 1 310 ? 152.379 160.029 92.412 1.00 95.57 310 GLN E CA 1
ATOM 11279 C C . GLN E 1 310 ? 152.613 160.570 93.818 1.00 95.57 310 GLN E C 1
ATOM 11280 O O . GLN E 1 310 ? 151.728 161.209 94.397 1.00 95.57 310 GLN E O 1
ATOM 11286 N N . ASP E 1 311 ? 153.792 160.324 94.383 1.00 92.53 311 ASP E N 1
ATOM 11287 C CA . ASP E 1 311 ? 154.089 160.769 95.736 1.00 92.53 311 ASP E CA 1
ATOM 11288 C C . ASP E 1 311 ? 155.594 160.927 95.892 1.00 92.53 311 ASP E C 1
ATOM 11289 O O . ASP E 1 311 ? 156.376 160.211 95.264 1.00 92.53 311 ASP E O 1
ATOM 11294 N N . SER E 1 312 ? 155.988 161.879 96.734 1.00 90.71 312 SER E N 1
ATOM 11295 C CA . SER E 1 312 ? 157.387 162.124 97.049 1.00 90.71 312 SER E CA 1
ATOM 11296 C C . SER E 1 312 ? 157.457 162.860 98.374 1.00 90.71 312 SER E C 1
ATOM 11297 O O . SER E 1 312 ? 156.488 163.521 98.763 1.00 90.71 312 SER E O 1
ATOM 11300 N N . PRO E 1 313 ? 158.570 162.757 99.092 1.00 92.83 313 PRO E N 1
ATOM 11301 C CA . PRO E 1 313 ? 158.753 163.610 100.271 1.00 92.83 313 PRO E CA 1
ATOM 11302 C C . PRO E 1 313 ? 159.278 164.986 99.895 1.00 92.83 313 PRO E C 1
ATOM 11303 O O . PRO E 1 313 ? 159.089 165.953 100.638 1.00 92.83 313 PRO E O 1
ATOM 11307 N N . ASP E 1 314 ? 159.933 165.085 98.745 1.00 91.23 314 ASP E N 1
ATOM 11308 C CA . ASP E 1 314 ? 160.601 166.325 98.368 1.00 91.23 314 ASP E CA 1
ATOM 11309 C C . ASP E 1 314 ? 160.069 166.942 97.083 1.00 91.23 314 ASP E C 1
ATOM 11310 O O . ASP E 1 314 ? 159.766 168.136 97.064 1.00 91.23 314 ASP E O 1
ATOM 11315 N N . MET E 1 315 ? 159.951 166.166 96.016 1.00 92.85 315 MET E N 1
ATOM 11316 C CA . MET E 1 315 ? 159.572 166.718 94.726 1.00 92.85 315 MET E CA 1
ATOM 11317 C C . MET E 1 315 ? 158.059 166.896 94.619 1.00 92.85 315 MET E C 1
ATOM 11318 O O . MET E 1 315 ? 157.293 166.202 95.291 1.00 92.85 315 MET E O 1
ATOM 11323 N N . PRO E 1 316 ? 157.608 167.828 93.787 1.00 101.59 316 PRO E N 1
ATOM 11324 C CA . PRO E 1 316 ? 156.175 167.962 93.519 1.00 101.59 316 PRO E CA 1
ATOM 11325 C C . PRO E 1 316 ? 155.704 166.922 92.510 1.00 101.59 316 PRO E C 1
ATOM 11326 O O . PRO E 1 316 ? 156.492 166.205 91.895 1.00 101.59 316 PRO E O 1
ATOM 11330 N N . GLU E 1 317 ? 154.385 166.858 92.347 1.00 104.09 317 GLU E N 1
ATOM 11331 C CA . GLU E 1 317 ? 153.772 165.906 91.427 1.00 104.09 317 GLU E CA 1
ATOM 11332 C C . GLU E 1 317 ? 154.092 166.302 89.991 1.00 104.09 317 GLU E C 1
ATOM 11333 O O . GLU E 1 317 ? 153.542 167.278 89.472 1.00 104.09 317 GLU E O 1
ATOM 11339 N N . LYS E 1 318 ? 154.976 165.546 89.345 1.00 102.53 318 LYS E N 1
ATOM 11340 C CA . LYS E 1 318 ? 155.349 165.807 87.964 1.00 102.53 318 LYS E CA 1
ATOM 11341 C C . LYS E 1 318 ? 155.325 164.505 87.177 1.00 102.53 318 LYS E C 1
ATOM 11342 O O . LYS E 1 318 ? 155.633 163.435 87.708 1.00 102.53 318 LYS E O 1
ATOM 11348 N N . GLU E 1 319 ? 154.961 164.607 85.905 1.00 103.61 319 GLU E N 1
ATOM 11349 C CA . GLU E 1 319 ? 154.914 163.465 85.007 1.00 103.61 319 GLU E CA 1
ATOM 11350 C C . GLU E 1 319 ? 156.029 163.567 83.977 1.00 103.61 319 GLU E C 1
ATOM 11351 O O . GLU E 1 319 ? 156.621 164.629 83.771 1.00 103.61 319 GLU E O 1
ATOM 11357 N N . CYS E 1 320 ? 156.314 162.441 83.330 1.00 106.76 320 CYS E N 1
ATOM 11358 C CA . CYS E 1 320 ? 157.356 162.401 82.315 1.00 106.76 320 CYS E CA 1
ATOM 11359 C C . CYS E 1 320 ? 157.089 161.229 81.383 1.00 106.76 320 CYS E C 1
ATOM 11360 O O . CYS E 1 320 ? 156.299 160.333 81.685 1.00 106.76 320 CYS E O 1
ATOM 11363 N N . VAL E 1 321 ? 157.770 161.249 80.242 1.00 108.69 321 VAL E N 1
ATOM 11364 C CA . VAL E 1 321 ? 157.636 160.229 79.212 1.00 108.69 321 VAL E CA 1
ATOM 11365 C C . VAL E 1 321 ? 158.977 159.531 79.042 1.00 108.69 321 VAL E C 1
ATOM 11366 O O . VAL E 1 321 ? 160.031 160.176 79.070 1.00 108.69 321 VAL E O 1
ATOM 11370 N N . TYR E 1 322 ? 158.941 158.207 78.891 1.00 101.81 322 TYR E N 1
ATOM 11371 C CA . TYR E 1 322 ? 160.154 157.432 78.676 1.00 101.81 322 TYR E CA 1
ATOM 11372 C C . TYR E 1 322 ? 159.852 156.276 77.733 1.00 101.81 322 TYR E C 1
ATOM 11373 O O . TYR E 1 322 ? 158.733 156.121 77.231 1.00 101.81 322 TYR E O 1
ATOM 11382 N N . VAL E 1 323 ? 160.878 155.464 77.484 1.00 103.35 323 VAL E N 1
ATOM 11383 C CA . VAL E 1 323 ? 160.770 154.333 76.575 1.00 103.35 323 VAL E CA 1
ATOM 11384 C C . VAL E 1 323 ? 161.821 153.301 76.957 1.00 103.35 323 VAL E C 1
ATOM 11385 O O . VAL E 1 323 ? 162.902 153.637 77.451 1.00 103.35 323 VAL E O 1
ATOM 11389 N N . ILE E 1 324 ? 161.488 152.033 76.743 1.00 96.42 324 ILE E N 1
ATOM 11390 C CA . ILE E 1 324 ? 162.425 150.931 76.908 1.00 96.42 324 ILE E CA 1
ATOM 11391 C C . ILE E 1 324 ? 163.003 150.613 75.539 1.00 96.42 324 ILE E C 1
ATOM 11392 O O . ILE E 1 324 ? 162.263 150.280 74.606 1.00 96.42 324 ILE E O 1
ATOM 11397 N N . GLY E 1 325 ? 164.319 150.722 75.414 1.00 90.09 325 GLY E N 1
ATOM 11398 C CA . GLY E 1 325 ? 164.976 150.466 74.151 1.00 90.09 325 GLY E CA 1
ATOM 11399 C C . GLY E 1 325 ? 166.281 149.718 74.301 1.00 90.09 325 GLY E C 1
ATOM 11400 O O . GLY E 1 325 ? 166.561 149.142 75.356 1.00 90.09 325 GLY E O 1
ATOM 11401 N N . GLU E 1 326 ? 167.093 149.733 73.241 1.00 89.41 326 GLU E N 1
ATOM 11402 C CA . GLU E 1 326 ? 168.368 149.026 73.260 1.00 89.41 326 GLU E CA 1
ATOM 11403 C C . GLU E 1 326 ? 169.268 149.514 74.387 1.00 89.41 326 GLU E C 1
ATOM 11404 O O . GLU E 1 326 ? 170.092 148.750 74.901 1.00 89.41 326 GLU E O 1
ATOM 11410 N N . LYS E 1 327 ? 169.120 150.771 74.791 1.00 88.31 327 LYS E N 1
ATOM 11411 C CA . LYS E 1 327 ? 169.937 151.352 75.845 1.00 88.31 327 LYS E CA 1
ATOM 11412 C C . LYS E 1 327 ? 169.300 151.238 77.222 1.00 88.31 327 LYS E C 1
ATOM 11413 O O . LYS E 1 327 ? 169.861 151.757 78.192 1.00 88.31 327 LYS E O 1
ATOM 11419 N N . GLY E 1 328 ? 168.149 150.581 77.334 1.00 90.91 328 GLY E N 1
ATOM 11420 C CA . GLY E 1 328 ? 167.450 150.505 78.601 1.00 90.91 328 GLY E CA 1
ATOM 11421 C C . GLY E 1 328 ? 166.362 151.552 78.707 1.00 90.91 328 GLY E C 1
ATOM 11422 O O . GLY E 1 328 ? 165.619 151.774 77.750 1.00 90.91 328 GLY E O 1
ATOM 11423 N N . ILE E 1 329 ? 166.255 152.201 79.860 1.00 89.19 329 ILE E N 1
ATOM 11424 C CA . ILE E 1 329 ? 165.285 153.274 80.044 1.00 89.19 329 ILE E CA 1
ATOM 11425 C C . ILE E 1 329 ? 165.873 154.552 79.461 1.00 89.19 329 ILE E C 1
ATOM 11426 O O . ILE E 1 329 ? 166.962 154.979 79.856 1.00 89.19 329 ILE E O 1
ATOM 11431 N N . THR E 1 330 ? 165.160 155.163 78.517 1.00 106.16 330 THR E N 1
ATOM 11432 C CA . THR E 1 330 ? 165.635 156.371 77.860 1.00 106.16 330 THR E CA 1
ATOM 11433 C C . THR E 1 330 ? 164.471 157.329 77.661 1.00 106.16 330 THR E C 1
ATOM 11434 O O . THR E 1 330 ? 163.307 156.983 77.878 1.00 106.16 330 THR E O 1
ATOM 11438 N N . ASP E 1 331 ? 164.799 158.550 77.249 1.00 118.69 331 ASP E N 1
ATOM 11439 C CA . ASP E 1 331 ? 163.779 159.543 76.955 1.00 118.69 331 ASP E CA 1
ATOM 11440 C C . ASP E 1 331 ? 163.040 159.184 75.669 1.00 118.69 331 ASP E C 1
ATOM 11441 O O . ASP E 1 331 ? 163.488 158.354 74.873 1.00 118.69 331 ASP E O 1
ATOM 11446 N N . SER E 1 332 ? 161.885 159.827 75.475 1.00 130.63 332 SER E N 1
ATOM 11447 C CA . SER E 1 332 ? 161.081 159.558 74.286 1.00 130.63 332 SER E CA 1
ATOM 11448 C C . SER E 1 332 ? 161.840 159.914 73.014 1.00 130.63 332 SER E C 1
ATOM 11449 O O . SER E 1 332 ? 161.819 159.155 72.037 1.00 130.63 332 SER E O 1
ATOM 11452 N N . SER E 1 333 ? 162.518 161.063 73.005 1.00 139.11 333 SER E N 1
ATOM 11453 C CA . SER E 1 333 ? 163.348 161.416 71.859 1.00 139.11 333 SER E CA 1
ATOM 11454 C C . SER E 1 333 ? 164.588 160.537 71.779 1.00 139.11 333 SER E C 1
ATOM 11455 O O . SER E 1 333 ? 165.057 160.225 70.678 1.00 139.11 333 SER E O 1
ATOM 11458 N N . ASP E 1 334 ? 165.128 160.130 72.923 1.00 135.06 334 ASP E N 1
ATOM 11459 C CA . ASP E 1 334 ? 166.315 159.286 72.962 1.00 135.06 334 ASP E CA 1
ATOM 11460 C C . ASP E 1 334 ? 165.975 157.848 72.586 1.00 135.06 334 ASP E C 1
ATOM 11461 O O . ASP E 1 334 ? 166.862 157.023 72.367 1.00 135.06 334 ASP E O 1
ATOM 11467 N N . ILE F 1 16 ? 168.468 118.127 88.212 1.00 90.08 16 ILE F N 1
ATOM 11468 C CA . ILE F 1 16 ? 167.359 118.000 89.148 1.00 90.08 16 ILE F CA 1
ATOM 11469 C C . ILE F 1 16 ? 167.692 116.955 90.202 1.00 90.08 16 ILE F C 1
ATOM 11470 O O . ILE F 1 16 ? 168.039 115.821 89.875 1.00 90.08 16 ILE F O 1
ATOM 11475 N N . LEU F 1 17 ? 167.585 117.339 91.471 1.00 96.11 17 LEU F N 1
ATOM 11476 C CA . LEU F 1 17 ? 167.929 116.473 92.591 1.00 96.11 17 LEU F CA 1
ATOM 11477 C C . LEU F 1 17 ? 166.654 116.114 93.342 1.00 96.11 17 LEU F C 1
ATOM 11478 O O . LEU F 1 17 ? 165.962 117.000 93.853 1.00 96.11 17 LEU F O 1
ATOM 11483 N N . SER F 1 18 ? 166.356 114.821 93.421 1.00 102.90 18 SER F N 1
ATOM 11484 C CA . SER F 1 18 ? 165.139 114.366 94.072 1.00 102.90 18 SER F CA 1
ATOM 11485 C C . SER F 1 18 ? 165.272 114.456 95.591 1.00 102.90 18 SER F C 1
ATOM 11486 O O . SER F 1 18 ? 166.361 114.638 96.141 1.00 102.90 18 SER F O 1
ATOM 11489 N N . VAL F 1 19 ? 164.131 114.328 96.276 1.00 104.91 19 VAL F N 1
ATOM 11490 C CA . VAL F 1 19 ? 164.131 114.377 97.732 1.00 104.91 19 VAL F CA 1
ATOM 11491 C C . VAL F 1 19 ? 164.848 113.182 98.340 1.00 104.91 19 VAL F C 1
ATOM 11492 O O . VAL F 1 19 ? 165.217 113.224 99.519 1.00 104.91 19 VAL F O 1
ATOM 11496 N N . ASP F 1 20 ? 165.055 112.110 97.570 1.00 113.35 20 ASP F N 1
ATOM 11497 C CA . ASP F 1 20 ? 165.805 110.971 98.085 1.00 113.35 20 ASP F CA 1
ATOM 11498 C C . ASP F 1 20 ? 167.247 111.337 98.407 1.00 113.35 20 ASP F C 1
ATOM 11499 O O . ASP F 1 20 ? 167.911 110.607 99.150 1.00 113.35 20 ASP F O 1
ATOM 11504 N N . GLU F 1 21 ? 167.742 112.451 97.866 1.00 114.94 21 GLU F N 1
ATOM 11505 C CA . GLU F 1 21 ? 169.062 112.955 98.220 1.00 114.94 21 GLU F CA 1
ATOM 11506 C C . GLU F 1 21 ? 169.122 113.482 99.645 1.00 114.94 21 GLU F C 1
ATOM 11507 O O . GLU F 1 21 ? 170.218 113.777 100.131 1.00 114.94 21 GLU F O 1
ATOM 11513 N N . LEU F 1 22 ? 167.979 113.631 100.313 1.00 117.34 22 LEU F N 1
ATOM 11514 C CA . LEU F 1 22 ? 167.959 113.989 101.723 1.00 117.34 22 LEU F CA 1
ATOM 11515 C C . LEU F 1 22 ? 168.092 112.781 102.638 1.00 117.34 22 LEU F C 1
ATOM 11516 O O . LEU F 1 22 ? 168.248 112.958 103.851 1.00 117.34 22 LEU F O 1
ATOM 11521 N N . GLN F 1 23 ? 168.035 111.564 102.090 1.00 121.52 23 GLN F N 1
ATOM 11522 C CA . GLN F 1 23 ? 168.095 110.369 102.925 1.00 121.52 23 GLN F CA 1
ATOM 11523 C C . GLN F 1 23 ? 169.422 110.274 103.668 1.00 121.52 23 GLN F C 1
ATOM 11524 O O . GLN F 1 23 ? 169.451 109.973 104.867 1.00 121.52 23 GLN F O 1
ATOM 11530 N N . ASN F 1 24 ? 170.531 110.536 102.976 1.00 120.18 24 ASN F N 1
ATOM 11531 C CA . ASN F 1 24 ? 171.844 110.422 103.596 1.00 120.18 24 ASN F CA 1
ATOM 11532 C C . ASN F 1 24 ? 172.176 111.604 104.496 1.00 120.18 24 ASN F C 1
ATOM 11533 O O . ASN F 1 24 ? 173.148 111.531 105.256 1.00 120.18 24 ASN F O 1
ATOM 11538 N N . TYR F 1 25 ? 171.398 112.684 104.433 1.00 118.35 25 TYR F N 1
ATOM 11539 C CA . TYR F 1 25 ? 171.682 113.865 105.236 1.00 118.35 25 TYR F CA 1
ATOM 11540 C C . TYR F 1 25 ? 171.066 113.807 106.627 1.00 118.35 25 TYR F C 1
ATOM 11541 O O . TYR F 1 25 ? 171.248 114.750 107.404 1.00 118.35 25 TYR F O 1
ATOM 11550 N N . GLY F 1 26 ? 170.344 112.741 106.959 1.00 121.45 26 GLY F N 1
ATOM 11551 C CA . GLY F 1 26 ? 169.795 112.604 108.293 1.00 121.45 26 GLY F CA 1
ATOM 11552 C C . GLY F 1 26 ? 168.283 112.537 108.332 1.00 121.45 26 GLY F C 1
ATOM 11553 O O . GLY F 1 26 ? 167.665 112.911 109.333 1.00 121.45 26 GLY F O 1
ATOM 11554 N N . ILE F 1 27 ? 167.675 112.067 107.247 1.00 120.96 27 ILE F N 1
ATOM 11555 C CA . ILE F 1 27 ? 166.226 111.944 107.142 1.00 120.96 27 ILE F CA 1
ATOM 11556 C C . ILE F 1 27 ? 165.889 110.505 106.779 1.00 120.96 27 ILE F C 1
ATOM 11557 O O . ILE F 1 27 ? 166.417 109.965 105.800 1.00 120.96 27 ILE F O 1
ATOM 11562 N N . ASN F 1 28 ? 165.011 109.890 107.567 1.00 120.54 28 ASN F N 1
ATOM 11563 C CA . ASN F 1 28 ? 164.609 108.516 107.324 1.00 120.54 28 ASN F CA 1
ATOM 11564 C C . ASN F 1 28 ? 163.683 108.436 106.112 1.00 120.54 28 ASN F C 1
ATOM 11565 O O . ASN F 1 28 ? 163.136 109.436 105.640 1.00 120.54 28 ASN F O 1
ATOM 11570 N N . ALA F 1 29 ? 163.508 107.212 105.609 1.00 120.67 29 ALA F N 1
ATOM 11571 C CA . ALA F 1 29 ? 162.688 107.011 104.420 1.00 120.67 29 ALA F CA 1
ATOM 11572 C C . ALA F 1 29 ? 161.217 107.310 104.681 1.00 120.67 29 ALA F C 1
ATOM 11573 O O . ALA F 1 29 ? 160.472 107.597 103.739 1.00 120.67 29 ALA F O 1
ATOM 11575 N N . SER F 1 30 ? 160.778 107.236 105.940 1.00 121.96 30 SER F N 1
ATOM 11576 C CA . SER F 1 30 ? 159.382 107.531 106.247 1.00 121.96 30 SER F CA 1
ATOM 11577 C C . SER F 1 30 ? 159.049 108.988 105.957 1.00 121.96 30 SER F C 1
ATOM 11578 O O . SER F 1 30 ? 158.006 109.291 105.364 1.00 121.96 30 SER F O 1
ATOM 11581 N N . ASP F 1 31 ? 159.927 109.907 106.366 1.00 119.20 31 ASP F N 1
ATOM 11582 C CA . ASP F 1 31 ? 159.700 111.320 106.083 1.00 119.20 31 ASP F CA 1
ATOM 11583 C C . ASP F 1 31 ? 159.747 111.594 104.587 1.00 119.20 31 ASP F C 1
ATOM 11584 O O . ASP F 1 31 ? 158.962 112.397 104.071 1.00 119.20 31 ASP F O 1
ATOM 11589 N N . LEU F 1 32 ? 160.664 110.938 103.872 1.00 115.14 32 LEU F N 1
ATOM 11590 C CA . LEU F 1 32 ? 160.725 111.107 102.424 1.00 115.14 32 LEU F CA 1
ATOM 11591 C C . LEU F 1 32 ? 159.444 110.625 101.759 1.00 115.14 32 LEU F C 1
ATOM 11592 O O . LEU F 1 32 ? 158.925 111.278 100.846 1.00 115.14 32 LEU F O 1
ATOM 11597 N N . GLN F 1 33 ? 158.920 109.479 102.198 1.00 116.78 33 GLN F N 1
ATOM 11598 C CA . GLN F 1 33 ? 157.674 108.973 101.633 1.00 116.78 33 GLN F CA 1
ATOM 11599 C C . GLN F 1 33 ? 156.511 109.903 101.948 1.00 116.78 33 GLN F C 1
ATOM 11600 O O . GLN F 1 33 ? 155.644 110.135 101.097 1.00 116.78 33 GLN F O 1
ATOM 11606 N N . LYS F 1 34 ? 156.473 110.444 103.167 1.00 113.65 34 LYS F N 1
ATOM 11607 C CA . LYS F 1 34 ? 155.418 111.389 103.515 1.00 113.65 34 LYS F CA 1
ATOM 11608 C C . LYS F 1 34 ? 155.505 112.647 102.662 1.00 113.65 34 LYS F C 1
ATOM 11609 O O . LYS F 1 34 ? 154.479 113.190 102.236 1.00 113.65 34 LYS F O 1
ATOM 11615 N N . LEU F 1 35 ? 156.724 113.128 102.406 1.00 107.87 35 LEU F N 1
ATOM 11616 C CA . LEU F 1 35 ? 156.900 114.279 101.527 1.00 107.87 35 LEU F CA 1
ATOM 11617 C C . LEU F 1 35 ? 156.433 113.967 100.111 1.00 107.87 35 LEU F C 1
ATOM 11618 O O . LEU F 1 35 ? 155.735 114.774 99.488 1.00 107.87 35 LEU F O 1
ATOM 11623 N N . LYS F 1 36 ? 156.804 112.795 99.590 1.00 106.62 36 LYS F N 1
ATOM 11624 C CA . LYS F 1 36 ? 156.376 112.412 98.249 1.00 106.62 36 LYS F CA 1
ATOM 11625 C C . LYS F 1 36 ? 154.863 112.273 98.166 1.00 106.62 36 LYS F C 1
ATOM 11626 O O . LYS F 1 36 ? 154.275 112.516 97.106 1.00 106.62 36 LYS F O 1
ATOM 11632 N N . SER F 1 37 ? 154.220 111.881 99.267 1.00 109.94 37 SER F N 1
ATOM 11633 C CA . SER F 1 37 ? 152.765 111.782 99.280 1.00 109.94 37 SER F CA 1
ATOM 11634 C C . SER F 1 37 ? 152.107 113.142 99.094 1.00 109.94 37 SER F C 1
ATOM 11635 O O . SER F 1 37 ? 150.996 113.223 98.559 1.00 109.94 37 SER F O 1
ATOM 11638 N N . GLY F 1 38 ? 152.768 114.211 99.524 1.00 105.56 38 GLY F N 1
ATOM 11639 C CA . GLY F 1 38 ? 152.248 115.554 99.401 1.00 105.56 38 GLY F CA 1
ATOM 11640 C C . GLY F 1 38 ? 152.527 116.237 98.082 1.00 105.56 38 GLY F C 1
ATOM 11641 O O . GLY F 1 38 ? 152.196 117.417 97.929 1.00 105.56 38 GLY F O 1
ATOM 11642 N N . GLY F 1 39 ? 153.123 115.537 97.121 1.00 100.39 39 GLY F N 1
ATOM 11643 C CA . GLY F 1 39 ? 153.462 116.137 95.848 1.00 100.39 39 GLY F CA 1
ATOM 11644 C C . GLY F 1 39 ? 154.834 116.762 95.779 1.00 100.39 39 GLY F C 1
ATOM 11645 O O . GLY F 1 39 ? 155.113 117.503 94.830 1.00 100.39 39 GLY F O 1
ATOM 11646 N N . ILE F 1 40 ? 155.699 116.489 96.749 1.00 95.88 40 ILE F N 1
ATOM 11647 C CA . ILE F 1 40 ? 157.044 117.047 96.807 1.00 95.88 40 ILE F CA 1
ATOM 11648 C C . ILE F 1 40 ? 158.022 115.940 96.442 1.00 95.88 40 ILE F C 1
ATOM 11649 O O . ILE F 1 40 ? 158.207 114.986 97.207 1.00 95.88 40 ILE F O 1
ATOM 11654 N N . TYR F 1 41 ? 158.659 116.067 95.278 1.00 94.72 41 TYR F N 1
ATOM 11655 C CA . TYR F 1 41 ? 159.613 115.075 94.805 1.00 94.72 41 TYR F CA 1
ATOM 11656 C C . TYR F 1 41 ? 160.991 115.653 94.525 1.00 94.72 41 TYR F C 1
ATOM 11657 O O . TYR F 1 41 ? 161.890 114.904 94.127 1.00 94.72 41 TYR F O 1
ATOM 11666 N N . THR F 1 42 ? 161.186 116.954 94.714 1.00 89.66 42 THR F N 1
ATOM 11667 C CA . THR F 1 42 ? 162.448 117.611 94.418 1.00 89.66 42 THR F CA 1
ATOM 11668 C C . THR F 1 42 ? 162.831 118.514 95.581 1.00 89.66 42 THR F C 1
ATOM 11669 O O . THR F 1 42 ? 161.967 119.083 96.252 1.00 89.66 42 THR F O 1
ATOM 11673 N N . VAL F 1 43 ? 164.139 118.637 95.820 1.00 88.52 43 VAL F N 1
ATOM 11674 C CA . VAL F 1 43 ? 164.612 119.546 96.860 1.00 88.52 43 VAL F CA 1
ATOM 11675 C C . VAL F 1 43 ? 164.243 120.982 96.522 1.00 88.52 43 VAL F C 1
ATOM 11676 O O . VAL F 1 43 ? 164.037 121.810 97.420 1.00 88.52 43 VAL F O 1
ATOM 11680 N N . ASN F 1 44 ? 164.147 121.303 95.230 1.00 85.20 44 ASN F N 1
ATOM 11681 C CA . ASN F 1 44 ? 163.669 122.621 94.830 1.00 85.20 44 ASN F CA 1
ATOM 11682 C C . ASN F 1 44 ? 162.245 122.849 95.311 1.00 85.20 44 ASN F C 1
ATOM 11683 O O . ASN F 1 44 ? 161.907 123.940 95.782 1.00 85.20 44 ASN F O 1
ATOM 11688 N N . THR F 1 45 ? 161.421 121.804 95.235 1.00 84.40 45 THR F N 1
ATOM 11689 C CA . THR F 1 45 ? 160.030 121.923 95.741 1.00 84.40 45 THR F CA 1
ATOM 11690 C C . THR F 1 45 ? 160.072 122.054 97.268 1.00 84.40 45 THR F C 1
ATOM 11691 O O . THR F 1 45 ? 159.213 122.766 97.816 1.00 84.40 45 THR F O 1
ATOM 11695 N N . VAL F 1 46 ? 161.049 121.415 97.922 1.00 83.97 46 VAL F N 1
ATOM 11696 C CA . VAL F 1 46 ? 161.175 121.540 99.371 1.00 83.97 46 VAL F CA 1
ATOM 11697 C C . VAL F 1 46 ? 161.462 122.985 99.752 1.00 83.97 46 VAL F C 1
ATOM 11698 O O . VAL F 1 46 ? 160.849 123.539 100.672 1.00 83.97 46 VAL F O 1
ATOM 11702 N N . LEU F 1 47 ? 162.407 123.614 99.051 1.00 80.96 47 LEU F N 1
ATOM 11703 C CA . LEU F 1 47 ? 162.738 125.005 99.346 1.00 80.96 47 LEU F CA 1
ATOM 11704 C C . LEU F 1 47 ? 161.588 125.939 98.991 1.00 80.96 47 LEU F C 1
ATOM 11705 O O . LEU F 1 47 ? 161.297 126.883 99.733 1.00 80.96 47 LEU F O 1
ATOM 11710 N N . SER F 1 48 ? 160.929 125.694 97.858 1.00 74.83 48 SER F N 1
ATOM 11711 C CA . SER F 1 48 ? 159.846 126.568 97.421 1.00 74.83 48 SER F CA 1
ATOM 11712 C C . SER F 1 48 ? 158.690 126.550 98.409 1.00 74.83 48 SER F C 1
ATOM 11713 O O . SER F 1 48 ? 158.161 127.603 98.780 1.00 74.83 48 SER F O 1
ATOM 11716 N N . THR F 1 49 ? 158.284 125.360 98.842 1.00 80.50 49 THR F N 1
ATOM 11717 C CA . THR F 1 49 ? 157.145 125.237 99.740 1.00 80.50 49 THR F CA 1
ATOM 11718 C C . THR F 1 49 ? 157.450 125.884 101.081 1.00 80.50 49 THR F C 1
ATOM 11719 O O . THR F 1 49 ? 158.505 125.648 101.675 1.00 80.50 49 THR F O 1
ATOM 11723 N N . THR F 1 50 ? 156.518 126.702 101.557 1.00 84.04 50 THR F N 1
ATOM 11724 C CA . THR F 1 50 ? 156.689 127.341 102.847 1.00 84.04 50 THR F CA 1
ATOM 11725 C C . THR F 1 50 ? 156.545 126.310 103.963 1.00 84.04 50 THR F C 1
ATOM 11726 O O . THR F 1 50 ? 156.054 125.196 103.762 1.00 84.04 50 THR F O 1
ATOM 11730 N N . ARG F 1 51 ? 157.001 126.690 105.157 1.00 88.26 51 ARG F N 1
ATOM 11731 C CA . ARG F 1 51 ? 156.916 125.783 106.296 1.00 88.26 51 ARG F CA 1
ATOM 11732 C C . ARG F 1 51 ? 155.468 125.503 106.675 1.00 88.26 51 ARG F C 1
ATOM 11733 O O . ARG F 1 51 ? 155.131 124.381 107.070 1.00 88.26 51 ARG F O 1
ATOM 11741 N N . ARG F 1 52 ? 154.596 126.508 106.560 1.00 90.02 52 ARG F N 1
ATOM 11742 C CA . ARG F 1 52 ? 153.188 126.299 106.876 1.00 90.02 52 ARG F CA 1
ATOM 11743 C C . ARG F 1 52 ? 152.567 125.247 105.967 1.00 90.02 52 ARG F C 1
ATOM 11744 O O . ARG F 1 52 ? 151.837 124.367 106.434 1.00 90.02 52 ARG F O 1
ATOM 11752 N N . HIS F 1 53 ? 152.847 125.317 104.664 1.00 95.85 53 HIS F N 1
ATOM 11753 C CA . HIS F 1 53 ? 152.288 124.333 103.744 1.00 95.85 53 HIS F CA 1
ATOM 11754 C C . HIS F 1 53 ? 152.910 122.960 103.960 1.00 95.85 53 HIS F C 1
ATOM 11755 O O . HIS F 1 53 ? 152.255 121.941 103.716 1.00 95.85 53 HIS F O 1
ATOM 11762 N N . LEU F 1 54 ? 154.170 122.908 104.397 1.00 94.39 54 LEU F N 1
ATOM 11763 C CA . LEU F 1 54 ? 154.777 121.628 104.737 1.00 94.39 54 LEU F CA 1
ATOM 11764 C C . LEU F 1 54 ? 154.190 121.038 106.010 1.00 94.39 54 LEU F C 1
ATOM 11765 O O . LEU F 1 54 ? 154.228 119.816 106.189 1.00 94.39 54 LEU F O 1
ATOM 11770 N N . CYS F 1 55 ? 153.657 121.879 106.900 1.00 102.80 55 CYS F N 1
ATOM 11771 C CA . CYS F 1 55 ? 153.007 121.371 108.103 1.00 102.80 55 CYS F CA 1
ATOM 11772 C C . CYS F 1 55 ? 151.724 120.618 107.775 1.00 102.80 55 CYS F C 1
ATOM 11773 O O . CYS F 1 55 ? 151.347 119.693 108.503 1.00 102.80 55 CYS F O 1
ATOM 11776 N N . LYS F 1 56 ? 151.044 120.994 106.690 1.00 101.63 56 LYS F N 1
ATOM 11777 C CA . LYS F 1 56 ? 149.816 120.319 106.289 1.00 101.63 56 LYS F CA 1
ATOM 11778 C C . LYS F 1 56 ? 150.047 118.884 105.834 1.00 101.63 56 LYS F C 1
ATOM 11779 O O . LYS F 1 56 ? 149.073 118.137 105.693 1.00 101.63 56 LYS F O 1
ATOM 11785 N N . ILE F 1 57 ? 151.295 118.486 105.592 1.00 108.93 57 ILE F N 1
ATOM 11786 C CA . ILE F 1 57 ? 151.579 117.118 105.176 1.00 108.93 57 ILE F CA 1
ATOM 11787 C C . ILE F 1 57 ? 151.271 116.169 106.325 1.00 108.93 57 ILE F C 1
ATOM 11788 O O . ILE F 1 57 ? 151.672 116.405 107.472 1.00 108.93 57 ILE F O 1
ATOM 11793 N N . LYS F 1 58 ? 150.548 115.092 106.021 1.00 111.76 58 LYS F N 1
ATOM 11794 C CA . LYS F 1 58 ? 150.180 114.120 107.042 1.00 111.76 58 LYS F CA 1
ATOM 11795 C C . LYS F 1 58 ? 151.419 113.445 107.616 1.00 111.76 58 LYS F C 1
ATOM 11796 O O . LYS F 1 58 ? 152.306 113.010 106.877 1.00 111.76 58 LYS F O 1
ATOM 11802 N N . GLY F 1 59 ? 151.472 113.356 108.942 1.00 115.30 59 GLY F N 1
ATOM 11803 C CA . GLY F 1 59 ? 152.574 112.703 109.615 1.00 115.30 59 GLY F CA 1
ATOM 11804 C C . GLY F 1 59 ? 153.821 113.537 109.784 1.00 115.30 59 GLY F C 1
ATOM 11805 O O . GLY F 1 59 ? 154.856 112.996 110.188 1.00 115.30 59 GLY F O 1
ATOM 11806 N N . LEU F 1 60 ? 153.764 114.833 109.492 1.00 114.31 60 LEU F N 1
ATOM 11807 C CA . LEU F 1 60 ? 154.918 115.715 109.590 1.00 114.31 60 LEU F CA 1
ATOM 11808 C C . LEU F 1 60 ? 154.694 116.738 110.693 1.00 114.31 60 LEU F C 1
ATOM 11809 O O . LEU F 1 60 ? 153.630 117.363 110.762 1.00 114.31 60 LEU F O 1
ATOM 11814 N N . SER F 1 61 ? 155.696 116.906 111.548 1.00 115.43 61 SER F N 1
ATOM 11815 C CA . SER F 1 61 ? 155.649 117.862 112.643 1.00 115.43 61 SER F CA 1
ATOM 11816 C C . SER F 1 61 ? 156.479 119.095 112.306 1.00 115.43 61 SER F C 1
ATOM 11817 O O . SER F 1 61 ? 157.239 119.121 111.337 1.00 115.43 61 SER F O 1
ATOM 11820 N N . GLU F 1 62 ? 156.326 120.129 113.137 1.00 115.16 62 GLU F N 1
ATOM 11821 C CA . GLU F 1 62 ? 157.051 121.375 112.910 1.00 115.16 62 GLU F CA 1
ATOM 11822 C C . GLU F 1 62 ? 158.557 121.162 112.994 1.00 115.16 62 GLU F C 1
ATOM 11823 O O . GLU F 1 62 ? 159.316 121.721 112.192 1.00 115.16 62 GLU F O 1
ATOM 11829 N N . VAL F 1 63 ? 159.010 120.359 113.958 1.00 110.41 63 VAL F N 1
ATOM 11830 C CA . VAL F 1 63 ? 160.434 120.051 114.057 1.00 110.41 63 VAL F CA 1
ATOM 11831 C C . VAL F 1 63 ? 160.900 119.292 112.822 1.00 110.41 63 VAL F C 1
ATOM 11832 O O . VAL F 1 63 ? 161.987 119.549 112.289 1.00 110.41 63 VAL F O 1
ATOM 11836 N N . LYS F 1 64 ? 160.090 118.339 112.354 1.00 113.32 64 LYS F N 1
ATOM 11837 C CA . LYS F 1 64 ? 160.439 117.599 111.146 1.00 113.32 64 LYS F CA 1
ATOM 11838 C C . LYS F 1 64 ? 160.510 118.520 109.936 1.00 113.32 64 LYS F C 1
ATOM 11839 O O . LYS F 1 64 ? 161.428 118.411 109.116 1.00 113.32 64 LYS F O 1
ATOM 11845 N N . VAL F 1 65 ? 159.551 119.439 109.811 1.00 107.50 65 VAL F N 1
ATOM 11846 C CA . VAL F 1 65 ? 159.565 120.386 108.699 1.00 107.50 65 VAL F CA 1
ATOM 11847 C C . VAL F 1 65 ? 160.820 121.246 108.754 1.00 107.50 65 VAL F C 1
ATOM 11848 O O . VAL F 1 65 ? 161.490 121.471 107.738 1.00 107.50 65 VAL F O 1
ATOM 11852 N N . GLU F 1 66 ? 161.160 121.737 109.949 1.00 109.42 66 GLU F N 1
ATOM 11853 C CA . GLU F 1 66 ? 162.323 122.606 110.087 1.00 109.42 66 GLU F CA 1
ATOM 11854 C C . GLU F 1 66 ? 163.612 121.866 109.755 1.00 109.42 66 GLU F C 1
ATOM 11855 O O . GLU F 1 66 ? 164.486 122.408 109.068 1.00 109.42 66 GLU F O 1
ATOM 11861 N N . LYS F 1 67 ? 163.755 120.626 110.232 1.00 110.47 67 LYS F N 1
ATOM 11862 C CA . LYS F 1 67 ? 164.975 119.881 109.937 1.00 110.47 67 LYS F CA 1
ATOM 11863 C C . LYS F 1 67 ? 165.050 119.510 108.461 1.00 110.47 67 LYS F C 1
ATOM 11864 O O . LYS F 1 67 ? 166.138 119.507 107.873 1.00 110.47 67 LYS F O 1
ATOM 11870 N N . ILE F 1 68 ? 163.904 119.218 107.838 1.00 105.53 68 ILE F N 1
ATOM 11871 C CA . ILE F 1 68 ? 163.882 118.949 106.402 1.00 105.53 68 ILE F CA 1
ATOM 11872 C C . ILE F 1 68 ? 164.348 120.176 105.630 1.00 105.53 68 ILE F C 1
ATOM 11873 O O . ILE F 1 68 ? 165.169 120.079 104.709 1.00 105.53 68 ILE F O 1
ATOM 11878 N N . LYS F 1 69 ? 163.834 121.351 105.999 1.00 96.92 69 LYS F N 1
ATOM 11879 C CA . LYS F 1 69 ? 164.227 122.580 105.318 1.00 96.92 69 LYS F CA 1
ATOM 11880 C C . LYS F 1 69 ? 165.709 122.867 105.519 1.00 96.92 69 LYS F C 1
ATOM 11881 O O . LYS F 1 69 ? 166.411 123.262 104.579 1.00 96.92 69 LYS F O 1
ATOM 11887 N N . GLU F 1 70 ? 166.205 122.672 106.742 1.00 105.33 70 GLU F N 1
ATOM 11888 C CA . GLU F 1 70 ? 167.618 122.909 107.014 1.00 105.33 70 GLU F CA 1
ATOM 11889 C C . GLU F 1 70 ? 168.502 121.969 106.205 1.00 105.33 70 GLU F C 1
ATOM 11890 O O . GLU F 1 70 ? 169.524 122.392 105.654 1.00 105.33 70 GLU F O 1
ATOM 11896 N N . ALA F 1 71 ? 168.126 120.691 106.123 1.00 105.59 71 ALA F N 1
ATOM 11897 C CA . ALA F 1 71 ? 168.904 119.743 105.335 1.00 105.59 71 ALA F CA 1
ATOM 11898 C C . ALA F 1 71 ? 168.870 120.096 103.854 1.00 105.59 71 ALA F C 1
ATOM 11899 O O . ALA F 1 71 ? 169.892 120.007 103.164 1.00 105.59 71 ALA F O 1
ATOM 11901 N N . ALA F 1 72 ? 167.702 120.497 103.347 1.00 104.41 72 ALA F N 1
ATOM 11902 C CA . ALA F 1 72 ? 167.597 120.860 101.938 1.00 104.41 72 ALA F CA 1
ATOM 11903 C C . ALA F 1 72 ? 168.400 122.113 101.620 1.00 104.41 72 ALA F C 1
ATOM 11904 O O . ALA F 1 72 ? 168.906 122.255 100.502 1.00 104.41 72 ALA F O 1
ATOM 11906 N N . GLY F 1 73 ? 168.521 123.030 102.580 1.00 102.95 73 GLY F N 1
ATOM 11907 C CA . GLY F 1 73 ? 169.319 124.220 102.348 1.00 102.95 73 GLY F CA 1
ATOM 11908 C C . GLY F 1 73 ? 170.785 123.918 102.110 1.00 102.95 73 GLY F C 1
ATOM 11909 O O . GLY F 1 73 ? 171.452 124.620 101.348 1.00 102.95 73 GLY F O 1
ATOM 11910 N N . LYS F 1 74 ? 171.308 122.876 102.758 1.00 107.02 74 LYS F N 1
ATOM 11911 C CA . LYS F 1 74 ? 172.729 122.569 102.642 1.00 107.02 74 LYS F CA 1
ATOM 11912 C C . LYS F 1 74 ? 173.075 121.938 101.298 1.00 107.02 74 LYS F C 1
ATOM 11913 O O . LYS F 1 74 ? 174.104 122.277 100.702 1.00 107.02 74 LYS F O 1
ATOM 11919 N N . ILE F 1 75 ? 172.241 121.018 100.805 1.00 106.32 75 ILE F N 1
ATOM 11920 C CA . ILE F 1 75 ? 172.583 120.297 99.581 1.00 106.32 75 ILE F CA 1
ATOM 11921 C C . ILE F 1 75 ? 172.605 121.238 98.383 1.00 106.32 75 ILE F C 1
ATOM 11922 O O . ILE F 1 75 ? 173.523 121.188 97.556 1.00 106.32 75 ILE F O 1
ATOM 11927 N N . ILE F 1 76 ? 171.608 122.110 98.266 1.00 100.15 76 ILE F N 1
ATOM 11928 C CA . ILE F 1 76 ? 171.593 123.150 97.246 1.00 100.15 76 ILE F CA 1
ATOM 11929 C C . ILE F 1 76 ? 171.472 124.494 97.952 1.00 100.15 76 ILE F C 1
ATOM 11930 O O . ILE F 1 76 ? 170.532 124.715 98.725 1.00 100.15 76 ILE F O 1
ATOM 11935 N N . GLN F 1 77 ? 172.439 125.374 97.717 1.00 93.06 77 GLN F N 1
ATOM 11936 C CA . GLN F 1 77 ? 172.521 126.617 98.466 1.00 93.06 77 GLN F CA 1
ATOM 11937 C C . GLN F 1 77 ? 171.588 127.668 97.883 1.00 93.06 77 GLN F C 1
ATOM 11938 O O . GLN F 1 77 ? 171.447 127.794 96.664 1.00 93.06 77 GLN F O 1
ATOM 11944 N N . VAL F 1 78 ? 170.938 128.415 98.768 1.00 81.88 78 VAL F N 1
ATOM 11945 C CA . VAL F 1 78 ? 170.142 129.575 98.392 1.00 81.88 78 VAL F CA 1
ATOM 11946 C C . VAL F 1 78 ? 170.734 130.768 99.132 1.00 81.88 78 VAL F C 1
ATOM 11947 O O . VAL F 1 78 ? 170.925 130.737 100.354 1.00 81.88 78 VAL F O 1
ATOM 11951 N N . GLY F 1 79 ? 171.087 131.804 98.381 1.00 62.65 79 GLY F N 1
ATOM 11952 C CA . GLY F 1 79 ? 171.713 132.980 98.953 1.00 62.65 79 GLY F CA 1
ATOM 11953 C C . GLY F 1 79 ? 172.180 133.884 97.839 1.00 62.65 79 GLY F C 1
ATOM 11954 O O . GLY F 1 79 ? 172.138 133.529 96.659 1.00 62.65 79 GLY F O 1
ATOM 11955 N N . PHE F 1 80 ? 172.634 135.067 98.229 1.00 50.18 80 PHE F N 1
ATOM 11956 C CA . PHE F 1 80 ? 173.072 136.042 97.246 1.00 50.18 80 PHE F CA 1
ATOM 11957 C C . PHE F 1 80 ? 174.359 135.581 96.577 1.00 50.18 80 PHE F C 1
ATOM 11958 O O . PHE F 1 80 ? 175.282 135.097 97.235 1.00 50.18 80 PHE F O 1
ATOM 11966 N N . ILE F 1 81 ? 174.409 135.724 95.257 1.00 57.38 81 ILE F N 1
ATOM 11967 C CA . ILE F 1 81 ? 175.563 135.303 94.467 1.00 57.38 81 ILE F CA 1
ATOM 11968 C C . ILE F 1 81 ? 175.873 136.375 93.436 1.00 57.38 81 ILE F C 1
ATOM 11969 O O . ILE F 1 81 ? 175.005 137.180 93.072 1.00 57.38 81 ILE F O 1
ATOM 11974 N N . PRO F 1 82 ? 177.115 136.422 92.960 1.00 58.51 82 PRO F N 1
ATOM 11975 C CA . PRO F 1 82 ? 177.431 137.315 91.842 1.00 58.51 82 PRO F CA 1
ATOM 11976 C C . PRO F 1 82 ? 176.628 136.940 90.608 1.00 58.51 82 PRO F C 1
ATOM 11977 O O . PRO F 1 82 ? 176.335 135.768 90.362 1.00 58.51 82 PRO F O 1
ATOM 11981 N N . ALA F 1 83 ? 176.269 137.957 89.825 1.00 59.85 83 ALA F N 1
ATOM 11982 C CA . ALA F 1 83 ? 175.427 137.733 88.659 1.00 59.85 83 ALA F CA 1
ATOM 11983 C C . ALA F 1 83 ? 176.130 136.960 87.550 1.00 59.85 83 ALA F C 1
ATOM 11984 O O . ALA F 1 83 ? 175.454 136.494 86.631 1.00 59.85 83 ALA F O 1
ATOM 11986 N N . THR F 1 84 ? 177.457 136.818 87.596 1.00 66.31 84 THR F N 1
ATOM 11987 C CA . THR F 1 84 ? 178.121 135.910 86.664 1.00 66.31 84 THR F CA 1
ATOM 11988 C C . THR F 1 84 ? 177.709 134.467 86.923 1.00 66.31 84 THR F C 1
ATOM 11989 O O . THR F 1 84 ? 177.484 133.696 85.981 1.00 66.31 84 THR F O 1
ATOM 11993 N N . VAL F 1 85 ? 177.601 134.086 88.196 1.00 66.79 85 VAL F N 1
ATOM 11994 C CA . VAL F 1 85 ? 177.096 132.760 88.530 1.00 66.79 85 VAL F CA 1
ATOM 11995 C C . VAL F 1 85 ? 175.658 132.609 88.053 1.00 66.79 85 VAL F C 1
ATOM 11996 O O . VAL F 1 85 ? 175.248 131.535 87.598 1.00 66.79 85 VAL F O 1
ATOM 12000 N N . GLN F 1 86 ? 174.870 133.683 88.140 1.00 65.60 86 GLN F N 1
ATOM 12001 C CA . GLN F 1 86 ? 173.498 133.620 87.652 1.00 65.60 86 GLN F CA 1
ATOM 12002 C C . GLN F 1 86 ? 173.443 133.492 86.135 1.00 65.60 86 GLN F C 1
ATOM 12003 O O . GLN F 1 86 ? 172.556 132.818 85.608 1.00 65.60 86 GLN F O 1
ATOM 12009 N N . LEU F 1 87 ? 174.371 134.125 85.417 1.00 67.93 87 LEU F N 1
ATOM 12010 C CA . LEU F 1 87 ? 174.462 133.897 83.978 1.00 67.93 87 LEU F CA 1
ATOM 12011 C C . LEU F 1 87 ? 174.825 132.449 83.680 1.00 67.93 87 LEU F C 1
ATOM 12012 O O . LEU F 1 87 ? 174.278 131.836 82.755 1.00 67.93 87 LEU F O 1
ATOM 12017 N N . ASP F 1 88 ? 175.747 131.884 84.458 1.00 74.10 88 ASP F N 1
ATOM 12018 C CA . ASP F 1 88 ? 176.081 130.474 84.295 1.00 74.10 88 ASP F CA 1
ATOM 12019 C C . ASP F 1 88 ? 174.858 129.594 84.518 1.00 74.10 88 ASP F C 1
ATOM 12020 O O . ASP F 1 88 ? 174.653 128.609 83.799 1.00 74.10 88 ASP F O 1
ATOM 12025 N N . ILE F 1 89 ? 174.038 129.930 85.514 1.00 70.45 89 ILE F N 1
ATOM 12026 C CA . ILE F 1 89 ? 172.821 129.164 85.774 1.00 70.45 89 ILE F CA 1
ATOM 12027 C C . ILE F 1 89 ? 171.834 129.312 84.621 1.00 70.45 89 ILE F C 1
ATOM 12028 O O . ILE F 1 89 ? 171.242 128.330 84.158 1.00 70.45 89 ILE F O 1
ATOM 12033 N N . ARG F 1 90 ? 171.640 130.540 84.139 1.00 66.79 90 ARG F N 1
ATOM 12034 C CA . ARG F 1 90 ? 170.731 130.772 83.024 1.00 66.79 90 ARG F CA 1
ATOM 12035 C C . ARG F 1 90 ? 171.213 130.106 81.746 1.00 66.79 90 ARG F C 1
ATOM 12036 O O . ARG F 1 90 ? 170.414 129.901 80.827 1.00 66.79 90 ARG F O 1
ATOM 12044 N N . GLN F 1 91 ? 172.502 129.774 81.663 1.00 74.13 91 GLN F N 1
ATOM 12045 C CA . GLN F 1 91 ? 173.007 129.030 80.516 1.00 74.13 91 GLN F CA 1
ATOM 12046 C C . GLN F 1 91 ? 172.430 127.623 80.423 1.00 74.13 91 GLN F C 1
ATOM 12047 O O . GLN F 1 91 ? 172.577 126.983 79.377 1.00 74.13 91 GLN F O 1
ATOM 12053 N N . ARG F 1 92 ? 171.788 127.128 81.478 1.00 78.71 92 ARG F N 1
ATOM 12054 C CA . ARG F 1 92 ? 171.172 125.808 81.472 1.00 78.71 92 ARG F CA 1
ATOM 12055 C C . ARG F 1 92 ? 169.773 125.807 80.870 1.00 78.71 92 ARG F C 1
ATOM 12056 O O . ARG F 1 92 ? 169.151 124.744 80.791 1.00 78.71 92 ARG F O 1
ATOM 12064 N N . VAL F 1 93 ? 169.266 126.960 80.450 1.00 77.26 93 VAL F N 1
ATOM 12065 C CA . VAL F 1 93 ? 167.927 127.047 79.879 1.00 77.26 93 VAL F CA 1
ATOM 12066 C C . VAL F 1 93 ? 167.976 126.606 78.424 1.00 77.26 93 VAL F C 1
ATOM 12067 O O . VAL F 1 93 ? 168.787 127.108 77.637 1.00 77.26 93 VAL F O 1
ATOM 12071 N N . TYR F 1 94 ? 167.113 125.661 78.064 1.00 84.58 94 TYR F N 1
ATOM 12072 C CA . TYR F 1 94 ? 167.043 125.176 76.695 1.00 84.58 94 TYR F CA 1
ATOM 12073 C C . TYR F 1 94 ? 166.224 126.123 75.830 1.00 84.58 94 TYR F C 1
ATOM 12074 O O . TYR F 1 94 ? 165.343 126.837 76.315 1.00 84.58 94 TYR F O 1
ATOM 12083 N N . SER F 1 95 ? 166.523 126.123 74.535 1.00 93.73 95 SER F N 1
ATOM 12084 C CA . SER F 1 95 ? 165.767 126.884 73.544 1.00 93.73 95 SER F CA 1
ATOM 12085 C C . SER F 1 95 ? 165.143 125.876 72.586 1.00 93.73 95 SER F C 1
ATOM 12086 O O . SER F 1 95 ? 165.811 125.378 71.676 1.00 93.73 95 SER F O 1
ATOM 12089 N N . LEU F 1 96 ? 163.864 125.578 72.793 1.00 94.83 96 LEU F N 1
ATOM 12090 C CA . LEU F 1 96 ? 163.184 124.563 72.002 1.00 94.83 96 LEU F CA 1
ATOM 12091 C C . LEU F 1 96 ? 162.803 125.135 70.644 1.00 94.83 96 LEU F C 1
ATOM 12092 O O . LEU F 1 96 ? 162.128 126.165 70.563 1.00 94.83 96 LEU F O 1
ATOM 12097 N N . SER F 1 97 ? 163.233 124.462 69.581 1.00 102.59 97 SER F N 1
ATOM 12098 C CA . SER F 1 97 ? 162.959 124.945 68.236 1.00 102.59 97 SER F CA 1
ATOM 12099 C C . SER F 1 97 ? 161.466 124.913 67.943 1.00 102.59 97 SER F C 1
ATOM 12100 O O . SER F 1 97 ? 160.776 123.935 68.240 1.00 102.59 97 SER F O 1
ATOM 12103 N N . THR F 1 98 ? 160.966 126.000 67.360 1.00 108.60 98 THR F N 1
ATOM 12104 C CA . THR F 1 98 ? 159.584 126.049 66.910 1.00 108.60 98 THR F CA 1
ATOM 12105 C C . THR F 1 98 ? 159.364 125.240 65.639 1.00 108.60 98 THR F C 1
ATOM 12106 O O . THR F 1 98 ? 158.257 124.736 65.419 1.00 108.60 98 THR F O 1
ATOM 12110 N N . GLY F 1 99 ? 160.402 125.065 64.822 1.00 116.18 99 GLY F N 1
ATOM 12111 C CA . GLY F 1 99 ? 160.314 124.391 63.553 1.00 116.18 99 GLY F CA 1
ATOM 12112 C C . GLY F 1 99 ? 160.503 125.310 62.364 1.00 116.18 99 GLY F C 1
ATOM 12113 O O . GLY F 1 99 ? 160.835 124.837 61.271 1.00 116.18 99 GLY F O 1
ATOM 12114 N N . SER F 1 100 ? 160.302 126.609 62.555 1.00 124.46 100 SER F N 1
ATOM 12115 C CA . SER F 1 100 ? 160.547 127.616 61.532 1.00 124.46 100 SER F CA 1
ATOM 12116 C C . SER F 1 100 ? 161.703 128.493 61.992 1.00 124.46 100 SER F C 1
ATOM 12117 O O . SER F 1 100 ? 161.665 129.046 63.096 1.00 124.46 100 SER F O 1
ATOM 12120 N N . LYS F 1 101 ? 162.726 128.618 61.143 1.00 125.19 101 LYS F N 1
ATOM 12121 C CA . LYS F 1 101 ? 163.957 129.288 61.551 1.00 125.19 101 LYS F CA 1
ATOM 12122 C C . LYS F 1 101 ? 163.720 130.756 61.882 1.00 125.19 101 LYS F C 1
ATOM 12123 O O . LYS F 1 101 ? 164.290 131.278 62.849 1.00 125.19 101 LYS F O 1
ATOM 12129 N N . GLN F 1 102 ? 162.896 131.443 61.088 1.00 126.08 102 GLN F N 1
ATOM 12130 C CA . GLN F 1 102 ? 162.678 132.869 61.316 1.00 126.08 102 GLN F CA 1
ATOM 12131 C C . GLN F 1 102 ? 162.005 133.121 62.659 1.00 126.08 102 GLN F C 1
ATOM 12132 O O . GLN F 1 102 ? 162.366 134.063 63.375 1.00 126.08 102 GLN F O 1
ATOM 12138 N N . LEU F 1 103 ? 161.024 132.293 63.022 1.00 121.46 103 LEU F N 1
ATOM 12139 C CA . LEU F 1 103 ? 160.379 132.458 64.320 1.00 121.46 103 LEU F CA 1
ATOM 12140 C C . LEU F 1 103 ? 161.324 132.106 65.462 1.00 121.46 103 LEU F C 1
ATOM 12141 O O . LEU F 1 103 ? 161.247 132.713 66.536 1.00 121.46 103 LEU F O 1
ATOM 12146 N N . ASP F 1 104 ? 162.215 131.133 65.253 1.00 116.61 104 ASP F N 1
ATOM 12147 C CA . ASP F 1 104 ? 163.250 130.858 66.245 1.00 116.61 104 ASP F CA 1
ATOM 12148 C C . ASP F 1 104 ? 164.142 132.073 66.451 1.00 116.61 104 ASP F C 1
ATOM 12149 O O . ASP F 1 104 ? 164.491 132.414 67.588 1.00 116.61 104 ASP F O 1
ATOM 12154 N N . SER F 1 105 ? 164.524 132.737 65.359 1.00 118.66 105 SER F N 1
ATOM 12155 C CA . SER F 1 105 ? 165.319 133.955 65.472 1.00 118.66 105 SER F CA 1
ATOM 12156 C C . SER F 1 105 ? 164.544 135.053 66.189 1.00 118.66 105 SER F C 1
ATOM 12157 O O . SER F 1 105 ? 165.112 135.803 66.991 1.00 118.66 105 SER F O 1
ATOM 12160 N N . ILE F 1 106 ? 163.245 135.166 65.905 1.00 116.41 106 ILE F N 1
ATOM 12161 C CA . ILE F 1 106 ? 162.421 136.180 66.558 1.00 116.41 106 ILE F CA 1
ATOM 12162 C C . ILE F 1 106 ? 162.352 135.927 68.058 1.00 116.41 106 ILE F C 1
ATOM 12163 O O . ILE F 1 106 ? 162.500 136.851 68.867 1.00 116.41 106 ILE F O 1
ATOM 12168 N N . LEU F 1 107 ? 162.139 134.675 68.452 1.00 111.32 107 LEU F N 1
ATOM 12169 C CA . LEU F 1 107 ? 162.016 134.324 69.859 1.00 111.32 107 LEU F CA 1
ATOM 12170 C C . LEU F 1 107 ? 163.356 134.280 70.579 1.00 111.32 107 LEU F C 1
ATOM 12171 O O . LEU F 1 107 ? 163.375 134.136 71.805 1.00 111.32 107 LEU F O 1
ATOM 12176 N N . GLY F 1 108 ? 164.467 134.411 69.860 1.00 108.65 108 GLY F N 1
ATOM 12177 C CA . GLY F 1 108 ? 165.770 134.309 70.481 1.00 108.65 108 GLY F CA 1
ATOM 12178 C C . GLY F 1 108 ? 166.287 132.900 70.637 1.00 108.65 108 GLY F C 1
ATOM 12179 O O . GLY F 1 108 ? 167.142 132.657 71.493 1.00 108.65 108 GLY F O 1
ATOM 12180 N N . GLY F 1 109 ? 165.793 131.959 69.837 1.00 104.43 109 GLY F N 1
ATOM 12181 C CA . GLY F 1 109 ? 166.243 130.585 69.916 1.00 104.43 109 GLY F CA 1
ATOM 12182 C C . GLY F 1 109 ? 165.098 129.596 69.930 1.00 104.43 109 GLY F C 1
ATOM 12183 O O . GLY F 1 109 ? 165.310 128.385 69.827 1.00 104.43 109 GLY F O 1
ATOM 12184 N N . GLY F 1 110 ? 163.875 130.104 70.056 1.00 99.33 110 GLY F N 1
ATOM 12185 C CA . GLY F 1 110 ? 162.705 129.252 70.102 1.00 99.33 110 GLY F CA 1
ATOM 12186 C C . GLY F 1 110 ? 161.978 129.317 71.428 1.00 99.33 110 GLY F C 1
ATOM 12187 O O . GLY F 1 110 ? 161.883 130.385 72.038 1.00 99.33 110 GLY F O 1
ATOM 12188 N N . ILE F 1 111 ? 161.455 128.184 71.881 1.00 93.26 111 ILE F N 1
ATOM 12189 C CA . ILE F 1 111 ? 160.754 128.124 73.158 1.00 93.26 111 ILE F CA 1
ATOM 12190 C C . ILE F 1 111 ? 161.771 127.878 74.262 1.00 93.26 111 ILE F C 1
ATOM 12191 O O . ILE F 1 111 ? 162.544 126.916 74.207 1.00 93.26 111 ILE F O 1
ATOM 12196 N N . MET F 1 112 ? 161.774 128.744 75.270 1.00 88.14 112 MET F N 1
ATOM 12197 C CA . MET F 1 112 ? 162.717 128.654 76.374 1.00 88.14 112 MET F CA 1
ATOM 12198 C C . MET F 1 112 ? 162.055 127.996 77.575 1.00 88.14 112 MET F C 1
ATOM 12199 O O . MET F 1 112 ? 160.911 128.312 77.915 1.00 88.14 112 MET F O 1
ATOM 12204 N N . THR F 1 113 ? 162.782 127.088 78.220 1.00 78.02 113 THR F N 1
ATOM 12205 C CA . THR F 1 113 ? 162.288 126.460 79.434 1.00 78.02 113 THR F CA 1
ATOM 12206 C C . THR F 1 113 ? 162.310 127.466 80.583 1.00 78.02 113 THR F C 1
ATOM 12207 O O . THR F 1 113 ? 162.628 128.645 80.409 1.00 78.02 113 THR F O 1
ATOM 12211 N N . MET F 1 114 ? 161.944 126.993 81.773 1.00 83.10 114 MET F N 1
ATOM 12212 C CA . MET F 1 114 ? 161.856 127.801 82.987 1.00 83.10 114 MET F CA 1
ATOM 12213 C C . MET F 1 114 ? 160.781 128.876 82.901 1.00 83.10 114 MET F C 1
ATOM 12214 O O . MET F 1 114 ? 160.699 129.733 83.787 1.00 83.10 114 MET F O 1
ATOM 12219 N N . SER F 1 115 ? 159.950 128.853 81.861 1.00 83.82 115 SER F N 1
ATOM 12220 C CA . SER F 1 115 ? 158.966 129.902 81.646 1.00 83.82 115 SER F CA 1
ATOM 12221 C C . SER F 1 115 ? 157.787 129.333 80.874 1.00 83.82 115 SER F C 1
ATOM 12222 O O . SER F 1 115 ? 157.859 128.239 80.308 1.00 83.82 115 SER F O 1
ATOM 12225 N N . ILE F 1 116 ? 156.699 130.094 80.854 1.00 87.56 116 ILE F N 1
ATOM 12226 C CA . ILE F 1 116 ? 155.472 129.680 80.188 1.00 87.56 116 ILE F CA 1
ATOM 12227 C C . ILE F 1 116 ? 155.381 130.368 78.833 1.00 87.56 116 ILE F C 1
ATOM 12228 O O . ILE F 1 116 ? 155.460 131.600 78.738 1.00 87.56 116 ILE F O 1
ATOM 12233 N N . THR F 1 117 ? 155.214 129.570 77.783 1.00 88.88 117 THR F N 1
ATOM 12234 C CA . THR F 1 117 ? 154.989 130.064 76.434 1.00 88.88 117 THR F CA 1
ATOM 12235 C C . THR F 1 117 ? 153.573 129.709 76.013 1.00 88.88 117 THR F C 1
ATOM 12236 O O . THR F 1 117 ? 153.189 128.536 76.049 1.00 88.88 117 THR F O 1
ATOM 12240 N N . GLU F 1 118 ? 152.803 130.715 75.612 1.00 98.06 118 GLU F N 1
ATOM 12241 C CA . GLU F 1 118 ? 151.422 130.528 75.196 1.00 98.06 118 GLU F CA 1
ATOM 12242 C C . GLU F 1 118 ? 151.288 130.878 73.724 1.00 98.06 118 GLU F C 1
ATOM 12243 O O . GLU F 1 118 ? 151.808 131.903 73.275 1.00 98.06 118 GLU F O 1
ATOM 12249 N N . VAL F 1 119 ? 150.609 130.018 72.977 1.00 97.95 119 VAL F N 1
ATOM 12250 C CA . VAL F 1 119 ? 150.284 130.256 71.578 1.00 97.95 119 VAL F CA 1
ATOM 12251 C C . VAL F 1 119 ? 148.769 130.259 71.453 1.00 97.95 119 VAL F C 1
ATOM 12252 O O . VAL F 1 119 ? 148.091 129.397 72.024 1.00 97.95 119 VAL F O 1
ATOM 12256 N N . PHE F 1 120 ? 148.231 131.239 70.733 1.00 104.05 120 PHE F N 1
ATOM 12257 C CA . PHE F 1 120 ? 146.781 131.312 70.633 1.00 104.05 120 PHE F CA 1
ATOM 12258 C C . PHE F 1 120 ? 146.380 132.031 69.355 1.00 104.05 120 PHE F C 1
ATOM 12259 O O . PHE F 1 120 ? 147.163 132.775 68.758 1.00 104.05 120 PHE F O 1
ATOM 12267 N N . GLY F 1 121 ? 145.148 131.770 68.937 1.00 115.09 121 GLY F N 1
ATOM 12268 C CA . GLY F 1 121 ? 144.649 132.285 67.681 1.00 115.09 121 GLY F CA 1
ATOM 12269 C C . GLY F 1 121 ? 143.365 131.576 67.300 1.00 115.09 121 GLY F C 1
ATOM 12270 O O . GLY F 1 121 ? 142.741 130.898 68.119 1.00 115.09 121 GLY F O 1
ATOM 12271 N N . GLU F 1 122 ? 142.985 131.746 66.038 1.00 121.06 122 GLU F N 1
ATOM 12272 C CA . GLU F 1 122 ? 141.764 131.140 65.537 1.00 121.06 122 GLU F CA 1
ATOM 12273 C C . GLU F 1 122 ? 141.987 129.660 65.229 1.00 121.06 122 GLU F C 1
ATOM 12274 O O . GLU F 1 122 ? 143.111 129.152 65.239 1.00 121.06 122 GLU F O 1
ATOM 12280 N N . PHE F 1 123 ? 140.886 128.965 64.960 1.00 123.13 123 PHE F N 1
ATOM 12281 C CA . PHE F 1 123 ? 140.948 127.556 64.599 1.00 123.13 123 PHE F CA 1
ATOM 12282 C C . PHE F 1 123 ? 141.638 127.399 63.247 1.00 123.13 123 PHE F C 1
ATOM 12283 O O . PHE F 1 123 ? 141.560 128.276 62.382 1.00 123.13 123 PHE F O 1
ATOM 12291 N N . ARG F 1 124 ? 142.346 126.280 63.087 1.00 125.39 124 ARG F N 1
ATOM 12292 C CA . ARG F 1 124 ? 143.077 125.847 61.901 1.00 125.39 124 ARG F CA 1
ATOM 12293 C C . ARG F 1 124 ? 144.403 126.604 61.766 1.00 125.39 124 ARG F C 1
ATOM 12294 O O . ARG F 1 124 ? 145.207 126.264 60.896 1.00 125.39 124 ARG F O 1
ATOM 12302 N N . CYS F 1 125 ? 144.687 127.578 62.635 1.00 125.13 125 CYS F N 1
ATOM 12303 C CA . CYS F 1 125 ? 145.961 128.288 62.570 1.00 125.13 125 CYS F CA 1
ATOM 12304 C C . CYS F 1 125 ? 147.146 127.340 62.712 1.00 125.13 125 CYS F C 1
ATOM 12305 O O . CYS F 1 125 ? 148.222 127.607 62.164 1.00 125.13 125 CYS F O 1
ATOM 12308 N N . GLY F 1 126 ? 146.975 126.236 63.436 1.00 109.83 126 GLY F N 1
ATOM 12309 C CA . GLY F 1 126 ? 148.016 125.232 63.527 1.00 109.83 126 GLY F CA 1
ATOM 12310 C C . GLY F 1 126 ? 148.587 125.060 64.918 1.00 109.83 126 GLY F C 1
ATOM 12311 O O . GLY F 1 126 ? 149.738 124.644 65.075 1.00 109.83 126 GLY F O 1
ATOM 12312 N N . LYS F 1 127 ? 147.789 125.379 65.938 1.00 99.01 127 LYS F N 1
ATOM 12313 C CA . LYS F 1 127 ? 148.253 125.235 67.313 1.00 99.01 127 LYS F CA 1
ATOM 12314 C C . LYS F 1 127 ? 148.549 123.779 67.649 1.00 99.01 127 LYS F C 1
ATOM 12315 O O . LYS F 1 127 ? 149.577 123.472 68.264 1.00 99.01 127 LYS F O 1
ATOM 12321 N N . THR F 1 128 ? 147.661 122.865 67.255 1.00 95.76 128 THR F N 1
ATOM 12322 C CA . THR F 1 128 ? 147.918 121.447 67.481 1.00 95.76 128 THR F CA 1
ATOM 12323 C C . THR F 1 128 ? 149.087 120.958 66.637 1.00 95.76 128 THR F C 1
ATOM 12324 O O . THR F 1 128 ? 149.902 120.153 67.102 1.00 95.76 128 THR F O 1
ATOM 12328 N N . GLN F 1 129 ? 149.186 121.429 65.393 1.00 99.12 129 GLN F N 1
ATOM 12329 C CA . GLN F 1 129 ? 150.339 121.085 64.570 1.00 99.12 129 GLN F CA 1
ATOM 12330 C C . GLN F 1 129 ? 151.623 121.626 65.184 1.00 99.12 129 GLN F C 1
ATOM 12331 O O . GLN F 1 129 ? 152.665 120.962 65.153 1.00 99.12 129 GLN F O 1
ATOM 12337 N N . MET F 1 130 ? 151.563 122.830 65.752 1.00 99.04 130 MET F N 1
ATOM 12338 C CA . MET F 1 130 ? 152.716 123.381 66.454 1.00 99.04 130 MET F CA 1
ATOM 12339 C C . MET F 1 130 ? 153.098 122.519 67.649 1.00 99.04 130 MET F C 1
ATOM 12340 O O . MET F 1 130 ? 154.286 122.285 67.903 1.00 99.04 130 MET F O 1
ATOM 12345 N N . SER F 1 131 ? 152.103 122.049 68.403 1.00 91.39 131 SER F N 1
ATOM 12346 C CA . SER F 1 131 ? 152.386 121.191 69.547 1.00 91.39 131 SER F CA 1
ATOM 12347 C C . SER F 1 131 ? 153.012 119.876 69.108 1.00 91.39 131 SER F C 1
ATOM 12348 O O . SER F 1 131 ? 153.928 119.370 69.762 1.00 91.39 131 SER F O 1
ATOM 12351 N N . HIS F 1 132 ? 152.528 119.304 68.006 1.00 96.37 132 HIS F N 1
ATOM 12352 C CA . HIS F 1 132 ? 153.142 118.087 67.482 1.00 96.37 132 HIS F CA 1
ATOM 12353 C C . HIS F 1 132 ? 154.581 118.342 67.049 1.00 96.37 132 HIS F C 1
ATOM 12354 O O . HIS F 1 132 ? 155.476 117.524 67.310 1.00 96.37 132 HIS F O 1
ATOM 12361 N N . THR F 1 133 ? 154.824 119.479 66.395 1.00 97.50 133 THR F N 1
ATOM 12362 C CA . THR F 1 133 ? 156.180 119.822 65.984 1.00 97.50 133 THR F CA 1
ATOM 12363 C C . THR F 1 133 ? 157.100 119.959 67.189 1.00 97.50 133 THR F C 1
ATOM 12364 O O . THR F 1 133 ? 158.242 119.493 67.162 1.00 97.50 133 THR F O 1
ATOM 12368 N N . LEU F 1 134 ? 156.623 120.599 68.256 1.00 88.36 134 LEU F N 1
ATOM 12369 C CA . LEU F 1 134 ? 157.440 120.708 69.460 1.00 88.36 134 LEU F CA 1
ATOM 12370 C C . LEU F 1 134 ? 157.676 119.347 70.100 1.00 88.36 134 LEU F C 1
ATOM 12371 O O . LEU F 1 134 ? 158.788 119.054 70.549 1.00 88.36 134 LEU F O 1
ATOM 12376 N N . CYS F 1 135 ? 156.646 118.500 70.150 1.00 85.67 135 CYS F N 1
ATOM 12377 C CA . CYS F 1 135 ? 156.807 117.183 70.754 1.00 85.67 135 CYS F CA 1
ATOM 12378 C C . CYS F 1 135 ? 157.785 116.324 69.973 1.00 85.67 135 CYS F C 1
ATOM 12379 O O . CYS F 1 135 ? 158.410 115.424 70.544 1.00 85.67 135 CYS F O 1
ATOM 12382 N N . VAL F 1 136 ? 157.927 116.571 68.675 1.00 92.01 136 VAL F N 1
ATOM 12383 C CA . VAL F 1 136 ? 158.876 115.780 67.900 1.00 92.01 136 VAL F CA 1
ATOM 12384 C C . VAL F 1 136 ? 160.263 116.426 67.843 1.00 92.01 136 VAL F C 1
ATOM 12385 O O . VAL F 1 136 ? 161.262 115.722 67.667 1.00 92.01 136 VAL F O 1
ATOM 12389 N N . THR F 1 137 ? 160.358 117.746 68.008 1.00 91.15 137 THR F N 1
ATOM 12390 C CA . THR F 1 137 ? 161.644 118.423 67.913 1.00 91.15 137 THR F CA 1
ATOM 12391 C C . THR F 1 137 ? 162.340 118.592 69.255 1.00 91.15 137 THR F C 1
ATOM 12392 O O . THR F 1 137 ? 163.546 118.858 69.277 1.00 91.15 137 THR F O 1
ATOM 12396 N N . THR F 1 138 ? 161.619 118.454 70.371 1.00 87.71 138 THR F N 1
ATOM 12397 C CA . THR F 1 138 ? 162.275 118.456 71.672 1.00 87.71 138 THR F CA 1
ATOM 12398 C C . THR F 1 138 ? 163.225 117.276 71.807 1.00 87.71 138 THR F C 1
ATOM 12399 O O . THR F 1 138 ? 164.254 117.376 72.484 1.00 87.71 138 THR F O 1
ATOM 12403 N N . GLN F 1 139 ? 162.907 116.161 71.152 1.00 97.52 139 GLN F N 1
ATOM 12404 C CA . GLN F 1 139 ? 163.753 114.978 71.211 1.00 97.52 139 GLN F CA 1
ATOM 12405 C C . GLN F 1 139 ? 165.075 115.168 70.483 1.00 97.52 139 GLN F C 1
ATOM 12406 O O . GLN F 1 139 ? 166.001 114.377 70.692 1.00 97.52 139 GLN F O 1
ATOM 12412 N N . LEU F 1 140 ? 165.184 116.187 69.637 1.00 97.34 140 LEU F N 1
ATOM 12413 C CA . LEU F 1 140 ? 166.448 116.474 68.984 1.00 97.34 140 LEU F CA 1
ATOM 12414 C C . LEU F 1 140 ? 167.474 116.940 70.014 1.00 97.34 140 LEU F C 1
ATOM 12415 O O . LEU F 1 140 ? 167.118 117.548 71.026 1.00 97.34 140 LEU F O 1
ATOM 12420 N N . PRO F 1 141 ? 168.760 116.666 69.780 1.00 100.06 141 PRO F N 1
ATOM 12421 C CA . PRO F 1 141 ? 169.791 117.117 70.724 1.00 100.06 141 PRO F CA 1
ATOM 12422 C C . PRO F 1 141 ? 169.931 118.629 70.731 1.00 100.06 141 PRO F C 1
ATOM 12423 O O . PRO F 1 141 ? 169.159 119.334 70.076 1.00 100.06 141 PRO F O 1
ATOM 12427 N N . ARG F 1 142 ? 170.901 119.144 71.478 1.00 94.41 142 ARG F N 1
ATOM 12428 C CA . ARG F 1 142 ? 171.142 120.576 71.477 1.00 94.41 142 ARG F CA 1
ATOM 12429 C C . ARG F 1 142 ? 171.803 120.989 70.162 1.00 94.41 142 ARG F C 1
ATOM 12430 O O . ARG F 1 142 ? 171.961 120.192 69.236 1.00 94.41 142 ARG F O 1
ATOM 12438 N N . GLU F 1 143 ? 172.148 122.273 70.075 1.00 99.54 143 GLU F N 1
ATOM 12439 C CA . GLU F 1 143 ? 172.841 122.905 68.950 1.00 99.54 143 GLU F CA 1
ATOM 12440 C C . GLU F 1 143 ? 172.128 122.719 67.611 1.00 99.54 143 GLU F C 1
ATOM 12441 O O . GLU F 1 143 ? 172.708 123.002 66.558 1.00 99.54 143 GLU F O 1
ATOM 12447 N N . MET F 1 144 ? 170.870 122.259 67.628 1.00 101.19 144 MET F N 1
ATOM 12448 C CA . MET F 1 144 ? 170.006 122.456 66.469 1.00 101.19 144 MET F CA 1
ATOM 12449 C C . MET F 1 144 ? 168.572 122.778 66.887 1.00 101.19 144 MET F C 1
ATOM 12450 O O . MET F 1 144 ? 167.643 122.576 66.095 1.00 101.19 144 MET F O 1
ATOM 12455 N N . GLY F 1 145 ? 168.374 123.297 68.097 1.00 98.28 145 GLY F N 1
ATOM 12456 C CA . GLY F 1 145 ? 167.068 123.720 68.551 1.00 98.28 145 GLY F CA 1
ATOM 12457 C C . GLY F 1 145 ? 166.319 122.727 69.412 1.00 98.28 145 GLY F C 1
ATOM 12458 O O . GLY F 1 145 ? 165.229 123.056 69.896 1.00 98.28 145 GLY F O 1
ATOM 12459 N N . GLY F 1 146 ? 166.861 121.532 69.624 1.00 95.84 146 GLY F N 1
ATOM 12460 C CA . GLY F 1 146 ? 166.198 120.522 70.415 1.00 95.84 146 GLY F CA 1
ATOM 12461 C C . GLY F 1 146 ? 166.634 120.539 71.867 1.00 95.84 146 GLY F C 1
ATOM 12462 O O . GLY F 1 146 ? 167.711 121.018 72.209 1.00 95.84 146 GLY F O 1
ATOM 12463 N N . GLY F 1 147 ? 165.769 120.009 72.726 1.00 87.58 147 GLY F N 1
ATOM 12464 C CA . GLY F 1 147 ? 166.056 119.933 74.145 1.00 87.58 147 GLY F CA 1
ATOM 12465 C C . GLY F 1 147 ? 166.581 118.581 74.580 1.00 87.58 147 GLY F C 1
ATOM 12466 O O . GLY F 1 147 ? 167.045 118.428 75.714 1.00 87.58 147 GLY F O 1
ATOM 12467 N N . GLU F 1 148 ? 166.511 117.596 73.683 1.00 88.68 148 GLU F N 1
ATOM 12468 C CA . GLU F 1 148 ? 167.003 116.244 73.949 1.00 88.68 148 GLU F CA 1
ATOM 12469 C C . GLU F 1 148 ? 166.377 115.660 75.212 1.00 88.68 148 GLU F C 1
ATOM 12470 O O . GLU F 1 148 ? 167.058 115.080 76.059 1.00 88.68 148 GLU F O 1
ATOM 12472 N N . GLY F 1 149 ? 165.060 115.813 75.340 1.00 85.03 149 GLY F N 1
ATOM 12473 C CA . GLY F 1 149 ? 164.368 115.329 76.518 1.00 85.03 149 GLY F CA 1
ATOM 12474 C C . GLY F 1 149 ? 162.937 114.947 76.214 1.00 85.03 149 GLY F C 1
ATOM 12475 O O . GLY F 1 149 ? 162.417 115.193 75.123 1.00 85.03 149 GLY F O 1
ATOM 12476 N N . LYS F 1 150 ? 162.300 114.337 77.210 1.00 81.71 150 LYS F N 1
ATOM 12477 C CA . LYS F 1 150 ? 160.929 113.880 77.068 1.00 81.71 150 LYS F CA 1
ATOM 12478 C C . LYS F 1 150 ? 159.967 115.064 77.041 1.00 81.71 150 LYS F C 1
ATOM 12479 O O . LYS F 1 150 ? 160.302 116.185 77.432 1.00 81.71 150 LYS F O 1
ATOM 12485 N N . VAL F 1 151 ? 158.756 114.799 76.563 1.00 71.44 151 VAL F N 1
ATOM 12486 C CA . VAL F 1 151 ? 157.699 115.799 76.493 1.00 71.44 151 VAL F CA 1
ATOM 12487 C C . VAL F 1 151 ? 156.411 115.192 77.029 1.00 71.44 151 VAL F C 1
ATOM 12488 O O . VAL F 1 151 ? 156.063 114.053 76.698 1.00 71.44 151 VAL F O 1
ATOM 12492 N N . ALA F 1 152 ? 155.714 115.949 77.873 1.00 72.00 152 ALA F N 1
ATOM 12493 C CA . ALA F 1 152 ? 154.454 115.527 78.473 1.00 72.00 152 ALA F CA 1
ATOM 12494 C C . ALA F 1 152 ? 153.320 116.268 77.779 1.00 72.00 152 ALA F C 1
ATOM 12495 O O . ALA F 1 152 ? 153.155 117.478 77.965 1.00 72.00 152 ALA F O 1
ATOM 12497 N N . TYR F 1 153 ? 152.540 115.542 76.986 1.00 75.53 153 TYR F N 1
ATOM 12498 C CA . TYR F 1 153 ? 151.423 116.117 76.253 1.00 75.53 153 TYR F CA 1
ATOM 12499 C C . TYR F 1 153 ? 150.136 115.858 77.021 1.00 75.53 153 TYR F C 1
ATOM 12500 O O . TYR F 1 153 ? 149.866 114.723 77.428 1.00 75.53 153 TYR F O 1
ATOM 12509 N N . ILE F 1 154 ? 149.355 116.912 77.230 1.00 67.30 154 ILE F N 1
ATOM 12510 C CA . ILE F 1 154 ? 148.029 116.818 77.826 1.00 67.30 154 ILE F CA 1
ATOM 12511 C C . ILE F 1 154 ? 147.029 117.244 76.764 1.00 67.30 154 ILE F C 1
ATOM 12512 O O . ILE F 1 154 ? 147.122 118.355 76.227 1.00 67.30 154 ILE F O 1
ATOM 12517 N N . ASP F 1 155 ? 146.078 116.370 76.455 1.00 83.02 155 ASP F N 1
ATOM 12518 C CA . ASP F 1 155 ? 145.110 116.603 75.392 1.00 83.02 155 ASP F CA 1
ATOM 12519 C C . ASP F 1 155 ? 143.747 116.861 76.017 1.00 83.02 155 ASP F C 1
ATOM 12520 O O . ASP F 1 155 ? 143.149 115.959 76.613 1.00 83.02 155 ASP F O 1
ATOM 12525 N N . THR F 1 156 ? 143.260 118.091 75.884 1.00 83.78 156 THR F N 1
ATOM 12526 C CA . THR F 1 156 ? 141.927 118.454 76.334 1.00 83.78 156 THR F CA 1
ATOM 12527 C C . THR F 1 156 ? 140.938 118.557 75.182 1.00 83.78 156 THR F C 1
ATOM 12528 O O . THR F 1 156 ? 139.836 119.081 75.367 1.00 83.78 156 THR F O 1
ATOM 12532 N N . GLU F 1 157 ? 141.311 118.075 73.995 1.00 87.12 157 GLU F N 1
ATOM 12533 C CA . GLU F 1 157 ? 140.455 118.159 72.824 1.00 87.12 157 GLU F CA 1
ATOM 12534 C C . GLU F 1 157 ? 140.376 116.861 72.033 1.00 87.12 157 GLU F C 1
ATOM 12535 O O . GLU F 1 157 ? 139.614 116.796 71.063 1.00 87.12 157 GLU F O 1
ATOM 12541 N N . GLY F 1 158 ? 141.135 115.835 72.408 1.00 86.01 158 GLY F N 1
ATOM 12542 C CA . GLY F 1 158 ? 141.119 114.593 71.664 1.00 86.01 158 GLY F CA 1
ATOM 12543 C C . GLY F 1 158 ? 141.824 114.640 70.329 1.00 86.01 158 GLY F C 1
ATOM 12544 O O . GLY F 1 158 ? 141.658 113.718 69.524 1.00 86.01 158 GLY F O 1
ATOM 12545 N N . THR F 1 159 ? 142.610 115.681 70.068 1.00 87.04 159 THR F N 1
ATOM 12546 C CA . THR F 1 159 ? 143.256 115.875 68.777 1.00 87.04 159 THR F CA 1
ATOM 12547 C C . THR F 1 159 ? 144.675 115.325 68.721 1.00 87.04 159 THR F C 1
ATOM 12548 O O . THR F 1 159 ? 145.343 115.488 67.695 1.00 87.04 159 THR F O 1
ATOM 12552 N N . PHE F 1 160 ? 145.154 114.685 69.787 1.00 86.95 160 PHE F N 1
ATOM 12553 C CA . PHE F 1 160 ? 146.497 114.120 69.790 1.00 86.95 160 PHE F CA 1
ATOM 12554 C C . PHE F 1 160 ? 146.595 112.975 68.791 1.00 86.95 160 PHE F C 1
ATOM 12555 O O . PHE F 1 160 ? 146.015 111.907 69.004 1.00 86.95 160 PHE F O 1
ATOM 12563 N N . ARG F 1 161 ? 147.329 113.186 67.700 1.00 90.93 161 ARG F N 1
ATOM 12564 C CA . ARG F 1 161 ? 147.434 112.196 66.634 1.00 90.93 161 ARG F CA 1
ATOM 12565 C C . ARG F 1 161 ? 148.850 111.640 66.583 1.00 90.93 161 ARG F C 1
ATOM 12566 O O . ARG F 1 161 ? 149.758 112.304 66.061 1.00 90.93 161 ARG F O 1
ATOM 12574 N N . PRO F 1 162 ? 149.092 110.438 67.110 1.00 99.99 162 PRO F N 1
ATOM 12575 C CA . PRO F 1 162 ? 150.445 109.863 67.038 1.00 99.99 162 PRO F CA 1
ATOM 12576 C C . PRO F 1 162 ? 150.957 109.683 65.620 1.00 99.99 162 PRO F C 1
ATOM 12577 O O . PRO F 1 162 ? 152.175 109.728 65.401 1.00 99.99 162 PRO F O 1
ATOM 12581 N N . GLU F 1 163 ? 150.066 109.469 64.651 1.00 105.10 163 GLU F N 1
ATOM 12582 C CA . GLU F 1 163 ? 150.508 109.306 63.270 1.00 105.10 163 GLU F CA 1
ATOM 12583 C C . GLU F 1 163 ? 151.150 110.582 62.743 1.00 105.10 163 GLU F C 1
ATOM 12584 O O . GLU F 1 163 ? 152.121 110.528 61.980 1.00 105.10 163 GLU F O 1
ATOM 12590 N N . ARG F 1 164 ? 150.621 111.743 63.138 1.00 104.04 164 ARG F N 1
ATOM 12591 C CA . ARG F 1 164 ? 151.247 113.003 62.751 1.00 104.04 164 ARG F CA 1
ATOM 12592 C C . ARG F 1 164 ? 152.650 113.119 63.334 1.00 104.04 164 ARG F C 1
ATOM 12593 O O . ARG F 1 164 ? 153.578 113.577 62.656 1.00 104.04 164 ARG F O 1
ATOM 12601 N N . ILE F 1 165 ? 152.822 112.706 64.591 1.00 102.37 165 ILE F N 1
ATOM 12602 C CA . ILE F 1 165 ? 154.143 112.729 65.211 1.00 102.37 165 ILE F CA 1
ATOM 12603 C C . ILE F 1 165 ? 155.096 111.810 64.461 1.00 102.37 165 ILE F C 1
ATOM 12604 O O . ILE F 1 165 ? 156.251 112.169 64.205 1.00 102.37 165 ILE F O 1
ATOM 12609 N N . LYS F 1 166 ? 154.629 110.615 64.094 1.00 105.24 166 LYS F N 1
ATOM 12610 C CA . LYS F 1 166 ? 155.465 109.702 63.320 1.00 105.24 166 LYS F CA 1
ATOM 12611 C C . LYS F 1 166 ? 155.855 110.313 61.980 1.00 105.24 166 LYS F C 1
ATOM 12612 O O . LYS F 1 166 ? 157.009 110.202 61.547 1.00 105.24 166 LYS F O 1
ATOM 12618 N N . GLN F 1 167 ? 154.903 110.963 61.310 1.00 108.69 167 GLN F N 1
ATOM 12619 C CA . GLN F 1 167 ? 155.181 111.574 60.015 1.00 108.69 167 GLN F CA 1
ATOM 12620 C C . GLN F 1 167 ? 156.232 112.670 60.139 1.00 108.69 167 GLN F C 1
ATOM 12621 O O . GLN F 1 167 ? 157.176 112.738 59.341 1.00 108.69 167 GLN F O 1
ATOM 12627 N N . ILE F 1 168 ? 156.092 113.536 61.144 1.00 109.55 168 ILE F N 1
ATOM 12628 C CA . ILE F 1 168 ? 157.047 114.629 61.298 1.00 109.55 168 ILE F CA 1
ATOM 12629 C C . ILE F 1 168 ? 158.413 114.092 61.710 1.00 109.55 168 ILE F C 1
ATOM 12630 O O . ILE F 1 168 ? 159.451 114.613 61.284 1.00 109.55 168 ILE F O 1
ATOM 12635 N N . ALA F 1 169 ? 158.439 113.046 62.540 1.00 110.65 169 ALA F N 1
ATOM 12636 C CA . ALA F 1 169 ? 159.708 112.425 62.908 1.00 110.65 169 ALA F CA 1
ATOM 12637 C C . ALA F 1 169 ? 160.407 111.844 61.688 1.00 110.65 169 ALA F C 1
ATOM 12638 O O . ALA F 1 169 ? 161.629 111.964 61.546 1.00 110.65 169 ALA F O 1
ATOM 12640 N N . GLU F 1 170 ? 159.646 111.201 60.798 1.00 112.98 170 GLU F N 1
ATOM 12641 C CA . GLU F 1 170 ? 160.214 110.773 59.526 1.00 112.98 170 GLU F CA 1
ATOM 12642 C C . GLU F 1 170 ? 160.705 111.964 58.716 1.00 112.98 170 GLU F C 1
ATOM 12643 O O . GLU F 1 170 ? 161.691 111.851 57.979 1.00 112.98 170 GLU F O 1
ATOM 12649 N N . GLY F 1 171 ? 160.031 113.109 58.838 1.00 115.23 171 GLY F N 1
ATOM 12650 C CA . GLY F 1 171 ? 160.501 114.309 58.168 1.00 115.23 171 GLY F CA 1
ATOM 12651 C C . GLY F 1 171 ? 161.811 114.831 58.721 1.00 115.23 171 GLY F C 1
ATOM 12652 O O . GLY F 1 171 ? 162.575 115.482 58.003 1.00 115.23 171 GLY F O 1
ATOM 12653 N N . TYR F 1 172 ? 162.092 114.561 59.997 1.00 110.84 172 TYR F N 1
ATOM 12654 C CA . TYR F 1 172 ? 163.335 114.977 60.636 1.00 110.84 172 TYR F CA 1
ATOM 12655 C C . TYR F 1 172 ? 164.374 113.861 60.673 1.00 110.84 172 TYR F C 1
ATOM 12656 O O . TYR F 1 172 ? 165.248 113.868 61.546 1.00 110.84 172 TYR F O 1
ATOM 12665 N N . GLU F 1 173 ? 164.296 112.920 59.733 1.00 117.63 173 GLU F N 1
ATOM 12666 C CA . GLU F 1 173 ? 165.197 111.766 59.619 1.00 117.63 173 GLU F CA 1
ATOM 12667 C C . GLU F 1 173 ? 165.575 111.210 60.993 1.00 117.63 173 GLU F C 1
ATOM 12668 O O . GLU F 1 173 ? 166.744 111.110 61.366 1.00 117.63 173 GLU F O 1
ATOM 12674 N N . LEU F 1 174 ? 164.541 110.848 61.749 1.00 116.88 174 LEU F N 1
ATOM 12675 C CA . LEU F 1 174 ? 164.700 110.313 63.091 1.00 116.88 174 LEU F CA 1
ATOM 12676 C C . LEU F 1 174 ? 163.759 109.129 63.255 1.00 116.88 174 LEU F C 1
ATOM 12677 O O . LEU F 1 174 ? 162.735 109.035 62.573 1.00 116.88 174 LEU F O 1
ATOM 12682 N N . ASP F 1 175 ? 164.118 108.219 64.152 1.00 115.02 175 ASP F N 1
ATOM 12683 C CA . ASP F 1 175 ? 163.307 107.028 64.382 1.00 115.02 175 ASP F CA 1
ATOM 12684 C C . ASP F 1 175 ? 161.945 107.427 64.935 1.00 115.02 175 ASP F C 1
ATOM 12685 O O . ASP F 1 175 ? 161.880 108.086 65.980 1.00 115.02 175 ASP F O 1
ATOM 12690 N N . PRO F 1 176 ? 160.844 107.053 64.284 1.00 111.94 176 PRO F N 1
ATOM 12691 C CA . PRO F 1 176 ? 159.523 107.496 64.748 1.00 111.94 176 PRO F CA 1
ATOM 12692 C C . PRO F 1 176 ? 159.024 106.720 65.956 1.00 111.94 176 PRO F C 1
ATOM 12693 O O . PRO F 1 176 ? 158.311 107.272 66.799 1.00 111.94 176 PRO F O 1
ATOM 12697 N N . GLU F 1 177 ? 159.376 105.434 66.040 1.00 112.21 177 GLU F N 1
ATOM 12698 C CA . GLU F 1 177 ? 158.910 104.614 67.155 1.00 112.21 177 GLU F CA 1
ATOM 12699 C C . GLU F 1 177 ? 159.467 105.118 68.480 1.00 112.21 177 GLU F C 1
ATOM 12700 O O . GLU F 1 177 ? 158.743 105.192 69.481 1.00 112.21 177 GLU F O 1
ATOM 12706 N N . SER F 1 178 ? 160.754 105.471 68.505 1.00 108.40 178 SER F N 1
ATOM 12707 C CA . SER F 1 178 ? 161.325 106.074 69.702 1.00 108.40 178 SER F CA 1
ATOM 12708 C C . SER F 1 178 ? 160.675 107.415 70.006 1.00 108.40 178 SER F C 1
ATOM 12709 O O . SER F 1 178 ? 160.497 107.764 71.178 1.00 108.40 178 SER F O 1
ATOM 12712 N N . CYS F 1 179 ? 160.309 108.172 68.970 1.00 105.67 179 CYS F N 1
ATOM 12713 C CA . CYS F 1 179 ? 159.615 109.435 69.190 1.00 105.67 179 CYS F CA 1
ATOM 12714 C C . CYS F 1 179 ? 158.268 109.215 69.864 1.00 105.67 179 CYS F C 1
ATOM 12715 O O . CYS F 1 179 ? 157.897 109.954 70.783 1.00 105.67 179 CYS F O 1
ATOM 12718 N N . LEU F 1 180 ? 157.517 108.208 69.415 1.00 104.73 180 LEU F N 1
ATOM 12719 C CA . LEU F 1 180 ? 156.234 107.910 70.043 1.00 104.73 180 LEU F CA 1
ATOM 12720 C C . LEU F 1 180 ? 156.418 107.429 71.475 1.00 104.73 180 LEU F C 1
ATOM 12721 O O . LEU F 1 180 ? 155.683 107.846 72.377 1.00 104.73 180 LEU F O 1
ATOM 12726 N N . ALA F 1 181 ? 157.391 106.547 71.705 1.00 99.40 181 ALA F N 1
ATOM 12727 C CA . ALA F 1 181 ? 157.620 106.046 73.054 1.00 99.40 181 ALA F CA 1
ATOM 12728 C C . ALA F 1 181 ? 158.186 107.114 73.978 1.00 99.40 181 ALA F C 1
ATOM 12729 O O . ALA F 1 181 ? 158.124 106.957 75.201 1.00 99.40 181 ALA F O 1
ATOM 12731 N N . ASN F 1 182 ? 158.726 108.195 73.420 1.00 93.36 182 ASN F N 1
ATOM 12732 C CA . ASN F 1 182 ? 159.425 109.206 74.198 1.00 93.36 182 ASN F CA 1
ATOM 12733 C C . ASN F 1 182 ? 158.506 110.307 74.714 1.00 93.36 182 ASN F C 1
ATOM 12734 O O . ASN F 1 182 ? 158.961 111.158 75.484 1.00 93.36 182 ASN F O 1
ATOM 12739 N N . VAL F 1 183 ? 157.238 110.312 74.313 1.00 81.45 183 VAL F N 1
ATOM 12740 C CA . VAL F 1 183 ? 156.273 111.330 74.714 1.00 81.45 183 VAL F CA 1
ATOM 12741 C C . VAL F 1 183 ? 155.244 110.692 75.637 1.00 81.45 183 VAL F C 1
ATOM 12742 O O . VAL F 1 183 ? 154.734 109.602 75.352 1.00 81.45 183 VAL F O 1
ATOM 12746 N N . SER F 1 184 ? 154.955 111.359 76.751 1.00 73.17 184 SER F N 1
ATOM 12747 C CA . SER F 1 184 ? 153.973 110.884 77.719 1.00 73.17 184 SER F CA 1
ATOM 12748 C C . SER F 1 184 ? 152.644 111.568 77.429 1.00 73.17 184 SER F C 1
ATOM 12749 O O . SER F 1 184 ? 152.477 112.758 77.708 1.00 73.17 184 SER F O 1
ATOM 12752 N N . TYR F 1 185 ? 151.700 110.814 76.877 1.00 80.18 185 TYR F N 1
ATOM 12753 C CA . TYR F 1 185 ? 150.408 111.344 76.464 1.00 80.18 185 TYR F CA 1
ATOM 12754 C C . TYR F 1 185 ? 149.369 111.090 77.546 1.00 80.18 185 TYR F C 1
ATOM 12755 O O . TYR F 1 185 ? 149.248 109.968 78.047 1.00 80.18 185 TYR F O 1
ATOM 12764 N N . ALA F 1 186 ? 148.622 112.132 77.897 1.00 76.80 186 ALA F N 1
ATOM 12765 C CA . ALA F 1 186 ? 147.496 112.018 78.808 1.00 76.80 186 ALA F CA 1
ATOM 12766 C C . ALA F 1 186 ? 146.287 112.694 78.185 1.00 76.80 186 ALA F C 1
ATOM 12767 O O . ALA F 1 186 ? 146.417 113.678 77.454 1.00 76.80 186 ALA F O 1
ATOM 12769 N N . ARG F 1 187 ? 145.109 112.147 78.467 1.00 86.04 187 ARG F N 1
ATOM 12770 C CA . ARG F 1 187 ? 143.846 112.674 77.965 1.00 86.04 187 ARG F CA 1
ATOM 12771 C C . ARG F 1 187 ? 143.035 113.198 79.139 1.00 86.04 187 ARG F C 1
ATOM 12772 O O . ARG F 1 187 ? 142.640 112.425 80.018 1.00 86.04 187 ARG F O 1
ATOM 12780 N N . ALA F 1 188 ? 142.786 114.504 79.154 1.00 87.30 188 ALA F N 1
ATOM 12781 C CA . ALA F 1 188 ? 142.032 115.137 80.229 1.00 87.30 188 ALA F CA 1
ATOM 12782 C C . ALA F 1 188 ? 140.556 115.143 79.850 1.00 87.30 188 ALA F C 1
ATOM 12783 O O . ALA F 1 188 ? 140.155 115.812 78.893 1.00 87.30 188 ALA F O 1
ATOM 12785 N N . LEU F 1 189 ? 139.749 114.388 80.599 1.00 89.86 189 LEU F N 1
ATOM 12786 C CA . LEU F 1 189 ? 138.324 114.308 80.301 1.00 89.86 189 LEU F CA 1
ATOM 12787 C C . LEU F 1 189 ? 137.591 115.574 80.727 1.00 89.86 189 LEU F C 1
ATOM 12788 O O . LEU F 1 189 ? 136.730 116.076 79.996 1.00 89.86 189 LEU F O 1
ATOM 12793 N N . ASN F 1 190 ? 137.918 116.105 81.902 1.00 95.59 190 ASN F N 1
ATOM 12794 C CA . ASN F 1 190 ? 137.294 117.312 82.421 1.00 95.59 190 ASN F CA 1
ATOM 12795 C C . ASN F 1 190 ? 138.361 118.162 83.095 1.00 95.59 190 ASN F C 1
ATOM 12796 O O . ASN F 1 190 ? 139.550 117.832 83.077 1.00 95.59 190 ASN F O 1
ATOM 12801 N N . SER F 1 191 ? 137.928 119.266 83.705 1.00 99.31 191 SER F N 1
ATOM 12802 C CA . SER F 1 191 ? 138.876 120.198 84.307 1.00 99.31 191 SER F CA 1
ATOM 12803 C C . SER F 1 191 ? 139.598 119.569 85.494 1.00 99.31 191 SER F C 1
ATOM 12804 O O . SER F 1 191 ? 140.827 119.659 85.608 1.00 99.31 191 SER F O 1
ATOM 12807 N N . GLU F 1 192 ? 138.850 118.924 86.392 1.00 98.34 192 GLU F N 1
ATOM 12808 C CA . GLU F 1 192 ? 139.475 118.371 87.589 1.00 98.34 192 GLU F CA 1
ATOM 12809 C C . GLU F 1 192 ? 140.395 117.205 87.252 1.00 98.34 192 GLU F C 1
ATOM 12810 O O . GLU F 1 192 ? 141.414 117.011 87.925 1.00 98.34 192 GLU F O 1
ATOM 12816 N N . HIS F 1 193 ? 140.068 116.427 86.218 1.00 92.69 193 HIS F N 1
ATOM 12817 C CA . HIS F 1 193 ? 141.000 115.404 85.758 1.00 92.69 193 HIS F CA 1
ATOM 12818 C C . HIS F 1 193 ? 142.282 116.036 85.238 1.00 92.69 193 HIS F C 1
ATOM 12819 O O . HIS F 1 193 ? 143.381 115.535 85.500 1.00 92.69 193 HIS F O 1
ATOM 12826 N N . GLN F 1 194 ? 142.160 117.144 84.504 1.00 92.21 194 GLN F N 1
ATOM 12827 C CA . GLN F 1 194 ? 143.342 117.837 84.002 1.00 92.21 194 GLN F CA 1
ATOM 12828 C C . GLN F 1 194 ? 144.218 118.324 85.148 1.00 92.21 194 GLN F C 1
ATOM 12829 O O . GLN F 1 194 ? 145.447 118.174 85.110 1.00 92.21 194 GLN F O 1
ATOM 12835 N N . MET F 1 195 ? 143.607 118.890 86.189 1.00 94.09 195 MET F N 1
ATOM 12836 C CA . MET F 1 195 ? 144.387 119.266 87.362 1.00 94.09 195 MET F CA 1
ATOM 12837 C C . MET F 1 195 ? 145.070 118.047 87.964 1.00 94.09 195 MET F C 1
ATOM 12838 O O . MET F 1 195 ? 146.303 117.963 87.985 1.00 94.09 195 MET F O 1
ATOM 12843 N N . GLU F 1 196 ? 144.284 117.044 88.369 1.00 96.11 196 GLU F N 1
ATOM 12844 C CA . GLU F 1 196 ? 144.861 115.830 88.941 1.00 96.11 196 GLU F CA 1
ATOM 12845 C C . GLU F 1 196 ? 146.059 115.360 88.127 1.00 96.11 196 GLU F C 1
ATOM 12846 O O . GLU F 1 196 ? 147.089 114.973 88.690 1.00 96.11 196 GLU F O 1
ATOM 12852 N N . LEU F 1 197 ? 145.971 115.469 86.800 1.00 91.95 197 LEU F N 1
ATOM 12853 C CA . LEU F 1 197 ? 147.119 115.171 85.951 1.00 91.95 197 LEU F CA 1
ATOM 12854 C C . LEU F 1 197 ? 148.293 116.101 86.240 1.00 91.95 197 LEU F C 1
ATOM 12855 O O . LEU F 1 197 ? 149.432 115.644 86.375 1.00 91.95 197 LEU F O 1
ATOM 12860 N N . VAL F 1 198 ? 148.048 117.411 86.327 1.00 92.81 198 VAL F N 1
ATOM 12861 C CA . VAL F 1 198 ? 149.185 118.331 86.413 1.00 92.81 198 VAL F CA 1
ATOM 12862 C C . VAL F 1 198 ? 149.869 118.247 87.777 1.00 92.81 198 VAL F C 1
ATOM 12863 O O . VAL F 1 198 ? 151.097 118.363 87.866 1.00 92.81 198 VAL F O 1
ATOM 12867 N N . GLU F 1 199 ? 149.111 118.055 88.861 1.00 94.70 199 GLU F N 1
ATOM 12868 C CA . GLU F 1 199 ? 149.815 117.842 90.129 1.00 94.70 199 GLU F CA 1
ATOM 12869 C C . GLU F 1 199 ? 150.149 116.382 90.419 1.00 94.70 199 GLU F C 1
ATOM 12870 O O . GLU F 1 199 ? 150.708 116.102 91.484 1.00 94.70 199 GLU F O 1
ATOM 12876 N N . GLN F 1 200 ? 149.835 115.443 89.527 1.00 95.67 200 GLN F N 1
ATOM 12877 C CA . GLN F 1 200 ? 150.551 114.176 89.590 1.00 95.67 200 GLN F CA 1
ATOM 12878 C C . GLN F 1 200 ? 151.746 114.145 88.647 1.00 95.67 200 GLN F C 1
ATOM 12879 O O . GLN F 1 200 ? 152.519 113.183 88.681 1.00 95.67 200 GLN F O 1
ATOM 12885 N N . LEU F 1 201 ? 151.903 115.172 87.807 1.00 91.29 201 LEU F N 1
ATOM 12886 C CA . LEU F 1 201 ? 153.076 115.274 86.946 1.00 91.29 201 LEU F CA 1
ATOM 12887 C C . LEU F 1 201 ? 154.376 115.329 87.731 1.00 91.29 201 LEU F C 1
ATOM 12888 O O . LEU F 1 201 ? 155.435 115.043 87.166 1.00 91.29 201 LEU F O 1
ATOM 12893 N N . GLY F 1 202 ? 154.323 115.705 89.010 1.00 91.03 202 GLY F N 1
ATOM 12894 C CA . GLY F 1 202 ? 155.541 115.814 89.792 1.00 91.03 202 GLY F CA 1
ATOM 12895 C C . GLY F 1 202 ? 156.296 114.507 89.913 1.00 91.03 202 GLY F C 1
ATOM 12896 O O . GLY F 1 202 ? 157.528 114.503 89.980 1.00 91.03 202 GLY F O 1
ATOM 12897 N N . GLU F 1 203 ? 155.578 113.384 89.948 1.00 93.63 203 GLU F N 1
ATOM 12898 C CA . GLU F 1 203 ? 156.240 112.091 90.084 1.00 93.63 203 GLU F CA 1
ATOM 12899 C C . GLU F 1 203 ? 157.078 111.765 88.854 1.00 93.63 203 GLU F C 1
ATOM 12900 O O . GLU F 1 203 ? 158.258 111.417 88.970 1.00 93.63 203 GLU F O 1
ATOM 12906 N N . GLU F 1 204 ? 156.489 111.877 87.663 1.00 92.68 204 GLU F N 1
ATOM 12907 C CA . GLU F 1 204 ? 157.217 111.534 86.448 1.00 92.68 204 GLU F CA 1
ATOM 12908 C C . GLU F 1 204 ? 158.148 112.640 85.976 1.00 92.68 204 GLU F C 1
ATOM 12909 O O . GLU F 1 204 ? 159.024 112.373 85.149 1.00 92.68 204 GLU F O 1
ATOM 12915 N N . LEU F 1 205 ? 157.988 113.866 86.473 1.00 84.54 205 LEU F N 1
ATOM 12916 C CA . LEU F 1 205 ? 158.939 114.921 86.153 1.00 84.54 205 LEU F CA 1
ATOM 12917 C C . LEU F 1 205 ? 160.209 114.829 86.983 1.00 84.54 205 LEU F C 1
ATOM 12918 O O . LEU F 1 205 ? 161.229 115.407 86.596 1.00 84.54 205 LEU F O 1
ATOM 12923 N N . SER F 1 206 ? 160.169 114.114 88.109 1.00 86.83 206 SER F N 1
ATOM 12924 C CA . SER F 1 206 ? 161.343 113.989 88.964 1.00 86.83 206 SER F CA 1
ATOM 12925 C C . SER F 1 206 ? 162.480 113.244 88.283 1.00 86.83 206 SER F C 1
ATOM 12926 O O . SER F 1 206 ? 163.638 113.411 88.680 1.00 86.83 206 SER F O 1
ATOM 12929 N N . SER F 1 207 ? 162.180 112.430 87.269 1.00 84.36 207 SER F N 1
ATOM 12930 C CA . SER F 1 207 ? 163.225 111.697 86.567 1.00 84.36 207 SER F CA 1
ATOM 12931 C C . SER F 1 207 ? 164.186 112.619 85.831 1.00 84.36 207 SER F C 1
ATOM 12932 O O . SER F 1 207 ? 165.311 112.207 85.530 1.00 84.36 207 SER F O 1
ATOM 12935 N N . GLY F 1 208 ? 163.773 113.848 85.532 1.00 80.97 208 GLY F N 1
ATOM 12936 C CA . GLY F 1 208 ? 164.623 114.775 84.819 1.00 80.97 208 GLY F CA 1
ATOM 12937 C C . GLY F 1 208 ? 164.717 114.534 83.332 1.00 80.97 208 GLY F C 1
ATOM 12938 O O . GLY F 1 208 ? 165.469 115.240 82.652 1.00 80.97 208 GLY F O 1
ATOM 12939 N N . ASP F 1 209 ? 163.980 113.559 82.805 1.00 82.25 209 ASP F N 1
ATOM 12940 C CA . ASP F 1 209 ? 164.008 113.243 81.386 1.00 82.25 209 ASP F CA 1
ATOM 12941 C C . ASP F 1 209 ? 163.117 114.152 80.553 1.00 82.25 209 ASP F C 1
ATOM 12942 O O . ASP F 1 209 ? 163.284 114.204 79.331 1.00 82.25 209 ASP F O 1
ATOM 12947 N N . TYR F 1 210 ? 162.190 114.870 81.176 1.00 80.03 210 TYR F N 1
ATOM 12948 C CA . TYR F 1 210 ? 161.244 115.703 80.451 1.00 80.03 210 TYR F CA 1
ATOM 12949 C C . TYR F 1 210 ? 161.767 117.127 80.348 1.00 80.03 210 TYR F C 1
ATOM 12950 O O . TYR F 1 210 ? 162.359 117.653 81.293 1.00 80.03 210 TYR F O 1
ATOM 12959 N N . ARG F 1 211 ? 161.556 117.743 79.185 1.00 80.25 211 ARG F N 1
ATOM 12960 C CA . ARG F 1 211 ? 161.922 119.134 78.967 1.00 80.25 211 ARG F CA 1
ATOM 12961 C C . ARG F 1 211 ? 160.763 120.007 78.514 1.00 80.25 211 ARG F C 1
ATOM 12962 O O . ARG F 1 211 ? 160.942 121.224 78.402 1.00 80.25 211 ARG F O 1
ATOM 12970 N N . LEU F 1 212 ? 159.590 119.436 78.254 1.00 69.76 212 LEU F N 1
ATOM 12971 C CA . LEU F 1 212 ? 158.475 120.202 77.724 1.00 69.76 212 LEU F CA 1
ATOM 12972 C C . LEU F 1 212 ? 157.167 119.604 78.216 1.00 69.76 212 LEU F C 1
ATOM 12973 O O . LEU F 1 212 ? 157.005 118.382 78.241 1.00 69.76 212 LEU F O 1
ATOM 12978 N N . ILE F 1 213 ? 156.244 120.474 78.610 1.00 68.75 213 ILE F N 1
ATOM 12979 C CA . ILE F 1 213 ? 154.895 120.092 79.007 1.00 68.75 213 ILE F CA 1
ATOM 12980 C C . ILE F 1 213 ? 153.939 120.823 78.080 1.00 68.75 213 ILE F C 1
ATOM 12981 O O . ILE F 1 213 ? 153.794 122.047 78.174 1.00 68.75 213 ILE F O 1
ATOM 12986 N N . VAL F 1 214 ? 153.282 120.083 77.195 1.00 76.17 214 VAL F N 1
ATOM 12987 C CA . VAL F 1 214 ? 152.354 120.656 76.227 1.00 76.17 214 VAL F CA 1
ATOM 12988 C C . VAL F 1 214 ? 150.939 120.445 76.739 1.00 76.17 214 VAL F C 1
ATOM 12989 O O . VAL F 1 214 ? 150.532 119.309 77.009 1.00 76.17 214 VAL F O 1
ATOM 12993 N N . VAL F 1 215 ? 150.189 121.532 76.876 1.00 71.88 215 VAL F N 1
ATOM 12994 C CA . VAL F 1 215 ? 148.790 121.475 77.283 1.00 71.88 215 VAL F CA 1
ATOM 12995 C C . VAL F 1 215 ? 147.971 122.026 76.125 1.00 71.88 215 VAL F C 1
ATOM 12996 O O . VAL F 1 215 ? 147.869 123.246 75.946 1.00 71.88 215 VAL F O 1
ATOM 13000 N N . ASP F 1 216 ? 147.375 121.130 75.343 1.00 82.04 216 ASP F N 1
ATOM 13001 C CA . ASP F 1 216 ? 146.577 121.484 74.171 1.00 82.04 216 ASP F CA 1
ATOM 13002 C C . ASP F 1 216 ? 145.185 120.889 74.348 1.00 82.04 216 ASP F C 1
ATOM 13003 O O . ASP F 1 216 ? 144.982 119.695 74.108 1.00 82.04 216 ASP F O 1
ATOM 13008 N N . SER F 1 217 ? 144.224 121.713 74.755 1.00 84.70 217 SER F N 1
ATOM 13009 C CA . SER F 1 217 ? 144.468 123.118 75.045 1.00 84.70 217 SER F CA 1
ATOM 13010 C C . SER F 1 217 ? 144.241 123.384 76.525 1.00 84.70 217 SER F C 1
ATOM 13011 O O . SER F 1 217 ? 143.916 122.473 77.280 1.00 84.70 217 SER F O 1
ATOM 13014 N N . ILE F 1 218 ? 144.409 124.635 76.939 1.00 84.31 218 ILE F N 1
ATOM 13015 C CA . ILE F 1 218 ? 144.261 124.969 78.349 1.00 84.31 218 ILE F CA 1
ATOM 13016 C C . ILE F 1 218 ? 142.830 125.380 78.692 1.00 84.31 218 ILE F C 1
ATOM 13017 O O . ILE F 1 218 ? 142.410 125.248 79.845 1.00 84.31 218 ILE F O 1
ATOM 13022 N N . MET F 1 219 ? 142.059 125.851 77.712 1.00 97.52 219 MET F N 1
ATOM 13023 C CA . MET F 1 219 ? 140.734 126.403 77.960 1.00 97.52 219 MET F CA 1
ATOM 13024 C C . MET F 1 219 ? 139.595 125.502 77.505 1.00 97.52 219 MET F C 1
ATOM 13025 O O . MET F 1 219 ? 138.441 125.782 77.843 1.00 97.52 219 MET F O 1
ATOM 13030 N N . ALA F 1 220 ? 139.881 124.437 76.754 1.00 96.95 220 ALA F N 1
ATOM 13031 C CA . ALA F 1 220 ? 138.811 123.631 76.174 1.00 96.95 220 ALA F CA 1
ATOM 13032 C C . ALA F 1 220 ? 137.945 122.995 77.254 1.00 96.95 220 ALA F C 1
ATOM 13033 O O . ALA F 1 220 ? 136.712 123.009 77.165 1.00 96.95 220 ALA F O 1
ATOM 13035 N N . ASN F 1 221 ? 138.572 122.432 78.286 1.00 98.39 221 ASN F N 1
ATOM 13036 C CA . ASN F 1 221 ? 137.811 121.783 79.347 1.00 98.39 221 ASN F CA 1
ATOM 13037 C C . ASN F 1 221 ? 137.176 122.786 80.300 1.00 98.39 221 ASN F C 1
ATOM 13038 O O . ASN F 1 221 ? 136.091 122.527 80.829 1.00 98.39 221 ASN F O 1
ATOM 13043 N N . PHE F 1 222 ? 137.829 123.925 80.532 1.00 102.66 222 PHE F N 1
ATOM 13044 C CA . PHE F 1 222 ? 137.284 124.913 81.457 1.00 102.66 222 PHE F CA 1
ATOM 13045 C C . PHE F 1 222 ? 136.086 125.638 80.858 1.00 102.66 222 PHE F C 1
ATOM 13046 O O . PHE F 1 222 ? 135.128 125.958 81.570 1.00 102.66 222 PHE F O 1
ATOM 13054 N N . ARG F 1 223 ? 136.124 125.912 79.552 1.00 108.09 223 ARG F N 1
ATOM 13055 C CA . ARG F 1 223 ? 135.012 126.591 78.900 1.00 108.09 223 ARG F CA 1
ATOM 13056 C C . ARG F 1 223 ? 133.758 125.730 78.842 1.00 108.09 223 ARG F C 1
ATOM 13057 O O . ARG F 1 223 ? 132.669 126.261 78.604 1.00 108.09 223 ARG F O 1
ATOM 13065 N N . VAL F 1 224 ? 133.883 124.425 79.049 1.00 110.65 224 VAL F N 1
ATOM 13066 C CA . VAL F 1 224 ? 132.744 123.515 79.035 1.00 110.65 224 VAL F CA 1
ATOM 13067 C C . VAL F 1 224 ? 132.298 123.158 80.445 1.00 110.65 224 VAL F C 1
ATOM 13068 O O . VAL F 1 224 ? 131.108 123.194 80.756 1.00 110.65 224 VAL F O 1
ATOM 13072 N N . ASP F 1 225 ? 133.247 122.813 81.317 1.00 114.96 225 ASP F N 1
ATOM 13073 C CA . ASP F 1 225 ? 132.926 122.396 82.675 1.00 114.96 225 ASP F CA 1
ATOM 13074 C C . ASP F 1 225 ? 132.324 123.528 83.500 1.00 114.96 225 ASP F C 1
ATOM 13075 O O . ASP F 1 225 ? 131.546 123.258 84.420 1.00 114.96 225 ASP F O 1
ATOM 13080 N N . TYR F 1 226 ? 132.624 124.783 83.174 1.00 120.59 226 TYR F N 1
ATOM 13081 C CA . TYR F 1 226 ? 132.110 125.925 83.920 1.00 120.59 226 TYR F CA 1
ATOM 13082 C C . TYR F 1 226 ? 131.329 126.821 82.973 1.00 120.59 226 TYR F C 1
ATOM 13083 O O . TYR F 1 226 ? 131.869 127.277 81.960 1.00 120.59 226 TYR F O 1
ATOM 13092 N N . CYS F 1 227 ? 130.064 127.071 83.304 1.00 130.90 227 CYS F N 1
ATOM 13093 C CA . CYS F 1 227 ? 129.202 127.923 82.499 1.00 130.90 227 CYS F CA 1
ATOM 13094 C C . CYS F 1 227 ? 128.413 128.848 83.413 1.00 130.90 227 CYS F C 1
ATOM 13095 O O . CYS F 1 227 ? 128.045 128.478 84.531 1.00 130.90 227 CYS F O 1
ATOM 13098 N N . GLY F 1 228 ? 128.156 130.052 82.926 1.00 140.98 228 GLY F N 1
ATOM 13099 C CA . GLY F 1 228 ? 127.428 131.034 83.714 1.00 140.98 228 GLY F CA 1
ATOM 13100 C C . GLY F 1 228 ? 128.352 131.961 84.476 1.00 140.98 228 GLY F C 1
ATOM 13101 O O . GLY F 1 228 ? 129.463 131.605 84.867 1.00 140.98 228 GLY F O 1
ATOM 13102 N N . ARG F 1 229 ? 127.867 133.185 84.703 1.00 142.74 229 ARG F N 1
ATOM 13103 C CA . ARG F 1 229 ? 128.672 134.201 85.373 1.00 142.74 229 ARG F CA 1
ATOM 13104 C C . ARG F 1 229 ? 129.032 133.816 86.802 1.00 142.74 229 ARG F C 1
ATOM 13105 O O . ARG F 1 229 ? 129.995 134.359 87.353 1.00 142.74 229 ARG F O 1
ATOM 13113 N N . GLY F 1 230 ? 128.280 132.901 87.416 1.00 142.10 230 GLY F N 1
ATOM 13114 C CA . GLY F 1 230 ? 128.609 132.479 88.767 1.00 142.10 230 GLY F CA 1
ATOM 13115 C C . GLY F 1 230 ? 129.920 131.720 88.846 1.00 142.10 230 GLY F C 1
ATOM 13116 O O . GLY F 1 230 ? 130.662 131.846 89.824 1.00 142.10 230 GLY F O 1
ATOM 13117 N N . GLU F 1 231 ? 130.224 130.925 87.822 1.00 135.41 231 GLU F N 1
ATOM 13118 C CA . GLU F 1 231 ? 131.409 130.078 87.823 1.00 135.41 231 GLU F CA 1
ATOM 13119 C C . GLU F 1 231 ? 132.625 130.734 87.178 1.00 135.41 231 GLU F C 1
ATOM 13120 O O . GLU F 1 231 ? 133.717 130.153 87.223 1.00 135.41 231 GLU F O 1
ATOM 13126 N N . LEU F 1 232 ? 132.470 131.920 86.585 1.00 133.07 232 LEU F N 1
ATOM 13127 C CA . LEU F 1 232 ? 133.629 132.638 86.062 1.00 133.07 232 LEU F CA 1
ATOM 13128 C C . LEU F 1 232 ? 134.594 133.011 87.179 1.00 133.07 232 LEU F C 1
ATOM 13129 O O . LEU F 1 232 ? 135.816 132.958 86.997 1.00 133.07 232 LEU F O 1
ATOM 13134 N N . SER F 1 233 ? 134.066 133.401 88.340 1.00 131.74 233 SER F N 1
ATOM 13135 C CA . SER F 1 233 ? 134.928 133.690 89.481 1.00 131.74 233 SER F CA 1
ATOM 13136 C C . SER F 1 233 ? 135.684 132.445 89.926 1.00 131.74 233 SER F C 1
ATOM 13137 O O . SER F 1 233 ? 136.875 132.517 90.254 1.00 131.74 233 SER F O 1
ATOM 13140 N N . GLU F 1 234 ? 135.008 131.295 89.949 1.00 124.80 234 GLU F N 1
ATOM 13141 C CA . GLU F 1 234 ? 135.669 130.056 90.345 1.00 124.80 234 GLU F CA 1
ATOM 13142 C C . GLU F 1 234 ? 136.762 129.669 89.357 1.00 124.80 234 GLU F C 1
ATOM 13143 O O . GLU F 1 234 ? 137.855 129.256 89.762 1.00 124.80 234 GLU F O 1
ATOM 13149 N N . ARG F 1 235 ? 136.491 129.796 88.063 1.00 118.78 235 ARG F N 1
ATOM 13150 C CA . ARG F 1 235 ? 137.479 129.453 87.046 1.00 118.78 235 ARG F CA 1
ATOM 13151 C C . ARG F 1 235 ? 138.512 130.566 86.888 1.00 118.78 235 ARG F C 1
ATOM 13152 O O . ARG F 1 235 ? 139.158 130.972 87.854 1.00 118.78 235 ARG F O 1
ATOM 13160 N N . GLN F 1 237 ? 139.408 131.219 90.475 1.00 115.13 237 GLN F N 1
ATOM 13161 C CA . GLN F 1 237 ? 140.728 131.148 91.090 1.00 115.13 237 GLN F CA 1
ATOM 13162 C C . GLN F 1 237 ? 141.329 129.761 90.910 1.00 115.13 237 GLN F C 1
ATOM 13163 O O . GLN F 1 237 ? 142.527 129.557 91.113 1.00 115.13 237 GLN F O 1
ATOM 13169 N N . LYS F 1 238 ? 140.486 128.801 90.531 1.00 109.24 238 LYS F N 1
ATOM 13170 C CA . LYS F 1 238 ? 140.986 127.455 90.279 1.00 109.24 238 LYS F CA 1
ATOM 13171 C C . LYS F 1 238 ? 141.917 127.438 89.073 1.00 109.24 238 LYS F C 1
ATOM 13172 O O . LYS F 1 238 ? 142.950 126.758 89.085 1.00 109.24 238 LYS F O 1
ATOM 13178 N N . LEU F 1 239 ? 141.580 128.199 88.029 1.00 100.46 239 LEU F N 1
ATOM 13179 C CA . LEU F 1 239 ? 142.486 128.342 86.895 1.00 100.46 239 LEU F CA 1
ATOM 13180 C C . LEU F 1 239 ? 143.774 129.046 87.302 1.00 100.46 239 LEU F C 1
ATOM 13181 O O . LEU F 1 239 ? 144.857 128.711 86.807 1.00 100.46 239 LEU F O 1
ATOM 13186 N N . ASN F 1 240 ? 143.674 130.042 88.185 1.00 101.04 240 ASN F N 1
ATOM 13187 C CA . ASN F 1 240 ? 144.874 130.697 88.694 1.00 101.04 240 ASN F CA 1
ATOM 13188 C C . ASN F 1 240 ? 145.782 129.698 89.392 1.00 101.04 240 ASN F C 1
ATOM 13189 O O . ASN F 1 240 ? 146.999 129.693 89.175 1.00 101.04 240 ASN F O 1
ATOM 13194 N N . GLN F 1 241 ? 145.203 128.842 90.235 1.00 96.97 241 GLN F N 1
ATOM 13195 C CA . GLN F 1 241 ? 145.990 127.817 90.913 1.00 96.97 241 GLN F CA 1
ATOM 13196 C C . GLN F 1 241 ? 146.607 126.851 89.910 1.00 96.97 241 GLN F C 1
ATOM 13197 O O . GLN F 1 241 ? 147.771 126.459 90.048 1.00 96.97 241 GLN F O 1
ATOM 13203 N N . HIS F 1 242 ? 145.840 126.465 88.889 1.00 90.19 242 HIS F N 1
ATOM 13204 C CA . HIS F 1 242 ? 146.348 125.564 87.860 1.00 90.19 242 HIS F CA 1
ATOM 13205 C C . HIS F 1 242 ? 147.564 126.156 87.156 1.00 90.19 242 HIS F C 1
ATOM 13206 O O . HIS F 1 242 ? 148.601 125.496 87.006 1.00 90.19 242 HIS F O 1
ATOM 13213 N N . LEU F 1 243 ? 147.455 127.412 86.724 1.00 89.86 243 LEU F N 1
ATOM 13214 C CA . LEU F 1 243 ? 148.545 128.031 85.980 1.00 89.86 243 LEU F CA 1
ATOM 13215 C C . LEU F 1 243 ? 149.741 128.311 86.880 1.00 89.86 243 LEU F C 1
ATOM 13216 O O . LEU F 1 243 ? 150.892 128.200 86.441 1.00 89.86 243 LEU F O 1
ATOM 13221 N N . PHE F 1 244 ? 149.495 128.664 88.144 1.00 86.00 244 PHE F N 1
ATOM 13222 C CA . PHE F 1 244 ? 150.599 128.834 89.079 1.00 86.00 244 PHE F CA 1
ATOM 13223 C C . PHE F 1 244 ? 151.340 127.523 89.291 1.00 86.00 244 PHE F C 1
ATOM 13224 O O . PHE F 1 244 ? 152.572 127.503 89.362 1.00 86.00 244 PHE F O 1
ATOM 13232 N N . LYS F 1 245 ? 150.603 126.416 89.400 1.00 84.83 245 LYS F N 1
ATOM 13233 C CA . LYS F 1 245 ? 151.247 125.115 89.537 1.00 84.83 245 LYS F CA 1
ATOM 13234 C C . LYS F 1 245 ? 152.071 124.783 88.301 1.00 84.83 245 LYS F C 1
ATOM 13235 O O . LYS F 1 245 ? 153.198 124.282 88.409 1.00 84.83 245 LYS F O 1
ATOM 13241 N N . LEU F 1 246 ? 151.527 125.057 87.113 1.00 82.97 246 LEU F N 1
ATOM 13242 C CA . LEU F 1 246 ? 152.284 124.801 85.891 1.00 82.97 246 LEU F CA 1
ATOM 13243 C C . LEU F 1 246 ? 153.571 125.615 85.860 1.00 82.97 246 LEU F C 1
ATOM 13244 O O . LEU F 1 246 ? 154.640 125.088 85.530 1.00 82.97 246 LEU F O 1
ATOM 13249 N N . ASN F 1 247 ? 153.490 126.897 86.220 1.00 83.40 247 ASN F N 1
ATOM 13250 C CA . ASN F 1 247 ? 154.686 127.732 86.255 1.00 83.40 247 ASN F CA 1
ATOM 13251 C C . ASN F 1 247 ? 155.684 127.225 87.286 1.00 83.40 247 ASN F C 1
ATOM 13252 O O . ASN F 1 247 ? 156.899 127.265 87.059 1.00 83.40 247 ASN F O 1
ATOM 13257 N N . ARG F 1 248 ? 155.191 126.755 88.432 1.00 82.99 248 ARG F N 1
ATOM 13258 C CA . ARG F 1 248 ? 156.080 126.256 89.474 1.00 82.99 248 ARG F CA 1
ATOM 13259 C C . ARG F 1 248 ? 156.843 125.020 89.014 1.00 82.99 248 ARG F C 1
ATOM 13260 O O . ARG F 1 248 ? 158.056 124.919 89.232 1.00 82.99 248 ARG F O 1
ATOM 13268 N N . LEU F 1 249 ? 156.154 124.067 88.382 1.00 77.78 249 LEU F N 1
ATOM 13269 C CA . LEU F 1 249 ? 156.861 122.908 87.838 1.00 77.78 249 LEU F CA 1
ATOM 13270 C C . LEU F 1 249 ? 157.809 123.304 86.713 1.00 77.78 249 LEU F C 1
ATOM 13271 O O . LEU F 1 249 ? 158.896 122.729 86.582 1.00 77.78 249 LEU F O 1
ATOM 13276 N N . ALA F 1 250 ? 157.428 124.292 85.900 1.00 78.14 250 ALA F N 1
ATOM 13277 C CA . ALA F 1 250 ? 158.338 124.772 84.866 1.00 78.14 250 ALA F CA 1
ATOM 13278 C C . ALA F 1 250 ? 159.617 125.326 85.477 1.00 78.14 250 ALA F C 1
ATOM 13279 O O . ALA F 1 250 ? 160.715 125.097 84.957 1.00 78.14 250 ALA F O 1
ATOM 13281 N N . GLU F 1 251 ? 159.491 126.062 86.580 1.00 79.81 251 GLU F N 1
ATOM 13282 C CA . GLU F 1 251 ? 160.663 126.645 87.223 1.00 79.81 251 GLU F CA 1
ATOM 13283 C C . GLU F 1 251 ? 161.513 125.583 87.909 1.00 79.81 251 GLU F C 1
ATOM 13284 O O . GLU F 1 251 ? 162.746 125.624 87.832 1.00 79.81 251 GLU F O 1
ATOM 13290 N N . GLU F 1 252 ? 160.884 124.625 88.583 1.00 82.48 252 GLU F N 1
ATOM 13291 C CA . GLU F 1 252 ? 161.609 123.682 89.422 1.00 82.48 252 GLU F CA 1
ATOM 13292 C C . GLU F 1 252 ? 161.907 122.360 88.731 1.00 82.48 252 GLU F C 1
ATOM 13293 O O . GLU F 1 252 ? 162.356 121.419 89.390 1.00 82.48 252 GLU F O 1
ATOM 13299 N N . PHE F 1 253 ? 161.662 122.258 87.428 1.00 76.98 253 PHE F N 1
ATOM 13300 C CA . PHE F 1 253 ? 162.090 121.090 86.679 1.00 76.98 253 PHE F CA 1
ATOM 13301 C C . PHE F 1 253 ? 162.811 121.448 85.390 1.00 76.98 253 PHE F C 1
ATOM 13302 O O . PHE F 1 253 ? 163.178 120.541 84.635 1.00 76.98 253 PHE F O 1
ATOM 13310 N N . ASN F 1 254 ? 163.030 122.735 85.125 1.00 80.14 254 ASN F N 1
ATOM 13311 C CA . ASN F 1 254 ? 163.704 123.206 83.917 1.00 80.14 254 ASN F CA 1
ATOM 13312 C C . ASN F 1 254 ? 163.019 122.657 82.666 1.00 80.14 254 ASN F C 1
ATOM 13313 O O . ASN F 1 254 ? 163.651 122.101 81.766 1.00 80.14 254 ASN F O 1
ATOM 13318 N N . VAL F 1 255 ? 161.698 122.804 82.627 1.00 75.54 255 VAL F N 1
ATOM 13319 C CA . VAL F 1 255 ? 160.886 122.374 81.498 1.00 75.54 255 VAL F CA 1
ATOM 13320 C C . VAL F 1 255 ? 160.118 123.574 80.970 1.00 75.54 255 VAL F C 1
ATOM 13321 O O . VAL F 1 255 ? 159.643 124.411 81.745 1.00 75.54 255 VAL F O 1
ATOM 13325 N N . ALA F 1 256 ? 160.029 123.675 79.649 1.00 75.44 256 ALA F N 1
ATOM 13326 C CA . ALA F 1 256 ? 159.150 124.659 79.042 1.00 75.44 256 ALA F CA 1
ATOM 13327 C C . ALA F 1 256 ? 157.706 124.222 79.215 1.00 75.44 256 ALA F C 1
ATOM 13328 O O . ALA F 1 256 ? 157.405 123.028 79.241 1.00 75.44 256 ALA F O 1
ATOM 13330 N N . VAL F 1 257 ? 156.814 125.191 79.361 1.00 73.65 257 VAL F N 1
ATOM 13331 C CA . VAL F 1 257 ? 155.383 124.932 79.422 1.00 73.65 257 VAL F CA 1
ATOM 13332 C C . VAL F 1 257 ? 154.766 125.570 78.189 1.00 73.65 257 VAL F C 1
ATOM 13333 O O . VAL F 1 257 ? 154.766 126.798 78.048 1.00 73.65 257 VAL F O 1
ATOM 13337 N N . PHE F 1 258 ? 154.258 124.742 77.287 1.00 79.39 258 PHE F N 1
ATOM 13338 C CA . PHE F 1 258 ? 153.671 125.199 76.035 1.00 79.39 258 PHE F CA 1
ATOM 13339 C C . PHE F 1 258 ? 152.160 125.030 76.138 1.00 79.39 258 PHE F C 1
ATOM 13340 O O . PHE F 1 258 ? 151.635 123.920 76.002 1.00 79.39 258 PHE F O 1
ATOM 13348 N N . LEU F 1 259 ? 151.469 126.133 76.387 1.00 76.32 259 LEU F N 1
ATOM 13349 C CA . LEU F 1 259 ? 150.022 126.133 76.492 1.00 76.32 259 LEU F CA 1
ATOM 13350 C C . LEU F 1 259 ? 149.397 126.507 75.158 1.00 76.32 259 LEU F C 1
ATOM 13351 O O . LEU F 1 259 ? 149.965 127.273 74.377 1.00 76.32 259 LEU F O 1
ATOM 13356 N N . THR F 1 260 ? 148.220 125.952 74.899 1.00 87.76 260 THR F N 1
ATOM 13357 C CA . THR F 1 260 ? 147.438 126.284 73.720 1.00 87.76 260 THR F CA 1
ATOM 13358 C C . THR F 1 260 ? 146.109 126.882 74.154 1.00 87.76 260 THR F C 1
ATOM 13359 O O . THR F 1 260 ? 145.466 126.380 75.079 1.00 87.76 260 THR F O 1
ATOM 13363 N N . ASN F 1 261 ? 145.708 127.965 73.493 1.00 98.24 261 ASN F N 1
ATOM 13364 C CA . ASN F 1 261 ? 144.476 128.658 73.830 1.00 98.24 261 ASN F CA 1
ATOM 13365 C C . ASN F 1 261 ? 143.768 129.079 72.551 1.00 98.24 261 ASN F C 1
ATOM 13366 O O . ASN F 1 261 ? 144.394 129.243 71.502 1.00 98.24 261 ASN F O 1
ATOM 13371 N N . GLN F 1 262 ? 142.453 129.240 72.648 1.00 110.01 262 GLN F N 1
ATOM 13372 C CA . GLN F 1 262 ? 141.638 129.727 71.547 1.00 110.01 262 GLN F CA 1
ATOM 13373 C C . GLN F 1 262 ? 141.165 131.149 71.829 1.00 110.01 262 GLN F C 1
ATOM 13374 O O . GLN F 1 262 ? 141.253 131.653 72.950 1.00 110.01 262 GLN F O 1
ATOM 13380 N N . VAL F 1 263 ? 140.652 131.797 70.786 1.00 120.19 263 VAL F N 1
ATOM 13381 C CA . VAL F 1 263 ? 140.171 133.167 70.884 1.00 120.19 263 VAL F CA 1
ATOM 13382 C C . VAL F 1 263 ? 138.726 133.218 70.413 1.00 120.19 263 VAL F C 1
ATOM 13383 O O . VAL F 1 263 ? 138.276 132.380 69.625 1.00 120.19 263 VAL F O 1
ATOM 13387 N N . GLN F 1 264 ? 137.997 134.213 70.906 1.00 133.17 264 GLN F N 1
ATOM 13388 C CA . GLN F 1 264 ? 136.587 134.372 70.574 1.00 133.17 264 GLN F CA 1
ATOM 13389 C C . GLN F 1 264 ? 136.331 135.712 69.894 1.00 133.17 264 GLN F C 1
ATOM 13390 O O . GLN F 1 264 ? 137.161 136.620 69.956 1.00 133.17 264 GLN F O 1
ATOM 13396 N N . HIS F 1 285 ? 142.885 138.429 81.469 1.00 122.52 285 HIS F N 1
ATOM 13397 C CA . HIS F 1 285 ? 143.877 139.010 82.365 1.00 122.52 285 HIS F CA 1
ATOM 13398 C C . HIS F 1 285 ? 144.627 137.925 83.130 1.00 122.52 285 HIS F C 1
ATOM 13399 O O . HIS F 1 285 ? 145.730 138.152 83.625 1.00 122.52 285 HIS F O 1
ATOM 13406 N N . VAL F 1 286 ? 144.017 136.743 83.224 1.00 116.33 286 VAL F N 1
ATOM 13407 C CA . VAL F 1 286 ? 144.654 135.633 83.926 1.00 116.33 286 VAL F CA 1
ATOM 13408 C C . VAL F 1 286 ? 145.866 135.139 83.149 1.00 116.33 286 VAL F C 1
ATOM 13409 O O . VAL F 1 286 ? 147.003 135.194 83.635 1.00 116.33 286 VAL F O 1
ATOM 13413 N N . LEU F 1 287 ? 145.643 134.653 81.927 1.00 113.13 287 LEU F N 1
ATOM 13414 C CA . LEU F 1 287 ? 146.742 134.147 81.118 1.00 113.13 287 LEU F CA 1
ATOM 13415 C C . LEU F 1 287 ? 147.706 135.252 80.714 1.00 113.13 287 LEU F C 1
ATOM 13416 O O . LEU F 1 287 ? 148.867 134.965 80.406 1.00 113.13 287 LEU F O 1
ATOM 13421 N N . ALA F 1 288 ? 147.250 136.507 80.707 1.00 115.39 288 ALA F N 1
ATOM 13422 C CA . ALA F 1 288 ? 148.130 137.614 80.350 1.00 115.39 288 ALA F CA 1
ATOM 13423 C C . ALA F 1 288 ? 149.277 137.745 81.344 1.00 115.39 288 ALA F C 1
ATOM 13424 O O . ALA F 1 288 ? 150.432 137.947 80.954 1.00 115.39 288 ALA F O 1
ATOM 13426 N N . HIS F 1 289 ? 148.978 137.626 82.637 1.00 116.14 289 HIS F N 1
ATOM 13427 C CA . HIS F 1 289 ? 150.018 137.723 83.651 1.00 116.14 289 HIS F CA 1
ATOM 13428 C C . HIS F 1 289 ? 150.651 136.378 83.969 1.00 116.14 289 HIS F C 1
ATOM 13429 O O . HIS F 1 289 ? 151.808 136.335 84.404 1.00 116.14 289 HIS F O 1
ATOM 13436 N N . ALA F 1 290 ? 149.923 135.278 83.765 1.00 113.13 290 ALA F N 1
ATOM 13437 C CA . ALA F 1 290 ? 150.491 133.967 84.055 1.00 113.13 290 ALA F CA 1
ATOM 13438 C C . ALA F 1 290 ? 151.518 133.561 83.006 1.00 113.13 290 ALA F C 1
ATOM 13439 O O . ALA F 1 290 ? 152.564 132.992 83.342 1.00 113.13 290 ALA F O 1
ATOM 13441 N N . SER F 1 291 ? 151.245 133.846 81.736 1.00 107.47 291 SER F N 1
ATOM 13442 C CA . SER F 1 291 ? 152.126 133.445 80.648 1.00 107.47 291 SER F CA 1
ATOM 13443 C C . SER F 1 291 ? 153.324 134.381 80.568 1.00 107.47 291 SER F C 1
ATOM 13444 O O . SER F 1 291 ? 153.165 135.605 80.551 1.00 107.47 291 SER F O 1
ATOM 13447 N N . ALA F 1 292 ? 154.524 133.800 80.520 1.00 105.30 292 ALA F N 1
ATOM 13448 C CA . ALA F 1 292 ? 155.730 134.603 80.371 1.00 105.30 292 ALA F CA 1
ATOM 13449 C C . ALA F 1 292 ? 155.852 135.191 78.973 1.00 105.30 292 ALA F C 1
ATOM 13450 O O . ALA F 1 292 ? 156.268 136.345 78.830 1.00 105.30 292 ALA F O 1
ATOM 13452 N N . THR F 1 293 ? 155.501 134.430 77.938 1.00 103.47 293 THR F N 1
ATOM 13453 C CA . THR F 1 293 ? 155.523 134.960 76.582 1.00 103.47 293 THR F CA 1
ATOM 13454 C C . THR F 1 293 ? 154.294 134.470 75.828 1.00 103.47 293 THR F C 1
ATOM 13455 O O . THR F 1 293 ? 153.745 133.408 76.130 1.00 103.47 293 THR F O 1
ATOM 13459 N N . ARG F 1 294 ? 153.869 135.260 74.843 1.00 104.08 294 ARG F N 1
ATOM 13460 C CA . ARG F 1 294 ? 152.632 135.026 74.113 1.00 104.08 294 ARG F CA 1
ATOM 13461 C C . ARG F 1 294 ? 152.875 135.144 72.616 1.00 104.08 294 ARG F C 1
ATOM 13462 O O . ARG F 1 294 ? 153.752 135.888 72.171 1.00 104.08 294 ARG F O 1
ATOM 13470 N N . ILE F 1 295 ? 152.090 134.397 71.840 1.00 109.32 295 ILE F N 1
ATOM 13471 C CA . ILE F 1 295 ? 152.165 134.433 70.383 1.00 109.32 295 ILE F CA 1
ATOM 13472 C C . ILE F 1 295 ? 150.754 134.409 69.804 1.00 109.32 295 ILE F C 1
ATOM 13473 O O . ILE F 1 295 ? 149.913 133.609 70.231 1.00 109.32 295 ILE F O 1
ATOM 13478 N N . LEU F 1 296 ? 150.496 135.298 68.843 1.00 116.78 296 LEU F N 1
ATOM 13479 C CA . LEU F 1 296 ? 149.293 135.263 68.020 1.00 116.78 296 LEU F CA 1
ATOM 13480 C C . LEU F 1 296 ? 149.557 134.481 66.744 1.00 116.78 296 LEU F C 1
ATOM 13481 O O . LEU F 1 296 ? 150.595 134.661 66.102 1.00 116.78 296 LEU F O 1
ATOM 13486 N N . LEU F 1 297 ? 148.606 133.631 66.374 1.00 123.14 297 LEU F N 1
ATOM 13487 C CA . LEU F 1 297 ? 148.630 132.919 65.105 1.00 123.14 297 LEU F CA 1
ATOM 13488 C C . LEU F 1 297 ? 147.472 133.408 64.249 1.00 123.14 297 LEU F C 1
ATOM 13489 O O . LEU F 1 297 ? 146.323 133.412 64.702 1.00 123.14 297 LEU F O 1
ATOM 13494 N N . ARG F 1 298 ? 147.772 133.827 63.020 1.00 133.13 298 ARG F N 1
ATOM 13495 C CA . ARG F 1 298 ? 146.766 134.375 62.126 1.00 133.13 298 ARG F CA 1
ATOM 13496 C C . ARG F 1 298 ? 146.927 133.783 60.734 1.00 133.13 298 ARG F C 1
ATOM 13497 O O . ARG F 1 298 ? 148.021 133.373 60.333 1.00 133.13 298 ARG F O 1
ATOM 13505 N N . LYS F 1 299 ? 145.818 133.750 60.002 1.00 138.99 299 LYS F N 1
ATOM 13506 C CA . LYS F 1 299 ? 145.805 133.198 58.657 1.00 138.99 299 LYS F CA 1
ATOM 13507 C C . LYS F 1 299 ? 146.246 134.248 57.646 1.00 138.99 299 LYS F C 1
ATOM 13508 O O . LYS F 1 299 ? 145.799 135.398 57.686 1.00 138.99 299 LYS F O 1
ATOM 13514 N N . GLY F 1 300 ? 147.130 133.843 56.735 1.00 149.49 300 GLY F N 1
ATOM 13515 C CA . GLY F 1 300 ? 147.580 134.689 55.658 1.00 149.49 300 GLY F CA 1
ATOM 13516 C C . GLY F 1 300 ? 146.910 134.348 54.340 1.00 149.49 300 GLY F C 1
ATOM 13517 O O . GLY F 1 300 ? 145.872 133.686 54.283 1.00 149.49 300 GLY F O 1
ATOM 13518 N N . ARG F 1 301 ? 147.530 134.821 53.262 1.00 152.46 301 ARG F N 1
ATOM 13519 C CA . ARG F 1 301 ? 147.017 134.539 51.929 1.00 152.46 301 ARG F CA 1
ATOM 13520 C C . ARG F 1 301 ? 147.231 133.070 51.589 1.00 152.46 301 ARG F C 1
ATOM 13521 O O . ARG F 1 301 ? 148.344 132.549 51.708 1.00 152.46 301 ARG F O 1
ATOM 13529 N N . GLY F 1 302 ? 146.164 132.405 51.154 1.00 154.70 302 GLY F N 1
ATOM 13530 C CA . GLY F 1 302 ? 146.259 130.987 50.850 1.00 154.70 302 GLY F CA 1
ATOM 13531 C C . GLY F 1 302 ? 146.605 130.182 52.088 1.00 154.70 302 GLY F C 1
ATOM 13532 O O . GLY F 1 302 ? 146.014 130.358 53.159 1.00 154.70 302 GLY F O 1
ATOM 13533 N N . ASP F 1 303 ? 147.580 129.287 51.946 1.00 153.11 303 ASP F N 1
ATOM 13534 C CA . ASP F 1 303 ? 148.028 128.440 53.043 1.00 153.11 303 ASP F CA 1
ATOM 13535 C C . ASP F 1 303 ? 149.068 129.116 53.927 1.00 153.11 303 ASP F C 1
ATOM 13536 O O . ASP F 1 303 ? 149.518 128.509 54.905 1.00 153.11 303 ASP F O 1
ATOM 13541 N N . GLU F 1 304 ? 149.464 130.344 53.605 1.00 148.96 304 GLU F N 1
ATOM 13542 C CA . GLU F 1 304 ? 150.431 131.065 54.418 1.00 148.96 304 GLU F CA 1
ATOM 13543 C C . GLU F 1 304 ? 149.844 131.404 55.784 1.00 148.96 304 GLU F C 1
ATOM 13544 O O . GLU F 1 304 ? 148.649 131.677 55.922 1.00 148.96 304 GLU F O 1
ATOM 13550 N N . ARG F 1 305 ? 150.701 131.377 56.803 1.00 138.53 305 ARG F N 1
ATOM 13551 C CA . ARG F 1 305 ? 150.312 131.739 58.156 1.00 138.53 305 ARG F CA 1
ATOM 13552 C C . ARG F 1 305 ? 151.318 132.731 58.720 1.00 138.53 305 ARG F C 1
ATOM 13553 O O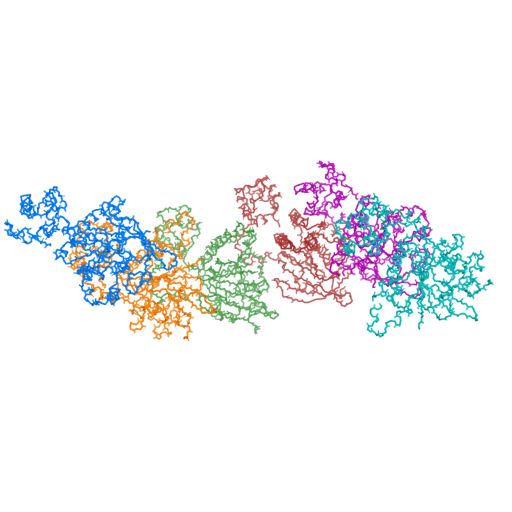 . ARG F 1 305 ? 152.495 132.724 58.347 1.00 138.53 305 ARG F O 1
ATOM 13561 N N . VAL F 1 306 ? 150.849 133.588 59.624 1.00 134.66 306 VAL F N 1
ATOM 13562 C CA . VAL F 1 306 ? 151.680 134.621 60.229 1.00 134.66 306 VAL F CA 1
ATOM 13563 C C . VAL F 1 306 ? 151.638 134.463 61.743 1.00 134.66 306 VAL F C 1
ATOM 13564 O O . VAL F 1 306 ? 150.573 134.222 62.325 1.00 134.66 306 VAL F O 1
ATOM 13568 N N . ALA F 1 307 ? 152.806 134.563 62.373 1.00 128.00 307 ALA F N 1
ATOM 13569 C CA . ALA F 1 307 ? 152.941 134.474 63.821 1.00 128.00 307 ALA F CA 1
ATOM 13570 C C . ALA F 1 307 ? 153.482 135.797 64.342 1.00 128.00 307 ALA F C 1
ATOM 13571 O O . ALA F 1 307 ? 154.549 136.245 63.915 1.00 128.00 307 ALA F O 1
ATOM 13573 N N . LYS F 1 308 ? 152.754 136.413 65.265 1.00 124.08 308 LYS F N 1
ATOM 13574 C CA . LYS F 1 308 ? 153.134 137.702 65.828 1.00 124.08 308 LYS F CA 1
ATOM 13575 C C . LYS F 1 308 ? 153.477 137.539 67.301 1.00 124.08 308 LYS F C 1
ATOM 13576 O O . LYS F 1 308 ? 152.660 137.043 68.082 1.00 124.08 308 LYS F O 1
ATOM 13582 N N . LEU F 1 309 ? 154.678 137.965 67.679 1.00 118.98 309 LEU F N 1
ATOM 13583 C CA . LEU F 1 309 ? 155.103 137.907 69.074 1.00 118.98 309 LEU F CA 1
ATOM 13584 C C . LEU F 1 309 ? 154.452 139.072 69.806 1.00 118.98 309 LEU F C 1
ATOM 13585 O O . LEU F 1 309 ? 154.940 140.203 69.761 1.00 118.98 309 LEU F O 1
ATOM 13590 N N . GLN F 1 310 ? 153.332 138.800 70.477 1.00 116.42 310 GLN F N 1
ATOM 13591 C CA . GLN F 1 310 ? 152.625 139.860 71.187 1.00 116.42 310 GLN F CA 1
ATOM 13592 C C . GLN F 1 310 ? 153.391 140.309 72.424 1.00 116.42 310 GLN F C 1
ATOM 13593 O O . GLN F 1 310 ? 153.421 141.503 72.743 1.00 116.42 310 GLN F O 1
ATOM 13599 N N . ASP F 1 311 ? 154.011 139.372 73.135 1.00 113.29 311 ASP F N 1
ATOM 13600 C CA . ASP F 1 311 ? 154.694 139.700 74.377 1.00 113.29 311 ASP F CA 1
ATOM 13601 C C . ASP F 1 311 ? 155.819 138.703 74.602 1.00 113.29 311 ASP F C 1
ATOM 13602 O O . ASP F 1 311 ? 155.729 137.542 74.198 1.00 113.29 311 ASP F O 1
ATOM 13607 N N . SER F 1 312 ? 156.885 139.179 75.253 1.00 117.80 312 SER F N 1
ATOM 13608 C CA . SER F 1 312 ? 158.020 138.349 75.626 1.00 117.80 312 SER F CA 1
ATOM 13609 C C . SER F 1 312 ? 158.801 139.091 76.692 1.00 117.80 312 SER F C 1
ATOM 13610 O O . SER F 1 312 ? 158.871 140.326 76.636 1.00 117.80 312 SER F O 1
ATOM 13613 N N . PRO F 1 313 ? 159.384 138.396 77.670 1.00 116.74 313 PRO F N 1
ATOM 13614 C CA . PRO F 1 313 ? 160.129 139.107 78.720 1.00 116.74 313 PRO F CA 1
ATOM 13615 C C . PRO F 1 313 ? 161.334 139.873 78.204 1.00 116.74 313 PRO F C 1
ATOM 13616 O O . PRO F 1 313 ? 161.742 140.855 78.836 1.00 116.74 313 PRO F O 1
ATOM 13620 N N . ASP F 1 314 ? 161.919 139.465 77.076 1.00 121.10 314 ASP F N 1
ATOM 13621 C CA . ASP F 1 314 ? 163.153 140.076 76.601 1.00 121.10 314 ASP F CA 1
ATOM 13622 C C . ASP F 1 314 ? 163.149 140.474 75.132 1.00 121.10 314 ASP F C 1
ATOM 13623 O O . ASP F 1 314 ? 163.993 141.287 74.740 1.00 121.10 314 ASP F O 1
ATOM 13628 N N . MET F 1 315 ? 162.251 139.940 74.312 1.00 119.02 315 MET F N 1
ATOM 13629 C CA . MET F 1 315 ? 162.294 140.279 72.899 1.00 119.02 315 MET F CA 1
ATOM 13630 C C . MET F 1 315 ? 161.232 141.316 72.551 1.00 119.02 315 MET F C 1
ATOM 13631 O O . MET F 1 315 ? 160.152 141.337 73.150 1.00 119.02 315 MET F O 1
ATOM 13636 N N . PRO F 1 316 ? 161.510 142.193 71.592 1.00 123.41 316 PRO F N 1
ATOM 13637 C CA . PRO F 1 316 ? 160.489 143.130 71.116 1.00 123.41 316 PRO F CA 1
ATOM 13638 C C . PRO F 1 316 ? 159.519 142.448 70.158 1.00 123.41 316 PRO F C 1
ATOM 13639 O O . PRO F 1 316 ? 159.758 141.348 69.657 1.00 123.41 316 PRO F O 1
ATOM 13643 N N . GLU F 1 317 ? 158.406 143.132 69.909 1.00 127.42 317 GLU F N 1
ATOM 13644 C CA . GLU F 1 317 ? 157.372 142.591 69.036 1.00 127.42 317 GLU F CA 1
ATOM 13645 C C . GLU F 1 317 ? 157.856 142.550 67.591 1.00 127.42 317 GLU F C 1
ATOM 13646 O O . GLU F 1 317 ? 158.415 143.527 67.083 1.00 127.42 317 GLU F O 1
ATOM 13652 N N . LYS F 1 318 ? 157.636 141.416 66.930 1.00 127.82 318 LYS F N 1
ATOM 13653 C CA . LYS F 1 318 ? 157.982 141.239 65.526 1.00 127.82 318 LYS F CA 1
ATOM 13654 C C . LYS F 1 318 ? 156.913 140.361 64.884 1.00 127.82 318 LYS F C 1
ATOM 13655 O O . LYS F 1 318 ? 155.905 140.019 65.510 1.00 127.82 318 LYS F O 1
ATOM 13661 N N . GLU F 1 319 ? 157.130 139.995 63.623 1.00 128.16 319 GLU F N 1
ATOM 13662 C CA . GLU F 1 319 ? 156.214 139.120 62.907 1.00 128.16 319 GLU F CA 1
ATOM 13663 C C . GLU F 1 319 ? 157.006 138.144 62.050 1.00 128.16 319 GLU F C 1
ATOM 13664 O O . GLU F 1 319 ? 158.089 138.464 61.555 1.00 128.16 319 GLU F O 1
ATOM 13670 N N . CYS F 1 320 ? 156.444 136.951 61.873 1.00 129.40 320 CYS F N 1
ATOM 13671 C CA . CYS F 1 320 ? 157.091 135.882 61.132 1.00 129.40 320 CYS F CA 1
ATOM 13672 C C . CYS F 1 320 ? 156.089 135.235 60.190 1.00 129.40 320 CYS F C 1
ATOM 13673 O O . CYS F 1 320 ? 154.884 135.220 60.454 1.00 129.40 320 CYS F O 1
ATOM 13676 N N . VAL F 1 321 ? 156.607 134.681 59.099 1.00 135.25 321 VAL F N 1
ATOM 13677 C CA . VAL F 1 321 ? 155.812 133.998 58.087 1.00 135.25 321 VAL F CA 1
ATOM 13678 C C . VAL F 1 321 ? 156.194 132.525 58.100 1.00 135.25 321 VAL F C 1
ATOM 13679 O O . VAL F 1 321 ? 157.383 132.189 58.041 1.00 135.25 321 VAL F O 1
ATOM 13683 N N . TYR F 1 322 ? 155.193 131.651 58.179 1.00 132.77 322 TYR F N 1
ATOM 13684 C CA . TYR F 1 322 ? 155.447 130.221 58.259 1.00 132.77 322 TYR F CA 1
ATOM 13685 C C . TYR F 1 322 ? 154.309 129.466 57.590 1.00 132.77 322 TYR F C 1
ATOM 13686 O O . TYR F 1 322 ? 153.232 130.014 57.336 1.00 132.77 322 TYR F O 1
ATOM 13695 N N . VAL F 1 323 ? 154.567 128.187 57.311 1.00 135.48 323 VAL F N 1
ATOM 13696 C CA . VAL F 1 323 ? 153.593 127.292 56.704 1.00 135.48 323 VAL F CA 1
ATOM 13697 C C . VAL F 1 323 ? 153.552 125.996 57.503 1.00 135.48 323 VAL F C 1
ATOM 13698 O O . VAL F 1 323 ? 154.445 125.696 58.298 1.00 135.48 323 VAL F O 1
ATOM 13702 N N . ILE F 1 324 ? 152.485 125.230 57.285 1.00 126.32 324 ILE F N 1
ATOM 13703 C CA . ILE F 1 324 ? 152.310 123.941 57.943 1.00 126.32 324 ILE F CA 1
ATOM 13704 C C . ILE F 1 324 ? 152.426 122.832 56.908 1.00 126.32 324 ILE F C 1
ATOM 13705 O O . ILE F 1 324 ? 151.437 122.460 56.266 1.00 126.32 324 ILE F O 1
ATOM 13710 N N . GLY F 1 325 ? 153.633 122.294 56.741 1.00 121.83 325 GLY F N 1
ATOM 13711 C CA . GLY F 1 325 ? 153.891 121.255 55.772 1.00 121.83 325 GLY F CA 1
ATOM 13712 C C . GLY F 1 325 ? 153.979 119.877 56.403 1.00 121.83 325 GLY F C 1
ATOM 13713 O O . GLY F 1 325 ? 153.611 119.657 57.559 1.00 121.83 325 GLY F O 1
ATOM 13714 N N . GLU F 1 326 ? 154.496 118.933 55.609 1.00 118.96 326 GLU F N 1
ATOM 13715 C CA . GLU F 1 326 ? 154.612 117.549 56.059 1.00 118.96 326 GLU F CA 1
ATOM 13716 C C . GLU F 1 326 ? 155.431 117.437 57.337 1.00 118.96 326 GLU F C 1
ATOM 13717 O O . GLU F 1 326 ? 155.138 116.592 58.190 1.00 118.96 326 GLU F O 1
ATOM 13723 N N . LYS F 1 327 ? 156.454 118.277 57.491 1.00 122.37 327 LYS F N 1
ATOM 13724 C CA . LYS F 1 327 ? 157.291 118.280 58.683 1.00 122.37 327 LYS F CA 1
ATOM 13725 C C . LYS F 1 327 ? 156.808 119.271 59.734 1.00 122.37 327 LYS F C 1
ATOM 13726 O O . LYS F 1 327 ? 157.620 119.791 60.511 1.00 122.37 327 LYS F O 1
ATOM 13732 N N . GLY F 1 328 ? 155.508 119.551 59.777 1.00 121.53 328 GLY F N 1
ATOM 13733 C CA . GLY F 1 328 ? 154.973 120.465 60.766 1.00 121.53 328 GLY F CA 1
ATOM 13734 C C . GLY F 1 328 ? 155.203 121.915 60.404 1.00 121.53 328 GLY F C 1
ATOM 13735 O O . GLY F 1 328 ? 155.088 122.291 59.235 1.00 121.53 328 GLY F O 1
ATOM 13736 N N . ILE F 1 329 ? 155.525 122.743 61.397 1.00 122.58 329 ILE F N 1
ATOM 13737 C CA . ILE F 1 329 ? 155.793 124.151 61.136 1.00 122.58 329 ILE F CA 1
ATOM 13738 C C . ILE F 1 329 ? 157.114 124.279 60.392 1.00 122.58 329 ILE F C 1
ATOM 13739 O O . ILE F 1 329 ? 158.138 123.724 60.812 1.00 122.58 329 ILE F O 1
ATOM 13744 N N . THR F 1 330 ? 157.098 125.009 59.278 1.00 133.94 330 THR F N 1
ATOM 13745 C CA . THR F 1 330 ? 158.279 125.130 58.437 1.00 133.94 330 THR F CA 1
ATOM 13746 C C . THR F 1 330 ? 158.291 126.519 57.813 1.00 133.94 330 THR F C 1
ATOM 13747 O O . THR F 1 330 ? 157.255 127.181 57.710 1.00 133.94 330 THR F O 1
ATOM 13751 N N . ASP F 1 331 ? 159.482 126.959 57.411 1.00 144.49 331 ASP F N 1
ATOM 13752 C CA . ASP F 1 331 ? 159.620 128.243 56.738 1.00 144.49 331 ASP F CA 1
ATOM 13753 C C . ASP F 1 331 ? 158.816 128.254 55.444 1.00 144.49 331 ASP F C 1
ATOM 13754 O O . ASP F 1 331 ? 158.760 127.257 54.718 1.00 144.49 331 ASP F O 1
ATOM 13759 N N . SER F 1 332 ? 158.185 129.396 55.160 1.00 157.07 332 SER F N 1
ATOM 13760 C CA . SER F 1 332 ? 157.349 129.507 53.969 1.00 157.07 332 SER F CA 1
ATOM 13761 C C . SER F 1 332 ? 158.169 129.346 52.695 1.00 157.07 332 SER F C 1
ATOM 13762 O O . SER F 1 332 ? 157.723 128.703 51.738 1.00 157.07 332 SER F O 1
ATOM 13765 N N . SER F 1 333 ? 159.368 129.933 52.660 1.00 170.98 333 SER F N 1
ATOM 13766 C CA . SER F 1 333 ? 160.203 129.842 51.466 1.00 170.98 333 SER F CA 1
ATOM 13767 C C . SER F 1 333 ? 160.600 128.400 51.175 1.00 170.98 333 SER F C 1
ATOM 13768 O O . SER F 1 333 ? 160.603 127.971 50.015 1.00 170.98 333 SER F O 1
ATOM 13771 N N . ASP F 1 33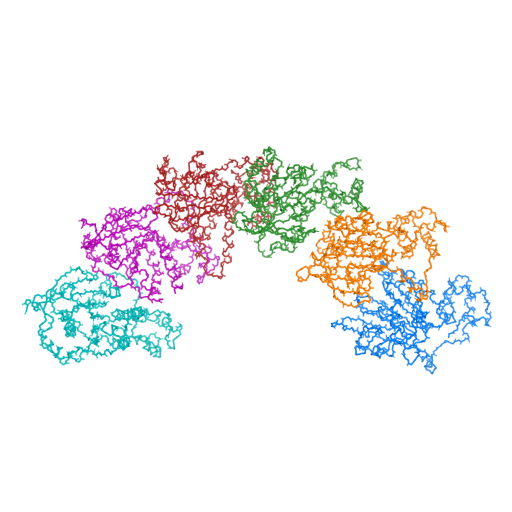4 ? 160.938 127.639 52.210 1.00 173.04 334 ASP F N 1
ATOM 13772 C CA . ASP F 1 334 ? 161.312 126.240 52.039 1.00 173.04 334 ASP F CA 1
ATOM 13773 C C . ASP F 1 334 ? 160.101 125.391 51.668 1.00 173.04 334 ASP F C 1
ATOM 13774 O O . ASP F 1 334 ? 160.239 124.272 51.175 1.00 173.04 334 ASP F O 1
#

Organism: Saccharomyces cerevisiae (strain ATCC 204508 / S288c) (NCBI:txid559292)

Radius of gyration: 52.25 Å; Cα contacts (8 Å, |Δi|>4): 3580; chains: 6; bounding box: 88×91×178 Å

InterPro domains:
  IPR003593 AAA+ ATPase domain [SM00382] (113-301)
  IPR010995 DNA repair Rad51/transcription factor NusA, alpha-helical [SSF47794] (15-77)
  IPR011940 Meiotic recombination protein Dmc1 [TIGR02238] (19-332)
  IPR013632 Rad51-like, C-terminal [PF08423] (90-331)
  IPR016467 DNA recombination and repair protein, RecA-like [PIRSF005856] (17-333)
  IPR020587 DNA recombination and repair protein RecA, monomer-monomer interface [PS50163] (270-334)
  IPR020588 DNA recombination and repair protein RecA-like, ATP-binding domain [PS50162] (92-263)
  IPR027417 P-loop containing nucleoside triphosphate hydrolase [G3DSA:3.40.50.300] (82-334)
  IPR027417 P-loop containing nucleoside triphosphate hydrolase [SSF52540] (96-331)
  IPR060101 SAM-like helix-hairpin-helix tandem [PF14520] (26-73)

Nearest PDB structures (foldseek):
  8br2-assembly1_A  TM=9.632E-01  e=9.085E-37  Homo sapiens
  5nwl-assembly2_H  TM=9.541E-01  e=4.783E-37  Homo sapiens
  7ejc-assembly1_A  TM=9.670E-01  e=5.080E-35  Homo sapiens
  8bsc-assembly1_D  TM=9.512E-01  e=8.850E-34  Homo sapiens
  8gyk-assembly1_B  TM=9.609E-01  e=3.698E-32  Homo sapiens

Solvent-accessible surface area: 74332 Å² total; per-residue (Å²): 105,98,33,1,79,99,3,85,119,80,62,10,84,58,60,7,16,107,41,7,62,93,27,27,12,28,1,16,46,14,2,52,63,34,68,120,184,109,8,43,117,37,171,58,10,57,128,107,68,1,59,78,5,31,84,0,0,31,136,109,79,122,144,44,196,109,92,80,116,97,81,130,87,62,117,128,130,17,36,35,0,11,0,11,0,138,94,3,9,60,2,17,32,32,0,2,52,1,54,19,1,2,1,1,19,0,64,45,85,2,9,11,30,29,3,0,1,0,0,0,0,0,0,22,18,64,102,145,124,17,0,2,58,6,59,0,0,0,0,0,9,62,26,46,1,32,0,69,30,0,40,76,0,0,110,20,44,153,58,83,27,92,51,3,0,49,49,0,7,14,2,48,0,54,4,6,37,18,0,28,68,11,1,76,86,0,6,78,53,1,33,79,20,67,8,36,0,0,0,0,3,1,0,18,31,9,0,133,83,22,55,129,105,97,71,49,52,125,91,3,62,103,4,4,88,51,0,41,108,3,0,95,37,13,30,1,0,0,0,0,0,18,46,116,89,17,47,168,25,3,34,14,44,3,38,1,94,74,27,215,67,100,91,35,20,0,52,2,75,67,26,100,113,78,98,109,103,99,7,52,2,45,47,25,107,64,0,0,10,12,59,114,124,88,87,34,0,74,78,0,82,121,114,60,6,82,67,61,4,11,119,44,0,48,89,20,23,6,26,0,3,52,8,0,19,12,7,17,74,99,87,0,31,132,32,175,55,15,48,123,117,55,1,87,69,0,15,82,7,0,26,137,37,75,103,60,24,35,32,63,0,40,61,18,34,72,67,26,126,130,27,31,43,0,3,2,5,0,109,86,2,15,80,12,6,48,24,1,4,44,2,55,15,3,2,1,0,22,0,67,70,95,2,8,10,29,30,6,0,0,0,0,0,0,0,0,22,12,74,100,169,110,16,0,1,59,13,57,0,0,0,0,0,6,69,26,38,1,24,0,75,42,0,71,69,0,0,107,25,30,146,56,80,27,109,48,5,4,38,48,0,10,10,0,49,0,37,2,6,40,10,0,19,80,4,0,50,104,1,5,103,74,2,30,70,25,69,3,40,0,0,0,1,1,2,0,26,18,6,0,106,69,32,23,101,51,222,71,36,79,94,69,50,108,67,17,60,84,1,6,91,29,0,43,32,5,0,57,19,8,33,1,0,0,2,0,2,15,40,45,195,189,81,31,28,80,24,0,33,9,29,5,46,3,112,83,20,209,69,104,56,26,21,1,56,0,68,10,12,42,65,66,79,111,98,95,4,42,2,26,48,22,112,60,0,1,22,18,53,100,148,85,78,26,0,76,51,0,124,116,104,54,9,102,83,60,6,17,110,43,0,62,83,33,35,5,38,0,1,44,14,0,19,13,24,26,74,106,90,1,25,116,13,168,62,14,38,122,113,41,0,59,96,1,12,86,14,0,26,134,48,42,126,43,19,49,35,59,0,45,63,13,37,79,60,37,119,117,19,57,33,0,6,3,9,0,113,105,8,15,77,19,16,45,21,1,6,52,1,42,29,1,4,1,3,2,0,105,112,90,2,6,17,28,30,4,0,2,0,0,1,2,1,0,41,19,72,98,165,87,20,0,4,48,0,53,1,5,0,3,0,6,73,20,20,4,22,2,92,30,0,62,68,0,0,106,38,44,154,72,83,24,92,40,2,2,46,34,2,10,13,0,49,0,40,10,0,46,21,0,17,70,2,6,89,78,4,6,68,30,3,23,75,18,60,39,64,0,6,0,0,1,4,0,4,26,11,0,129,57,31,10,89,49,228,87,33,70,87,70,28,33,80,54,0,66,102,5,4,85,52,0,40,28,2,0,44,20,17,27,0,0,0,2,0,1,2,49,56,105,45,7,47,141,37,0,29,72,25,0,29,10,12,9,38,2,86,88,14,186,66,86,39,12,31,1,54,3,53,14,20,56,77,67,100,81,124,78,7,65,0,18,34,30,112,73,0,0,4,11,61,114,116,78,77,30,0,87,48,1,82,123,72,60,5,96,68,66,12,16,118,48,0,72,90,15,41,4,25,2,0,54,18,0,19,22,6,4,98,84,94,0,39,133,42,178,61,15,52,140,101,32,5,81,97,1,21,79,7,0,24,128,57,61,119,52,11,44,53,63,0,50,61,23,22,105,70,42,118,132,29,58,20,0,10,0,8,0,148,52,1,15,72,17,20,33,22,0,1,47,4,49,12,1,2,10,0,18,0,75,70,80,0,2,15,21,13,0,0,4,1,0,0,1,0,0,23,11,54,102,142,113,16,1,8,67,7,80,0,0,0,0,0,12,54,19,38,4,24,0,77,32,0,37,69,0,0,106,24,54,153,49,77,26,96,56,2,0,52,51,0,21,7,3,57,0,49,11,2,35,18,0,29,74,0,0,90,71,0,8,81,39,1,34,76,28,81,12,33,0,0,0,0,0,0,4,22,23,9,1,105,71,26,18,88,44,229,79,38,60,94,64,28,74,84,58,20,90,99,5,18,86,26,0,50,61,4,0,40,31,7,12,1,0,0,0,1,0,18,52,111,100,15,23,12,86,4,46,0,110,81,6,185,62,106,38,16,38,1,44,2,58,14,28,38,64,75,107,89,67,120,17,52,0,19,42,28,103,68,0,1,12,25,67,104,118,84,80,34,0,64,85,0,67,106,86,73,5,78,55,49,5,10,104,46,1,60,102,31,37,10,40,0,1,51,4,0,17,8,10,15,61,84,115,1,27,123,34,174,66,20,55,128,116,73,0,90,74,2,17,96,4,0,21,136,31,66,117,51,14,28,32,68,0,56,72,24,45,98,71,30,121,125,14,43,33,0,13,0,2,0,121,69,1,10,73,6,14,49,27,1,3,50,0,50,7,2,3,5,0,29,1,107,82,58,0,0,14,11,12,4,0,0,1,0,0,0,1,0,24,19,67,90,162,113,22,2,0,60,10,67,0,0,0,0,1,5,64,23,36,2,25,0,71,38,0,62,51,0,0,100,16,50,152,48,67,26,109,62,0,3,50,39,1,5,13,3,53,0,49,4,5,36,12,0,24,66,6,0,68,109,2,7,97,58,0,24,79,14,70,5,39,0,0,0,0,1,2,0,23,25,12,0,144,77,26,60,130,95,82,28,52,103,59,0,74,88,2,8,88,34,0,41,56,1,0,50,22,8,17,0,0,0,0,3,0,13,60,112,89,22,34,106,22,8,33,16,37,1,44,1,108,93,9,188,64,92,46,26,24,0,66,2,67,29,8,43,69,70,87,122,103,94,6,39,2,17,32,28,130,73,0,1,18,22,64,109,109,91,83,26,0,75,67,0,79,118,100,58,6,77,66,56,0,9,108,48,0,62,84,34,38,5,39,0,1,29,12,0,19,5,5,19,91,91,94,0,40,139,14,169,56,19,51,121,115,56,2,85,67,0,16,104,9,0,24,131,47,68,113,57,25,34,26,62,0,51,63,14,39,66,79,44,109,127,19,33,40,0,4,0,9,0,117,85,2,15,82,22,5,48,24,1,3,47,2,64,17,0,2,0,0,17,2,99,163,120,0,4,12,30,34,4,0,1,0,0,0,0,2,0,24,31,69,100,154,90,18,2,0,56,8,66,0,2,1,4,0,6,66,27,43,17,127,52,130,39,1,78,80,0,0,111,22,34,155,60,76,22,119,49,0,52,79,46,16,42,98,26,82,0,134,62,2,126,63,0,18,83,19,2,88,79,10,7,110,57,1,31,74,25,64,15,46,0,0,0,0,1,1,0,18,23,13,0,128,118,68,30,92,48,222,71,70,89,89,66,36,103,72,8,65,84,0,2,73,43,0,45,45,13,0,45,19,9,34,0,0,0,0,0,0,20,41,55,215,203,45,16,37,96,23,1,34,11,39,3,40,2,100,81,17,204,71,103,42,21,15,0,58,1,78,25,16,41,71,63,95,101,118,86,5,68,0,29,30,28,88,80,0,0,15,9,49,103,141

Secondary structure (DSSP, 8-state):
--BGGGGGGGT--STTHHHHHHTT--BHHHHHHS-HHHHHHSTT--HHHHHHHHHHHTTSS--S---TTTHHHHHTT--EE--S-HHHHHHHTSSEESSSEEEEEESTTSSHHHHHHHHHHHTTS-TTTT--SSEEEEEESSS---HHHHHHHHHHTT--HHHHHHTEEEEE--SHHHHHHHHHTHHHHHTTS-EEEEEEETTTHHHHHH--HHHHHHHHHHHHHHHHHHHHHHT-EEEEEEE--HHHH-SEEEEEEE-STT-EEEEEEE-SSSPP---EEEEETTEEEES--/--BGGGGTTTT--HHHHHHHHHTT--BHHHHHHS-HHHHHTSTT--HHHHHHHHHHHHHHS--S-EEHHHHHHHHTT--EE--SSHHHHHHHTSSEESSEEEEEEESTTSSHHHHHHHHHHHHTS-TTTT---SEEEEEESSS---HHHHHHHHHHTTS-HHHHHHHSEEEE--SHHHHHHHHHHHHHHHTTS-EEEEEEETTTHHHHHHS-SGGGTTT--HHHHHHHHHHHHHHHHT-EEEEEEE---HHHHH-SEEEEEEE-STT-EEEEEEE-SS----EEEEEEETTEEE-S--/--BSGGGGGGT--HHHHHHHHHTT--BHHHHHHS-HHHHHTSTT--TTHHHHHHHHHHHHS--S-EEHHHHHHHHTT--EE--S-HHHHHHTTSSEETTSEEEEEESTTSSSHHHHHHHHHHTTS-TTTT--S-EEEEEESSS---HHHHHHHHHHTTS-HHHHHHHB--EE--SHHHHHHHHHHTHHHHTTS-EEEEEEE-SSHHHHHHS-STTSHHHHHHHHHHHHHHHHHHHHHHT-EEEEEE----SHHHHHHH-SEEEEEEE-STTEEEEEEEE-SS----EEEEEEETTEEE-TT-/--BGGGGGGGT--HHHHHHHHHTT--BHHHHHTS-HHHHHTSTT--HHHHHHHHHHHHHHS--S---HHHHHHHHTT---B--S-HHHHHHTTSSB-SSEEEEEEESSSSSHHHHHHHHHHHTTS-TTTT--S-EEEEEESSS---HHHHHHHHHHTT--HHHHHHTEEEEE--SHHHHHHHHHTHHHHHTTS-EEEEEEE-TTHHHHHHS-STTTHHHHHHHHHHHHHHHHHHHHTTT-EEEEEEE---SEEEEEEE-STT-EEEEEEE-SSS---EEEEEEETTEEE-S--/--BGGGGGGGT--HHHHHHHHHTT--BHHHHHTS-HHHHHTSTT--HHHHHHHHHHHHHHS--S-EEHHHHHHHHHT--EE--S-HHHHHHTTSSEESSSEEEEEESTTSSHHHHHHHHHHHTTS-TTTT--SSEEEEEESSS---HHHHHHHHHHTTS-HHHHHHTEEEEE--SHHHHHHHHHHHHHHHTT--EEEEEEE-TTTTHHHH--HHHHHHHHHHHHHHHHHHHHHT-EEEEEE---TTTT-SEEEEEEE-STTEEEEEEEE-SSS---EEEEEEETTEEEES--/--BGGGGTTTT--HHHHHHHHHTT--BHHHHHHS-HHHHHTSTT--HHHHHHHHHHHHHHS--S-EEHHHHHHHHTT--EE--S-HHHHHHHTSSEESSSEEEEEESTTSSHHHHHHHHHHHTTS-TTTT---SEEEEEESSS---HHHHHHHHHHTTS-HHHHHHTEEEEE--SHHHHHHHHHHHHHHHTTS-EEEEEEE-SSTTHHHH--SHHHHTT--HHHHHHHHHHHHHHHHT-EEEEEEE---HHHHH-SEEEEEEE-STT-EEEEEEE-SSPPP-EEEEEEETTEEEES--

B-factor: mean 84.17, std 26.21, range [26.86, 173.04]

GO terms:
  GO:0000150 DNA strand exchange activity (F, IDA)
  GO:0008094 ATP-dependent activity, acting on DNA (F, IDA)
  GO:0000794 condensed nuclear chromosome (C, IDA)
  GO:0005634 nucleus (C, IDA)
  GO:0003690 double-stranded DNA binding (F, IDA)
  GO:0003697 single-stranded DNA binding (F, IDA)
  GO:0042030 ATPase inhibitor activity (F, IDA)
  GO:0007130 synaptonemal complex assembly (P, IGI)
  GO:0005634 nucleus (C, HDA)
  GO:0051321 meiotic cell cycle (P, IMP)
  GO:0007131 reciprocal meiotic recombination (P, IMP)
  GO:0000709 meiotic joint molecule formation (P, IMP)
  GO:1990918 double-strand break repair involved in meiotic recombination (P, IDA)
  GO:0005515 protein binding (F, IPI)

Foldseek 3Di:
DAWCVVLVVLPDDPPCQVQVVVLLGTHLLSLQVDDLVSQCPRPPQHSVNSVVSSVSSDVVDDDDDDDCPCVVVVVVLKAAAALAAPVVCVLVVRHFIFLFEEEEEEAPPLQQQLSVLLSLQSQCDPGPRRHVNFAEEEEEADPPDDLVLNQLLCVVVVHDSVVSVVRYHYDYQPADVSSLVCLSNVSVVLSVLRYAEYEYEALCPRLVPVAVVVVSVVSSVVSLVSVSVCRNVSSHYYYHYYHPVVVVSGQWYWYWYQDPDQWIKTWGPHHNDGDIDIAIWHQDSNGIYHPVD/DAWLVVCCVVDDPVVVSVLCVVLLGTHLLSLQVDDLVSVCVRPPDDSVNSVVSVVSSCVVDPDDDDDVVVVVVVQVPWALAAQAAVVVSVQQVRHFTFLFEEEEEEAPPLALQLSVLLSLQRQCDDPPVRHVVFAEEEEAADPPHDLVLNLQLNVVVVHHSVVSSVRYHYHYQPADVSVQVVLSNVSVVLSVLRAAEYEYHALCNRVPPVDDDPVCVVVVVVSVVSLVSVSVCRNSSSHYYYHYYHDCPVVVVSGQWYKYKDQDPDQKIKIWRPGHNPGDIDIAIWGQDSNGTYHPVD/DAWLPVLVVLPDDVVLVVLCVQLLRTGLLVLQVDDLVSVPPRPPHHSPVSVSSNVSSCVPDPPDDDDCVVVVVVQVLKALADLAAVQCCVQQVLHFIFLAEEEEEEAPPQADVLSVLLSLQRQCPPPPPRHVVAAEEEEAQPPPDDLVLSLQLNVVVPHDSVVSSVRYHYHYQPALVSVQVVLSNCSVVLSVLRHAEYEYVANCNRLPVVDDDPPCVVVSLVVVLVVLVSLSSSRNPSRHGYYHYDYPVDPPPSVVVSHQWYKYKDCDPDQKIKMWTDHHPPHDIDIAIWGQDSNGIYHPVD/DAFCPQLVVLPADPVRSVLVVVVLGTGLVRLLPADLVRVQPRPPRHSVVSVVSNVSSCVVDPDDDDPVVVVVVVLVLWAAQALAAPVVCVQQVLHFTFLFEEEEEEAPPLQLVLSVLLSLQSQCPPGPSRHPVFAEEEEAAPPPDDLVLSLLLCVVVVHHSVVSSVRYHYDYCPALVSLQVVLSPCSVVLSVLRAAEYEYPALCPRLPVVDDDPPCVVVSVVSSVVSLVSVSVVRHPSRHYYYHYDYVVHQWYKYWADDPDQKIKIWTDHHPPDDIDIDIWGQDSNTIYHPVD/DAFCVVLVVVVDDVVVVVQCVVLLHTHLLSLQVDDLVSSCVRPPADSVRSVVSSVSSCVVPPDDDDPCVVVVVVVVLWAFAALAAPVVCVLVVQHFTFLFEEEEEEAPPLQLQLSVLSSQQRQCDPPPRRHVVFAEEAEAEPPPDDLVLNLLLNVVVPDDRVVSSVRYHYDYQDALVSLQVVLSCVSVVLSVLRYAEYEDHALCPRLVVVDVPVSLVSSVVSLVSVSVCRNRRSHYYYHYDYPVSVVSGQWYWYKADDPDQKIKIWRPDHPPGDTDIAIWGQDSNGIYHPVD/DAFLVVLCVVDDPVVVSVLCVVLLGTHLLVLQVDDLVSVCPRPPADSVNSVVSVVSSCVVPPDDDDPCVVVVVVQVLWAAAAQAAVVVCVQQVRHFTFLFEEEEEEAPPLALVLSVLLSLLQLCPPPPVRHVVAAEEEEAADPPDDLVLNLLLNVVVVHHSVCSSVRYHYHYQPADVSVQVVLSVVSVVLSVLRAAEYEYHALCNRVVPVDDDPVCVVVVVVVLVSLVSVSSCRNRRSHYYYHYDYDVVSCVVSGQWYWYWADDPDQKIKIWGPDHPPGDIDMAIWGQDSNRTYHPVD